Protein 9O4U (pdb70)

Structure (mmCIF, N/CA/C/O backbone):
data_9O4U
#
_entry.id   9O4U
#
_cell.length_a   53.525
_cell.length_b   161.369
_cell.length_c   88.610
_cell.angle_alpha   90.000
_cell.angle_beta   95.699
_cell.angle_gamma   90.000
#
_symmetry.space_group_name_H-M   'P 1 21 1'
#
loop_
_entity.id
_entity.type
_entity.pdbx_description
1 polymer 'Beta-D-glucuronic acid dehydratase'
2 water water
#
loop_
_atom_site.group_PDB
_atom_site.id
_atom_site.type_symbol
_atom_site.label_atom_id
_atom_site.label_alt_id
_atom_site.label_comp_id
_atom_site.label_asym_id
_atom_site.label_entity_id
_atom_site.label_seq_id
_atom_site.pdbx_PDB_ins_code
_atom_site.Cartn_x
_atom_site.Cartn_y
_atom_site.Cartn_z
_atom_site.occupancy
_atom_site.B_iso_or_equiv
_atom_site.auth_seq_id
_atom_site.auth_comp_id
_atom_site.auth_asym_id
_atom_site.auth_atom_id
_atom_site.pdbx_PDB_model_num
ATOM 1 N N . GLN A 1 16 ? 37.49323 8.35418 60.45135 1.000 56.89535 1 GLN A N 1
ATOM 2 C CA . GLN A 1 16 ? 36.72611 8.07640 59.24437 1.000 50.29045 1 GLN A CA 1
ATOM 3 C C . GLN A 1 16 ? 37.23436 6.82439 58.54944 1.000 51.13843 1 GLN A C 1
ATOM 4 O O . GLN A 1 16 ? 38.42618 6.52953 58.56551 1.000 52.69445 1 GLN A O 1
ATOM 10 N N . THR A 1 17 ? 36.31530 6.10304 57.92078 1.000 45.16478 2 THR A N 1
ATOM 11 C CA . THR A 1 17 ? 36.67543 4.93772 57.13509 1.000 43.03013 2 THR A CA 1
ATOM 12 C C . THR A 1 17 ? 37.37530 5.36575 55.84201 1.000 43.52087 2 THR A C 1
ATOM 13 O O . THR A 1 17 ? 37.27246 6.51522 55.40365 1.000 44.85413 2 THR A O 1
ATOM 17 N N . THR A 1 18 ? 38.12598 4.43577 55.24855 1.000 36.55311 3 THR A N 1
ATOM 18 C CA . THR A 1 18 ? 38.68912 4.65748 53.92453 1.000 34.85190 3 THR A CA 1
ATOM 19 C C . THR A 1 18 ? 37.67001 4.30816 52.84509 1.000 36.35938 3 THR A C 1
ATOM 20 O O . THR A 1 18 ? 36.65799 3.65142 53.09544 1.000 37.62059 3 THR A O 1
ATOM 24 N N . GLY A 1 19 ? 37.95455 4.74534 51.61662 1.000 36.74831 4 GLY A N 1
ATOM 25 C CA . GLY A 1 19 ? 37.11451 4.34200 50.50189 1.000 33.68681 4 GLY A CA 1
ATOM 26 C C . GLY A 1 19 ? 37.11555 2.84258 50.28994 1.000 38.26398 4 GLY A C 1
ATOM 27 O O . GLY A 1 19 ? 36.10417 2.26888 49.87631 1.000 34.32898 4 GLY A O 1
ATOM 28 N N . THR A 1 20 ? 38.24778 2.18736 50.56725 1.000 33.71839 5 THR A N 1
ATOM 29 C CA . THR A 1 20 ? 38.29468 0.73254 50.49678 1.000 32.22063 5 THR A CA 1
ATOM 30 C C . THR A 1 20 ? 37.33078 0.10636 51.49486 1.000 32.09549 5 THR A C 1
ATOM 31 O O . THR A 1 20 ? 36.60501 -0.84045 51.16283 1.000 28.30581 5 THR A O 1
ATOM 35 N N . GLN A 1 21 ? 37.31896 0.61773 52.72911 1.000 32.55381 6 GLN A N 1
ATOM 36 C CA . GLN A 1 21 ? 36.39497 0.10871 53.73618 1.000 31.74317 6 GLN A CA 1
ATOM 37 C C . GLN A 1 21 ? 34.95262 0.41317 53.35973 1.000 33.92098 6 GLN A C 1
ATOM 38 O O . GLN A 1 21 ? 34.05830 -0.40873 53.59124 1.000 31.04653 6 GLN A O 1
ATOM 44 N N . ASP A 1 22 ? 34.70720 1.59988 52.79741 1.000 31.46088 7 ASP A N 1
ATOM 45 C CA . ASP A 1 22 ? 33.36856 1.93109 52.33745 1.000 32.73032 7 ASP A CA 1
ATOM 46 C C . ASP A 1 22 ? 32.87366 0.89216 51.34117 1.000 33.03682 7 ASP A C 1
ATOM 47 O O . ASP A 1 22 ? 31.75081 0.39081 51.46009 1.000 29.00580 7 ASP A O 1
ATOM 52 N N . ARG A 1 23 ? 33.72427 0.51132 50.38259 1.000 30.62926 8 ARG A N 1
ATOM 53 C CA . ARG A 1 23 ? 33.30264 -0.46625 49.38430 1.000 32.93734 8 ARG A CA 1
ATOM 54 C C . ARG A 1 23 ? 32.93771 -1.79920 50.02438 1.000 32.08662 8 ARG A C 1
ATOM 55 O O . ARG A 1 23 ? 31.95122 -2.43334 49.63446 1.000 31.94746 8 ARG A O 1
ATOM 63 N N . ALA A 1 24 ? 33.70948 -2.23667 51.02146 1.000 34.37336 9 ALA A N 1
ATOM 64 C CA . ALA A 1 24 ? 33.39517 -3.50600 51.66539 1.000 33.77263 9 ALA A CA 1
ATOM 65 C C . ALA A 1 24 ? 32.07373 -3.42587 52.42154 1.000 33.43474 9 ALA A C 1
ATOM 66 O O . ALA A 1 24 ? 31.33754 -4.41675 52.49708 1.000 30.19871 9 ALA A O 1
ATOM 68 N N . ILE A 1 25 ? 31.74174 -2.25371 52.95867 1.000 30.80771 10 ILE A N 1
ATOM 69 C CA . ILE A 1 25 ? 30.44333 -2.08600 53.59826 1.000 34.27641 10 ILE A CA 1
ATOM 70 C C . ILE A 1 25 ? 29.31711 -2.16940 52.56630 1.000 31.74932 10 ILE A C 1
ATOM 71 O O . ILE A 1 25 ? 28.30835 -2.84878 52.79053 1.000 27.94004 10 ILE A O 1
ATOM 76 N N . TRP A 1 26 ? 29.46623 -1.48632 51.42068 1.000 31.05976 11 TRP A N 1
ATOM 77 C CA . TRP A 1 26 ? 28.40948 -1.53928 50.40650 1.000 27.30713 11 TRP A CA 1
ATOM 78 C C . TRP A 1 26 ? 28.22880 -2.95330 49.89002 1.000 29.23532 11 TRP A C 1
ATOM 79 O O . TRP A 1 26 ? 27.09995 -3.41518 49.68643 1.000 26.30142 11 TRP A O 1
ATOM 90 N N . VAL A 1 27 ? 29.33737 -3.64233 49.63461 1.000 29.87944 12 VAL A N 1
ATOM 91 C CA . VAL A 1 27 ? 29.25749 -5.04078 49.25520 1.000 27.84965 12 VAL A CA 1
ATOM 92 C C . VAL A 1 27 ? 28.46306 -5.81176 50.29267 1.000 29.61067 12 VAL A C 1
ATOM 93 O O . VAL A 1 27 ? 27.48031 -6.48954 49.96941 1.000 32.37485 12 VAL A O 1
ATOM 97 N N . LYS A 1 28 ? 28.86603 -5.70588 51.55883 1.000 29.10696 13 LYS A N 1
ATOM 98 C CA . LYS A 1 28 ? 28.19008 -6.45894 52.61203 1.000 30.74765 13 LYS A CA 1
ATOM 99 C C . LYS A 1 28 ? 26.69167 -6.15862 52.64023 1.000 31.98166 13 LYS A C 1
ATOM 100 O O . LYS A 1 28 ? 25.86352 -7.07567 52.71054 1.000 33.79334 13 LYS A O 1
ATOM 105 N N . LEU A 1 29 ? 26.31982 -4.88044 52.57370 1.000 29.59493 14 LEU A N 1
ATOM 106 C CA . LEU A 1 29 ? 24.91581 -4.52655 52.75041 1.000 31.26741 14 LEU A CA 1
ATOM 107 C C . LEU A 1 29 ? 24.09420 -4.79707 51.49824 1.000 27.70414 14 LEU A C 1
ATOM 108 O O . LEU A 1 29 ? 22.92553 -5.17701 51.60579 1.000 29.11702 14 LEU A O 1
ATOM 113 N N . LEU A 1 30 ? 24.67540 -4.60303 50.30967 1.000 29.66837 15 LEU A N 1
ATOM 114 C CA . LEU A 1 30 ? 23.97158 -4.96847 49.08436 1.000 30.00096 15 LEU A CA 1
ATOM 115 C C . LEU A 1 30 ? 23.73459 -6.47323 49.03380 1.000 29.39915 15 LEU A C 1
ATOM 116 O O . LEU A 1 30 ? 22.67543 -6.93217 48.58481 1.000 30.23026 15 LEU A O 1
ATOM 121 N N . TRP A 1 31 ? 24.71652 -7.25271 49.49502 1.000 30.18310 16 TRP A N 1
ATOM 122 C CA . TRP A 1 31 ? 24.54390 -8.69731 49.60524 1.000 29.49482 16 TRP A CA 1
ATOM 123 C C . TRP A 1 31 ? 23.46504 -9.03441 50.61630 1.000 29.04813 16 TRP A C 1
ATOM 124 O O . TRP A 1 31 ? 22.62895 -9.91034 50.37264 1.000 31.49751 16 TRP A O 1
ATOM 135 N N . LYS A 1 32 ? 23.46840 -8.34115 51.75728 1.000 32.56318 17 LYS A N 1
ATOM 136 C CA . LYS A 1 32 ? 22.46097 -8.58437 52.78040 1.000 30.14943 17 LYS A CA 1
ATOM 137 C C . LYS A 1 32 ? 21.05874 -8.38601 52.22606 1.000 30.70802 17 LYS A C 1
ATOM 138 O O . LYS A 1 32 ? 20.13896 -9.14401 52.55074 1.000 27.90527 17 LYS A O 1
ATOM 144 N N . ILE A 1 33 ? 20.88474 -7.38989 51.36524 1.000 32.59459 18 ILE A N 1
ATOM 145 C CA . ILE A 1 33 ? 19.57504 -7.12187 50.79196 1.000 28.97407 18 ILE A CA 1
ATOM 146 C C . ILE A 1 33 ? 19.23663 -8.15030 49.72346 1.000 30.29775 18 ILE A C 1
ATOM 147 O O . ILE A 1 33 ? 18.18963 -8.80711 49.77574 1.000 31.01434 18 ILE A O 1
ATOM 152 N N . SER A 1 34 ? 20.12097 -8.30672 48.73856 1.000 30.12478 19 SER A N 1
ATOM 153 C CA . SER A 1 34 ? 19.74564 -9.00772 47.51865 1.000 28.19794 19 SER A CA 1
ATOM 154 C C . SER A 1 34 ? 19.82974 -10.52819 47.64668 1.000 31.05263 19 SER A C 1
ATOM 155 O O . SER A 1 34 ? 19.07205 -11.23799 46.98013 1.000 29.27025 19 SER A O 1
ATOM 158 N N . TYR A 1 35 ? 20.72843 -11.05382 48.47730 1.000 30.26789 20 TYR A N 1
ATOM 159 C CA . TYR A 1 35 ? 20.98760 -12.49132 48.42940 1.000 32.62610 20 TYR A CA 1
ATOM 160 C C . TYR A 1 35 ? 19.76458 -13.34994 48.73407 1.000 31.74250 20 TYR A C 1
ATOM 161 O O . TYR A 1 35 ? 19.60137 -14.38685 48.06679 1.000 30.75087 20 TYR A O 1
ATOM 170 N N . PRO A 1 36 ? 18.88154 -13.00270 49.68177 1.000 31.00597 21 PRO A N 1
ATOM 171 C CA . PRO A 1 36 ? 17.68761 -13.84486 49.87427 1.000 30.42355 21 PRO A CA 1
ATOM 172 C C . PRO A 1 36 ? 16.81032 -13.96964 48.63547 1.000 32.59405 21 PRO A C 1
ATOM 173 O O . PRO A 1 36 ? 16.25180 -15.04545 48.38522 1.000 32.47442 21 PRO A O 1
ATOM 177 N N . VAL A 1 37 ? 16.65750 -12.89786 47.85976 1.000 29.22516 22 VAL A N 1
ATOM 178 C CA . VAL A 1 37 ? 15.89692 -12.98685 46.61419 1.000 33.96268 22 VAL A CA 1
ATOM 179 C C . VAL A 1 37 ? 16.64630 -13.83876 45.59858 1.000 31.54140 22 VAL A C 1
ATOM 180 O O . VAL A 1 37 ? 16.08780 -14.76198 44.99666 1.000 31.90236 22 VAL A O 1
ATOM 184 N N . ILE A 1 38 ? 17.92582 -13.54487 45.39815 1.000 32.88888 23 ILE A N 1
ATOM 185 C CA . ILE A 1 38 ? 18.66877 -14.20362 44.33411 1.000 29.45997 23 ILE A CA 1
ATOM 186 C C . ILE A 1 38 ? 18.83146 -15.68895 44.62889 1.000 35.34701 23 ILE A C 1
ATOM 187 O O . ILE A 1 38 ? 18.58131 -16.53366 43.76238 1.000 31.99530 23 ILE A O 1
ATOM 192 N N . HIS A 1 39 ? 19.24708 -16.03341 45.85510 1.000 34.78276 24 HIS A N 1
ATOM 193 C CA . HIS A 1 39 ? 19.49168 -17.43817 46.17984 1.000 35.90258 24 HIS A CA 1
ATOM 194 C C . HIS A 1 39 ? 18.19598 -18.24322 46.13956 1.000 34.13185 24 HIS A C 1
ATOM 195 O O . HIS A 1 39 ? 18.16841 -19.36969 45.63701 1.000 32.69549 24 HIS A O 1
ATOM 202 N N . ASN A 1 40 ? 17.10690 -17.67378 46.63420 1.000 32.60038 25 ASN A N 1
ATOM 203 C CA . ASN A 1 40 ? 15.85338 -18.41701 46.62842 1.000 34.64107 25 ASN A CA 1
ATOM 204 C C . ASN A 1 40 ? 15.35226 -18.64978 45.21212 1.000 35.67569 25 ASN A C 1
ATOM 205 O O . ASN A 1 40 ? 14.88474 -19.74710 44.89672 1.000 36.86539 25 ASN A O 1
ATOM 210 N N . LEU A 1 41 ? 15.44653 -17.63865 44.34207 1.000 30.71312 26 LEU A N 1
ATOM 211 C CA . LEU A 1 41 ? 15.09461 -17.84597 42.94098 1.000 34.64526 26 LEU A CA 1
ATOM 212 C C . LEU A 1 41 ? 16.03130 -18.85956 42.29455 1.000 34.38104 26 LEU A C 1
ATOM 213 O O . LEU A 1 41 ? 15.59637 -19.71450 41.50962 1.000 33.34028 26 LEU A O 1
ATOM 218 N N . ALA A 1 42 ? 17.32401 -18.77710 42.61532 1.000 30.62093 27 ALA A N 1
ATOM 219 C CA . ALA A 1 42 ? 18.26414 -19.77917 42.13204 1.000 33.70860 27 ALA A CA 1
ATOM 220 C C . ALA A 1 42 ? 17.82665 -21.17610 42.54529 1.000 35.86521 27 ALA A C 1
ATOM 221 O O . ALA A 1 42 ? 17.85176 -22.10062 41.73203 1.000 36.68463 27 ALA A O 1
ATOM 223 N N . GLU A 1 43 ? 17.39936 -21.34375 43.79848 1.000 37.68484 28 GLU A N 1
ATOM 224 C CA . GLU A 1 43 ? 17.02105 -22.65041 44.32293 1.000 33.55164 28 GLU A CA 1
ATOM 225 C C . GLU A 1 43 ? 15.59373 -23.02802 43.98212 1.000 32.03734 28 GLU A C 1
ATOM 226 O O . GLU A 1 43 ? 15.13507 -24.09493 44.40567 1.000 39.48180 28 GLU A O 1
ATOM 232 N N . GLY A 1 44 ? 14.88212 -22.18596 43.24056 1.000 34.11751 29 GLY A N 1
ATOM 233 C CA . GLY A 1 44 ? 13.47465 -22.43152 42.98175 1.000 36.08047 29 GLY A CA 1
ATOM 234 C C . GLY A 1 44 ? 12.57642 -22.36154 44.19203 1.000 32.52022 29 GLY A C 1
ATOM 235 O O . GLY A 1 44 ? 11.47875 -22.91965 44.16808 1.000 36.25922 29 GLY A O 1
ATOM 236 N N . THR A 1 45 ? 12.99700 -21.67676 45.25452 1.000 34.10500 30 THR A N 1
ATOM 237 C CA . THR A 1 45 ? 12.21618 -21.61554 46.48469 1.000 34.47150 30 THR A CA 1
ATOM 238 C C . THR A 1 45 ? 11.77255 -20.19690 46.84148 1.000 36.32340 30 THR A C 1
ATOM 239 O O . THR A 1 45 ? 11.36486 -19.95643 47.98207 1.000 37.62906 30 THR A O 1
ATOM 243 N N . LEU A 1 46 ? 11.81448 -19.25537 45.89023 1.000 35.02206 31 LEU A N 1
ATOM 244 C CA . LEU A 1 46 ? 11.41584 -17.88305 46.20137 1.000 33.08990 31 LEU A CA 1
ATOM 245 C C . LEU A 1 46 ? 9.92719 -17.78979 46.53509 1.000 36.58895 31 LEU A C 1
ATOM 246 O O . LEU A 1 46 ? 9.54156 -17.06032 47.45811 1.000 34.81348 31 LEU A O 1
ATOM 251 N N . HIS A 1 47 ? 9.07085 -18.50414 45.79259 1.000 34.18120 32 HIS A N 1
ATOM 252 C CA . HIS A 1 47 ? 7.64739 -18.53007 46.13517 1.000 30.19123 32 HIS A CA 1
ATOM 253 C C . HIS A 1 47 ? 7.41468 -19.20443 47.48036 1.000 34.38696 32 HIS A C 1
ATOM 254 O O . HIS A 1 47 ? 6.62198 -18.72427 48.30169 1.000 35.79810 32 HIS A O 1
ATOM 261 N N . GLN A 1 48 ? 8.09466 -20.32382 47.71823 1.000 35.95471 33 GLN A N 1
ATOM 262 C CA . GLN A 1 48 ? 7.94087 -21.04565 48.97437 1.000 38.78808 33 GLN A CA 1
ATOM 263 C C . GLN A 1 48 ? 8.44396 -20.23909 50.16521 1.000 40.41157 33 GLN A C 1
ATOM 264 O O . GLN A 1 48 ? 7.89769 -20.36687 51.26765 1.000 47.09148 33 GLN A O 1
ATOM 270 N N . ASN A 1 49 ? 9.46687 -19.39670 49.97363 1.000 36.86103 34 ASN A N 1
ATOM 271 C CA . ASN A 1 49 ? 10.17573 -18.80937 51.10759 1.000 37.17240 34 ASN A CA 1
ATOM 272 C C . ASN A 1 49 ? 9.99342 -17.31302 51.31904 1.000 34.94798 34 ASN A C 1
ATOM 273 O O . ASN A 1 49 ? 10.24304 -16.84511 52.43094 1.000 33.77867 34 ASN A O 1
ATOM 278 N N . MET A 1 50 ? 9.60717 -16.54574 50.30977 1.000 35.39740 35 MET A N 1
ATOM 279 C CA . MET A 1 50 ? 9.56976 -15.09759 50.50751 1.000 31.74133 35 MET A CA 1
ATOM 280 C C . MET A 1 50 ? 8.28638 -14.68915 51.22064 1.000 28.52692 35 MET A C 1
ATOM 281 O O . MET A 1 50 ? 7.20220 -15.12401 50.83120 1.000 28.00302 35 MET A O 1
ATOM 286 N N . PRO A 1 51 ? 8.36040 -13.83602 52.23609 1.000 31.64366 36 PRO A N 1
ATOM 287 C CA . PRO A 1 51 ? 7.13155 -13.29394 52.82657 1.000 31.49340 36 PRO A CA 1
ATOM 288 C C . PRO A 1 51 ? 6.29978 -12.53072 51.80119 1.000 29.50293 36 PRO A C 1
ATOM 289 O O . PRO A 1 51 ? 6.77475 -12.11371 50.74571 1.000 31.45003 36 PRO A O 1
ATOM 293 N N . ILE A 1 52 ? 5.02485 -12.36670 52.12149 1.000 32.07935 37 ILE A N 1
ATOM 294 C CA . ILE A 1 52 ? 4.14693 -11.50996 51.34047 1.000 30.14546 37 ILE A CA 1
ATOM 295 C C . ILE A 1 52 ? 3.50884 -10.55327 52.33932 1.000 30.80028 37 ILE A C 1
ATOM 296 O O . ILE A 1 52 ? 2.28400 -10.54426 52.52566 1.000 28.80727 37 ILE A O 1
ATOM 301 N N . GLU A 1 53 ? 4.35206 -9.76214 53.01347 1.000 25.82295 38 GLU A N 1
ATOM 302 C CA . GLU A 1 53 ? 3.86523 -8.79003 53.98902 1.000 31.94249 38 GLU A CA 1
ATOM 303 C C . GLU A 1 53 ? 3.16689 -7.63143 53.29227 1.000 29.61456 38 GLU A C 1
ATOM 304 O O . GLU A 1 53 ? 3.69226 -7.06063 52.32810 1.000 26.90311 38 GLU A O 1
ATOM 310 N N . THR A 1 54 ? 1.98368 -7.28896 53.79391 1.000 27.02578 39 THR A N 1
ATOM 311 C CA . THR A 1 54 ? 1.22858 -6.12391 53.36994 1.000 25.73193 39 THR A CA 1
ATOM 312 C C . THR A 1 54 ? 0.72720 -5.40746 54.61121 1.000 29.84636 39 THR A C 1
ATOM 313 O O . THR A 1 54 ? 0.64918 -5.99405 55.69445 1.000 32.45288 39 THR A O 1
ATOM 317 N N . ARG A 1 55 ? 0.40003 -4.12044 54.45292 1.000 29.70756 40 ARG A N 1
ATOM 318 C CA . ARG A 1 55 ? -0.11449 -3.36053 55.58447 1.000 27.67549 40 ARG A CA 1
ATOM 319 C C . ARG A 1 55 ? -1.36980 -4.01681 56.15440 1.000 32.01317 40 ARG A C 1
ATOM 320 O O . ARG A 1 55 ? -1.51578 -4.13876 57.37720 1.000 30.74845 40 ARG A O 1
ATOM 328 N N . SER A 1 56 ? -2.27973 -4.46012 55.28063 1.000 32.32787 41 SER A N 1
ATOM 329 C CA . SER A 1 56 ? -3.51111 -5.09391 55.74260 1.000 29.47445 41 SER A CA 1
ATOM 330 C C . SER A 1 56 ? -3.27102 -6.51234 56.24439 1.000 34.04002 41 SER A C 1
ATOM 331 O O . SER A 1 56 ? -3.97179 -6.97596 57.14956 1.000 37.99424 41 SER A O 1
ATOM 334 N N . GLY A 1 57 ? -2.29299 -7.21292 55.68309 1.000 35.62600 42 GLY A N 1
ATOM 335 C CA . GLY A 1 57 ? -2.09603 -8.61695 55.94093 1.000 32.95538 42 GLY A CA 1
ATOM 336 C C . GLY A 1 57 ? -2.61085 -9.52671 54.84143 1.000 35.88838 42 GLY A C 1
ATOM 337 O O . GLY A 1 57 ? -2.15504 -10.67143 54.74025 1.000 36.45411 42 GLY A O 1
ATOM 338 N N . GLU A 1 58 ? -3.53248 -9.04500 54.01158 1.000 35.82609 43 GLU A N 1
ATOM 339 C CA . GLU A 1 58 ? -4.00294 -9.83625 52.88279 1.000 43.04624 43 GLU A CA 1
ATOM 340 C C . GLU A 1 58 ? -2.84190 -10.19651 51.96772 1.000 35.55864 43 GLU A C 1
ATOM 341 O O . GLU A 1 58 ? -1.92059 -9.40570 51.76874 1.000 36.84087 43 GLU A O 1
ATOM 347 N N . THR A 1 59 ? -2.87861 -11.40672 51.41774 1.000 35.03652 44 THR A N 1
ATOM 348 C CA . THR A 1 59 ? -1.88965 -11.81259 50.43605 1.000 30.70072 44 THR A CA 1
ATOM 349 C C . THR A 1 59 ? -2.48433 -12.11654 49.07009 1.000 36.91461 44 THR A C 1
ATOM 350 O O . THR A 1 59 ? -1.72426 -12.20457 48.09952 1.000 37.50642 44 THR A O 1
ATOM 354 N N . ALA A 1 60 ? -3.80520 -12.25840 48.95502 1.000 34.33687 45 ALA A N 1
ATOM 355 C CA . ALA A 1 60 ? -4.40349 -12.49968 47.64911 1.000 38.63689 45 ALA A CA 1
ATOM 356 C C . ALA A 1 60 ? -4.16154 -11.31793 46.71818 1.000 36.52915 45 ALA A C 1
ATOM 357 O O . ALA A 1 60 ? -4.21075 -10.15718 47.13592 1.000 35.37175 45 ALA A O 1
ATOM 359 N N . GLY A 1 61 ? -3.91226 -11.62403 45.44367 1.000 33.02345 46 GLY A N 1
ATOM 360 C CA . GLY A 1 61 ? -3.56073 -10.60890 44.46578 1.000 33.59985 46 GLY A CA 1
ATOM 361 C C . GLY A 1 61 ? -2.08672 -10.27008 44.53825 1.000 34.22112 46 GLY A C 1
ATOM 362 O O . GLY A 1 61 ? -1.33722 -10.46792 43.56961 1.000 30.36165 46 GLY A O 1
ATOM 363 N N . TYR A 1 62 ? -1.66923 -9.76287 45.70359 1.000 32.01904 47 TYR A N 1
ATOM 364 C CA . TYR A 1 62 ? -0.25128 -9.55390 45.97770 1.000 31.65078 47 TYR A CA 1
ATOM 365 C C . TYR A 1 62 ? 0.56349 -10.77929 45.60667 1.000 33.87911 47 TYR A C 1
ATOM 366 O O . TYR A 1 62 ? 1.61556 -10.66704 44.96206 1.000 35.16422 47 TYR A O 1
ATOM 375 N N . LYS A 1 63 ? 0.07465 -11.96646 45.98406 1.000 31.47897 48 LYS A N 1
ATOM 376 C CA . LYS A 1 63 ? 0.81620 -13.19145 45.73293 1.000 30.86576 48 LYS A CA 1
ATOM 377 C C . LYS A 1 63 ? 1.03704 -13.44219 44.24315 1.000 30.00394 48 LYS A C 1
ATOM 378 O O . LYS A 1 63 ? 1.96171 -14.17107 43.88651 1.000 35.92800 48 LYS A O 1
ATOM 384 N N . ASP A 1 64 ? 0.22775 -12.85077 43.36671 1.000 33.88516 49 ASP A N 1
ATOM 385 C CA . ASP A 1 64 ? 0.42521 -13.01986 41.93115 1.000 33.95702 49 ASP A CA 1
ATOM 386 C C . ASP A 1 64 ? 1.53401 -12.13579 41.38053 1.000 33.55005 49 ASP A C 1
ATOM 387 O O . ASP A 1 64 ? 2.02861 -12.40036 40.27836 1.000 34.86157 49 ASP A O 1
ATOM 392 N N . MET A 1 65 ? 1.92416 -11.08267 42.10003 1.000 30.78005 50 MET A N 1
ATOM 393 C CA . MET A 1 65 ? 2.80950 -10.08159 41.52610 1.000 32.89552 50 MET A CA 1
ATOM 394 C C . MET A 1 65 ? 4.09093 -9.84756 42.30840 1.000 31.47487 50 MET A C 1
ATOM 395 O O . MET A 1 65 ? 5.04627 -9.30225 41.73987 1.000 31.37722 50 MET A O 1
ATOM 400 N N . THR A 1 66 ? 4.15000 -10.26071 43.57468 1.000 30.13651 51 THR A N 1
ATOM 401 C CA . THR A 1 66 ? 5.19749 -9.77358 44.46068 1.000 31.09425 51 THR A CA 1
ATOM 402 C C . THR A 1 66 ? 6.54558 -10.40697 44.14997 1.000 29.39222 51 THR A C 1
ATOM 403 O O . THR A 1 66 ? 7.58950 -9.77742 44.36952 1.000 29.57228 51 THR A O 1
ATOM 407 N N . HIS A 1 67 ? 6.55538 -11.62729 43.60966 1.000 31.24752 52 HIS A N 1
ATOM 408 C CA . HIS A 1 67 ? 7.83981 -12.27574 43.37166 1.000 30.99710 52 HIS A CA 1
ATOM 409 C C . HIS A 1 67 ? 8.55679 -11.68501 42.16731 1.000 29.78674 52 HIS A C 1
ATOM 410 O O . HIS A 1 67 ? 9.79222 -11.59760 42.17157 1.000 31.34246 52 HIS A O 1
ATOM 417 N N . LEU A 1 68 ? 7.81973 -11.24508 41.14661 1.000 30.54759 53 LEU A N 1
ATOM 418 C CA . LEU A 1 68 ? 8.48137 -10.52876 40.05739 1.000 31.05847 53 LEU A CA 1
ATOM 419 C C . LEU A 1 68 ? 8.96084 -9.16056 40.51516 1.000 27.79776 53 LEU A C 1
ATOM 420 O O . LEU A 1 68 ? 9.99629 -8.67981 40.03942 1.000 29.07380 53 LEU A O 1
ATOM 425 N N . GLU A 1 69 ? 8.22060 -8.52185 41.42711 1.000 28.01725 54 GLU A N 1
ATOM 426 C CA . GLU A 1 69 ? 8.67878 -7.26689 42.01340 1.000 29.73044 54 GLU A CA 1
ATOM 427 C C . GLU A 1 69 ? 10.04090 -7.43682 42.65961 1.000 30.62115 54 GLU A C 1
ATOM 428 O O . GLU A 1 69 ? 10.97703 -6.67957 42.37716 1.000 28.54454 54 GLU A O 1
ATOM 434 N N . ALA A 1 70 ? 10.17454 -8.44204 43.52538 1.000 31.67935 55 ALA A N 1
ATOM 435 C CA . ALA A 1 70 ? 11.44835 -8.66013 44.19946 1.000 27.68990 55 ALA A CA 1
ATOM 436 C C . ALA A 1 70 ? 12.56972 -8.87917 43.19171 1.000 29.97048 55 ALA A C 1
ATOM 437 O O . ALA A 1 70 ? 13.65120 -8.29583 43.31912 1.000 28.47457 55 ALA A O 1
ATOM 439 N N . VAL A 1 71 ? 12.32503 -9.71266 42.17375 1.000 27.95858 56 VAL A N 1
ATOM 440 C CA . VAL A 1 71 ? 13.38925 -10.09818 41.24904 1.000 23.06661 56 VAL A CA 1
ATOM 441 C C . VAL A 1 71 ? 13.79573 -8.91855 40.37771 1.000 26.90039 56 VAL A C 1
ATOM 442 O O . VAL A 1 71 ? 14.98201 -8.59371 40.24996 1.000 27.45819 56 VAL A O 1
ATOM 446 N N . GLY A 1 72 ? 12.82333 -8.28323 39.73245 1.000 27.80664 57 GLY A N 1
ATOM 447 C CA . GLY A 1 72 ? 13.15360 -7.16924 38.86491 1.000 27.14295 57 GLY A CA 1
ATOM 448 C C . GLY A 1 72 ? 13.85953 -6.05953 39.61530 1.000 28.58307 57 GLY A C 1
ATOM 449 O O . GLY A 1 72 ? 14.89152 -5.55218 39.17141 1.000 28.64319 57 GLY A O 1
ATOM 450 N N . ARG A 1 73 ? 13.32414 -5.68722 40.78570 1.000 28.75311 58 ARG A N 1
ATOM 451 C CA . ARG A 1 73 ? 13.89536 -4.57459 41.53499 1.000 26.49853 58 ARG A CA 1
ATOM 452 C C . ARG A 1 73 ? 15.26687 -4.93052 42.09623 1.000 28.27675 58 ARG A C 1
ATOM 453 O O . ARG A 1 73 ? 16.19160 -4.11501 42.02832 1.000 34.62487 58 ARG A O 1
ATOM 461 N N . THR A 1 74 ? 15.43234 -6.14476 42.63346 1.000 27.22675 59 THR A N 1
ATOM 462 C CA . THR A 1 74 ? 16.75139 -6.57005 43.11045 1.000 26.15458 59 THR A CA 1
ATOM 463 C C . THR A 1 74 ? 17.78551 -6.50313 41.99409 1.000 25.09475 59 THR A C 1
ATOM 464 O O . THR A 1 74 ? 18.88448 -5.96234 42.17343 1.000 25.65271 59 THR A O 1
ATOM 468 N N . LEU A 1 75 ? 17.44205 -7.04480 40.82571 1.000 25.40687 60 LEU A N 1
ATOM 469 C CA . LEU A 1 75 ? 18.42742 -7.19366 39.75911 1.000 25.88891 60 LEU A CA 1
ATOM 470 C C . LEU A 1 75 ? 18.79943 -5.84711 39.15383 1.000 26.97512 60 LEU A C 1
ATOM 471 O O . LEU A 1 75 ? 19.96888 -5.60822 38.85022 1.000 28.98639 60 LEU A O 1
ATOM 476 N N . ALA A 1 76 ? 17.82106 -4.95144 38.98901 1.000 29.29817 61 ALA A N 1
ATOM 477 C CA . ALA A 1 76 ? 18.10424 -3.60717 38.49642 1.000 27.06749 61 ALA A CA 1
ATOM 478 C C . ALA A 1 76 ? 19.17778 -2.91095 39.32154 1.000 30.76262 61 ALA A C 1
ATOM 479 O O . ALA A 1 76 ? 19.92877 -2.07989 38.79244 1.000 29.80850 61 ALA A O 1
ATOM 481 N N . GLY A 1 77 ? 19.27357 -3.23902 40.61085 1.000 30.89763 62 GLY A N 1
ATOM 482 C CA . GLY A 1 77 ? 20.21876 -2.58363 41.48839 1.000 24.02861 62 GLY A CA 1
ATOM 483 C C . GLY A 1 77 ? 21.56232 -3.27390 41.57387 1.000 27.10371 62 GLY A C 1
ATOM 484 O O . GLY A 1 77 ? 22.59557 -2.59966 41.65809 1.000 26.03254 62 GLY A O 1
ATOM 485 N N . VAL A 1 78 ? 21.57915 -4.61137 41.56066 1.000 28.09335 63 VAL A N 1
ATOM 486 C CA . VAL A 1 78 ? 22.86729 -5.30007 41.59297 1.000 28.73060 63 VAL A CA 1
ATOM 487 C C . VAL A 1 78 ? 23.50755 -5.40509 40.21202 1.000 27.65985 63 VAL A C 1
ATOM 488 O O . VAL A 1 78 ? 24.71018 -5.68707 40.12085 1.000 28.85687 63 VAL A O 1
ATOM 492 N N . ALA A 1 79 ? 22.75374 -5.18320 39.13697 1.000 24.25201 64 ALA A N 1
ATOM 493 C CA . ALA A 1 79 ? 23.30191 -5.39880 37.79895 1.000 25.21981 64 ALA A CA 1
ATOM 494 C C . ALA A 1 79 ? 24.63673 -4.69536 37.55654 1.000 30.60645 64 ALA A C 1
ATOM 495 O O . ALA A 1 79 ? 25.55953 -5.35355 37.05013 1.000 29.42250 64 ALA A O 1
ATOM 497 N N . PRO A 1 80 ? 24.83132 -3.40588 37.89930 1.000 29.67456 65 PRO A N 1
ATOM 498 C CA . PRO A 1 80 ? 26.15461 -2.79679 37.63448 1.000 27.97561 65 PRO A CA 1
ATOM 499 C C . PRO A 1 80 ? 27.29946 -3.50500 38.34047 1.000 28.24357 65 PRO A C 1
ATOM 500 O O . PRO A 1 80 ? 28.35264 -3.71966 37.73176 1.000 28.28275 65 PRO A O 1
ATOM 504 N N . TRP A 1 81 ? 27.12823 -3.85906 39.61399 1.000 29.04634 66 TRP A N 1
ATOM 505 C CA . TRP A 1 81 ? 28.17184 -4.57878 40.33853 1.000 29.63066 66 TRP A CA 1
ATOM 506 C C . TRP A 1 81 ? 28.55940 -5.85323 39.60011 1.000 29.45109 66 TRP A C 1
ATOM 507 O O . TRP A 1 81 ? 29.74240 -6.10895 39.35273 1.000 29.20108 66 TRP A O 1
ATOM 518 N N . LEU A 1 82 ? 27.55650 -6.64402 39.21195 1.000 29.87042 67 LEU A N 1
ATOM 519 C CA . LEU A 1 82 ? 27.74606 -7.90695 38.52740 1.000 31.55166 67 LEU A CA 1
ATOM 520 C C . LEU A 1 82 ? 28.25524 -7.72609 37.11290 1.000 30.49675 67 LEU A C 1
ATOM 521 O O . LEU A 1 82 ? 28.63605 -8.72003 36.48613 1.000 33.80474 67 LEU A O 1
ATOM 526 N N . ALA A 1 83 ? 28.26499 -6.49865 36.59650 1.000 25.60805 68 ALA A N 1
ATOM 527 C CA . ALA A 1 83 ? 28.83073 -6.23953 35.28028 1.000 28.17619 68 ALA A CA 1
ATOM 528 C C . ALA A 1 83 ? 30.35367 -6.15056 35.28582 1.000 31.45434 68 ALA A C 1
ATOM 529 O O . ALA A 1 83 ? 30.95757 -6.17356 34.21142 1.000 27.92835 68 ALA A O 1
ATOM 531 N N . LEU A 1 84 ? 30.98577 -6.03425 36.45150 1.000 31.58631 69 LEU A N 1
ATOM 532 C CA . LEU A 1 84 ? 32.42660 -5.84766 36.49368 1.000 29.13188 69 LEU A CA 1
ATOM 533 C C . LEU A 1 84 ? 33.14675 -7.03814 35.86522 1.000 31.77274 69 LEU A C 1
ATOM 534 O O . LEU A 1 84 ? 32.63261 -8.16085 35.87513 1.000 28.58024 69 LEU A O 1
ATOM 539 N N . PRO A 1 85 ? 34.35032 -6.82246 35.32295 1.000 33.77898 70 PRO A N 1
ATOM 540 C CA . PRO A 1 85 ? 35.16973 -7.95519 34.87421 1.000 31.65655 70 PRO A CA 1
ATOM 541 C C . PRO A 1 85 ? 35.57805 -8.82371 36.04921 1.000 32.64843 70 PRO A C 1
ATOM 542 O O . PRO A 1 85 ? 35.80917 -8.33714 37.15574 1.000 34.74128 70 PRO A O 1
ATOM 546 N N . ASP A 1 86 ? 35.67959 -10.12194 35.80225 1.000 34.03585 71 ASP A N 1
ATOM 547 C CA . ASP A 1 86 ? 36.07673 -11.03084 36.87042 1.000 36.47454 71 ASP A CA 1
ATOM 548 C C . ASP A 1 86 ? 37.52932 -10.80963 37.26280 1.000 37.63203 71 ASP A C 1
ATOM 549 O O . ASP A 1 86 ? 38.36289 -10.40556 36.45079 1.000 36.16520 71 ASP A O 1
ATOM 554 N N . ASP A 1 87 ? 37.82712 -11.07687 38.52869 1.000 38.88507 72 ASP A N 1
ATOM 555 C CA . ASP A 1 87 ? 39.20300 -11.11118 38.99847 1.000 37.64309 72 ASP A CA 1
ATOM 556 C C . ASP A 1 87 ? 39.29087 -12.10164 40.15030 1.000 39.82042 72 ASP A C 1
ATOM 557 O O . ASP A 1 87 ? 38.30486 -12.74502 40.52472 1.000 43.81756 72 ASP A O 1
ATOM 562 N N . ASP A 1 88 ? 40.48049 -12.20232 40.72547 1.000 46.36873 73 ASP A N 1
ATOM 563 C CA . ASP A 1 88 ? 40.75708 -13.20281 41.74234 1.000 50.17501 73 ASP A CA 1
ATOM 564 C C . ASP A 1 88 ? 40.55230 -12.70855 43.16760 1.000 46.79464 73 ASP A C 1
ATOM 565 O O . ASP A 1 88 ? 40.72600 -13.50659 44.09407 1.000 52.26347 73 ASP A O 1
ATOM 566 N N . THR A 1 89 ? 40.19252 -11.43619 43.37838 1.000 37.31993 74 THR A N 1
ATOM 567 C CA . THR A 1 89 ? 40.01573 -10.93947 44.74318 1.000 40.14686 74 THR A CA 1
ATOM 568 C C . THR A 1 89 ? 38.84530 -11.64125 45.43604 1.000 40.83447 74 THR A C 1
ATOM 569 O O . THR A 1 89 ? 38.02462 -12.31230 44.80883 1.000 42.02473 74 THR A O 1
ATOM 573 N N . GLU A 1 90 ? 38.76150 -11.45379 46.75690 1.000 37.44416 75 GLU A N 1
ATOM 574 C CA . GLU A 1 90 ? 37.63213 -12.00381 47.49803 1.000 35.96973 75 GLU A CA 1
ATOM 575 C C . GLU A 1 90 ? 36.31632 -11.43160 46.98886 1.000 38.29014 75 GLU A C 1
ATOM 576 O O . GLU A 1 90 ? 35.33349 -12.16941 46.83322 1.000 39.44433 75 GLU A O 1
ATOM 582 N N . GLU A 1 91 ? 36.27202 -10.11812 46.72336 1.000 35.50354 76 GLU A N 1
ATOM 583 C CA . GLU A 1 91 ? 35.06634 -9.54450 46.12948 1.000 37.52403 76 GLU A CA 1
ATOM 584 C C . GLU A 1 91 ? 34.76432 -10.19412 44.78530 1.000 33.86576 76 GLU A C 1
ATOM 585 O O . GLU A 1 91 ? 33.60445 -10.48714 44.47736 1.000 36.10958 76 GLU A O 1
ATOM 591 N N . GLY A 1 92 ? 35.79666 -10.44249 43.97705 1.000 34.95386 77 GLY A N 1
ATOM 592 C CA . GLY A 1 92 ? 35.56779 -11.07046 42.68429 1.000 33.21505 77 GLY A CA 1
ATOM 593 C C . GLY A 1 92 ? 34.88554 -12.41807 42.80822 1.000 34.97986 77 GLY A C 1
ATOM 594 O O . GLY A 1 92 ? 34.01338 -12.75707 42.00305 1.000 36.58821 77 GLY A O 1
ATOM 595 N N . LYS A 1 93 ? 35.25607 -13.19572 43.83664 1.000 34.46187 78 LYS A N 1
ATOM 596 C CA . LYS A 1 93 ? 34.58225 -14.46826 44.08879 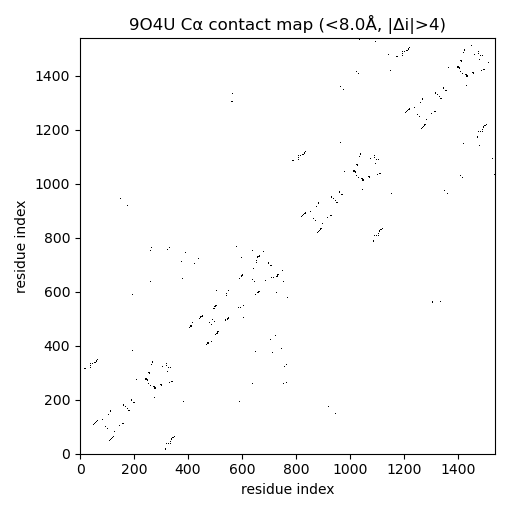1.000 36.49646 78 LYS A CA 1
ATOM 597 C C . LYS A 1 93 ? 33.11614 -14.25258 44.42708 1.000 35.80614 78 LYS A C 1
ATOM 598 O O . LYS A 1 93 ? 32.24629 -15.00196 43.96803 1.000 33.07906 78 LYS A O 1
ATOM 600 N N . LEU A 1 94 ? 32.82088 -13.23300 45.23501 1.000 37.57640 79 LEU A N 1
ATOM 601 C CA . LEU A 1 94 ? 31.43040 -12.95429 45.57350 1.000 38.70692 79 LEU A CA 1
ATOM 602 C C . LEU A 1 94 ? 30.63445 -12.58399 44.32656 1.000 35.22575 79 LEU A C 1
ATOM 603 O O . LEU A 1 94 ? 29.52298 -13.08426 44.11797 1.000 35.93501 79 LEU A O 1
ATOM 608 N N . ARG A 1 95 ? 31.18909 -11.69645 43.49069 1.000 36.94098 80 ARG A N 1
ATOM 609 C CA . ARG A 1 95 ? 30.56670 -11.38466 42.20425 1.000 37.16985 80 ARG A CA 1
ATOM 610 C C . ARG A 1 95 ? 30.31251 -12.65003 41.40135 1.000 35.39887 80 ARG A C 1
ATOM 611 O O . ARG A 1 95 ? 29.20218 -12.87337 40.90695 1.000 35.92318 80 ARG A O 1
ATOM 619 N N . LYS A 1 96 ? 31.33975 -13.49808 41.27281 1.000 35.62047 81 LYS A N 1
ATOM 620 C CA . LYS A 1 96 ? 31.20272 -14.72869 40.49784 1.000 35.45576 81 LYS A CA 1
ATOM 621 C C . LYS A 1 96 ? 30.07081 -15.58694 41.04633 1.000 35.34083 81 LYS A C 1
ATOM 622 O O . LYS A 1 96 ? 29.18642 -16.02267 40.29665 1.000 35.91777 81 LYS A O 1
ATOM 628 N N . GLN A 1 97 ? 30.05494 -15.79837 42.36905 1.000 35.00377 82 GLN A N 1
ATOM 629 C CA . GLN A 1 97 ? 28.99634 -16.60123 42.97710 1.000 36.07154 82 GLN A CA 1
ATOM 630 C C . GLN A 1 97 ? 27.62176 -16.00516 42.69767 1.000 34.01524 82 GLN A C 1
ATOM 631 O O . GLN A 1 97 ? 26.69225 -16.71711 42.29301 1.000 35.84256 82 GLN A O 1
ATOM 637 N N . MET A 1 98 ? 27.46389 -14.69792 42.92488 1.000 35.63546 83 MET A N 1
ATOM 638 C CA . MET A 1 98 ? 26.13540 -14.11522 42.77313 1.000 33.41593 83 MET A CA 1
ATOM 639 C C . MET A 1 98 ? 25.66569 -14.16829 41.32697 1.000 28.60741 83 MET A C 1
ATOM 640 O O . MET A 1 98 ? 24.50924 -14.51463 41.05856 1.000 31.37009 83 MET A O 1
ATOM 645 N N . ARG A 1 99 ? 26.54738 -13.82909 40.38794 1.000 32.68986 84 ARG A N 1
ATOM 646 C CA . ARG A 1 99 ? 26.16199 -13.81744 38.98448 1.000 37.39993 84 ARG A CA 1
ATOM 647 C C . ARG A 1 99 ? 25.66479 -15.18958 38.54686 1.000 35.60017 84 ARG A C 1
ATOM 648 O O . ARG A 1 99 ? 24.63905 -15.30365 37.86799 1.000 36.30005 84 ARG A O 1
ATOM 656 N N . GLU A 1 100 ? 26.35205 -16.24594 38.97939 1.000 38.56969 85 GLU A N 1
ATOM 657 C CA . GLU A 1 100 ? 25.93703 -17.60238 38.64368 1.000 35.36608 85 GLU A CA 1
ATOM 658 C C . GLU A 1 100 ? 24.55884 -17.93042 39.21451 1.000 38.17488 85 GLU A C 1
ATOM 659 O O . GLU A 1 100 ? 23.74180 -18.58148 38.55153 1.000 37.59654 85 GLU A O 1
ATOM 661 N N . GLU A 1 101 ? 24.27571 -17.49022 40.44199 1.000 33.91200 86 GLU A N 1
ATOM 662 C CA . GLU A 1 101 ? 22.94907 -17.73216 40.99971 1.000 35.49527 86 GLU A CA 1
ATOM 663 C C . GLU A 1 101 ? 21.88072 -16.88969 40.29933 1.000 34.67814 86 GLU A C 1
ATOM 664 O O . GLU A 1 101 ? 20.74239 -17.34431 40.13023 1.000 29.66125 86 GLU A O 1
ATOM 670 N N . VAL A 1 102 ? 22.22080 -15.65685 39.89897 1.000 30.58889 87 VAL A N 1
ATOM 671 C CA . VAL A 1 102 ? 21.28136 -14.84465 39.12269 1.000 34.06193 87 VAL A CA 1
ATOM 672 C C . VAL A 1 102 ? 20.92436 -15.55995 37.82550 1.000 37.72161 87 VAL A C 1
ATOM 673 O O . VAL A 1 102 ? 19.74219 -15.71991 37.48565 1.000 37.04980 87 VAL A O 1
ATOM 677 N N . LEU A 1 103 ? 21.94913 -15.99813 37.08184 1.000 30.44989 88 LEU A N 1
ATOM 678 C CA . LEU A 1 103 ? 21.71492 -16.71576 35.83225 1.000 33.81578 88 LEU A CA 1
ATOM 679 C C . LEU A 1 103 ? 20.88581 -17.96948 36.05379 1.000 34.16268 88 LEU A C 1
ATOM 680 O O . LEU A 1 103 ? 20.06001 -18.32386 35.20280 1.000 34.01110 88 LEU A O 1
ATOM 685 N N . LYS A 1 104 ? 21.07603 -18.64510 37.18950 1.000 31.41740 89 LYS A N 1
ATOM 686 C CA . LYS A 1 104 ? 20.25527 -19.81239 37.48672 1.000 33.78006 89 LYS A CA 1
ATOM 687 C C . LYS A 1 104 ? 18.81588 -19.40568 37.75686 1.000 31.20784 89 LYS A C 1
ATOM 688 O O . LYS A 1 104 ? 17.87434 -20.03143 37.25289 1.000 31.65774 89 LYS A O 1
ATOM 694 N N . GLY A 1 105 ? 18.62725 -18.35095 38.54687 1.000 34.69170 90 GLY A N 1
ATOM 695 C CA . GLY A 1 105 ? 17.27994 -17.89673 38.83884 1.000 33.07280 90 GLY A CA 1
ATOM 696 C C . GLY A 1 105 ? 16.53841 -17.40806 37.60562 1.000 34.62772 90 GLY A C 1
ATOM 697 O O . GLY A 1 105 ? 15.33559 -17.63370 37.46677 1.000 33.05094 90 GLY A O 1
ATOM 698 N N . LEU A 1 106 ? 17.24358 -16.71770 36.70024 1.000 33.66707 91 LEU A N 1
ATOM 699 C CA . LEU A 1 106 ? 16.59521 -16.20290 35.49991 1.000 31.30711 91 LEU A CA 1
ATOM 700 C C . LEU A 1 106 ? 16.10317 -17.32600 34.60336 1.000 33.76678 91 LEU A C 1
ATOM 701 O O . LEU A 1 106 ? 15.06503 -17.17836 33.94369 1.000 33.20320 91 LEU A O 1
ATOM 706 N N . LYS A 1 107 ? 16.83582 -18.44124 34.54999 1.000 30.26905 92 LYS A N 1
ATOM 707 C CA . LYS A 1 107 ? 16.34899 -19.60355 33.81724 1.000 31.86377 92 LYS A CA 1
ATOM 708 C C . LYS A 1 107 ? 15.09709 -20.15499 34.47942 1.000 33.75793 92 LYS A C 1
ATOM 709 O O . LYS A 1 107 ? 14.08074 -20.38325 33.81436 1.000 31.66697 92 LYS A O 1
ATOM 715 N N . ASN A 1 108 ? 15.14579 -20.34441 35.80324 1.000 32.46620 93 ASN A N 1
ATOM 716 C CA . ASN A 1 108 ? 13.98590 -20.85555 36.51600 1.000 28.13186 93 ASN A CA 1
ATOM 717 C C . ASN A 1 108 ? 12.78167 -19.94251 36.32806 1.000 36.28061 93 ASN A C 1
ATOM 718 O O . ASN A 1 108 ? 11.64538 -20.41725 36.21489 1.000 34.90929 93 ASN A O 1
ATOM 723 N N . ALA A 1 109 ? 13.01697 -18.62913 36.26442 1.000 30.94543 94 ALA A N 1
ATOM 724 C CA . ALA A 1 109 ? 11.92467 -17.66869 36.35619 1.000 33.84835 94 ALA A CA 1
ATOM 725 C C . ALA A 1 109 ? 10.96885 -17.76234 35.16849 1.000 34.68393 94 ALA A C 1
ATOM 726 O O . ALA A 1 109 ? 9.78908 -17.42254 35.30739 1.000 36.13602 94 ALA A O 1
ATOM 728 N N . VAL A 1 110 ? 11.44228 -18.21986 34.00658 1.000 34.47479 95 VAL A N 1
ATOM 729 C CA . VAL A 1 110 ? 10.58816 -18.40749 32.83848 1.000 34.36600 95 VAL A CA 1
ATOM 730 C C . VAL A 1 110 ? 10.44929 -19.87675 32.45462 1.000 39.85410 95 VAL A C 1
ATOM 731 O O . VAL A 1 110 ? 9.87695 -20.18266 31.39562 1.000 35.64952 95 VAL A O 1
ATOM 735 N N . ASP A 1 111 ? 10.94868 -20.79692 33.28728 1.000 36.48440 96 ASP A N 1
ATOM 736 C CA . ASP A 1 111 ? 10.74690 -22.23530 33.05800 1.000 34.51710 96 ASP A CA 1
ATOM 737 C C . ASP A 1 111 ? 9.30853 -22.60924 33.37882 1.000 35.59588 96 ASP A C 1
ATOM 738 O O . ASP A 1 111 ? 8.90453 -22.51619 34.54382 1.000 37.26687 96 ASP A O 1
ATOM 743 N N . PRO A 1 112 ? 8.51783 -23.06515 32.40045 1.000 40.78676 97 PRO A N 1
ATOM 744 C CA . PRO A 1 112 ? 7.11953 -23.44539 32.68682 1.000 40.46823 97 PRO A CA 1
ATOM 745 C C . PRO A 1 112 ? 6.95823 -24.49214 33.78794 1.000 39.58638 97 PRO A C 1
ATOM 746 O O . PRO A 1 112 ? 5.89755 -24.54718 34.42345 1.000 40.69913 97 PRO A O 1
ATOM 750 N N . ALA A 1 113 ? 7.96727 -25.32489 34.03295 1.000 39.58985 98 ALA A N 1
ATOM 751 C CA . ALA A 1 113 ? 7.87466 -26.36867 35.04448 1.000 43.31308 98 ALA A CA 1
ATOM 752 C C . ALA A 1 113 ? 8.59251 -26.02376 36.34610 1.000 45.35655 98 ALA A C 1
ATOM 753 O O . ALA A 1 113 ? 8.62894 -26.86033 37.25519 1.000 44.96046 98 ALA A O 1
ATOM 755 N N . SER A 1 114 ? 9.17243 -24.83621 36.45720 1.000 41.89770 99 SER A N 1
ATOM 756 C CA . SER A 1 114 ? 9.76530 -24.46373 37.73273 1.000 41.62531 99 SER A CA 1
ATOM 757 C C . SER A 1 114 ? 8.69224 -23.92898 38.67891 1.000 42.70028 99 SER A C 1
ATOM 758 O O . SER A 1 114 ? 7.80956 -23.16842 38.26132 1.000 42.76510 99 SER A O 1
ATOM 761 N N . PRO A 1 115 ? 8.75443 -24.29172 39.96017 1.000 39.67748 100 PRO A N 1
ATOM 762 C CA . PRO A 1 115 ? 7.83570 -23.68606 40.93217 1.000 39.70568 100 PRO A CA 1
ATOM 763 C C . PRO A 1 115 ? 8.04965 -22.19659 41.08818 1.000 38.40068 100 PRO A C 1
ATOM 764 O O . PRO A 1 115 ? 7.21735 -21.53952 41.71690 1.000 40.49103 100 PRO A O 1
ATOM 768 N N . ASP A 1 116 ? 9.13751 -21.64725 40.54473 1.000 39.43139 101 ASP A N 1
ATOM 769 C CA . ASP A 1 116 ? 9.43026 -20.22346 40.62505 1.000 38.56159 101 ASP A CA 1
ATOM 770 C C . ASP A 1 116 ? 9.15093 -19.48496 39.31379 1.000 35.18187 101 ASP A C 1
ATOM 771 O O . ASP A 1 116 ? 9.61982 -18.35698 39.13768 1.000 33.32366 101 ASP A O 1
ATOM 776 N N . LEU A 1 117 ? 8.40374 -20.09498 38.39473 1.000 33.91302 102 LEU A N 1
ATOM 777 C CA . LEU A 1 117 ? 7.95316 -19.38522 37.20639 1.000 35.24191 102 LEU A CA 1
ATOM 778 C C . LEU A 1 117 ? 7.26374 -18.09007 37.61127 1.000 35.22537 102 LEU A C 1
ATOM 779 O O . LEU A 1 117 ? 6.40913 -18.08404 38.49545 1.000 34.21897 102 LEU A O 1
ATOM 784 N N . LEU A 1 118 ? 7.64879 -16.98745 36.98106 1.000 34.31815 103 LEU A N 1
ATOM 785 C CA . LEU A 1 118 ? 7.11179 -15.69055 37.36994 1.000 34.07223 103 LEU A CA 1
ATOM 786 C C . LEU A 1 118 ? 5.89093 -15.32151 36.53160 1.000 34.19801 103 LEU A C 1
ATOM 787 O O . LEU A 1 118 ? 5.70520 -15.80402 35.41348 1.000 31.89749 103 LEU A O 1
ATOM 792 N N . ASN A 1 119 ? 5.04493 -14.47282 37.10095 1.000 33.76988 104 ASN A N 1
ATOM 793 C CA . ASN A 1 119 ? 3.81699 -14.04294 36.44907 1.000 35.87063 104 ASN A CA 1
ATOM 794 C C . ASN A 1 119 ? 4.09671 -12.84124 35.54833 1.000 31.92840 104 ASN A C 1
ATOM 795 O O . ASN A 1 119 ? 4.58483 -11.80448 36.01164 1.000 29.71317 104 ASN A O 1
ATOM 800 N N . PHE A 1 120 ? 3.79742 -12.98363 34.26349 1.000 33.38910 105 PHE A N 1
ATOM 801 C CA . PHE A 1 120 ? 3.81327 -11.86046 33.33764 1.000 30.41545 105 PHE A CA 1
ATOM 802 C C . PHE A 1 120 ? 2.44651 -11.54209 32.74476 1.000 30.99305 105 PHE A C 1
ATOM 803 O O . PHE A 1 120 ? 2.26765 -10.43968 32.21956 1.000 32.82195 105 PHE A O 1
ATOM 811 N N . THR A 1 121 ? 1.49033 -12.47015 32.79648 1.000 26.82132 106 THR A N 1
ATOM 812 C CA . THR A 1 121 ? 0.23734 -12.34165 32.06084 1.000 32.58534 106 THR A CA 1
ATOM 813 C C . THR A 1 121 ? -0.92205 -11.80337 32.89036 1.000 32.84970 106 THR A C 1
ATOM 814 O O . THR A 1 121 ? -1.88473 -11.28548 32.31535 1.000 32.62183 106 THR A O 1
ATOM 818 N N . LYS A 1 122 ? -0.87555 -11.92525 34.20791 1.000 32.25964 107 LYS A N 1
ATOM 819 C CA . LYS A 1 122 ? -1.98988 -11.51026 35.04697 1.000 33.42663 107 LYS A CA 1
ATOM 820 C C . LYS A 1 122 ? -1.66340 -10.17960 35.71446 1.000 32.12142 107 LYS A C 1
ATOM 821 O O . LYS A 1 122 ? -0.52409 -9.94873 36.13165 1.000 33.13906 107 LYS A O 1
ATOM 824 N N . HIS A 1 123 ? -2.66438 -9.29353 35.76336 1.000 34.79163 108 HIS A N 1
ATOM 825 C CA . HIS A 1 123 ? -2.60847 -7.98966 36.42725 1.000 34.81823 108 HIS A CA 1
ATOM 826 C C . HIS A 1 123 ? -1.77450 -6.98709 35.62952 1.000 33.23986 108 HIS A C 1
ATOM 827 O O . HIS A 1 123 ? -1.00151 -7.36832 34.74943 1.000 31.38328 108 HIS A O 1
ATOM 834 N N . ALA A 1 124 ? -1.91945 -5.69771 35.93893 1.000 35.96949 109 ALA A N 1
ATOM 835 C CA . ALA A 1 124 ? -1.09429 -4.67850 35.29834 1.000 32.75864 109 ALA A CA 1
ATOM 836 C C . ALA A 1 124 ? 0.30088 -4.60981 35.90461 1.000 31.66331 109 ALA A C 1
ATOM 837 O O . ALA A 1 124 ? 1.24902 -4.22414 35.20952 1.000 28.26856 109 ALA A O 1
ATOM 839 N N . GLN A 1 125 ? 0.44120 -4.99241 37.17679 1.000 26.05369 110 GLN A N 1
ATOM 840 C CA . GLN A 1 125 ? 1.70830 -4.82634 37.88880 1.000 27.60614 110 GLN A CA 1
ATOM 841 C C . GLN A 1 125 ? 2.92957 -5.39713 37.17024 1.000 29.02450 110 GLN A C 1
ATOM 842 O O . GLN A 1 125 ? 4.00737 -4.79093 37.28473 1.000 28.04071 110 GLN A O 1
ATOM 848 N N . PRO A 1 126 ? 2.86615 -6.52592 36.45178 1.000 30.91689 111 PRO A N 1
ATOM 849 C CA . PRO A 1 126 ? 4.08131 -7.01118 35.78178 1.000 29.74478 111 PRO A CA 1
ATOM 850 C C . PRO A 1 126 ? 4.69518 -6.00880 34.82048 1.000 28.18618 111 PRO A C 1
ATOM 851 O O . PRO A 1 126 ? 5.88873 -6.12749 34.51984 1.000 26.19631 111 PRO A O 1
ATOM 855 N N . ILE A 1 127 ? 3.92419 -5.03231 34.32770 1.000 25.93273 112 ILE A N 1
ATOM 856 C CA . ILE A 1 127 ? 4.48500 -4.00227 33.45337 1.000 25.54632 112 ILE A CA 1
ATOM 857 C C . ILE A 1 127 ? 5.63147 -3.27398 34.14571 1.000 27.98398 112 ILE A C 1
ATOM 858 O O . ILE A 1 127 ? 6.62845 -2.90548 33.51270 1.000 23.52788 112 ILE A O 1
ATOM 863 N N . VAL A 1 128 ? 5.49252 -3.03739 35.45097 1.000 27.71084 113 VAL A N 1
ATOM 864 C CA . VAL A 1 128 ? 6.48142 -2.27279 36.20235 1.000 27.46045 113 VAL A CA 1
ATOM 865 C C . VAL A 1 128 ? 7.75253 -3.08164 36.38018 1.000 31.06537 113 VAL A C 1
ATOM 866 O O . VAL A 1 128 ? 8.87327 -2.58646 36.19891 1.000 29.33141 113 VAL A O 1
ATOM 870 N N . ASP A 1 129 ? 7.59412 -4.32678 36.78528 1.000 29.64558 114 ASP A N 1
ATOM 871 C CA . ASP A 1 129 ? 8.71450 -5.08115 37.29345 1.000 29.38444 114 ASP A CA 1
ATOM 872 C C . ASP A 1 129 ? 9.45237 -5.79769 36.18256 1.000 30.07647 114 ASP A C 1
ATOM 873 O O . ASP A 1 129 ? 10.64030 -6.09737 36.33993 1.000 34.16617 114 ASP A O 1
ATOM 878 N N . ALA A 1 130 ? 8.78662 -6.02535 35.04967 1.000 25.88430 115 ALA A N 1
ATOM 879 C CA . ALA A 1 130 ? 9.50332 -6.39315 33.83916 1.000 30.53091 115 ALA A CA 1
ATOM 880 C C . ALA A 1 130 ? 10.41848 -5.26440 33.38391 1.000 30.69107 115 ALA A C 1
ATOM 881 O O . ALA A 1 130 ? 11.51553 -5.51963 32.87237 1.000 32.73542 115 ALA A O 1
ATOM 883 N N . ALA A 1 131 ? 10.00533 -4.01157 33.58729 1.000 28.18573 116 ALA A N 1
ATOM 884 C CA . ALA A 1 131 ? 10.85846 -2.89788 33.19267 1.000 28.66359 116 ALA A CA 1
ATOM 885 C C . ALA A 1 131 ? 12.08793 -2.79842 34.09098 1.000 26.57085 116 ALA A C 1
ATOM 886 O O . ALA A 1 131 ? 13.18305 -2.48262 33.61392 1.000 25.73323 116 ALA A O 1
ATOM 888 N N . TYR A 1 132 ? 11.94258 -3.08150 35.38912 1.000 24.99705 117 TYR A N 1
ATOM 889 C CA . TYR A 1 132 ? 13.13135 -3.10239 36.23645 1.000 29.05818 117 TYR A CA 1
ATOM 890 C C . TYR A 1 132 ? 14.06537 -4.24824 35.85262 1.000 29.28443 117 TYR A C 1
ATOM 891 O O . TYR A 1 132 ? 15.29337 -4.06379 35.80224 1.000 26.46946 117 TYR A O 1
ATOM 900 N N . LEU A 1 133 ? 13.50169 -5.42989 35.56164 1.000 27.62304 118 LEU A N 1
ATOM 901 C CA . LEU A 1 133 ? 14.30591 -6.54453 35.05974 1.000 28.17231 118 LEU A CA 1
ATOM 902 C C . LEU A 1 133 ? 15.00655 -6.17026 33.75756 1.000 27.87601 118 LEU A C 1
ATOM 903 O O . LEU A 1 133 ? 16.20409 -6.42622 33.58441 1.000 26.76903 118 LEU A O 1
ATOM 908 N N . VAL A 1 134 ? 14.26253 -5.57327 32.82418 1.000 28.71207 119 VAL A N 1
ATOM 909 C CA . VAL A 1 134 ? 14.86534 -5.06835 31.59784 1.000 30.51261 119 VAL A CA 1
ATOM 910 C C . VAL A 1 134 ? 15.99906 -4.11050 31.92940 1.000 26.63551 119 VAL A C 1
ATOM 911 O O . VAL A 1 134 ? 17.07187 -4.15488 31.31101 1.000 27.33878 119 VAL A O 1
ATOM 915 N N . HIS A 1 135 ? 15.78622 -3.24301 32.92024 1.000 24.28386 120 HIS A N 1
ATOM 916 C CA . HIS A 1 135 ? 16.84549 -2.33388 33.32331 1.000 26.98429 120 HIS A CA 1
ATOM 917 C C . HIS A 1 135 ? 18.05438 -3.09252 33.84934 1.000 27.63906 120 HIS A C 1
ATOM 918 O O . HIS A 1 135 ? 19.18899 -2.65359 33.64332 1.000 26.14776 120 HIS A O 1
ATOM 925 N N . ALA A 1 136 ? 17.83146 -4.22587 34.52410 1.000 27.80479 121 ALA A N 1
ATOM 926 C CA . ALA A 1 136 ? 18.93890 -5.09035 34.91985 1.000 27.54609 121 ALA A CA 1
ATOM 927 C C . ALA A 1 136 ? 19.69294 -5.58748 33.69821 1.000 26.41517 121 ALA A C 1
ATOM 928 O O . ALA A 1 136 ? 20.92852 -5.54046 33.65516 1.000 27.68764 121 ALA A O 1
ATOM 930 N N . PHE A 1 137 ? 18.95641 -6.06147 32.68662 1.000 27.58497 122 PHE A N 1
ATOM 931 C CA . PHE A 1 137 ? 19.58437 -6.53940 31.45809 1.000 27.95418 122 PHE A CA 1
ATOM 932 C C . PHE A 1 137 ? 20.35868 -5.42442 30.76842 1.000 28.76799 122 PHE A C 1
ATOM 933 O O . PHE A 1 137 ? 21.40247 -5.67234 30.15913 1.000 30.67386 122 PHE A O 1
ATOM 941 N N . LEU A 1 138 ? 19.85917 -4.19055 30.84993 1.000 28.03210 123 LEU A N 1
ATOM 942 C CA . LEU A 1 138 ? 20.51087 -3.06977 30.18587 1.000 28.11594 123 LEU A CA 1
ATOM 943 C C . LEU A 1 138 ? 21.74601 -2.59794 30.94475 1.000 28.30119 123 LEU A C 1
ATOM 944 O O . LEU A 1 138 ? 22.71442 -2.14468 30.32495 1.000 25.69202 123 LEU A O 1
ATOM 949 N N . ARG A 1 139 ? 21.74286 -2.70906 32.27144 1.000 26.10344 124 ARG A N 1
ATOM 950 C CA . ARG A 1 139 ? 22.91739 -2.33539 33.05316 1.000 29.87934 124 ARG A CA 1
ATOM 951 C C . ARG A 1 139 ? 24.02120 -3.39215 33.01382 1.000 27.47395 124 ARG A C 1
ATOM 952 O O . ARG A 1 139 ? 25.17951 -3.08171 33.31355 1.000 27.00969 124 ARG A O 1
ATOM 960 N N . ALA A 1 140 ? 23.69841 -4.61752 32.65424 1.000 26.98231 125 ALA A N 1
ATOM 961 C CA . ALA A 1 140 ? 24.69727 -5.67580 32.61624 1.000 28.70699 125 ALA A CA 1
ATOM 962 C C . ALA A 1 140 ? 24.38707 -6.62773 31.47765 1.000 26.60067 125 ALA A C 1
ATOM 963 O O . ALA A 1 140 ? 24.05023 -7.78925 31.72664 1.000 29.42262 125 ALA A O 1
ATOM 965 N N . PRO A 1 141 ? 24.45821 -6.17616 30.22383 1.000 29.75721 126 PRO A N 1
ATOM 966 C CA . PRO A 1 141 ? 24.07942 -7.07935 29.11909 1.000 31.34944 126 PRO A CA 1
ATOM 967 C C . PRO A 1 141 ? 24.99735 -8.28721 28.99025 1.000 32.56029 126 PRO A C 1
ATOM 968 O O . PRO A 1 141 ? 24.51660 -9.42418 28.87972 1.000 30.77001 126 PRO A O 1
ATOM 972 N N . LYS A 1 142 ? 26.31289 -8.08547 29.03020 1.000 34.09582 127 LYS A N 1
ATOM 973 C CA . LYS A 1 142 ? 27.20829 -9.21994 28.83062 1.000 37.41424 127 LYS A CA 1
ATOM 974 C C . LYS A 1 142 ? 27.19244 -10.18114 30.01320 1.000 31.43571 127 LYS A C 1
ATOM 975 O O . LYS A 1 142 ? 27.49763 -11.36381 29.84540 1.000 30.35813 127 LYS A O 1
ATOM 981 N N . ALA A 1 143 ? 26.81640 -9.71336 31.19523 1.000 34.71256 128 ALA A N 1
ATOM 982 C CA . ALA A 1 143 ? 26.86728 -10.53455 32.39610 1.000 31.27546 128 ALA A CA 1
ATOM 983 C C . ALA A 1 143 ? 25.54901 -11.23451 32.71113 1.000 32.49656 128 ALA A C 1
ATOM 984 O O . ALA A 1 143 ? 25.56014 -12.36417 33.21649 1.000 32.77017 128 ALA A O 1
ATOM 986 N N . LEU A 1 144 ? 24.40864 -10.59834 32.43780 1.000 29.40440 129 LEU A N 1
ATOM 987 C CA . LEU A 1 144 ? 23.12585 -11.13608 32.86478 1.000 31.61444 129 LEU A CA 1
ATOM 988 C C . LEU A 1 144 ? 22.18961 -11.51427 31.72696 1.000 33.32368 129 LEU A C 1
ATOM 989 O O . LEU A 1 144 ? 21.28121 -12.32360 31.95333 1.000 32.46632 129 LEU A O 1
ATOM 994 N N . TRP A 1 145 ? 22.35962 -10.95482 30.52772 1.000 28.41169 130 TRP A N 1
ATOM 995 C CA . TRP A 1 145 ? 21.51074 -11.33133 29.39671 1.000 30.66780 130 TRP A CA 1
ATOM 996 C C . TRP A 1 145 ? 22.19620 -12.33504 28.47809 1.000 31.47218 130 TRP A C 1
ATOM 997 O O . TRP A 1 145 ? 21.68710 -13.43949 28.27395 1.000 29.76972 130 TRP A O 1
ATOM 1008 N N . GLU A 1 146 ? 23.34983 -11.96189 27.92849 1.000 30.02447 131 GLU A N 1
ATOM 1009 C CA . GLU A 1 146 ? 24.02546 -12.80968 26.94792 1.000 34.56769 131 GLU A CA 1
ATOM 1010 C C . GLU A 1 146 ? 24.32484 -14.22836 27.42855 1.000 35.41887 131 GLU A C 1
ATOM 1011 O O . GLU A 1 146 ? 24.18044 -15.15397 26.61331 1.000 34.22389 131 GLU A O 1
ATOM 1017 N N . PRO A 1 147 ? 24.72390 -14.48415 28.68573 1.000 33.43924 132 PRO A N 1
ATOM 1018 C CA . PRO A 1 147 ? 24.96803 -15.87543 29.10195 1.000 31.20894 132 PRO A CA 1
ATOM 1019 C C . PRO A 1 147 ? 23.71993 -16.73189 29.22566 1.000 30.44292 132 PRO A C 1
ATOM 1020 O O . PRO A 1 147 ? 23.86528 -17.93735 29.44707 1.000 36.03579 132 PRO A O 1
ATOM 1024 N N . LEU A 1 148 ? 22.51227 -16.17451 29.14421 1.000 32.15013 133 LEU A N 1
ATOM 1025 C CA . LEU A 1 148 ? 21.31607 -17.01239 29.17464 1.000 32.74314 133 LEU A CA 1
ATOM 1026 C C . LEU A 1 148 ? 21.26950 -17.86076 27.91099 1.000 36.73507 133 LEU A C 1
ATOM 1027 O O . LEU A 1 148 ? 21.76212 -17.44764 26.85455 1.000 38.28583 133 LEU A O 1
ATOM 1032 N N . ASP A 1 149 ? 20.70737 -19.07008 28.01631 1.000 30.09517 134 ASP A N 1
ATOM 1033 C CA . ASP A 1 149 ? 20.59976 -19.81180 26.76467 1.000 38.22703 134 ASP A CA 1
ATOM 1034 C C . ASP A 1 149 ? 19.45608 -19.25092 25.92145 1.000 33.12474 134 ASP A C 1
ATOM 1035 O O . ASP A 1 149 ? 18.63001 -18.45817 26.38259 1.000 34.02242 134 ASP A O 1
ATOM 1040 N N . GLU A 1 150 ? 19.44681 -19.63773 24.65004 1.000 33.35482 135 GLU A N 1
ATOM 1041 C CA . GLU A 1 150 ? 18.56607 -18.97280 23.69938 1.000 37.08747 135 GLU A CA 1
ATOM 1042 C C . GLU A 1 150 ? 17.10127 -19.27024 23.99484 1.000 36.85139 135 GLU A C 1
ATOM 1043 O O . GLU A 1 150 ? 16.23660 -18.41659 23.76134 1.000 37.53443 135 GLU A O 1
ATOM 1049 N N . VAL A 1 151 ? 16.80617 -20.45980 24.52390 1.000 31.68623 136 VAL A N 1
ATOM 1050 C CA . VAL A 1 151 ? 15.43058 -20.78329 24.89146 1.000 35.80508 136 VAL A CA 1
ATOM 1051 C C . VAL A 1 151 ? 14.93496 -19.84251 25.98314 1.000 33.29654 136 VAL A C 1
ATOM 1052 O O . VAL A 1 151 ? 13.79185 -19.36743 25.95179 1.000 32.68240 136 VAL A O 1
ATOM 1056 N N . THR A 1 152 ? 15.79257 -19.53461 26.95032 1.000 31.46691 137 THR A N 1
ATOM 1057 C CA . THR A 1 152 ? 15.37009 -18.62942 28.00822 1.000 31.88720 137 THR A CA 1
ATOM 1058 C C . THR A 1 152 ? 15.23763 -17.20434 27.48673 1.000 32.98019 137 THR A C 1
ATOM 1059 O O . THR A 1 152 ? 14.29238 -16.49263 27.84699 1.000 31.36275 137 THR A O 1
ATOM 1063 N N . LYS A 1 153 ? 16.17398 -16.77744 26.63522 1.000 33.12433 138 LYS A N 1
ATOM 1064 C CA . LYS A 1 153 ? 16.08547 -15.46265 26.01417 1.000 33.24373 138 LYS A CA 1
ATOM 1065 C C . LYS A 1 153 ? 14.76514 -15.30296 25.28098 1.000 33.99167 138 LYS A C 1
ATOM 1066 O O . LYS A 1 153 ? 14.07538 -14.28518 25.41935 1.000 30.15562 138 LYS A O 1
ATOM 1072 N N . GLU A 1 154 ? 14.40123 -16.31315 24.49286 1.000 33.56466 139 GLU A N 1
ATOM 1073 C CA . GLU A 1 154 ? 13.15949 -16.24889 23.73374 1.000 37.69844 139 GLU A CA 1
ATOM 1074 C C . GLU A 1 154 ? 11.96035 -16.15987 24.66263 1.000 31.34521 139 GLU A C 1
ATOM 1075 O O . GLU A 1 154 ? 11.00160 -15.43201 24.38299 1.000 30.91889 139 GLU A O 1
ATOM 1081 N N . ARG A 1 155 ? 11.99814 -16.89711 25.77176 1.000 30.86230 140 ARG A N 1
ATOM 1082 C CA . ARG A 1 155 ? 10.90674 -16.82546 26.73879 1.000 31.87123 140 ARG A CA 1
ATOM 1083 C C . ARG A 1 155 ? 10.78298 -15.42978 27.33574 1.000 29.82071 140 ARG A C 1
ATOM 1084 O O . ARG A 1 155 ? 9.66917 -14.93160 27.54274 1.000 29.90601 140 ARG A O 1
ATOM 1092 N N . TYR A 1 156 ? 11.91058 -14.77889 27.62286 1.000 28.18506 141 TYR A N 1
ATOM 1093 C CA . TYR A 1 156 ? 11.83124 -13.41147 28.12829 1.000 31.57901 141 TYR A CA 1
ATOM 1094 C C . TYR A 1 156 ? 11.30853 -12.45941 27.05287 1.000 28.26372 141 TYR A C 1
ATOM 1095 O O . TYR A 1 156 ? 10.46336 -11.60317 27.34280 1.000 27.37396 141 TYR A O 1
ATOM 1104 N N . ILE A 1 157 ? 11.77078 -12.61737 25.80284 1.000 29.96528 142 ILE A N 1
ATOM 1105 C CA . ILE A 1 157 ? 11.22321 -11.83422 24.69037 1.000 29.37024 142 ILE A CA 1
ATOM 1106 C C . ILE A 1 157 ? 9.70529 -11.95605 24.65560 1.000 33.61555 142 ILE A C 1
ATOM 1107 O O . ILE A 1 157 ? 8.98297 -10.95183 24.63041 1.000 34.83753 142 ILE A O 1
ATOM 1112 N N . LYS A 1 158 ? 9.19840 -13.19483 24.66747 1.000 28.56088 143 LYS A N 1
ATOM 1113 C CA . LYS A 1 158 ? 7.75776 -13.38771 24.58351 1.000 31.60859 143 LYS A CA 1
ATOM 1114 C C . LYS A 1 158 ? 7.06319 -12.87765 25.83877 1.000 31.88968 143 LYS A C 1
ATOM 1115 O O . LYS A 1 158 ? 5.98022 -12.29457 25.75470 1.000 29.28445 143 LYS A O 1
ATOM 1119 N N . SER A 1 159 ? 7.68063 -13.05758 27.00919 1.000 29.50309 144 SER A N 1
ATOM 1120 C CA . SER A 1 159 ? 7.08225 -12.53386 28.23281 1.000 28.37731 144 SER A CA 1
ATOM 1121 C C . SER A 1 159 ? 6.89982 -11.01848 28.16094 1.000 28.63717 144 SER A C 1
ATOM 1122 O O . SER A 1 159 ? 5.85060 -10.49445 28.54611 1.000 27.63894 144 SER A O 1
ATOM 1125 N N . PHE A 1 160 ? 7.90548 -10.29789 27.66266 1.000 30.72544 145 PHE A N 1
ATOM 1126 C CA . PHE A 1 160 ? 7.80394 -8.84214 27.57991 1.000 27.67656 145 PHE A CA 1
ATOM 1127 C C . PHE A 1 160 ? 6.76533 -8.41470 26.55262 1.000 31.01265 145 PHE A C 1
ATOM 1128 O O . PHE A 1 160 ? 6.03258 -7.43679 26.76591 1.000 25.68566 145 PHE A O 1
ATOM 1136 N N . GLN A 1 161 ? 6.68610 -9.14152 25.43550 1.000 29.68434 146 GLN A N 1
ATOM 1137 C CA . GLN A 1 161 ? 5.70137 -8.82423 24.41122 1.000 32.45167 146 GLN A CA 1
ATOM 1138 C C . GLN A 1 161 ? 4.27010 -9.06167 24.89726 1.000 28.73407 146 GLN A C 1
ATOM 1139 O O . GLN A 1 161 ? 3.36039 -8.32190 24.50728 1.000 28.05436 146 GLN A O 1
ATOM 1145 N N . SER A 1 162 ? 4.05606 -10.04485 25.77878 1.000 27.63836 147 SER A N 1
ATOM 1146 C CA . SER A 1 162 ? 2.71574 -10.36859 26.27097 1.000 25.92902 147 SER A CA 1
ATOM 1147 C C . SER A 1 162 ? 2.15283 -9.30495 27.20230 1.000 28.99534 147 SER A C 1
ATOM 1148 O O . SER A 1 162 ? 0.96859 -9.38539 27.56699 1.000 25.30438 147 SER A O 1
ATOM 1151 N N . LEU A 1 163 ? 2.97847 -8.33315 27.61475 1.000 30.98997 148 LEU A N 1
ATOM 1152 C CA . LEU A 1 163 ? 2.53558 -7.24125 28.47309 1.000 31.96129 148 LEU A CA 1
ATOM 1153 C C . LEU A 1 163 ? 1.62887 -6.24596 27.75579 1.000 29.90391 148 LEU A C 1
ATOM 1154 O O . LEU A 1 163 ? 0.96974 -5.44873 28.43342 1.000 30.73057 148 LEU A O 1
ATOM 1159 N N . ARG A 1 164 ? 1.56230 -6.29239 26.41727 1.000 25.79835 149 ARG A N 1
ATOM 1160 C CA . ARG A 1 164 ? 0.94995 -5.24086 25.60345 1.000 28.57935 149 ARG A CA 1
ATOM 1161 C C . ARG A 1 164 ? -0.57147 -5.20705 25.66371 1.000 31.64093 149 ARG A C 1
ATOM 1162 O O . ARG A 1 164 ? -1.17194 -4.28860 25.08785 1.000 29.36295 149 ARG A O 1
ATOM 1170 N N . ASP A 1 165 ? -1.21361 -6.17581 26.31481 1.000 30.45252 150 ASP A N 1
ATOM 1171 C CA . ASP A 1 165 ? -2.66170 -6.10971 26.45227 1.000 33.55195 150 ASP A CA 1
ATOM 1172 C C . ASP A 1 165 ? -3.08600 -5.22887 27.61688 1.000 34.51098 150 ASP A C 1
ATOM 1173 O O . ASP A 1 165 ? -4.23116 -4.77413 27.64918 1.000 36.02046 150 ASP A O 1
ATOM 1178 N N . ARG A 1 166 ? -2.19493 -4.95818 28.56026 1.000 33.58327 151 ARG A N 1
ATOM 1179 C CA . ARG A 1 166 ? -2.56630 -4.20673 29.74361 1.000 29.88668 151 ARG A CA 1
ATOM 1180 C C . ARG A 1 166 ? -1.81677 -2.87998 29.77888 1.000 32.36102 151 ARG A C 1
ATOM 1181 O O . ARG A 1 166 ? -0.92739 -2.61333 28.96543 1.000 30.08160 151 ARG A O 1
ATOM 1189 N N . THR A 1 167 ? -2.21305 -2.03815 30.73233 1.000 37.39963 152 THR A N 1
ATOM 1190 C CA . THR A 1 167 ? -1.55908 -0.76220 30.99138 1.000 33.63114 152 THR A CA 1
ATOM 1191 C C . THR A 1 167 ? -1.90463 -0.33509 32.41423 1.000 30.19269 152 THR A C 1
ATOM 1192 O O . THR A 1 167 ? -2.78900 -0.90099 33.04783 1.000 28.89319 152 THR A O 1
ATOM 1196 N N . GLY A 1 168 ? -1.20519 0.67600 32.90155 1.000 31.20949 153 GLY A N 1
ATOM 1197 C CA . GLY A 1 168 ? -1.44819 1.20245 34.23473 1.000 28.21834 153 GLY A CA 1
ATOM 1198 C C . GLY A 1 168 ? -1.70830 2.69347 34.18585 1.000 32.00044 153 GLY A C 1
ATOM 1199 O O . GLY A 1 168 ? -2.33213 3.21419 33.25875 1.000 30.78571 153 GLY A O 1
ATOM 1200 N N . ALA A 1 169 ? -1.18914 3.38888 35.19882 1.000 32.62989 154 ALA A N 1
ATOM 1201 C CA . ALA A 1 169 ? -1.51821 4.78748 35.40090 1.000 28.18003 154 ALA A CA 1
ATOM 1202 C C . ALA A 1 169 ? -0.91172 5.65459 34.30215 1.000 27.13365 154 ALA A C 1
ATOM 1203 O O . ALA A 1 169 ? 0.08129 5.30351 33.66379 1.000 31.32485 154 ALA A O 1
ATOM 1205 N N . TYR A 1 170 ? -1.53268 6.80812 34.08820 1.000 26.08799 155 TYR A N 1
ATOM 1206 C CA . TYR A 1 170 ? -1.06636 7.77974 33.10066 1.000 27.99430 155 TYR A CA 1
ATOM 1207 C C . TYR A 1 170 ? -0.06259 8.72377 33.77186 1.000 29.21715 155 TYR A C 1
ATOM 1208 O O . TYR A 1 170 ? -0.35014 9.87895 34.09814 1.000 31.99176 155 TYR A O 1
ATOM 1217 N N . ASN A 1 171 ? 1.13571 8.17859 34.00869 1.000 29.52796 156 ASN A N 1
ATOM 1218 C CA . ASN A 1 171 ? 2.20811 8.86221 34.73000 1.000 27.79315 156 ASN A CA 1
ATOM 1219 C C . ASN A 1 171 ? 3.55746 8.21798 34.39893 1.000 26.94009 156 ASN A C 1
ATOM 1220 O O . ASN A 1 171 ? 3.77327 7.79535 33.26069 1.000 29.54230 156 ASN A O 1
ATOM 1225 N N . ASN A 1 172 ? 4.46150 8.10737 35.37753 1.000 24.69139 157 ASN A N 1
ATOM 1226 C CA . ASN A 1 172 ? 5.76133 7.47983 35.13412 1.000 27.29693 157 ASN A CA 1
ATOM 1227 C C . ASN A 1 172 ? 5.64635 6.07485 34.54726 1.000 29.51815 157 ASN A C 1
ATOM 1228 O O . ASN A 1 172 ? 6.61280 5.58745 33.95335 1.000 28.43955 157 ASN A O 1
ATOM 1233 N N . TRP A 1 173 ? 4.48788 5.42199 34.69401 1.000 28.77960 158 TRP A N 1
ATOM 1234 C CA . TRP A 1 173 ? 4.28728 4.08689 34.13208 1.000 26.42897 158 TRP A CA 1
ATOM 1235 C C . TRP A 1 173 ? 4.59201 4.02720 32.64814 1.000 27.86150 158 TRP A C 1
ATOM 1236 O O . TRP A 1 173 ? 4.97394 2.96779 32.14674 1.000 26.96339 158 TRP A O 1
ATOM 1247 N N . LEU A 1 174 ? 4.37794 5.12817 31.91861 1.000 32.05120 159 LEU A N 1
ATOM 1248 C CA . LEU A 1 174 ? 4.66984 5.12256 30.48802 1.000 28.77416 159 LEU A CA 1
ATOM 1249 C C . LEU A 1 174 ? 6.13014 4.78321 30.22361 1.000 29.04148 159 LEU A C 1
ATOM 1250 O O . LEU A 1 174 ? 6.44679 4.17067 29.19723 1.000 28.26843 159 LEU A O 1
ATOM 1255 N N . LEU A 1 175 ? 7.02842 5.15542 31.14258 1.000 29.24346 160 LEU A N 1
ATOM 1256 C CA . LEU A 1 175 ? 8.43494 4.79992 30.98895 1.000 30.28740 160 LEU A CA 1
ATOM 1257 C C . LEU A 1 175 ? 8.64931 3.29903 31.09799 1.000 27.73057 160 LEU A C 1
ATOM 1258 O O . LEU A 1 175 ? 9.53384 2.75447 30.43005 1.000 29.21053 160 LEU A O 1
ATOM 1263 N N . PHE A 1 176 ? 7.85486 2.61201 31.91809 1.000 27.12122 161 PHE A N 1
ATOM 1264 C CA . PHE A 1 176 ? 8.02023 1.16816 32.04654 1.000 24.76818 161 PHE A CA 1
ATOM 1265 C C . PHE A 1 176 ? 7.81886 0.47677 30.70093 1.000 26.93661 161 PHE A C 1
ATOM 1266 O O . PHE A 1 176 ? 8.60772 -0.39018 30.30753 1.000 23.42861 161 PHE A O 1
ATOM 1274 N N . THR A 1 177 ? 6.77663 0.86070 29.96938 1.000 23.62079 162 THR A N 1
ATOM 1275 C CA . THR A 1 177 ? 6.51470 0.16436 28.72138 1.000 26.64701 162 THR A CA 1
ATOM 1276 C C . THR A 1 177 ? 7.39703 0.69628 27.60157 1.000 26.95074 162 THR A C 1
ATOM 1277 O O . THR A 1 177 ? 7.81343 -0.07233 26.72941 1.000 23.52898 162 THR A O 1
ATOM 1281 N N . GLY A 1 178 ? 7.72655 1.98773 27.63797 1.000 30.63931 163 GLY A N 1
ATOM 1282 C CA . GLY A 1 178 ? 8.69308 2.51939 26.69576 1.000 27.71934 163 GLY A CA 1
ATOM 1283 C C . GLY A 1 178 ? 10.06181 1.87611 26.83669 1.000 30.72895 163 GLY A C 1
ATOM 1284 O O . GLY A 1 178 ? 10.70145 1.53323 25.83681 1.000 26.98242 163 GLY A O 1
ATOM 1285 N N . LEU A 1 179 ? 10.53532 1.70347 28.07790 1.000 27.68613 164 LEU A N 1
ATOM 1286 C CA . LEU A 1 179 ? 11.85322 1.10224 28.27227 1.000 27.43403 164 LEU A CA 1
ATOM 1287 C C . LEU A 1 179 ? 11.85729 -0.35344 27.81369 1.000 27.94655 164 LEU A C 1
ATOM 1288 O O . LEU A 1 179 ? 12.77464 -0.79092 27.11068 1.000 28.22959 164 LEU A O 1
ATOM 1293 N N . THR A 1 180 ? 10.82684 -1.11547 28.18667 1.000 28.99789 165 THR A N 1
ATOM 1294 C CA . THR A 1 180 ? 10.74016 -2.50463 27.74411 1.000 30.22981 165 THR A CA 1
ATOM 1295 C C . THR A 1 180 ? 10.75422 -2.58950 26.22044 1.000 30.37809 165 THR A C 1
ATOM 1296 O O . THR A 1 180 ? 11.54253 -3.34307 25.63154 1.000 27.59547 165 THR A O 1
ATOM 1300 N N . GLU A 1 181 ? 9.91961 -1.77891 25.56353 1.000 28.70045 166 GLU A N 1
ATOM 1301 C CA . GLU A 1 181 ? 9.86995 -1.79089 24.10619 1.000 30.96159 166 GLU A CA 1
ATOM 1302 C C . GLU A 1 181 ? 11.18935 -1.34329 23.49312 1.000 29.84064 166 GLU A C 1
ATOM 1303 O O . GLU A 1 181 ? 11.57367 -1.84109 22.43068 1.000 30.35110 166 GLU A O 1
ATOM 1309 N N . SER A 1 182 ? 11.89967 -0.41806 24.14492 1.000 30.69572 167 SER A N 1
ATOM 1310 C CA . SER A 1 182 ? 13.20593 -0.00878 23.63928 1.000 27.99759 167 SER A CA 1
ATOM 1311 C C . SER A 1 182 ? 14.22856 -1.13084 23.79137 1.000 29.41160 167 SER A C 1
ATOM 1312 O O . SER A 1 182 ? 15.17686 -1.21684 23.00208 1.000 29.40538 167 SER A O 1
ATOM 1315 N N . PHE A 1 183 ? 14.04049 -1.99805 24.79068 1.000 27.22149 168 PHE A N 1
ATOM 1316 C CA . PHE A 1 183 ? 14.85424 -3.20234 24.91913 1.000 27.13615 168 PHE A CA 1
ATOM 1317 C C . PHE A 1 183 ? 14.59964 -4.16025 23.76486 1.000 29.84920 168 PHE A C 1
ATOM 1318 O O . PHE A 1 183 ? 15.54554 -4.65493 23.14291 1.000 30.54039 168 PHE A O 1
ATOM 1326 N N . LEU A 1 184 ? 13.32524 -4.42960 23.45758 1.000 27.12786 169 LEU A N 1
ATOM 1327 C CA . LEU A 1 184 ? 13.01074 -5.33348 22.35587 1.000 27.53263 169 LEU A CA 1
ATOM 1328 C C . LEU A 1 184 ? 13.56079 -4.79528 21.04123 1.000 30.60146 169 LEU A C 1
ATOM 1329 O O . LEU A 1 184 ? 14.19110 -5.52887 20.27220 1.000 29.35957 169 LEU A O 1
ATOM 1334 N N . LEU A 1 185 ? 13.32865 -3.50750 20.77499 1.000 28.28390 170 LEU A N 1
ATOM 1335 C CA . LEU A 1 185 ? 14.00761 -2.81051 19.68820 1.000 29.63113 170 LEU A CA 1
ATOM 1336 C C . LEU A 1 185 ? 15.50786 -3.11154 19.67349 1.000 34.26092 170 LEU A C 1
ATOM 1337 O O . LEU A 1 185 ? 16.05671 -3.55437 18.65854 1.000 34.43411 170 LEU A O 1
ATOM 1342 N N . GLY A 1 186 ? 16.19170 -2.86596 20.79276 1.000 29.05792 171 GLY A N 1
ATOM 1343 C CA . GLY A 1 186 ? 17.61994 -3.12919 20.84954 1.000 32.28169 171 GLY A CA 1
ATOM 1344 C C . GLY A 1 186 ? 17.99692 -4.57342 20.58629 1.000 31.33351 171 GLY A C 1
ATOM 1345 O O . GLY A 1 186 ? 19.11651 -4.83587 20.14635 1.000 32.84809 171 GLY A O 1
ATOM 1346 N N . LYS A 1 187 ? 17.08614 -5.51648 20.83503 1.000 29.24594 172 LYS A N 1
ATOM 1347 C CA . LYS A 1 187 ? 17.36055 -6.92824 20.60256 1.000 31.80965 172 LYS A CA 1
ATOM 1348 C C . LYS A 1 187 ? 17.03704 -7.38259 19.18397 1.000 35.44516 172 LYS A C 1
ATOM 1349 O O . LYS A 1 187 ? 17.30392 -8.53961 18.84865 1.000 34.67194 172 LYS A O 1
ATOM 1355 N N . GLY A 1 188 ? 16.46202 -6.52251 18.34968 1.000 35.02066 173 GLY A N 1
ATOM 1356 C CA . GLY A 1 188 ? 16.17704 -6.91467 16.98480 1.000 31.65326 173 GLY A CA 1
ATOM 1357 C C . GLY A 1 188 ? 14.87548 -7.65490 16.78206 1.000 31.67045 173 GLY A C 1
ATOM 1358 O O . GLY A 1 188 ? 14.64505 -8.16640 15.68450 1.000 30.99723 173 GLY A O 1
ATOM 1359 N N . VAL A 1 189 ? 14.01856 -7.73280 17.79920 1.000 27.19638 174 VAL A N 1
ATOM 1360 C CA . VAL A 1 189 ? 12.73019 -8.40677 17.66966 1.000 30.97496 174 VAL A CA 1
ATOM 1361 C C . VAL A 1 189 ? 11.62599 -7.37144 17.52410 1.000 31.39062 174 VAL A C 1
ATOM 1362 O O . VAL A 1 189 ? 11.87974 -6.16603 17.61803 1.000 28.71883 174 VAL A O 1
ATOM 1366 N N . GLN A 1 190 ? 10.39091 -7.83574 17.31671 1.000 35.51077 175 GLN A N 1
ATOM 1367 C CA . GLN A 1 190 ? 9.28854 -6.92537 17.04232 1.000 31.33046 175 GLN A CA 1
ATOM 1368 C C . GLN A 1 190 ? 8.93062 -6.11723 18.28215 1.000 33.99066 175 GLN A C 1
ATOM 1369 O O . GLN A 1 190 ? 8.74375 -6.66412 19.37648 1.000 27.68355 175 GLN A O 1
ATOM 1375 N N . TYR A 1 191 ? 8.81382 -4.81047 18.09917 1.000 29.54681 176 TYR A N 1
ATOM 1376 C CA . TYR A 1 191 ? 8.59070 -3.87808 19.19192 1.000 32.33874 176 TYR A CA 1
ATOM 1377 C C . TYR A 1 191 ? 7.45273 -2.95069 18.79851 1.000 33.33683 176 TYR A C 1
ATOM 1378 O O . TYR A 1 191 ? 7.08264 -2.85840 17.62545 1.000 29.57301 176 TYR A O 1
ATOM 1387 N N . ASP A 1 192 ? 6.92147 -2.24890 19.79903 1.000 29.63709 177 ASP A N 1
ATOM 1388 C CA . ASP A 1 192 ? 5.73598 -1.40279 19.67280 1.000 32.54852 177 ASP A CA 1
ATOM 1389 C C . ASP A 1 192 ? 6.20140 0.04027 19.47959 1.000 36.43009 177 ASP A C 1
ATOM 1390 O O . ASP A 1 192 ? 6.63259 0.70015 20.43171 1.000 36.20918 177 ASP A O 1
ATOM 1395 N N . GLN A 1 193 ? 6.10381 0.53319 18.24014 1.000 29.83618 178 GLN A N 1
ATOM 1396 C CA . GLN A 1 193 ? 6.56896 1.88573 17.93816 1.000 30.25163 178 GLN A CA 1
ATOM 1397 C C . GLN A 1 193 ? 5.72296 2.94827 18.64030 1.000 33.18085 178 GLN A C 1
ATOM 1398 O O . GLN A 1 193 ? 6.24682 3.98929 19.06554 1.000 27.17649 178 GLN A O 1
ATOM 1404 N N . PHE A 1 194 ? 4.41349 2.69923 18.76082 1.000 28.74251 179 PHE A N 1
ATOM 1405 C CA . PHE A 1 194 ? 3.51272 3.62778 19.43279 1.000 30.78943 179 PHE A CA 1
ATOM 1406 C C . PHE A 1 194 ? 3.87261 3.79805 20.90968 1.000 33.04827 179 PHE A C 1
ATOM 1407 O O . PHE A 1 194 ? 3.87154 4.92133 21.43114 1.000 28.05787 179 PHE A O 1
ATOM 1415 N N . ARG A 1 195 ? 4.19153 2.69854 21.60032 1.000 30.19264 180 ARG A N 1
ATOM 1416 C CA . ARG A 1 195 ? 4.60813 2.81494 22.99303 1.000 28.10130 180 ARG A CA 1
ATOM 1417 C C . ARG A 1 195 ? 5.84863 3.68346 23.11399 1.000 30.24307 180 ARG A C 1
ATOM 1418 O O . ARG A 1 195 ? 5.94707 4.51834 24.02058 1.000 33.09445 180 ARG A O 1
ATOM 1426 N N . ILE A 1 196 ? 6.78394 3.53978 22.17943 1.000 30.47464 181 ILE A N 1
ATOM 1427 C CA . ILE A 1 196 ? 8.01204 4.32473 22.24890 1.000 34.50646 181 ILE A CA 1
ATOM 1428 C C . ILE A 1 196 ? 7.74543 5.78554 21.90716 1.000 33.31562 181 ILE A C 1
ATOM 1429 O O . ILE A 1 196 ? 8.23971 6.69478 22.58656 1.000 32.13372 181 ILE A O 1
ATOM 1434 N N . ARG A 1 197 ? 6.96405 6.04146 20.85689 1.000 28.83009 182 ARG A N 1
ATOM 1435 C CA . ARG A 1 197 ? 6.74855 7.42235 20.45651 1.000 30.21014 182 ARG A CA 1
ATOM 1436 C C . ARG A 1 197 ? 6.00221 8.21029 21.53041 1.000 29.70723 182 ARG A C 1
ATOM 1437 O O . ARG A 1 197 ? 6.37563 9.34595 21.84550 1.000 36.57968 182 ARG A O 1
ATOM 1445 N N . VAL A 1 198 ? 4.94575 7.64212 22.10578 1.000 32.13791 183 VAL A N 1
ATOM 1446 C CA . VAL A 1 198 ? 4.15520 8.45458 23.02519 1.000 30.23946 183 VAL A CA 1
ATOM 1447 C C . VAL A 1 198 ? 4.83167 8.54357 24.38706 1.000 26.16131 183 VAL A C 1
ATOM 1448 O O . VAL A 1 198 ? 4.79387 9.59608 25.03701 1.000 28.85670 183 VAL A O 1
ATOM 1452 N N . SER A 1 199 ? 5.50029 7.47501 24.83098 1.000 27.91987 184 SER A N 1
ATOM 1453 C CA . SER A 1 199 ? 6.13580 7.53461 26.14335 1.000 33.19322 184 SER A CA 1
ATOM 1454 C C . SER A 1 199 ? 7.22697 8.59949 26.16050 1.000 27.71615 184 SER A C 1
ATOM 1455 O O . SER A 1 199 ? 7.25455 9.46044 27.04678 1.000 31.74967 184 SER A O 1
ATOM 1458 N N . LYS A 1 200 ? 8.10636 8.58183 25.15781 1.000 24.63139 185 LYS A N 1
ATOM 1459 C CA . LYS A 1 200 ? 9.15832 9.58580 25.07185 1.000 27.76293 185 LYS A CA 1
ATOM 1460 C C . LYS A 1 200 ? 8.57824 10.99329 25.07111 1.000 29.85124 185 LYS A C 1
ATOM 1461 O O . LYS A 1 200 ? 9.05347 11.87333 25.80403 1.000 25.12675 185 LYS A O 1
ATOM 1467 N N . ASN A 1 201 ? 7.55445 11.23168 24.23675 1.000 25.81848 186 ASN A N 1
ATOM 1468 C CA . ASN A 1 201 ? 7.04733 12.59357 24.08916 1.000 24.85153 186 ASN A CA 1
ATOM 1469 C C . ASN A 1 201 ? 6.36049 13.06302 25.35793 1.000 26.99029 186 ASN A C 1
ATOM 1470 O O . ASN A 1 201 ? 6.54057 14.21593 25.76746 1.000 27.85445 186 ASN A O 1
ATOM 1475 N N . LYS A 1 202 ? 5.59165 12.17324 26.00701 1.000 29.86746 187 LYS A N 1
ATOM 1476 C CA . LYS A 1 202 ? 4.85637 12.55968 27.21043 1.000 29.71486 187 LYS A CA 1
ATOM 1477 C C . LYS A 1 202 ? 5.79701 12.86700 28.35966 1.000 27.94229 187 LYS A C 1
ATOM 1478 O O . LYS A 1 202 ? 5.58076 13.83480 29.08935 1.000 24.95304 187 LYS A O 1
ATOM 1484 N N . VAL A 1 203 ? 6.84172 12.05467 28.54693 1.000 29.18563 188 VAL A N 1
ATOM 1485 C CA . VAL A 1 203 ? 7.76047 12.32228 29.64679 1.000 26.55568 188 VAL A CA 1
ATOM 1486 C C . VAL A 1 203 ? 8.44724 13.65958 29.43455 1.000 27.34866 188 VAL A C 1
ATOM 1487 O O . VAL A 1 203 ? 8.57750 14.45841 30.37158 1.000 26.93212 188 VAL A O 1
ATOM 1491 N N . LYS A 1 204 ? 8.84257 13.94967 28.18894 1.000 21.29227 189 LYS A N 1
ATOM 1492 C CA . LYS A 1 204 ? 9.40927 15.25831 27.88360 1.000 27.48829 189 LYS A CA 1
ATOM 1493 C C . LYS A 1 204 ? 8.43046 16.38282 28.21731 1.000 23.19835 189 LYS A C 1
ATOM 1494 O O . LYS A 1 204 ? 8.81825 17.38899 28.81357 1.000 25.80454 189 LYS A O 1
ATOM 1500 N N . GLU A 1 205 ? 7.15195 16.21752 27.86999 1.000 26.38574 190 GLU A N 1
ATOM 1501 C CA . GLU A 1 205 ? 6.16800 17.24996 28.19513 1.000 26.05873 190 GLU A CA 1
ATOM 1502 C C . GLU A 1 205 ? 5.99517 17.41554 29.70371 1.000 24.41020 190 GLU A C 1
ATOM 1503 O O . GLU A 1 205 ? 5.62278 18.49283 30.16924 1.000 25.62128 190 GLU A O 1
ATOM 1509 N N . TRP A 1 206 ? 6.25450 16.37246 30.48099 1.000 23.03720 191 TRP A N 1
ATOM 1510 C CA . TRP A 1 206 ? 6.09962 16.45075 31.92715 1.000 25.01728 191 TRP A CA 1
ATOM 1511 C C . TRP A 1 206 ? 7.27249 17.11978 32.63878 1.000 26.83277 191 TRP A C 1
ATOM 1512 O O . TRP A 1 206 ? 7.19323 17.32257 33.85438 1.000 27.72447 191 TRP A O 1
ATOM 1523 N N . TYR A 1 207 ? 8.34887 17.47405 31.93709 1.000 25.65385 192 TYR A N 1
ATOM 1524 C CA . TYR A 1 207 ? 9.43289 18.22178 32.57211 1.000 27.75080 192 TYR A CA 1
ATOM 1525 C C . TYR A 1 207 ? 8.93691 19.59522 33.01049 1.000 25.30231 192 TYR A C 1
ATOM 1526 O O . TYR A 1 207 ? 8.47677 20.38122 32.18272 1.000 26.22896 192 TYR A O 1
ATOM 1535 N N . VAL A 1 208 ? 9.03300 19.89254 34.30842 1.000 25.68816 193 VAL A N 1
ATOM 1536 C CA . VAL A 1 208 ? 8.54967 21.16997 34.82729 1.000 24.82845 193 VAL A CA 1
ATOM 1537 C C . VAL A 1 208 ? 9.70602 22.15139 35.02564 1.000 28.42981 193 VAL A C 1
ATOM 1538 O O . VAL A 1 208 ? 9.52009 23.36551 34.89846 1.000 25.23542 193 VAL A O 1
ATOM 1542 N N . GLY A 1 209 ? 10.89513 21.65860 35.32527 1.000 23.49847 194 GLY A N 1
ATOM 1543 C CA . GLY A 1 209 ? 12.07010 22.50854 35.36942 1.000 23.40708 194 GLY A CA 1
ATOM 1544 C C . GLY A 1 209 ? 13.03429 22.12615 36.47345 1.000 27.07115 194 GLY A C 1
ATOM 1545 O O . GLY A 1 209 ? 12.70385 21.37988 37.39908 1.000 21.51197 194 GLY A O 1
ATOM 1546 N N . ASP A 1 210 ? 14.27214 22.64073 36.35199 1.000 24.99832 195 ASP A N 1
ATOM 1547 C CA . ASP A 1 210 ? 15.30889 22.52238 37.38473 1.000 27.30079 195 ASP A CA 1
ATOM 1548 C C . ASP A 1 210 ? 15.57775 21.06837 37.77005 1.000 27.06903 195 ASP A C 1
ATOM 1549 O O . ASP A 1 210 ? 15.83551 20.76860 38.93894 1.000 25.66544 195 ASP A O 1
ATOM 1554 N N . GLY A 1 211 ? 15.49109 20.15842 36.79890 1.000 25.03232 196 GLY A N 1
ATOM 1555 C CA . GLY A 1 211 ? 15.76945 18.74871 37.02377 1.000 27.84281 196 GLY A CA 1
ATOM 1556 C C . GLY A 1 211 ? 14.58266 17.89897 37.41593 1.000 26.54778 196 GLY A C 1
ATOM 1557 O O . GLY A 1 211 ? 14.76570 16.72204 37.74410 1.000 26.15162 196 GLY A O 1
ATOM 1558 N N . TRP A 1 212 ? 13.37559 18.44906 37.40468 1.000 28.73001 197 TRP A N 1
ATOM 1559 C CA . TRP A 1 212 ? 12.20081 17.73210 37.87674 1.000 27.06016 197 TRP A CA 1
ATOM 1560 C C . TRP A 1 212 ? 11.18726 17.54415 36.76040 1.000 28.35646 197 TRP A C 1
ATOM 1561 O O . TRP A 1 212 ? 10.90412 18.47647 36.00038 1.000 24.79717 197 TRP A O 1
ATOM 1572 N N . TYR A 1 213 ? 10.65330 16.32563 36.68077 1.000 26.85873 198 TYR A N 1
ATOM 1573 C CA . TYR A 1 213 ? 9.45162 16.00024 35.92952 1.000 25.45449 198 TYR A CA 1
ATOM 1574 C C . TYR A 1 213 ? 8.25536 15.94044 36.87357 1.000 28.67342 198 TYR A C 1
ATOM 1575 O O . TYR A 1 213 ? 8.39084 15.61823 38.05560 1.000 27.11467 198 TYR A O 1
ATOM 1584 N N . SER A 1 214 ? 7.07279 16.21432 36.33119 1.000 24.74154 199 SER A N 1
ATOM 1585 C CA . SER A 1 214 ? 5.83825 15.86972 37.01446 1.000 29.23262 199 SER A CA 1
ATOM 1586 C C . SER A 1 214 ? 5.55816 14.39304 36.79586 1.000 29.57086 199 SER A C 1
ATOM 1587 O O . SER A 1 214 ? 5.69966 13.88093 35.68090 1.000 24.26324 199 SER A O 1
ATOM 1590 N N . ASP A 1 215 ? 5.19171 13.69817 37.87096 1.000 26.67037 200 ASP A N 1
ATOM 1591 C CA . ASP A 1 215 ? 4.85468 12.27791 37.76302 1.000 27.32114 200 ASP A CA 1
ATOM 1592 C C . ASP A 1 215 ? 3.42297 12.16641 37.23693 1.000 27.33257 200 ASP A C 1
ATOM 1593 O O . ASP A 1 215 ? 2.45676 11.99558 37.98776 1.000 23.48051 200 ASP A O 1
ATOM 1598 N N . GLY A 1 216 ? 3.29946 12.24880 35.91259 1.000 25.39997 201 GLY A N 1
ATOM 1599 C CA . GLY A 1 216 ? 2.01759 12.42744 35.26788 1.000 25.46675 201 GLY A CA 1
ATOM 1600 C C . GLY A 1 216 ? 1.68311 13.90282 35.15173 1.000 26.75276 201 GLY A C 1
ATOM 1601 O O . GLY A 1 216 ? 2.54932 14.77218 35.31954 1.000 25.98555 201 GLY A O 1
ATOM 1602 N N . PRO A 1 217 ? 0.40574 14.21229 34.90461 1.000 23.75588 202 PRO A N 1
ATOM 1603 C CA . PRO A 1 217 ? 0.02874 15.60260 34.60319 1.000 27.97351 202 PRO A CA 1
ATOM 1604 C C . PRO A 1 217 ? 0.27575 16.58004 35.74303 1.000 30.74529 202 PRO A C 1
ATOM 1605 O O . PRO A 1 217 ? 0.53316 17.76384 35.48015 1.000 26.89963 202 PRO A O 1
ATOM 1609 N N . SER A 1 218 ? 0.20944 16.13943 36.99634 1.000 27.75008 203 SER A N 1
ATOM 1610 C CA . SER A 1 218 ? 0.35465 17.03817 38.13548 1.000 23.87497 203 SER A CA 1
ATOM 1611 C C . SER A 1 218 ? 1.68362 16.80259 38.84772 1.000 29.55200 203 SER A C 1
ATOM 1612 O O . SER A 1 218 ? 2.03981 15.65801 39.15083 1.000 26.27730 203 SER A O 1
ATOM 1615 N N . PHE A 1 219 ? 2.39825 17.88938 39.13651 1.000 27.75031 204 PHE A N 1
ATOM 1616 C CA . PHE A 1 219 ? 3.66540 17.78280 39.84517 1.000 26.81365 204 PHE A CA 1
ATOM 1617 C C . PHE A 1 219 ? 3.47117 17.13277 41.20722 1.000 29.97722 204 PHE A C 1
ATOM 1618 O O . PHE A 1 219 ? 2.51013 17.43132 41.92273 1.000 26.11681 204 PHE A O 1
ATOM 1626 N N . SER A 1 220 ? 4.41806 16.26528 41.57203 1.000 23.82397 205 SER A N 1
ATOM 1627 C CA . SER A 1 220 ? 4.31627 15.42247 42.75917 1.000 25.83102 205 SER A CA 1
ATOM 1628 C C . SER A 1 220 ? 5.65328 15.48964 43.48547 1.000 28.95240 205 SER A C 1
ATOM 1629 O O . SER A 1 220 ? 6.63422 14.89817 43.02526 1.000 27.50468 205 SER A O 1
ATOM 1632 N N . MET A 1 221 ? 5.70699 16.20931 44.60556 1.000 28.35227 206 MET A N 1
ATOM 1633 C CA . MET A 1 221 ? 6.97256 16.34201 45.31811 1.000 25.63740 206 MET A CA 1
ATOM 1634 C C . MET A 1 221 ? 7.26456 15.03839 46.03705 1.000 25.63208 206 MET A C 1
ATOM 1635 O O . MET A 1 221 ? 6.84027 14.85806 47.18163 1.000 26.18655 206 MET A O 1
ATOM 1640 N N . ASP A 1 222 ? 7.93539 14.10451 45.36395 1.000 25.24241 207 ASP A N 1
ATOM 1641 C CA . ASP A 1 222 ? 8.25543 12.81733 45.97568 1.000 30.89575 207 ASP A CA 1
ATOM 1642 C C . ASP A 1 222 ? 9.51452 12.25867 45.32210 1.000 26.45862 207 ASP A C 1
ATOM 1643 O O . ASP A 1 222 ? 10.20456 12.95186 44.57023 1.000 24.30650 207 ASP A O 1
ATOM 1648 N N . ASN A 1 223 ? 9.81775 10.99687 45.61664 1.000 23.63197 208 ASN A N 1
ATOM 1649 C CA . ASN A 1 223 ? 11.04400 10.38045 45.12593 1.000 24.41177 208 ASN A CA 1
ATOM 1650 C C . ASN A 1 223 ? 10.88315 9.67556 43.78213 1.000 27.87608 208 ASN A C 1
ATOM 1651 O O . ASN A 1 223 ? 11.84407 9.04771 43.32149 1.000 26.46272 208 ASN A O 1
ATOM 1656 N N . TYR A 1 224 ? 9.71561 9.78212 43.12950 1.000 24.28324 209 TYR A N 1
ATOM 1657 C CA . TYR A 1 224 ? 9.51485 9.05814 41.87169 1.000 25.35420 209 TYR A CA 1
ATOM 1658 C C . TYR A 1 224 ? 10.37590 9.59076 40.72488 1.000 26.20836 209 TYR A C 1
ATOM 1659 O O . TYR A 1 224 ? 10.64247 8.84199 39.77856 1.000 26.38791 209 TYR A O 1
ATOM 1668 N N . ASN A 1 225 ? 10.83932 10.84336 40.78321 1.000 25.67227 210 ASN A N 1
ATOM 1669 C CA . ASN A 1 225 ? 11.84226 11.27915 39.81138 1.000 23.28916 210 ASN A CA 1
ATOM 1670 C C . ASN A 1 225 ? 13.09757 10.41111 39.89689 1.000 24.11513 210 ASN A C 1
ATOM 1671 O O . ASN A 1 225 ? 13.72845 10.10714 38.87294 1.000 24.26088 210 ASN A O 1
ATOM 1676 N N . ALA A 1 226 ? 13.45359 9.97882 41.10781 1.000 23.26763 211 ALA A N 1
ATOM 1677 C CA . ALA A 1 226 ? 14.57501 9.06409 41.31079 1.000 25.48151 211 ALA A CA 1
ATOM 1678 C C . ALA A 1 226 ? 14.18152 7.60488 41.07146 1.000 26.86173 211 ALA A C 1
ATOM 1679 O O . ALA A 1 226 ? 14.91325 6.86308 40.40092 1.000 25.60294 211 ALA A O 1
ATOM 1681 N N . TYR A 1 227 ? 13.04683 7.16888 41.64733 1.000 28.54643 212 TYR A N 1
ATOM 1682 C CA . TYR A 1 227 ? 12.60213 5.77521 41.51539 1.000 28.32435 212 TYR A CA 1
ATOM 1683 C C . TYR A 1 227 ? 12.51044 5.34244 40.05873 1.000 26.89924 212 TYR A C 1
ATOM 1684 O O . TYR A 1 227 ? 12.83092 4.19496 39.72380 1.000 22.69978 212 TYR A O 1
ATOM 1693 N N . VAL A 1 228 ? 12.03659 6.23541 39.18475 1.000 26.48367 213 VAL A N 1
ATOM 1694 C CA . VAL A 1 228 ? 11.62837 5.84703 37.83550 1.000 25.94419 213 VAL A CA 1
ATOM 1695 C C . VAL A 1 228 ? 12.20063 6.81037 36.80680 1.000 25.87957 213 VAL A C 1
ATOM 1696 O O . VAL A 1 228 ? 12.96170 6.41824 35.91601 1.000 28.05225 213 VAL A O 1
ATOM 1700 N N . MET A 1 229 ? 11.83937 8.08176 36.92498 1.000 23.99576 214 MET A N 1
ATOM 1701 C CA . MET A 1 229 ? 11.76138 8.91407 35.73121 1.000 26.71286 214 MET A CA 1
ATOM 1702 C C . MET A 1 229 ? 13.13518 9.17125 35.11271 1.000 25.73155 214 MET A C 1
ATOM 1703 O O . MET A 1 229 ? 13.33136 8.92224 33.92253 1.000 29.39042 214 MET A O 1
ATOM 1708 N N . HIS A 1 230 ? 14.10775 9.63285 35.90202 1.000 25.30947 215 HIS A N 1
ATOM 1709 C CA . HIS A 1 230 ? 15.39782 10.00085 35.32452 1.000 24.58969 215 HIS A CA 1
ATOM 1710 C C . HIS A 1 230 ? 16.11999 8.78627 34.75834 1.000 22.13387 215 HIS A C 1
ATOM 1711 O O . HIS A 1 230 ? 16.39340 8.72748 33.55575 1.000 25.61443 215 HIS A O 1
ATOM 1718 N N . SER A 1 231 ? 16.43464 7.80472 35.61292 1.000 23.88534 216 SER A N 1
ATOM 1719 C CA . SER A 1 231 ? 17.18160 6.62439 35.17387 1.000 24.88374 216 SER A CA 1
ATOM 1720 C C . SER A 1 231 ? 16.52337 5.94083 33.97426 1.000 26.74275 216 SER A C 1
ATOM 1721 O O . SER A 1 231 ? 17.19970 5.55767 33.00941 1.000 29.38378 216 SER A O 1
ATOM 1724 N N . MET A 1 232 ? 15.20242 5.78920 33.99994 1.000 23.54512 217 MET A N 1
ATOM 1725 C CA . MET A 1 232 ? 14.58550 5.05280 32.89977 1.000 25.93786 217 MET A CA 1
ATOM 1726 C C . MET A 1 232 ? 14.45392 5.89981 31.63496 1.000 29.60249 217 MET A C 1
ATOM 1727 O O . MET A 1 232 ? 14.60736 5.37354 30.52841 1.000 27.06530 217 MET A O 1
ATOM 1732 N N . MET A 1 233 ? 14.19080 7.20700 31.76010 1.000 29.23170 218 MET A N 1
ATOM 1733 C CA . MET A 1 233 ? 14.17706 8.05332 30.56452 1.000 28.15907 218 MET A CA 1
ATOM 1734 C C . MET A 1 233 ? 15.54620 8.06067 29.88660 1.000 28.63291 218 MET A C 1
ATOM 1735 O O . MET A 1 233 ? 15.64341 7.93287 28.65955 1.000 24.26500 218 MET A O 1
ATOM 1740 N N . VAL A 1 234 ? 16.61822 8.21925 30.67478 1.000 28.43971 219 VAL A N 1
ATOM 1741 C CA . VAL A 1 234 ? 17.97322 8.18990 30.11376 1.000 30.21429 219 VAL A CA 1
ATOM 1742 C C . VAL A 1 234 ? 18.24922 6.83249 29.47215 1.000 29.60710 219 VAL A C 1
ATOM 1743 O O . VAL A 1 234 ? 18.70905 6.74436 28.32621 1.000 27.52334 219 VAL A O 1
ATOM 1747 N N . ALA A 1 235 ? 17.97027 5.75336 30.20689 1.000 28.78763 220 ALA A N 1
ATOM 1748 C CA . ALA A 1 235 ? 18.24423 4.41660 29.69465 1.000 27.95506 220 ALA A CA 1
ATOM 1749 C C . ALA A 1 235 ? 17.42498 4.12224 28.44434 1.000 26.46618 220 ALA A C 1
ATOM 1750 O O . ALA A 1 235 ? 17.93151 3.50434 27.50118 1.000 29.07558 220 ALA A O 1
ATOM 1752 N N . MET A 1 236 ? 16.16241 4.56784 28.40612 1.000 26.34174 221 MET A N 1
ATOM 1753 C CA . MET A 1 236 ? 15.35176 4.36226 27.20736 1.000 24.69131 221 MET A CA 1
ATOM 1754 C C . MET A 1 236 ? 15.94093 5.10267 26.01210 1.000 27.76267 221 MET A C 1
ATOM 1755 O O . MET A 1 236 ? 16.12898 4.52376 24.93368 1.000 26.04282 221 MET A O 1
ATOM 1760 N N . LEU A 1 237 ? 16.22989 6.39520 26.18470 1.000 26.65080 222 LEU A N 1
ATOM 1761 C CA . LEU A 1 237 ? 16.78497 7.17808 25.08394 1.000 27.46479 222 LEU A CA 1
ATOM 1762 C C . LEU A 1 237 ? 18.08610 6.57630 24.56833 1.000 29.07668 222 LEU A C 1
ATOM 1763 O O . LEU A 1 237 ? 18.37553 6.66582 23.36644 1.000 27.65807 222 LEU A O 1
ATOM 1768 N N . GLU A 1 238 ? 18.87607 5.95969 25.46014 1.000 26.82017 223 GLU A N 1
ATOM 1769 C CA . GLU A 1 238 ? 20.10470 5.28366 25.04401 1.000 31.06609 223 GLU A CA 1
ATOM 1770 C C . GLU A 1 238 ? 19.81038 4.16542 24.04872 1.000 29.82694 223 GLU A C 1
ATOM 1771 O O . GLU A 1 238 ? 20.55512 3.97372 23.08373 1.000 31.75586 223 GLU A O 1
ATOM 1777 N N . ASN A 1 239 ? 18.71546 3.42877 24.25252 1.000 30.66621 224 ASN A N 1
ATOM 1778 C CA . ASN A 1 239 ? 18.32197 2.42466 23.26813 1.000 29.01569 224 ASN A CA 1
ATOM 1779 C C . ASN A 1 239 ? 17.74892 3.06274 22.01228 1.000 33.05675 224 ASN A C 1
ATOM 1780 O O . ASN A 1 239 ? 17.94086 2.54648 20.90290 1.000 31.65069 224 ASN A O 1
ATOM 1785 N N . LEU A 1 240 ? 17.03776 4.17470 22.15598 1.000 33.04601 225 LEU A N 1
ATOM 1786 C CA . LEU A 1 240 ? 16.38233 4.74242 20.98462 1.000 29.15208 225 LEU A CA 1
ATOM 1787 C C . LEU A 1 240 ? 17.38289 5.38854 20.03195 1.000 31.61850 225 LEU A C 1
ATOM 1788 O O . LEU A 1 240 ? 17.17648 5.36625 18.81092 1.000 33.65154 225 LEU A O 1
ATOM 1793 N N . LEU A 1 241 ? 18.47383 5.94162 20.57134 1.000 31.74573 226 LEU A N 1
ATOM 1794 C CA . LEU A 1 241 ? 19.35897 6.81137 19.79659 1.000 32.60625 226 LEU A CA 1
ATOM 1795 C C . LEU A 1 241 ? 19.98838 6.12730 18.58804 1.000 34.33996 226 LEU A C 1
ATOM 1796 O O . LEU A 1 241 ? 19.84429 6.65864 17.47135 1.000 36.12952 226 LEU A O 1
ATOM 1801 N N . PRO A 1 242 ? 20.68286 4.98580 18.71114 1.000 30.06464 227 PRO A N 1
ATOM 1802 C CA . PRO A 1 242 ? 21.23323 4.35604 17.49594 1.000 33.68647 227 PRO A CA 1
ATOM 1803 C C . PRO A 1 242 ? 20.16977 3.92987 16.49325 1.000 39.72150 227 PRO A C 1
ATOM 1804 O O . PRO A 1 242 ? 20.46516 3.83342 15.29397 1.000 36.24914 227 PRO A O 1
ATOM 1808 N N . LYS A 1 243 ? 18.93679 3.68666 16.93311 1.000 31.30459 228 LYS A N 1
ATOM 1809 C CA . LYS A 1 243 ? 17.88373 3.26460 16.02244 1.000 32.61940 228 LYS A CA 1
ATOM 1810 C C . LYS A 1 243 ? 17.09591 4.44092 15.45579 1.000 34.95161 228 LYS A C 1
ATOM 1811 O O . LYS A 1 243 ? 16.09347 4.23022 14.75674 1.000 30.30461 228 LYS A O 1
ATOM 1817 N N . ARG A 1 244 ? 17.53342 5.66697 15.74191 1.000 29.01992 229 ARG A N 1
ATOM 1818 C CA . ARG A 1 244 ? 16.94145 6.89814 15.22872 1.000 33.86278 229 ARG A CA 1
ATOM 1819 C C . ARG A 1 244 ? 15.55535 7.17353 15.79882 1.000 31.34421 229 ARG A C 1
ATOM 1820 O O . ARG A 1 244 ? 14.79183 7.93479 15.20461 1.000 32.64714 229 ARG A O 1
ATOM 1828 N N . TRP A 1 245 ? 15.20668 6.57970 16.94396 1.000 30.55729 230 TRP A N 1
ATOM 1829 C CA . TRP A 1 245 ? 13.97809 6.92709 17.65257 1.000 28.86626 230 TRP A CA 1
ATOM 1830 C C . TRP A 1 245 ? 14.18025 8.03472 18.67971 1.000 28.88197 230 TRP A C 1
ATOM 1831 O O . TRP A 1 245 ? 13.22007 8.41333 19.36235 1.000 32.89166 230 TRP A O 1
ATOM 1842 N N . ALA A 1 246 ? 15.39715 8.55880 18.80213 1.000 29.73987 231 ALA A N 1
ATOM 1843 C CA . ALA A 1 246 ? 15.68751 9.71779 19.63212 1.000 30.29300 231 ALA A CA 1
ATOM 1844 C C . ALA A 1 246 ? 16.98005 10.32790 19.11942 1.000 29.32415 231 ALA A C 1
ATOM 1845 O O . ALA A 1 246 ? 17.79794 9.63935 18.51049 1.000 32.04102 231 ALA A O 1
ATOM 1847 N N . SER A 1 247 ? 17.15240 11.61696 19.36561 1.000 31.83269 232 SER A N 1
ATOM 1848 C CA . SER A 1 247 ? 18.35421 12.31738 18.94161 1.000 30.08732 232 SER A CA 1
ATOM 1849 C C . SER A 1 247 ? 19.37563 12.38462 20.07329 1.000 32.34260 232 SER A C 1
ATOM 1850 O O . SER A 1 247 ? 19.06073 12.17806 21.24713 1.000 30.03823 232 SER A O 1
ATOM 1853 N N . GLN A 1 248 ? 20.62479 12.66893 19.69621 1.000 34.29692 233 GLN A N 1
ATOM 1854 C CA . GLN A 1 248 ? 21.68081 12.81604 20.69121 1.000 30.98571 233 GLN A CA 1
ATOM 1855 C C . GLN A 1 248 ? 21.37722 13.97625 21.63651 1.000 32.39153 233 GLN A C 1
ATOM 1856 O O . GLN A 1 248 ? 21.65169 13.90274 22.84387 1.000 31.21145 233 GLN A O 1
ATOM 1862 N N . LYS A 1 249 ? 20.78586 15.04667 21.10695 1.000 29.93508 234 LYS A N 1
ATOM 1863 C CA . LYS A 1 249 ? 20.41941 16.17409 21.95017 1.000 35.21001 234 LYS A CA 1
ATOM 1864 C C . LYS A 1 249 ? 19.34186 15.78165 22.94763 1.000 30.05657 234 LYS A C 1
ATOM 1865 O O . LYS A 1 249 ? 19.35172 16.24649 24.09295 1.000 32.93401 234 LYS A O 1
ATOM 1871 N N . GLU A 1 250 ? 18.41570 14.91267 22.53975 1.000 29.57646 235 GLU A N 1
ATOM 1872 C CA . GLU A 1 250 ? 17.39923 14.44528 23.47450 1.000 27.41708 235 GLU A CA 1
ATOM 1873 C C . GLU A 1 250 ? 18.02314 13.64860 24.60479 1.000 25.74921 235 GLU A C 1
ATOM 1874 O O . GLU A 1 250 ? 17.62697 13.79440 25.76615 1.000 27.55083 235 GLU A O 1
ATOM 1880 N N . LEU A 1 251 ? 18.99250 12.79177 24.28025 1.000 25.62439 236 LEU A N 1
ATOM 1881 C CA . LEU A 1 251 ? 19.70073 12.04340 25.31170 1.000 28.77535 236 LEU A CA 1
ATOM 1882 C C . LEU A 1 251 ? 20.43518 12.98446 26.25703 1.000 27.80040 236 LEU A C 1
ATOM 1883 O O . LEU A 1 251 ? 20.25761 12.91501 27.48362 1.000 27.18152 236 LEU A O 1
ATOM 1888 N N . ASP A 1 252 ? 21.25172 13.88758 25.69928 1.000 24.95459 237 ASP A N 1
ATOM 1889 C CA . ASP A 1 252 ? 22.01371 14.81469 26.53166 1.000 27.78062 237 ASP A CA 1
ATOM 1890 C C . ASP A 1 252 ? 21.09552 15.60706 27.44630 1.000 28.33995 237 ASP A C 1
ATOM 1891 O O . ASP A 1 252 ? 21.41522 15.82996 28.61856 1.000 25.96108 237 ASP A O 1
ATOM 1896 N N . GLU A 1 253 ? 19.95180 16.04711 26.91441 1.000 29.16711 238 GLU A N 1
ATOM 1897 C CA . GLU A 1 253 ? 18.99714 16.81587 27.70495 1.000 27.87730 238 GLU A CA 1
ATOM 1898 C C . GLU A 1 253 ? 18.48295 16.00204 28.88730 1.000 27.59863 238 GLU A C 1
ATOM 1899 O O . GLU A 1 253 ? 18.51129 16.46861 30.02900 1.000 26.86813 238 GLU A O 1
ATOM 1905 N N . ALA A 1 254 ? 18.03549 14.76727 28.64138 1.000 26.21866 239 ALA A N 1
ATOM 1906 C CA . ALA A 1 254 ? 17.61200 13.92567 29.75677 1.000 27.02344 239 ALA A CA 1
ATOM 1907 C C . ALA A 1 254 ? 18.77309 13.66518 30.71568 1.000 24.09625 239 ALA A C 1
ATOM 1908 O O . ALA A 1 254 ? 18.59702 13.69175 31.94139 1.000 23.82749 239 ALA A O 1
ATOM 1910 N N . MET A 1 255 ? 19.97656 13.46313 30.17211 1.000 25.89565 240 MET A N 1
ATOM 1911 C CA . MET A 1 255 ? 21.14876 13.21401 31.00636 1.000 27.85535 240 MET A CA 1
ATOM 1912 C C . MET A 1 255 ? 21.43326 14.39483 31.92482 1.000 27.02912 240 MET A C 1
ATOM 1913 O O . MET A 1 255 ? 21.59856 14.22474 33.14055 1.000 26.69602 240 MET A O 1
ATOM 1918 N N . ASN A 1 256 ? 21.49126 15.60268 31.35997 1.000 23.92025 241 ASN A N 1
ATOM 1919 C CA . ASN A 1 256 ? 21.76622 16.79084 32.16467 1.000 27.39540 241 ASN A CA 1
ATOM 1920 C C . ASN A 1 256 ? 20.66833 17.04674 33.18910 1.000 26.37840 241 ASN A C 1
ATOM 1921 O O . ASN A 1 256 ? 20.94489 17.58352 34.26710 1.000 25.39015 241 ASN A O 1
ATOM 1926 N N . ARG A 1 257 ? 19.42286 16.66709 32.87774 1.000 24.00642 242 ARG A N 1
ATOM 1927 C CA . ARG A 1 257 ? 18.34109 16.85469 33.83765 1.000 26.15671 242 ARG A CA 1
ATOM 1928 C C . ARG A 1 257 ? 18.48767 15.89911 35.00429 1.000 25.02996 242 ARG A C 1
ATOM 1929 O O . ARG A 1 257 ? 18.25980 16.28271 36.15829 1.000 23.48940 242 ARG A O 1
ATOM 1937 N N . MET A 1 258 ? 18.88760 14.65581 34.71771 1.000 23.35367 243 MET A N 1
ATOM 1938 C CA . MET A 1 258 ? 19.19636 13.70893 35.78396 1.000 27.25484 243 MET A CA 1
ATOM 1939 C C . MET A 1 258 ? 20.36523 14.18956 36.63837 1.000 25.21899 243 MET A C 1
ATOM 1940 O O . MET A 1 258 ? 20.34570 14.03974 37.86573 1.000 27.32084 243 MET A O 1
ATOM 1945 N N . ILE A 1 259 ? 21.40689 14.73814 36.00539 1.000 25.16177 244 ILE A N 1
ATOM 1946 C CA . ILE A 1 259 ? 22.56454 15.22320 36.75579 1.000 28.53769 244 ILE A CA 1
ATOM 1947 C C . ILE A 1 259 ? 22.15012 16.34945 37.69863 1.000 28.56596 244 ILE A C 1
ATOM 1948 O O . ILE A 1 259 ? 22.57022 16.39767 38.85947 1.000 25.90240 244 ILE A O 1
ATOM 1953 N N . ARG A 1 260 ? 21.32945 17.27950 37.20832 1.000 25.25252 245 ARG A N 1
ATOM 1954 C CA . ARG A 1 260 ? 20.84827 18.35722 38.06283 1.000 29.54849 245 ARG A CA 1
ATOM 1955 C C . ARG A 1 260 ? 20.01377 17.81116 39.21121 1.000 25.79515 245 ARG A C 1
ATOM 1956 O O . ARG A 1 260 ? 20.13488 18.26951 40.35118 1.000 25.44889 245 ARG A O 1
ATOM 1964 N N . HIS A 1 261 ? 19.17038 16.82008 38.92888 1.000 26.43995 246 HIS A N 1
ATOM 1965 C CA . HIS A 1 261 ? 18.36305 16.21500 39.98061 1.000 25.00425 246 HIS A CA 1
ATOM 1966 C C . HIS A 1 261 ? 19.23740 15.60070 41.07284 1.000 25.88735 246 HIS A C 1
ATOM 1967 O O . HIS A 1 261 ? 18.93750 15.72977 42.26718 1.000 22.86263 246 HIS A O 1
ATOM 1974 N N . SER A 1 262 ? 20.32833 14.93041 40.68856 1.000 24.64274 247 SER A N 1
ATOM 1975 C CA . SER A 1 262 ? 21.19356 14.32521 41.70125 1.000 27.18639 247 SER A CA 1
ATOM 1976 C C . SER A 1 262 ? 21.80102 15.36305 42.63923 1.000 25.33857 247 SER A C 1
ATOM 1977 O O . SER A 1 262 ? 22.20291 15.01732 43.76017 1.000 24.44870 247 SER A O 1
ATOM 1980 N N . GLU A 1 263 ? 21.84613 16.63148 42.22908 1.000 24.36880 248 GLU A N 1
ATOM 1981 C CA . GLU A 1 263 ? 22.33403 17.66528 43.13393 1.000 27.45728 248 GLU A CA 1
ATOM 1982 C C . GLU A 1 263 ? 21.41424 17.82984 44.33568 1.000 28.71090 248 GLU A C 1
ATOM 1983 O O . GLU A 1 263 ? 21.87720 17.82548 45.48566 1.000 24.29732 248 GLU A O 1
ATOM 1989 N N . PHE A 1 264 ? 20.10646 17.98817 44.08999 1.000 27.59523 249 PHE A N 1
ATOM 1990 C CA . PHE A 1 264 ? 19.16219 18.04744 45.19846 1.000 24.52244 249 PHE A CA 1
ATOM 1991 C C . PHE A 1 264 ? 19.27795 16.81282 46.08291 1.000 27.47568 249 PHE A C 1
ATOM 1992 O O . PHE A 1 264 ? 19.25113 16.91677 47.31357 1.000 30.74852 249 PHE A O 1
ATOM 2000 N N . CYS A 1 265 ? 19.40761 15.63148 45.47727 1.000 26.05964 250 CYS A N 1
ATOM 2001 C CA . CYS A 1 265 ? 19.40350 14.41348 46.27725 1.000 22.58467 250 CYS A CA 1
ATOM 2002 C C . CYS A 1 265 ? 20.64237 14.32246 47.16586 1.000 22.88914 250 CYS A C 1
ATOM 2003 O O . CYS A 1 265 ? 20.53643 13.96035 48.34159 1.000 25.11151 250 CYS A O 1
ATOM 2006 N N . GLU A 1 266 ? 21.82199 14.67126 46.64736 1.000 23.98190 251 GLU A N 1
ATOM 2007 C CA . GLU A 1 266 ? 22.99927 14.70678 47.51822 1.000 25.01639 251 GLU A CA 1
ATOM 2008 C C . GLU A 1 266 ? 22.83054 15.74829 48.62509 1.000 24.17673 251 GLU A C 1
ATOM 2009 O O . GLU A 1 266 ? 23.27373 15.52990 49.75866 1.000 25.09566 251 GLU A O 1
ATOM 2015 N N . ARG A 1 267 ? 22.16730 16.86746 48.32639 1.000 23.39274 252 ARG A N 1
ATOM 2016 C CA . ARG A 1 267 ? 21.97314 17.91598 49.32245 1.000 24.27338 252 ARG A CA 1
ATOM 2017 C C . ARG A 1 267 ? 20.94736 17.55257 50.37988 1.000 28.02805 252 ARG A C 1
ATOM 2018 O O . ARG A 1 267 ? 20.94836 18.16253 51.45284 1.000 23.77959 252 ARG A O 1
ATOM 2026 N N . MET A 1 268 ? 20.05853 16.59920 50.12267 1.000 27.24423 253 MET A N 1
ATOM 2027 C CA . MET A 1 268 ? 19.07024 16.29488 51.14708 1.000 26.85239 253 MET A CA 1
ATOM 2028 C C . MET A 1 268 ? 19.56717 15.26665 52.15958 1.000 26.30031 253 MET A C 1
ATOM 2029 O O . MET A 1 268 ? 18.87100 15.00793 53.14187 1.000 28.23518 253 MET A O 1
ATOM 2034 N N . ILE A 1 269 ? 20.75716 14.70113 51.96058 1.000 27.48983 254 ILE A N 1
ATOM 2035 C CA . ILE A 1 269 ? 21.38461 13.86887 52.98408 1.000 28.32283 254 ILE A CA 1
ATOM 2036 C C . ILE A 1 269 ? 21.90639 14.76352 54.10445 1.000 27.75354 254 ILE A C 1
ATOM 2037 O O . ILE A 1 269 ? 22.81040 15.58384 53.89976 1.000 28.13791 254 ILE A O 1
ATOM 2042 N N . ALA A 1 270 ? 21.35048 14.59254 55.29281 1.000 27.84199 255 ALA A N 1
ATOM 2043 C CA . ALA A 1 270 ? 21.60965 15.45440 56.43885 1.000 26.20992 255 ALA A CA 1
ATOM 2044 C C . ALA A 1 270 ? 22.97779 15.16493 57.04331 1.000 31.16288 255 ALA A C 1
ATOM 2045 O O . ALA A 1 270 ? 23.62553 14.16370 56.71232 1.000 25.69158 255 ALA A O 1
ATOM 2047 N N . PRO A 1 271 ? 23.45517 16.03646 57.94427 1.000 30.15230 256 PRO A N 1
ATOM 2048 C CA . PRO A 1 271 ? 24.74978 15.77247 58.58856 1.000 30.76361 256 PRO A CA 1
ATOM 2049 C C . PRO A 1 271 ? 24.79804 14.46246 59.34635 1.000 29.02612 256 PRO A C 1
ATOM 2050 O O . PRO A 1 271 ? 25.88589 13.90704 59.52116 1.000 32.08578 256 PRO A O 1
ATOM 2054 N N . ASP A 1 272 ? 23.66925 13.94624 59.81300 1.000 28.90236 257 ASP A N 1
ATOM 2055 C CA . ASP A 1 272 ? 23.70151 12.71061 60.58328 1.000 36.71099 257 ASP A CA 1
ATOM 2056 C C . ASP A 1 272 ? 23.50991 11.46596 59.72118 1.000 30.88224 257 ASP A C 1
ATOM 2057 O O . ASP A 1 272 ? 23.28629 10.38036 60.26367 1.000 31.42289 257 ASP A O 1
ATOM 2062 N N . GLY A 1 273 ? 23.59185 11.59235 58.40198 1.000 29.27906 258 GLY A N 1
ATOM 2063 C CA . GLY A 1 273 ? 23.37515 10.44668 57.53821 1.000 34.77699 258 GLY A CA 1
ATOM 2064 C C . GLY A 1 273 ? 21.92602 10.10403 57.24332 1.000 31.74347 258 GLY A C 1
ATOM 2065 O O . GLY A 1 273 ? 21.67229 9.10893 56.54485 1.000 32.28662 258 GLY A O 1
ATOM 2066 N N . THR A 1 274 ? 20.96472 10.88247 57.74191 1.000 29.99617 259 THR A N 1
ATOM 2067 C CA . THR A 1 274 ? 19.56335 10.63062 57.43492 1.000 28.99779 259 THR A CA 1
ATOM 2068 C C . THR A 1 274 ? 19.14759 11.44503 56.21459 1.000 28.08982 259 THR A C 1
ATOM 2069 O O . THR A 1 274 ? 19.91660 12.25227 55.68579 1.000 30.56622 259 THR A O 1
ATOM 2073 N N . TYR A 1 275 ? 17.91463 11.23846 55.76400 1.000 28.22517 260 TYR A N 1
ATOM 2074 C CA . TYR A 1 275 ? 17.30918 12.05700 54.72194 1.000 28.48831 260 TYR A CA 1
ATOM 2075 C C . TYR A 1 275 ? 15.81190 12.10876 54.99324 1.000 29.32595 260 TYR A C 1
ATOM 2076 O O . TYR A 1 275 ? 15.28532 11.26548 55.72697 1.000 28.02902 260 TYR A O 1
ATOM 2085 N N . PRO A 1 276 ? 15.11152 13.11455 54.46234 1.000 27.75068 261 PRO A N 1
ATOM 2086 C CA . PRO A 1 276 ? 13.69236 13.26982 54.81348 1.000 28.41094 261 PRO A CA 1
ATOM 2087 C C . PRO A 1 276 ? 12.82859 12.15934 54.23128 1.000 30.50535 261 PRO A C 1
ATOM 2088 O O . PRO A 1 276 ? 13.06447 11.66547 53.12326 1.000 30.37421 261 PRO A O 1
ATOM 2092 N N . ALA A 1 277 ? 11.82889 11.76572 55.01678 1.000 30.54013 262 ALA A N 1
ATOM 2093 C CA . ALA A 1 277 ? 10.77782 10.84684 54.59366 1.000 27.51750 262 ALA A CA 1
ATOM 2094 C C . ALA A 1 277 ? 9.61386 11.67653 54.07266 1.000 28.62805 262 ALA A C 1
ATOM 2095 O O . ALA A 1 277 ? 8.93042 12.35595 54.85008 1.000 30.06384 262 ALA A O 1
ATOM 2097 N N . PHE A 1 278 ? 9.37743 11.62586 52.76586 1.000 26.66073 263 PHE A N 1
ATOM 2098 C CA . PHE A 1 278 ? 8.30505 12.41635 52.18632 1.000 26.02793 263 PHE A CA 1
ATOM 2099 C C . PHE A 1 278 ? 7.80119 11.72396 50.92847 1.000 27.52114 263 PHE A C 1
ATOM 2100 O O . PHE A 1 278 ? 8.49413 10.89805 50.33215 1.000 28.40973 263 PHE A O 1
ATOM 2108 N N . GLY A 1 279 ? 6.57703 12.06823 50.53877 1.000 30.65573 264 GLY A N 1
ATOM 2109 C CA . GLY A 1 279 ? 5.97788 11.55268 49.31814 1.000 30.39819 264 GLY A CA 1
ATOM 2110 C C . GLY A 1 279 ? 5.52789 10.10641 49.44353 1.000 29.90289 264 GLY A C 1
ATOM 2111 O O . GLY A 1 279 ? 5.73023 9.43687 50.45386 1.000 33.81881 264 GLY A O 1
ATOM 2112 N N . ARG A 1 280 ? 4.90412 9.62119 48.37340 1.000 30.56572 265 ARG A N 1
ATOM 2113 C CA . ARG A 1 280 ? 4.38337 8.26415 48.36034 1.000 30.02764 265 ARG A CA 1
ATOM 2114 C C . ARG A 1 280 ? 5.51135 7.26368 48.14909 1.000 28.09800 265 ARG A C 1
ATOM 2115 O O . ARG A 1 280 ? 6.61971 7.61593 47.74312 1.000 29.20091 265 ARG A O 1
ATOM 2123 N N . SER A 1 281 ? 5.20910 5.99421 48.43024 1.000 30.84097 266 SER A N 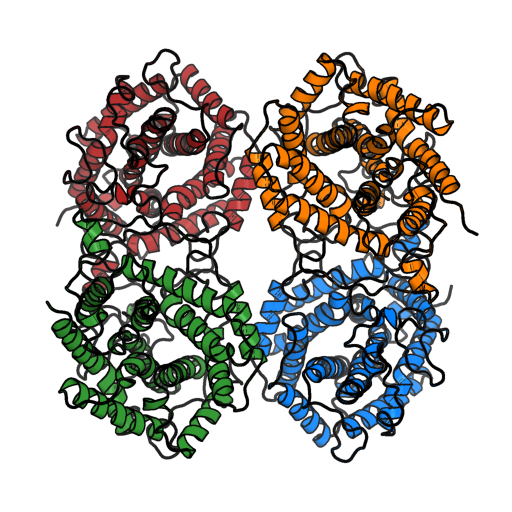1
ATOM 2124 C CA . SER A 1 281 ? 6.18541 4.90394 48.32117 1.000 31.05338 266 SER A CA 1
ATOM 2125 C C . SER A 1 281 ? 7.47045 5.20291 49.09756 1.000 26.09991 266 SER A C 1
ATOM 2126 O O . SER A 1 281 ? 8.57768 4.90373 48.64668 1.000 24.73315 266 SER A O 1
ATOM 2129 N N . VAL A 1 282 ? 7.33098 5.78216 50.29296 1.000 25.28641 267 VAL A N 1
ATOM 2130 C CA . VAL A 1 282 ? 8.52245 6.04986 51.09216 1.000 28.69709 267 VAL A CA 1
ATOM 2131 C C . VAL A 1 282 ? 9.19245 4.74279 51.53006 1.000 25.78412 267 VAL A C 1
ATOM 2132 O O . VAL A 1 282 ? 10.37794 4.73505 51.90025 1.000 24.99452 267 VAL A O 1
ATOM 2136 N N . THR A 1 283 ? 8.47043 3.62464 51.44379 1.000 25.61679 268 THR A N 1
ATOM 2137 C CA . THR A 1 283 ? 9.01027 2.31219 51.77475 1.000 27.18918 268 THR A CA 1
ATOM 2138 C C . THR A 1 283 ? 10.09347 1.86729 50.81271 1.000 28.16330 268 THR A C 1
ATOM 2139 O O . THR A 1 283 ? 10.73872 0.84881 51.07208 1.000 29.86900 268 THR A O 1
ATOM 2143 N N . TYR A 1 284 ? 10.31093 2.59192 49.71692 1.000 26.84275 269 TYR A N 1
ATOM 2144 C CA . TYR A 1 284 ? 11.39764 2.25394 48.81010 1.000 26.07046 269 TYR A CA 1
ATOM 2145 C C . TYR A 1 284 ? 12.75623 2.63632 49.37412 1.000 29.37327 269 TYR A C 1
ATOM 2146 O O . TYR A 1 284 ? 13.77908 2.32575 48.74902 1.000 24.60706 269 TYR A O 1
ATOM 2155 N N . ARG A 1 285 ? 12.77646 3.28769 50.54019 1.000 26.65707 270 ARG A N 1
ATOM 2156 C CA . ARG A 1 285 ? 13.99767 3.68041 51.23038 1.000 26.01707 270 ARG A CA 1
ATOM 2157 C C . ARG A 1 285 ? 15.01925 4.30002 50.27817 1.000 31.34377 270 ARG A C 1
ATOM 2158 O O . ARG A 1 285 ? 14.69102 5.24559 49.54640 1.000 28.33402 270 ARG A O 1
ATOM 2166 N N . THR A 1 286 ? 16.24927 3.76830 50.25629 1.000 25.39761 271 THR A N 1
ATOM 2167 C CA . THR A 1 286 ? 17.33934 4.46355 49.57837 1.000 25.96667 271 THR A CA 1
ATOM 2168 C C . THR A 1 286 ? 17.20604 4.49414 48.06203 1.000 27.46229 271 THR A C 1
ATOM 2169 O O . THR A 1 286 ? 18.04667 5.12726 47.41379 1.000 24.41661 271 THR A O 1
ATOM 2173 N N . ALA A 1 287 ? 16.19196 3.85522 47.47222 1.000 26.92173 272 ALA A N 1
ATOM 2174 C CA . ALA A 1 287 ? 15.92245 4.08588 46.05562 1.000 27.64414 272 ALA A CA 1
ATOM 2175 C C . ALA A 1 287 ? 15.70148 5.56599 45.76570 1.000 26.21649 272 ALA A C 1
ATOM 2176 O O . ALA A 1 287 ? 15.80641 5.99169 44.61008 1.000 24.85112 272 ALA A O 1
ATOM 2178 N N . ALA A 1 288 ? 15.40613 6.35767 46.79721 1.000 27.20755 273 ALA A N 1
ATOM 2179 C CA . ALA A 1 288 ? 15.38219 7.80757 46.66913 1.000 24.97227 273 ALA A CA 1
ATOM 2180 C C . ALA A 1 288 ? 16.66350 8.35507 46.05775 1.000 27.00712 273 ALA A C 1
ATOM 2181 O O . ALA A 1 288 ? 16.65370 9.46745 45.51355 1.000 26.21088 273 ALA A O 1
ATOM 2183 N N . PHE A 1 289 ? 17.76641 7.60121 46.12871 1.000 26.39511 274 PHE A N 1
ATOM 2184 C CA . PHE A 1 289 ? 19.05810 8.06576 45.63846 1.000 26.44690 274 PHE A CA 1
ATOM 2185 C C . PHE A 1 289 ? 19.48097 7.41488 44.32171 1.000 27.96331 274 PHE A C 1
ATOM 2186 O O . PHE A 1 289 ? 20.65769 7.49927 43.95300 1.000 28.73071 274 PHE A O 1
ATOM 2194 N N . GLN A 1 290 ? 18.54586 6.81262 43.57418 1.000 27.31490 275 GLN A N 1
ATOM 2195 C CA . GLN A 1 290 ? 18.93273 6.17377 42.31286 1.000 27.74912 275 GLN A CA 1
ATOM 2196 C C . GLN A 1 290 ? 19.46811 7.18635 41.29675 1.000 27.51697 275 GLN A C 1
ATOM 2197 O O . GLN A 1 290 ? 20.35978 6.85905 40.50849 1.000 27.61277 275 GLN A O 1
ATOM 2203 N N . SER A 1 291 ? 18.93754 8.41605 41.27249 1.000 26.44796 276 SER A N 1
ATOM 2204 C CA . SER A 1 291 ? 19.47642 9.37000 40.30113 1.000 26.21832 276 SER A CA 1
ATOM 2205 C C . SER A 1 291 ? 20.88312 9.81322 40.68911 1.000 26.86330 276 SER A C 1
ATOM 2206 O O . SER A 1 291 ? 21.74291 9.97194 39.81323 1.000 28.45356 276 SER A O 1
ATOM 2209 N N . LEU A 1 292 ? 21.14169 10.00539 41.99175 1.000 23.87173 277 LEU A N 1
ATOM 2210 C CA . LEU A 1 292 ? 22.50687 10.28390 42.44794 1.000 27.64327 277 LEU A CA 1
ATOM 2211 C C . LEU A 1 292 ? 23.42702 9.10654 42.15092 1.000 27.52769 277 LEU A C 1
ATOM 2212 O O . LEU A 1 292 ? 24.54985 9.28769 41.65930 1.000 27.52971 277 LEU A O 1
ATOM 2217 N N . ALA A 1 293 ? 22.94559 7.88739 42.42004 1.000 28.12940 278 ALA A N 1
ATOM 2218 C CA . ALA A 1 293 ? 23.74114 6.68075 42.21298 1.000 26.07822 278 ALA A CA 1
ATOM 2219 C C . ALA A 1 293 ? 24.00175 6.43038 40.73103 1.000 26.74056 278 ALA A C 1
ATOM 2220 O O . ALA A 1 293 ? 25.09481 6.00151 40.35438 1.000 25.38692 278 ALA A O 1
ATOM 2222 N N . ASP A 1 294 ? 23.00566 6.69163 39.88269 1.000 27.11901 279 ASP A N 1
ATOM 2223 C CA . ASP A 1 294 ? 23.16793 6.54165 38.44350 1.000 26.53832 279 ASP A CA 1
ATOM 2224 C C . ASP A 1 294 ? 24.18494 7.54575 37.90721 1.000 28.97634 279 ASP A C 1
ATOM 2225 O O . ASP A 1 294 ? 25.04009 7.19931 37.07907 1.000 27.84552 279 ASP A O 1
ATOM 2230 N N . VAL A 1 295 ? 24.10869 8.79331 38.37805 1.000 26.24062 280 VAL A N 1
ATOM 2231 C CA . VAL A 1 295 ? 25.05463 9.81704 37.94773 1.000 27.61558 280 VAL A CA 1
ATOM 2232 C C . VAL A 1 295 ? 26.46999 9.46292 38.39603 1.000 27.24887 280 VAL A C 1
ATOM 2233 O O . VAL A 1 295 ? 27.43435 9.61955 37.63530 1.000 29.23669 280 VAL A O 1
ATOM 2237 N N . ALA A 1 296 ? 26.62143 8.98646 39.63210 1.000 26.19810 281 ALA A N 1
ATOM 2238 C CA . ALA A 1 296 ? 27.95527 8.65669 40.12642 1.000 25.10238 281 ALA A CA 1
ATOM 2239 C C . ALA A 1 296 ? 28.54527 7.48717 39.34516 1.000 30.98755 281 ALA A C 1
ATOM 2240 O O . ALA A 1 296 ? 29.71188 7.53089 38.93744 1.000 29.79899 281 ALA A O 1
ATOM 2242 N N . LEU A 1 297 ? 27.74330 6.43781 39.11355 1.000 28.42264 282 LEU A N 1
ATOM 2243 C CA . LEU A 1 297 ? 28.19455 5.32230 38.28441 1.000 28.62019 282 LEU A CA 1
ATOM 2244 C C . LEU A 1 297 ? 28.60995 5.80378 36.90080 1.000 31.50999 282 LEU A C 1
ATOM 2245 O O . LEU A 1 297 ? 29.65069 5.39499 36.37410 1.000 30.23479 282 LEU A O 1
ATOM 2250 N N . ARG A 1 298 ? 27.79338 6.66660 36.28929 1.000 26.91264 283 ARG A N 1
ATOM 2251 C CA . ARG A 1 298 ? 28.13167 7.25172 34.99990 1.000 27.79967 283 ARG A CA 1
ATOM 2252 C C . ARG A 1 298 ? 29.29835 8.22802 35.08676 1.000 30.22621 283 ARG A C 1
ATOM 2253 O O . ARG A 1 298 ? 29.76570 8.69877 34.04357 1.000 29.00812 283 ARG A O 1
ATOM 2261 N N . LYS A 1 299 ? 29.77687 8.52906 36.29423 1.000 28.13144 284 LYS A N 1
ATOM 2262 C CA . LYS A 1 299 ? 30.88786 9.45352 36.50349 1.000 29.06959 284 LYS A CA 1
ATOM 2263 C C . LYS A 1 299 ? 30.57250 10.80116 35.85728 1.000 30.99353 284 LYS A C 1
ATOM 2264 O O . LYS A 1 299 ? 31.39546 11.41651 35.17663 1.000 35.93202 284 LYS A O 1
ATOM 2270 N N . LYS A 1 300 ? 29.34237 11.25872 36.08355 1.000 29.19967 285 LYS A N 1
ATOM 2271 C CA . LYS A 1 300 ? 28.86229 12.52437 35.54180 1.000 31.82920 285 LYS A CA 1
ATOM 2272 C C . LYS A 1 300 ? 28.57848 13.55268 36.63783 1.000 33.93104 285 LYS A C 1
ATOM 2273 O O . LYS A 1 300 ? 27.81029 14.49424 36.41502 1.000 34.51813 285 LYS A O 1
ATOM 2279 N N . LEU A 1 301 ? 29.14518 13.36724 37.82625 1.000 30.73397 286 LEU A N 1
ATOM 2280 C CA . LEU A 1 301 ? 28.88723 14.28999 38.91943 1.000 30.35804 286 LEU A CA 1
ATOM 2281 C C . LEU A 1 301 ? 29.41786 15.68008 38.57361 1.000 33.20806 286 LEU A C 1
ATOM 2282 O O . LEU A 1 301 ? 30.51700 15.80703 38.02014 1.000 31.02759 286 LEU A O 1
ATOM 2287 N N . PRO A 1 302 ? 28.66481 16.73812 38.86320 1.000 36.62842 287 PRO A N 1
ATOM 2288 C CA . PRO A 1 302 ? 29.17323 18.09020 38.59757 1.000 34.23545 287 PRO A CA 1
ATOM 2289 C C . PRO A 1 302 ? 30.43684 18.35200 39.40816 1.000 35.46474 287 PRO A C 1
ATOM 2290 O O . PRO A 1 302 ? 30.66833 17.74540 40.45728 1.000 31.52660 287 PRO A O 1
ATOM 2294 N N . SER A 1 303 ? 31.27620 19.25155 38.88708 1.000 41.13284 288 SER A N 1
ATOM 2295 C CA . SER A 1 303 ? 32.66523 19.33599 39.33605 1.000 42.07513 288 SER A CA 1
ATOM 2296 C C . SER A 1 303 ? 32.78937 19.76609 40.79019 1.000 41.77303 288 SER A C 1
ATOM 2297 O O . SER A 1 303 ? 33.81751 19.48739 41.42290 1.000 42.15146 288 SER A O 1
ATOM 2300 N N . HIS A 1 304 ? 31.76889 20.42230 41.33610 1.000 38.38272 289 HIS A N 1
ATOM 2301 C CA . HIS A 1 304 ? 31.77477 20.87558 42.72028 1.000 42.97650 289 HIS A CA 1
ATOM 2302 C C . HIS A 1 304 ? 31.18962 19.85151 43.69465 1.000 37.98585 289 HIS A C 1
ATOM 2303 O O . HIS A 1 304 ? 31.07878 20.14734 44.88838 1.000 36.47501 289 HIS A O 1
ATOM 2310 N N . VAL A 1 305 ? 30.79796 18.67659 43.21427 1.000 32.68646 290 VAL A N 1
ATOM 2311 C CA . VAL A 1 305 ? 30.31547 17.57393 44.04802 1.000 37.30266 290 VAL A CA 1
ATOM 2312 C C . VAL A 1 305 ? 31.31779 16.44374 43.84192 1.000 34.27428 290 VAL A C 1
ATOM 2313 O O . VAL A 1 305 ? 31.32323 15.79686 42.78934 1.000 32.70847 290 VAL A O 1
ATOM 2317 N N . SER A 1 306 ? 32.18674 16.21123 44.82066 1.000 30.48712 291 SER A N 1
ATOM 2318 C CA . SER A 1 306 ? 33.25208 15.24555 44.60581 1.000 34.40937 291 SER A CA 1
ATOM 2319 C C . SER A 1 306 ? 32.69626 13.82114 44.58761 1.000 32.17995 291 SER A C 1
ATOM 2320 O O . SER A 1 306 ? 31.72730 13.50881 45.28718 1.000 28.24165 291 SER A O 1
ATOM 2323 N N . PRO A 1 307 ? 33.27785 12.94624 43.76887 1.000 29.89845 292 PRO A N 1
ATOM 2324 C CA . PRO A 1 307 ? 32.94526 11.52212 43.88770 1.000 33.03253 292 PRO A CA 1
ATOM 2325 C C . PRO A 1 307 ? 33.05549 11.00825 45.31763 1.000 29.74490 292 PRO A C 1
ATOM 2326 O O . PRO A 1 307 ? 32.22880 10.19660 45.74253 1.000 28.88637 292 PRO A O 1
ATOM 2330 N N . ALA A 1 308 ? 34.03604 11.49029 46.08589 1.000 31.79844 293 ALA A N 1
ATOM 2331 C CA . ALA A 1 308 ? 34.22743 10.98980 47.44298 1.000 28.06308 293 ALA A CA 1
ATOM 2332 C C . ALA A 1 30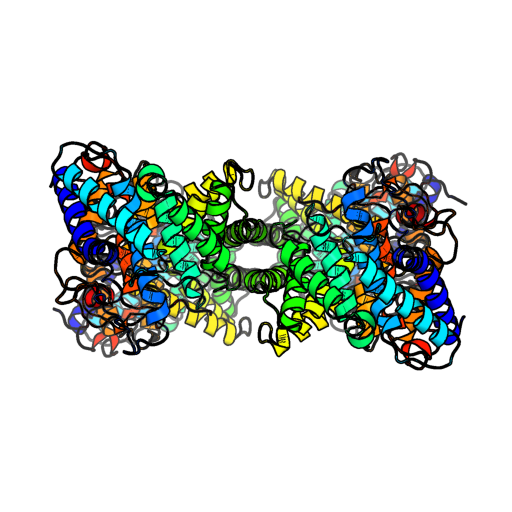8 ? 33.09365 11.41952 48.37460 1.000 29.38916 293 ALA A C 1
ATOM 2333 O O . ALA A 1 308 ? 32.67711 10.64237 49.24218 1.000 30.30321 293 ALA A O 1
ATOM 2335 N N . GLN A 1 309 ? 32.58385 12.65136 48.23046 1.000 27.98608 294 GLN A N 1
ATOM 2336 C CA . GLN A 1 309 ? 31.50548 13.07213 49.12363 1.000 31.56789 294 GLN A CA 1
ATOM 2337 C C . GLN A 1 309 ? 30.22683 12.29221 48.84667 1.000 31.64400 294 GLN A C 1
ATOM 2338 O O . GLN A 1 309 ? 29.44983 12.04285 49.77359 1.000 27.52705 294 GLN A O 1
ATOM 2344 N N . VAL A 1 310 ? 30.01383 11.87229 47.59474 1.000 26.76449 295 VAL A N 1
ATOM 2345 C CA . VAL A 1 310 ? 28.87143 11.02231 47.28010 1.000 31.45982 295 VAL A CA 1
ATOM 2346 C C . VAL A 1 310 ? 29.05302 9.64467 47.90244 1.000 29.92341 295 VAL A C 1
ATOM 2347 O O . VAL A 1 310 ? 28.11778 9.08291 48.48676 1.000 28.96256 295 VAL A O 1
ATOM 2351 N N . ARG A 1 311 ? 30.25411 9.07545 47.78609 1.000 28.40700 296 ARG A N 1
ATOM 2352 C CA . ARG A 1 311 ? 30.51563 7.79073 48.42588 1.000 30.89741 296 ARG A CA 1
ATOM 2353 C C . ARG A 1 311 ? 30.23755 7.86585 49.92145 1.000 28.56740 296 ARG A C 1
ATOM 2354 O O . ARG A 1 311 ? 29.54337 7.00982 50.48452 1.000 28.61331 296 ARG A O 1
ATOM 2362 N N . CYS A 1 312 ? 30.75842 8.90545 50.57629 1.000 27.10479 297 CYS A N 1
ATOM 2363 C CA . CYS A 1 312 ? 30.67718 8.98285 52.02882 1.000 30.86263 297 CYS A CA 1
ATOM 2364 C C . CYS A 1 312 ? 29.25558 9.27979 52.48710 1.000 30.86825 297 CYS A C 1
ATOM 2365 O O . CYS A 1 312 ? 28.79271 8.71445 53.48564 1.000 29.04759 297 CYS A O 1
ATOM 2368 N N . ALA A 1 313 ? 28.54222 10.14172 51.75433 1.000 28.82067 298 ALA A N 1
ATOM 2369 C CA . ALA A 1 313 ? 27.14756 10.43188 52.08337 1.000 31.38790 298 ALA A CA 1
ATOM 2370 C C . ALA A 1 313 ? 26.29409 9.17172 52.02235 1.000 29.48095 298 ALA A C 1
ATOM 2371 O O . ALA A 1 313 ? 25.58537 8.83692 52.97812 1.000 31.90465 298 ALA A O 1
ATOM 2373 N N . LEU A 1 314 ? 26.36474 8.45029 50.90152 1.000 31.09182 299 LEU A N 1
ATOM 2374 C CA . LEU A 1 314 ? 25.54719 7.25731 50.74352 1.000 27.59555 299 LEU A CA 1
ATOM 2375 C C . LEU A 1 314 ? 26.00258 6.13226 51.65796 1.000 29.74118 299 LEU A C 1
ATOM 2376 O O . LEU A 1 314 ? 25.18169 5.29056 52.03840 1.000 28.45727 299 LEU A O 1
ATOM 2381 N N . THR A 1 315 ? 27.29181 6.08121 52.00991 1.000 30.04257 300 THR A N 1
ATOM 2382 C CA . THR A 1 315 ? 27.72980 5.08672 52.98566 1.000 30.22821 300 THR A CA 1
ATOM 2383 C C . THR A 1 315 ? 27.02250 5.30482 54.30917 1.000 29.67246 300 THR A C 1
ATOM 2384 O O . THR A 1 315 ? 26.48660 4.36123 54.90565 1.000 32.57039 300 THR A O 1
ATOM 2388 N N . ALA A 1 316 ? 26.98533 6.55943 54.76799 1.000 29.96152 301 ALA A N 1
ATOM 2389 C CA . ALA A 1 316 ? 26.30520 6.87281 56.01895 1.000 29.05244 301 ALA A CA 1
ATOM 2390 C C . ALA A 1 316 ? 24.82506 6.51560 55.94413 1.000 31.61524 301 ALA A C 1
ATOM 2391 O O . ALA A 1 316 ? 24.25806 5.99115 56.91069 1.000 32.46207 301 ALA A O 1
ATOM 2393 N N . VAL A 1 317 ? 24.18658 6.77679 54.79744 1.000 31.73621 302 VAL A N 1
ATOM 2394 C CA . VAL A 1 317 ? 22.77835 6.41508 54.62721 1.000 35.49051 302 VAL A CA 1
ATOM 2395 C C . VAL A 1 317 ? 22.61453 4.90218 54.61965 1.000 29.92437 302 VAL A C 1
ATOM 2396 O O . VAL A 1 317 ? 21.73529 4.35552 55.29185 1.000 31.48876 302 VAL A O 1
ATOM 2400 N N . HIS A 1 318 ? 23.45890 4.21185 53.84831 1.000 32.78532 303 HIS A N 1
ATOM 2401 C CA . HIS A 1 318 ? 23.39420 2.75790 53.73862 1.000 29.14754 303 HIS A CA 1
ATOM 2402 C C . HIS A 1 318 ? 23.55137 2.09688 55.10299 1.000 33.29863 303 HIS A C 1
ATOM 2403 O O . HIS A 1 318 ? 22.77841 1.20310 55.46807 1.000 32.20232 303 HIS A O 1
ATOM 2410 N N . ARG A 1 319 ? 24.54613 2.52873 55.87778 1.000 27.63727 304 ARG A N 1
ATOM 2411 C CA . ARG A 1 319 ? 24.70661 1.96356 57.20949 1.000 31.81664 304 ARG A CA 1
ATOM 2412 C C . ARG A 1 319 ? 23.53234 2.33500 58.10951 1.000 29.98784 304 ARG A C 1
ATOM 2413 O O . ARG A 1 319 ? 23.04030 1.49364 58.86844 1.000 31.81524 304 ARG A O 1
ATOM 2421 N N . ASN A 1 320 ? 23.04857 3.57752 58.02231 1.000 29.90269 305 ASN A N 1
ATOM 2422 C CA . ASN A 1 320 ? 21.92693 3.98536 58.86509 1.000 32.09014 305 ASN A CA 1
ATOM 2423 C C . ASN A 1 320 ? 20.67149 3.17794 58.57453 1.000 28.12646 305 ASN A C 1
ATOM 2424 O O . ASN A 1 320 ? 19.84593 2.98698 59.46751 1.000 30.48196 305 ASN A O 1
ATOM 2429 N N . MET A 1 321 ? 20.49259 2.71057 57.34219 1.000 30.36625 306 MET A N 1
ATOM 2430 C CA . MET A 1 321 ? 19.28615 1.96246 57.01091 1.000 30.18565 306 MET A CA 1
ATOM 2431 C C . MET A 1 321 ? 19.47889 0.45364 56.99208 1.000 29.97570 306 MET A C 1
ATOM 2432 O O . MET A 1 321 ? 18.51875 -0.27462 57.24179 1.000 26.22367 306 MET A O 1
ATOM 2437 N N . TYR A 1 322 ? 20.68373 -0.04552 56.71167 1.000 28.61788 307 TYR A N 1
ATOM 2438 C CA . TYR A 1 322 ? 20.84021 -1.46256 56.41035 1.000 33.47519 307 TYR A CA 1
ATOM 2439 C C . TYR A 1 322 ? 21.81865 -2.21669 57.30092 1.000 30.16301 307 TYR A C 1
ATOM 2440 O O . TYR A 1 322 ? 21.76597 -3.44892 57.31422 1.000 32.61750 307 TYR A O 1
ATOM 2449 N N . GLU A 1 323 ? 22.69929 -1.53002 58.03550 1.000 29.68692 308 GLU A N 1
ATOM 2450 C CA . GLU A 1 323 ? 23.71767 -2.22107 58.82330 1.000 32.32476 308 GLU A CA 1
ATOM 2451 C C . GLU A 1 323 ? 23.09295 -2.97554 59.99006 1.000 30.40192 308 GLU A C 1
ATOM 2452 O O . GLU A 1 323 ? 23.28836 -4.18897 60.12881 1.000 31.97503 308 GLU A O 1
ATOM 2458 N N . GLY A 1 324 ? 22.33551 -2.27703 60.83655 1.000 29.98822 309 GLY A N 1
ATOM 2459 C CA . GLY A 1 324 ? 21.49094 -2.92766 61.82984 1.000 30.20976 309 GLY A CA 1
ATOM 2460 C C . GLY A 1 324 ? 20.36439 -3.72767 61.17348 1.000 29.80971 309 GLY A C 1
ATOM 2461 O O . GLY A 1 324 ? 20.26925 -3.83324 59.95499 1.000 31.16686 309 GLY A O 1
ATOM 2462 N N . ASN A 1 325 ? 19.48129 -4.29527 62.00194 1.000 29.14010 310 ASN A N 1
ATOM 2463 C CA . ASN A 1 325 ? 18.46377 -5.21763 61.50193 1.000 29.46163 310 ASN A CA 1
ATOM 2464 C C . ASN A 1 325 ? 17.04137 -4.68011 61.62240 1.000 31.34214 310 ASN A C 1
ATOM 2465 O O . ASN A 1 325 ? 16.08560 -5.44446 61.43283 1.000 29.75979 310 ASN A O 1
ATOM 2470 N N . GLN A 1 326 ? 16.88154 -3.38328 61.90723 1.000 31.47169 311 GLN A N 1
ATOM 2471 C CA . GLN A 1 326 ? 15.55839 -2.79234 62.09080 1.000 30.78921 311 GLN A CA 1
ATOM 2472 C C . GLN A 1 326 ? 14.68666 -2.92061 60.83744 1.000 30.15904 311 GLN A C 1
ATOM 2473 O O . GLN A 1 326 ? 13.45918 -2.97217 60.94176 1.000 28.97957 311 GLN A O 1
ATOM 2479 N N . ASN A 1 327 ? 15.28929 -2.98257 59.65130 1.000 30.60294 312 ASN A N 1
ATOM 2480 C CA . ASN A 1 327 ? 14.54148 -3.07977 58.40401 1.000 29.62376 312 ASN A CA 1
ATOM 2481 C C . ASN A 1 327 ? 14.48803 -4.50067 57.84779 1.000 32.40144 312 ASN A C 1
ATOM 2482 O O . ASN A 1 327 ? 14.13316 -4.68538 56.67726 1.000 33.59816 312 ASN A O 1
ATOM 2487 N N . PHE A 1 328 ? 14.81046 -5.50960 58.65766 1.000 31.37313 313 PHE A N 1
ATOM 2488 C CA . PHE A 1 328 ? 14.88534 -6.89063 58.18738 1.000 31.42731 313 PHE A CA 1
ATOM 2489 C C . PHE A 1 328 ? 14.15613 -7.81440 59.15314 1.000 32.05783 313 PHE A C 1
ATOM 2490 O O . PHE A 1 328 ? 14.11175 -7.55960 60.35735 1.000 31.90436 313 PHE A O 1
ATOM 2498 N N . ASP A 1 329 ? 13.58536 -8.89815 58.63433 1.000 29.89095 314 ASP A N 1
ATOM 2499 C CA . ASP A 1 329 ? 12.93290 -9.83066 59.53928 1.000 34.00353 314 ASP A CA 1
ATOM 2500 C C . ASP A 1 329 ? 13.94364 -10.90867 59.91468 1.000 31.98845 314 ASP A C 1
ATOM 2501 O O . ASP A 1 329 ? 15.10654 -10.85414 59.50806 1.000 30.44698 314 ASP A O 1
ATOM 2506 N N . LYS A 1 330 ? 13.49259 -11.91749 60.66798 1.000 35.29464 315 LYS A N 1
ATOM 2507 C CA . LYS A 1 330 ? 14.39087 -12.94614 61.19114 1.000 36.44904 315 LYS A CA 1
ATOM 2508 C C . LYS A 1 330 ? 15.07535 -13.74000 60.08981 1.000 32.86396 315 LYS A C 1
ATOM 2509 O O . LYS A 1 330 ? 16.13357 -14.33040 60.33094 1.000 37.15610 315 LYS A O 1
ATOM 2515 N N . ASP A 1 331 ? 14.49513 -13.78881 58.89467 1.000 35.30132 316 ASP A N 1
ATOM 2516 C CA . ASP A 1 331 ? 15.08876 -14.53461 57.79761 1.000 33.26727 316 ASP A CA 1
ATOM 2517 C C . ASP A 1 331 ? 15.91192 -13.64555 56.88563 1.000 33.12265 316 ASP A C 1
ATOM 2518 O O . ASP A 1 331 ? 16.42341 -14.11923 55.86155 1.000 30.09935 316 ASP A O 1
ATOM 2523 N N . GLY A 1 332 ? 16.06249 -12.37076 57.24836 1.000 34.66677 317 GLY A N 1
ATOM 2524 C CA . GLY A 1 332 ? 16.82374 -11.42504 56.45702 1.000 34.38829 317 GLY A CA 1
ATOM 2525 C C . GLY A 1 332 ? 16.09360 -10.79093 55.29559 1.000 31.60874 317 GLY A C 1
ATOM 2526 O O . GLY A 1 332 ? 16.75315 -10.28955 54.37627 1.000 32.19363 317 GLY A O 1
ATOM 2527 N N . TRP A 1 333 ? 14.75882 -10.81467 55.28649 1.000 31.14190 318 TRP A N 1
ATOM 2528 C CA . TRP A 1 333 ? 13.98503 -10.13887 54.24851 1.000 31.08137 318 TRP A CA 1
ATOM 2529 C C . TRP A 1 333 ? 13.64957 -8.72247 54.68831 1.000 32.15966 318 TRP A C 1
ATOM 2530 O O . TRP A 1 333 ? 13.50711 -8.44464 55.88185 1.000 32.51550 318 TRP A O 1
ATOM 2541 N N . LEU A 1 334 ? 13.47156 -7.83683 53.71208 1.000 27.79829 319 LEU A N 1
ATOM 2542 C CA . LEU A 1 334 ? 13.04486 -6.47942 54.02541 1.000 29.69557 319 LEU A CA 1
ATOM 2543 C C . LEU A 1 334 ? 11.62778 -6.48286 54.59820 1.000 29.99696 319 LEU A C 1
ATOM 2544 O O . LEU A 1 334 ? 10.78870 -7.30804 54.22650 1.000 30.06411 319 LEU A O 1
ATOM 2549 N N . VAL A 1 335 ? 11.36960 -5.56620 55.52769 1.000 27.74207 320 VAL A N 1
ATOM 2550 C CA . VAL A 1 335 ? 10.05951 -5.42610 56.13818 1.000 23.36140 320 VAL A CA 1
ATOM 2551 C C . VAL A 1 335 ? 9.42999 -4.11254 55.68588 1.000 28.07917 320 VAL A C 1
ATOM 2552 O O . VAL A 1 335 ? 10.10979 -3.16995 55.26824 1.000 26.71519 320 VAL A O 1
ATOM 2556 N N . LEU A 1 336 ? 8.10247 -4.05520 55.77124 1.000 28.76689 321 LEU A N 1
ATOM 2557 C CA . LEU A 1 336 ? 7.38141 -2.82475 55.46456 1.000 26.60170 321 LEU A CA 1
ATOM 2558 C C . LEU A 1 336 ? 7.74492 -1.74340 56.47658 1.000 31.13284 321 LEU A C 1
ATOM 2559 O O . LEU A 1 336 ? 7.49592 -1.89628 57.67930 1.000 30.02194 321 LEU A O 1
ATOM 2564 N N . GLY A 1 337 ? 8.31168 -0.65201 55.98438 1.000 28.69394 322 GLY A N 1
ATOM 2565 C CA . GLY A 1 337 ? 8.63492 0.48104 56.82147 1.000 29.71181 322 GLY A CA 1
ATOM 2566 C C . GLY A 1 337 ? 9.67603 1.34604 56.13863 1.000 28.92975 322 GLY A C 1
ATOM 2567 O O . GLY A 1 337 ? 9.99076 1.16019 54.96481 1.000 25.90890 322 GLY A O 1
ATOM 2568 N N . PHE A 1 338 ? 10.20286 2.29241 56.91664 1.000 31.83380 323 PHE A N 1
ATOM 2569 C CA . PHE A 1 338 ? 11.21580 3.24270 56.46518 1.000 27.71855 323 PHE A CA 1
ATOM 2570 C C . PHE A 1 338 ? 12.53023 2.98089 57.20855 1.000 31.25419 323 PHE A C 1
ATOM 2571 O O . PHE A 1 338 ? 13.49688 2.50028 56.60855 1.000 29.07530 323 PHE A O 1
ATOM 2579 N N . ASN A 1 339 ? 12.58608 3.26071 58.51217 1.000 30.64798 324 ASN A N 1
ATOM 2580 C CA . ASN A 1 339 ? 13.67290 2.77962 59.36549 1.000 28.39475 324 ASN A CA 1
ATOM 2581 C C . ASN A 1 339 ? 13.00845 2.11510 60.55679 1.000 31.38156 324 ASN A C 1
ATOM 2582 O O . ASN A 1 339 ? 12.74642 2.76775 61.56844 1.000 34.79749 324 ASN A O 1
ATOM 2587 N N . GLY A 1 340 ? 12.75288 0.82439 60.43179 1.000 29.96256 325 GLY A N 1
ATOM 2588 C CA . GLY A 1 340 ? 12.03003 0.06098 61.42043 1.000 30.05099 325 GLY A CA 1
ATOM 2589 C C . GLY A 1 340 ? 10.81330 -0.59781 60.80475 1.000 35.67088 325 GLY A C 1
ATOM 2590 O O . GLY A 1 340 ? 10.53782 -0.47171 59.61171 1.000 32.87997 325 GLY A O 1
ATOM 2591 N N . HIS A 1 341 ? 10.07939 -1.31646 61.65402 1.000 34.52911 326 HIS A N 1
ATOM 2592 C CA . HIS A 1 341 ? 8.83089 -1.95476 61.24336 1.000 30.20149 326 HIS A CA 1
ATOM 2593 C C . HIS A 1 341 ? 7.71259 -0.92751 61.31578 1.000 33.63614 326 HIS A C 1
ATOM 2594 O O . HIS A 1 341 ? 7.12741 -0.71385 62.37430 1.000 34.72972 326 HIS A O 1
ATOM 2601 N N . GLN A 1 342 ? 7.40896 -0.28221 60.18513 1.000 31.38004 327 GLN A N 1
ATOM 2602 C CA . GLN A 1 342 ? 6.43052 0.80680 60.12832 1.000 33.30865 327 GLN A CA 1
ATOM 2603 C C . GLN A 1 342 ? 5.39383 0.52970 59.03747 1.000 35.23316 327 GLN A C 1
ATOM 2604 O O . GLN A 1 342 ? 5.32473 1.23827 58.02511 1.000 35.68562 327 GLN A O 1
ATOM 2610 N N . PRO A 1 343 ? 4.56960 -0.50432 59.21392 1.000 31.20459 328 PRO A N 1
ATOM 2611 C CA . PRO A 1 343 ? 3.60843 -0.86040 58.15243 1.000 32.06833 328 PRO A CA 1
ATOM 2612 C C . PRO A 1 343 ? 2.63076 0.25513 57.80215 1.000 31.08019 328 PRO A C 1
ATOM 2613 O O . PRO A 1 343 ? 2.12988 0.31087 56.66655 1.000 28.95403 328 PRO A O 1
ATOM 2617 N N . GLU A 1 344 ? 2.36810 1.16166 58.74529 1.000 29.32502 329 GLU A N 1
ATOM 2618 C CA . GLU A 1 344 ? 1.41450 2.24797 58.53790 1.000 33.28144 329 GLU A CA 1
ATOM 2619 C C . GLU A 1 344 ? 1.83277 3.20662 57.42430 1.000 32.62747 329 GLU A C 1
ATOM 2620 O O . GLU A 1 344 ? 1.00007 3.98214 56.93721 1.000 30.73738 329 GLU A O 1
ATOM 2626 N N . CYS A 1 345 ? 3.09151 3.19117 57.00493 1.000 30.48129 330 CYS A N 1
ATOM 2627 C CA . CYS A 1 345 ? 3.49674 4.04504 55.89943 1.000 32.34590 330 CYS A CA 1
ATOM 2628 C C . CYS A 1 345 ? 3.51826 3.31018 54.56480 1.000 33.10256 330 CYS A C 1
ATOM 2629 O O . CYS A 1 345 ? 3.88814 3.90997 53.54884 1.000 34.79738 330 CYS A O 1
ATOM 2632 N N . ALA A 1 346 ? 3.12726 2.03524 54.53542 1.000 32.89687 331 ALA A N 1
ATOM 2633 C CA . ALA A 1 346 ? 3.12824 1.27440 53.29027 1.000 29.29729 331 ALA A CA 1
ATOM 2634 C C . ALA A 1 346 ? 1.84909 1.53176 52.50214 1.000 34.35908 331 ALA A C 1
ATOM 2635 O O . ALA A 1 346 ? 0.74246 1.43942 53.04911 1.000 32.59128 331 ALA A O 1
ATOM 2637 N N . ASP A 1 347 ? 2.00640 1.85440 51.21508 1.000 31.59950 332 ASP A N 1
ATOM 2638 C CA . ASP A 1 347 ? 0.87089 1.96825 50.30845 1.000 28.46423 332 ASP A CA 1
ATOM 2639 C C . ASP A 1 347 ? 0.17573 0.62175 50.13309 1.000 29.95318 332 ASP A C 1
ATOM 2640 O O . ASP A 1 347 ? 0.79269 -0.44521 50.23146 1.000 32.81069 332 ASP A O 1
ATOM 2645 N N . GLY A 1 348 ? -1.12760 0.67948 49.86020 1.000 30.75088 333 GLY A N 1
ATOM 2646 C CA . GLY A 1 348 ? -1.87846 -0.53324 49.59914 1.000 28.77188 333 GLY A CA 1
ATOM 2647 C C . GLY A 1 348 ? -1.33969 -1.34387 48.44374 1.000 27.66060 333 GLY A C 1
ATOM 2648 O O . GLY A 1 348 ? -1.61076 -2.53867 48.36143 1.000 32.52156 333 GLY A O 1
ATOM 2649 N N . TYR A 1 349 ? -0.56479 -0.73539 47.55464 1.000 27.48133 334 TYR A N 1
ATOM 2650 C CA . TYR A 1 349 ? -0.01773 -1.50610 46.45526 1.000 28.33872 334 TYR A CA 1
ATOM 2651 C C . TYR A 1 349 ? 1.30586 -2.18764 46.80757 1.000 32.40266 334 TYR A C 1
ATOM 2652 O O . TYR A 1 349 ? 1.82364 -2.96235 46.00045 1.000 28.76363 334 TYR A O 1
ATOM 2661 N N . THR A 1 350 ? 1.83511 -1.96813 48.00738 1.000 31.23019 335 THR A N 1
ATOM 2662 C CA . THR A 1 350 ? 3.16270 -2.43880 48.38158 1.000 29.22285 335 THR A CA 1
ATOM 2663 C C . THR A 1 350 ? 3.10881 -3.75808 49.15400 1.000 28.92743 335 THR A C 1
ATOM 2664 O O . THR A 1 350 ? 2.29105 -3.92745 50.06193 1.000 31.16972 335 THR A O 1
ATOM 2668 N N . SER A 1 351 ? 4.01037 -4.67760 48.80825 1.000 28.81544 336 SER A N 1
ATOM 2669 C CA . SER A 1 351 ? 4.25887 -5.90227 49.56012 1.000 23.48490 336 SER A CA 1
ATOM 2670 C C . SER A 1 351 ? 5.76828 -6.09522 49.71360 1.000 26.08809 336 SER A C 1
ATOM 2671 O O . SER A 1 351 ? 6.57122 -5.25502 49.29812 1.000 27.69596 336 SER A O 1
ATOM 2674 N N . THR A 1 352 ? 6.14612 -7.20238 50.35621 1.000 27.39735 337 THR A N 1
ATOM 2675 C CA . THR A 1 352 ? 7.55952 -7.53618 50.55095 1.000 26.14635 337 THR A CA 1
ATOM 2676 C C . THR A 1 352 ? 8.37711 -7.36544 49.27785 1.000 25.71879 337 THR A C 1
ATOM 2677 O O . THR A 1 352 ? 9.42775 -6.71287 49.28252 1.000 29.41690 337 THR A O 1
ATOM 2681 N N . GLY A 1 353 ? 7.93375 -7.98411 48.18456 1.000 27.22721 338 GLY A N 1
ATOM 2682 C CA . GLY A 1 353 ? 8.69477 -7.91260 46.94609 1.000 31.19908 338 GLY A CA 1
ATOM 2683 C C . GLY A 1 353 ? 8.91145 -6.49518 46.44317 1.000 29.01373 338 GLY A C 1
ATOM 2684 O O . GLY A 1 353 ? 9.94945 -6.20135 45.84055 1.000 23.61089 338 GLY A O 1
ATOM 2685 N N . SER A 1 354 ? 7.94408 -5.60120 46.68496 1.000 26.49131 339 SER A N 1
ATOM 2686 C CA . SER A 1 354 ? 8.08434 -4.20953 46.25864 1.000 30.03136 339 SER A CA 1
ATOM 2687 C C . SER A 1 354 ? 9.28459 -3.53309 46.90745 1.000 30.10534 339 SER A C 1
ATOM 2688 O O . SER A 1 354 ? 9.84058 -2.58426 46.34512 1.000 26.51981 339 SER A O 1
ATOM 2691 N N . LEU A 1 355 ? 9.67203 -3.97877 48.10344 1.000 31.07349 340 LEU A N 1
ATOM 2692 C CA . LEU A 1 355 ? 10.66200 -3.27400 48.91285 1.000 29.14786 340 LEU A CA 1
ATOM 2693 C C . LEU A 1 355 ? 12.06267 -3.33355 48.32384 1.000 29.66094 340 LEU A C 1
ATOM 2694 O O . LEU A 1 355 ? 12.94912 -2.58543 48.76759 1.000 25.02088 340 LEU A O 1
ATOM 2699 N N . TYR A 1 356 ? 12.28284 -4.19894 47.34171 1.000 27.48680 341 TYR A N 1
ATOM 2700 C CA . TYR A 1 356 ? 13.62162 -4.42252 46.83688 1.000 28.26157 341 TYR A CA 1
ATOM 2701 C C . TYR A 1 356 ? 14.07009 -3.33453 45.88090 1.000 27.43806 341 TYR A C 1
ATOM 2702 O O . TYR A 1 356 ? 15.13644 -3.46307 45.27258 1.000 27.11497 341 TYR A O 1
ATOM 2711 N N . MET A 1 357 ? 13.30239 -2.24169 45.80452 1.000 25.03235 342 MET A N 1
ATOM 2712 C CA . MET A 1 357 ? 13.83793 -0.97725 45.31072 1.000 29.15262 342 MET A CA 1
ATOM 2713 C C . MET A 1 357 ? 15.09782 -0.56907 46.06829 1.000 28.96922 342 MET A C 1
ATOM 2714 O O . MET A 1 357 ? 15.93667 0.16271 45.52964 1.000 26.55636 342 MET A O 1
ATOM 2719 N N . ALA A 1 358 ? 15.23722 -1.02939 47.31849 1.000 26.23665 343 ALA A N 1
ATOM 2720 C CA . ALA A 1 358 ? 16.36026 -0.67602 48.18024 1.000 26.77719 343 ALA A CA 1
ATOM 2721 C C . ALA A 1 358 ? 17.72559 -0.90244 47.53550 1.000 25.23958 343 ALA A C 1
ATOM 2722 O O . ALA A 1 358 ? 18.71032 -0.29967 47.97647 1.000 28.76947 343 ALA A O 1
ATOM 2724 N N . THR A 1 359 ? 17.81463 -1.74822 46.50620 1.000 25.65815 344 THR A N 1
ATOM 2725 C CA . THR A 1 359 ? 19.10205 -1.99513 45.85336 1.000 29.44252 344 THR A CA 1
ATOM 2726 C C . THR A 1 359 ? 19.58440 -0.79807 45.03567 1.000 27.53893 344 THR A C 1
ATOM 2727 O O . THR A 1 359 ? 20.78806 -0.65691 44.79350 1.000 26.46225 344 THR A O 1
ATOM 2731 N N . LEU A 1 360 ? 18.66269 0.04979 44.58140 1.000 28.69488 345 LEU A N 1
ATOM 2732 C CA . LEU A 1 360 ? 18.93075 0.99186 43.50234 1.000 30.04116 345 LEU A CA 1
ATOM 2733 C C . LEU A 1 360 ? 19.89100 2.11288 43.88521 1.000 32.79841 345 LEU A C 1
ATOM 2734 O O . LEU A 1 360 ? 20.33333 2.84344 42.98865 1.000 30.89060 345 LEU A O 1
ATOM 2739 N N . SER A 1 361 ? 20.23285 2.27538 45.16591 1.000 25.28634 346 SER A N 1
ATOM 2740 C CA . SER A 1 361 ? 21.27660 3.23012 45.51444 1.000 27.30446 346 SER A CA 1
ATOM 2741 C C . SER A 1 361 ? 22.68200 2.63377 45.44674 1.000 27.77092 346 SER A C 1
ATOM 2742 O O . SER A 1 361 ? 23.64701 3.34784 45.73619 1.000 28.56271 346 SER A O 1
ATOM 2745 N N . PHE A 1 362 ? 22.82995 1.36197 45.05413 1.000 28.42993 347 PHE A N 1
ATOM 2746 C CA . PHE A 1 362 ? 24.11472 0.65593 45.10697 1.000 27.07737 347 PHE A CA 1
ATOM 2747 C C . PHE A 1 362 ? 24.83083 0.59090 43.76166 1.000 29.99781 347 PHE A C 1
ATOM 2748 O O . PHE A 1 362 ? 25.87555 -0.07113 43.65178 1.000 28.25062 347 PHE A O 1
ATOM 2756 N N . LEU A 1 363 ? 24.31415 1.28046 42.75081 1.000 26.16619 348 LEU A N 1
ATOM 2757 C CA . LEU A 1 363 ? 24.88477 1.29411 41.40671 1.000 28.24396 348 LEU A CA 1
ATOM 2758 C C . LEU A 1 363 ? 26.36566 1.68535 41.36850 1.000 26.24816 348 LEU A C 1
ATOM 2759 O O . LEU A 1 363 ? 27.08799 1.19192 40.49857 1.000 27.87984 348 LEU A O 1
ATOM 2764 N N . PRO A 1 364 ? 26.86466 2.58624 42.23041 1.000 27.83356 349 PRO A N 1
ATOM 2765 C CA . PRO A 1 364 ? 28.31466 2.87659 42.20942 1.000 26.53446 349 PRO A CA 1
ATOM 2766 C C . PRO A 1 364 ? 29.21759 1.66560 42.47211 1.000 27.67032 349 PRO A C 1
ATOM 2767 O O . PRO A 1 364 ? 30.42628 1.76265 42.21850 1.000 26.06089 349 PRO A O 1
ATOM 2771 N N . LEU A 1 365 ? 28.68822 0.53347 42.95893 1.000 27.11023 350 LEU A N 1
ATOM 2772 C CA . LEU A 1 365 ? 29.49465 -0.68429 42.98111 1.000 26.34369 350 LEU A CA 1
ATOM 2773 C C . LEU A 1 365 ? 29.83459 -1.15719 41.57258 1.000 26.40649 350 LEU A C 1
ATOM 2774 O O . LEU A 1 365 ? 30.73897 -1.97981 41.40475 1.000 28.94810 350 LEU A O 1
ATOM 2779 N N . GLY A 1 366 ? 29.13490 -0.65498 40.55733 1.000 29.51819 351 GLY A N 1
ATOM 2780 C CA . GLY A 1 366 ? 29.48668 -0.93712 39.17952 1.000 27.08749 351 GLY A CA 1
ATOM 2781 C C . GLY A 1 366 ? 30.74017 -0.24312 38.70033 1.000 29.50237 351 GLY A C 1
ATOM 2782 O O . GLY A 1 366 ? 31.19414 -0.53223 37.59017 1.000 35.63912 351 GLY A O 1
ATOM 2783 N N . LEU A 1 367 ? 31.29436 0.67498 39.49099 1.000 25.21785 352 LEU A N 1
ATOM 2784 C CA . LEU A 1 367 ? 32.64841 1.15799 39.25349 1.000 30.59022 352 LEU A CA 1
ATOM 2785 C C . LEU A 1 367 ? 33.64933 0.19706 39.89429 1.000 32.35992 352 LEU A C 1
ATOM 2786 O O . LEU A 1 367 ? 33.37320 -0.35760 40.96015 1.000 32.11384 352 LEU A O 1
ATOM 2791 N N . PRO A 1 368 ? 34.80341 -0.02316 39.26654 1.000 29.93854 353 PRO A N 1
ATOM 2792 C CA . PRO A 1 368 ? 35.79477 -0.94551 39.83590 1.000 30.31481 353 PRO A CA 1
ATOM 2793 C C . PRO A 1 368 ? 36.39079 -0.40225 41.12444 1.000 31.49749 353 PRO A C 1
ATOM 2794 O O . PRO A 1 368 ? 36.30558 0.78939 41.42790 1.000 29.54833 353 PRO A O 1
ATOM 2798 N N . ALA A 1 369 ? 37.03655 -1.30978 41.87104 1.000 28.18820 354 ALA A N 1
ATOM 2799 C CA . ALA A 1 369 ? 37.58836 -0.96214 43.18070 1.000 33.22739 354 ALA A CA 1
ATOM 2800 C C . ALA A 1 369 ? 38.59058 0.18561 43.10915 1.000 32.16634 354 ALA A C 1
ATOM 2801 O O . ALA A 1 369 ? 38.72754 0.93940 44.07648 1.000 34.84418 354 ALA A O 1
ATOM 2803 N N . ASP A 1 370 ? 39.29800 0.33562 41.99011 1.000 30.53644 355 ASP A N 1
ATOM 2804 C CA . ASP A 1 370 ? 40.33207 1.35310 41.84932 1.000 34.36533 355 ASP A CA 1
ATOM 2805 C C . ASP A 1 370 ? 39.83690 2.62432 41.16600 1.000 34.83700 355 ASP A C 1
ATOM 2806 O O . ASP A 1 370 ? 40.65630 3.47300 40.79427 1.000 32.15332 355 ASP A O 1
ATOM 2811 N N . ASP A 1 371 ? 38.53015 2.77025 40.97814 1.000 30.31407 356 ASP A N 1
ATOM 2812 C CA . ASP A 1 371 ? 38.00204 4.03752 40.49603 1.000 28.72881 356 ASP A CA 1
ATOM 2813 C C . ASP A 1 371 ? 38.13855 5.11636 41.57371 1.000 30.27075 356 ASP A C 1
ATOM 2814 O O . ASP A 1 371 ? 38.00602 4.82796 42.76721 1.000 31.00296 356 ASP A O 1
ATOM 2819 N N . PRO A 1 372 ? 38.39658 6.36617 41.19021 1.000 29.75134 357 PRO A N 1
ATOM 2820 C CA . PRO A 1 372 ? 38.47980 7.44107 42.20145 1.000 30.51369 357 PRO A CA 1
ATOM 2821 C C . PRO A 1 372 ? 37.26118 7.54998 43.12606 1.000 32.28877 357 PRO A C 1
ATOM 2822 O O . PRO A 1 372 ? 37.39949 8.00278 44.26965 1.000 30.22094 357 PRO A O 1
ATOM 2826 N N . PHE A 1 373 ? 36.06961 7.15970 42.66909 1.000 30.86555 358 PHE A N 1
ATOM 2827 C CA . PHE A 1 373 ? 34.91828 7.10652 43.56653 1.000 27.30951 358 PHE A CA 1
ATOM 2828 C C . PHE A 1 373 ? 35.22503 6.29364 44.81756 1.000 32.13216 358 PHE A C 1
ATOM 2829 O O . PHE A 1 373 ? 34.74844 6.62151 45.90945 1.000 34.13960 358 PHE A O 1
ATOM 2837 N N . TRP A 1 374 ? 36.00054 5.21441 44.67544 1.000 28.53655 359 TRP A N 1
ATOM 2838 C CA . TRP A 1 374 ? 36.26450 4.30391 45.78062 1.000 29.18684 359 TRP A CA 1
ATOM 2839 C C . TRP A 1 374 ? 37.64419 4.48138 46.41493 1.000 31.66088 359 TRP A C 1
ATOM 2840 O O . TRP A 1 374 ? 37.86485 3.97688 47.51700 1.000 33.26212 359 TRP A O 1
ATOM 2851 N N . THR A 1 375 ? 38.56489 5.20751 45.77791 1.000 29.99890 360 THR A N 1
ATOM 2852 C CA . THR A 1 375 ? 39.88728 5.42345 46.35125 1.000 32.95336 360 THR A CA 1
ATOM 2853 C C . THR A 1 375 ? 40.10669 6.82187 46.91656 1.000 33.76365 360 THR A C 1
ATOM 2854 O O . THR A 1 375 ? 40.88147 6.96010 47.86385 1.000 35.91412 360 THR A O 1
ATOM 2858 N N . ASP A 1 376 ? 39.44894 7.85654 46.37942 1.000 35.02733 361 ASP A N 1
ATOM 2859 C CA . ASP A 1 376 ? 39.62699 9.21367 46.89681 1.000 33.70453 361 ASP A CA 1
ATOM 2860 C C . ASP A 1 376 ? 39.32331 9.27682 48.38987 1.000 37.91546 361 ASP A C 1
ATOM 2861 O O . ASP A 1 376 ? 38.45592 8.55925 48.90266 1.000 32.42020 361 ASP A O 1
ATOM 2866 N N . ALA A 1 377 ? 40.04217 10.16664 49.08226 1.000 39.87439 362 ALA A N 1
ATOM 2867 C CA . ALA A 1 377 ? 39.94713 10.27714 50.53326 1.000 36.26505 362 ALA A CA 1
ATOM 2868 C C . ALA A 1 377 ? 38.55383 10.72291 50.96166 1.000 35.59568 362 ALA A C 1
ATOM 2869 O O . ALA A 1 377 ? 37.81000 11.34811 50.20372 1.000 34.09414 362 ALA A O 1
ATOM 2871 N N . TYR A 1 378 ? 38.22378 10.41447 52.21466 1.000 33.94789 363 TYR A N 1
ATOM 2872 C CA . TYR A 1 378 ? 36.93719 10.78848 52.78585 1.000 35.05012 363 TYR A CA 1
ATOM 2873 C C . TYR A 1 378 ? 36.65645 12.27564 52.57989 1.000 37.52464 363 TYR A C 1
ATOM 2874 O O . TYR A 1 378 ? 37.55991 13.11304 52.63130 1.000 35.79010 363 TYR A O 1
ATOM 2883 N N . ALA A 1 379 ? 35.38610 12.60467 52.36079 1.000 33.97506 364 ALA A N 1
ATOM 2884 C CA . ALA A 1 379 ? 34.96705 13.98686 52.20055 1.000 32.32436 364 ALA A CA 1
ATOM 2885 C C . ALA A 1 379 ? 33.58111 14.16822 52.80440 1.000 34.46181 364 ALA A C 1
ATOM 2886 O O . ALA A 1 379 ? 32.70398 13.31550 52.62952 1.000 34.27618 364 ALA A O 1
ATOM 2888 N N . ASP A 1 380 ? 33.39101 15.26610 53.53472 1.000 29.43342 365 ASP A N 1
ATOM 2889 C CA . ASP A 1 380 ? 32.04788 15.61463 53.98079 1.000 35.10323 365 ASP A CA 1
ATOM 2890 C C . ASP A 1 380 ? 31.17035 15.93681 52.78054 1.000 29.84487 365 ASP A C 1
ATOM 2891 O O . ASP A 1 380 ? 31.63886 16.47067 51.77424 1.000 28.77335 365 ASP A O 1
ATOM 2896 N N . TRP A 1 381 ? 29.88581 15.63105 52.90636 1.000 31.56401 366 TRP A N 1
ATOM 2897 C CA . TRP A 1 381 ? 28.90509 15.98107 51.89252 1.000 27.59463 366 TRP A CA 1
ATOM 2898 C C . TRP A 1 381 ? 28.36028 17.38976 52.14933 1.000 28.94663 366 TRP A C 1
ATOM 2899 O O . TRP A 1 381 ? 28.72295 18.05546 53.12090 1.000 29.99839 366 TRP A O 1
ATOM 2910 N N . THR A 1 382 ? 27.46244 17.84962 51.27379 1.000 28.45929 367 THR A N 1
ATOM 2911 C CA . THR A 1 382 ? 27.14231 19.27560 51.21606 1.000 29.78781 367 THR A CA 1
ATOM 2912 C C . THR A 1 382 ? 26.56752 19.79282 52.53511 1.000 31.31852 367 THR A C 1
ATOM 2913 O O . THR A 1 382 ? 27.04847 20.79173 53.08276 1.000 33.54666 367 THR A O 1
ATOM 2917 N N . SER A 1 383 ? 25.53860 19.13522 53.06352 1.000 29.50152 368 SER A N 1
ATOM 2918 C CA . SER A 1 383 ? 24.92289 19.64003 54.28966 1.000 33.84582 368 SER A CA 1
ATOM 2919 C C . SER A 1 383 ? 25.85483 19.47874 55.48401 1.000 28.46534 368 SER A C 1
ATOM 2920 O O . SER A 1 383 ? 25.87139 20.32462 56.38236 1.000 27.01611 368 SER A O 1
ATOM 2923 N N . LYS A 1 384 ? 26.61484 18.38117 55.51879 1.000 29.60523 369 LYS A N 1
ATOM 2924 C CA . LYS A 1 384 ? 27.57063 18.17026 56.59936 1.000 29.56660 369 LYS A CA 1
ATOM 2925 C C . LYS A 1 384 ? 28.57785 19.31719 56.68184 1.000 32.03026 369 LYS A C 1
ATOM 2926 O O . LYS A 1 384 ? 28.88166 19.80321 57.77990 1.000 30.38194 369 LYS A O 1
ATOM 2932 N N . LYS A 1 385 ? 29.08302 19.78456 55.53011 1.000 29.33093 370 LYS A N 1
ATOM 2933 C CA . LYS A 1 385 ? 29.94646 20.96537 55.51982 1.000 30.46581 370 LYS A CA 1
ATOM 2934 C C . LYS A 1 385 ? 29.16071 22.21676 55.87229 1.000 32.81839 370 LYS A C 1
ATOM 2935 O O . LYS A 1 385 ? 29.59409 23.02190 56.70876 1.000 32.27832 370 LYS A O 1
ATOM 2941 N N . ALA A 1 386 ? 28.01135 22.40594 55.21830 1.000 29.01528 371 ALA A N 1
ATOM 2942 C CA . ALA A 1 386 ? 27.21725 23.60415 55.43427 1.000 30.87135 371 ALA A CA 1
ATOM 2943 C C . ALA A 1 386 ? 26.91708 23.80655 56.91307 1.000 32.53876 371 ALA A C 1
ATOM 2944 O O . ALA A 1 386 ? 27.07618 24.91127 57.44773 1.000 34.85896 371 ALA A O 1
ATOM 2946 N N . TRP A 1 387 ? 26.49409 22.74333 57.59731 1.000 29.60071 372 TRP A N 1
ATOM 2947 C CA . TRP A 1 387 ? 26.00619 22.91419 58.95660 1.000 28.80194 372 TRP A CA 1
ATOM 2948 C C . TRP A 1 387 ? 27.11283 23.10193 59.98867 1.000 28.38394 372 TRP A C 1
ATOM 2949 O O . TRP A 1 387 ? 26.81150 23.48879 61.12007 1.000 31.99629 372 TRP A O 1
ATOM 2960 N N . LYS A 1 388 ? 28.37697 22.86379 59.64613 1.000 29.94578 373 LYS A N 1
ATOM 2961 C CA . LYS A 1 388 ? 29.45912 23.11124 60.59106 1.000 31.83448 373 LYS A CA 1
ATOM 2962 C C . LYS A 1 388 ? 30.33647 24.27776 60.16570 1.000 33.82840 373 LYS A C 1
ATOM 2963 O O . LYS A 1 388 ? 31.47750 24.39673 60.63087 1.000 38.92354 373 LYS A O 1
ATOM 2969 N N . GLY A 1 389 ? 29.82178 25.14547 59.30094 1.000 30.98482 374 GLY A N 1
ATOM 2970 C CA . GLY A 1 389 ? 30.53900 26.32686 58.89506 1.000 30.21416 374 GLY A CA 1
ATOM 2971 C C . GLY A 1 389 ? 31.49083 26.12675 57.74360 1.000 31.83209 374 GLY A C 1
ATOM 2972 O O . GLY A 1 389 ? 32.14125 27.09493 57.32516 1.000 31.51909 374 GLY A O 1
ATOM 2973 N N . GLY A 1 390 ? 31.59389 24.91452 57.21190 1.000 30.34960 375 GLY A N 1
ATOM 2974 C CA . GLY A 1 390 ? 32.50290 24.65049 56.11953 1.000 29.71739 375 GLY A CA 1
ATOM 2975 C C . GLY A 1 390 ? 32.04716 25.29660 54.82763 1.000 29.51780 375 GLY A C 1
ATOM 2976 O O . GLY A 1 390 ? 31.03633 25.99780 54.75238 1.000 33.37104 375 GLY A O 1
ATOM 2977 N N . HIS A 1 391 ? 32.81500 25.02943 53.77761 1.000 27.28914 376 HIS A N 1
ATOM 2978 C CA . HIS A 1 391 ? 32.54379 25.62997 52.48309 1.000 31.75746 376 HIS A CA 1
ATOM 2979 C C . HIS A 1 391 ? 31.19135 25.16199 51.95744 1.000 34.47434 376 HIS A C 1
ATOM 2980 O O . HIS A 1 391 ? 30.83953 23.98530 52.06703 1.000 30.04527 376 HIS A O 1
ATOM 2987 N N . LEU A 1 392 ? 30.42323 26.09397 51.39444 1.000 27.11056 377 LEU A N 1
ATOM 2988 C CA . LEU A 1 392 ? 29.10372 25.78522 50.84200 1.000 29.44656 377 LEU A CA 1
ATOM 2989 C C . LEU A 1 392 ? 28.99033 26.42628 49.46315 1.000 30.07130 377 LEU A C 1
ATOM 2990 O O . LEU A 1 392 ? 28.81988 27.64556 49.33938 1.000 30.07006 377 LEU A O 1
ATOM 2995 N N . HIS A 1 393 ? 29.14476 25.58893 48.44077 1.000 32.32553 378 HIS A N 1
ATOM 2996 C CA . HIS A 1 393 ? 28.89912 25.97757 47.06164 1.000 31.16506 378 HIS A CA 1
ATOM 2997 C C . HIS A 1 393 ? 27.50890 26.58170 46.90854 1.000 33.63782 378 HIS A C 1
ATOM 2998 O O . HIS A 1 393 ? 26.51808 26.04664 47.41752 1.000 31.42754 378 HIS A O 1
ATOM 3005 N N . LYS A 1 394 ? 27.44427 27.69463 46.18348 1.000 30.07592 379 LYS A N 1
ATOM 3006 C CA . LYS A 1 394 ? 26.17811 28.36648 45.94501 1.000 30.20785 379 LYS A CA 1
ATOM 3007 C C . LYS A 1 394 ? 25.37420 27.59099 44.91396 1.000 30.03385 379 LYS A C 1
ATOM 3008 O O . LYS A 1 394 ? 25.89125 27.22138 43.85273 1.000 31.20034 379 LYS A O 1
ATOM 3014 N N . ASP A 1 395 ? 24.11513 27.33398 45.23588 1.000 27.72056 380 ASP A N 1
ATOM 3015 C CA . ASP A 1 395 ? 23.20796 26.63710 44.34391 1.000 26.24300 380 ASP A CA 1
ATOM 3016 C C . ASP A 1 395 ? 22.34436 27.66077 43.62383 1.000 28.26419 380 ASP A C 1
ATOM 3017 O O . ASP A 1 395 ? 22.21437 28.80605 44.05862 1.000 29.30211 380 ASP A O 1
ATOM 3022 N N . TYR A 1 396 ? 21.76752 27.24088 42.50179 1.000 30.56745 381 TYR A N 1
ATOM 3023 C CA . TYR A 1 396 ? 20.89971 28.10574 41.70701 1.000 27.78378 381 TYR A CA 1
ATOM 3024 C C . TYR A 1 396 ? 20.13084 27.25340 40.70574 1.000 28.78119 381 TYR A C 1
ATOM 3025 O O . TYR A 1 396 ? 20.73320 26.41448 40.02707 1.000 25.99649 381 TYR A O 1
ATOM 3034 N N . LYS A 1 397 ? 18.81133 27.44334 40.61112 1.000 25.37845 382 LYS A N 1
ATOM 3035 C CA . LYS A 1 397 ? 18.03337 26.65563 39.66697 1.000 27.84312 382 LYS A CA 1
ATOM 3036 C C . LYS A 1 397 ? 18.56767 26.86966 38.26065 1.000 26.67855 382 LYS A C 1
ATOM 3037 O O . LYS A 1 397 ? 19.09179 27.93070 37.92755 1.000 26.30413 382 LYS A O 1
ATOM 3043 N N . VAL A 1 398 ? 18.46325 25.83619 37.44011 1.000 25.89579 383 VAL A N 1
ATOM 3044 C CA . VAL A 1 398 ? 18.92887 25.90408 36.07610 1.000 26.44671 383 VAL A CA 1
ATOM 3045 C C . VAL A 1 398 ? 17.72061 26.04874 35.16031 1.000 29.15711 383 VAL A C 1
ATOM 3046 O O . VAL A 1 398 ? 16.57470 25.95375 35.58976 1.000 26.08463 383 VAL A O 1
ATOM 3050 N N . GLU A 1 399 ? 17.98282 26.27657 33.87276 1.000 29.32853 384 GLU A N 1
ATOM 3051 C CA . GLU A 1 399 ? 16.94945 26.58688 32.90275 1.000 29.90753 384 GLU A CA 1
ATOM 3052 C C . GLU A 1 399 ? 16.79272 25.51908 31.83263 1.000 33.08024 384 GLU A C 1
ATOM 3053 O O . GLU A 1 399 ? 15.87212 25.62559 31.01139 1.000 35.34374 384 GLU A O 1
ATOM 3059 N N . TYR A 1 400 ? 17.64900 24.49557 31.82195 1.000 27.24084 385 TYR A N 1
ATOM 3060 C CA . TYR A 1 400 ? 17.62875 23.45026 30.79770 1.000 32.26730 385 TYR A CA 1
ATOM 3061 C C . TYR A 1 400 ? 16.83536 22.22189 31.25176 1.000 25.84630 385 TYR A C 1
ATOM 3062 O O . TYR A 1 400 ? 16.36724 22.20127 32.38471 1.000 31.70915 385 TYR A O 1
ATOM 3071 N N . ILE B 1 15 ? 16.19459 14.25834 76.31859 1.000 48.56803 38 ILE B N 1
ATOM 3072 C CA . ILE B 1 15 ? 15.76229 15.31965 77.22927 1.000 53.71672 38 ILE B CA 1
ATOM 3073 C C . ILE B 1 15 ? 14.97155 16.36766 76.48482 1.000 54.79889 38 ILE B C 1
ATOM 3074 O O . ILE B 1 15 ? 15.51472 17.07367 75.63860 1.000 53.88598 38 ILE B O 1
ATOM 3078 N N . GLN B 1 16 ? 13.69447 16.47674 76.82923 1.000 51.48514 39 GLN B N 1
ATOM 3079 C CA . GLN B 1 16 ? 12.76453 17.37423 76.16854 1.000 48.68339 39 GLN B CA 1
ATOM 3080 C C . GLN B 1 16 ? 12.66402 18.70002 76.92074 1.000 55.41600 39 GLN B C 1
ATOM 3081 O O . GLN B 1 16 ? 13.04558 18.81130 78.08782 1.000 60.37365 39 GLN B O 1
ATOM 3083 N N . THR B 1 17 ? 12.15917 19.71836 76.22767 1.000 52.14009 40 THR B N 1
ATOM 3084 C CA . THR B 1 17 ? 11.74344 20.96536 76.85188 1.000 42.31923 40 THR B CA 1
ATOM 3085 C C . THR B 1 17 ? 10.22346 21.03569 76.83201 1.000 42.27766 40 THR B C 1
ATOM 3086 O O . THR B 1 17 ? 9.56347 20.27425 76.12640 1.000 47.95221 40 THR B O 1
ATOM 3090 N N . THR B 1 18 ? 9.66470 21.91881 77.65275 1.000 40.60375 41 THR B N 1
ATOM 3091 C CA . THR B 1 18 ? 8.23282 22.16072 77.61190 1.000 37.54386 41 THR B CA 1
ATOM 3092 C C . THR B 1 18 ? 7.91627 23.22691 76.56597 1.000 37.51706 41 THR B C 1
ATOM 3093 O O . THR B 1 18 ? 8.79211 23.95017 76.08503 1.000 34.60179 41 THR B O 1
ATOM 3097 N N . G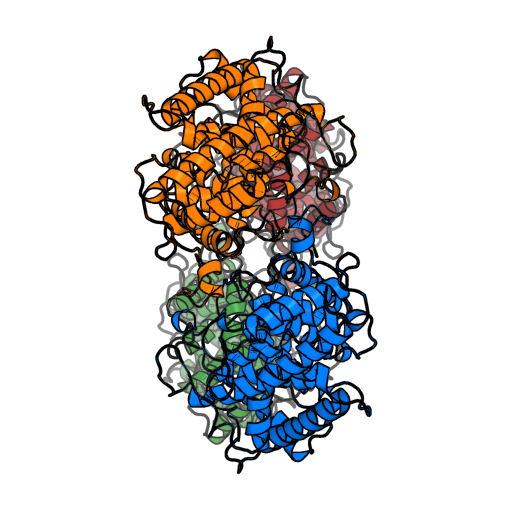LY B 1 19 ? 6.63677 23.31048 76.20655 1.000 38.05076 42 GLY B N 1
ATOM 3098 C CA . GLY B 1 19 ? 6.22068 24.32941 75.26161 1.000 39.47903 42 GLY B CA 1
ATOM 3099 C C . GLY B 1 19 ? 6.48338 25.72813 75.78015 1.000 40.05082 42 GLY B C 1
ATOM 3100 O O . GLY B 1 19 ? 6.87528 26.62106 75.01970 1.000 36.79658 42 GLY B O 1
ATOM 3101 N N . THR B 1 20 ? 6.28800 25.93603 77.08517 1.000 34.65368 43 THR B N 1
ATOM 3102 C CA . THR B 1 20 ? 6.55005 27.25389 77.64964 1.000 37.03242 43 THR B CA 1
ATOM 3103 C C . THR B 1 20 ? 8.03563 27.57921 77.60739 1.000 34.83957 43 THR B C 1
ATOM 3104 O O . THR B 1 20 ? 8.41620 28.72609 77.34295 1.000 36.29292 43 THR B O 1
ATOM 3108 N N . GLN B 1 21 ? 8.89373 26.58325 77.84017 1.000 33.56122 44 GLN B N 1
ATOM 3109 C CA . GLN B 1 21 ? 10.32510 26.81143 77.67248 1.000 31.91889 44 GLN B CA 1
ATOM 3110 C C . GLN B 1 21 ? 10.66975 27.12150 76.22245 1.000 36.21195 44 GLN B C 1
ATOM 3111 O O . GLN B 1 21 ? 11.48672 28.01621 75.95400 1.000 34.76639 44 GLN B O 1
ATOM 3117 N N . ASP B 1 22 ? 10.07653 26.37429 75.27696 1.000 29.07951 45 ASP B N 1
ATOM 3118 C CA . ASP B 1 22 ? 10.31307 26.62684 73.85572 1.000 31.54562 45 ASP B CA 1
ATOM 3119 C C . ASP B 1 22 ? 9.94345 28.04489 73.48695 1.000 28.63865 45 ASP B C 1
ATOM 3120 O O . ASP B 1 22 ? 10.68534 28.72083 72.76369 1.000 29.46089 45 ASP B O 1
ATOM 3125 N N . ARG B 1 23 ? 8.78930 28.51081 73.96953 1.000 32.90685 46 ARG B N 1
ATOM 3126 C CA . ARG B 1 23 ? 8.36330 29.85872 73.63241 1.000 31.49194 46 ARG B CA 1
ATOM 3127 C C . ARG B 1 23 ? 9.38650 30.88030 74.10358 1.000 31.11749 46 ARG B C 1
ATOM 3128 O O . ARG B 1 23 ? 9.74406 31.79369 73.35028 1.000 29.17926 46 ARG B O 1
ATOM 3136 N N . ALA B 1 24 ? 9.89254 30.72297 75.33429 1.000 29.88826 47 ALA B N 1
ATOM 3137 C CA . ALA B 1 24 ? 10.91653 31.63552 75.84336 1.000 31.41916 47 ALA B CA 1
ATOM 3138 C C . ALA B 1 24 ? 12.15614 31.63618 74.94839 1.000 31.81662 47 ALA B C 1
ATOM 3139 O O . ALA B 1 24 ? 12.78186 32.68443 74.73019 1.000 28.37050 47 ALA B O 1
ATOM 3141 N N . ILE B 1 25 ? 12.52570 30.46608 74.42346 1.000 31.62293 48 ILE B N 1
ATOM 3142 C CA . ILE B 1 25 ? 13.67220 30.37459 73.52208 1.000 31.41372 48 ILE B CA 1
ATOM 3143 C C . ILE B 1 25 ? 13.40894 31.16709 72.25102 1.000 32.07388 48 ILE B C 1
ATOM 3144 O O . ILE B 1 25 ? 14.25132 31.95754 71.80343 1.000 30.19693 48 ILE B O 1
ATOM 3149 N N . TRP B 1 26 ? 12.23336 30.96032 71.64654 1.000 32.00455 49 TRP B N 1
ATOM 3150 C CA . TRP B 1 26 ? 11.89340 31.70156 70.43690 1.000 30.94529 49 TRP B CA 1
ATOM 3151 C C . TRP B 1 26 ? 11.96883 33.19703 70.68129 1.000 32.55574 49 TRP B C 1
ATOM 3152 O O . TRP B 1 26 ? 12.43724 33.95381 69.82040 1.000 31.96412 49 TRP B O 1
ATOM 3163 N N . VAL B 1 27 ? 11.50115 33.64007 71.84944 1.000 29.75979 50 VAL B N 1
ATOM 3164 C CA . VAL B 1 27 ? 11.48674 35.06311 72.15084 1.000 29.20538 50 VAL B CA 1
ATOM 3165 C C . VAL B 1 27 ? 12.91191 35.59425 72.21883 1.000 33.59403 50 VAL B C 1
ATOM 3166 O O . VAL B 1 27 ? 13.24144 36.62859 71.61995 1.000 34.80427 50 VAL B O 1
ATOM 3170 N N . LYS B 1 28 ? 13.78537 34.87337 72.91793 1.000 29.94166 51 LYS B N 1
ATOM 3171 C CA . LYS B 1 28 ? 15.18372 35.27745 73.00385 1.000 29.65681 51 LYS B CA 1
ATOM 3172 C C . LYS B 1 28 ? 15.82575 35.32573 71.62491 1.000 31.92728 51 LYS B C 1
ATOM 3173 O O . LYS B 1 28 ? 16.53926 36.28427 71.29149 1.000 33.81978 51 LYS B O 1
ATOM 3176 N N . LEU B 1 29 ? 15.55753 34.31382 70.79564 1.000 32.18400 52 LEU B N 1
ATOM 3177 C CA . LEU B 1 29 ? 16.20428 34.23663 69.49014 1.000 31.13792 52 LEU B CA 1
ATOM 3178 C C . LEU B 1 29 ? 15.65823 35.29204 68.53535 1.000 30.81453 52 LEU B C 1
ATOM 3179 O O . LEU B 1 29 ? 16.43100 35.97312 67.84789 1.000 30.05783 52 LEU B O 1
ATOM 3184 N N . LEU B 1 30 ? 14.33355 35.46489 68.49658 1.000 31.72081 53 LEU B N 1
ATOM 3185 C CA . LEU B 1 30 ? 13.76234 36.51406 67.65419 1.000 32.30093 53 LEU B CA 1
ATOM 3186 C C . LEU B 1 30 ? 14.26963 37.88574 68.07183 1.000 32.91077 53 LEU B C 1
ATOM 3187 O O . LEU B 1 30 ? 14.54804 38.74022 67.22070 1.000 30.96378 53 LEU B O 1
ATOM 3192 N N . TRP B 1 31 ? 14.39865 38.11235 69.38106 1.000 30.26202 54 TRP B N 1
ATOM 3193 C CA . TRP B 1 31 ? 14.94889 39.37645 69.85871 1.000 31.75148 54 TRP B CA 1
ATOM 3194 C C . TRP B 1 31 ? 16.37540 39.54185 69.36228 1.000 33.35649 54 TRP B C 1
ATOM 3195 O O . TRP B 1 31 ? 16.74880 40.59820 68.83653 1.000 32.46828 54 TRP B O 1
ATOM 3206 N N . LYS B 1 32 ? 17.17130 38.47723 69.48306 1.000 30.47831 55 LYS B N 1
ATOM 3207 C CA . LYS B 1 32 ? 18.56416 38.52363 69.06352 1.000 30.37028 55 LYS B CA 1
ATOM 3208 C C . LYS B 1 32 ? 18.68502 38.87602 67.58673 1.000 31.68864 55 LYS B C 1
ATOM 3209 O O . LYS B 1 32 ? 19.56399 39.65666 67.19754 1.000 29.07657 55 LYS B O 1
ATOM 3215 N N . ILE B 1 33 ? 17.79081 38.34228 66.75231 1.000 33.46755 56 ILE B N 1
ATOM 3216 C CA . ILE B 1 33 ? 17.83136 38.65839 65.32493 1.000 31.21257 56 ILE B CA 1
ATOM 3217 C C . ILE B 1 33 ? 17.40146 40.09884 65.08161 1.000 33.20184 56 ILE B C 1
ATOM 3218 O O . ILE B 1 33 ? 18.10888 40.87705 64.43109 1.000 35.11154 56 ILE B O 1
ATOM 3223 N N . SER B 1 34 ? 16.22707 40.47048 65.58572 1.000 32.38138 57 SER B N 1
ATOM 3224 C CA . SER B 1 34 ? 15.54336 41.66013 65.09935 1.000 27.81041 57 SER B CA 1
ATOM 3225 C C . SER B 1 34 ? 15.91733 42.93455 65.84483 1.000 30.73067 57 SER B C 1
ATOM 3226 O O . SER B 1 34 ? 15.86755 44.01759 65.25071 1.000 28.06603 57 SER B O 1
ATOM 3229 N N . TYR B 1 35 ? 16.27331 42.84692 67.12762 1.000 31.55714 58 TYR B N 1
ATOM 3230 C CA . TYR B 1 35 ? 16.43668 44.06979 67.91269 1.000 33.79211 58 TYR B CA 1
ATOM 3231 C C . TYR B 1 35 ? 17.52537 44.99153 67.37517 1.000 30.26628 58 TYR B C 1
ATOM 3232 O O . TYR B 1 35 ? 17.32908 46.21517 67.43422 1.000 29.70060 58 TYR B O 1
ATOM 3241 N N . PRO B 1 36 ? 18.67209 44.51153 66.87767 1.000 29.92946 59 PRO B N 1
ATOM 3242 C CA . PRO B 1 36 ? 19.62014 45.45141 66.25735 1.000 27.51969 59 PRO B CA 1
ATOM 3243 C C . PRO B 1 36 ? 18.99276 46.28988 65.16003 1.000 30.00985 59 PRO B C 1
ATOM 3244 O O . PRO B 1 36 ? 19.25506 47.49494 65.07258 1.000 26.24292 59 PRO B O 1
ATOM 3248 N N . VAL B 1 37 ? 18.14152 45.69017 64.33315 1.000 30.77710 60 VAL B N 1
ATOM 3249 C CA . VAL B 1 37 ? 17.49112 46.45076 63.27044 1.000 30.15286 60 VAL B CA 1
ATOM 3250 C C . VAL B 1 37 ? 16.46775 47.41664 63.85600 1.000 32.32231 60 VAL B C 1
ATOM 3251 O O . VAL B 1 37 ? 16.44374 48.60437 63.51365 1.000 31.67377 60 VAL B O 1
ATOM 3255 N N . ILE B 1 38 ? 15.61590 46.92725 64.76085 1.000 32.73679 61 ILE B N 1
ATOM 3256 C CA . ILE B 1 38 ? 14.51261 47.74580 65.24643 1.000 27.70009 61 ILE B CA 1
ATOM 3257 C C . ILE B 1 38 ? 15.02031 48.86804 66.14697 1.000 33.95396 61 ILE B C 1
ATOM 3258 O O . ILE B 1 38 ? 14.52616 49.99899 66.09013 1.000 34.67873 61 ILE B O 1
ATOM 3263 N N . HIS B 1 39 ? 16.00786 48.58352 66.99288 1.000 35.06185 62 HIS B N 1
ATOM 3264 C CA . HIS B 1 39 ? 16.46236 49.60655 67.92474 1.000 32.05716 62 HIS B CA 1
ATOM 3265 C C . HIS B 1 39 ? 17.26361 50.68644 67.21138 1.000 31.49895 62 HIS B C 1
ATOM 3266 O O . HIS B 1 39 ? 17.13634 51.87410 67.53481 1.000 31.61087 62 HIS B O 1
ATOM 3273 N N . ASN B 1 40 ? 18.09424 50.30348 66.23815 1.000 30.12667 63 ASN B N 1
ATOM 3274 C CA . ASN B 1 40 ? 18.86596 51.31310 65.51946 1.000 31.01646 63 ASN B CA 1
ATOM 3275 C C . ASN B 1 40 ? 17.96142 52.20537 64.68722 1.000 30.53900 63 ASN B C 1
ATOM 3276 O O . ASN B 1 40 ? 18.15017 53.42650 64.65727 1.000 29.04325 63 ASN B O 1
ATOM 3281 N N . LEU B 1 41 ? 16.96012 51.60969 64.03099 1.000 29.57898 64 LEU B N 1
ATOM 3282 C CA . LEU B 1 41 ? 15.96744 52.38504 63.29756 1.000 31.96788 64 LEU B CA 1
ATOM 3283 C C . LEU B 1 41 ? 15.27029 53.38379 64.20884 1.000 30.66475 64 LEU B C 1
ATOM 3284 O O . LEU B 1 41 ? 15.02076 54.53110 63.81614 1.000 30.50969 64 LEU B O 1
ATOM 3289 N N . ALA B 1 42 ? 14.93507 52.95900 65.42603 1.000 32.96405 65 ALA B N 1
AT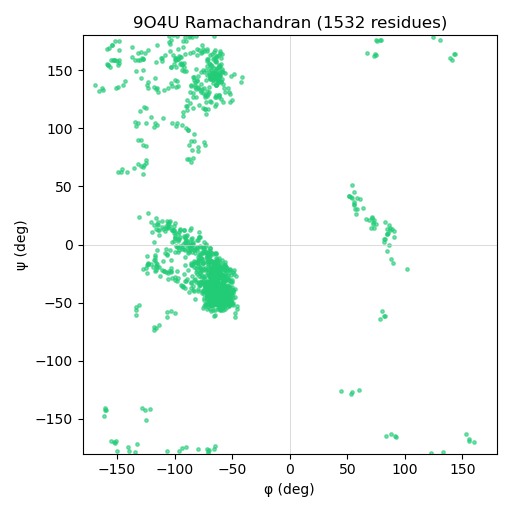OM 3290 C CA . ALA B 1 42 ? 14.24415 53.84691 66.35254 1.000 32.57840 65 ALA B CA 1
ATOM 3291 C C . ALA B 1 42 ? 15.16424 54.96419 66.81953 1.000 32.35495 65 ALA B C 1
ATOM 3292 O O . ALA B 1 42 ? 14.73074 56.10693 66.98298 1.000 34.64024 65 ALA B O 1
ATOM 3294 N N . GLU B 1 43 ? 16.43413 54.65541 67.03438 1.000 37.09413 66 GLU B N 1
ATOM 3295 C CA . GLU B 1 43 ? 17.40303 55.66113 67.43253 1.000 35.51797 66 GLU B CA 1
ATOM 3296 C C . GLU B 1 43 ? 17.90680 56.48339 66.25960 1.000 35.38288 66 GLU B C 1
ATOM 3297 O O . GLU B 1 43 ? 18.71610 57.39373 66.46906 1.000 38.56187 66 GLU B O 1
ATOM 3303 N N . GLY B 1 44 ? 17.45983 56.18362 65.03987 1.000 31.11505 67 GLY B N 1
ATOM 3304 C CA . GLY B 1 44 ? 17.94931 56.89686 63.87820 1.000 32.89087 67 GLY B CA 1
ATOM 3305 C C . GLY B 1 44 ? 19.37586 56.58504 63.48438 1.000 30.07262 67 GLY B C 1
ATOM 3306 O O . GLY B 1 44 ? 20.02051 57.40302 62.82175 1.000 29.45375 67 GLY B O 1
ATOM 3307 N N . THR B 1 45 ? 19.88721 55.41313 63.86492 1.000 32.46314 68 THR B N 1
ATOM 3308 C CA . THR B 1 45 ? 21.27342 55.03284 63.61454 1.000 30.42416 68 THR B CA 1
ATOM 3309 C C . THR B 1 45 ? 21.39388 53.75857 62.77811 1.000 29.88211 68 THR B C 1
ATOM 3310 O O . THR B 1 45 ? 22.45520 53.13005 62.77332 1.000 33.25411 68 THR B O 1
ATOM 3314 N N . LEU B 1 46 ? 20.34235 53.36028 62.06244 1.000 27.69264 69 LEU B N 1
ATOM 3315 C CA . LEU B 1 46 ? 20.44000 52.15087 61.24818 1.000 30.24741 69 LEU B CA 1
ATOM 3316 C C . LEU B 1 46 ? 21.38873 52.34538 60.06485 1.000 28.68977 69 LEU B C 1
ATOM 3317 O O . LEU B 1 46 ? 22.29955 51.53506 59.85358 1.000 31.89794 69 LEU B O 1
ATOM 3322 N N . HIS B 1 47 ? 21.19722 53.40727 59.27428 1.000 29.30571 70 HIS B N 1
ATOM 3323 C CA . HIS B 1 47 ? 22.14622 53.68570 58.19095 1.000 28.71171 70 HIS B CA 1
ATOM 3324 C C . HIS B 1 47 ? 23.57205 53.81684 58.72603 1.000 29.83180 70 HIS B C 1
ATOM 3325 O O . HIS B 1 47 ? 24.53892 53.39705 58.07410 1.000 28.51051 70 HIS B O 1
ATOM 3332 N N . GLN B 1 48 ? 23.71983 54.38498 59.92123 1.000 32.05517 71 GLN B N 1
ATOM 3333 C CA . GLN B 1 48 ? 25.05068 54.61584 60.47139 1.000 29.31114 71 GLN B CA 1
ATOM 3334 C C . GLN B 1 48 ? 25.71398 53.32060 60.91184 1.000 31.53301 71 GLN B C 1
ATOM 3335 O O . GLN B 1 48 ? 26.92356 53.15545 60.72899 1.000 31.15024 71 GLN B O 1
ATOM 3341 N N . ASN B 1 49 ? 24.95390 52.39294 61.51080 1.000 30.67383 72 ASN B N 1
ATOM 3342 C CA . ASN B 1 49 ? 25.57493 51.27809 62.21751 1.000 27.54598 72 ASN B CA 1
ATOM 3343 C C . ASN B 1 49 ? 25.47601 49.92403 61.52714 1.000 29.32462 72 ASN B C 1
ATOM 3344 O O . ASN B 1 49 ? 26.30151 49.05127 61.81229 1.000 31.23223 72 ASN B O 1
ATOM 3349 N N . MET B 1 50 ? 24.50546 49.70872 60.65526 1.000 28.44528 73 MET B N 1
ATOM 3350 C CA . MET B 1 50 ? 24.35538 48.37989 60.09296 1.000 27.80349 73 MET B CA 1
ATOM 3351 C C . MET B 1 50 ? 25.51017 48.08244 59.13991 1.000 28.05703 73 MET B C 1
ATOM 3352 O O . MET B 1 50 ? 25.88559 48.93322 58.33121 1.000 27.31781 73 MET B O 1
ATOM 3357 N N . PRO B 1 51 ? 26.09202 46.89071 59.21398 1.000 28.95057 74 PRO B N 1
ATOM 3358 C CA . PRO B 1 51 ? 27.06512 46.49009 58.19842 1.000 30.43416 74 PRO B CA 1
ATOM 3359 C C . PRO B 1 51 ? 26.39709 46.37959 56.83908 1.000 26.49167 74 PRO B C 1
ATOM 3360 O O . PRO B 1 51 ? 25.17747 46.21361 56.72114 1.000 26.52908 74 PRO B O 1
ATOM 3364 N N . ILE B 1 52 ? 27.21785 46.50060 55.79951 1.000 27.16353 75 ILE B N 1
ATOM 3365 C CA . ILE B 1 52 ? 26.76636 46.25659 54.43407 1.000 31.22668 75 ILE B CA 1
ATOM 3366 C C . ILE B 1 52 ? 27.69954 45.21395 53.84302 1.000 30.04517 75 ILE B C 1
ATOM 3367 O O . ILE B 1 52 ? 28.54433 45.51231 52.99410 1.000 34.54885 75 ILE B O 1
ATOM 3372 N N . GLU B 1 53 ? 27.57939 43.98721 54.33543 1.000 34.03282 76 GLU B N 1
ATOM 3373 C CA . GLU B 1 53 ? 28.43397 42.90006 53.89511 1.000 30.71920 76 GLU B CA 1
ATOM 3374 C C . GLU B 1 53 ? 27.87310 42.29217 52.61972 1.000 35.61659 76 GLU B C 1
ATOM 3375 O O . GLU B 1 53 ? 26.69346 41.92328 52.56837 1.000 32.73183 76 GLU B O 1
ATOM 3381 N N . THR B 1 54 ? 28.72078 42.20258 51.59087 1.000 29.28923 77 THR B N 1
ATOM 3382 C CA . THR B 1 54 ? 28.40712 41.54571 50.32851 1.000 31.79588 77 THR B CA 1
ATOM 3383 C C . THR B 1 54 ? 29.49019 40.52174 49.99812 1.000 33.22946 77 THR B C 1
ATOM 3384 O O . THR B 1 54 ? 30.61732 40.59103 50.49633 1.000 32.26784 77 THR B O 1
ATOM 3388 N N . ARG B 1 55 ? 29.14533 39.56487 49.13494 1.000 32.83123 78 ARG B N 1
ATOM 3389 C CA . ARG B 1 55 ? 30.14904 38.60634 48.68598 1.000 33.31358 78 ARG B CA 1
ATOM 3390 C C . ARG B 1 55 ? 31.32308 39.31940 48.01510 1.000 34.25732 78 ARG B C 1
ATOM 3391 O O . ARG B 1 55 ? 32.48722 39.05552 48.33212 1.000 37.98690 78 ARG B O 1
ATOM 3399 N N . SER B 1 56 ? 31.03253 40.24377 47.09374 1.000 33.90921 79 SER B N 1
ATOM 3400 C CA . SER B 1 56 ? 32.09225 40.97156 46.39801 1.000 36.75674 79 SER B CA 1
ATOM 3401 C C . SER B 1 56 ? 32.87632 41.87551 47.34065 1.000 34.78598 79 SER B C 1
ATOM 3402 O O . SER B 1 56 ? 34.05953 42.14221 47.10109 1.000 39.06919 79 SER B O 1
ATOM 3405 N N . GLY B 1 57 ? 32.24165 42.34272 48.41416 1.000 34.85233 80 GLY B N 1
ATOM 3406 C CA . GLY B 1 57 ? 32.79644 43.36159 49.26555 1.000 33.64053 80 GLY B CA 1
ATOM 3407 C C . GLY B 1 57 ? 32.43901 44.77178 48.85249 1.000 32.02657 80 GLY B C 1
ATOM 3408 O O . GLY B 1 57 ? 32.61304 45.69794 49.64968 1.000 35.48510 80 GLY B O 1
ATOM 3409 N N . GLU B 1 58 ? 31.96326 44.95545 47.62383 1.000 34.14417 81 GLU B N 1
ATOM 3410 C CA . GLU B 1 58 ? 31.44360 46.24026 47.17776 1.000 37.58273 81 GLU B CA 1
ATOM 3411 C C . GLU B 1 58 ? 30.21018 46.63515 47.97934 1.000 38.00287 81 GLU B C 1
ATOM 3412 O O . GLU B 1 58 ? 29.39072 45.79595 48.35464 1.000 33.77371 81 GLU B O 1
ATOM 3418 N N . THR B 1 59 ? 30.06780 47.93491 48.21530 1.000 34.94199 82 THR B N 1
ATOM 3419 C CA . THR B 1 59 ? 28.88758 48.46392 48.87773 1.000 36.71612 82 THR B CA 1
ATOM 3420 C C . THR B 1 59 ? 28.07371 49.40220 48.00147 1.000 36.97537 82 THR B C 1
ATOM 3421 O O . THR B 1 59 ? 26.96059 49.77859 48.39458 1.000 33.44941 82 THR B O 1
ATOM 3425 N N . ALA B 1 60 ? 28.58340 49.78215 46.83463 1.000 33.27405 83 ALA B N 1
ATOM 3426 C CA . ALA B 1 60 ? 27.84311 50.66494 45.94804 1.000 35.86525 83 ALA B CA 1
ATOM 3427 C C . ALA B 1 60 ? 26.60398 49.94897 45.43171 1.000 37.41335 83 ALA B C 1
ATOM 3428 O O . ALA B 1 60 ? 26.63770 48.74738 45.14844 1.000 35.46304 83 ALA B O 1
ATOM 3430 N N . GLY B 1 61 ? 25.50042 50.68949 45.32523 1.000 35.16931 84 GLY B N 1
ATOM 3431 C CA . GLY B 1 61 ? 24.23567 50.08518 44.95138 1.000 37.40927 84 GLY B CA 1
ATOM 3432 C C . GLY B 1 61 ? 23.55036 49.43204 46.13701 1.000 35.95899 84 GLY B C 1
ATOM 3433 O O . GLY B 1 61 ? 22.44852 49.84047 46.51657 1.000 33.97457 84 GLY B O 1
ATOM 3434 N N . TYR B 1 62 ? 24.19654 48.42100 46.73472 1.000 31.01800 85 TYR B N 1
ATOM 3435 C CA . TYR B 1 62 ? 23.67548 47.82476 47.96671 1.000 32.34426 85 TYR B CA 1
ATOM 3436 C C . TYR B 1 62 ? 23.33219 48.89061 49.00679 1.000 34.14349 85 TYR B C 1
ATOM 3437 O O . TYR B 1 62 ? 22.32749 48.77150 49.72614 1.000 33.89956 85 TYR B O 1
ATOM 3446 N N . LYS B 1 63 ? 24.17857 49.93084 49.10214 1.000 35.49493 86 LYS B N 1
ATOM 3447 C CA . LYS B 1 63 ? 23.98652 51.04972 50.02446 1.000 30.45505 86 LYS B CA 1
ATOM 3448 C C . LYS B 1 63 ? 22.57898 51.63493 49.94868 1.000 28.84561 86 LYS B C 1
ATOM 3449 O O . LYS B 1 63 ? 22.00178 52.01444 50.97086 1.000 34.13566 86 LYS B O 1
ATOM 3452 N N . ASP B 1 64 ? 22.01369 51.72747 48.74467 1.000 29.63321 87 ASP B N 1
ATOM 3453 C CA . ASP B 1 64 ? 20.72574 52.39161 48.56550 1.000 35.34725 87 ASP B CA 1
ATOM 3454 C C . ASP B 1 64 ? 19.52696 51.54352 48.98251 1.000 30.37865 87 ASP B C 1
ATOM 3455 O O . ASP B 1 64 ? 18.43246 52.09366 49.13957 1.000 33.05718 87 ASP B O 1
ATOM 3460 N N . MET B 1 65 ? 19.69217 50.23268 49.15115 1.000 30.04561 88 MET B N 1
ATOM 3461 C CA . MET B 1 65 ? 18.54868 49.33411 49.29811 1.000 30.78487 88 MET B CA 1
ATOM 3462 C C . MET B 1 65 ? 18.59582 48.43858 50.52580 1.000 31.09175 88 MET B C 1
ATOM 3463 O O . MET B 1 65 ? 17.53500 47.96217 50.95900 1.000 29.00835 88 MET B O 1
ATOM 3468 N N . THR B 1 66 ? 19.76718 48.19656 51.11001 1.000 29.44498 89 THR B N 1
ATOM 3469 C CA . THR B 1 66 ? 19.87009 47.16131 52.13092 1.000 28.00751 89 THR B CA 1
ATOM 3470 C C . THR B 1 66 ? 19.10732 47.50710 53.40508 1.000 27.97463 89 THR B C 1
ATOM 3471 O O . THR B 1 66 ? 18.72411 46.59911 54.15109 1.000 32.01627 89 THR B O 1
ATOM 3475 N N . HIS B 1 67 ? 18.86813 48.78803 53.67786 1.000 28.52987 90 HIS B N 1
ATOM 3476 C CA . HIS B 1 67 ? 18.24431 49.12344 54.95309 1.000 32.99741 90 HIS B CA 1
ATOM 3477 C C . HIS B 1 67 ? 16.73437 48.90363 54.91072 1.000 31.91382 90 HIS B C 1
ATOM 3478 O O . HIS B 1 67 ? 16.15374 48.38830 55.87310 1.000 28.35586 90 HIS B O 1
ATOM 3485 N N . LEU B 1 68 ? 16.08515 49.26262 53.79956 1.000 26.11986 91 LEU B N 1
ATOM 3486 C CA . LEU B 1 68 ? 14.70092 48.84490 53.61305 1.000 26.29204 91 LEU B CA 1
ATOM 3487 C C . LEU B 1 68 ? 14.58909 47.32080 53.61123 1.000 27.41266 91 LEU B C 1
ATOM 3488 O O . LEU B 1 68 ? 13.61973 46.76020 54.14242 1.000 28.27394 91 LEU B O 1
ATOM 3493 N N . GLU B 1 69 ? 15.59557 46.62912 53.06140 1.000 28.48705 92 GLU B N 1
ATOM 3494 C CA . GLU B 1 69 ? 15.62839 45.16992 53.15430 1.000 31.16238 92 GLU B CA 1
ATOM 3495 C C . GLU B 1 69 ? 15.59204 44.71727 54.60775 1.000 29.41130 92 GLU B C 1
ATOM 3496 O O . GLU B 1 69 ? 14.77080 43.88001 54.98818 1.000 27.55286 92 GLU B O 1
ATOM 3502 N N . ALA B 1 70 ? 16.46856 45.27171 55.44094 1.000 29.53001 93 ALA B N 1
ATOM 3503 C CA . ALA B 1 70 ? 16.47518 44.87085 56.84273 1.000 28.55278 93 ALA B CA 1
ATOM 3504 C C . ALA B 1 70 ? 15.15501 45.22212 57.52108 1.000 27.86054 93 ALA B C 1
ATOM 3505 O O . ALA B 1 70 ? 14.58275 44.39929 58.24132 1.000 27.48930 93 ALA B O 1
ATOM 3507 N N . VAL B 1 71 ? 14.63802 46.42660 57.28864 1.000 24.60771 94 VAL B N 1
ATOM 3508 C CA . VAL B 1 71 ? 13.47823 46.85546 58.05749 1.000 30.31180 94 VAL B CA 1
ATOM 3509 C C . VAL B 1 71 ? 12.24739 46.05388 57.64814 1.000 28.38076 94 VAL B C 1
ATOM 3510 O O . VAL B 1 71 ? 11.56827 45.47038 58.49449 1.000 26.91611 94 VAL B O 1
ATOM 3514 N N . GLY B 1 72 ? 11.96988 45.97202 56.34627 1.000 25.87185 95 GLY B N 1
ATOM 3515 C CA . GLY B 1 72 ? 10.78395 45.24879 55.90137 1.000 29.49619 95 GLY B CA 1
ATOM 3516 C C . GLY B 1 72 ? 10.81203 43.76934 56.25345 1.000 28.20795 95 GLY B C 1
ATOM 3517 O O . GLY B 1 72 ? 9.79639 43.19733 56.66256 1.000 24.13194 95 GLY B O 1
ATOM 3518 N N . ARG B 1 73 ? 11.97026 43.12483 56.08730 1.000 25.03196 96 ARG B N 1
ATOM 3519 C CA . ARG B 1 73 ? 12.03772 41.68921 56.33331 1.000 26.69859 96 ARG B CA 1
ATOM 3520 C C . ARG B 1 73 ? 11.95884 41.39326 57.82144 1.000 26.42175 96 ARG B C 1
ATOM 3521 O O . ARG B 1 73 ? 11.36369 40.39480 58.23444 1.000 25.98822 96 ARG B O 1
ATOM 3529 N N . THR B 1 74 ? 12.55817 42.24768 58.64178 1.000 27.35341 97 THR B N 1
ATOM 3530 C CA . THR B 1 74 ? 12.45230 42.06680 60.08338 1.000 29.67707 97 THR B CA 1
ATOM 3531 C C . THR B 1 74 ? 11.01143 42.21436 60.53863 1.000 29.75079 97 THR B C 1
ATOM 3532 O O . THR B 1 74 ? 10.48060 41.34993 61.24874 1.000 29.33710 97 THR B O 1
ATOM 3536 N N . LEU B 1 75 ? 10.36040 43.31669 60.14195 1.000 25.54273 98 LEU B N 1
ATOM 3537 C CA . LEU B 1 75 ? 9.01091 43.57894 60.63336 1.000 30.48722 98 LEU B CA 1
ATOM 3538 C C . LEU B 1 75 ? 8.02289 42.53494 60.14088 1.000 27.84315 98 LEU B C 1
ATOM 3539 O O . LEU B 1 75 ? 7.08962 42.18092 60.86920 1.000 32.52031 98 LEU B O 1
ATOM 3544 N N . ALA B 1 76 ? 8.22889 42.00583 58.92914 1.000 27.51464 99 ALA B N 1
ATOM 3545 C CA . ALA B 1 76 ? 7.34754 40.96085 58.41819 1.000 28.66692 99 ALA B CA 1
ATOM 3546 C C . ALA B 1 76 ? 7.31610 39.75008 59.34057 1.000 29.02956 99 ALA B C 1
ATOM 3547 O O . ALA B 1 76 ? 6.28325 39.08059 59.44731 1.000 29.55436 99 ALA B O 1
ATOM 3549 N N . GLY B 1 77 ? 8.42373 39.45905 60.01694 1.000 29.34107 100 GLY B N 1
ATOM 3550 C CA . GLY B 1 77 ? 8.50204 38.29510 60.87464 1.000 27.27133 100 GLY B CA 1
ATOM 3551 C C . GLY B 1 77 ? 8.11584 38.53857 62.32025 1.000 29.56678 100 GLY B C 1
ATOM 3552 O O . GLY B 1 77 ? 7.61006 37.62997 62.98735 1.000 27.80500 100 GLY B O 1
ATOM 3553 N N . VAL B 1 78 ? 8.35932 39.74157 62.84067 1.000 29.21538 101 VAL B N 1
ATOM 3554 C CA . VAL B 1 78 ? 7.98212 40.00445 64.22663 1.000 32.66987 101 VAL B CA 1
ATOM 3555 C C . VAL B 1 78 ? 6.53521 40.45780 64.36505 1.000 30.02947 101 VAL B C 1
ATOM 3556 O O . VAL B 1 78 ? 5.98754 40.40691 65.47363 1.000 30.64610 101 VAL B O 1
ATOM 3560 N N . ALA B 1 79 ? 5.89826 40.87808 63.27247 1.000 29.61014 102 ALA B N 1
ATOM 3561 C CA . ALA B 1 79 ? 4.58157 41.50582 63.37129 1.000 27.46993 102 ALA B CA 1
ATOM 3562 C C . ALA B 1 79 ? 3.54763 40.64730 64.08842 1.000 30.71140 102 ALA B C 1
ATOM 3563 O O . ALA B 1 79 ? 2.84847 41.18516 64.96456 1.000 33.06795 102 ALA B O 1
ATOM 3565 N N . PRO B 1 80 ? 3.36741 39.35227 63.77053 1.000 28.65388 103 PRO B N 1
ATOM 3566 C CA . PRO B 1 80 ? 2.35294 38.57189 64.50544 1.000 27.93461 103 PRO B CA 1
ATOM 3567 C C . PRO B 1 80 ? 2.56424 38.59024 66.00628 1.000 31.84157 103 PRO B C 1
ATOM 3568 O O . PRO B 1 80 ? 1.60219 38.76914 66.76288 1.000 33.48751 103 PRO B O 1
ATOM 3572 N N . TRP B 1 81 ? 3.80507 38.41083 66.45724 1.000 29.02808 104 TRP B N 1
ATOM 3573 C CA . TRP B 1 81 ? 4.10202 38.53405 67.87543 1.000 29.94055 104 TRP B CA 1
ATOM 3574 C C . TRP B 1 81 ? 3.62951 39.87998 68.41220 1.000 32.64445 104 TRP B C 1
ATOM 3575 O O . TRP B 1 81 ? 2.95386 39.95086 69.44309 1.000 32.80579 104 TRP B O 1
ATOM 3586 N N . LEU B 1 82 ? 3.95453 40.96107 67.70724 1.000 31.26684 105 LEU B N 1
ATOM 3587 C CA . LEU B 1 82 ? 3.57244 42.28535 68.17463 1.000 32.80625 105 LEU B CA 1
ATOM 3588 C C . LEU B 1 82 ? 2.07854 42.56762 68.04336 1.000 28.53765 105 LEU B C 1
ATOM 3589 O O . LEU B 1 82 ? 1.62104 43.58767 68.56476 1.000 27.59035 105 LEU B O 1
ATOM 3594 N N . ALA B 1 83 ? 1.31043 41.71086 67.35967 1.000 28.11878 106 ALA B N 1
ATOM 3595 C CA . ALA B 1 83 ? -0.13251 41.91595 67.27317 1.000 30.32103 106 ALA B CA 1
ATOM 3596 C C . ALA B 1 83 ? -0.87466 41.42781 68.51405 1.000 34.71867 106 ALA B C 1
ATOM 3597 O O . ALA B 1 83 ? -2.03441 41.80855 68.71412 1.000 34.57449 106 ALA B O 1
ATOM 3599 N N . LEU B 1 84 ? -0.23422 40.61325 69.35282 1.000 30.53948 107 LEU B N 1
ATOM 3600 C CA . LEU B 1 84 ? -0.88032 40.11784 70.55782 1.000 32.76543 107 LEU B CA 1
ATOM 3601 C C . LEU B 1 84 ? -1.28728 41.27450 71.47403 1.000 34.28783 107 LEU B C 1
ATOM 3602 O O . LEU B 1 84 ? -0.59982 42.29650 71.54886 1.000 31.99864 107 LEU B O 1
ATOM 3607 N N . PRO B 1 85 ? -2.40097 41.13733 72.18496 1.000 35.86494 108 PRO B N 1
ATOM 3608 C CA . PRO B 1 85 ? -2.79432 42.18006 73.13784 1.000 37.00359 108 PRO B CA 1
ATOM 3609 C C . PRO B 1 85 ? -1.79827 42.26396 74.28169 1.000 36.69133 108 PRO B C 1
ATOM 3610 O O . PRO B 1 85 ? -1.19008 41.26668 74.67860 1.000 37.94065 108 PRO B O 1
ATOM 3614 N N . ASP B 1 86 ? -1.62749 43.47948 74.80206 1.000 38.06241 109 ASP B N 1
ATOM 3615 C CA . ASP B 1 86 ? -0.63433 43.71928 75.83703 1.000 37.44579 109 ASP B CA 1
ATOM 3616 C C . ASP B 1 86 ? -1.03313 43.04559 77.14080 1.000 40.26009 109 ASP B C 1
ATOM 3617 O O . ASP B 1 86 ? -2.21379 42.83166 77.41909 1.000 39.97295 109 ASP B O 1
ATOM 3622 N N . ASP B 1 87 ? -0.02549 42.69306 77.93313 1.000 37.97546 110 ASP B N 1
ATOM 3623 C CA . ASP B 1 87 ? -0.24197 42.24941 79.30318 1.000 45.59357 110 ASP B CA 1
ATOM 3624 C C . ASP B 1 87 ? 1.00364 42.58593 80.11682 1.000 46.20553 110 ASP B C 1
ATOM 3625 O O . ASP B 1 87 ? 2.00187 43.08719 79.58634 1.000 47.83908 110 ASP B O 1
ATOM 3630 N N . ASP B 1 88 ? 0.92450 42.33119 81.42485 1.000 48.12853 111 ASP B N 1
ATOM 3631 C CA . ASP B 1 88 ? 1.96858 42.72692 82.36040 1.000 48.49101 111 ASP B CA 1
ATOM 3632 C C . ASP B 1 88 ? 2.94256 41.60323 82.67084 1.000 52.90835 111 ASP B C 1
ATOM 3633 O O . ASP B 1 88 ? 3.82791 41.79076 83.51085 1.000 54.53410 111 ASP B O 1
ATOM 3635 N N . THR B 1 89 ? 2.80598 40.44945 82.01337 1.000 48.94138 112 THR B N 1
ATOM 3636 C CA . THR B 1 89 ? 3.79388 39.38488 82.12199 1.000 44.55826 112 THR B CA 1
ATOM 3637 C C . THR B 1 89 ? 5.15841 39.86981 81.62828 1.000 41.74686 112 THR B C 1
ATOM 3638 O O . THR B 1 89 ? 5.28066 40.91120 80.98320 1.000 44.45474 112 THR B O 1
ATOM 3642 N N . GLU B 1 90 ? 6.19808 39.08687 81.93048 1.000 38.42252 113 GLU B N 1
ATOM 3643 C CA . GLU B 1 90 ? 7.53954 39.45095 81.48734 1.000 37.13528 113 GLU B CA 1
ATOM 3644 C C . GLU B 1 90 ? 7.60703 39.54523 79.96687 1.000 44.05385 113 GLU B C 1
ATOM 3645 O O . GLU B 1 90 ? 8.08813 40.54559 79.41839 1.000 44.07004 113 GLU B O 1
ATOM 3647 N N . GLU B 1 91 ? 7.12078 38.51740 79.26208 1.000 39.69955 114 GLU B N 1
ATOM 3648 C CA . GLU B 1 91 ? 7.15149 38.58353 77.80570 1.000 38.76676 114 GLU B CA 1
ATOM 3649 C C . GLU B 1 91 ? 6.33047 39.76225 77.31186 1.000 39.53628 114 GLU B C 1
ATOM 3650 O O . GLU B 1 91 ? 6.74301 40.46897 76.38438 1.000 38.57166 114 GLU B O 1
ATOM 3656 N N . GLY B 1 92 ? 5.18096 40.01024 77.94565 1.000 39.03355 115 GLY B N 1
ATOM 3657 C CA . GLY B 1 92 ? 4.33126 41.11995 77.53451 1.000 44.11732 115 GLY B CA 1
ATOM 3658 C C . GLY B 1 92 ? 5.02319 42.46721 77.61784 1.000 43.43190 115 GLY B C 1
ATOM 3659 O O . GLY B 1 92 ? 4.76777 43.35486 76.79744 1.000 39.75238 115 GLY B O 1
ATOM 3660 N N . LYS B 1 93 ? 5.90919 42.63977 78.60037 1.000 42.46800 116 LYS B N 1
ATOM 3661 C CA . LYS B 1 93 ? 6.69035 43.86853 78.67152 1.000 44.94666 116 LYS B CA 1
ATOM 3662 C C . LYS B 1 93 ? 7.65203 43.97554 77.49137 1.000 42.39780 116 LYS B C 1
ATOM 3663 O O . LYS B 1 93 ? 7.78269 45.04769 76.88599 1.000 37.55771 116 LYS B O 1
ATOM 3669 N N . LEU B 1 94 ? 8.33909 42.87695 77.15641 1.000 39.48855 117 LEU B N 1
ATOM 3670 C CA . LEU B 1 94 ? 9.20679 42.87345 75.97849 1.000 38.89842 117 LEU B CA 1
ATOM 3671 C C . LEU B 1 94 ? 8.43268 43.22855 74.71060 1.000 36.67711 117 LEU B C 1
ATOM 3672 O O . LEU B 1 94 ? 8.91185 44.01383 73.88183 1.000 33.06809 117 LEU B O 1
ATOM 3677 N N . ARG B 1 95 ? 7.23271 42.65995 74.54260 1.000 38.33829 118 ARG B N 1
ATOM 3678 C CA . ARG B 1 95 ? 6.43470 42.94595 73.35261 1.000 35.45922 118 ARG B CA 1
ATOM 3679 C C . ARG B 1 95 ? 6.09743 44.42228 73.27082 1.000 35.72992 118 ARG B C 1
ATOM 3680 O O . ARG B 1 95 ? 6.23468 45.04407 72.20994 1.000 31.21636 118 ARG B O 1
ATOM 3688 N N . LYS B 1 96 ? 5.62387 44.99225 74.38612 1.000 39.46034 119 LYS B N 1
ATOM 3689 C CA . LYS B 1 96 ? 5.27936 46.41289 74.42144 1.000 42.12601 119 LYS B CA 1
ATOM 3690 C C . LYS B 1 96 ? 6.46791 47.27601 74.02045 1.000 36.33135 119 LYS B C 1
ATOM 3691 O O . LYS B 1 96 ? 6.32970 48.20973 73.22317 1.000 35.49387 119 LYS B O 1
ATOM 3694 N N . GLN B 1 97 ? 7.64681 46.95327 74.54814 1.000 36.94243 120 GLN B N 1
ATOM 3695 C CA . GLN B 1 97 ? 8.83321 47.75969 74.31098 1.000 38.46140 120 GLN B CA 1
ATOM 3696 C C . GLN B 1 97 ? 9.26142 47.69825 72.85139 1.000 36.65114 120 GLN B C 1
ATOM 3697 O O . GLN B 1 97 ? 9.56109 48.72962 72.23574 1.000 36.09234 120 GLN B O 1
ATOM 3703 N N . MET B 1 98 ? 9.31460 46.49166 72.28542 1.000 36.07016 121 MET B N 1
ATOM 3704 C CA . MET B 1 98 ? 9.69978 46.36141 70.88713 1.000 35.43615 121 MET B CA 1
ATOM 3705 C C . MET B 1 98 ? 8.69907 47.05390 69.97766 1.000 30.02312 121 MET B C 1
ATOM 3706 O O . MET B 1 98 ? 9.09124 47.69591 69.00048 1.000 31.37132 121 MET B O 1
ATOM 3711 N N . ARG B 1 99 ? 7.40439 46.95772 70.30100 1.000 30.14868 122 ARG B N 1
ATOM 3712 C CA . ARG B 1 99 ? 6.38223 47.59918 69.47622 1.000 31.60355 122 ARG B CA 1
ATOM 3713 C C . ARG B 1 99 ? 6.52096 49.11029 69.50334 1.000 33.91270 122 ARG B C 1
ATOM 3714 O O . ARG B 1 99 ? 6.32549 49.78423 68.48086 1.000 30.82263 122 ARG B O 1
ATOM 3722 N N . GLU B 1 100 ? 6.85404 49.66280 70.66885 1.000 34.43942 123 GLU B N 1
ATOM 3723 C CA . GLU B 1 100 ? 7.06845 51.09990 70.75307 1.000 35.80103 123 GLU B CA 1
ATOM 3724 C C . GLU B 1 100 ? 8.28327 51.52586 69.93262 1.000 33.42921 123 GLU B C 1
ATOM 3725 O O . GLU B 1 100 ? 8.21981 52.51743 69.19870 1.000 32.54710 123 GLU B O 1
ATOM 3731 N N . GLU B 1 101 ? 9.39013 50.78234 70.02431 1.000 29.47857 124 GLU B N 1
ATOM 3732 C CA . GLU B 1 101 ? 10.54408 51.11453 69.19892 1.000 30.72168 124 GLU B CA 1
ATOM 3733 C C . GLU B 1 101 ? 10.23071 50.94822 67.71367 1.000 33.76760 124 GLU B C 1
ATOM 3734 O O . GLU B 1 101 ? 10.64950 51.77071 66.89183 1.000 31.77303 124 GLU B O 1
ATOM 3740 N N . VAL B 1 102 ? 9.46059 49.91661 67.35048 1.000 32.01935 125 VAL B N 1
ATOM 3741 C CA . VAL B 1 102 ? 9.08006 49.74072 65.94795 1.000 33.24498 125 VAL B CA 1
ATOM 3742 C C . VAL B 1 102 ? 8.28838 50.94482 65.44923 1.000 32.31201 125 VAL B C 1
ATOM 3743 O O . VAL B 1 102 ? 8.58450 51.51033 64.38944 1.000 33.92741 125 VAL B O 1
ATOM 3747 N N . LEU B 1 103 ? 7.26733 51.35197 66.20308 1.000 32.67636 126 LEU B N 1
ATOM 3748 C CA . LEU B 1 103 ? 6.48595 52.52632 65.81951 1.000 34.61626 126 LEU B CA 1
ATOM 3749 C C . LEU B 1 103 ? 7.37323 53.76822 65.69428 1.000 32.65911 126 LEU B C 1
ATOM 3750 O O . LEU B 1 103 ? 7.17971 54.59732 64.79749 1.000 28.99693 126 LEU B O 1
ATOM 3755 N N . LYS B 1 104 ? 8.36056 53.90875 66.57515 1.000 30.06713 127 LYS B N 1
ATOM 3756 C CA . LYS B 1 104 ? 9.24994 55.06040 66.48039 1.000 30.05191 127 LYS B CA 1
ATOM 3757 C C . LYS B 1 104 ? 10.12232 54.97262 65.23496 1.000 31.75984 127 LYS B C 1
ATOM 3758 O O . LYS B 1 104 ? 10.32271 55.97635 64.53823 1.000 31.41795 127 LYS B O 1
ATOM 3764 N N . GLY B 1 105 ? 10.62613 53.77865 64.92053 1.000 29.77327 128 GLY B N 1
ATOM 3765 C CA . GLY B 1 105 ? 11.41387 53.62211 63.70654 1.000 32.88941 128 GLY B CA 1
ATOM 3766 C C . GLY B 1 105 ? 10.59041 53.78727 62.43990 1.000 32.18531 128 GLY B C 1
ATOM 3767 O O . GLY B 1 105 ? 11.05680 54.37011 61.45552 1.000 32.00496 128 GLY B O 1
ATOM 3768 N N . LEU B 1 106 ? 9.35859 53.26676 62.44358 1.000 32.99692 129 LEU B N 1
ATOM 3769 C CA . LEU B 1 106 ? 8.46711 53.43025 61.29989 1.000 28.35355 129 LEU B CA 1
ATOM 3770 C C . LEU B 1 106 ? 8.18568 54.90233 61.01363 1.000 31.20851 129 LEU B C 1
ATOM 3771 O O . LEU B 1 106 ? 8.01966 55.28890 59.85434 1.000 29.24246 129 LEU B O 1
ATOM 3776 N N . LYS B 1 107 ? 8.12316 55.73733 62.05411 1.000 33.64407 130 LYS B N 1
ATOM 3777 C CA . LYS B 1 107 ? 7.95906 57.17280 61.84651 1.000 31.57641 130 LYS B CA 1
ATOM 3778 C C . LYS B 1 107 ? 9.23002 57.78663 61.27480 1.000 30.11004 130 LYS B C 1
ATOM 3779 O O . LYS B 1 107 ? 9.16605 58.62339 60.37228 1.000 30.28839 130 LYS B O 1
ATOM 3785 N N . ASN B 1 108 ? 10.39453 57.36656 61.77552 1.000 33.24023 131 ASN B N 1
ATOM 3786 C CA . ASN B 1 108 ? 11.65772 57.86970 61.24109 1.000 35.80426 131 ASN B CA 1
ATOM 3787 C C . ASN B 1 108 ? 11.84443 57.46666 59.78836 1.000 36.16798 131 ASN B C 1
ATOM 3788 O O . ASN B 1 108 ? 12.41049 58.22778 58.99383 1.000 32.43104 131 ASN B O 1
ATOM 3793 N N . ALA B 1 109 ? 11.40218 56.25705 59.42776 1.000 31.12137 132 ALA B N 1
ATOM 3794 C CA . ALA B 1 109 ? 11.79560 55.69767 58.14058 1.000 30.22246 132 ALA B CA 1
ATOM 3795 C C . ALA B 1 109 ? 11.25924 56.50164 56.96275 1.000 31.25717 132 ALA B C 1
ATOM 3796 O O . ALA B 1 109 ? 11.83837 56.42976 55.87392 1.000 32.11066 132 ALA B O 1
ATOM 3798 N N . VAL B 1 110 ? 10.18915 57.27831 57.15430 1.000 31.75068 133 VAL B N 1
ATOM 3799 C CA . VAL B 1 110 ? 9.65579 58.15414 56.12006 1.000 35.89250 133 VAL B CA 1
ATOM 3800 C C . VAL B 1 110 ? 9.75791 59.62587 56.50389 1.000 37.14354 133 VAL B C 1
ATOM 3801 O O . VAL B 1 110 ? 9.13531 60.47727 55.85979 1.000 35.63163 133 VAL B O 1
ATOM 3805 N N . ASP B 1 111 ? 10.52709 59.93478 57.54925 1.000 36.63862 134 ASP B N 1
ATOM 3806 C CA . ASP B 1 111 ? 10.75132 61.30673 58.00331 1.000 34.58815 134 ASP B CA 1
ATOM 3807 C C . ASP B 1 111 ? 11.87946 61.94671 57.19411 1.000 34.16793 134 ASP B C 1
ATOM 3808 O O . ASP B 1 111 ? 13.01697 61.47209 57.25738 1.000 33.61520 134 ASP B O 1
ATOM 3813 N N . PRO B 1 112 ? 11.62233 63.02666 56.43742 1.000 35.26527 135 PRO B N 1
ATOM 3814 C CA . PRO B 1 112 ? 12.69419 63.60310 55.60149 1.000 34.43658 135 PRO B CA 1
ATOM 3815 C C . PRO B 1 112 ? 13.83039 64.20951 56.40084 1.000 33.59364 135 PRO B C 1
ATOM 3816 O O . PRO B 1 112 ? 14.92508 64.35860 55.85498 1.000 38.06202 135 PRO B O 1
ATOM 3820 N N . ALA B 1 113 ? 13.60942 64.57042 57.66466 1.000 31.59286 136 ALA B N 1
ATOM 3821 C CA . ALA B 1 113 ? 14.69356 64.98459 58.54625 1.000 37.34431 136 ALA B CA 1
ATOM 3822 C C . ALA B 1 113 ? 15.39296 63.81607 59.23195 1.000 37.81347 136 ALA B C 1
ATOM 3823 O O . ALA B 1 113 ? 16.40506 64.03078 59.91366 1.000 32.45977 136 ALA B O 1
ATOM 3825 N N . SER B 1 114 ? 14.88239 62.59460 59.07909 1.000 36.38611 137 SER B N 1
ATOM 3826 C CA . SER B 1 114 ? 15.56865 61.54386 59.81769 1.000 34.74709 137 SER B CA 1
ATOM 3827 C C . SER B 1 114 ? 16.75223 61.00109 59.02459 1.000 33.65451 137 SER B C 1
ATOM 3828 O O . SER B 1 114 ? 16.63626 60.75339 57.82130 1.000 37.43077 137 SER B O 1
ATOM 3831 N N . PRO B 1 115 ? 17.88221 60.77862 59.69360 1.000 35.19170 138 PRO B N 1
ATOM 3832 C CA . PRO B 1 115 ? 18.99640 60.08803 59.03237 1.000 32.45021 138 PRO B CA 1
ATOM 3833 C C . PRO B 1 115 ? 18.63451 58.69664 58.54346 1.000 31.33895 138 PRO B C 1
ATOM 3834 O O . PRO B 1 115 ? 19.33426 58.15965 57.67970 1.000 36.18118 138 PRO B O 1
ATOM 3838 N N . ASP B 1 116 ? 17.56709 58.09032 59.05386 1.000 33.75128 139 ASP B N 1
ATOM 3839 C CA . ASP B 1 116 ? 17.17706 56.75538 58.62494 1.000 34.07198 139 ASP B CA 1
ATOM 3840 C C . ASP B 1 116 ? 16.04685 56.76642 57.60834 1.000 31.69640 139 ASP B C 1
ATOM 3841 O O . ASP B 1 116 ? 15.38601 55.73805 57.42243 1.000 36.08864 139 ASP B O 1
ATOM 3846 N N . LEU B 1 117 ? 15.80011 57.90038 56.96144 1.000 29.49550 140 LEU B N 1
ATOM 3847 C CA . LEU B 1 117 ? 14.88029 57.91862 55.83145 1.000 33.11020 140 LEU B CA 1
ATOM 3848 C C . LEU B 1 117 ? 15.25917 56.80809 54.85840 1.000 31.08262 140 LEU B C 1
ATOM 3849 O O . LEU B 1 117 ? 16.41119 56.70770 54.43192 1.000 31.51694 140 LEU B O 1
ATOM 3854 N N . LEU B 1 118 ? 14.30544 55.94134 54.55720 1.000 31.22234 141 LEU B N 1
ATOM 3855 C CA . LEU B 1 118 ? 14.58107 54.78522 53.72387 1.000 32.22116 141 LEU B CA 1
ATOM 3856 C C . LEU B 1 118 ? 14.31962 55.10980 52.26047 1.000 28.71161 141 LEU B C 1
ATOM 3857 O O . LEU B 1 118 ? 13.54219 56.00267 51.92062 1.000 31.88148 141 LEU B O 1
ATOM 3862 N N . ASN B 1 119 ? 14.96793 54.35710 51.38798 1.000 32.94462 142 ASN B N 1
ATOM 3863 C CA . ASN B 1 119 ? 14.86318 54.59427 49.95514 1.000 30.72908 142 ASN B CA 1
ATOM 3864 C C . ASN B 1 119 ? 13.69159 53.81441 49.35798 1.000 31.89371 142 ASN B C 1
ATOM 3865 O O . ASN B 1 119 ? 13.66714 52.58323 49.40848 1.000 33.52192 142 ASN B O 1
ATOM 3870 N N . PHE B 1 120 ? 12.73016 54.53279 48.77804 1.000 29.16778 143 PHE B N 1
ATOM 3871 C CA . PHE B 1 120 ? 11.69308 53.92222 47.96232 1.000 31.62676 143 PHE B CA 1
ATOM 3872 C C . PHE B 1 120 ? 11.77275 54.30348 46.49110 1.000 35.56207 143 PHE B C 1
ATOM 3873 O O . PHE B 1 120 ? 11.18625 53.59926 45.65945 1.000 33.04992 143 PHE B O 1
ATOM 3881 N N . THR B 1 121 ? 12.47034 55.39808 46.14998 1.000 32.02122 144 THR B N 1
ATOM 3882 C CA . THR B 1 121 ? 12.36321 55.97828 44.81803 1.000 30.83324 144 THR B CA 1
ATOM 3883 C C . THR B 1 121 ? 13.38531 55.43574 43.82142 1.000 34.54794 144 THR B C 1
ATOM 3884 O O . THR B 1 121 ? 13.18012 55.58478 42.61037 1.000 36.06945 144 THR B O 1
ATOM 3888 N N . LYS B 1 122 ? 14.46313 54.79762 44.28130 1.000 30.78027 145 LYS B N 1
ATOM 3889 C CA . LYS B 1 122 ? 15.56112 54.38561 43.41475 1.000 30.44618 145 LYS B CA 1
ATOM 3890 C C . LYS B 1 122 ? 15.71947 52.86721 43.39719 1.000 30.98352 145 LYS B C 1
ATOM 3891 O O . LYS B 1 122 ? 15.56868 52.20775 44.43044 1.000 31.20333 145 LYS B O 1
ATOM 3895 N N . HIS B 1 123 ? 16.06006 52.33613 42.21349 1.000 29.70637 146 HIS B N 1
ATOM 3896 C CA . HIS B 1 123 ? 16.25589 50.91221 41.91393 1.000 32.62308 146 HIS B CA 1
ATOM 3897 C C . HIS B 1 123 ? 14.96413 50.10140 41.99082 1.000 33.05178 146 HIS B C 1
ATOM 3898 O O . HIS B 1 123 ? 13.96085 50.56295 42.54268 1.000 32.37629 146 HIS B O 1
ATOM 3905 N N . ALA B 1 124 ? 14.98601 48.88764 41.43720 1.000 27.61716 147 ALA B N 1
ATOM 3906 C CA . ALA B 1 124 ? 13.83127 47.99958 41.51308 1.000 29.24046 147 ALA B CA 1
ATOM 3907 C C . ALA B 1 124 ? 13.70376 47.32754 42.87386 1.000 28.04976 147 ALA B C 1
ATOM 3908 O O . ALA B 1 124 ? 12.59325 46.95160 43.26620 1.000 28.25246 147 ALA B O 1
ATOM 3910 N N . GLN B 1 125 ? 14.80158 47.19425 43.61272 1.000 27.06182 148 GLN B N 1
ATOM 3911 C CA . GLN B 1 125 ? 14.77191 46.43158 44.86019 1.000 30.46333 148 GLN B CA 1
ATOM 3912 C C . GLN B 1 125 ? 13.69491 46.86537 45.85935 1.000 28.34203 148 GLN B C 1
ATOM 3913 O O . GLN B 1 125 ? 13.06278 45.97562 46.45674 1.000 29.58781 148 GLN B O 1
ATOM 3919 N N . PRO B 1 126 ? 13.42014 48.15672 46.09195 1.000 31.57830 149 PRO B N 1
ATOM 3920 C CA . PRO B 1 126 ? 12.42998 48.49853 47.12796 1.000 26.13490 149 PRO B CA 1
ATOM 3921 C C . PRO B 1 126 ? 11.04119 47.93332 46.85681 1.000 30.39514 149 PRO B C 1
ATOM 3922 O O . PRO B 1 126 ? 10.24921 47.82223 47.80113 1.000 30.38940 149 PRO B O 1
ATOM 3926 N N . ILE B 1 127 ? 10.72116 47.59373 45.60163 1.000 30.87024 150 ILE B N 1
ATOM 3927 C CA . ILE B 1 127 ? 9.48973 46.86318 45.28867 1.000 26.56413 150 ILE B CA 1
ATOM 3928 C C . ILE B 1 127 ? 9.38714 45.61882 46.15358 1.000 27.79128 150 ILE B C 1
ATOM 3929 O O . ILE B 1 127 ? 8.32281 45.29945 46.69822 1.000 27.84625 150 ILE B O 1
ATOM 3934 N N . VAL B 1 128 ? 10.49615 44.88533 46.26105 1.000 26.45453 151 VAL B N 1
ATOM 3935 C CA . VAL B 1 128 ? 10.54762 43.68833 47.10035 1.000 29.40573 151 VAL B CA 1
ATOM 3936 C C . VAL B 1 128 ? 10.25181 44.05114 48.54183 1.000 28.71106 151 VAL B C 1
ATOM 3937 O O . VAL B 1 128 ? 9.33390 43.51750 49.17672 1.000 31.65343 151 VAL B O 1
ATOM 3941 N N . ASP B 1 129 ? 11.03930 44.96825 49.07625 1.000 28.09761 152 ASP B N 1
ATOM 3942 C CA . ASP B 1 129 ? 11.07843 45.15543 50.51461 1.000 30.54204 152 ASP B CA 1
ATOM 3943 C C . ASP B 1 129 ? 9.92295 46.00002 51.00884 1.000 27.27068 152 ASP B C 1
ATOM 3944 O O . ASP B 1 129 ? 9.50580 45.84708 52.16076 1.000 27.48143 152 ASP B O 1
ATOM 3949 N N . ALA B 1 130 ? 9.37409 46.85598 50.14926 1.000 25.95379 153 ALA B N 1
ATOM 3950 C CA . ALA B 1 130 ? 8.09474 47.47162 50.46739 1.000 26.67388 153 ALA B CA 1
ATOM 3951 C C . ALA B 1 130 ? 7.03186 46.40591 50.67988 1.000 25.97226 153 ALA B C 1
ATOM 3952 O O . ALA B 1 130 ? 6.18930 46.53189 51.57449 1.000 29.90288 153 ALA B O 1
ATOM 3954 N N . ALA B 1 131 ? 7.08647 45.32372 49.89962 1.000 23.07788 154 ALA B N 1
ATOM 3955 C CA . ALA B 1 131 ? 6.06957 44.28057 50.00945 1.000 24.01798 154 ALA B CA 1
ATOM 3956 C C . ALA B 1 131 ? 6.20151 43.50630 51.31112 1.000 25.47769 154 ALA B C 1
ATOM 3957 O O . ALA B 1 131 ? 5.19505 43.07105 51.88360 1.000 27.17606 154 ALA B O 1
ATOM 3959 N N . TYR B 1 132 ? 7.43105 43.29449 51.78786 1.000 25.66812 155 TYR B N 1
ATOM 3960 C CA . TYR B 1 132 ? 7.56374 42.70908 53.11694 1.000 28.54545 155 TYR B CA 1
ATOM 3961 C C . TYR B 1 132 ? 7.14232 43.69613 54.20030 1.000 27.22297 155 TYR B C 1
ATOM 3962 O O . TYR B 1 132 ? 6.58859 43.28826 55.22968 1.000 27.65785 155 TYR B O 1
ATOM 3971 N N . LEU B 1 133 ? 7.37328 44.99528 53.98515 1.000 29.18007 156 LEU B N 1
ATOM 3972 C CA . LEU B 1 133 ? 6.89041 45.97957 54.94991 1.000 28.06136 156 LEU B CA 1
ATOM 3973 C C . LEU B 1 133 ? 5.37411 45.99136 54.97775 1.000 26.74486 156 LEU B C 1
ATOM 3974 O O . LEU B 1 133 ? 4.76368 46.05624 56.05005 1.000 26.06154 156 LEU B O 1
ATOM 3979 N N . VAL B 1 134 ? 4.76056 45.92352 53.79761 1.000 25.02189 157 VAL B N 1
ATOM 3980 C CA . VAL B 1 134 ? 3.31372 45.83358 53.69340 1.000 27.46741 157 VAL B CA 1
ATOM 3981 C C . VAL B 1 134 ? 2.82019 44.58612 54.40437 1.000 28.90740 157 VAL B C 1
ATOM 3982 O O . VAL B 1 134 ? 1.78657 44.60453 55.08890 1.000 26.87181 157 VAL B O 1
ATOM 3986 N N . HIS B 1 135 ? 3.56116 43.48471 54.27240 1.000 23.79000 158 HIS B N 1
ATOM 3987 C CA . HIS B 1 135 ? 3.12170 42.24955 54.90455 1.000 25.78555 158 HIS B CA 1
ATOM 3988 C C . HIS B 1 135 ? 3.12768 42.38275 56.42660 1.000 27.77404 158 HIS B C 1
ATOM 3989 O O . HIS B 1 135 ? 2.24451 41.84990 57.10753 1.000 27.21607 158 HIS B O 1
ATOM 3996 N N . ALA B 1 136 ? 4.09960 43.11431 56.97463 1.000 24.08146 159 ALA B N 1
ATOM 3997 C CA . ALA B 1 136 ? 4.05990 43.44597 58.39597 1.000 27.15469 159 ALA B CA 1
ATOM 3998 C C . ALA B 1 136 ? 2.79634 44.22381 58.74458 1.000 29.71431 159 ALA B C 1
ATOM 3999 O O . ALA B 1 136 ? 2.15322 43.95615 59.76474 1.000 27.59064 159 ALA B O 1
ATOM 4001 N N . PHE B 1 137 ? 2.42624 45.19416 57.91063 1.000 23.48552 160 PHE B N 1
ATOM 4002 C CA . PHE B 1 137 ? 1.23681 45.97662 58.20518 1.000 27.57527 160 PHE B CA 1
ATOM 4003 C C . PHE B 1 137 ? -0.00974 45.10915 58.13709 1.000 30.96229 160 PHE B C 1
ATOM 4004 O O . PHE B 1 137 ? -0.97253 45.35982 58.86808 1.000 29.73838 160 PHE B O 1
ATOM 4012 N N . LEU B 1 138 ? 0.01422 44.06302 57.30097 1.000 30.13083 161 LEU B N 1
ATOM 4013 C CA . LEU B 1 138 ? -1.12334 43.16126 57.16676 1.000 27.28575 161 LEU B CA 1
ATOM 4014 C C . LEU B 1 138 ? -1.17715 42.14519 58.29201 1.000 27.74107 161 LEU B C 1
ATOM 4015 O O . LEU B 1 138 ? -2.26923 41.74275 58.70214 1.000 34.21908 161 LEU B O 1
ATOM 4020 N N . ARG B 1 139 ? -0.02638 41.73221 58.81323 1.000 31.13883 162 ARG B N 1
ATOM 4021 C CA . ARG B 1 139 ? -0.01631 40.82489 59.95131 1.000 30.85294 162 ARG B CA 1
ATOM 4022 C C . ARG B 1 139 ? -0.25913 41.53808 61.27291 1.000 31.15053 162 ARG B C 1
ATOM 4023 O O . ARG B 1 139 ? -0.57397 40.87887 62.26960 1.000 31.39762 162 ARG B O 1
ATOM 4031 N N . ALA B 1 140 ? -0.15643 42.85659 61.30356 1.000 28.51757 163 ALA B N 1
ATOM 4032 C CA . ALA B 1 140 ? -0.43167 43.53851 62.56205 1.000 31.50067 163 ALA B CA 1
ATOM 4033 C C . ALA B 1 140 ? -1.00290 44.93191 62.31934 1.000 32.32416 163 ALA B C 1
ATOM 4034 O O . ALA B 1 140 ? -0.38694 45.92882 62.71294 1.000 35.37840 163 ALA B O 1
ATOM 4036 N N . PRO B 1 141 ? -2.17085 45.04419 61.68157 1.000 32.66955 164 PRO B N 1
ATOM 4037 C CA . PRO B 1 141 ? -2.70739 46.38849 61.37429 1.000 34.18747 164 PRO B CA 1
ATOM 4038 C C . PRO B 1 141 ? -2.86889 47.27703 62.59737 1.000 35.13061 164 PRO B C 1
ATOM 4039 O O . PRO B 1 141 ? -2.48576 48.45687 62.57423 1.000 30.68215 164 PRO B O 1
ATOM 4043 N N . LYS B 1 142 ? -3.42740 46.73630 63.67581 1.000 32.78687 165 LYS B N 1
ATOM 4044 C CA . LYS B 1 142 ? -3.74261 47.57689 64.82014 1.000 36.49982 165 LYS B CA 1
ATOM 4045 C C . LYS B 1 142 ? -2.50619 47.91513 65.64196 1.000 31.83204 165 LYS B C 1
ATOM 4046 O O . LYS B 1 142 ? -2.45621 48.97626 66.27126 1.000 32.25178 165 LYS B O 1
ATOM 4052 N N . ALA B 1 143 ? -1.49355 47.05546 65.62609 1.000 34.19727 166 ALA B N 1
ATOM 4053 C CA . ALA B 1 143 ? -0.28128 47.30945 66.39257 1.000 34.02612 166 ALA B CA 1
ATOM 4054 C C . ALA B 1 143 ? 0.74029 48.16968 65.65248 1.000 35.08484 166 ALA B C 1
ATOM 4055 O O . ALA B 1 143 ? 1.47496 48.93329 66.29575 1.000 34.05532 166 ALA B O 1
ATOM 4057 N N . LEU B 1 144 ? 0.82610 48.05892 64.32106 1.000 33.53010 167 LEU B N 1
ATOM 4058 C CA . LEU B 1 144 ? 1.92190 48.67451 63.58441 1.000 29.94367 167 LEU B CA 1
ATOM 4059 C C . LEU B 1 144 ? 1.4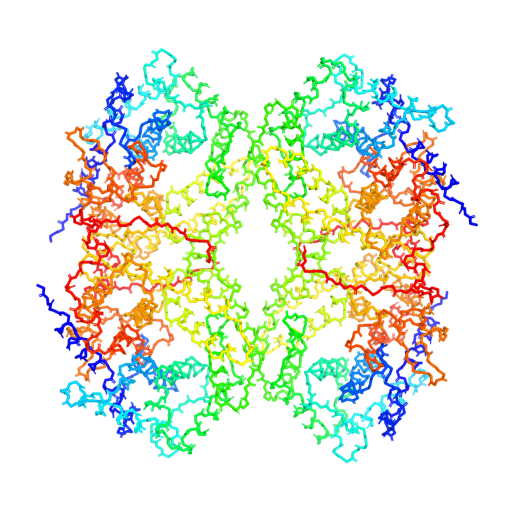9762 49.68608 62.53942 1.000 29.81361 167 LEU B C 1
ATOM 4060 O O . LEU B 1 144 ? 2.35045 50.45117 62.08447 1.000 38.25134 167 LEU B O 1
ATOM 4065 N N . TRP B 1 145 ? 0.23319 49.70823 62.12363 1.000 27.47731 168 TRP B N 1
ATOM 4066 C CA . TRP B 1 145 ? -0.23010 50.69905 61.15881 1.000 32.91115 168 TRP B CA 1
ATOM 4067 C C . TRP B 1 145 ? -1.10419 51.76230 61.81198 1.000 34.45367 168 TRP B C 1
ATOM 4068 O O . TRP B 1 145 ? -0.74894 52.94246 61.80823 1.000 31.76682 168 TRP B O 1
ATOM 4079 N N . GLU B 1 146 ? -2.24430 51.36310 62.37192 1.000 32.54186 169 GLU B N 1
ATOM 4080 C CA . GLU B 1 146 ? -3.16991 52.30260 63.00212 1.000 34.65782 169 GLU B CA 1
ATOM 4081 C C . GLU B 1 146 ? -2.53336 53.29798 63.97108 1.000 33.27425 169 GLU B C 1
ATOM 4082 O O . GLU B 1 146 ? -2.98226 54.45503 63.98887 1.000 36.15144 169 GLU B O 1
ATOM 4088 N N . PRO B 1 147 ? -1.53891 52.94666 64.79912 1.000 30.74410 170 PRO B N 1
ATOM 4089 C CA . PRO B 1 147 ? -0.97017 53.96025 65.70845 1.000 34.79028 170 PRO B CA 1
ATOM 4090 C C . PRO B 1 147 ? -0.13957 55.02582 65.01158 1.000 35.38190 170 PRO B C 1
ATOM 4091 O O . PRO B 1 147 ? 0.11218 56.08176 65.61443 1.000 34.98022 170 PRO B O 1
ATOM 4095 N N . LEU B 1 148 ? 0.32390 54.78612 63.78783 1.000 33.22913 171 LEU B N 1
ATOM 4096 C CA . LEU B 1 148 ? 1.10649 55.80230 63.09853 1.000 32.21436 171 LEU B CA 1
ATOM 4097 C C . LEU B 1 148 ? 0.27643 57.06963 62.94958 1.000 35.25272 171 LEU B C 1
ATOM 4098 O O . LEU B 1 148 ? -0.93308 57.01036 62.71589 1.000 38.35934 171 LEU B O 1
ATOM 4103 N N . ASP B 1 149 ? 0.92226 58.21902 63.12040 1.000 33.13233 172 ASP B N 1
ATOM 4104 C CA . ASP B 1 149 ? 0.24292 59.47950 62.88585 1.000 31.60452 172 ASP B CA 1
ATOM 4105 C C . ASP B 1 149 ? -0.11357 59.60082 61.40689 1.000 36.13127 172 ASP B C 1
ATOM 4106 O O . ASP B 1 149 ? 0.45562 58.91936 60.54860 1.000 33.34876 172 ASP B O 1
ATOM 4111 N N . GLU B 1 150 ? -1.07496 60.48141 61.11496 1.000 33.81612 173 GLU B N 1
ATOM 4112 C CA . GLU B 1 150 ? -1.63703 60.55045 59.76623 1.000 37.63397 173 GLU B CA 1
ATOM 4113 C C . GLU B 1 150 ? -0.58836 60.93538 58.72436 1.000 34.72876 173 GLU B C 1
ATOM 4114 O O . GLU B 1 150 ? -0.56268 60.37220 57.62214 1.000 33.72261 173 GLU B O 1
ATOM 4120 N N . VAL B 1 151 ? 0.27968 61.89226 59.05552 1.000 36.70831 174 VAL B N 1
ATOM 4121 C CA . VAL B 1 151 ? 1.32915 62.31810 58.13208 1.000 37.28462 174 VAL B CA 1
ATOM 4122 C C . VAL B 1 151 ? 2.26364 61.16014 57.80965 1.000 33.31498 174 VAL B C 1
ATOM 4123 O O . VAL B 1 151 ? 2.66134 60.96939 56.65420 1.000 34.15118 174 VAL B O 1
ATOM 4127 N N . THR B 1 152 ? 2.64107 60.37806 58.82223 1.000 31.56115 175 THR B N 1
ATOM 4128 C CA . THR B 1 152 ? 3.44127 59.18615 58.56070 1.000 32.60301 175 THR B CA 1
ATOM 4129 C C . THR B 1 152 ? 2.67630 58.19654 57.68619 1.000 30.59592 175 THR B C 1
ATOM 4130 O O . THR B 1 152 ? 3.23699 57.62371 56.74689 1.000 31.95278 175 THR B O 1
ATOM 4134 N N . LYS B 1 153 ? 1.37932 58.02236 57.94747 1.000 32.20785 176 LYS B N 1
ATOM 4135 C CA . LYS B 1 153 ? 0.57706 57.11845 57.13427 1.000 30.23579 176 LYS B CA 1
ATOM 4136 C C . LYS B 1 153 ? 0.55373 57.55417 55.67338 1.000 33.39585 176 LYS B C 1
ATOM 4137 O O . LYS B 1 153 ? 0.71128 56.72564 54.76831 1.000 32.96498 176 LYS B O 1
ATOM 4143 N N . GLU B 1 154 ? 0.33076 58.85249 55.42607 1.000 30.83816 177 GLU B N 1
ATOM 4144 C CA . GLU B 1 154 ? 0.23586 59.35494 54.05680 1.000 34.68892 177 GLU B CA 1
ATOM 4145 C C . GLU B 1 154 ? 1.55056 59.18679 53.31525 1.000 32.80604 177 GLU B C 1
ATOM 4146 O O . GLU B 1 154 ? 1.56176 58.93951 52.10368 1.000 34.14104 177 GLU B O 1
ATOM 4152 N N . ARG B 1 155 ? 2.66937 59.34279 54.02395 1.000 32.85507 178 ARG B N 1
ATOM 4153 C CA . ARG B 1 155 ? 3.97084 59.15168 53.40252 1.000 32.17966 178 ARG B CA 1
ATOM 4154 C C . ARG B 1 155 ? 4.17078 57.70491 52.97184 1.000 30.92828 178 ARG B C 1
ATOM 4155 O O . ARG B 1 155 ? 4.72563 57.44913 51.89686 1.000 27.65910 178 ARG B O 1
ATOM 4163 N N . TYR B 1 156 ? 3.73891 56.73994 53.79836 1.000 28.89083 179 TYR B N 1
ATOM 4164 C CA . TYR B 1 156 ? 3.85659 55.34126 53.39072 1.000 26.64507 179 TYR B CA 1
ATOM 4165 C C . TYR B 1 156 ? 2.99242 55.06130 52.17387 1.000 26.05310 179 TYR B C 1
ATOM 4166 O O . TYR B 1 156 ? 3.40629 54.33234 51.27140 1.000 30.11883 179 TYR B O 1
ATOM 4175 N N . ILE B 1 157 ? 1.79713 55.65679 52.12153 1.000 29.10428 180 ILE B N 1
ATOM 4176 C CA . ILE B 1 157 ? 0.92733 55.50543 50.95789 1.000 32.05599 180 ILE B CA 1
ATOM 4177 C C . ILE B 1 157 ? 1.63166 55.97673 49.69052 1.000 26.48008 180 ILE B C 1
ATOM 4178 O O . ILE B 1 157 ? 1.72509 55.23727 48.70107 1.000 29.31421 180 ILE B O 1
ATOM 4183 N N . LYS B 1 158 ? 2.11992 57.22426 49.69672 1.000 29.56049 181 LYS B N 1
ATOM 4184 C CA . LYS B 1 158 ? 2.84558 57.74935 48.54188 1.000 29.70629 181 LYS B CA 1
ATOM 4185 C C . LYS B 1 158 ? 4.09409 56.92231 48.24699 1.000 31.92234 181 LYS B C 1
ATOM 4186 O O . LYS B 1 158 ? 4.43151 56.69377 47.07616 1.000 36.03403 181 LYS B O 1
ATOM 4189 N N . SER B 1 159 ? 4.79807 56.47494 49.29369 1.000 25.25078 182 SER B N 1
ATOM 4190 C CA . SER B 1 159 ? 5.98823 55.64788 49.09638 1.000 31.81464 182 SER B CA 1
ATOM 4191 C C . SER B 1 159 ? 5.65091 54.36049 48.36432 1.000 29.36482 182 SER B C 1
ATOM 4192 O O . SER B 1 159 ? 6.39736 53.91948 47.48535 1.000 31.26798 182 SER B O 1
ATOM 4195 N N . PHE B 1 160 ? 4.53469 53.73566 48.71758 1.000 28.73108 183 PHE B N 1
ATOM 4196 C CA . PHE B 1 160 ? 4.16536 52.52295 48.00784 1.000 31.71261 183 PHE B CA 1
ATOM 4197 C C . PHE B 1 160 ? 3.70459 52.84055 46.58988 1.000 30.88111 183 PHE B C 1
ATOM 4198 O O . PHE B 1 160 ? 3.97511 52.06901 45.66352 1.000 27.31494 183 PHE B O 1
ATOM 4206 N N . GLN B 1 161 ? 3.05444 53.99157 46.39179 1.000 29.94138 184 GLN B N 1
ATOM 4207 C CA . GLN B 1 161 ? 2.56012 54.33392 45.06241 1.000 28.61887 184 GLN B CA 1
ATOM 4208 C C . GLN B 1 161 ? 3.68745 54.71392 44.10698 1.000 31.69216 184 GLN B C 1
ATOM 4209 O O . GLN B 1 161 ? 3.54444 54.53436 42.89067 1.000 30.80422 184 GLN B O 1
ATOM 4215 N N . SER B 1 162 ? 4.82028 55.20417 44.63370 1.000 32.38301 185 SER B N 1
ATOM 4216 C CA . SER B 1 162 ? 5.94261 55.63469 43.80055 1.000 31.70860 185 SER B CA 1
ATOM 4217 C C . SER B 1 162 ? 6.70483 54.46962 43.18759 1.000 31.25891 185 SER B C 1
ATOM 4218 O O . SER B 1 162 ? 7.60551 54.70066 42.37781 1.000 31.33182 185 SER B O 1
ATOM 4221 N N . LEU B 1 163 ? 6.38047 53.23349 43.56231 1.000 31.52885 186 LEU B N 1
ATOM 4222 C CA . LEU B 1 163 ? 7.11262 52.08149 43.05755 1.000 29.46404 186 LEU B CA 1
ATOM 4223 C C . LEU B 1 163 ? 6.74818 51.73960 41.62882 1.000 29.81166 186 LEU B C 1
ATOM 4224 O O . LEU B 1 163 ? 7.49908 51.00571 40.97655 1.000 26.51104 186 LEU B O 1
ATOM 4229 N N . ARG B 1 164 ? 5.62354 52.26797 41.13346 1.000 28.12184 187 ARG B N 1
ATOM 4230 C CA . ARG B 1 164 ? 5.00501 51.78870 39.90032 1.000 26.98981 187 ARG B CA 1
ATOM 4231 C C . ARG B 1 164 ? 5.78228 52.15544 38.65002 1.000 29.75659 187 ARG B C 1
ATOM 4232 O O . ARG B 1 164 ? 5.40701 51.70618 37.56613 1.000 32.89249 187 ARG B O 1
ATOM 4240 N N . ASP B 1 165 ? 6.82390 52.97267 38.75520 1.000 33.34020 188 ASP B N 1
ATOM 4241 C CA . ASP B 1 165 ? 7.66064 53.28369 37.60356 1.000 30.63085 188 ASP B CA 1
ATOM 4242 C C . ASP B 1 165 ? 8.81433 52.30395 37.43360 1.000 34.60110 188 ASP B C 1
ATOM 4243 O O . ASP B 1 165 ? 9.69951 52.54549 36.60679 1.000 34.20714 188 ASP B O 1
ATOM 4248 N N . ARG B 1 166 ? 8.84157 51.21807 38.19873 1.000 29.55068 189 ARG B N 1
ATOM 4249 C CA . ARG B 1 166 ? 9.90344 50.23673 38.05900 1.000 28.11661 189 ARG B CA 1
ATOM 4250 C C . ARG B 1 166 ? 9.28220 48.85339 38.11270 1.000 30.96291 189 ARG B C 1
ATOM 4251 O O . ARG B 1 166 ? 8.09608 48.69402 38.41382 1.000 33.93983 189 ARG B O 1
ATOM 4259 N N . THR B 1 167 ? 10.08892 47.85002 37.78987 1.000 27.82063 190 THR B N 1
ATOM 4260 C CA . THR B 1 167 ? 9.63809 46.47519 37.90131 1.000 30.48231 190 THR B CA 1
ATOM 4261 C C . THR B 1 167 ? 10.84847 45.55829 38.03423 1.000 29.36948 190 THR B C 1
ATOM 4262 O O . THR B 1 167 ? 11.99565 45.96952 37.86511 1.000 29.17252 190 THR B O 1
ATOM 4266 N N . GLY B 1 168 ? 10.56857 44.30631 38.36156 1.000 31.26752 191 GLY B N 1
ATOM 4267 C CA . GLY B 1 168 ? 11.60538 43.32087 38.55579 1.000 26.62584 191 GLY B CA 1
ATOM 4268 C C . GLY B 1 168 ? 11.36295 42.11997 37.66885 1.000 32.81609 191 GLY B C 1
ATOM 4269 O O . GLY B 1 168 ? 10.76441 42.25210 36.59624 1.000 31.75298 191 GLY B O 1
ATOM 4270 N N . ALA B 1 169 ? 11.81444 40.94553 38.10169 1.000 30.71017 192 ALA B N 1
ATOM 4271 C CA . ALA B 1 169 ? 11.80532 39.78423 37.22792 1.000 26.36032 192 ALA B CA 1
ATOM 4272 C C . ALA B 1 169 ? 10.37657 39.32414 36.96187 1.000 31.69426 192 ALA B C 1
ATOM 4273 O O . ALA B 1 169 ? 9.42277 39.69520 37.65880 1.000 25.51849 192 ALA B O 1
ATOM 4275 N N . TYR B 1 170 ? 10.23942 38.51885 35.91577 1.000 28.51930 193 TYR B N 1
ATOM 4276 C CA . TYR B 1 170 ? 8.96096 37.90216 35.57623 1.000 30.32758 193 TYR B CA 1
ATOM 4277 C C . TYR B 1 170 ? 8.83850 36.58335 36.34254 1.000 29.52511 193 TYR B C 1
ATOM 4278 O O . TYR B 1 170 ? 9.00362 35.48447 35.80205 1.000 26.28515 193 TYR B O 1
ATOM 4287 N N . ASN B 1 171 ? 8.58609 36.71897 37.64990 1.000 23.99485 194 ASN B N 1
ATOM 4288 C CA . ASN B 1 171 ? 8.52702 35.56193 38.53480 1.000 24.14711 194 ASN B CA 1
ATOM 4289 C C . ASN B 1 171 ? 7.77859 35.91833 39.82199 1.000 21.24639 194 ASN B C 1
ATOM 4290 O O . ASN B 1 171 ? 6.79208 36.65724 39.77375 1.000 27.06963 194 ASN B O 1
ATOM 4295 N N . ASN B 1 172 ? 8.22107 35.40185 40.97193 1.000 21.91482 195 ASN B N 1
ATOM 4296 C CA . ASN B 1 172 ? 7.54696 35.69839 42.23721 1.000 24.86268 195 ASN B CA 1
ATOM 4297 C C . ASN B 1 172 ? 7.44904 37.19754 42.50954 1.000 25.57209 195 ASN B C 1
ATOM 4298 O O . ASN B 1 172 ? 6.63854 37.60845 43.34736 1.000 26.79338 195 ASN B O 1
ATOM 4303 N N . TRP B 1 173 ? 8.25608 38.01822 41.82418 1.000 25.95526 196 TRP B N 1
ATOM 4304 C CA . TRP B 1 173 ? 8.19387 39.47136 41.98917 1.000 27.12444 196 TRP B CA 1
ATOM 4305 C C . TRP B 1 173 ? 6.81060 40.02382 41.69840 1.000 27.96062 196 TRP B C 1
ATOM 4306 O O . TRP B 1 173 ? 6.46053 41.09675 42.20099 1.000 28.86777 196 TRP B O 1
ATOM 4317 N N . LEU B 1 174 ? 6.02985 39.34348 40.85325 1.000 27.87941 197 LEU B N 1
ATOM 4318 C CA . LEU B 1 174 ? 4.68138 39.83175 40.57198 1.000 28.50133 197 LEU B CA 1
ATOM 4319 C C . LEU B 1 174 ? 3.86860 39.92064 41.85506 1.000 29.21102 197 LEU B C 1
ATOM 4320 O O . LEU B 1 174 ? 3.06419 40.84821 42.02920 1.000 26.75948 197 LEU B O 1
ATOM 4325 N N . LEU B 1 175 ? 4.09369 38.98085 42.78148 1.000 28.49518 198 LEU B N 1
ATOM 4326 C CA . LEU B 1 175 ? 3.40176 39.01692 44.06820 1.000 26.02996 198 LEU B CA 1
ATOM 4327 C C . LEU B 1 175 ? 3.77257 40.25406 44.86966 1.000 29.26507 198 LEU B C 1
ATOM 4328 O O . LEU B 1 175 ? 2.92931 40.80962 45.57787 1.000 28.07271 198 LEU B O 1
ATOM 4333 N N . PHE B 1 176 ? 5.03453 40.68761 44.80336 1.000 26.40094 199 PHE B N 1
ATOM 4334 C CA . PHE B 1 176 ? 5.42242 41.86857 45.56954 1.000 27.19988 199 PHE B CA 1
ATOM 4335 C C . PHE B 1 176 ? 4.55712 43.05957 45.19129 1.000 27.79013 199 PHE B C 1
ATOM 4336 O O . PHE B 1 176 ? 3.95237 43.70461 46.05422 1.000 26.24218 199 PHE B O 1
ATOM 4344 N N . THR B 1 177 ? 4.47389 43.35742 43.89600 1.000 25.58313 200 THR B N 1
ATOM 4345 C CA . THR B 1 177 ? 3.68551 44.50314 43.49177 1.000 26.47887 200 THR B CA 1
ATOM 4346 C C . THR B 1 177 ? 2.19084 44.21539 43.61614 1.000 27.67086 200 THR B C 1
ATOM 4347 O O . THR B 1 177 ? 1.40699 45.12858 43.90100 1.000 27.98556 200 THR B O 1
ATOM 4351 N N . GLY B 1 178 ? 1.78190 42.95562 43.46336 1.000 28.45069 201 GLY B N 1
ATOM 4352 C CA . GLY B 1 178 ? 0.38507 42.61598 43.67846 1.000 25.07921 201 GLY B CA 1
ATOM 4353 C C . GLY B 1 178 ? -0.03980 42.78756 45.12587 1.000 29.90461 201 GLY B C 1
ATOM 4354 O O . GLY B 1 178 ? -1.09995 43.35134 45.41741 1.000 28.73718 201 GLY B O 1
ATOM 4355 N N . LEU B 1 179 ? 0.76802 42.28852 46.05844 1.000 25.47205 202 LEU B N 1
ATOM 4356 C CA . LEU B 1 179 ? 0.43591 42.47329 47.46605 1.000 26.81190 202 LEU B CA 1
ATOM 4357 C C . LEU B 1 179 ? 0.39259 43.95482 47.82937 1.000 28.35099 202 LEU B C 1
ATOM 4358 O O . LEU B 1 179 ? -0.50444 44.40412 48.55158 1.000 29.39498 202 LEU B O 1
ATOM 4363 N N . THR B 1 180 ? 1.35092 44.73106 47.32914 1.000 30.13246 203 THR B N 1
ATOM 4364 C CA . THR B 1 180 ? 1.40315 46.15016 47.65427 1.000 26.83419 203 THR B CA 1
ATOM 4365 C C . THR B 1 180 ? 0.14058 46.87036 47.19098 1.000 27.82128 203 THR B C 1
ATOM 4366 O O . THR B 1 180 ? -0.49080 47.60212 47.96304 1.000 29.88691 203 THR B O 1
ATOM 4370 N N . GLU B 1 181 ? -0.26058 46.65679 45.93982 1.000 26.65507 204 GLU B N 1
ATOM 4371 C CA . GLU B 1 181 ? -1.49219 47.27406 45.46714 1.000 30.19201 204 GLU B CA 1
ATOM 4372 C C . GLU B 1 181 ? -2.70120 46.76386 46.24357 1.000 31.55202 204 GLU B C 1
ATOM 4373 O O . GLU B 1 181 ? -3.61228 47.53468 46.55426 1.000 31.86431 204 GLU B O 1
ATOM 4379 N N . SER B 1 182 ? -2.72513 45.47469 46.58630 1.000 31.81827 205 SER B N 1
ATOM 4380 C CA . SER B 1 182 ? -3.85664 44.97087 47.35270 1.000 32.26886 205 SER B CA 1
ATOM 4381 C C . SER B 1 182 ? -3.92846 45.63292 48.72299 1.000 33.74961 205 SER B C 1
ATOM 4382 O O . SER B 1 182 ? -5.02464 45.87076 49.23973 1.000 31.23837 205 SER B O 1
ATOM 4385 N N . PHE B 1 183 ? -2.77669 45.96052 49.31053 1.000 29.46179 206 PHE B N 1
ATOM 4386 C CA . PHE B 1 183 ? -2.76263 46.75111 50.53944 1.000 31.26437 206 PHE B CA 1
ATOM 4387 C C . PHE B 1 183 ? -3.36880 48.13321 50.31846 1.000 30.55969 206 PHE B C 1
ATOM 4388 O O . PHE B 1 183 ? -4.17543 48.60482 51.12908 1.000 30.43471 206 PHE B O 1
ATOM 4396 N N . LEU B 1 184 ? -2.95619 48.81383 49.24152 1.000 28.35798 207 LEU B N 1
ATOM 4397 C CA . LEU B 1 184 ? -3.50268 50.13388 48.93431 1.000 30.41018 207 LEU B CA 1
ATOM 4398 C C . LEU B 1 184 ? -5.00560 50.06113 48.70373 1.000 35.00134 207 LEU B C 1
ATOM 4399 O O . LEU B 1 184 ? -5.76103 50.92855 49.16053 1.000 31.53367 207 LEU B O 1
ATOM 4404 N N . LEU B 1 185 ? -5.45240 49.03706 47.98147 1.000 34.67034 208 LEU B N 1
ATOM 4405 C CA . LEU B 1 185 ? -6.87992 48.81598 47.80675 1.000 37.04081 208 LEU B CA 1
ATOM 4406 C C . LEU B 1 185 ? -7.57700 48.67999 49.15809 1.000 34.62674 208 LEU B C 1
ATOM 4407 O O . LEU B 1 185 ? -8.57877 49.35418 49.42085 1.000 36.11172 208 LEU B O 1
ATOM 4412 N N . GLY B 1 186 ? -7.02223 47.85461 50.05070 1.000 35.66407 209 GLY B N 1
ATOM 4413 C CA . GLY B 1 186 ? -7.58146 47.68914 51.38765 1.000 34.91155 209 GLY B CA 1
ATOM 4414 C C . GLY B 1 186 ? -7.61522 48.96415 52.21133 1.000 37.93652 209 GLY B C 1
ATOM 4415 O O . GLY B 1 186 ? -8.37430 49.04435 53.18393 1.000 41.44210 209 GLY B O 1
ATOM 4416 N N . LYS B 1 187 ? -6.81073 49.96085 51.84500 1.000 34.59875 210 LYS B N 1
ATOM 4417 C CA . LYS B 1 187 ? -6.76035 51.24982 52.51940 1.000 32.52598 210 LYS B CA 1
ATOM 4418 C C . LYS B 1 187 ? -7.66751 52.28363 51.87433 1.000 36.74566 210 LYS B C 1
ATOM 4419 O O . LYS B 1 187 ? -7.77174 53.40375 52.38340 1.000 38.44055 210 LYS B O 1
ATOM 4425 N N . GLY B 1 188 ? -8.31586 51.93897 50.76713 1.000 38.63835 211 GLY B N 1
ATOM 4426 C CA . GLY B 1 188 ? -9.17602 52.88328 50.09182 1.000 35.88399 211 GLY B CA 1
ATOM 4427 C C . GLY B 1 188 ? -8.45548 53.98762 49.36125 1.000 36.94134 211 GLY B C 1
ATOM 4428 O O . GLY B 1 188 ? -9.06884 55.00855 49.05081 1.000 40.73489 211 GLY B O 1
ATOM 4429 N N . VAL B 1 189 ? -7.16284 53.82269 49.08381 1.000 33.70769 212 VAL B N 1
ATOM 4430 C CA . VAL B 1 189 ? -6.42360 54.82017 48.32319 1.000 33.64303 212 VAL B CA 1
ATOM 4431 C C . VAL B 1 189 ? -6.28281 54.31927 46.88711 1.000 37.00287 212 VAL B C 1
ATOM 4432 O O . VAL B 1 189 ? -6.78292 53.24140 46.54152 1.000 31.64030 212 VAL B O 1
ATOM 4436 N N . GLN B 1 190 ? -5.63221 55.09789 46.02929 1.000 33.15038 213 GLN B N 1
ATOM 4437 C CA . GLN B 1 190 ? -5.59339 54.73876 44.61537 1.000 36.89839 213 GLN B CA 1
ATOM 4438 C C . GLN B 1 190 ? -4.65516 53.55814 44.38456 1.000 32.67928 213 GLN B C 1
ATOM 4439 O O . GLN B 1 190 ? -3.49160 53.59403 44.79072 1.000 36.38110 213 GLN B O 1
ATOM 4445 N N . TYR B 1 191 ? -5.16530 52.51256 43.72737 1.000 33.05058 214 TYR B N 1
ATOM 4446 C CA . TYR B 1 191 ? -4.44118 51.26400 43.49539 1.000 32.63850 214 TYR B CA 1
ATOM 4447 C C . TYR B 1 191 ? -4.43297 50.93065 42.00349 1.000 35.87085 214 TYR B C 1
ATOM 4448 O O . TYR B 1 191 ? -5.20316 51.48118 41.21550 1.000 34.99828 214 TYR B O 1
ATOM 4457 N N . ASP B 1 192 ? -3.55086 50.00593 41.61752 1.000 32.90338 215 ASP B N 1
ATOM 4458 C CA . ASP B 1 192 ? -3.35348 49.60888 40.22012 1.000 30.15513 215 ASP B CA 1
ATOM 4459 C C . ASP B 1 192 ? -4.05984 48.27548 39.96607 1.000 34.18683 215 ASP B C 1
ATOM 4460 O O . ASP B 1 192 ? -3.56278 47.20820 40.34744 1.000 32.34432 215 ASP B O 1
ATOM 4465 N N . GLN B 1 193 ? -5.21129 48.33350 39.29002 1.000 32.26130 216 GLN B N 1
ATOM 4466 C CA . GLN B 1 193 ? -5.98244 47.11948 39.03858 1.000 29.89766 216 GLN B CA 1
ATOM 4467 C C . GLN B 1 193 ? -5.21896 46.13772 38.15823 1.000 32.30697 216 GLN B C 1
ATOM 4468 O O . GLN B 1 193 ? -5.33143 44.92149 38.34376 1.000 32.27665 216 GLN B O 1
ATOM 4474 N N . PHE B 1 194 ? -4.43590 46.63895 37.20250 1.000 28.97038 217 PHE B N 1
ATOM 4475 C CA . PHE B 1 194 ? -3.67413 45.74810 36.33736 1.000 31.75612 217 PHE B CA 1
ATOM 4476 C C . PHE B 1 194 ? -2.72640 44.87048 37.14997 1.000 32.68372 217 PHE B C 1
ATOM 4477 O O . PHE B 1 194 ? -2.68752 43.64646 36.97168 1.000 30.78979 217 PHE B O 1
ATOM 4485 N N . ARG B 1 195 ? -1.96405 45.48376 38.06186 1.000 31.19371 218 ARG B N 1
ATOM 4486 C CA . ARG B 1 195 ? -1.01789 44.73081 38.87941 1.000 29.04075 218 ARG B CA 1
ATOM 4487 C C . ARG B 1 195 ? -1.72303 43.67662 39.71826 1.000 34.89359 218 ARG B C 1
ATOM 4488 O O . ARG B 1 195 ? -1.20713 42.57024 39.90910 1.000 33.05327 218 ARG B O 1
ATOM 4496 N N . ILE B 1 196 ? -2.90444 44.00978 40.22879 1.000 33.13709 219 ILE B N 1
ATOM 4497 C CA . ILE B 1 196 ? -3.66975 43.08272 41.04798 1.000 34.96690 219 ILE B CA 1
ATOM 4498 C C . ILE B 1 196 ? -4.13566 41.89910 40.21981 1.000 34.39564 219 ILE B C 1
ATOM 4499 O O . ILE B 1 196 ? -4.06835 40.74604 40.66128 1.000 34.63082 219 ILE B O 1
ATOM 4504 N N . ARG B 1 197 ? -4.60009 42.16558 39.00303 1.000 35.54252 220 ARG B N 1
ATOM 4505 C CA . ARG B 1 197 ? -5.21024 41.12849 38.18277 1.000 34.92357 220 ARG B CA 1
ATOM 4506 C C . ARG B 1 197 ? -4.16564 40.17374 37.61537 1.000 33.67904 220 ARG B C 1
ATOM 4507 O O . ARG B 1 197 ? -4.32826 38.95140 37.69369 1.000 30.68767 220 ARG B O 1
ATOM 4515 N N . VAL B 1 198 ? -3.08383 40.70893 37.03865 1.000 37.10879 221 VAL B N 1
ATOM 4516 C CA . VAL B 1 198 ? -2.13522 39.84193 36.33304 1.000 33.92636 221 VAL B CA 1
ATOM 4517 C C . VAL B 1 198 ? -1.29776 39.03274 37.31971 1.000 25.85591 221 VAL B C 1
ATOM 4518 O O . VAL B 1 198 ? -0.96522 37.87366 37.06075 1.000 27.48067 221 VAL B O 1
ATOM 4522 N N . SER B 1 199 ? -0.93845 39.62117 38.46246 1.000 26.91239 222 SER B N 1
ATOM 4523 C CA . SER B 1 199 ? -0.15714 38.85948 39.43034 1.000 30.92783 222 SER B CA 1
ATOM 4524 C C . SER B 1 199 ? -0.96429 37.68582 39.97889 1.000 29.37832 222 SER B C 1
ATOM 4525 O O . SER B 1 199 ? -0.42659 36.58266 40.13066 1.000 26.78463 222 SER B O 1
ATOM 4528 N N . LYS B 1 200 ? -2.26236 37.89153 40.24049 1.000 26.87221 223 LYS B N 1
ATOM 4529 C CA . LYS B 1 200 ? -3.11373 36.78595 40.67478 1.000 28.69094 223 LYS B CA 1
ATOM 4530 C C . LYS B 1 200 ? -3.16451 35.68701 39.61751 1.000 30.49664 223 LYS B C 1
ATOM 4531 O O . LYS B 1 200 ? -2.84368 34.52323 39.89609 1.000 25.30640 223 LYS B O 1
ATOM 4537 N N . ASN B 1 201 ? -3.54988 36.04001 38.38820 1.000 26.41517 224 ASN B N 1
ATOM 4538 C CA . ASN B 1 201 ? -3.72676 35.01089 37.36918 1.000 28.95969 224 ASN B CA 1
ATOM 4539 C C . ASN B 1 201 ? -2.40511 34.33566 37.02391 1.000 29.47786 224 ASN B C 1
ATOM 4540 O O . ASN B 1 201 ? -2.36529 33.11828 36.82942 1.000 29.53572 224 ASN B O 1
ATOM 4545 N N . LYS B 1 202 ? -1.31945 35.10657 36.93541 1.000 26.82649 225 LYS B N 1
ATOM 4546 C CA . LYS B 1 202 ? -0.02907 34.52205 36.60427 1.000 27.59811 225 LYS B CA 1
ATOM 4547 C C . LYS B 1 202 ? 0.38468 33.50135 37.63749 1.000 30.00715 225 LYS B C 1
ATOM 4548 O O . LYS B 1 202 ? 0.75071 32.36920 37.30286 1.000 29.80733 225 LYS B O 1
ATOM 4554 N N . VAL B 1 203 ? 0.34103 33.89242 38.90764 1.000 26.95531 226 VAL B N 1
ATOM 4555 C CA . VAL B 1 203 ? 0.72420 32.97312 39.96318 1.000 27.29856 226 VAL B CA 1
ATOM 4556 C C . VAL B 1 203 ? -0.14610 31.72259 39.92667 1.000 30.58502 226 VAL B C 1
ATOM 4557 O O . VAL B 1 203 ? 0.35587 30.61142 40.13376 1.000 26.44308 226 VAL B O 1
ATOM 4561 N N . LYS B 1 204 ? -1.45141 31.86733 39.61436 1.000 26.84545 227 LYS B N 1
ATOM 4562 C CA . LYS B 1 204 ? -2.29548 30.67534 39.51858 1.000 30.49044 227 LYS B CA 1
ATOM 4563 C C . LYS B 1 204 ? -1.85911 29.79223 38.36064 1.000 30.34271 227 LYS B C 1
ATOM 4564 O O . LYS B 1 204 ? -1.85474 28.56172 38.48217 1.000 29.94190 227 LYS B O 1
ATOM 4570 N N . GLU B 1 205 ? -1.48712 30.39822 37.22995 1.000 21.92753 228 GLU B N 1
ATOM 4571 C CA . GLU B 1 205 ? -1.01199 29.60343 36.10525 1.000 26.04644 228 GLU B CA 1
ATOM 4572 C C . GLU B 1 205 ? 0.29511 28.88138 36.43506 1.000 29.88916 228 GLU B C 1
ATOM 4573 O O . GLU B 1 205 ? 0.54435 27.79260 35.91255 1.000 28.34124 228 GLU B O 1
ATOM 4579 N N . TRP B 1 206 ? 1.12790 29.45431 37.31239 1.000 23.69691 229 TRP B N 1
ATOM 4580 C CA . TRP B 1 206 ? 2.39845 28.83774 37.67831 1.000 26.97892 229 TRP B CA 1
ATOM 4581 C C . TRP B 1 206 ? 2.27866 27.68495 38.66912 1.000 29.43936 229 TRP B C 1
ATOM 4582 O O . TRP B 1 206 ? 3.28560 27.00819 38.91444 1.000 29.96955 229 TRP B O 1
ATOM 4593 N N . TYR B 1 207 ? 1.10221 27.44037 39.24975 1.000 26.02489 230 TYR B N 1
ATOM 4594 C CA . TYR B 1 207 ? 0.95498 26.27532 40.11522 1.000 29.32497 230 TYR B CA 1
ATOM 4595 C C . TYR B 1 207 ? 1.24830 25.00924 39.33612 1.000 27.23103 230 TYR B C 1
ATOM 4596 O O . TYR B 1 207 ? 0.64973 24.77085 38.28892 1.000 29.28082 230 TYR B O 1
ATOM 4605 N N . VAL B 1 208 ? 2.17454 24.18913 39.82845 1.000 28.03973 231 VAL B N 1
ATOM 4606 C CA . VAL B 1 208 ? 2.51970 22.97466 39.10251 1.000 24.61065 231 VAL B CA 1
ATOM 4607 C C . VAL B 1 208 ? 1.96614 21.71523 39.75040 1.000 28.61091 231 VAL B C 1
ATOM 4608 O O . VAL B 1 208 ? 1.74862 20.72204 39.03551 1.000 28.28328 231 VAL B O 1
ATOM 4612 N N . GLY B 1 209 ? 1.69156 21.72383 41.04607 1.000 26.78681 232 GLY B N 1
ATOM 4613 C CA . GLY B 1 209 ? 1.08368 20.58174 41.70217 1.000 26.44139 232 GLY B CA 1
ATOM 4614 C C . GLY B 1 209 ? 1.63529 20.31519 43.09068 1.000 29.99986 232 GLY B C 1
ATOM 4615 O O . GLY B 1 209 ? 2.73415 20.74139 43.45403 1.000 25.14918 232 GLY B O 1
ATOM 4616 N N . ASP B 1 210 ? 0.83632 19.59660 43.88791 1.000 27.99901 233 ASP B N 1
ATOM 4617 C CA . ASP B 1 210 ? 1.27040 19.04285 45.17477 1.000 25.61870 233 ASP B CA 1
ATOM 4618 C C . ASP B 1 210 ? 1.82644 20.10956 46.11523 1.000 27.95111 233 ASP B C 1
ATOM 4619 O O . ASP B 1 210 ? 2.75857 19.85967 46.89306 1.000 27.19959 233 ASP B O 1
ATOM 4624 N N . GLY B 1 211 ? 1.22421 21.29816 46.06326 1.000 25.95729 234 GLY B N 1
ATOM 4625 C CA . GLY B 1 211 ? 1.56929 22.39758 46.93240 1.000 24.49009 234 GLY B CA 1
ATOM 4626 C C . GLY B 1 211 ? 2.68782 23.28229 46.44019 1.000 26.18769 234 GLY B C 1
ATOM 4627 O O . GLY B 1 211 ? 3.18615 24.11007 47.21168 1.000 27.03428 234 GLY B O 1
ATOM 4628 N N . TRP B 1 212 ? 3.09065 23.15027 45.18323 1.000 24.80752 235 TRP B N 1
ATOM 4629 C CA . TRP B 1 212 ? 4.24744 23.85610 44.66352 1.000 28.97365 235 TRP B CA 1
ATOM 4630 C C . TRP B 1 212 ? 3.83854 24.69614 43.46524 1.000 30.44064 235 TRP B C 1
ATOM 4631 O O . TRP B 1 212 ? 3.10364 24.21611 42.58819 1.000 23.91578 235 TRP B O 1
ATOM 4642 N N . TYR B 1 213 ? 4.30598 25.94735 43.44922 1.000 26.97910 236 TYR B N 1
ATOM 4643 C CA . TYR B 1 213 ? 4.33015 26.79295 42.26546 1.000 25.80243 236 TYR B CA 1
ATOM 4644 C C . TYR B 1 213 ? 5.70786 26.73681 41.61435 1.000 25.84691 236 TYR B C 1
ATOM 4645 O O . TYR B 1 213 ? 6.71252 26.40560 42.25186 1.000 26.74016 236 TYR B O 1
ATOM 4654 N N . SER B 1 214 ? 5.75758 27.10802 40.33931 1.000 26.79559 237 SER B N 1
ATOM 4655 C CA . SER B 1 214 ? 7.02476 27.45767 39.71901 1.000 23.93695 237 SER B CA 1
ATOM 4656 C C . SER B 1 214 ? 7.30307 28.93024 39.99595 1.000 28.71593 237 SER B C 1
ATOM 4657 O O . SER B 1 214 ? 6.39691 29.76602 39.92391 1.000 26.03671 237 SER B O 1
ATOM 4660 N N . ASP B 1 215 ? 8.55221 29.23643 40.35655 1.000 24.94404 238 ASP B N 1
ATOM 4661 C CA . ASP B 1 215 ? 8.98443 30.61790 40.56162 1.000 26.14508 238 ASP B CA 1
ATOM 4662 C C . ASP B 1 215 ? 9.25799 31.24757 39.19093 1.000 28.44574 238 ASP B C 1
ATOM 4663 O O . ASP B 1 215 ? 10.39852 31.36299 38.73425 1.000 22.73978 238 ASP B O 1
ATOM 4668 N N . GLY B 1 216 ? 8.18339 31.67545 38.52822 1.000 25.24949 239 GLY B N 1
ATOM 4669 C CA . GLY B 1 216 ? 8.27593 32.09866 37.15093 1.000 25.49593 239 GLY B CA 1
ATOM 4670 C C . GLY B 1 216 ? 7.98940 30.94107 36.21768 1.000 27.11222 239 GLY B C 1
ATOM 4671 O O . GLY B 1 216 ? 7.47784 29.90131 36.64368 1.000 29.16757 239 GLY B O 1
ATOM 4672 N N . PRO B 1 217 ? 8.31622 31.08579 34.92650 1.000 27.30123 240 PRO B N 1
ATOM 4673 C CA . PRO B 1 217 ? 7.87132 30.07494 33.94492 1.000 26.96186 240 PRO B CA 1
ATOM 4674 C C . PRO B 1 217 ? 8.50469 28.70259 34.12121 1.000 26.69061 240 PRO B C 1
ATOM 4675 O O . PRO B 1 217 ? 7.94689 27.72006 33.62009 1.000 26.66814 240 PRO B O 1
ATOM 4679 N N . SER B 1 218 ? 9.63277 28.58522 34.80981 1.000 25.07903 241 SER B N 1
ATOM 4680 C CA . SER B 1 218 ? 10.31403 27.30534 34.95513 1.000 26.69659 241 SER B CA 1
ATOM 4681 C C . SER B 1 218 ? 10.30864 26.87410 36.41545 1.000 27.22956 241 SER B C 1
ATOM 4682 O O . SER B 1 218 ? 10.58297 27.68284 37.30918 1.000 24.86277 241 SER B O 1
ATOM 4685 N N . PHE B 1 219 ? 9.98293 25.60764 36.66007 1.000 29.15379 242 PHE B N 1
ATOM 4686 C CA . PHE B 1 219 ? 9.98329 25.12183 38.03125 1.000 27.17460 242 PHE B CA 1
ATOM 4687 C C . PHE B 1 219 ? 11.38083 25.21239 38.62712 1.000 26.64305 242 PHE B C 1
ATOM 4688 O O . PHE B 1 219 ? 12.37826 24.89950 37.96783 1.000 26.33518 242 PHE B O 1
ATOM 4696 N N . SER B 1 220 ? 11.43387 25.63317 39.89143 1.000 24.48642 243 SER B N 1
ATOM 4697 C CA . SER B 1 220 ? 12.66827 25.90722 40.62323 1.000 27.21858 243 SER B CA 1
ATOM 4698 C C . SER B 1 220 ? 12.58926 25.16912 41.95323 1.000 25.33833 243 SER B C 1
ATOM 4699 O O . SER B 1 220 ? 11.72640 25.47543 42.77664 1.000 27.81606 243 SER B O 1
ATOM 4702 N N . MET B 1 221 ? 13.46387 24.18904 42.16951 1.000 28.39842 244 MET B N 1
ATOM 4703 C CA . MET B 1 221 ? 13.45071 23.46041 43.43751 1.000 25.91825 244 MET B CA 1
ATOM 4704 C C . MET B 1 221 ? 14.30256 24.24230 44.43073 1.000 26.37587 244 MET B C 1
ATOM 4705 O O . MET B 1 221 ? 15.51124 24.03208 44.56718 1.000 23.36236 244 MET B O 1
ATOM 4710 N N . ASP B 1 222 ? 13.65093 25.16800 45.12691 1.000 27.88504 245 ASP B N 1
ATOM 4711 C CA . ASP B 1 222 ? 14.29148 25.99932 46.13141 1.000 24.53074 245 ASP B CA 1
ATOM 4712 C C . ASP B 1 222 ? 13.24794 26.38979 47.16786 1.000 25.91942 245 ASP B C 1
ATOM 4713 O O . ASP B 1 222 ? 12.12094 25.88352 47.16870 1.000 25.87417 245 ASP B O 1
ATOM 4718 N N . ASN B 1 223 ? 13.62425 27.29689 48.05612 1.000 27.95555 246 ASN B N 1
ATOM 4719 C CA . ASN B 1 223 ? 12.74726 27.70077 49.14139 1.000 26.42508 246 ASN B CA 1
ATOM 4720 C C . ASN B 1 223 ? 11.84684 28.88186 48.78756 1.000 25.86657 246 ASN B C 1
ATOM 4721 O O . ASN B 1 223 ? 11.16406 29.39671 49.67911 1.000 27.87497 246 ASN B O 1
ATOM 4726 N N . TYR B 1 224 ? 11.82258 29.32362 47.51949 1.000 25.39161 247 TYR B N 1
ATOM 4727 C CA . TYR B 1 224 ? 11.07476 30.53789 47.19802 1.000 26.22190 247 TYR B CA 1
ATOM 4728 C C . TYR B 1 224 ? 9.56938 30.35825 47.35976 1.000 30.64258 247 TYR B C 1
ATOM 4729 O O . TYR B 1 224 ? 8.87344 31.33998 47.64395 1.000 25.84035 247 TYR B O 1
ATOM 4738 N N . ASN B 1 225 ? 9.04923 29.12955 47.21481 1.000 26.95090 248 ASN B N 1
ATOM 4739 C CA . ASN B 1 225 ? 7.65203 28.89325 47.57211 1.000 27.99506 248 ASN B CA 1
ATOM 4740 C C . ASN B 1 225 ? 7.36338 29.32435 49.00468 1.000 27.77725 248 ASN B C 1
ATOM 4741 O O . ASN B 1 225 ? 6.27797 29.84609 49.29153 1.000 25.21187 248 ASN B O 1
ATOM 4746 N N . ALA B 1 226 ? 8.31875 29.10350 49.91945 1.000 22.49278 249 ALA B N 1
ATOM 4747 C CA . ALA B 1 226 ? 8.15318 29.56183 51.29474 1.000 28.08284 249 ALA B CA 1
ATOM 4748 C C . ALA B 1 226 ? 8.53941 31.03067 51.44351 1.000 25.22039 249 ALA B C 1
ATOM 4749 O O . ALA B 1 226 ? 7.85858 31.78673 52.14625 1.000 24.61206 249 ALA B O 1
ATOM 4751 N N . TYR B 1 227 ? 9.61237 31.45034 50.77378 1.000 26.17021 250 TYR B N 1
ATOM 4752 C CA . TYR B 1 227 ? 10.11041 32.81551 50.93106 1.000 25.34424 250 TYR B CA 1
ATOM 4753 C C . TYR B 1 227 ? 9.07208 33.85180 50.50801 1.000 24.85534 250 TYR B C 1
ATOM 4754 O O . TYR B 1 227 ? 8.91601 34.88799 51.16458 1.000 25.81704 250 TYR B O 1
ATOM 4763 N N . VAL B 1 228 ? 8.35790 33.59591 49.41220 1.000 25.02703 251 VAL B N 1
ATOM 4764 C CA . VAL B 1 228 ? 7.47893 34.59833 48.81740 1.000 24.02017 251 VAL B CA 1
ATOM 4765 C C . VAL B 1 228 ? 6.08726 34.03849 48.53261 1.000 27.85137 251 VAL B C 1
ATOM 4766 O O . VAL B 1 228 ? 5.07757 34.61399 48.94335 1.000 27.91955 251 VAL B O 1
ATOM 4770 N N . MET B 1 229 ? 6.01833 32.91135 47.83076 1.000 26.29725 252 MET B N 1
ATOM 4771 C CA . MET B 1 229 ? 4.84699 32.65010 47.00323 1.000 23.15925 252 MET B CA 1
ATOM 4772 C C . MET B 1 229 ? 3.60233 32.29963 47.82449 1.000 24.12602 252 MET B C 1
ATOM 4773 O O . MET B 1 229 ? 2.53921 32.88321 47.60783 1.000 26.20315 252 MET B O 1
ATOM 4778 N N . HIS B 1 230 ? 3.68519 31.32838 48.73803 1.000 22.90990 253 HIS B N 1
ATOM 4779 C CA . HIS B 1 230 ? 2.47626 30.92603 49.46219 1.000 27.18605 253 HIS B CA 1
ATOM 4780 C C . HIS B 1 230 ? 1.97855 32.04304 50.37521 1.000 27.14968 253 HIS B C 1
ATOM 4781 O O . HIS B 1 230 ? 0.82662 32.48240 50.27141 1.000 26.80196 253 HIS B O 1
ATOM 4788 N N . SER B 1 231 ? 2.84247 32.51786 51.27136 1.000 21.41899 254 SER B N 1
ATOM 4789 C CA . SER B 1 231 ? 2.44285 33.53672 52.23258 1.000 26.50618 254 SER B CA 1
ATOM 4790 C C . SER B 1 231 ? 1.87399 34.76298 51.53777 1.000 27.60751 254 SER B C 1
ATOM 4791 O O . SER B 1 231 ? 0.87280 35.32618 51.98793 1.000 26.17613 254 SER B O 1
ATOM 4794 N N . MET B 1 232 ? 2.49127 35.19556 50.44029 1.000 26.42093 255 MET B N 1
ATOM 4795 C CA . MET B 1 232 ? 2.02498 36.43943 49.84154 1.000 22.10634 255 MET B CA 1
ATOM 4796 C C . MET B 1 232 ? 0.83994 36.21336 48.91610 1.000 26.56590 255 MET B C 1
ATOM 4797 O O . MET B 1 232 ? -0.05249 37.06275 48.85122 1.000 25.71018 255 MET B O 1
ATOM 4802 N N . MET B 1 233 ? 0.79753 35.08857 48.19492 1.000 26.34460 256 MET B N 1
ATOM 4803 C CA . MET B 1 233 ? -0.40799 34.79545 47.42683 1.000 31.26367 256 MET B CA 1
ATOM 4804 C C . MET B 1 233 ? -1.62349 34.77994 48.34822 1.000 28.61325 256 MET B C 1
ATOM 4805 O O . MET B 1 233 ? -2.63572 35.42935 48.06719 1.000 29.33619 256 MET B O 1
ATOM 4810 N N . VAL B 1 234 ? -1.50313 34.11001 49.49810 1.000 29.73763 257 VAL B N 1
ATOM 4811 C CA . VAL B 1 234 ? -2.62076 34.03067 50.43839 1.000 28.90125 257 VAL B CA 1
ATOM 4812 C C . VAL B 1 234 ? -2.95009 35.40760 50.98979 1.000 27.55866 257 VAL B C 1
ATOM 4813 O O . VAL B 1 234 ? -4.11750 35.81933 51.02205 1.000 26.37735 257 VAL B O 1
ATOM 4817 N N . ALA B 1 235 ? -1.92634 36.13794 51.44126 1.000 28.24503 258 ALA B N 1
ATOM 4818 C CA . ALA B 1 235 ? -2.16756 37.45875 52.01414 1.000 30.08421 258 ALA B CA 1
ATOM 4819 C C . ALA B 1 235 ? -2.79681 38.38943 50.99219 1.000 26.59827 258 ALA B C 1
ATOM 4820 O O . ALA B 1 235 ? -3.71004 39.15621 51.31938 1.000 30.60362 258 ALA B O 1
ATOM 4822 N N . MET B 1 236 ? -2.33259 38.33030 49.74441 1.000 26.38022 259 MET B N 1
ATOM 4823 C CA . MET B 1 236 ? -2.91900 39.19130 48.72608 1.000 27.77570 259 MET B CA 1
ATOM 4824 C C . MET B 1 236 ? -4.37411 38.81724 48.47090 1.000 27.01093 259 MET B C 1
ATOM 4825 O O . MET B 1 236 ? -5.24470 39.69147 48.40883 1.000 30.64971 259 MET B O 1
ATOM 4830 N N . LEU B 1 237 ? -4.66205 37.52578 48.33016 1.000 27.53956 260 LEU B N 1
ATOM 4831 C CA . LEU B 1 237 ? -6.03046 37.12294 48.03499 1.000 30.06846 260 LEU B CA 1
ATOM 4832 C C . LEU B 1 237 ? -6.97617 37.53126 49.15992 1.000 30.16944 260 LEU B C 1
ATOM 4833 O O . LEU B 1 237 ? -8.12055 37.91755 48.90457 1.000 31.36599 260 LEU B O 1
ATOM 4838 N N . GLU B 1 238 ? -6.50568 37.47048 50.40906 1.000 30.61813 261 GLU B N 1
ATOM 4839 C CA . GLU B 1 238 ? -7.32644 37.89702 51.54028 1.000 31.60077 261 GLU B CA 1
ATOM 4840 C C . GLU B 1 238 ? -7.69246 39.36779 51.42855 1.000 33.36346 261 GLU B C 1
ATOM 4841 O O . GLU B 1 238 ? -8.80874 39.76300 51.77748 1.000 37.92138 261 GLU B O 1
ATOM 4847 N N . ASN B 1 239 ? -6.75020 40.19777 50.96732 1.000 34.16976 262 ASN B N 1
ATOM 4848 C CA . ASN B 1 239 ? -7.03571 41.61236 50.75008 1.000 32.71690 262 ASN B CA 1
ATOM 4849 C C . ASN B 1 239 ? -8.06805 41.80635 49.65656 1.000 36.26562 262 ASN B C 1
ATOM 4850 O O . ASN B 1 239 ? -8.88717 42.72913 49.72078 1.000 39.06748 262 ASN B O 1
ATOM 4855 N N . LEU B 1 240 ? -8.03323 40.95489 48.63481 1.000 36.36616 263 LEU B N 1
ATOM 4856 C CA . LEU B 1 240 ? -8.87250 41.14420 47.46186 1.000 35.65638 263 LEU B CA 1
ATOM 4857 C C . LEU B 1 240 ? -10.28965 40.63785 47.65512 1.000 35.51349 263 LEU B C 1
ATOM 4858 O O . LEU B 1 240 ? -11.17943 41.04792 46.90598 1.000 34.13912 263 LEU B O 1
ATOM 4863 N N . LEU B 1 241 ? -10.51164 39.74833 48.61652 1.000 36.77054 264 LEU B N 1
ATOM 4864 C CA . LEU B 1 241 ? -11.83493 39.14624 48.75926 1.000 39.18455 264 LEU B CA 1
ATOM 4865 C C . LEU B 1 241 ? -12.90955 40.18884 49.04156 1.000 38.10846 264 LEU B C 1
ATOM 4866 O O . LEU B 1 241 ? -13.89508 40.23744 48.28786 1.000 39.10577 264 LEU B O 1
ATOM 4871 N N . PRO B 1 242 ? -12.78319 41.06490 50.04529 1.000 38.93406 265 PRO B N 1
ATOM 4872 C CA . PRO B 1 242 ? -13.87906 42.01622 50.30651 1.000 40.54629 265 PRO B CA 1
ATOM 4873 C C . PRO B 1 242 ? -14.21805 42.91772 49.12856 1.000 43.97888 265 PRO B C 1
ATOM 4874 O O . PRO B 1 242 ? -15.38782 43.28322 48.96504 1.000 44.72897 265 PRO B O 1
ATOM 4878 N N . LYS B 1 243 ? -13.25068 43.28144 48.29301 1.000 43.70810 266 LYS B N 1
ATOM 4879 C CA . LYS B 1 243 ? -13.53910 44.06140 47.09640 1.000 41.59051 266 LYS B CA 1
ATOM 4880 C C . LYS B 1 243 ? -13.94727 43.18690 45.91757 1.000 40.62799 266 LYS B C 1
ATOM 4881 O O . LYS B 1 243 ? -14.13079 43.70029 44.80843 1.000 41.29777 266 LYS B O 1
ATOM 4883 N N . ARG B 1 244 ? -14.08790 41.88131 46.13578 1.000 39.50041 267 ARG B N 1
ATOM 4884 C CA . ARG B 1 244 ? -14.43189 40.92395 45.08410 1.000 43.81529 267 ARG B CA 1
ATOM 4885 C C . ARG B 1 244 ? -13.42443 40.94309 43.93572 1.000 41.95285 267 ARG B C 1
ATOM 4886 O O . ARG B 1 244 ? -13.75128 40.58314 42.80218 1.000 43.74222 267 ARG B O 1
ATOM 4889 N N . TRP B 1 245 ? -12.18363 41.34561 44.21875 1.000 39.10783 268 TRP B N 1
ATOM 4890 C CA . TRP B 1 245 ? -11.10971 41.17668 43.25267 1.000 38.31871 268 TRP B CA 1
ATOM 4891 C C . TRP B 1 245 ? -10.51895 39.77294 43.27429 1.000 39.07799 268 TRP B C 1
ATOM 4892 O O . TRP B 1 245 ? -9.67940 39.45095 42.42369 1.000 35.22787 268 TRP B O 1
ATOM 4903 N N . ALA B 1 246 ? -10.92562 38.94906 44.23446 1.000 37.46416 269 ALA B N 1
ATOM 4904 C CA . ALA B 1 246 ? -10.64318 37.52401 44.24671 1.000 35.88485 269 ALA B CA 1
ATOM 4905 C C . ALA B 1 246 ? -11.81886 36.84641 44.92356 1.000 33.25600 269 ALA B C 1
ATOM 4906 O O . ALA B 1 246 ? -12.54349 37.47144 45.69950 1.000 37.81338 269 ALA B O 1
ATOM 4908 N N . SER B 1 247 ? -12.00766 35.56442 44.62500 1.000 32.94826 270 SER B N 1
ATOM 4909 C CA . SER B 1 247 ? -13.12525 34.80652 45.17278 1.000 35.13441 270 SER B CA 1
ATOM 4910 C C . SER B 1 247 ? -12.69710 33.96823 46.37925 1.000 36.65512 270 SER B C 1
ATOM 4911 O O . SER B 1 247 ? -11.51341 33.67348 46.58507 1.000 34.02999 270 SER B O 1
ATOM 4914 N N . GLN B 1 248 ? -13.68661 33.59610 47.19944 1.000 35.20454 271 GLN B N 1
ATOM 4915 C CA . GLN B 1 248 ? -13.39533 32.70347 48.31687 1.000 34.27298 271 GLN B CA 1
ATOM 4916 C C . GLN B 1 248 ? -12.81967 31.38420 47.81374 1.000 36.10122 271 GLN B C 1
ATOM 4917 O O . GLN B 1 248 ? -11.91814 30.81527 48.43888 1.000 33.59046 271 GLN B O 1
ATOM 4923 N N . LYS B 1 249 ? -13.31216 30.89770 46.66956 1.000 32.66408 272 LYS B N 1
ATOM 4924 C CA . LYS B 1 249 ? -12.74215 29.69659 46.06858 1.000 36.52307 272 LYS B CA 1
ATOM 4925 C C . LYS B 1 249 ? -11.25093 29.87338 45.79331 1.000 31.98533 272 LYS B C 1
ATOM 4926 O O . LYS B 1 249 ? -10.44435 28.99066 46.10147 1.000 31.98278 272 LYS B O 1
ATOM 4929 N N . GLU B 1 250 ? -10.86018 31.01578 45.21824 1.000 29.51601 273 GLU B N 1
ATOM 4930 C CA . GLU B 1 250 ? -9.44071 31.24867 44.95463 1.000 31.60472 273 GLU B CA 1
ATOM 4931 C C . GLU B 1 250 ? -8.62593 31.29255 46.24801 1.000 29.44136 273 GLU B C 1
ATOM 4932 O O . GLU B 1 250 ? -7.49359 30.79169 46.29683 1.000 29.92465 273 GLU B O 1
ATOM 4938 N N . LEU B 1 251 ? -9.18767 31.88317 47.30628 1.000 32.74096 274 LEU B N 1
ATOM 4939 C CA . LEU B 1 251 ? -8.46822 31.99949 48.57461 1.000 29.88871 274 LEU B CA 1
ATOM 4940 C C . LEU B 1 251 ? -8.33194 30.64779 49.26813 1.000 29.06894 274 LEU B C 1
ATOM 4941 O O . LEU B 1 251 ? -7.26254 30.31909 49.79844 1.000 26.10657 274 LEU B O 1
ATOM 4946 N N . ASP B 1 252 ? -9.42053 29.86640 49.30857 1.000 27.60206 275 ASP B N 1
ATOM 4947 C CA . ASP B 1 252 ? -9.34889 28.50904 49.84416 1.000 30.78071 275 ASP B CA 1
ATOM 4948 C C . ASP B 1 252 ? -8.34828 27.66534 49.06483 1.000 29.40387 275 ASP B C 1
ATOM 4949 O O . ASP B 1 252 ? -7.61345 26.85569 49.64349 1.000 26.07087 275 ASP B O 1
ATOM 4954 N N . GLU B 1 253 ? -8.32124 27.83812 47.74371 1.000 28.33673 276 GLU B N 1
ATOM 4955 C CA . GLU B 1 253 ? -7.35571 27.13108 46.91299 1.000 30.51267 276 GLU B CA 1
ATOM 4956 C C . GLU B 1 253 ? -5.92487 27.47278 47.31285 1.000 30.92338 276 GLU B C 1
ATOM 4957 O O . GLU B 1 253 ? -5.11656 26.58462 47.60152 1.000 27.87715 276 GLU B O 1
ATOM 4963 N N . ALA B 1 254 ? -5.58120 28.75881 47.30942 1.000 26.59742 277 ALA B N 1
ATOM 4964 C CA . ALA B 1 254 ? -4.22705 29.12075 47.69141 1.000 23.78133 277 ALA B CA 1
ATOM 4965 C C . ALA B 1 254 ? -3.94252 28.68631 49.11974 1.000 29.21664 277 ALA B C 1
ATOM 4966 O O . ALA B 1 254 ? -2.83879 28.22831 49.42330 1.000 28.97625 277 ALA B O 1
ATOM 4968 N N . MET B 1 255 ? -4.94911 28.77861 49.99788 1.000 32.04132 278 MET B N 1
ATOM 4969 C CA . MET B 1 255 ? -4.75956 28.41539 51.39749 1.000 27.44116 278 MET B CA 1
ATOM 4970 C C . MET B 1 255 ? -4.41952 26.94054 51.52345 1.000 26.24123 278 MET B C 1
ATOM 4971 O O . MET B 1 255 ? -3.47992 26.56648 52.23352 1.000 27.22900 278 MET B O 1
ATOM 4976 N N . ASN B 1 256 ? -5.15068 26.08732 50.80445 1.000 28.09836 279 ASN B N 1
ATOM 4977 C CA . ASN B 1 256 ? -4.91707 24.64909 50.91848 1.000 32.16549 279 ASN B CA 1
ATOM 4978 C C . ASN B 1 256 ? -3.59626 24.24560 50.28322 1.000 29.94458 279 ASN B C 1
ATOM 4979 O O . ASN B 1 256 ? -2.95195 23.29344 50.74047 1.000 25.26683 279 ASN B O 1
ATOM 4984 N N . ARG B 1 257 ? -3.18368 24.94812 49.22551 1.000 30.50773 280 ARG B N 1
ATOM 4985 C CA . ARG B 1 257 ? -1.87144 24.68094 48.65369 1.000 26.83186 280 ARG B CA 1
ATOM 4986 C C . ARG B 1 257 ? -0.75056 25.10224 49.60218 1.000 27.49055 280 ARG B C 1
ATOM 4987 O O . ARG B 1 257 ? 0.29045 24.44188 49.64601 1.000 28.96978 280 ARG B O 1
ATOM 4995 N N . MET B 1 258 ? -0.94429 26.15986 50.39988 1.000 23.99777 281 MET B N 1
ATOM 4996 C CA . MET B 1 258 ? 0.07734 26.48706 51.39493 1.000 30.00191 281 MET B CA 1
ATOM 4997 C C . MET B 1 258 ? 0.14460 25.41700 52.48815 1.000 27.91424 281 MET B C 1
ATOM 4998 O O . MET B 1 258 ? 1.23558 24.95497 52.85610 1.000 26.79539 281 MET B O 1
ATOM 5003 N N . ILE B 1 259 ? -1.02078 25.00623 53.00490 1.000 28.13091 282 ILE B N 1
ATOM 5004 C CA . ILE B 1 259 ? -1.10526 23.91499 53.98042 1.000 26.89644 282 ILE B CA 1
ATOM 5005 C C . ILE B 1 259 ? -0.34695 22.68263 53.48804 1.000 27.99385 282 ILE B C 1
ATOM 5006 O O . ILE B 1 259 ? 0.45432 22.09087 54.21989 1.000 26.83054 282 ILE B O 1
ATOM 5011 N N . ARG B 1 260 ? -0.60837 22.26606 52.24264 1.000 26.15038 283 ARG B N 1
ATOM 5012 C CA . ARG B 1 260 ? 0.08432 21.10899 51.67976 1.000 24.44161 283 ARG B CA 1
ATOM 5013 C C . ARG B 1 260 ? 1.59279 21.32721 51.65441 1.000 28.22724 283 ARG B C 1
ATOM 5014 O O . ARG B 1 260 ? 2.35977 20.45401 52.07572 1.000 25.22675 283 ARG B O 1
ATOM 5022 N N . HIS B 1 261 ? 2.03323 22.48880 51.15180 1.000 29.07318 284 HIS B N 1
ATOM 5023 C CA . HIS B 1 261 ? 3.46315 22.80347 51.09902 1.000 27.52873 284 HIS B CA 1
ATOM 5024 C C . HIS B 1 261 ? 4.11156 22.69508 52.47584 1.000 25.78032 284 HIS B C 1
ATOM 5025 O O . HIS B 1 261 ? 5.25538 22.24758 52.59963 1.000 26.53085 284 HIS B O 1
ATOM 5032 N N . SER B 1 262 ? 3.38674 23.09263 53.52662 1.000 27.99154 285 SER B N 1
ATOM 5033 C CA . SER B 1 262 ? 3.95208 23.06367 54.86843 1.000 24.73301 285 SER B CA 1
ATOM 5034 C C . SER B 1 262 ? 4.27724 21.64628 55.32995 1.000 27.62220 285 SER B C 1
ATOM 5035 O O . SER B 1 262 ? 5.14919 21.47723 56.19137 1.000 28.51341 285 SER B O 1
ATOM 5038 N N . GLU B 1 263 ? 3.61448 20.63044 54.76768 1.000 22.63277 286 GLU B N 1
ATOM 5039 C CA . GLU B 1 263 ? 3.94273 19.24992 55.10951 1.000 28.96007 286 GLU B CA 1
ATOM 5040 C C . GLU B 1 263 ? 5.34193 18.88062 54.64013 1.000 26.39076 286 GLU B C 1
ATOM 5041 O O . GLU B 1 263 ? 6.13477 18.32670 55.40738 1.000 28.24897 286 GLU B O 1
ATOM 5047 N N . PHE B 1 264 ? 5.66187 19.15860 53.37573 1.000 26.44213 287 PHE B N 1
ATOM 5048 C CA . PHE B 1 264 ? 7.02161 18.89965 52.92656 1.000 26.23956 287 PHE B CA 1
ATOM 5049 C C . PHE B 1 264 ? 8.04461 19.62782 53.79924 1.000 27.22049 287 PHE B C 1
ATOM 5050 O O . PHE B 1 264 ? 9.09412 19.06652 54.13461 1.000 25.07049 287 PHE B O 1
ATOM 5058 N N . CYS B 1 265 ? 7.76710 20.88962 54.16069 1.000 28.55728 288 CYS B N 1
ATOM 5059 C CA . CYS B 1 265 ? 8.76650 21.67160 54.88583 1.000 25.69352 288 CYS B CA 1
ATOM 5060 C C . CYS B 1 265 ? 8.95038 21.15621 56.30324 1.000 28.18660 288 CYS B C 1
ATOM 5061 O O . CYS B 1 265 ? 10.06679 21.20277 56.83035 1.000 33.17469 288 CYS B O 1
ATOM 5064 N N . GLU B 1 266 ? 7.87238 20.68396 56.94590 1.000 26.71397 289 GLU B N 1
ATOM 5065 C CA . GLU B 1 266 ? 8.03474 20.04987 58.24841 1.000 29.79037 289 GLU B CA 1
ATOM 5066 C C . GLU B 1 266 ? 8.74834 18.71148 58.11518 1.000 30.22099 289 GLU B C 1
ATOM 5067 O O . GLU B 1 266 ? 9.51396 18.33156 59.00707 1.000 24.96985 289 GLU B O 1
ATOM 5073 N N . ARG B 1 267 ? 8.53044 18.00347 57.00024 1.000 28.42983 290 ARG B N 1
ATOM 5074 C CA . ARG B 1 267 ? 9.18705 16.72435 56.78714 1.000 26.89675 290 ARG B CA 1
ATOM 5075 C C . ARG B 1 267 ? 10.67481 16.85937 56.46717 1.000 30.19628 290 ARG B C 1
ATOM 5076 O O . ARG B 1 267 ? 11.42149 15.89837 56.66961 1.000 25.36990 290 ARG B O 1
ATOM 5084 N N . MET B 1 268 ? 11.14072 18.00443 55.97790 1.000 27.69107 291 MET B N 1
ATOM 5085 C CA . MET B 1 268 ? 12.56318 18.08594 55.64580 1.000 27.18760 291 MET B CA 1
ATOM 5086 C C . MET B 1 268 ? 13.44696 18.47043 56.83440 1.000 26.85386 291 MET B C 1
ATOM 5087 O O . MET B 1 268 ? 14.67330 18.54835 56.67892 1.000 25.44819 291 MET B O 1
ATOM 5092 N N . ILE B 1 269 ? 12.87339 18.70378 58.01211 1.000 26.07305 292 ILE B N 1
ATOM 5093 C CA . ILE B 1 269 ? 13.67561 18.90302 59.21734 1.000 24.33765 292 ILE B CA 1
ATOM 5094 C C . ILE B 1 269 ? 14.13558 17.53367 59.71315 1.000 31.76597 292 ILE B C 1
ATOM 5095 O O . ILE B 1 269 ? 13.30892 16.66490 60.01281 1.000 30.34826 292 ILE B O 1
ATOM 5100 N N . ALA B 1 270 ? 15.45241 17.33751 59.78943 1.000 29.59113 293 ALA B N 1
ATOM 5101 C CA . ALA B 1 270 ? 16.05588 16.04074 60.09049 1.000 29.33838 293 ALA B CA 1
ATOM 5102 C C . ALA B 1 270 ? 15.93021 15.71445 61.58008 1.000 33.10702 293 ALA B C 1
ATOM 5103 O O . ALA B 1 270 ? 15.48126 16.53508 62.38117 1.000 28.84118 293 ALA B O 1
ATOM 5105 N N . PRO B 1 271 ? 16.27931 14.49246 61.99120 1.000 35.19807 294 PRO B N 1
ATOM 5106 C CA . PRO B 1 271 ? 16.22201 14.18501 63.43151 1.000 33.88130 294 PRO B CA 1
ATOM 5107 C C . PRO B 1 271 ? 17.14274 15.05075 64.28556 1.000 37.81324 294 PRO B C 1
ATOM 5108 O O . PRO B 1 271 ? 16.77967 15.37364 65.42604 1.000 37.90595 294 PRO B O 1
ATOM 5112 N N . ASP B 1 272 ? 18.31371 15.45018 63.76953 1.000 36.96119 295 ASP B N 1
ATOM 5113 C CA . ASP B 1 272 ? 19.25408 16.31874 64.48409 1.000 35.20171 295 ASP B CA 1
ATOM 5114 C C . ASP B 1 272 ? 18.85151 17.79909 64.45332 1.000 36.62615 295 ASP B C 1
ATOM 5115 O O . ASP B 1 272 ? 19.62736 18.65314 64.90442 1.000 35.58736 295 ASP B O 1
ATOM 5120 N N . GLY B 1 273 ? 17.67391 18.12625 63.92648 1.000 35.77871 296 GLY B N 1
ATOM 5121 C CA . GLY B 1 273 ? 17.24789 19.50654 63.87454 1.000 34.22081 296 GLY B CA 1
ATOM 5122 C C . GLY B 1 273 ? 17.79601 20.31763 62.71945 1.000 34.51196 296 GLY B C 1
ATOM 5123 O O . GLY B 1 273 ? 17.55200 21.53009 62.66872 1.000 32.06965 296 GLY B O 1
ATOM 5124 N N . THR B 1 274 ? 18.52972 19.70541 61.78972 1.000 29.59807 297 THR B N 1
ATOM 5125 C CA . THR B 1 274 ? 18.99024 20.45280 60.62925 1.000 30.44370 297 THR B CA 1
ATOM 5126 C C . THR B 1 274 ? 17.96281 20.34090 59.49980 1.000 32.44980 297 THR B C 1
ATOM 5127 O O . THR B 1 274 ? 16.91252 19.70075 59.62436 1.000 28.71576 297 THR B O 1
ATOM 5131 N N . TYR B 1 275 ? 18.25709 21.00266 58.38706 1.000 28.48412 298 TYR B N 1
ATOM 5132 C CA . TYR B 1 275 ? 17.44188 20.91266 57.18833 1.000 26.74177 298 TYR B CA 1
ATOM 5133 C C . TYR B 1 275 ? 18.37981 21.10034 56.00611 1.000 28.44074 298 TYR B C 1
ATOM 5134 O O . TYR B 1 275 ? 19.46213 21.67976 56.16356 1.000 27.72812 298 TYR B O 1
ATOM 5143 N N . PRO B 1 276 ? 18.03464 20.57818 54.83908 1.000 26.64906 299 PRO B N 1
ATOM 5144 C CA . PRO B 1 276 ? 18.97989 20.64505 53.71254 1.000 20.56874 299 PRO B CA 1
ATOM 5145 C C . PRO B 1 276 ? 19.15065 22.06675 53.19804 1.000 23.45717 299 PRO B C 1
ATOM 5146 O O . PRO B 1 276 ? 18.20616 22.85828 53.16797 1.000 27.68473 299 PRO B O 1
ATOM 5150 N N . ALA B 1 277 ? 20.38414 22.39157 52.81494 1.000 23.11800 300 ALA B N 1
ATOM 5151 C CA . ALA B 1 277 ? 20.67794 23.62986 52.10977 1.000 28.27500 300 ALA B CA 1
ATOM 5152 C C . ALA B 1 277 ? 20.55906 23.34943 50.61684 1.000 26.51374 300 ALA B C 1
ATOM 5153 O O . ALA B 1 277 ? 21.25558 22.47653 50.08626 1.000 27.04462 300 ALA B O 1
ATOM 5155 N N . PHE B 1 278 ? 19.64344 24.04620 49.95275 1.000 26.80834 301 PHE B N 1
ATOM 5156 C CA . PHE B 1 278 ? 19.46656 23.83000 48.52530 1.000 26.95270 301 PHE B CA 1
ATOM 5157 C C . PHE B 1 278 ? 18.80568 25.06374 47.92419 1.000 26.74880 301 PHE B C 1
ATOM 5158 O O . PHE B 1 278 ? 18.12083 25.81592 48.62393 1.000 24.49774 301 PHE B O 1
ATOM 5166 N N . GLY B 1 279 ? 19.04286 25.26942 46.62433 1.000 21.64518 302 GLY B N 1
ATOM 5167 C CA . GLY B 1 279 ? 18.44560 26.36271 45.89218 1.000 26.90116 302 GLY B CA 1
ATOM 5168 C C . GLY B 1 279 ? 19.07982 27.71136 46.18497 1.000 28.25881 302 GLY B C 1
ATOM 5169 O O . GLY B 1 279 ? 19.93989 27.86536 47.05158 1.000 29.42636 302 GLY B O 1
ATOM 5170 N N . ARG B 1 280 ? 18.61766 28.72043 45.45025 1.000 28.09501 303 ARG B N 1
ATOM 5171 C CA . ARG B 1 280 ? 19.19741 30.04416 45.59604 1.000 27.99159 303 ARG B CA 1
ATOM 5172 C C . ARG B 1 280 ? 18.73550 30.68893 46.89824 1.000 31.20933 303 ARG B C 1
ATOM 5173 O O . ARG B 1 280 ? 17.79899 30.22555 47.55944 1.000 27.05715 303 ARG B O 1
ATOM 5181 N N . SER B 1 281 ? 19.42220 31.77517 47.26423 1.000 26.80533 304 SER B N 1
ATOM 5182 C CA . SER B 1 281 ? 19.10430 32.53903 48.46681 1.000 25.68842 304 SER B CA 1
ATOM 5183 C C . SER B 1 281 ? 19.08216 31.64148 49.69918 1.000 25.68562 304 SER B C 1
ATOM 5184 O O . SER B 1 281 ? 18.22103 31.76222 50.57285 1.000 27.56414 304 SER B O 1
ATOM 5187 N N . VAL B 1 282 ? 20.03827 30.71313 49.76548 1.000 30.02664 305 VAL B N 1
ATOM 5188 C CA . VAL B 1 282 ? 20.11449 29.84606 50.92912 1.000 25.43076 305 VAL B CA 1
ATOM 5189 C C . VAL B 1 282 ? 20.46396 30.65171 52.17050 1.000 25.73162 305 VAL B C 1
ATOM 5190 O O . VAL B 1 282 ? 20.21412 30.20561 53.29412 1.000 26.14283 305 VAL B O 1
ATOM 5194 N N . THR B 1 283 ? 21.01445 31.84841 51.98095 1.000 24.77546 306 THR B N 1
ATOM 5195 C CA . THR B 1 283 ? 21.33521 32.77116 53.05609 1.000 27.42850 306 THR B CA 1
ATOM 5196 C C . THR B 1 283 ? 20.11602 33.28263 53.81580 1.000 28.56868 306 THR B C 1
ATOM 5197 O O . THR B 1 283 ? 20.29899 33.99060 54.81368 1.000 27.17782 306 THR B O 1
ATOM 5201 N N . TYR B 1 284 ? 18.89522 32.98795 53.35766 1.000 25.45671 307 TYR B N 1
ATOM 5202 C CA . TYR B 1 284 ? 17.71148 33.40849 54.09005 1.000 26.40052 307 TYR B CA 1
ATOM 5203 C C . TYR B 1 284 ? 17.43214 32.52871 55.29632 1.000 28.92112 307 TYR B C 1
ATOM 5204 O O . TYR B 1 284 ? 16.52401 32.84682 56.07315 1.000 29.78491 307 TYR B O 1
ATOM 5213 N N . ARG B 1 285 ? 18.18120 31.43459 55.45379 1.000 25.33627 308 ARG B N 1
ATOM 5214 C CA . ARG B 1 285 ? 18.13053 30.54809 56.61783 1.000 25.42604 308 ARG B CA 1
ATOM 5215 C C . ARG B 1 285 ? 16.68500 30.10243 56.85984 1.000 30.79996 308 ARG B C 1
ATOM 5216 O O . ARG B 1 285 ? 16.03806 29.59899 55.92962 1.000 25.53450 308 ARG B O 1
ATOM 5224 N N . THR B 1 286 ? 16.14903 30.24238 58.07005 1.000 28.74390 309 THR B N 1
ATOM 5225 C CA . THR B 1 286 ? 14.90059 29.57743 58.41496 1.000 26.06373 309 THR B CA 1
ATOM 5226 C C . THR B 1 286 ? 13.68521 30.22034 57.77916 1.000 27.99687 309 THR B C 1
ATOM 5227 O O . THR B 1 286 ? 12.57787 29.75975 58.05199 1.000 26.50966 309 THR B O 1
ATOM 5231 N N . ALA B 1 287 ? 13.84653 31.26103 56.95247 1.000 29.33109 310 ALA B N 1
ATOM 5232 C CA . ALA B 1 287 ? 12.73654 31.70075 56.10925 1.000 27.51308 310 ALA B CA 1
ATOM 5233 C C . ALA B 1 287 ? 12.22867 30.58456 55.19832 1.000 28.82289 310 ALA B C 1
ATOM 5234 O O . ALA B 1 287 ? 11.09743 30.66911 54.70085 1.000 28.53306 310 ALA B O 1
ATOM 5236 N N . ALA B 1 288 ? 13.03855 29.54514 54.96474 1.000 23.05524 311 ALA B N 1
ATOM 5237 C CA . ALA B 1 288 ? 12.56900 28.35995 54.25213 1.000 27.68170 311 ALA B CA 1
ATOM 5238 C C . ALA B 1 288 ? 11.35945 27.73029 54.91833 1.000 27.91104 311 ALA B C 1
ATOM 5239 O O . ALA B 1 288 ? 10.70270 26.88795 54.30145 1.000 26.46524 311 ALA B O 1
ATOM 5241 N N . PHE B 1 289 ? 11.06290 28.10508 56.16355 1.000 24.70701 312 PHE B N 1
ATOM 5242 C CA . PHE B 1 289 ? 9.92791 27.57667 56.90028 1.000 28.68171 312 PHE B CA 1
ATOM 5243 C C . PHE B 1 289 ? 8.77047 28.56442 57.01732 1.000 29.77078 312 PHE B C 1
ATOM 5244 O O . PHE B 1 289 ? 7.84392 28.31787 57.79277 1.000 28.16546 312 PHE B O 1
ATOM 5252 N N . GLN B 1 290 ? 8.75932 29.63991 56.22262 1.000 25.94907 313 GLN B N 1
ATOM 5253 C CA . GLN B 1 290 ? 7.69671 30.62703 56.39383 1.000 28.24165 313 GLN B CA 1
ATOM 5254 C C . GLN B 1 290 ? 6.32194 30.03042 56.11553 1.000 27.17614 313 GLN B C 1
ATOM 5255 O O . GLN B 1 290 ? 5.32833 30.47988 56.69601 1.000 26.33134 313 GLN B O 1
ATOM 5261 N N . SER B 1 291 ? 6.22924 29.03337 55.22937 1.000 25.84292 314 SER B N 1
ATOM 5262 C CA . SER B 1 291 ? 4.90740 28.49316 54.93080 1.000 25.15411 314 SER B CA 1
ATOM 5263 C C . SER B 1 291 ? 4.41723 27.60455 56.06599 1.000 26.59971 314 SER B C 1
ATOM 5264 O O . SER B 1 291 ? 3.23303 27.63954 56.42000 1.000 28.32760 314 SER B O 1
ATOM 5267 N N . LEU B 1 292 ? 5.31799 26.80704 56.64466 1.000 29.98659 315 LEU B N 1
ATOM 5268 C CA . LEU B 1 292 ? 4.99203 26.04316 57.84464 1.000 25.95727 315 LEU B CA 1
ATOM 5269 C C . LEU B 1 292 ? 4.68013 26.97049 59.01563 1.000 27.03390 315 LEU B C 1
ATOM 5270 O O . LEU B 1 292 ? 3.76530 26.70540 59.80636 1.000 26.11598 315 LEU B O 1
ATOM 5275 N N . ALA B 1 293 ? 5.42925 28.07173 59.12791 1.000 22.42101 316 ALA B N 1
ATOM 5276 C CA . ALA B 1 293 ? 5.22815 29.03485 60.20475 1.000 26.93012 316 ALA B CA 1
ATOM 5277 C C . ALA B 1 293 ? 3.90075 29.75316 60.05664 1.000 28.59333 316 ALA B C 1
ATOM 5278 O O . ALA B 1 293 ? 3.22399 30.02452 61.05654 1.000 27.15396 316 ALA B O 1
ATOM 5280 N N . ASP B 1 294 ? 3.52809 30.07864 58.80960 1.000 24.69487 317 ASP B N 1
ATOM 5281 C CA . ASP B 1 294 ? 2.25595 30.73247 58.52306 1.000 27.01245 317 ASP B CA 1
ATOM 5282 C C . ASP B 1 294 ? 1.08611 29.79301 58.77962 1.000 27.44867 317 ASP B C 1
ATOM 5283 O O . ASP B 1 294 ? 0.06417 30.20158 59.34437 1.000 28.20867 317 ASP B O 1
ATOM 5288 N N . VAL B 1 295 ? 1.20079 28.54177 58.32834 1.000 30.71470 318 VAL B N 1
ATOM 5289 C CA . VAL B 1 295 ? 0.13850 27.56386 58.55292 1.000 28.41002 318 VAL B CA 1
ATOM 5290 C C . VAL B 1 295 ? -0.04273 27.31736 60.04674 1.000 30.65790 318 VAL B C 1
ATOM 5291 O O . VAL B 1 295 ? -1.17548 27.23924 60.54579 1.000 33.28034 318 VAL B O 1
ATOM 5295 N N . ALA B 1 296 ? 1.06648 27.22609 60.78861 1.000 27.12608 319 ALA B N 1
ATOM 5296 C CA . ALA B 1 296 ? 0.97220 27.06354 62.23544 1.000 30.65107 319 ALA B CA 1
ATOM 5297 C C . ALA B 1 296 ? 0.29142 28.26814 62.86765 1.000 32.64014 319 ALA B C 1
ATOM 5298 O O . ALA B 1 296 ? -0.63234 28.11817 63.67488 1.000 32.11868 319 ALA B O 1
ATOM 5300 N N . LEU B 1 297 ? 0.72887 29.47692 62.49796 1.000 32.92065 320 LEU B N 1
ATOM 5301 C CA . LEU B 1 297 ? 0.10885 30.68266 63.04021 1.000 32.31322 320 LEU B CA 1
ATOM 5302 C C . LEU B 1 297 ? -1.38149 30.70106 62.75801 1.000 31.79218 320 LEU B C 1
ATOM 5303 O O . LEU B 1 297 ? -2.17269 31.09304 63.61735 1.000 35.83910 320 LEU B O 1
ATOM 5308 N N . ARG B 1 298 ? -1.78779 30.27008 61.56934 1.000 30.08888 321 ARG B N 1
ATOM 5309 C CA . ARG B 1 298 ? -3.20074 30.30821 61.21887 1.000 30.09124 321 ARG B CA 1
ATOM 5310 C C . ARG B 1 298 ? -3.99279 29.13560 61.79538 1.000 31.32325 321 ARG B C 1
ATOM 5311 O O . ARG B 1 298 ? -5.18671 29.01325 61.49298 1.000 28.82181 321 ARG B O 1
ATOM 5319 N N . LYS B 1 299 ? -3.36196 28.27023 62.59265 1.000 29.83991 322 LYS B N 1
ATOM 5320 C CA . LYS B 1 299 ? -4.04835 27.14490 63.22167 1.000 31.73373 322 LYS B CA 1
ATOM 5321 C C . LYS B 1 299 ? -4.63790 26.20423 62.16834 1.000 33.00362 322 LYS B C 1
ATOM 5322 O O . LYS B 1 299 ? -5.73892 25.67663 62.32322 1.000 33.77263 322 LYS B O 1
ATOM 5328 N N . LYS B 1 300 ? -3.89444 25.99121 61.07594 1.000 34.46280 323 LYS B N 1
ATOM 5329 C CA . LYS B 1 300 ? -4.38138 25.21259 59.94336 1.000 29.57628 323 LYS B CA 1
ATOM 5330 C C . LYS B 1 300 ? -3.46674 24.03806 59.61151 1.000 31.00716 323 LYS B C 1
ATOM 5331 O O . LYS B 1 300 ? -3.41199 23.58693 58.46513 1.000 28.65332 323 LYS B O 1
ATOM 5337 N N . LEU B 1 301 ? -2.74204 23.53532 60.59479 1.000 26.91546 324 LEU B N 1
ATOM 5338 C CA . LEU B 1 301 ? -1.88871 22.39197 60.34516 1.000 31.00983 324 LEU B CA 1
ATOM 5339 C C . LEU B 1 301 ? -2.75288 21.18243 60.01274 1.000 35.99963 324 LEU B C 1
ATOM 5340 O O . LEU B 1 301 ? -3.85191 21.04509 60.55648 1.000 34.81293 324 LEU B O 1
ATOM 5345 N N . PRO B 1 302 ? -2.30825 20.31465 59.10432 1.000 35.09918 325 PRO B N 1
ATOM 5346 C CA . PRO B 1 302 ? -3.09468 19.12939 58.74759 1.000 36.06247 325 PRO B CA 1
ATOM 5347 C C . PRO B 1 302 ? -3.19936 18.17099 59.92215 1.000 39.20026 325 PRO B C 1
ATOM 5348 O O . PRO B 1 302 ? -2.44705 18.24741 60.89618 1.000 38.71196 325 PRO B O 1
ATOM 5352 N N . SER B 1 303 ? -4.13026 17.22060 59.78253 1.000 37.39799 326 SER B N 1
ATOM 5353 C CA . SER B 1 303 ? -4.59724 16.44247 60.92825 1.000 41.87929 326 SER B CA 1
ATOM 5354 C C . SER B 1 303 ? -3.46741 15.66753 61.59961 1.000 45.64072 326 SER B C 1
ATOM 5355 O O . SER B 1 303 ? -3.38623 15.60510 62.83512 1.000 47.35661 326 SER B O 1
ATOM 5358 N N . HIS B 1 304 ? -2.59319 15.07175 60.79953 1.000 37.85991 327 HIS B N 1
ATOM 5359 C CA . HIS B 1 304 ? -1.51733 14.19405 61.23243 1.000 41.36505 327 HIS B CA 1
ATOM 5360 C C . HIS B 1 304 ? -0.28335 14.94430 61.71017 1.000 36.72262 327 HIS B C 1
ATOM 5361 O O . HIS B 1 304 ? 0.67876 14.30607 62.14759 1.000 35.15360 327 HIS B O 1
ATOM 5368 N N . VAL B 1 305 ? -0.27133 16.26785 61.61713 1.000 36.77609 328 VAL B N 1
ATOM 5369 C CA . VAL B 1 305 ? 0.89344 17.07488 61.96589 1.000 34.00452 328 VAL B CA 1
ATOM 5370 C C . VAL B 1 305 ? 0.49449 17.91767 63.16672 1.000 31.47044 328 VAL B C 1
ATOM 5371 O O . VAL B 1 305 ? -0.21980 18.91391 63.01711 1.000 35.13257 328 VAL B O 1
ATOM 5375 N N . SER B 1 306 ? 0.94843 17.52772 64.36333 1.000 33.02662 329 SER B N 1
ATOM 5376 C CA . SER B 1 306 ? 0.50426 18.20567 65.57453 1.000 33.87557 329 SER B CA 1
ATOM 5377 C C . SER B 1 306 ? 1.17601 19.57331 65.72216 1.000 33.52563 329 SER B C 1
ATOM 5378 O O . SER B 1 306 ? 2.29859 19.77656 65.25497 1.000 32.75897 329 SER B O 1
ATOM 5381 N N . PRO B 1 307 ? 0.49640 20.53506 66.35558 1.000 32.44426 330 PRO B N 1
ATOM 5382 C CA . PRO B 1 307 ? 1.17589 21.79914 66.69240 1.000 31.96118 330 PRO B CA 1
ATOM 5383 C C . PRO B 1 307 ? 2.43831 21.60077 67.50962 1.000 30.62447 330 PRO B C 1
ATOM 5384 O O . PRO B 1 307 ? 3.44074 22.28145 67.27236 1.000 33.66760 330 PRO B O 1
ATOM 5388 N N . ALA B 1 308 ? 2.42068 20.67596 68.46720 1.000 30.18104 331 ALA B N 1
ATOM 5389 C CA . ALA B 1 308 ? 3.60379 20.44413 69.28275 1.000 31.30700 331 ALA B CA 1
ATOM 5390 C C . ALA B 1 308 ? 4.78730 20.00351 68.43400 1.000 29.35284 331 ALA B C 1
ATOM 5391 O O . ALA B 1 308 ? 5.91164 20.47057 68.63743 1.000 29.00149 331 ALA B O 1
ATOM 5393 N N . GLN B 1 309 ? 4.56568 19.09302 67.48742 1.000 28.56661 332 GLN B N 1
ATOM 5394 C CA . GLN B 1 309 ? 5.70470 18.60518 66.72139 1.000 30.08507 332 GLN B CA 1
ATOM 5395 C C . GLN B 1 309 ? 6.28580 19.69549 65.82250 1.000 27.79104 332 GLN B C 1
ATOM 5396 O O . GLN B 1 309 ? 7.49456 19.70004 65.57704 1.000 32.38741 332 GLN B O 1
ATOM 5402 N N . VAL B 1 310 ? 5.45844 20.63641 65.34960 1.000 32.28052 333 VAL B N 1
ATOM 5403 C CA . VAL B 1 310 ? 5.97693 21.76612 64.57632 1.000 28.78637 333 VAL B CA 1
ATOM 5404 C C . VAL B 1 310 ? 6.76755 22.70005 65.47532 1.000 29.64132 333 VAL B C 1
ATOM 5405 O O . VAL B 1 310 ? 7.89250 23.10056 65.14693 1.000 25.82360 333 VAL B O 1
ATOM 5409 N N . ARG B 1 311 ? 6.17580 23.07532 66.61690 1.000 26.96466 334 ARG B N 1
ATOM 5410 C CA . ARG B 1 311 ? 6.90081 23.83589 67.62639 1.000 29.76786 334 ARG B CA 1
ATOM 5411 C C . ARG B 1 311 ? 8.24827 23.20335 67.94210 1.000 29.65958 334 ARG B C 1
ATOM 5412 O O . ARG B 1 311 ? 9.28581 23.87674 67.91993 1.000 30.30512 334 ARG B O 1
ATOM 5420 N N . CYS B 1 312 ? 8.25816 21.90435 68.22944 1.000 26.99642 335 CYS B N 1
ATOM 5421 C CA . CYS B 1 312 ? 9.51104 21.27296 68.63477 1.000 26.78978 335 CYS B CA 1
ATOM 5422 C C . CYS B 1 312 ? 10.49242 21.19581 67.47287 1.000 31.03604 335 CYS B C 1
ATOM 5423 O O . CYS B 1 312 ? 11.69288 21.42015 67.65749 1.000 27.31998 335 CYS B O 1
ATOM 5426 N N . ALA B 1 313 ? 9.99985 20.90719 66.26362 1.000 31.89122 336 ALA B N 1
ATOM 5427 C CA . ALA B 1 313 ? 10.88555 20.84210 65.10507 1.000 31.03858 336 ALA B CA 1
ATOM 5428 C C . ALA B 1 313 ? 11.53695 22.19370 64.85219 1.000 28.92207 336 ALA B C 1
ATOM 5429 O O . ALA B 1 313 ? 12.76777 22.30540 64.80237 1.000 31.13856 336 ALA B O 1
ATOM 5431 N N . LEU B 1 314 ? 10.71738 23.23789 64.70504 1.000 27.41305 337 LEU B N 1
ATOM 5432 C CA . LEU B 1 314 ? 11.24288 24.58266 64.53270 1.000 27.21532 337 LEU B CA 1
ATOM 5433 C C . LEU B 1 314 ? 12.03928 25.06221 65.74368 1.000 27.95765 337 LEU B C 1
ATOM 5434 O O . LEU B 1 314 ? 12.91564 25.92271 65.59329 1.000 30.56851 337 LEU B O 1
ATOM 5439 N N . THR B 1 315 ? 11.77547 24.53269 66.93848 1.000 31.18468 338 THR B N 1
ATOM 5440 C CA . THR B 1 315 ? 12.61594 24.90031 68.07521 1.000 30.65159 338 THR B CA 1
ATOM 5441 C C . THR B 1 315 ? 14.03910 24.43079 67.84994 1.000 29.03955 338 THR B C 1
ATOM 5442 O O . THR B 1 315 ? 14.99341 25.20106 68.01735 1.000 28.83994 338 THR B O 1
ATOM 5446 N N . ALA B 1 316 ? 14.19406 23.16336 67.45377 1.000 30.39660 339 ALA B N 1
ATOM 5447 C CA . ALA B 1 316 ? 15.52320 22.62025 67.19446 1.000 32.98539 339 ALA B CA 1
ATOM 5448 C C . ALA B 1 316 ? 16.22461 23.38915 66.08200 1.000 30.39489 339 ALA B C 1
ATOM 5449 O O . ALA B 1 316 ? 17.42720 23.66629 66.17048 1.000 31.32325 339 ALA B O 1
ATOM 5451 N N . VAL B 1 317 ? 15.48952 23.76169 65.03371 1.000 30.98320 340 VAL B N 1
ATOM 5452 C CA . VAL B 1 317 ? 16.12154 24.49883 63.94394 1.000 30.25581 340 VAL B CA 1
ATOM 5453 C C . VAL B 1 317 ? 16.55320 25.88048 64.41237 1.000 28.92351 340 VAL B C 1
ATOM 5454 O O . VAL B 1 317 ? 17.65609 26.34112 64.08937 1.000 28.31124 340 VAL B O 1
ATOM 5458 N N . HIS B 1 318 ? 15.68846 26.55946 65.17312 1.000 26.81111 341 HIS B N 1
ATOM 5459 C CA . HIS B 1 318 ? 15.99694 27.89443 65.68426 1.000 31.60904 341 HIS B CA 1
ATOM 5460 C C . HIS B 1 318 ? 17.24204 27.87751 66.56184 1.000 30.43340 341 HIS B C 1
ATOM 5461 O O . HIS B 1 318 ? 18.13020 28.72729 66.41821 1.000 31.29715 341 HIS B O 1
ATOM 5468 N N . ARG B 1 319 ? 17.31942 26.91876 67.48442 1.000 26.43597 342 ARG B N 1
ATOM 5469 C CA . ARG B 1 319 ? 18.50920 26.81387 68.31591 1.000 33.94389 342 ARG B CA 1
ATOM 5470 C C . ARG B 1 319 ? 19.72923 26.43663 67.48175 1.000 33.87200 342 ARG B C 1
ATOM 5471 O O . ARG B 1 319 ? 20.82410 26.96521 67.70833 1.000 29.90590 342 ARG B O 1
ATOM 5479 N N . ASN B 1 320 ? 19.55772 25.53359 66.50514 1.000 32.66154 343 ASN B N 1
ATOM 5480 C CA . ASN B 1 320 ? 20.68660 25.11448 65.67836 1.000 29.30138 343 ASN B CA 1
ATOM 5481 C C . ASN B 1 320 ? 21.27556 26.27137 64.89130 1.000 32.04417 343 ASN B C 1
ATOM 5482 O O . ASN B 1 320 ? 22.47313 26.26422 64.58658 1.000 34.23791 343 ASN B O 1
ATOM 5487 N N . MET B 1 321 ? 20.47127 27.28282 64.56660 1.000 29.26633 344 MET B N 1
ATOM 5488 C CA . MET B 1 321 ? 20.97238 28.35608 63.72712 1.000 31.46711 344 MET B CA 1
ATOM 5489 C C . MET B 1 321 ? 21.17814 29.69425 64.42464 1.000 27.10374 344 MET B C 1
ATOM 5490 O O . MET B 1 321 ? 21.96658 30.50028 63.92655 1.000 26.59733 344 MET B O 1
ATOM 5495 N N . TYR B 1 322 ? 20.51646 29.96444 65.54591 1.000 27.84868 345 TYR B N 1
ATOM 5496 C CA . TYR B 1 322 ? 20.61233 31.29264 66.14713 1.000 32.54518 345 TYR B CA 1
ATOM 5497 C C . TYR B 1 322 ? 21.09123 31.31127 67.59182 1.000 30.51713 345 TYR B C 1
ATOM 5498 O O . TYR B 1 322 ? 21.36096 32.39745 68.11571 1.000 31.96408 345 TYR B O 1
ATOM 5507 N N . GLU B 1 323 ? 21.18950 30.16335 68.25631 1.000 29.06854 346 GLU B N 1
ATOM 5508 C CA . GLU B 1 323 ? 21.55198 30.17230 69.66825 1.000 34.68858 346 GLU B CA 1
ATOM 5509 C C . GLU B 1 323 ? 23.02924 30.49857 69.84949 1.000 30.24023 346 GLU B C 1
ATOM 5510 O O . GLU B 1 323 ? 23.38563 31.38512 70.63209 1.000 30.56253 346 GLU B O 1
ATOM 5516 N N . GLY B 1 324 ? 23.90140 29.79166 69.13615 1.000 33.99704 347 GLY B N 1
ATOM 5517 C CA . GLY B 1 324 ? 25.29841 30.16501 69.05010 1.000 29.45891 347 GLY B CA 1
ATOM 5518 C C . GLY B 1 324 ? 25.45368 31.42656 68.21880 1.000 32.44250 347 GLY B C 1
ATOM 5519 O O . GLY B 1 324 ? 24.48720 32.03204 67.75970 1.000 29.37022 347 GLY B O 1
ATOM 5520 N N . ASN B 1 325 ? 26.70582 31.83398 68.02315 1.000 29.65682 348 ASN B N 1
ATOM 5521 C CA . ASN B 1 325 ? 26.99923 33.07660 67.31975 1.000 33.67263 348 ASN B CA 1
ATOM 5522 C C . ASN B 1 325 ? 27.59622 32.85670 65.93599 1.000 29.20167 348 ASN B C 1
ATOM 5523 O O . ASN B 1 325 ? 28.04671 33.82348 65.31191 1.000 31.43982 348 ASN B O 1
ATOM 5528 N N . GLN B 1 326 ? 27.57145 31.62117 65.42479 1.000 30.13635 349 GLN B N 1
ATOM 5529 C CA . GLN B 1 326 ? 28.16158 31.33620 64.11830 1.000 29.56139 349 GLN B CA 1
ATOM 5530 C C . GLN B 1 326 ? 27.53343 32.16897 62.99830 1.000 29.91921 349 GLN B C 1
ATOM 5531 O O . GLN B 1 326 ? 28.18764 32.41563 61.98051 1.000 30.34356 349 GLN B O 1
ATOM 5537 N N . ASN B 1 327 ? 26.28581 32.61273 63.14899 1.000 29.30260 350 ASN B N 1
ATOM 5538 C CA . ASN B 1 327 ? 25.63218 33.37267 62.08707 1.000 33.79815 350 ASN B CA 1
ATOM 5539 C C . ASN B 1 327 ? 25.60927 34.87783 62.35870 1.000 33.85247 350 ASN B C 1
ATOM 5540 O O . ASN B 1 327 ? 24.91187 35.62016 61.65092 1.000 30.25789 350 ASN B O 1
ATOM 5545 N N . PHE B 1 328 ? 26.37330 35.34332 63.34907 1.000 28.82743 351 PHE B N 1
ATOM 5546 C CA . PHE B 1 328 ? 26.35158 36.73331 63.77937 1.000 31.65174 351 PHE B CA 1
ATOM 5547 C C . PHE B 1 328 ? 27.76648 37.30576 63.79414 1.000 36.29255 351 PHE B C 1
ATOM 5548 O O . PHE B 1 328 ? 28.74834 36.58680 64.01840 1.000 32.13880 351 PHE B O 1
ATOM 5556 N N . ASP B 1 329 ? 27.86786 38.61214 63.55720 1.000 31.39238 352 ASP B N 1
ATOM 5557 C CA . ASP B 1 329 ? 29.16214 39.26693 63.62615 1.000 35.51798 352 ASP B CA 1
ATOM 5558 C C . ASP B 1 329 ? 29.38077 39.77091 65.05865 1.000 38.38603 352 ASP B C 1
ATOM 5559 O O . ASP B 1 329 ? 28.58976 39.49704 65.97233 1.000 33.94067 352 ASP B O 1
ATOM 5564 N N . LYS B 1 330 ? 30.47230 40.51156 65.26472 1.000 34.56084 353 LYS B N 1
ATOM 5565 C CA . LYS B 1 330 ? 30.84773 40.93619 66.60760 1.000 37.38430 353 LYS B CA 1
ATOM 5566 C C . LYS B 1 330 ? 29.80318 41.83803 67.24539 1.000 34.75798 353 LYS B C 1
ATOM 5567 O O . LYS B 1 330 ? 29.73799 41.91490 68.47772 1.000 39.90593 353 LYS B O 1
ATOM 5573 N N . ASP B 1 331 ? 28.98707 42.52324 66.44629 1.000 31.69797 354 ASP B N 1
ATOM 5574 C CA . ASP B 1 331 ? 28.01263 43.47172 66.96847 1.000 36.89318 354 ASP B CA 1
ATOM 5575 C C . ASP B 1 331 ? 26.58115 42.94781 66.87571 1.000 36.83002 354 ASP B C 1
ATOM 5576 O O . ASP B 1 331 ? 25.62810 43.72482 66.98920 1.000 39.40761 354 ASP B O 1
ATOM 5581 N N . GLY B 1 332 ? 26.40269 41.64867 66.67248 1.000 36.29934 355 GLY B N 1
ATOM 5582 C CA . GLY B 1 332 ? 25.07018 41.07109 66.72496 1.000 34.97687 355 GLY B CA 1
ATOM 5583 C C . GLY B 1 332 ? 24.26583 41.12907 65.44619 1.000 29.66898 355 GLY B C 1
ATOM 5584 O O . GLY B 1 332 ? 23.06703 40.83094 65.47546 1.000 29.09505 355 GLY B O 1
ATOM 5585 N N . TRP B 1 333 ? 24.87294 41.50931 64.33321 1.000 29.05192 356 TRP B N 1
ATOM 5586 C CA . TRP B 1 333 ? 24.19041 41.49487 63.05487 1.000 30.52475 356 TRP B CA 1
ATOM 5587 C C . TRP B 1 333 ? 24.39001 40.14037 62.39147 1.000 29.47134 356 TRP B C 1
ATOM 5588 O O . TRP B 1 333 ? 25.40809 39.47213 62.58857 1.000 32.92619 356 TRP B O 1
ATOM 5599 N N . LEU B 1 334 ? 23.40375 39.73664 61.60512 1.000 28.44300 357 LEU B N 1
ATOM 5600 C CA . LEU B 1 334 ? 23.53748 38.51669 60.82880 1.000 26.14138 357 LEU B CA 1
ATOM 5601 C C . LEU B 1 334 ? 24.64493 38.66639 59.79607 1.000 28.53464 357 LEU B C 1
ATOM 5602 O O . LEU B 1 334 ? 24.87050 39.74828 59.24476 1.000 25.12859 357 LEU B O 1
ATOM 5607 N N . VAL B 1 335 ? 25.32407 37.56268 59.51217 1.000 28.81865 358 VAL B N 1
ATOM 5608 C CA . VAL B 1 335 ? 26.37439 37.55503 58.50468 1.000 28.06427 358 VAL B CA 1
ATOM 5609 C C . VAL B 1 335 ? 25.91741 36.73467 57.30916 1.000 28.51424 358 VAL B C 1
ATOM 5610 O O . VAL B 1 335 ? 24.99092 35.92486 57.39120 1.000 27.92935 358 VAL B O 1
ATOM 5614 N N . LEU B 1 336 ? 26.57539 36.96875 56.17896 1.000 27.82804 359 LEU B N 1
ATOM 5615 C CA . LEU B 1 336 ? 26.33947 36.15671 54.99739 1.000 27.97465 359 LEU B CA 1
ATOM 5616 C C . LEU B 1 336 ? 26.75564 34.72270 55.28299 1.000 31.02946 359 LEU B C 1
ATOM 5617 O O . LEU B 1 336 ? 27.87550 34.46781 55.73882 1.000 27.65526 359 LEU B O 1
ATOM 5622 N N . GLY B 1 337 ? 25.85083 33.78799 55.03385 1.000 29.72391 360 GLY B N 1
ATOM 5623 C CA . GLY B 1 337 ? 26.16319 32.38945 55.22717 1.000 31.88434 360 GLY B CA 1
ATOM 5624 C C . GLY B 1 337 ? 24.89918 31.58643 55.46206 1.000 28.12511 360 GLY B C 1
ATOM 5625 O O . GLY B 1 337 ? 23.78609 32.07422 55.28298 1.000 25.38944 360 GLY B O 1
ATOM 5626 N N . PHE B 1 338 ? 25.10701 30.33747 55.86649 1.000 29.95004 361 PHE B N 1
ATOM 5627 C CA . PHE B 1 338 ? 24.00056 29.41797 56.13651 1.000 28.68325 361 PHE B CA 1
ATOM 5628 C C . PHE B 1 338 ? 24.00452 29.02995 57.60755 1.000 31.07122 361 PHE B C 1
ATOM 5629 O O . PHE B 1 338 ? 23.13345 29.48432 58.35918 1.000 29.09992 361 PHE B O 1
ATOM 5637 N N . ASN B 1 339 ? 24.95834 28.21093 58.05326 1.000 29.55339 362 ASN B N 1
ATOM 5638 C CA . ASN B 1 339 ? 25.22106 28.01660 59.47759 1.000 32.35663 362 ASN B CA 1
ATOM 5639 C C . ASN B 1 339 ? 26.70924 28.25190 59.67737 1.000 31.81445 362 ASN B C 1
ATOM 5640 O O . ASN B 1 339 ? 27.50331 27.30874 59.69275 1.000 32.20069 362 ASN B O 1
ATOM 5645 N N . GLY B 1 340 ? 27.07059 29.50924 59.85943 1.000 29.80983 363 GLY B N 1
ATOM 5646 C CA . GLY B 1 340 ? 28.44160 29.94282 59.84817 1.000 27.50182 363 GLY B CA 1
ATOM 5647 C C . GLY B 1 340 ? 28.59439 31.13701 58.94531 1.000 32.16594 363 GLY B C 1
ATOM 5648 O O . GLY B 1 340 ? 27.65220 31.58768 58.29399 1.000 28.60834 363 GLY B O 1
ATOM 5649 N N . HIS B 1 341 ? 29.80504 31.67051 58.92849 1.000 29.70671 364 HIS B N 1
ATOM 5650 C CA . HIS B 1 341 ? 30.12851 32.79005 58.05722 1.000 30.09965 364 HIS B CA 1
ATOM 5651 C C . HIS B 1 341 ? 30.57549 32.19054 56.72722 1.000 32.30376 364 HIS B C 1
ATOM 5652 O O . HIS B 1 341 ? 31.71777 31.74766 56.57720 1.000 34.70405 364 HIS B O 1
ATOM 5659 N N . GLN B 1 342 ? 29.66236 32.13432 55.76472 1.000 32.47063 365 GLN B N 1
ATOM 5660 C CA . GLN B 1 342 ? 29.90243 31.44100 54.50054 1.000 34.21832 365 GLN B CA 1
ATOM 5661 C C . GLN B 1 342 ? 29.50376 32.34891 53.34561 1.000 32.32742 365 GLN B C 1
ATOM 5662 O O . GLN B 1 342 ? 28.51820 32.09420 52.64410 1.000 33.14662 365 GLN B O 1
ATOM 5668 N N . PRO B 1 343 ? 30.26000 33.42200 53.11076 1.000 32.96496 366 PRO B N 1
ATOM 5669 C CA . PRO B 1 343 ? 29.85661 34.36804 52.05918 1.000 33.05079 366 PRO B CA 1
ATOM 5670 C C . PRO B 1 343 ? 29.85232 33.74358 50.68196 1.000 34.50971 366 PRO B C 1
ATOM 5671 O O . PRO B 1 343 ? 29.19564 34.27867 49.78068 1.000 27.04340 366 PRO B O 1
ATOM 5675 N N . GLU B 1 344 ? 30.53219 32.60365 50.50531 1.000 32.24575 367 GLU B N 1
ATOM 5676 C CA . GLU B 1 344 ? 30.59434 31.95871 49.19968 1.000 35.80961 367 GLU B CA 1
ATOM 5677 C C . GLU B 1 344 ? 29.23371 31.45003 48.72560 1.000 34.95392 367 GLU B C 1
ATOM 5678 O O . GLU B 1 344 ? 29.08116 31.16351 47.52961 1.000 30.66942 367 GLU B O 1
ATOM 5684 N N . CYS B 1 345 ? 28.24160 31.33315 49.61663 1.000 30.99927 368 CYS B N 1
ATOM 5685 C CA . CYS B 1 345 ? 26.90175 30.92145 49.19212 1.000 31.98293 368 CYS B CA 1
ATOM 5686 C C . CYS B 1 345 ? 25.95442 32.09156 48.99416 1.000 30.75953 368 CYS B C 1
ATOM 5687 O O . CYS B 1 345 ? 24.80783 31.88169 48.59307 1.000 32.39007 368 CYS B O 1
ATOM 5690 N N . ALA B 1 346 ? 26.39887 33.31372 49.24888 1.000 30.71862 369 ALA B N 1
ATOM 5691 C CA . ALA B 1 346 ? 25.54462 34.47318 49.04394 1.000 30.98154 369 ALA B CA 1
ATOM 5692 C C . ALA B 1 346 ? 25.43695 34.79077 47.55863 1.000 31.75662 369 ALA B C 1
ATOM 5693 O O . ALA B 1 346 ? 26.44217 34.78969 46.84216 1.000 32.75562 369 ALA B O 1
ATOM 5695 N N . ASP B 1 347 ? 24.20962 35.03790 47.10243 1.000 29.25357 370 ASP B N 1
ATOM 5696 C CA . ASP B 1 347 ? 23.96254 35.56222 45.76645 1.000 26.93922 370 ASP B CA 1
ATOM 5697 C C . ASP B 1 347 ? 24.48142 36.98822 45.63861 1.000 26.16288 370 ASP B C 1
ATOM 5698 O O . ASP B 1 347 ? 24.58587 37.73202 46.62090 1.000 28.02809 370 ASP B O 1
ATOM 5703 N N . GLY B 1 348 ? 24.82142 37.36629 44.40715 1.000 26.27083 371 GLY B N 1
ATOM 5704 C CA . GLY B 1 348 ? 25.31066 38.71010 44.16443 1.000 25.53466 371 GLY B CA 1
ATOM 5705 C C . GLY B 1 348 ? 24.32394 39.79815 44.53589 1.000 28.38048 371 GLY B C 1
ATOM 5706 O O . GLY B 1 348 ? 24.72894 40.94179 44.72585 1.000 27.94723 371 GLY B O 1
ATOM 5707 N N . TYR B 1 349 ? 23.03449 39.47604 44.63196 1.000 29.97830 372 TYR B N 1
ATOM 5708 C CA . TYR B 1 349 ? 22.02837 40.46331 45.00557 1.000 25.48231 372 TYR B CA 1
ATOM 5709 C C . TYR B 1 349 ? 21.82064 40.55539 46.51630 1.000 27.34922 372 TYR B C 1
ATOM 5710 O O . TYR B 1 349 ? 20.98482 41.34168 46.97497 1.000 28.71270 372 TYR B O 1
ATOM 5719 N N . THR B 1 350 ? 22.57913 39.80409 47.30175 1.000 27.42619 373 THR B N 1
ATOM 5720 C CA . THR B 1 350 ? 22.36756 39.73566 48.73945 1.000 28.83492 373 THR B CA 1
ATOM 5721 C C . THR B 1 350 ? 23.35949 40.62845 49.47342 1.000 31.37829 373 THR B C 1
ATOM 5722 O O . THR B 1 350 ? 24.52234 40.74515 49.07555 1.000 28.92209 373 THR B O 1
ATOM 5726 N N . SER B 1 351 ? 22.87522 41.28178 50.52858 1.000 29.56476 374 SER B N 1
ATOM 5727 C CA . SER B 1 351 ? 23.70043 42.02281 51.45965 1.000 29.54395 374 SER B CA 1
ATOM 5728 C C . SER B 1 351 ? 23.14550 41.78420 52.86292 1.000 29.58181 374 SER B C 1
ATOM 5729 O O . SER B 1 351 ? 22.21073 40.99969 53.05703 1.000 29.06235 374 SER B O 1
ATOM 5732 N N . THR B 1 352 ? 23.71359 42.48699 53.84644 1.000 26.61978 375 THR B N 1
ATOM 5733 C CA . THR B 1 352 ? 23.38263 42.23949 55.25121 1.000 27.28900 375 THR B CA 1
ATOM 5734 C C . THR B 1 352 ? 21.88032 42.36599 55.50837 1.000 27.37862 375 THR B C 1
ATOM 5735 O O . THR B 1 352 ? 21.27297 41.51111 56.16463 1.000 27.40178 375 THR B O 1
ATOM 5739 N N . GLY B 1 353 ? 21.26228 43.43036 54.99372 1.000 30.97005 376 GLY B N 1
ATOM 5740 C CA . GLY B 1 353 ? 19.85168 43.66964 55.26740 1.000 28.81090 376 GLY B CA 1
ATOM 5741 C C . GLY B 1 353 ? 18.95057 42.60592 54.68269 1.000 27.52901 376 GLY B C 1
ATOM 5742 O O . GLY B 1 353 ? 17.87699 42.33895 55.22719 1.000 27.06606 376 GLY B O 1
ATOM 5743 N N . SER B 1 354 ? 19.37339 41.98960 53.56382 1.000 26.79693 377 SER B N 1
ATOM 5744 C CA . SER B 1 354 ? 18.63468 40.87731 52.96620 1.000 29.46747 377 SER B CA 1
ATOM 5745 C C . SER B 1 354 ? 18.48712 39.71024 53.92890 1.000 26.35785 377 SER B C 1
ATOM 5746 O O . SER B 1 354 ? 17.54694 38.91487 53.80314 1.000 22.81762 377 SER B O 1
ATOM 5749 N N . LEU B 1 355 ? 19.41678 39.56858 54.87016 1.000 24.46009 378 LEU B N 1
ATOM 5750 C CA . LEU B 1 355 ? 19.45111 38.35309 55.66757 1.000 27.08452 378 LEU B CA 1
ATOM 5751 C C . LEU B 1 355 ? 18.30458 38.28202 56.65877 1.000 27.71394 378 LEU B C 1
ATOM 5752 O O . LEU B 1 355 ? 18.07296 37.21405 57.23503 1.000 25.98929 378 LEU B O 1
ATOM 5757 N N . TYR B 1 356 ? 17.56658 39.37535 56.84088 1.000 26.58006 379 TYR B N 1
ATOM 5758 C CA . TYR B 1 356 ? 16.57133 39.45229 57.90468 1.000 29.43450 379 TYR B CA 1
ATOM 5759 C C . TYR B 1 356 ? 15.26486 38.74641 57.55258 1.000 27.44930 379 TYR B C 1
ATOM 5760 O O . TYR B 1 356 ? 14.33199 38.74879 58.36787 1.000 23.12362 379 TYR B O 1
ATOM 5769 N N . MET B 1 357 ? 15.21338 38.08705 56.38823 1.000 23.68684 380 MET B N 1
ATOM 5770 C CA . MET B 1 357 ? 14.24189 37.02374 56.15777 1.000 26.54289 380 MET B CA 1
ATOM 5771 C C . MET B 1 357 ? 14.21366 36.02144 57.30660 1.000 27.55588 380 MET B C 1
ATOM 5772 O O . MET B 1 357 ? 13.21614 35.30465 57.48099 1.000 24.44599 380 MET B O 1
ATOM 5777 N N . ALA B 1 358 ? 15.29842 35.95584 58.08724 1.000 26.69920 381 ALA B N 1
ATOM 5778 C CA . ALA B 1 358 ? 15.43550 34.98216 59.15692 1.000 26.31829 381 ALA B CA 1
ATOM 5779 C C . ALA B 1 358 ? 14.30989 35.06489 60.17158 1.000 25.91356 381 ALA B C 1
ATOM 5780 O O . ALA B 1 358 ? 14.09693 34.10333 60.91828 1.000 28.81820 381 ALA B O 1
ATOM 5782 N N . THR B 1 359 ? 13.59167 36.18688 60.22607 1.000 26.49931 382 THR B N 1
ATOM 5783 C CA . THR B 1 359 ? 12.50735 36.32478 61.18264 1.000 29.26309 382 THR B CA 1
ATOM 5784 C C . THR B 1 359 ? 11.26091 35.54948 60.78266 1.000 27.64165 382 THR B C 1
ATOM 5785 O O . THR B 1 359 ? 10.38700 35.35425 61.62740 1.000 23.94491 382 THR B O 1
ATOM 5789 N N . LEU B 1 360 ? 11.15179 35.12309 59.52380 1.000 24.67327 383 LEU B N 1
ATOM 5790 C CA . LEU B 1 360 ? 9.87338 34.67460 58.97666 1.000 27.78649 383 LEU B CA 1
ATOM 5791 C C . LEU B 1 360 ? 9.46685 33.27631 59.42055 1.000 27.17382 383 LEU B C 1
ATOM 5792 O O . LEU B 1 360 ? 8.37848 32.82214 59.05479 1.000 28.59983 383 LEU B O 1
ATOM 5797 N N . SER B 1 361 ? 10.28930 32.58532 60.19097 1.000 28.53492 384 SER B N 1
ATOM 5798 C CA . SER B 1 361 ? 9.87164 31.33538 60.80283 1.000 25.80460 384 SER B CA 1
ATOM 5799 C C . SER B 1 361 ? 9.30757 31.53253 62.20411 1.000 26.19250 384 SER B C 1
ATOM 5800 O O . SER B 1 361 ? 8.92756 30.54854 62.84482 1.000 28.08567 384 SER B O 1
ATOM 5803 N N . PHE B 1 362 ? 9.24877 32.76899 62.69442 1.000 23.25219 385 PHE B N 1
ATOM 5804 C CA . PHE B 1 362 ? 8.81587 33.05010 64.05200 1.000 26.25924 385 PHE B CA 1
ATOM 5805 C C . PHE B 1 362 ? 7.37462 33.51371 64.10755 1.000 26.98942 385 PHE B C 1
ATOM 5806 O O . PHE B 1 362 ? 6.91571 33.97521 65.16061 1.000 27.59445 385 PHE B O 1
ATOM 5814 N N . LEU B 1 363 ? 6.65318 33.38877 63.00148 1.000 23.94735 386 LEU B N 1
ATOM 5815 C CA . LEU B 1 363 ? 5.24789 33.77377 62.96693 1.000 28.26973 386 LEU B CA 1
ATOM 5816 C C . LEU B 1 363 ? 4.41203 33.16453 64.09144 1.000 31.08752 386 LEU B C 1
ATOM 5817 O O . LEU B 1 363 ? 3.59449 33.89955 64.66987 1.000 28.82566 386 LEU B O 1
ATOM 5822 N N . PRO B 1 364 ? 4.56475 31.88607 64.46736 1.000 27.25087 387 PRO B N 1
ATOM 5823 C CA . PRO B 1 364 ? 3.67819 31.32302 65.49929 1.000 29.11137 387 PRO B CA 1
ATOM 5824 C C . PRO B 1 364 ? 3.81986 31.96687 66.87833 1.000 33.05103 387 PRO B C 1
ATOM 5825 O O . PRO B 1 364 ? 3.00036 31.65367 67.75098 1.000 33.06261 387 PRO B O 1
ATOM 5829 N N . LEU B 1 365 ? 4.80544 32.84886 67.10857 1.000 27.60702 388 LEU B N 1
ATOM 5830 C CA . LEU B 1 365 ? 4.78577 33.66417 68.32130 1.000 31.67612 388 LEU B CA 1
ATOM 5831 C C . LEU B 1 365 ? 3.60771 34.63313 68.34459 1.000 31.78644 388 LEU B C 1
ATOM 5832 O O . LEU B 1 365 ? 3.33064 35.22518 69.39804 1.000 33.52905 388 LEU B O 1
ATOM 5837 N N . GLY B 1 366 ? 2.93876 34.83124 67.20865 1.000 30.63317 389 GLY B N 1
ATOM 5838 C CA . GLY B 1 366 ? 1.64785 35.50341 67.15771 1.000 31.27097 389 GLY B CA 1
ATOM 5839 C C . GLY B 1 366 ? 0.48646 34.69904 67.72476 1.000 33.03685 389 GLY B C 1
ATOM 5840 O O . GLY B 1 366 ? -0.60891 35.25448 67.87970 1.000 34.90564 389 GLY B O 1
ATOM 5841 N N . LEU B 1 367 ? 0.68600 33.38902 68.00085 1.000 29.95112 390 LEU B N 1
ATOM 5842 C CA . LEU B 1 367 ? -0.28280 32.66450 68.81183 1.000 32.97230 390 LEU B CA 1
ATOM 5843 C C . LEU B 1 367 ? -0.03092 32.96974 70.28533 1.000 32.19197 390 LEU B C 1
ATOM 5844 O O . LEU B 1 367 ? 1.12262 33.09126 70.70391 1.000 30.57758 390 LEU B O 1
ATOM 5849 N N . PRO B 1 368 ? -1.08289 33.12268 71.08473 1.000 36.58713 391 PRO B N 1
ATOM 5850 C CA . PRO B 1 368 ? -0.88183 33.47279 72.49323 1.000 32.36461 391 PRO B CA 1
ATOM 5851 C C . PRO B 1 368 ? -0.13068 32.37524 73.23424 1.000 34.28430 391 PRO B C 1
ATOM 5852 O O . PRO B 1 368 ? -0.01068 31.23697 72.77451 1.000 36.15068 391 PRO B O 1
ATOM 5856 N N . ALA B 1 369 ? 0.41048 32.74420 74.39498 1.000 33.37514 392 ALA B N 1
ATOM 5857 C CA . ALA B 1 369 ? 1.17944 31.79184 75.18583 1.000 34.67107 392 ALA B CA 1
ATOM 5858 C C . ALA B 1 369 ? 0.32984 30.62180 75.68844 1.000 34.82354 392 ALA B C 1
ATOM 5859 O O . ALA B 1 369 ? 0.88934 29.58298 76.05631 1.000 32.48711 392 ALA B O 1
ATOM 5861 N N . ASP B 1 370 ? -1.00193 30.75312 75.70047 1.000 33.74256 393 ASP B N 1
ATOM 5862 C CA . ASP B 1 370 ? -1.88673 29.67410 76.13519 1.000 36.91031 393 ASP B CA 1
ATOM 5863 C C . ASP B 1 370 ? -2.53000 28.92682 74.96828 1.000 35.83280 393 ASP B C 1
ATOM 5864 O O . ASP B 1 370 ? -3.47188 28.15747 75.17925 1.000 36.99581 393 ASP B O 1
ATOM 5869 N N . ASP B 1 371 ? -2.04706 29.13414 73.74977 1.000 35.17285 394 ASP B N 1
ATOM 5870 C CA . ASP B 1 371 ? -2.51458 28.34776 72.62080 1.000 33.46150 394 ASP B CA 1
ATOM 5871 C C . ASP B 1 371 ? -1.92676 26.93639 72.68789 1.000 31.62132 394 ASP B C 1
ATOM 5872 O O . ASP B 1 371 ? -0.80881 26.74544 73.17409 1.000 31.00908 394 ASP B O 1
ATOM 5877 N N . PRO B 1 372 ? -2.65760 25.92856 72.20733 1.000 28.90224 395 PRO B N 1
ATOM 5878 C CA . PRO B 1 372 ? -2.09512 24.56253 72.18626 1.000 30.55197 395 PRO B CA 1
ATOM 5879 C C . PRO B 1 372 ? -0.72242 24.45068 71.53633 1.000 34.03083 395 PRO B C 1
ATOM 5880 O O . PRO B 1 372 ? 0.06195 23.59176 71.95527 1.000 34.01202 395 PRO B O 1
ATOM 5884 N N . PHE B 1 373 ? -0.40335 25.28925 70.53314 1.000 34.71051 396 PHE B N 1
ATOM 5885 C CA . PHE B 1 373 ? 0.91631 25.23938 69.90058 1.000 32.61258 396 PHE B CA 1
ATOM 5886 C C . PHE B 1 373 ? 2.02713 25.41867 70.92643 1.000 30.25058 396 PHE B C 1
ATOM 5887 O O . PHE B 1 373 ? 3.11658 24.85427 70.77068 1.000 29.58112 396 PHE B O 1
ATOM 5895 N N . TRP B 1 374 ? 1.76424 26.18707 71.98038 1.000 27.75949 397 TRP B N 1
ATOM 5896 C CA . TRP B 1 374 ? 2.74330 26.49571 73.00594 1.000 34.19395 397 TRP B CA 1
ATOM 5897 C C . TRP B 1 374 ? 2.51292 25.76257 74.32284 1.000 35.37933 397 TRP B C 1
ATOM 5898 O O . TRP B 1 374 ? 3.37317 25.84241 75.20725 1.000 37.59551 397 TRP B O 1
ATOM 5909 N N . THR B 1 375 ? 1.38677 25.05632 74.48411 1.000 29.70848 398 THR B N 1
ATOM 5910 C CA . THR B 1 375 ? 1.08978 24.36970 75.73305 1.000 36.25046 398 THR B CA 1
ATOM 5911 C C . THR B 1 375 ? 0.99326 22.84854 75.61659 1.000 36.86789 398 THR B C 1
ATOM 5912 O O . THR B 1 375 ? 1.20139 22.17227 76.62736 1.000 40.94611 398 THR B O 1
ATOM 5916 N N . ASP B 1 376 ? 0.71603 22.28901 74.43284 1.000 34.14233 399 ASP B N 1
ATOM 5917 C CA . ASP B 1 376 ? 0.78144 20.83539 74.26774 1.000 33.16368 399 ASP B CA 1
ATOM 5918 C C . ASP B 1 376 ? 2.18113 20.31300 74.59398 1.000 37.76523 399 ASP B C 1
ATOM 5919 O O . ASP B 1 376 ? 3.18883 21.00741 74.41691 1.000 33.20464 399 ASP B O 1
ATOM 5924 N N . ALA B 1 377 ? 2.24173 19.06488 75.05355 1.000 34.72314 400 ALA B N 1
ATOM 5925 C CA . ALA B 1 377 ? 3.52004 18.47022 75.43079 1.000 30.48345 400 ALA B CA 1
ATOM 5926 C C . ALA B 1 377 ? 4.41121 18.22918 74.21588 1.000 37.21161 400 ALA B C 1
ATOM 5927 O O . ALA B 1 377 ? 3.93599 18.03410 73.09168 1.000 31.34292 400 ALA B O 1
ATOM 5929 N N . TYR B 1 378 ? 5.72284 18.21085 74.47515 1.000 38.55549 401 TYR B N 1
ATOM 5930 C CA . TYR B 1 378 ? 6.73152 17.89236 73.47473 1.000 33.43995 401 TYR B CA 1
ATOM 5931 C C . TYR B 1 378 ? 6.28841 16.73051 72.59725 1.000 39.84979 401 TYR B C 1
ATOM 5932 O O . TYR B 1 378 ? 5.65740 15.78021 73.06768 1.000 37.78636 401 TYR B O 1
ATOM 5941 N N . ALA B 1 379 ? 6.64596 16.80437 71.31641 1.000 37.81892 402 ALA B N 1
ATOM 5942 C CA . ALA B 1 379 ? 6.34854 15.72412 70.38615 1.000 36.38521 402 ALA B CA 1
ATOM 5943 C C . ALA B 1 379 ? 7.42115 15.66052 69.30175 1.000 33.21703 402 ALA B C 1
ATOM 5944 O O . ALA B 1 379 ? 7.82863 16.69365 68.75990 1.000 31.90277 402 ALA B O 1
ATOM 5946 N N . ASP B 1 380 ? 7.87683 14.44733 68.99573 1.000 33.31908 403 ASP B N 1
ATOM 5947 C CA . ASP B 1 380 ? 8.77913 14.24723 67.86993 1.000 35.83045 403 ASP B CA 1
ATOM 5948 C C . ASP B 1 380 ? 8.12101 14.67157 66.56223 1.000 28.78022 403 ASP B C 1
ATOM 5949 O O . ASP B 1 380 ? 6.92112 14.49533 66.35650 1.000 29.88977 403 ASP B O 1
ATOM 5954 N N . TRP B 1 381 ? 8.93178 15.21350 65.66375 1.000 32.19355 404 TRP B N 1
ATOM 5955 C CA . TRP B 1 381 ? 8.47840 15.56448 64.33132 1.000 32.43432 404 TRP B CA 1
ATOM 5956 C C . TRP B 1 381 ? 8.67475 14.37752 63.37690 1.000 30.63543 404 TRP B C 1
ATOM 5957 O O . TRP B 1 381 ? 9.23990 13.34254 63.73576 1.000 27.88369 404 TRP B O 1
ATOM 5968 N N . THR B 1 382 ? 8.19647 14.54457 62.14256 1.000 31.21201 405 THR B N 1
ATOM 5969 C CA . THR B 1 382 ? 7.98029 13.40308 61.25176 1.000 28.82979 405 THR B CA 1
ATOM 5970 C C . THR B 1 382 ? 9.25196 12.58600 61.05558 1.000 28.88045 405 THR B C 1
ATOM 5971 O O . THR B 1 382 ? 9.27018 11.38122 61.32391 1.000 29.12047 405 THR B O 1
ATOM 5975 N N . SER B 1 383 ? 10.33288 13.23055 60.60619 1.000 25.98459 406 SER B N 1
ATOM 5976 C CA . SER B 1 383 ? 11.56426 12.50334 60.30149 1.000 31.80783 406 SER B CA 1
ATOM 5977 C C . SER B 1 383 ? 12.13788 11.84929 61.54276 1.000 31.29414 406 SER B C 1
ATOM 5978 O O . SER B 1 383 ? 12.71911 10.75897 61.46932 1.000 30.11226 406 SER B O 1
ATOM 5981 N N . LYS B 1 384 ? 12.01796 12.53176 62.68611 1.000 30.83668 407 LYS B N 1
ATOM 5982 C CA . LYS B 1 384 ? 12.52390 11.99580 63.94172 1.000 33.89314 407 LYS B CA 1
ATOM 5983 C C . LYS B 1 384 ? 11.79706 10.71035 64.30852 1.000 32.96228 407 LYS B C 1
ATOM 5984 O O . LYS B 1 384 ? 12.42269 9.73708 64.74108 1.000 33.45583 407 LYS B O 1
ATOM 5990 N N . LYS B 1 385 ? 10.47557 10.68276 64.12588 1.000 33.84488 408 LYS B N 1
ATOM 5991 C CA . LYS B 1 385 ? 9.72334 9.44451 64.30598 1.000 34.95420 408 LYS B CA 1
ATOM 5992 C C . LYS B 1 385 ? 10.13750 8.40024 63.27940 1.000 35.00058 408 LYS B C 1
ATOM 5993 O O . LYS B 1 385 ? 10.40020 7.24280 63.62378 1.000 34.09241 408 LYS B O 1
ATOM 5999 N N . ALA B 1 386 ? 10.18960 8.79577 62.00580 1.000 30.83957 409 ALA B N 1
ATOM 6000 C CA . ALA B 1 386 ? 10.49761 7.85558 60.93898 1.000 31.42872 409 ALA B CA 1
ATOM 6001 C C . ALA B 1 386 ? 11.79805 7.10697 61.21366 1.000 35.99665 409 ALA B C 1
ATOM 6002 O O . ALA B 1 386 ? 11.86711 5.88337 61.04716 1.000 34.51409 409 ALA B O 1
ATOM 6004 N N . TRP B 1 387 ? 12.83364 7.82549 61.65451 1.000 32.99060 410 TRP B N 1
ATOM 6005 C CA . TRP B 1 387 ? 14.17816 7.26544 61.70888 1.000 34.61851 410 TRP B CA 1
ATOM 6006 C C . TRP B 1 387 ? 14.45966 6.43174 62.95339 1.000 32.92976 410 TRP B C 1
ATOM 6007 O O . TRP B 1 387 ? 15.45567 5.70455 62.96643 1.000 30.02560 410 TRP B O 1
ATOM 6018 N N . LYS B 1 388 ? 13.62416 6.51400 63.98860 1.000 32.39452 411 LYS B N 1
ATOM 6019 C CA . LYS B 1 388 ? 13.75172 5.66027 65.16686 1.000 34.92237 411 LYS B CA 1
ATOM 6020 C C . LYS B 1 388 ? 12.65936 4.59208 65.23195 1.000 33.64096 411 LYS B C 1
ATOM 6021 O O . LYS B 1 388 ? 12.47791 3.96187 66.27944 1.000 33.51446 411 LYS B O 1
ATOM 6027 N N . GLY B 1 389 ? 11.93833 4.36325 64.13807 1.000 32.05230 412 GLY B N 1
ATOM 6028 C CA . GLY B 1 389 ? 10.93717 3.31917 64.10650 1.000 32.03045 412 GLY B CA 1
ATOM 6029 C C . GLY B 1 389 ? 9.60561 3.70997 64.68705 1.000 30.91972 412 GLY B C 1
ATOM 6030 O O . GLY B 1 389 ? 8.72533 2.85425 64.81066 1.000 32.74024 412 GLY B O 1
ATOM 6031 N N . GLY B 1 390 ? 9.43675 4.96836 65.06795 1.000 33.80512 413 GLY B N 1
ATOM 6032 C CA . GLY B 1 390 ? 8.16203 5.44303 65.54723 1.000 34.90657 413 GLY B CA 1
ATOM 6033 C C . GLY B 1 390 ? 7.11717 5.41142 64.45274 1.000 32.71026 413 GLY B C 1
ATOM 6034 O O . GLY B 1 390 ? 7.36132 5.01877 63.31289 1.000 33.77385 413 GLY B O 1
ATOM 6035 N N . HIS B 1 391 ? 5.91287 5.82491 64.82809 1.000 36.50983 414 HIS B N 1
ATOM 6036 C CA . HIS B 1 391 ? 4.81977 5.92403 63.87586 1.000 32.65541 414 HIS B CA 1
ATOM 6037 C C . HIS B 1 391 ? 5.16045 6.92809 62.78356 1.000 37.13729 414 HIS B C 1
ATOM 6038 O O . HIS B 1 391 ? 5.54614 8.06558 63.06674 1.000 35.51667 414 HIS B O 1
ATOM 6045 N N . LEU B 1 392 ? 5.00774 6.49894 61.53270 1.000 35.81907 415 LEU B N 1
ATOM 6046 C CA . LEU B 1 392 ? 5.31753 7.31077 60.36056 1.000 30.36885 415 LEU B CA 1
ATOM 6047 C C . LEU B 1 392 ? 4.06836 7.35065 59.49333 1.000 34.98976 415 LEU B C 1
ATOM 6048 O O . LEU B 1 392 ? 3.74479 6.36728 58.81810 1.000 31.74273 415 LEU B O 1
ATOM 6053 N N . HIS B 1 393 ? 3.37912 8.48896 59.51984 1.000 33.48820 416 HIS B N 1
ATOM 6054 C CA . HIS B 1 393 ? 2.16630 8.65908 58.73668 1.000 35.18241 416 HIS B CA 1
ATOM 6055 C C . HIS B 1 393 ? 2.47152 8.56396 57.24116 1.000 36.54238 416 HIS B C 1
ATOM 6056 O O . HIS B 1 393 ? 3.51223 9.02814 56.76613 1.000 31.42207 416 HIS B O 1
ATOM 6063 N N . LYS B 1 394 ? 1.55951 7.93801 56.50407 1.000 32.53929 417 LYS B N 1
ATOM 6064 C CA . LYS B 1 394 ? 1.70213 7.80321 55.06210 1.000 32.22831 417 LYS B CA 1
ATOM 6065 C C . LYS B 1 394 ? 1.50176 9.15091 54.37429 1.000 34.09863 417 LYS B C 1
ATOM 6066 O O . LYS B 1 394 ? 0.50973 9.84404 54.62319 1.000 34.67754 417 LYS B O 1
ATOM 6072 N N . ASP B 1 395 ? 2.44369 9.52050 53.50929 1.000 29.77341 418 ASP B N 1
ATOM 6073 C CA . ASP B 1 395 ? 2.33905 10.72334 52.69700 1.000 30.16258 418 ASP B CA 1
ATOM 6074 C C . ASP B 1 395 ? 1.87594 10.33919 51.29650 1.000 26.66661 418 ASP B C 1
ATOM 6075 O O . ASP B 1 395 ? 1.97919 9.18573 50.88892 1.000 30.23008 418 ASP B O 1
ATOM 6080 N N . TYR B 1 396 ? 1.35282 11.31643 50.56452 1.000 27.56470 419 TYR B N 1
ATOM 6081 C CA . TYR B 1 396 ? 0.82486 11.06742 49.22801 1.000 26.02884 419 TYR B CA 1
ATOM 6082 C C . TYR B 1 396 ? 0.54850 12.40836 48.56915 1.000 27.79443 419 TYR B C 1
ATOM 6083 O O . TYR B 1 396 ? 0.01768 13.31479 49.21809 1.000 26.06889 419 TYR B O 1
ATOM 6092 N N . LYS B 1 397 ? 0.91643 12.53358 47.29173 1.000 26.11549 420 LYS B N 1
ATOM 6093 C CA . LYS B 1 397 ? 0.72048 13.79984 46.60038 1.000 29.81280 420 LYS B CA 1
ATOM 6094 C C . LYS B 1 397 ? -0.77053 14.06879 46.41288 1.000 32.18757 420 LYS B C 1
ATOM 6095 O O . LYS B 1 397 ? -1.57454 13.14566 46.24650 1.000 28.07641 420 LYS B O 1
ATOM 6101 N N . VAL B 1 398 ? -1.13950 15.34442 46.44317 1.000 31.68120 421 VAL B N 1
ATOM 6102 C CA . VAL B 1 398 ? -2.53199 15.74209 46.31825 1.000 29.35976 421 VAL B CA 1
ATOM 6103 C C . VAL B 1 398 ? -2.78171 16.29559 44.92081 1.000 29.10909 421 VAL B C 1
ATOM 6104 O O . VAL B 1 398 ? -1.85727 16.60460 44.17668 1.000 30.08181 421 VAL B O 1
ATOM 6108 N N . GLU B 1 399 ? -4.05846 16.43792 44.55433 1.000 29.33393 422 GLU B N 1
ATOM 6109 C CA . GLU B 1 399 ? -4.39270 16.90564 43.21634 1.000 31.48543 422 GLU B CA 1
ATOM 6110 C C . GLU B 1 399 ? -4.94146 18.32809 43.17572 1.000 30.45163 422 GLU B C 1
ATOM 6111 O O . GLU B 1 399 ? -5.10405 18.86895 42.07603 1.000 31.95802 422 GLU B O 1
ATOM 6117 N N . TYR B 1 400 ? -5.19936 18.95835 44.32483 1.000 28.25766 423 TYR B N 1
ATOM 6118 C CA . TYR B 1 400 ? -5.73988 20.33201 44.36415 1.000 36.85210 423 TYR B CA 1
ATOM 6119 C C . TYR B 1 400 ? -4.66230 21.41951 44.33505 1.000 29.48623 423 TYR B C 1
ATOM 6120 O O . TYR B 1 400 ? -3.48228 21.09979 44.44968 1.000 34.18797 423 TYR B O 1
ATOM 6129 N N . THR C 1 17 ? -36.28072 24.66216 -3.51996 1.000 45.30957 40 THR C N 1
ATOM 6130 C CA . THR C 1 17 ? -36.48935 23.22514 -3.64755 1.000 40.70885 40 THR C CA 1
ATOM 6131 C C . THR C 1 17 ? -36.97024 22.63344 -2.32019 1.000 41.62832 40 THR C C 1
ATOM 6132 O O . THR C 1 17 ? -36.95176 23.30322 -1.28862 1.000 41.03082 40 THR C O 1
ATOM 6136 N N . THR C 1 18 ? -37.41761 21.38592 -2.34758 1.000 38.91438 41 THR C N 1
ATOM 6137 C CA . THR C 1 18 ? -37.82244 20.69949 -1.13152 1.000 43.09010 41 THR C CA 1
ATOM 6138 C C . THR C 1 18 ? -36.68060 19.83239 -0.62030 1.000 36.19656 41 THR C C 1
ATOM 6139 O O . THR C 1 18 ? -35.77159 19.45843 -1.36661 1.000 34.07530 41 THR C O 1
ATOM 6143 N N . GLY C 1 19 ? -36.75697 19.49960 0.67104 1.000 31.75225 42 GLY C N 1
ATOM 6144 C CA . GLY C 1 19 ? -35.80185 18.57161 1.24587 1.000 32.62026 42 GLY C CA 1
ATOM 6145 C C . GLY C 1 19 ? -35.80765 17.22540 0.55430 1.000 36.34118 42 GLY C C 1
ATOM 6146 O O . GLY C 1 19 ? -34.78069 16.53911 0.51281 1.000 36.05830 42 GLY C O 1
ATOM 6147 N N . THR C 1 20 ? -36.95443 16.83316 -0.00663 1.000 31.49361 43 THR C N 1
ATOM 6148 C CA . THR C 1 20 ? -37.03023 15.56977 -0.72948 1.000 31.75278 43 THR C CA 1
ATOM 6149 C C . THR C 1 20 ? -36.24508 15.64289 -2.03206 1.000 32.00567 43 THR C C 1
ATOM 6150 O O . THR C 1 20 ? -35.54642 14.69605 -2.40175 1.000 31.83045 43 THR C O 1
ATOM 6154 N N . GLN C 1 21 ? -36.32423 16.77350 -2.72763 1.000 37.91971 44 GLN C N 1
ATOM 6155 C CA . GLN C 1 21 ? -35.47945 16.96262 -3.90024 1.000 37.81754 44 GLN C CA 1
ATOM 6156 C C . GLN C 1 21 ? -34.00440 17.04096 -3.51773 1.000 34.37476 44 GLN C C 1
ATOM 6157 O O . GLN C 1 21 ? -33.15871 16.44067 -4.19257 1.000 34.47365 44 GLN C O 1
ATOM 6163 N N . ASP C 1 22 ? -33.67787 17.77276 -2.43856 1.000 30.92415 45 ASP C N 1
ATOM 6164 C CA . ASP C 1 22 ? -32.30100 17.82069 -1.94872 1.000 31.04000 45 ASP C CA 1
ATOM 6165 C C . ASP C 1 22 ? -31.78112 16.42196 -1.65669 1.000 32.26215 45 ASP C C 1
ATOM 6166 O O . ASP C 1 22 ? -30.66458 16.06319 -2.05140 1.000 32.17217 45 ASP C O 1
ATOM 6171 N N . ARG C 1 23 ? -32.58055 15.62060 -0.94945 1.000 29.75582 46 ARG C N 1
ATOM 6172 C CA . ARG C 1 23 ? -32.14111 14.28259 -0.58293 1.000 31.21884 46 ARG C CA 1
ATOM 6173 C C . ARG C 1 23 ? -31.83192 13.45090 -1.81487 1.000 32.94935 46 ARG C C 1
ATOM 6174 O O . ARG C 1 23 ? -30.84435 12.70543 -1.83649 1.000 31.28735 46 ARG C O 1
ATOM 6182 N N . ALA C 1 24 ? -32.65314 13.58193 -2.86021 1.000 36.68983 47 ALA C N 1
ATOM 6183 C CA . ALA C 1 24 ? -32.38475 12.85777 -4.10057 1.000 36.25158 47 ALA C CA 1
ATOM 6184 C C . ALA C 1 24 ? -31.08154 13.32979 -4.73030 1.000 33.40544 47 ALA C C 1
ATOM 6185 O O . ALA C 1 24 ? -30.33580 12.52561 -5.30053 1.000 33.53888 47 ALA C O 1
ATOM 6187 N N . ILE C 1 25 ? -30.76706 14.62340 -4.59734 1.000 33.75890 48 ILE C N 1
ATOM 6188 C CA . ILE C 1 25 ? -29.48822 15.12085 -5.10074 1.000 31.18025 48 ILE C CA 1
ATOM 6189 C C . ILE C 1 25 ? -28.32792 14.52399 -4.30924 1.000 32.27566 48 ILE C C 1
ATOM 6190 O O . ILE C 1 25 ? -27.28965 14.17368 -4.88115 1.000 31.78682 48 ILE C O 1
ATOM 6193 N N . TRP C 1 26 ? -28.48524 14.37345 -2.98919 1.000 33.28851 49 TRP C N 1
ATOM 6194 C CA . TRP C 1 26 ? -27.39764 13.80546 -2.19436 1.000 30.89796 49 TRP C CA 1
ATOM 6195 C C . TRP C 1 26 ? -27.18963 12.32751 -2.51490 1.000 27.97879 49 TRP C C 1
ATOM 6196 O O . TRP C 1 26 ? -26.04771 11.86540 -2.62176 1.000 28.96814 49 TRP C O 1
ATOM 6207 N N . VAL C 1 27 ? -28.27899 11.56242 -2.62864 1.000 33.12577 50 VAL C N 1
ATOM 6208 C CA . VAL C 1 27 ? -28.16320 10.15500 -3.00674 1.000 30.97628 50 VAL C CA 1
ATOM 6209 C C . VAL C 1 27 ? -27.39903 10.02355 -4.32182 1.000 30.88588 50 VAL C C 1
ATOM 6210 O O . VAL C 1 27 ? -26.42321 9.26653 -4.42336 1.000 31.32748 50 VAL C O 1
ATOM 6214 N N . LYS C 1 28 ? -27.79890 10.80427 -5.33357 1.000 32.48712 51 LYS C N 1
ATOM 6215 C CA . LYS C 1 28 ? -27.14319 10.71678 -6.63648 1.000 30.63936 51 LYS C CA 1
ATOM 6216 C C . LYS C 1 28 ? -25.66155 11.07877 -6.55844 1.000 27.53433 51 LYS C C 1
ATOM 6217 O O . LYS C 1 28 ? -24.82473 10.41414 -7.17514 1.000 32.48720 51 LYS C O 1
ATOM 6223 N N . LEU C 1 29 ? -25.30384 12.10796 -5.78549 1.000 30.96345 52 LEU C N 1
ATOM 6224 C CA . LEU C 1 29 ? -23.89665 12.49790 -5.73301 1.000 26.37828 52 LEU C CA 1
ATOM 6225 C C . LEU C 1 29 ? -23.06919 11.53335 -4.87889 1.000 28.69087 52 LEU C C 1
ATOM 6226 O O . LEU C 1 29 ? -21.93176 11.20423 -5.23809 1.000 28.56563 52 LEU C O 1
ATOM 6231 N N . LEU C 1 30 ? -23.61740 11.06708 -3.75171 1.000 30.26793 53 LEU C N 1
ATOM 6232 C CA . LEU C 1 30 ? -22.91843 10.06975 -2.94258 1.000 28.96787 53 LEU C CA 1
ATOM 6233 C C . LEU C 1 30 ? -22.65117 8.80313 -3.74304 1.000 30.01871 53 LEU C C 1
ATOM 6234 O O . LEU C 1 30 ? -21.59707 8.17437 -3.59542 1.000 30.95840 53 LEU C O 1
ATOM 6239 N N . TRP C 1 31 ? -23.61052 8.40937 -4.58303 1.000 29.53283 54 TRP C N 1
ATOM 6240 C CA . TRP C 1 31 ? -23.44120 7.24842 -5.45131 1.000 34.69554 54 TRP C CA 1
ATOM 6241 C C . TRP C 1 31 ? -22.38429 7.50835 -6.51195 1.000 33.12167 54 TRP C C 1
ATOM 6242 O O . TRP C 1 31 ? -21.55861 6.63346 -6.80639 1.000 29.95559 54 TRP C O 1
ATOM 6253 N N . LYS C 1 32 ? -22.41157 8.70939 -7.10099 1.000 32.82661 55 LYS C N 1
ATOM 6254 C CA . LYS C 1 32 ? -21.39747 9.10732 -8.07069 1.000 31.14973 55 LYS C CA 1
ATOM 6255 C C . LYS C 1 32 ? -19.99332 8.98240 -7.49713 1.000 33.32772 55 LYS C C 1
ATOM 6256 O O . LYS C 1 32 ? -19.06228 8.57115 -8.19615 1.000 38.51503 55 LYS C O 1
ATOM 6262 N N . ILE C 1 33 ? -19.81562 9.34649 -6.22851 1.000 34.26874 56 ILE C N 1
ATOM 6263 C CA . ILE C 1 33 ? -18.50081 9.24620 -5.60906 1.000 29.07022 56 ILE C CA 1
ATOM 6264 C C . ILE C 1 33 ? -18.15356 7.79117 -5.30114 1.000 33.61809 56 ILE C C 1
ATOM 6265 O O . ILE C 1 33 ? -17.08545 7.28807 -5.67330 1.000 29.70331 56 ILE C O 1
ATOM 6270 N N . SER C 1 34 ? -19.03986 7.09709 -4.59985 1.000 28.11430 57 SER C N 1
ATOM 6271 C CA . SER C 1 34 ? -18.60887 5.88407 -3.92624 1.000 30.78109 57 SER C CA 1
ATOM 6272 C C . SER C 1 34 ? -18.79214 4.62631 -4.76494 1.000 33.59425 57 SER C C 1
ATOM 6273 O O . SER C 1 34 ? -18.05581 3.65228 -4.55972 1.000 33.20370 57 SER C O 1
ATOM 6276 N N . TYR C 1 35 ? -19.73304 4.62575 -5.71052 1.000 32.84708 58 TYR C N 1
ATOM 6277 C CA . TYR C 1 35 ? -20.04058 3.38828 -6.42653 1.000 36.83019 58 TYR C CA 1
ATOM 6278 C C . TYR C 1 35 ? -18.86098 2.83855 -7.21569 1.000 34.56540 58 TYR C C 1
ATOM 6279 O O . TYR C 1 35 ? -18.73242 1.60494 -7.27873 1.000 38.02343 58 TYR C O 1
ATOM 6288 N N . PRO C 1 36 ? -17.98915 3.64883 -7.82942 1.000 32.16244 59 PRO C N 1
ATOM 6289 C CA . PRO C 1 36 ? -16.75376 3.07920 -8.39777 1.000 30.97726 59 PRO C CA 1
ATOM 6290 C C . PRO C 1 36 ? -15.93455 2.26800 -7.40335 1.000 33.98007 59 PRO C C 1
ATOM 6291 O O . PRO C 1 36 ? -15.49663 1.15506 -7.73191 1.000 31.46924 59 PRO C O 1
ATOM 6295 N N . VAL C 1 37 ? -15.68892 2.79882 -6.20262 1.000 27.26220 60 VAL C N 1
ATOM 6296 C CA . VAL C 1 37 ? -14.94246 2.02521 -5.21190 1.000 32.46863 60 VAL C CA 1
ATOM 6297 C C . VAL C 1 37 ? -15.71170 0.75913 -4.84614 1.000 29.82631 60 VAL C C 1
ATOM 6298 O O . VAL C 1 37 ? -15.19165 -0.35765 -4.95287 1.000 31.53157 60 VAL C O 1
ATOM 6302 N N . ILE C 1 38 ? -16.97154 0.91410 -4.43892 1.000 27.83662 61 ILE C N 1
ATOM 6303 C CA . ILE C 1 38 ? -17.74474 -0.22059 -3.92830 1.000 32.32597 61 ILE C CA 1
ATOM 6304 C C . ILE C 1 38 ? -17.94842 -1.27898 -5.01150 1.000 27.92590 61 ILE C C 1
ATOM 6305 O O . ILE C 1 38 ? -17.75755 -2.47619 -4.77604 1.000 32.28115 61 ILE C O 1
ATOM 6310 N N . HIS C 1 39 ? -18.37011 -0.86071 -6.20290 1.000 30.63699 62 HIS C N 1
ATOM 6311 C CA . HIS C 1 39 ? -18.66814 -1.83395 -7.24928 1.000 35.01233 62 HIS C CA 1
ATOM 6312 C C . HIS C 1 39 ? -17.42627 -2.60664 -7.67136 1.000 33.15779 62 HIS C C 1
ATOM 6313 O O . HIS C 1 39 ? -17.48551 -3.82445 -7.87876 1.000 35.90529 62 HIS C O 1
ATOM 6320 N N . ASN C 1 40 ? -16.29463 -1.92034 -7.82400 1.000 33.81205 63 ASN C N 1
ATOM 6321 C CA . ASN C 1 40 ? -15.08482 -2.62530 -8.23075 1.000 31.95793 63 ASN C CA 1
ATOM 6322 C C . ASN C 1 40 ? -14.62204 -3.59024 -7.14881 1.000 34.76536 63 ASN C C 1
ATOM 6323 O O . ASN C 1 40 ? -14.19489 -4.71257 -7.44993 1.000 33.76831 63 ASN C O 1
ATOM 6328 N N . LEU C 1 41 ? -14.72659 -3.17929 -5.88206 1.000 33.85678 64 LEU C N 1
ATOM 6329 C CA . LEU C 1 41 ? -14.32131 -4.05347 -4.78939 1.000 36.03735 64 LEU C CA 1
ATOM 6330 C C . LEU C 1 41 ? -15.17398 -5.31807 -4.75716 1.000 32.82745 64 LEU C C 1
ATOM 6331 O O . LEU C 1 41 ? -14.65075 -6.42097 -4.56157 1.000 34.02096 64 LEU C O 1
ATOM 6336 N N . ALA C 1 42 ? -16.48449 -5.18238 -4.96735 1.000 27.81046 65 ALA C N 1
ATOM 6337 C CA . ALA C 1 42 ? -17.33571 -6.36676 -4.99390 1.000 34.60493 65 ALA C CA 1
ATOM 6338 C C . ALA C 1 42 ? -16.98217 -7.27244 -6.17056 1.000 36.81247 65 ALA C C 1
ATOM 6339 O O . ALA C 1 42 ? -17.09133 -8.50102 -6.06161 1.000 33.20983 65 ALA C O 1
ATOM 6341 N N . GLU C 1 43 ? -16.52749 -6.68910 -7.28695 1.000 35.52589 66 GLU C N 1
ATOM 6342 C CA . GLU C 1 43 ? -16.08523 -7.47193 -8.43400 1.000 38.17601 66 GLU C CA 1
ATOM 6343 C C . GLU C 1 43 ? -14.67663 -8.01781 -8.27557 1.000 35.70643 66 GLU C C 1
ATOM 6344 O O . GLU C 1 43 ? -14.25870 -8.85028 -9.08471 1.000 35.67565 66 GLU C O 1
ATOM 6350 N N . GLY C 1 44 ? -13.93515 -7.57569 -7.26746 1.000 36.05321 67 GLY C N 1
ATOM 6351 C CA . GLY C 1 44 ? -12.53319 -7.93665 -7.20362 1.000 37.36513 67 GLY C CA 1
ATOM 6352 C C . GLY C 1 44 ? -11.65697 -7.25096 -8.22912 1.000 33.42599 67 GLY C C 1
ATOM 6353 O O . GLY C 1 44 ? -10.55319 -7.72700 -8.49655 1.000 37.05135 67 GLY C O 1
ATOM 6354 N N . THR C 1 45 ? -12.10679 -6.13401 -8.80146 1.000 31.69597 68 THR C N 1
ATOM 6355 C CA . THR C 1 45 ? -11.34100 -5.40693 -9.80755 1.000 35.78301 68 THR C CA 1
ATOM 6356 C C . THR C 1 45 ? -10.89644 -4.02317 -9.33252 1.000 36.68008 68 THR C C 1
ATOM 6357 O O . THR C 1 45 ? -10.51610 -3.18384 -10.15447 1.000 34.11364 68 THR C O 1
ATOM 6361 N N . LEU C 1 46 ? -10.92196 -3.76421 -8.02380 1.000 37.65533 69 LEU C N 1
ATOM 6362 C CA . LEU C 1 46 ? -10.48421 -2.45614 -7.53699 1.000 36.96962 69 LEU C CA 1
ATOM 6363 C C . LEU C 1 46 ? -9.00093 -2.23421 -7.82411 1.000 34.09338 69 LEU C C 1
ATOM 6364 O O . LEU C 1 46 ? -8.61063 -1.18334 -8.34884 1.000 33.79591 69 LEU C O 1
ATOM 6369 N N . HIS C 1 47 ? -8.15741 -3.21800 -7.48638 1.000 33.57697 70 HIS C N 1
ATOM 6370 C CA . HIS C 1 47 ? -6.73133 -3.09617 -7.78005 1.000 35.99389 70 HIS C CA 1
ATOM 6371 C C . HIS C 1 47 ? -6.49619 -2.91691 -9.27355 1.000 34.28891 70 HIS C C 1
ATOM 6372 O O . HIS C 1 47 ? -5.63490 -2.13231 -9.68814 1.000 30.29314 70 HIS C O 1
ATOM 6379 N N . GLN C 1 48 ? -7.27308 -3.61716 -10.09478 1.000 31.11241 71 GLN C N 1
ATOM 6380 C CA . GLN C 1 48 ? -7.09860 -3.52386 -11.53835 1.000 34.10701 71 GLN C CA 1
ATOM 6381 C C . GLN C 1 48 ? -7.53784 -2.16445 -12.07211 1.000 38.23388 71 GLN C C 1
ATOM 6382 O O . GLN C 1 48 ? -6.84224 -1.56618 -12.89980 1.000 38.14673 71 GLN C O 1
ATOM 6388 N N . ASN C 1 49 ? -8.66724 -1.63833 -11.59191 1.000 34.87040 72 ASN C N 1
ATOM 6389 C CA . ASN C 1 49 ? -9.30753 -0.53174 -12.29006 1.000 38.01880 72 ASN C CA 1
ATOM 6390 C C . ASN C 1 49 ? -9.10519 0.83388 -11.64508 1.000 40.55275 72 ASN C C 1
ATOM 6391 O O . ASN C 1 49 ? -9.23825 1.84578 -12.34514 1.000 38.82915 72 ASN C O 1
ATOM 6396 N N . MET C 1 50 ? -8.81436 0.90841 -10.35502 1.000 31.74830 73 MET C N 1
ATOM 6397 C CA . MET C 1 50 ? -8.74082 2.24101 -9.74920 1.000 40.22369 73 MET C CA 1
ATOM 6398 C C . MET C 1 50 ? -7.42316 2.90674 -10.13046 1.000 36.54869 73 MET C C 1
ATOM 6399 O O . MET C 1 50 ? -6.36814 2.27555 -10.03648 1.000 35.54771 73 MET C O 1
ATOM 6404 N N . PRO C 1 51 ? -7.44586 4.15405 -10.58778 1.000 32.39678 74 PRO C N 1
ATOM 6405 C CA . PRO C 1 51 ? -6.19187 4.85596 -10.85390 1.000 35.55799 74 PRO C CA 1
ATOM 6406 C C . PRO C 1 51 ? -5.41071 5.04620 -9.56634 1.000 37.91441 74 PRO C C 1
ATOM 6407 O O . PRO C 1 51 ? -5.94723 4.94473 -8.45726 1.000 36.29695 74 PRO C O 1
ATOM 6411 N N . ILE C 1 52 ? -4.11940 5.32366 -9.72788 1.000 30.21036 75 ILE C N 1
ATOM 6412 C CA . ILE C 1 52 ? -3.28335 5.69964 -8.59961 1.000 36.00276 75 ILE C CA 1
ATOM 6413 C C . ILE C 1 52 ? -2.59461 7.01189 -8.94264 1.000 36.76193 75 ILE C C 1
ATOM 6414 O O . ILE C 1 52 ? -1.37739 7.05899 -9.13711 1.000 38.10826 75 ILE C O 1
ATOM 6419 N N . GLU C 1 53 ? -3.37462 8.08313 -9.02390 1.000 35.49509 76 GLU C N 1
ATOM 6420 C CA . GLU C 1 53 ? -2.84669 9.39827 -9.34889 1.000 36.14638 76 GLU C CA 1
ATOM 6421 C C . GLU C 1 53 ? -2.10771 9.98403 -8.15078 1.000 39.69515 76 GLU C C 1
ATOM 6422 O O . GLU C 1 53 ? -2.58519 9.90424 -7.01313 1.000 38.60173 76 GLU C O 1
ATOM 6428 N N . THR C 1 54 ? -0.92448 10.55197 -8.40819 1.000 31.92198 77 THR C N 1
ATOM 6429 C CA . THR C 1 54 ? -0.15032 11.25660 -7.38882 1.000 33.56348 77 THR C CA 1
ATOM 6430 C C . THR C 1 54 ? 0.40648 12.53541 -8.00250 1.000 34.90922 77 THR C C 1
ATOM 6431 O O . THR C 1 54 ? 0.47518 12.67628 -9.22416 1.000 30.11809 77 THR C O 1
ATOM 6435 N N . ARG C 1 55 ? 0.80636 13.47714 -7.14589 1.000 28.82144 78 ARG C N 1
ATOM 6436 C CA . ARG C 1 55 ? 1.33908 14.72812 -7.66998 1.000 36.00061 78 ARG C CA 1
ATOM 6437 C C . ARG C 1 55 ? 2.66216 14.50795 -8.39640 1.000 37.86462 78 ARG C C 1
ATOM 6438 O O . ARG C 1 55 ? 2.94354 15.17811 -9.39651 1.000 40.62845 78 ARG C O 1
ATOM 6446 N N . SER C 1 56 ? 3.47898 13.57103 -7.91424 1.000 33.77501 79 SER C N 1
ATOM 6447 C CA . SER C 1 56 ? 4.78120 13.31005 -8.51227 1.000 39.35737 79 SER C CA 1
ATOM 6448 C C . SER C 1 56 ? 4.70988 12.35080 -9.69077 1.000 42.60411 79 SER C C 1
ATOM 6449 O O . SER C 1 56 ? 5.66478 12.27716 -10.47014 1.000 39.78717 79 SER C O 1
ATOM 6452 N N . GLY C 1 57 ? 3.61151 11.61236 -9.83667 1.000 42.55712 80 GLY C N 1
ATOM 6453 C CA . GLY C 1 57 ? 3.51956 10.59461 -10.85610 1.000 40.21656 80 GLY C CA 1
ATOM 6454 C C . GLY C 1 57 ? 4.02891 9.23099 -10.44393 1.000 36.71692 80 GLY C C 1
ATOM 6455 O O . GLY C 1 57 ? 3.76708 8.25372 -11.15126 1.000 46.14885 80 GLY C O 1
ATOM 6456 N N . GLU C 1 58 ? 4.73697 9.12633 -9.32568 1.000 38.62408 81 GLU C N 1
ATOM 6457 C CA . GLU C 1 58 ? 5.16697 7.82445 -8.83772 1.000 42.33999 81 GLU C CA 1
ATOM 6458 C C . GLU C 1 58 ? 3.97573 7.02557 -8.32176 1.000 40.36355 81 GLU C C 1
ATOM 6459 O O . GLU C 1 58 ? 3.00249 7.57825 -7.80970 1.000 39.34819 81 GLU C O 1
ATOM 6465 N N . THR C 1 59 ? 4.06049 5.70558 -8.45687 1.000 39.70534 82 THR C N 1
ATOM 6466 C CA . THR C 1 59 ? 3.07734 4.81635 -7.86151 1.000 37.11107 82 THR C CA 1
ATOM 6467 C C . THR C 1 59 ? 3.64188 3.89132 -6.79072 1.000 40.58979 82 THR C C 1
ATOM 6468 O O . THR C 1 59 ? 2.85522 3.32102 -6.02479 1.000 42.55441 82 THR C O 1
ATOM 6472 N N . ALA C 1 60 ? 4.96209 3.72415 -6.71191 1.000 39.36360 83 ALA C N 1
ATOM 6473 C CA . ALA C 1 60 ? 5.54801 2.86018 -5.69473 1.000 41.29020 83 ALA C CA 1
ATOM 6474 C C . ALA C 1 60 ? 5.20601 3.38543 -4.30627 1.000 40.59216 83 ALA C C 1
ATOM 6475 O O . ALA C 1 60 ? 5.08260 4.59415 -4.09316 1.000 40.88891 83 ALA C O 1
ATOM 6477 N N . GLY C 1 61 ? 5.04885 2.46276 -3.35834 1.000 35.57844 84 GLY C N 1
ATOM 6478 C CA . GLY C 1 61 ? 4.61701 2.82845 -2.02301 1.000 39.07044 84 GLY C CA 1
ATOM 6479 C C . GLY C 1 61 ? 3.12174 3.06835 -1.99249 1.000 33.73597 84 GLY C C 1
ATOM 6480 O O . GLY C 1 61 ? 2.37822 2.33339 -1.33694 1.000 34.73148 84 GLY C O 1
ATOM 6481 N N . TYR C 1 62 ? 2.67965 4.09363 -2.72513 1.000 37.23695 85 TYR C N 1
ATOM 6482 C CA . TYR C 1 62 ? 1.25562 4.36847 -2.87849 1.000 33.63224 85 TYR C CA 1
ATOM 6483 C C . TYR C 1 62 ? 0.47517 3.11753 -3.26182 1.000 35.23057 85 TYR C C 1
ATOM 6484 O O . TYR C 1 62 ? -0.64110 2.90448 -2.78050 1.000 32.39451 85 TYR C O 1
ATOM 6493 N N . LYS C 1 63 ? 1.03137 2.28524 -4.14715 1.000 38.70733 86 LYS C N 1
ATOM 6494 C CA . LYS C 1 63 ? 0.26187 1.14089 -4.62979 1.000 36.85535 86 LYS C CA 1
ATOM 6495 C C . LYS C 1 63 ? -0.04776 0.15736 -3.50760 1.000 34.60116 86 LYS C C 1
ATOM 6496 O O . LYS C 1 63 ? -1.04208 -0.57406 -3.58330 1.000 37.91714 86 LYS C O 1
ATOM 6500 N N . ASP C 1 64 ? 0.75857 0.14972 -2.45047 1.000 28.80072 87 ASP C N 1
ATOM 6501 C CA . ASP C 1 64 ? 0.51868 -0.75461 -1.33397 1.000 32.85225 87 ASP C CA 1
ATOM 6502 C C . ASP C 1 64 ? -0.55858 -0.26702 -0.37260 1.000 36.28951 87 ASP C C 1
ATOM 6503 O O . ASP C 1 64 ? -1.04485 -1.06873 0.43440 1.000 33.02019 87 ASP C O 1
ATOM 6508 N N . MET C 1 65 ? -0.93630 1.01751 -0.42634 1.000 31.61967 88 MET C N 1
ATOM 6509 C CA . MET C 1 65 ? -1.80438 1.59820 0.58965 1.000 31.57489 88 MET C CA 1
ATOM 6510 C C . MET C 1 65 ? -3.07656 2.24284 0.04998 1.000 31.40038 88 MET C C 1
ATOM 6511 O O . MET C 1 65 ? -4.06504 2.31702 0.79073 1.000 29.43704 88 MET C O 1
ATOM 6516 N N . THR C 1 66 ? -3.09401 2.68285 -1.21330 1.000 30.95500 89 THR C N 1
ATOM 6517 C CA . THR C 1 66 ? -4.15586 3.56408 -1.69183 1.000 29.74714 89 THR C CA 1
ATOM 6518 C C . THR C 1 66 ? -5.51038 2.87793 -1.78099 1.000 30.71716 89 THR C C 1
ATOM 6519 O O . THR C 1 66 ? -6.53981 3.55790 -1.71154 1.000 32.05069 89 THR C O 1
ATOM 6523 N N . HIS C 1 67 ? -5.54372 1.55421 -1.91986 1.000 30.21720 90 HIS C N 1
ATOM 6524 C CA . HIS C 1 67 ? -6.82285 0.88484 -2.10351 1.000 28.59086 90 HIS C CA 1
ATOM 6525 C C . HIS C 1 67 ? -7.59634 0.82693 -0.80050 1.000 30.75246 90 HIS C C 1
ATOM 6526 O O . HIS C 1 67 ? -8.79955 1.12862 -0.76958 1.000 28.82758 90 HIS C O 1
ATOM 6533 N N . LEU C 1 68 ? -6.91707 0.45322 0.29231 1.000 27.94529 91 LEU C N 1
ATOM 6534 C CA . LEU C 1 68 ? -7.56851 0.47121 1.59825 1.000 31.41750 91 LEU C CA 1
ATOM 6535 C C . LEU C 1 68 ? -8.00255 1.88301 1.95982 1.000 31.80869 91 LEU C C 1
ATOM 6536 O O . LEU C 1 68 ? -9.04994 2.06117 2.59672 1.000 30.78739 91 LEU C O 1
ATOM 6541 N N . GLU C 1 69 ? -7.22242 2.89255 1.53890 1.000 29.70269 92 GLU C N 1
ATOM 6542 C CA . GLU C 1 69 ? -7.64089 4.28629 1.68317 1.000 30.65818 92 GLU C CA 1
ATOM 6543 C C . GLU C 1 69 ? -8.99836 4.51765 1.03246 1.000 32.56978 92 GLU C C 1
ATOM 6544 O O . GLU C 1 69 ? -9.90531 5.09516 1.64132 1.000 27.38494 92 GLU C O 1
ATOM 6550 N N . ALA C 1 70 ? -9.16002 4.06236 -0.20917 1.000 30.10487 93 ALA C N 1
ATOM 6551 C CA . ALA C 1 70 ? -10.43062 4.27470 -0.88270 1.000 28.51536 93 ALA C CA 1
ATOM 6552 C C . ALA C 1 70 ? -11.55467 3.50013 -0.20171 1.000 27.70970 93 ALA C C 1
ATOM 6553 O O . ALA C 1 70 ? -12.66380 4.01406 -0.06575 1.000 28.51312 93 ALA C O 1
ATOM 6555 N N . VAL C 1 71 ? -11.29534 2.26617 0.23721 1.000 27.56737 94 VAL C N 1
ATOM 6556 C CA . VAL C 1 71 ? -12.37089 1.46515 0.81828 1.000 29.38264 94 VAL C CA 1
ATOM 6557 C C . VAL C 1 71 ? -12.76016 2.00182 2.19320 1.000 28.21328 94 VAL C C 1
ATOM 6558 O O . VAL C 1 71 ? -13.94314 2.21739 2.47696 1.000 29.62529 94 VAL C O 1
ATOM 6562 N N . GLY C 1 72 ? -11.77645 2.20605 3.06978 1.000 29.12907 95 GLY C N 1
ATOM 6563 C CA . GLY C 1 72 ? -12.07686 2.70847 4.40367 1.000 27.51184 95 GLY C CA 1
ATOM 6564 C C . GLY C 1 72 ? -12.73222 4.07797 4.37946 1.000 30.54879 95 GLY C C 1
ATOM 6565 O O . GLY C 1 72 ? -13.73014 4.31491 5.06858 1.000 32.62317 95 GLY C O 1
ATOM 6566 N N . ARG C 1 73 ? -12.18879 4.99674 3.56599 1.000 31.43486 96 ARG C N 1
ATOM 6567 C CA . ARG C 1 73 ? -12.73153 6.35236 3.50195 1.000 31.33392 96 ARG C CA 1
ATOM 6568 C C . ARG C 1 73 ? -14.11425 6.37846 2.85406 1.000 29.76894 96 ARG C C 1
ATOM 6569 O O . ARG C 1 73 ? -14.98817 7.14350 3.27815 1.000 28.35713 96 ARG C O 1
ATOM 6577 N N . THR C 1 74 ? -14.33490 5.56065 1.82395 1.000 27.80178 97 THR C N 1
ATOM 6578 C CA . THR C 1 74 ? -15.66012 5.50271 1.21595 1.000 29.12954 97 THR C CA 1
ATOM 6579 C C . THR C 1 74 ? -16.69737 4.98257 2.20674 1.000 30.81006 97 THR C C 1
ATOM 6580 O O . THR C 1 74 ? -17.76709 5.58214 2.39016 1.000 27.70798 97 THR C O 1
ATOM 6584 N N . LEU C 1 75 ? -16.40817 3.84357 2.83679 1.000 28.83750 98 LEU C N 1
ATOM 6585 C CA . LEU C 1 75 ? -17.42120 3.19623 3.66055 1.000 30.98757 98 LEU C CA 1
ATOM 6586 C C . LEU C 1 75 ? -17.73455 4.01599 4.90175 1.000 31.37732 98 LEU C C 1
ATOM 6587 O O . LEU C 1 75 ? -18.85679 3.95933 5.40726 1.000 30.93428 98 LEU C O 1
ATOM 6592 N N . ALA C 1 76 ? -16.76940 4.79175 5.39575 1.000 32.13160 99 ALA C N 1
ATOM 6593 C CA . ALA C 1 76 ? -17.02679 5.63383 6.55745 1.000 29.75038 99 ALA C CA 1
ATOM 6594 C C . ALA C 1 76 ? -18.10221 6.67819 6.26998 1.000 29.39780 99 ALA C C 1
ATOM 6595 O O . ALA C 1 76 ? -18.88140 7.02309 7.16230 1.000 29.44786 99 ALA C O 1
ATOM 6597 N N . GLY C 1 77 ? -18.17034 7.18435 5.03873 1.000 29.17458 100 GLY C N 1
ATOM 6598 C CA . GLY C 1 77 ? -19.17203 8.17674 4.69711 1.000 25.70551 100 GLY C CA 1
ATOM 6599 C C . GLY C 1 77 ? -20.51792 7.61808 4.27204 1.000 28.65736 100 GLY C C 1
ATOM 6600 O O . GLY C 1 77 ? -21.55604 8.24651 4.51356 1.000 27.56053 100 GLY C O 1
ATOM 6601 N N . VAL C 1 78 ? -20.51908 6.44719 3.62408 1.000 27.41603 101 VAL C N 1
ATOM 6602 C CA . VAL C 1 78 ? -21.77265 5.84840 3.16981 1.000 29.28391 101 VAL C CA 1
ATOM 6603 C C . VAL C 1 78 ? -22.43990 5.03819 4.27271 1.000 27.23633 101 VAL C C 1
ATOM 6604 O O . VAL C 1 78 ? -23.63829 4.75563 4.18199 1.000 29.69942 101 VAL C O 1
ATOM 6608 N N . ALA C 1 79 ? -21.69383 4.66689 5.31240 1.000 27.55640 102 ALA C N 1
ATOM 6609 C CA . ALA C 1 79 ? -22.20619 3.79864 6.37152 1.000 27.33587 102 ALA C CA 1
ATOM 6610 C C . ALA C 1 79 ? -23.51648 4.26762 7.00098 1.000 29.50239 102 ALA C C 1
ATOM 6611 O O . ALA C 1 79 ? -24.41992 3.43085 7.15880 1.000 28.11740 102 ALA C O 1
ATOM 6613 N N . PRO C 1 80 ? -23.69646 5.54060 7.39255 1.000 26.92530 103 PRO C N 1
ATOM 6614 C CA . PRO C 1 80 ? -24.99245 5.91656 8.00186 1.000 28.20998 103 PRO C CA 1
ATOM 6615 C C . PRO C 1 80 ? -26.17755 5.67960 7.07635 1.000 33.41684 103 PRO C C 1
ATOM 6616 O O . PRO C 1 80 ? -27.20214 5.12490 7.51194 1.000 26.41008 103 PRO C O 1
ATOM 6620 N N . TRP C 1 81 ? -26.05011 6.06630 5.79794 1.000 28.05552 104 TRP C N 1
ATOM 6621 C CA . TRP C 1 81 ? -27.11134 5.83076 4.81632 1.000 32.53954 104 TRP C CA 1
ATOM 6622 C C . TRP C 1 81 ? -27.49765 4.35359 4.75467 1.000 33.78426 104 TRP C C 1
ATOM 6623 O O . TRP C 1 81 ? -28.68596 4.01154 4.78452 1.000 33.57331 104 TRP C O 1
ATOM 6634 N N . LEU C 1 82 ? -26.50338 3.46078 4.68155 1.000 29.02394 105 LEU C N 1
ATOM 6635 C CA . LEU C 1 82 ? -26.77063 2.02963 4.58828 1.000 31.77507 105 LEU C CA 1
ATOM 6636 C C . LEU C 1 82 ? -27.21657 1.41379 5.90183 1.000 31.71125 105 LEU C C 1
ATOM 6637 O O . LEU C 1 82 ? -27.58290 0.23337 5.91065 1.000 34.12949 105 LEU C O 1
ATOM 6642 N N . ALA C 1 83 ? -27.18239 2.15884 7.00742 1.000 29.04990 106 ALA C N 1
ATOM 6643 C CA . ALA C 1 83 ? -27.78302 1.65995 8.23922 1.000 28.94324 106 ALA C CA 1
ATOM 6644 C C . ALA C 1 83 ? -29.30065 1.76393 8.23743 1.000 29.40775 106 ALA C C 1
ATOM 6645 O O . ALA C 1 83 ? -29.94192 1.18056 9.11440 1.000 30.96513 106 ALA C O 1
ATOM 6647 N N . LEU C 1 84 ? -29.88697 2.48223 7.28838 1.000 30.09491 107 LEU C N 1
ATOM 6648 C CA . LEU C 1 84 ? -31.33021 2.67034 7.30197 1.000 34.11191 107 LEU C CA 1
ATOM 6649 C C . LEU C 1 84 ? -32.04068 1.34268 7.05473 1.000 31.24977 107 LEU C C 1
ATOM 6650 O O . LEU C 1 84 ? -31.53020 0.48209 6.34159 1.000 32.58425 107 LEU C O 1
ATOM 6655 N N . PRO C 1 85 ? -33.21365 1.14734 7.64732 1.000 37.46877 108 PRO C N 1
ATOM 6656 C CA . PRO C 1 85 ? -33.97756 -0.06932 7.35641 1.000 33.76111 108 PRO C CA 1
ATOM 6657 C C . PRO C 1 85 ? -34.33119 -0.12983 5.87957 1.000 34.64938 108 PRO C C 1
ATOM 6658 O O . PRO C 1 85 ? -34.52112 0.89886 5.22814 1.000 33.83803 108 PRO C O 1
ATOM 6662 N N . ASP C 1 86 ? -34.36411 -1.35467 5.34738 1.000 33.34965 109 ASP C N 1
ATOM 6663 C CA . ASP C 1 86 ? -34.83847 -1.58364 3.98967 1.000 35.88237 109 ASP C CA 1
ATOM 6664 C C . ASP C 1 86 ? -36.31406 -1.23147 3.88182 1.000 37.74492 109 ASP C C 1
ATOM 6665 O O . ASP C 1 86 ? -37.08888 -1.46344 4.81181 1.000 36.88406 109 ASP C O 1
ATOM 6670 N N . ASP C 1 87 ? -36.70519 -0.67992 2.73488 1.000 35.14499 110 ASP C N 1
ATOM 6671 C CA . ASP C 1 87 ? -38.11443 -0.48644 2.42657 1.000 34.76994 110 ASP C CA 1
ATOM 6672 C C . ASP C 1 87 ? -38.29991 -0.61284 0.92162 1.000 43.14669 110 ASP C C 1
ATOM 6673 O O . ASP C 1 87 ? -37.33179 -0.72215 0.16238 1.000 43.99712 110 ASP C O 1
ATOM 6678 N N . ASP C 1 88 ? -39.56030 -0.56062 0.49557 1.000 38.24925 111 ASP C N 1
ATOM 6679 C CA . ASP C 1 88 ? -39.93576 -0.77552 -0.89544 1.000 41.26981 111 ASP C CA 1
ATOM 6680 C C . ASP C 1 88 ? -39.82598 0.47964 -1.76579 1.000 44.66637 111 ASP C C 1
ATOM 6681 O O . ASP C 1 88 ? -40.22193 0.42630 -2.93765 1.000 40.51071 111 ASP C O 1
ATOM 6683 N N . THR C 1 89 ? -39.31311 1.59679 -1.24981 1.000 37.77749 112 THR C N 1
ATOM 6684 C CA . THR C 1 89 ? -39.18666 2.77698 -2.09715 1.000 38.10468 112 THR C CA 1
ATOM 6685 C C . THR C 1 89 ? -38.07321 2.57995 -3.12247 1.000 39.97341 112 THR C C 1
ATOM 6686 O O . THR C 1 89 ? -37.26827 1.64994 -3.03643 1.000 39.90712 112 THR C O 1
ATOM 6690 N N . GLU C 1 90 ? -38.03356 3.48443 -4.10470 1.000 40.20543 113 GLU C N 1
ATOM 6691 C CA . GLU C 1 90 ? -36.93448 3.48730 -5.06038 1.000 39.20570 113 GLU C CA 1
ATOM 6692 C C . GLU C 1 90 ? -35.60037 3.67575 -4.35231 1.000 42.82674 113 GLU C C 1
ATOM 6693 O O . GLU C 1 90 ? -34.64697 2.92742 -4.60327 1.000 36.32944 113 GLU C O 1
ATOM 6699 N N . GLU C 1 91 ? -35.51774 4.65938 -3.44213 1.000 39.21230 114 GLU C N 1
ATOM 6700 C CA . GLU C 1 91 ? -34.26930 4.86531 -2.71004 1.000 35.40394 114 GLU C CA 1
ATOM 6701 C C . GLU C 1 91 ? -33.91126 3.63575 -1.88954 1.000 37.15465 114 GLU C C 1
ATOM 6702 O O . GLU C 1 91 ? -32.73118 3.26791 -1.78584 1.000 34.53436 114 GLU C O 1
ATOM 6708 N N . GLY C 1 92 ? -34.91908 2.98226 -1.30348 1.000 35.43377 115 GLY C N 1
ATOM 6709 C CA . GLY C 1 92 ? -34.66198 1.74817 -0.57828 1.000 35.55132 115 GLY C CA 1
ATOM 6710 C C . GLY C 1 92 ? -33.98720 0.69573 -1.44083 1.000 38.33071 115 GLY C C 1
ATOM 6711 O O . GLY C 1 92 ? -33.08291 -0.01324 -0.98130 1.000 33.76162 115 GLY C O 1
ATOM 6712 N N . LYS C 1 93 ? -34.41461 0.58342 -2.70494 1.000 36.37980 116 LYS C N 1
ATOM 6713 C CA . LYS C 1 93 ? -33.79191 -0.37203 -3.61729 1.000 37.27544 116 LYS C CA 1
ATOM 6714 C C . LYS C 1 93 ? -32.31906 -0.05833 -3.81509 1.000 34.08443 116 LYS C C 1
ATOM 6715 O O . LYS C 1 93 ? -31.48675 -0.96990 -3.85423 1.000 38.20915 116 LYS C O 1
ATOM 6721 N N . LEU C 1 94 ? -31.97548 1.22781 -3.93141 1.000 39.73599 117 LEU C N 1
ATOM 6722 C CA . LEU C 1 94 ? -30.57184 1.60811 -4.07757 1.000 37.36462 117 LEU C CA 1
ATOM 6723 C C . LEU C 1 94 ? -29.76758 1.22713 -2.84191 1.000 37.72917 117 LEU C C 1
ATOM 6724 O O . LEU C 1 94 ? -28.65289 0.70344 -2.95890 1.000 40.59563 117 LEU C O 1
ATOM 6729 N N . ARG C 1 95 ? -30.32037 1.46675 -1.64690 1.000 34.67755 118 ARG C N 1
ATOM 6730 C CA . ARG C 1 95 ? -29.59448 1.14625 -0.42075 1.000 36.76636 118 ARG C CA 1
ATOM 6731 C C . ARG C 1 95 ? -29.29176 -0.34740 -0.32828 1.000 36.45987 118 ARG C C 1
ATOM 6732 O O . ARG C 1 95 ? -28.15325 -0.74426 -0.05378 1.000 33.85293 118 ARG C O 1
ATOM 6740 N N . LYS C 1 96 ? -30.30196 -1.19566 -0.54586 1.000 37.41629 119 LYS C N 1
ATOM 6741 C CA . LYS C 1 96 ? -30.06465 -2.63729 -0.46386 1.000 38.39789 119 LYS C CA 1
ATOM 6742 C C . LYS C 1 96 ? -29.08578 -3.09999 -1.53754 1.000 38.36199 119 LYS C C 1
ATOM 6743 O O . LYS C 1 96 ? -28.24479 -3.97265 -1.28665 1.000 41.44933 119 LYS C O 1
ATOM 6749 N N . GLN C 1 97 ? -29.17420 -2.52382 -2.73999 1.000 37.83410 120 GLN C N 1
ATOM 6750 C CA . GLN C 1 97 ? -28.20887 -2.85263 -3.78458 1.000 39.84485 120 GLN C CA 1
ATOM 6751 C C . GLN C 1 97 ? -26.78675 -2.49656 -3.35937 1.000 38.34809 120 GLN C C 1
ATOM 6752 O O . GLN C 1 97 ? -25.86737 -3.31506 -3.48405 1.000 37.64466 120 GLN C O 1
ATOM 6758 N N . MET C 1 98 ? -26.59026 -1.26975 -2.86018 1.000 36.42811 121 MET C N 1
ATOM 6759 C CA . MET C 1 98 ? -25.26062 -0.83165 -2.45033 1.000 35.08249 121 MET C CA 1
ATOM 6760 C C . MET C 1 98 ? -24.76540 -1.61341 -1.23979 1.000 38.49576 121 MET C C 1
ATOM 6761 O O . MET C 1 98 ? -23.59499 -2.01470 -1.19416 1.000 31.91218 121 MET C O 1
ATOM 6766 N N . ARG C 1 99 ? -25.63743 -1.83611 -0.25025 1.000 32.68161 122 ARG C N 1
ATOM 6767 C CA . ARG C 1 99 ? -25.22860 -2.56618 0.94576 1.000 33.86265 122 ARG C CA 1
ATOM 6768 C C . ARG C 1 99 ? -24.71921 -3.95862 0.59472 1.000 35.81429 122 ARG C C 1
ATOM 6769 O O . ARG C 1 99 ? -23.65928 -4.38112 1.07339 1.000 35.86433 122 ARG C O 1
ATOM 6777 N N . GLU C 1 100 ? -25.46636 -4.68810 -0.24334 1.000 35.12490 123 GLU C N 1
ATOM 6778 C CA . GLU C 1 100 ? -25.05708 -6.04112 -0.61372 1.000 39.22995 123 GLU C CA 1
ATOM 6779 C C . GLU C 1 100 ? -23.73231 -6.03970 -1.37762 1.000 38.93314 123 GLU C C 1
ATOM 6780 O O . GLU C 1 100 ? -22.92524 -6.95850 -1.21405 1.000 33.72070 123 GLU C O 1
ATOM 6786 N N . GLU C 1 101 ? -23.47950 -5.01555 -2.19870 1.000 37.30770 124 GLU C N 1
ATOM 6787 C CA . GLU C 1 101 ? -22.18383 -4.92652 -2.86043 1.000 32.63447 124 GLU C CA 1
ATOM 6788 C C . GLU C 1 101 ? -21.06806 -4.58783 -1.87045 1.000 33.01025 124 GLU C C 1
ATOM 6789 O O . GLU C 1 101 ? -19.93756 -5.05705 -2.03450 1.000 32.49867 124 GLU C O 1
ATOM 6795 N N . VAL C 1 102 ? -21.36520 -3.81060 -0.82565 1.000 33.82426 125 VAL C N 1
ATOM 6796 C CA . VAL C 1 102 ? -20.36865 -3.55866 0.21225 1.000 31.02824 125 VAL C CA 1
ATOM 6797 C C . VAL C 1 102 ? -20.04287 -4.84309 0.96756 1.000 29.60266 125 VAL C C 1
ATOM 6798 O O . VAL C 1 102 ? -18.87597 -5.15472 1.21728 1.000 29.77474 125 VAL C O 1
ATOM 6802 N N . LEU C 1 103 ? -21.06462 -5.59666 1.36005 1.000 30.44571 126 LEU C N 1
ATOM 6803 C CA . LEU C 1 103 ? -20.81308 -6.84627 2.07091 1.000 33.12607 126 LEU C CA 1
ATOM 6804 C C . LEU C 1 103 ? -19.97341 -7.80609 1.22770 1.000 34.18958 126 LEU C C 1
ATOM 6805 O O . LEU C 1 103 ? -19.07328 -8.48255 1.74416 1.000 32.94467 126 LEU C O 1
ATOM 6810 N N . LYS C 1 104 ? -20.23845 -7.85415 -0.07961 1.000 34.77692 127 LYS C N 1
ATOM 6811 C CA . LYS C 1 104 ? -19.45745 -8.69542 -0.97966 1.000 34.41119 127 LYS C CA 1
ATOM 6812 C C . LYS C 1 104 ? -18.00434 -8.22274 -1.04757 1.000 32.66267 127 LYS C C 1
ATOM 6813 O O . LYS C 1 104 ? -17.06470 -9.01566 -0.88643 1.000 29.02479 127 LYS C O 1
ATOM 6819 N N . GLY C 1 105 ? -17.80512 -6.91915 -1.26071 1.000 31.38994 128 GLY C N 1
ATOM 6820 C CA . GLY C 1 105 ? -16.46257 -6.37517 -1.27584 1.000 31.50119 128 GLY C CA 1
ATOM 6821 C C . GLY C 1 105 ? -15.73983 -6.52716 0.04744 1.000 30.63857 128 GLY C C 1
ATOM 6822 O O . GLY C 1 105 ? -14.51268 -6.67470 0.07297 1.000 37.64644 128 GLY C O 1
ATOM 6823 N N . LEU C 1 106 ? -16.47848 -6.49573 1.16228 1.000 31.03526 129 LEU C N 1
ATOM 6824 C CA . LEU C 1 106 ? -15.84445 -6.65988 2.47179 1.000 31.68092 129 LEU C CA 1
ATOM 6825 C C . LEU C 1 106 ? -15.29665 -8.07018 2.64675 1.000 33.01943 129 LEU C C 1
ATOM 6826 O O . LEU C 1 106 ? -14.17447 -8.25363 3.13535 1.000 33.29174 129 LEU C O 1
ATOM 6831 N N . LYS C 1 107 ? -16.08307 -9.07926 2.26859 1.000 36.60618 130 LYS C N 1
ATOM 6832 C CA . LYS C 1 107 ? -15.57628 -10.44518 2.24955 1.000 37.28163 130 LYS C CA 1
ATOM 6833 C C . LYS C 1 107 ? -14.35012 -10.54614 1.35495 1.000 32.29615 130 LYS C C 1
ATOM 6834 O O . LYS C 1 107 ? -13.33580 -11.13686 1.73805 1.000 33.09592 130 LYS C O 1
ATOM 6840 N N . ASN C 1 108 ? -14.42207 -9.93625 0.16689 1.000 35.79185 131 ASN C N 1
ATOM 6841 C CA . ASN C 1 108 ? -13.30557 -9.95430 -0.77146 1.000 32.90075 131 ASN C CA 1
ATOM 6842 C C . ASN C 1 108 ? -12.05073 -9.34582 -0.16066 1.000 33.66005 131 ASN C C 1
ATOM 6843 O O . ASN C 1 108 ? -10.94429 -9.86593 -0.35364 1.000 30.71528 131 ASN C O 1
ATOM 6848 N N . ALA C 1 109 ? -12.20663 -8.23514 0.57574 1.000 35.18705 132 ALA C N 1
ATOM 6849 C CA . ALA C 1 109 ? -11.07131 -7.40499 0.98478 1.000 27.00224 132 ALA C CA 1
ATOM 6850 C C . ALA C 1 109 ? -10.12803 -8.11710 1.94110 1.000 32.24913 132 ALA C C 1
ATOM 6851 O O . ALA C 1 109 ? -8.96287 -7.72214 2.05300 1.000 35.59210 132 ALA C O 1
ATOM 6853 N N . VAL C 1 110 ? -10.60119 -9.14625 2.63822 1.000 28.97365 133 VAL C N 1
ATOM 6854 C CA . VAL C 1 110 ? -9.77559 -9.96265 3.51396 1.000 30.48263 133 VAL C CA 1
ATOM 6855 C C . VAL C 1 110 ? -9.75981 -11.41920 3.07741 1.000 30.79280 133 VAL C C 1
ATOM 6856 O O . VAL C 1 110 ? -9.32713 -12.28378 3.84110 1.000 38.84827 133 VAL C O 1
ATOM 6860 N N . ASP C 1 111 ? -10.27301 -11.71495 1.88639 1.000 32.49258 134 ASP C N 1
ATOM 6861 C CA . ASP C 1 111 ? -10.16949 -13.04641 1.29293 1.000 33.34556 134 ASP C CA 1
ATOM 6862 C C . ASP C 1 111 ? -8.73317 -13.26702 0.83268 1.000 38.25056 134 ASP C C 1
ATOM 6863 O O . ASP C 1 111 ? -8.29088 -12.60272 -0.11494 1.000 39.01142 134 ASP C O 1
ATOM 6868 N N . PRO C 1 112 ? -7.98069 -14.17670 1.45198 1.000 38.07841 135 PRO C N 1
ATOM 6869 C CA . PRO C 1 112 ? -6.59125 -14.40164 1.02350 1.000 41.53767 135 PRO C CA 1
ATOM 6870 C C . PRO C 1 112 ? -6.46058 -14.82685 -0.42963 1.000 41.18780 135 PRO C C 1
ATOM 6871 O O . PRO C 1 112 ? -5.36068 -14.73729 -0.98930 1.000 43.10277 135 PRO C O 1
ATOM 6875 N N . ALA C 1 113 ? -7.53882 -15.29340 -1.05751 1.000 39.21167 136 ALA C N 1
ATOM 6876 C CA . ALA C 1 113 ? -7.49853 -15.68502 -2.45504 1.000 40.24971 136 ALA C CA 1
ATOM 6877 C C . ALA C 1 113 ? -7.99128 -14.59017 -3.39716 1.000 43.98015 136 ALA C C 1
ATOM 6878 O O . ALA C 1 113 ? -7.87652 -14.74650 -4.62064 1.000 34.86748 136 ALA C O 1
ATOM 6880 N N . SER C 1 114 ? -8.51797 -13.48525 -2.86322 1.000 37.61610 137 SER C N 1
ATOM 6881 C CA . SER C 1 114 ? -9.14870 -12.50800 -3.73516 1.000 37.48806 137 SER C CA 1
ATOM 6882 C C . SER C 1 114 ? -8.09636 -11.58591 -4.33323 1.000 37.26412 137 SER C C 1
ATOM 6883 O O . SER C 1 114 ? -7.14971 -11.20288 -3.64215 1.000 36.73168 137 SER C O 1
ATOM 6886 N N . PRO C 1 115 ? -8.24172 -11.20914 -5.60813 1.000 39.08549 138 PRO C N 1
ATOM 6887 C CA . PRO C 1 115 ? -7.35213 -10.18207 -6.17113 1.000 37.43345 138 PRO C CA 1
ATOM 6888 C C . PRO C 1 115 ? -7.48960 -8.82950 -5.48605 1.000 34.87341 138 PRO C C 1
ATOM 6889 O O . PRO C 1 115 ? -6.61907 -7.97114 -5.66873 1.000 33.49196 138 PRO C O 1
ATOM 6893 N N . ASP C 1 116 ? -8.53164 -8.61018 -4.68613 1.000 37.16094 139 ASP C N 1
ATOM 6894 C CA . ASP C 1 116 ? -8.67260 -7.33525 -3.99800 1.000 40.07475 139 ASP C CA 1
ATOM 6895 C C . ASP C 1 116 ? -8.31058 -7.42958 -2.52016 1.000 39.82741 139 ASP C C 1
ATOM 6896 O O . ASP C 1 116 ? -8.70912 -6.56308 -1.73158 1.000 36.03125 139 ASP C O 1
ATOM 6901 N N . LEU C 1 117 ? -7.55816 -8.45960 -2.13598 1.000 36.43238 140 LEU C N 1
ATOM 6902 C CA . LEU C 1 117 ? -7.01098 -8.53848 -0.79061 1.000 36.64739 140 LEU C CA 1
ATOM 6903 C C . LEU C 1 117 ? -6.26643 -7.25327 -0.45375 1.000 33.12810 140 LEU C C 1
ATOM 6904 O O . LEU C 1 117 ? -5.34936 -6.84371 -1.17231 1.000 33.55354 140 LEU C O 1
ATOM 6909 N N . LEU C 1 118 ? -6.68452 -6.59657 0.61701 1.000 29.40533 141 LEU C N 1
ATOM 6910 C CA . LEU C 1 118 ? -6.12321 -5.29936 0.94422 1.000 33.66729 141 LEU C CA 1
ATOM 6911 C C . LEU C 1 118 ? -4.93249 -5.47415 1.87671 1.000 29.17128 141 LEU C C 1
ATOM 6912 O O . LEU C 1 118 ? -4.86716 -6.41653 2.66367 1.000 33.05254 141 LEU C O 1
ATOM 6917 N N . ASN C 1 119 ? -3.97792 -4.55843 1.77014 1.000 33.83334 142 ASN C N 1
ATOM 6918 C CA . ASN C 1 119 ? -2.80424 -4.59012 2.62935 1.000 30.24911 142 ASN C CA 1
ATOM 6919 C C . ASN C 1 119 ? -3.09828 -3.96337 3.98839 1.000 31.23064 142 ASN C C 1
ATOM 6920 O O . ASN C 1 119 ? -3.57492 -2.82690 4.07611 1.000 29.73702 142 ASN C O 1
ATOM 6925 N N . PHE C 1 120 ? -2.79637 -4.70695 5.05143 1.000 35.85265 143 PHE C N 1
ATOM 6926 C CA . PHE C 1 120 ? -2.80347 -4.17498 6.40411 1.000 35.10269 143 PHE C CA 1
ATOM 6927 C C . PHE C 1 120 ? -1.43721 -4.20029 7.06825 1.000 35.07756 143 PHE C C 1
ATOM 6928 O O . PHE C 1 120 ? -1.27800 -3.59916 8.13782 1.000 36.68501 143 PHE C O 1
ATOM 6936 N N . THR C 1 121 ? -0.45413 -4.87255 6.47404 1.000 33.58313 144 THR C N 1
ATOM 6937 C CA . THR C 1 121 ? 0.76800 -5.22747 7.17807 1.000 33.42526 144 THR C CA 1
ATOM 6938 C C . THR C 1 121 ? 1.96479 -4.37397 6.77941 1.000 32.88646 144 THR C C 1
ATOM 6939 O O . THR C 1 121 ? 2.90503 -4.24934 7.56629 1.000 33.61596 144 THR C O 1
ATOM 6943 N N . LYS C 1 122 ? 1.93990 -3.77547 5.59767 1.000 35.44418 145 LYS C N 1
ATOM 6944 C CA . LYS C 1 122 ? 3.04662 -2.98951 5.07401 1.000 37.94667 145 LYS C CA 1
ATOM 6945 C C . LYS C 1 122 ? 2.73897 -1.50132 5.23511 1.000 33.52156 145 LYS C C 1
ATOM 6946 O O . LYS C 1 122 ? 1.61462 -1.06258 4.97511 1.000 30.94789 145 LYS C O 1
ATOM 6952 N N . HIS C 1 123 ? 3.74216 -0.74176 5.68619 1.000 29.97637 146 HIS C N 1
ATOM 6953 C CA . HIS C 1 123 ? 3.69209 0.70967 5.84898 1.000 30.29539 146 HIS C CA 1
ATOM 6954 C C . HIS C 1 123 ? 2.86861 1.13988 7.06508 1.000 36.10520 146 HIS C C 1
ATOM 6955 O O . HIS C 1 123 ? 2.08066 0.35999 7.61829 1.000 34.29635 146 HIS C O 1
ATOM 6962 N N . ALA C 1 124 ? 3.04545 2.39484 7.48864 1.000 33.79751 147 ALA C N 1
ATOM 6963 C CA . ALA C 1 124 ? 2.25043 2.93974 8.58326 1.000 29.80772 147 ALA C CA 1
ATOM 6964 C C . ALA C 1 124 ? 0.83266 3.30856 8.14531 1.000 33.36864 147 ALA C C 1
ATOM 6965 O O . ALA C 1 124 ? -0.09832 3.26038 8.96866 1.000 28.17384 147 ALA C O 1
ATOM 6967 N N . GLN C 1 125 ? 0.65051 3.61069 6.85918 1.000 29.51326 148 GLN C N 1
ATOM 6968 C CA . GLN C 1 125 ? -0.61214 4.14625 6.35616 1.000 31.30372 148 GLN C CA 1
ATOM 6969 C C . GLN C 1 125 ? -1.84926 3.30995 6.69149 1.000 29.95223 148 GLN C C 1
ATOM 6970 O O . GLN C 1 125 ? -2.89508 3.91496 6.97965 1.000 28.97951 148 GLN C O 1
ATOM 6976 N N . PRO C 1 126 ? -1.82359 1.97066 6.67804 1.000 27.89406 149 PRO C N 1
ATOM 6977 C CA . PRO C 1 126 ? -3.05439 1.22058 6.99345 1.000 28.69490 149 PRO C CA 1
ATOM 6978 C C . PRO C 1 126 ? -3.65731 1.56161 8.34931 1.000 30.75257 149 PRO C C 1
ATOM 6979 O O . PRO C 1 126 ? -4.85057 1.30742 8.55606 1.000 29.53560 149 PRO C O 1
ATOM 6983 N N . ILE C 1 127 ? -2.86649 2.10627 9.28057 1.000 30.07773 150 ILE C N 1
ATOM 6984 C CA . ILE C 1 127 ? -3.38674 2.50816 10.58421 1.000 28.76167 150 ILE C CA 1
ATOM 6985 C C . ILE C 1 127 ? -4.48618 3.54960 10.42523 1.000 28.88595 150 ILE C C 1
ATOM 6986 O O . ILE C 1 127 ? -5.49810 3.53158 11.13707 1.000 24.55581 150 ILE C O 1
ATOM 6991 N N . VAL C 1 128 ? -4.30159 4.47160 9.48647 1.000 27.07852 151 VAL C N 1
ATOM 6992 C CA . VAL C 1 128 ? -5.30003 5.50231 9.22486 1.000 26.45642 151 VAL C CA 1
ATOM 6993 C C . VAL C 1 128 ? -6.58198 4.87246 8.70211 1.000 29.12596 151 VAL C C 1
ATOM 6994 O O . VAL C 1 128 ? -7.67294 5.04718 9.25841 1.000 30.75369 151 VAL C O 1
ATOM 6998 N N . ASP C 1 129 ? -6.46252 4.12544 7.62048 1.000 29.03065 152 ASP C N 1
ATOM 6999 C CA . ASP C 1 129 ? -7.63445 3.73760 6.85902 1.000 27.56147 152 ASP C CA 1
ATOM 7000 C C . ASP C 1 129 ? -8.34588 2.54322 7.45699 1.000 28.91806 152 ASP C C 1
ATOM 7001 O O . ASP C 1 129 ? -9.55356 2.38349 7.24216 1.000 27.60541 152 ASP C O 1
ATOM 7006 N N . ALA C 1 130 ? -7.63910 1.71746 8.22658 1.000 30.19226 153 ALA C N 1
ATOM 7007 C CA . ALA C 1 130 ? -8.33881 0.76308 9.07563 1.000 27.00792 153 ALA C CA 1
ATOM 7008 C C . ALA C 1 130 ? -9.23557 1.48494 10.06839 1.000 28.90120 153 ALA C C 1
ATOM 7009 O O . ALA C 1 130 ? -10.33235 1.00738 10.38205 1.000 32.95237 153 ALA C O 1
ATOM 7011 N N . ALA C 1 131 ? -8.79443 2.64093 10.58087 1.000 26.73289 154 ALA C N 1
ATOM 7012 C CA . ALA C 1 131 ? -9.66603 3.38818 11.48272 1.000 27.55279 154 ALA C CA 1
ATOM 7013 C C . ALA C 1 131 ? -10.92936 3.85816 10.76541 1.000 28.63043 154 ALA C C 1
ATOM 7014 O O . ALA C 1 131 ? -12.02064 3.81154 11.33441 1.000 26.54127 154 ALA C O 1
ATOM 7016 N N . TYR C 1 132 ? -10.80123 4.32042 9.51707 1.000 26.13364 155 TYR C N 1
ATOM 7017 C CA . TYR C 1 132 ? -11.98362 4.72835 8.76342 1.000 28.44581 155 TYR C CA 1
ATOM 7018 C C . TYR C 1 132 ? -12.89493 3.53954 8.47383 1.000 29.21798 155 TYR C C 1
ATOM 7019 O O . TYR C 1 132 ? -14.12574 3.65493 8.56134 1.000 30.37693 155 TYR C O 1
ATOM 7028 N N . LEU C 1 133 ? -12.30877 2.38420 8.14533 1.000 27.46780 156 LEU C N 1
ATOM 7029 C CA . LEU C 1 133 ? -13.10179 1.16950 8.01046 1.000 29.73018 156 LEU C CA 1
ATOM 7030 C C . LEU C 1 133 ? -13.78991 0.81375 9.32494 1.000 29.24045 156 LEU C C 1
ATOM 7031 O O . LEU C 1 133 ? -14.97181 0.45557 9.33869 1.000 29.21241 156 LEU C O 1
ATOM 7036 N N . VAL C 1 134 ? -13.06038 0.88854 10.43956 1.000 26.42383 157 VAL C N 1
ATOM 7037 C CA . VAL C 1 134 ? -13.69131 0.70717 11.74055 1.000 25.68735 157 VAL C CA 1
ATOM 7038 C C . VAL C 1 134 ? -14.84142 1.69429 11.91714 1.000 29.40610 157 VAL C C 1
ATOM 7039 O O . VAL C 1 134 ? -15.90775 1.34243 12.44374 1.000 29.33922 157 VAL C O 1
ATOM 7043 N N . HIS C 1 135 ? -14.65398 2.94127 11.47470 1.000 25.76248 158 HIS C N 1
ATOM 7044 C CA . HIS C 1 135 ? -15.71737 3.92113 11.65798 1.000 31.15548 158 HIS C CA 1
ATOM 7045 C C . HIS C 1 135 ? -16.94647 3.56387 10.83598 1.000 29.88392 158 HIS C C 1
ATOM 7046 O O . HIS C 1 135 ? -18.07074 3.82330 11.27301 1.000 28.75025 158 HIS C O 1
ATOM 7053 N N . ALA C 1 136 ? -16.75807 2.96698 9.65514 1.000 28.41806 159 ALA C N 1
ATOM 7054 C CA . ALA C 1 136 ? -17.90168 2.44147 8.91574 1.000 29.37065 159 ALA C CA 1
ATOM 7055 C C . ALA C 1 136 ? -18.60834 1.35132 9.71103 1.000 27.11405 159 ALA C C 1
ATOM 7056 O O . ALA C 1 136 ? -19.83724 1.34968 9.81504 1.000 30.78873 159 ALA C O 1
ATOM 7058 N N . PHE C 1 137 ? -17.84711 0.43540 10.31551 1.000 27.52489 160 PHE C N 1
ATOM 7059 C CA . PHE C 1 137 ? -18.46778 -0.61532 11.11785 1.000 28.56236 160 PHE C CA 1
ATOM 7060 C C . PHE C 1 137 ? -19.21273 -0.03233 12.31694 1.000 31.68552 160 PHE C C 1
ATOM 7061 O O . PHE C 1 137 ? -20.30211 -0.50033 12.67005 1.000 25.80632 160 PHE C O 1
ATOM 7069 N N . LEU C 1 138 ? -18.63703 0.98875 12.95728 1.000 29.02788 161 LEU C N 1
ATOM 7070 C CA . LEU C 1 138 ? -19.28525 1.60605 14.10949 1.000 27.07268 161 LEU C CA 1
ATOM 7071 C C . LEU C 1 138 ? -20.54647 2.35563 13.69644 1.000 26.55891 161 LEU C C 1
ATOM 7072 O O . LEU C 1 138 ? -21.54610 2.35362 14.42642 1.000 24.50130 161 LEU C O 1
ATOM 7077 N N . ARG C 1 139 ? -20.52763 2.96896 12.51441 1.000 28.96220 162 ARG C N 1
ATOM 7078 C CA . ARG C 1 139 ? -21.65713 3.75392 12.04075 1.000 28.90756 162 ARG C CA 1
ATOM 7079 C C . ARG C 1 139 ? -22.80806 2.90665 11.52367 1.000 24.93681 162 ARG C C 1
ATOM 7080 O O . ARG C 1 139 ? -23.93730 3.39830 11.48105 1.000 29.88659 162 ARG C O 1
ATOM 7088 N N . ALA C 1 140 ? -22.55729 1.65554 11.13263 1.000 31.20696 163 ALA C N 1
ATOM 7089 C CA . ALA C 1 140 ? -23.59811 0.76594 10.60273 1.000 28.51530 163 ALA C CA 1
ATOM 7090 C C . ALA C 1 140 ? -23.30305 -0.67580 11.01184 1.000 28.90551 163 ALA C C 1
ATOM 7091 O O . ALA C 1 140 ? -23.09871 -1.55341 10.16692 1.000 33.62957 163 ALA C O 1
ATOM 7093 N N . PRO C 1 141 ? -23.28758 -0.95528 12.31934 1.000 30.37838 164 PRO C N 1
ATOM 7094 C CA . PRO C 1 141 ? -22.89066 -2.30100 12.77151 1.000 31.85351 164 PRO C CA 1
ATOM 7095 C C . PRO C 1 141 ? -23.79360 -3.41987 12.27568 1.000 36.82226 164 PRO C C 1
ATOM 7096 O O . PRO C 1 141 ? -23.29110 -4.47953 11.87630 1.000 34.61149 164 PRO C O 1
ATOM 7100 N N . LYS C 1 142 ? -25.11958 -3.22876 12.31531 1.000 36.07302 165 LYS C N 1
ATOM 7101 C CA . LYS C 1 142 ? -26.02858 -4.29517 11.90207 1.000 36.47389 165 LYS C CA 1
ATOM 7102 C C . LYS C 1 142 ? -25.97479 -4.53323 10.39824 1.000 33.13718 165 LYS C C 1
ATOM 7103 O O . LYS C 1 142 ? -26.26361 -5.64030 9.93593 1.000 33.09724 165 LYS C O 1
ATOM 7109 N N . ALA C 1 143 ? -25.61816 -3.51702 9.62234 1.000 34.45732 166 ALA C N 1
ATOM 7110 C CA . ALA C 1 143 ? -25.70731 -3.61655 8.17249 1.000 34.62602 166 ALA C CA 1
ATOM 7111 C C . ALA C 1 143 ? -24.39829 -4.07013 7.53265 1.000 35.05968 166 ALA C C 1
ATOM 7112 O O . ALA C 1 143 ? -24.41652 -4.82325 6.55059 1.000 35.04000 166 ALA C O 1
ATOM 7114 N N . LEU C 1 144 ? -23.25760 -3.64590 8.08133 1.000 32.81508 167 LEU C N 1
ATOM 7115 C CA . LEU C 1 144 ? -21.97202 -3.88289 7.44233 1.000 36.42565 167 LEU C CA 1
ATOM 7116 C C . LEU C 1 144 ? -21.03854 -4.79374 8.22675 1.000 34.33444 167 LEU C C 1
ATOM 7117 O O . LEU C 1 144 ? -20.06744 -5.29317 7.64729 1.000 34.78980 167 LEU C O 1
ATOM 7122 N N . TRP C 1 145 ? -21.29076 -5.01734 9.51516 1.000 30.47495 168 TRP C N 1
ATOM 7123 C CA . TRP C 1 145 ? -20.45728 -5.91165 10.30887 1.000 34.49088 168 TRP C CA 1
ATOM 7124 C C . TRP C 1 145 ? -21.14698 -7.23506 10.60939 1.000 36.05802 168 TRP C C 1
ATOM 7125 O O . TRP C 1 145 ? -20.59978 -8.29918 10.29640 1.000 30.83892 168 TRP C O 1
ATOM 7136 N N . GLU C 1 146 ? -22.31221 -7.18723 11.26024 1.000 33.66848 169 GLU C N 1
ATOM 7137 C CA . GLU C 1 146 ? -23.03747 -8.40667 11.60281 1.000 33.37628 169 GLU C CA 1
ATOM 7138 C C . GLU C 1 146 ? -23.27802 -9.34062 10.42119 1.000 36.06186 169 GLU C C 1
ATOM 7139 O O . GLU C 1 146 ? -23.09775 -10.55758 10.59596 1.000 31.94487 169 GLU C O 1
ATOM 7145 N N . PRO C 1 147 ? -23.67454 -8.87795 9.22647 1.000 34.05244 170 PRO C N 1
ATOM 7146 C CA . PRO C 1 147 ? -23.91070 -9.82942 8.13250 1.000 36.27191 170 PRO C CA 1
ATOM 7147 C C . PRO C 1 147 ? -22.66365 -10.54610 7.66451 1.000 36.67195 170 PRO C C 1
ATOM 7148 O O . PRO C 1 147 ? -22.79427 -11.57049 6.98506 1.000 38.62005 170 PRO C O 1
ATOM 7152 N N . LEU C 1 148 ? -21.46875 -10.06003 8.00136 1.000 35.62500 171 LEU C N 1
ATOM 7153 C CA . LEU C 1 148 ? -20.24854 -10.72840 7.55836 1.000 39.32999 171 LEU C CA 1
ATOM 7154 C C . LEU C 1 148 ? -20.17017 -12.13111 8.14478 1.000 35.73673 171 LEU C C 1
ATOM 7155 O O . LEU C 1 148 ? -20.52393 -12.35382 9.30638 1.000 40.98602 171 LEU C O 1
ATOM 7160 N N . ASP C 1 149 ? -19.72026 -13.08719 7.33722 1.000 35.21764 172 ASP C N 1
ATOM 7161 C CA . ASP C 1 149 ? -19.55406 -14.42691 7.87727 1.000 33.38972 172 ASP C CA 1
ATOM 7162 C C . ASP C 1 149 ? -18.44403 -14.42830 8.92867 1.000 34.65087 172 ASP C C 1
ATOM 7163 O O . ASP C 1 149 ? -17.58878 -13.53572 8.97600 1.000 34.46546 172 ASP C O 1
ATOM 7168 N N . GLU C 1 150 ? -18.47262 -15.44887 9.78695 1.000 36.04227 173 GLU C N 1
ATOM 7169 C CA . GLU C 1 150 ? -17.59969 -15.45520 10.95481 1.000 38.11462 173 GLU C CA 1
ATOM 7170 C C . GLU C 1 150 ? -16.12840 -15.45202 10.56425 1.000 36.25613 173 GLU C C 1
ATOM 7171 O O . GLU C 1 150 ? -15.30148 -14.84067 11.24902 1.000 34.82284 173 GLU C O 1
ATOM 7177 N N . VAL C 1 151 ? -15.77804 -16.13377 9.47538 1.000 34.85827 174 VAL C N 1
ATOM 7178 C CA . VAL C 1 151 ? -14.37496 -16.19071 9.07197 1.000 34.57611 174 VAL C CA 1
ATOM 7179 C C . VAL C 1 151 ? -13.89976 -14.82417 8.60333 1.000 35.02133 174 VAL C C 1
ATOM 7180 O O . VAL C 1 151 ? -12.75443 -14.43196 8.84682 1.000 37.95911 174 VAL C O 1
ATOM 7184 N N . THR C 1 152 ? -14.76407 -14.08634 7.90807 1.000 35.33913 175 THR C N 1
ATOM 7185 C CA . THR C 1 152 ? -14.41529 -12.73657 7.48689 1.000 36.44122 175 THR C CA 1
ATOM 7186 C C . THR C 1 152 ? -14.29246 -11.80380 8.68593 1.000 33.69573 175 THR C C 1
ATOM 7187 O O . THR C 1 152 ? -13.35814 -10.99073 8.75400 1.000 32.87203 175 THR C O 1
ATOM 7191 N N . LYS C 1 153 ? -15.22832 -11.91286 9.63615 1.000 31.78273 176 LYS C N 1
ATOM 7192 C CA . LYS C 1 153 ? -15.11756 -11.19568 10.90096 1.000 32.42493 176 LYS C CA 1
ATOM 7193 C C . LYS C 1 153 ? -13.77402 -11.46835 11.56063 1.000 33.53974 176 LYS C C 1
ATOM 7194 O O . LYS C 1 153 ? -13.03789 -10.53791 11.90674 1.000 35.87953 176 LYS C O 1
ATOM 7200 N N . GLU C 1 154 ? -13.43629 -12.74911 11.73157 1.000 33.88961 177 GLU C N 1
ATOM 7201 C CA . GLU C 1 154 ? -12.14481 -13.11989 12.31193 1.000 36.98951 177 GLU C CA 1
ATOM 7202 C C . GLU C 1 154 ? -10.98845 -12.44288 11.58820 1.000 35.31369 177 GLU C C 1
ATOM 7203 O O . GLU C 1 154 ? -10.04077 -11.96314 12.22606 1.000 32.92572 177 GLU C O 1
ATOM 7209 N N . ARG C 1 155 ? -11.04982 -12.39908 10.25199 1.000 32.88147 178 ARG C N 1
ATOM 7210 C CA . ARG C 1 155 ? -9.95488 -11.83044 9.46857 1.000 33.73857 178 ARG C CA 1
ATOM 7211 C C . ARG C 1 155 ? -9.79136 -10.34499 9.74118 1.000 29.06823 178 ARG C C 1
ATOM 7212 O O . ARG C 1 155 ? -8.66199 -9.83689 9.76269 1.000 30.70344 178 ARG C O 1
ATOM 7220 N N . TYR C 1 156 ? -10.90243 -9.63301 9.95251 1.000 29.17141 179 TYR C N 1
ATOM 7221 C CA . TYR C 1 156 ? -10.80971 -8.20429 10.24200 1.000 28.25218 179 TYR C CA 1
ATOM 7222 C C . TYR C 1 156 ? -10.23039 -7.96192 11.62482 1.000 25.94221 179 TYR C C 1
ATOM 7223 O O . TYR C 1 156 ? -9.38494 -7.07818 11.79697 1.000 26.70212 179 TYR C O 1
ATOM 7232 N N . ILE C 1 157 ? -10.67666 -8.73085 12.62146 1.000 27.89764 180 ILE C N 1
ATOM 7233 C CA . ILE C 1 157 ? -10.10226 -8.61652 13.96331 1.000 31.90390 180 ILE C CA 1
ATOM 7234 C C . ILE C 1 157 ? -8.58954 -8.78422 13.89841 1.000 32.39433 180 ILE C C 1
ATOM 7235 O O . ILE C 1 157 ? -7.82832 -7.99026 14.46814 1.000 34.60818 180 ILE C O 1
ATOM 7240 N N . LYS C 1 158 ? -8.13615 -9.82408 13.18806 1.000 33.34159 181 LYS C N 1
ATOM 7241 C CA . LYS C 1 158 ? -6.70252 -10.06279 13.04216 1.000 36.74026 181 LYS C CA 1
ATOM 7242 C C . LYS C 1 158 ? -6.03051 -8.92382 12.29361 1.000 30.91834 181 LYS C C 1
ATOM 7243 O O . LYS C 1 158 ? -4.93304 -8.48830 12.66379 1.000 33.34333 181 LYS C O 1
ATOM 7249 N N . SER C 1 159 ? -6.67665 -8.41832 11.24458 1.000 28.98271 182 SER C N 1
ATOM 7250 C CA . SER C 1 159 ? -6.06931 -7.33694 10.48039 1.000 25.74115 182 SER C CA 1
ATOM 7251 C C . SER C 1 159 ? -5.89614 -6.09578 11.34072 1.000 29.68783 182 SER C C 1
ATOM 7252 O O . SER C 1 159 ? -4.83169 -5.47165 11.33191 1.000 32.45539 182 SER C O 1
ATOM 7255 N N . PHE C 1 160 ? -6.92032 -5.74050 12.12052 1.000 30.55038 183 PHE C N 1
ATOM 7256 C CA . PHE C 1 160 ? -6.79076 -4.59514 13.01338 1.000 27.93467 183 PHE C CA 1
ATOM 7257 C C . PHE C 1 160 ? -5.73676 -4.84673 14.08362 1.000 33.30291 183 PHE C C 1
ATOM 7258 O O . PHE C 1 160 ? -4.96841 -3.94160 14.42734 1.000 29.26501 183 PHE C O 1
ATOM 7266 N N . GLN C 1 161 ? -5.67453 -6.07444 14.61296 1.000 34.07446 184 GLN C N 1
ATOM 7267 C CA . GLN C 1 161 ? -4.68007 -6.38547 15.63651 1.000 33.13927 184 GLN C CA 1
ATOM 7268 C C . GLN C 1 161 ? -3.25370 -6.34899 15.09020 1.000 33.47130 184 GLN C C 1
ATOM 7269 O O . GLN C 1 161 ? -2.31072 -6.08794 15.84773 1.000 33.81478 184 GLN C O 1
ATOM 7275 N N . SER C 1 162 ? -3.07252 -6.58934 13.79070 1.000 31.77480 185 SER C N 1
ATOM 7276 C CA . SER C 1 162 ? -1.73433 -6.61522 13.20274 1.000 33.24616 185 SER C CA 1
ATOM 7277 C C . SER C 1 162 ? -1.13534 -5.22594 13.02009 1.000 34.52108 185 SER C C 1
ATOM 7278 O O . SER C 1 162 ? 0.03103 -5.11910 12.62104 1.000 34.34161 185 SER C O 1
ATOM 7281 N N . LEU C 1 163 ? -1.89378 -4.16598 13.29851 1.000 32.20404 186 LEU C N 1
ATOM 7282 C CA . LEU C 1 163 ? -1.39735 -2.80805 13.11455 1.000 33.48349 186 LEU C CA 1
ATOM 7283 C C . LEU C 1 163 ? -0.48242 -2.33125 14.24021 1.000 34.36628 186 LEU C C 1
ATOM 7284 O O . LEU C 1 163 ? 0.15422 -1.28021 14.08980 1.000 29.82184 186 LEU C O 1
ATOM 7289 N N . ARG C 1 164 ? -0.37641 -3.08226 15.34211 1.000 28.18444 187 ARG C N 1
ATOM 7290 C CA . ARG C 1 164 ? 0.28230 -2.61036 16.55830 1.000 32.16389 187 ARG C CA 1
ATOM 7291 C C . ARG C 1 164 ? 1.80727 -2.57537 16.47224 1.000 30.10810 187 ARG C C 1
ATOM 7292 O O . ARG C 1 164 ? 2.45041 -2.13550 17.43440 1.000 31.69350 187 ARG C O 1
ATOM 7300 N N . ASP C 1 165 ? 2.41387 -3.01888 15.37836 1.000 31.27587 188 ASP C N 1
ATOM 7301 C CA . ASP C 1 165 ? 3.86054 -2.95001 15.26318 1.000 30.45651 188 ASP C CA 1
ATOM 7302 C C . ASP C 1 165 ? 4.31586 -1.65346 14.62008 1.000 34.19205 188 ASP C C 1
ATOM 7303 O O . ASP C 1 165 ? 5.52234 -1.40521 14.53651 1.000 35.26991 188 ASP C O 1
ATOM 7308 N N . ARG C 1 166 ? 3.38099 -0.82170 14.17932 1.000 30.70789 189 ARG C N 1
ATOM 7309 C CA . ARG C 1 166 ? 3.69181 0.39847 13.45588 1.000 36.79491 189 ARG C CA 1
ATOM 7310 C C . ARG C 1 166 ? 2.98695 1.57093 14.12241 1.000 30.63977 189 ARG C C 1
ATOM 7311 O O . ARG C 1 166 ? 2.03777 1.39965 14.89115 1.000 29.94690 189 ARG C O 1
ATOM 7319 N N . THR C 1 167 ? 3.48198 2.77205 13.85179 1.000 29.75917 190 THR C N 1
ATOM 7320 C CA . THR C 1 167 ? 2.81018 3.96439 14.34043 1.000 32.33223 190 THR C CA 1
ATOM 7321 C C . THR C 1 167 ? 3.03334 5.08135 13.33514 1.000 35.19975 190 THR C C 1
ATOM 7322 O O . THR C 1 167 ? 3.83932 4.95896 12.41228 1.000 31.94022 190 THR C O 1
ATOM 7326 N N . GLY C 1 168 ? 2.27683 6.16334 13.50356 1.000 33.66741 191 GLY C N 1
ATOM 7327 C CA . GLY C 1 168 ? 2.46626 7.34239 12.69127 1.000 28.89268 191 GLY C CA 1
ATOM 7328 C C . GLY C 1 168 ? 2.78877 8.56663 13.52435 1.000 33.78173 191 GLY C C 1
ATOM 7329 O O . GLY C 1 168 ? 3.50914 8.48972 14.52996 1.000 28.59109 191 GLY C O 1
ATOM 7330 N N . ALA C 1 169 ? 2.23519 9.70271 13.11786 1.000 27.21197 192 ALA C N 1
ATOM 7331 C CA . ALA C 1 169 ? 2.63971 10.97026 13.69105 1.000 28.41142 192 ALA C CA 1
ATOM 7332 C C . ALA C 1 169 ? 2.11680 11.11921 15.12318 1.000 31.13631 192 ALA C C 1
ATOM 7333 O O . ALA C 1 169 ? 1.15377 10.46622 15.54281 1.000 25.99560 192 ALA C O 1
ATOM 7335 N N . TYR C 1 170 ? 2.78295 11.99442 15.87720 1.000 24.69337 193 TYR C N 1
ATOM 7336 C CA . TYR C 1 170 ? 2.36424 12.35366 17.22897 1.000 26.15039 193 TYR C CA 1
ATOM 7337 C C . TYR C 1 170 ? 1.33418 13.48127 17.13452 1.000 29.32219 193 TYR C C 1
ATOM 7338 O O . TYR C 1 170 ? 1.59257 14.63795 17.45126 1.000 29.67188 193 TYR C O 1
ATOM 7347 N N . ASN C 1 171 ? 0.14409 13.11277 16.64785 1.000 28.90071 194 ASN C N 1
ATOM 7348 C CA . ASN C 1 171 ? -0.90983 14.08787 16.40485 1.000 29.08819 194 ASN C CA 1
ATOM 7349 C C . ASN C 1 171 ? -2.25932 13.32741 16.31522 1.000 28.50009 194 ASN C C 1
ATOM 7350 O O . ASN C 1 171 ? -2.41166 12.29594 16.96751 1.000 29.53839 194 ASN C O 1
ATOM 7355 N N . ASN C 1 172 ? -3.17071 13.84271 15.48589 1.000 28.39899 195 ASN C N 1
ATOM 7356 C CA . ASN C 1 172 ? -4.48492 13.21560 15.28656 1.000 26.23775 195 ASN C CA 1
ATOM 7357 C C . ASN C 1 172 ? -4.40288 11.70529 15.02076 1.000 28.77213 195 ASN C C 1
ATOM 7358 O O . ASN C 1 172 ? -5.35974 10.97634 15.31722 1.000 25.78884 195 ASN C O 1
ATOM 7363 N N . TRP C 1 173 ? -3.27199 11.21625 14.48502 1.000 25.88650 196 TRP C N 1
ATOM 7364 C CA . TRP C 1 173 ? -3.06143 9.77455 14.29646 1.000 26.26901 196 TRP C CA 1
ATOM 7365 C C . TRP C 1 173 ? -3.34544 8.95644 15.54905 1.000 28.08380 196 TRP C C 1
ATOM 7366 O O . TRP C 1 173 ? -3.73735 7.78526 15.44692 1.000 28.90981 196 TRP C O 1
ATOM 7377 N N . LEU C 1 174 ? -3.09325 9.51989 16.73499 1.000 26.28675 197 LEU C N 1
ATOM 7378 C CA . LEU C 1 174 ? -3.38731 8.78615 17.96486 1.000 28.92259 197 LEU C CA 1
ATOM 7379 C C . LEU C 1 174 ? -4.82975 8.29313 17.99190 1.000 26.32274 197 LEU C C 1
ATOM 7380 O O . LEU C 1 174 ? -5.10443 7.18264 18.46137 1.000 30.28240 197 LEU C O 1
ATOM 7385 N N . LEU C 1 175 ? -5.76422 9.10206 17.48206 1.000 26.18627 198 LEU C N 1
ATOM 7386 C CA . LEU C 1 175 ? -7.16527 8.68923 17.44395 1.000 27.54107 198 LEU C CA 1
ATOM 7387 C C . LEU C 1 175 ? -7.38785 7.47620 16.54614 1.000 26.29021 198 LEU C C 1
ATOM 7388 O O . LEU C 1 175 ? -8.28318 6.67722 16.82193 1.000 31.70265 198 LEU C O 1
ATOM 7393 N N . PHE C 1 176 ? -6.60758 7.31320 15.47050 1.000 28.09102 199 PHE C N 1
ATOM 7394 C CA . PHE C 1 176 ? -6.81878 6.15745 14.59609 1.000 27.23686 199 PHE C CA 1
ATOM 7395 C C . PHE C 1 176 ? -6.62191 4.86138 15.36441 1.000 29.53515 199 PHE C C 1
ATOM 7396 O O . PHE C 1 176 ? -7.48915 3.98272 15.36318 1.000 27.61167 199 PHE C O 1
ATOM 7404 N N . THR C 1 177 ? -5.47984 4.72404 16.03117 1.000 28.81229 200 THR C N 1
ATOM 7405 C CA . THR C 1 177 ? -5.24649 3.50329 16.78525 1.000 27.38351 200 THR C CA 1
ATOM 7406 C C . THR C 1 177 ? -6.14050 3.42856 18.02453 1.000 31.37936 200 THR C C 1
ATOM 7407 O O . THR C 1 177 ? -6.54663 2.33056 18.42239 1.000 31.66293 200 THR C O 1
ATOM 7411 N N . GLY C 1 178 ? -6.49188 4.57164 18.62492 1.000 30.25610 201 GLY C N 1
ATOM 7412 C CA . GLY C 1 178 ? -7.40101 4.54236 19.76195 1.000 30.14327 201 GLY C CA 1
ATOM 7413 C C . GLY C 1 178 ? -8.79521 4.07169 19.38068 1.000 31.58397 201 GLY C C 1
ATOM 7414 O O . GLY C 1 178 ? -9.40194 3.24196 20.06914 1.000 27.64694 201 GLY C O 1
ATOM 7415 N N . LEU C 1 179 ? -9.32673 4.60248 18.28225 1.000 29.62848 202 LEU C N 1
ATOM 7416 C CA . LEU C 1 179 ? -10.65423 4.19339 17.83344 1.000 28.20870 202 LEU C CA 1
ATOM 7417 C C . LEU C 1 179 ? -10.66964 2.72550 17.43491 1.000 29.67912 202 LEU C C 1
ATOM 7418 O O . LEU C 1 179 ? -11.62114 1.99688 17.73833 1.000 24.26556 202 LEU C O 1
ATOM 7423 N N . THR C 1 180 ? -9.62490 2.27957 16.73849 1.000 28.77082 203 THR C N 1
ATOM 7424 C CA . THR C 1 180 ? -9.53947 0.87885 16.34814 1.000 28.32071 203 THR C CA 1
ATOM 7425 C C . THR C 1 180 ? -9.55544 -0.03614 17.56655 1.000 27.65125 203 THR C C 1
ATOM 7426 O O . THR C 1 180 ? -10.27475 -1.04106 17.59073 1.000 27.61957 203 THR C O 1
ATOM 7430 N N . GLU C 1 181 ? -8.73374 0.27061 18.57332 1.000 24.36315 204 GLU C N 1
ATOM 7431 C CA . GLU C 1 181 ? -8.68257 -0.58844 19.75231 1.000 27.29143 204 GLU C CA 1
ATOM 7432 C C . GLU C 1 181 ? -9.99714 -0.54646 20.51025 1.000 29.62522 204 GLU C C 1
ATOM 7433 O O . GLU C 1 181 ? -10.42816 -1.56246 21.06052 1.000 27.89865 204 GLU C O 1
ATOM 7439 N N . SER C 1 182 ? -10.64842 0.62242 20.55047 1.000 28.92100 205 SER C N 1
ATOM 7440 C CA . SER C 1 182 ? -11.96199 0.69950 21.17664 1.000 30.51038 205 SER C CA 1
ATOM 7441 C C . SER C 1 182 ? -12.96648 -0.15667 20.42881 1.000 28.58857 205 SER C C 1
ATOM 7442 O O . SER C 1 182 ? -13.90828 -0.67609 21.03192 1.000 26.67447 205 SER C O 1
ATOM 7445 N N . PHE C 1 183 ? -12.77036 -0.32548 19.12035 1.000 28.17292 206 PHE C N 1
ATOM 7446 C CA . PHE C 1 183 ? -13.60753 -1.24021 18.35641 1.000 26.76239 206 PHE C CA 1
ATOM 7447 C C . PHE C 1 183 ? -13.39665 -2.67557 18.81757 1.000 33.21054 206 PHE C C 1
ATOM 7448 O O . PHE C 1 183 ? -14.36289 -3.41871 19.03163 1.000 33.31982 206 PHE C O 1
ATOM 7456 N N . LEU C 1 184 ? -12.12710 -3.08523 18.95975 1.000 33.78652 207 LEU C N 1
ATOM 7457 C CA . LEU C 1 184 ? -11.82046 -4.43546 19.41563 1.000 30.77235 207 LEU C CA 1
ATOM 7458 C C . LEU C 1 184 ? -12.34605 -4.66051 20.82176 1.000 32.66272 207 LEU C C 1
ATOM 7459 O O . LEU C 1 184 ? -12.90436 -5.72454 21.12675 1.000 28.73228 207 LEU C O 1
ATOM 7464 N N . LEU C 1 185 ? -12.15737 -3.67336 21.69672 1.000 30.44219 208 LEU C N 1
ATOM 7465 C CA . LEU C 1 185 ? -12.76546 -3.72926 23.01882 1.000 28.62290 208 LEU C CA 1
ATOM 7466 C C . LEU C 1 185 ? -14.26021 -4.00356 22.91098 1.000 33.88253 208 LEU C C 1
ATOM 7467 O O . LEU C 1 185 ? -14.77861 -4.93557 23.53242 1.000 32.90662 208 LEU C O 1
ATOM 7472 N N . GLY C 1 186 ? -14.96067 -3.21745 22.08596 1.000 31.50470 209 GLY C N 1
ATOM 7473 C CA . GLY C 1 186 ? -16.39212 -3.40040 21.93114 1.000 34.97789 209 GLY C CA 1
ATOM 7474 C C . GLY C 1 186 ? -16.77779 -4.75719 21.37669 1.000 33.17130 209 GLY C C 1
ATOM 7475 O O . GLY C 1 186 ? -17.89050 -5.23057 21.61241 1.000 37.21758 209 GLY C O 1
ATOM 7476 N N . LYS C 1 187 ? -15.88435 -5.39686 20.62633 1.000 33.82841 210 LYS C N 1
ATOM 7477 C CA . LYS C 1 187 ? -16.17418 -6.72486 20.09930 1.000 30.76264 210 LYS C CA 1
ATOM 7478 C C . LYS C 1 187 ? -15.75491 -7.83366 21.05351 1.000 36.37342 210 LYS C C 1
ATOM 7479 O O . LYS C 1 187 ? -15.92652 -9.01045 20.73346 1.000 35.08359 210 LYS C O 1
ATOM 7485 N N . GLY C 1 188 ? -15.22762 -7.49245 22.22213 1.000 37.77846 211 GLY C N 1
ATOM 7486 C CA . GLY C 1 188 ? -14.90494 -8.51276 23.19486 1.000 36.36666 211 GLY C CA 1
ATOM 7487 C C . GLY C 1 188 ? -13.69919 -9.35033 22.86047 1.000 35.45737 211 GLY C C 1
ATOM 7488 O O . GLY C 1 188 ? -13.57205 -10.45942 23.38354 1.000 35.81704 211 GLY C O 1
ATOM 7489 N N . VAL C 1 189 ? -12.80973 -8.85623 21.99586 1.000 32.10745 212 VAL C N 1
ATOM 7490 C CA . VAL C 1 189 ? -11.57027 -9.55833 21.66388 1.000 30.71292 212 VAL C CA 1
ATOM 7491 C C . VAL C 1 189 ? -10.40064 -8.84728 22.33672 1.000 30.81242 212 VAL C C 1
ATOM 7492 O O . VAL C 1 189 ? -10.59394 -7.86063 23.06065 1.000 30.46985 212 VAL C O 1
ATOM 7496 N N . GLN C 1 190 ? -9.17540 -9.32162 22.09776 1.000 31.76977 213 GLN C N 1
ATOM 7497 C CA . GLN C 1 190 ? -8.03733 -8.76683 22.81656 1.000 27.76789 213 GLN C CA 1
ATOM 7498 C C . GLN C 1 190 ? -7.70322 -7.37026 22.29086 1.000 30.40512 213 GLN C C 1
ATOM 7499 O O . GLN C 1 190 ? -7.55014 -7.16338 21.08426 1.000 28.24757 213 GLN C O 1
ATOM 7505 N N . TYR C 1 191 ? -7.59401 -6.40777 23.20431 1.000 29.86983 214 TYR C N 1
ATOM 7506 C CA . TYR C 1 191 ? -7.39096 -5.01509 22.84976 1.000 27.94778 214 TYR C CA 1
ATOM 7507 C C . TYR C 1 191 ? -6.20880 -4.45021 23.62875 1.000 27.58318 214 TYR C C 1
ATOM 7508 O O . TYR C 1 191 ? -5.75259 -5.01773 24.62012 1.000 29.77028 214 TYR C O 1
ATOM 7517 N N . ASP C 1 192 ? -5.73809 -3.29706 23.17388 1.000 29.22323 215 ASP C N 1
ATOM 7518 C CA . ASP C 1 192 ? -4.57790 -2.60536 23.73998 1.000 33.95166 215 ASP C CA 1
ATOM 7519 C C . ASP C 1 192 ? -5.06482 -1.49310 24.67894 1.000 28.95412 215 ASP C C 1
ATOM 7520 O O . ASP C 1 192 ? -5.47993 -0.42185 24.22580 1.000 29.54818 215 ASP C O 1
ATOM 7525 N N . GLN C 1 193 ? -5.00738 -1.74874 25.99121 1.000 25.86870 216 GLN C N 1
ATOM 7526 C CA . GLN C 1 193 ? -5.45122 -0.75038 26.96894 1.000 32.33382 216 GLN C CA 1
ATOM 7527 C C . GLN C 1 193 ? -4.59139 0.50652 26.91976 1.000 31.53953 216 GLN C C 1
ATOM 7528 O O . GLN C 1 193 ? -5.09561 1.61664 27.12155 1.000 25.64219 216 GLN C O 1
ATOM 7534 N N . PHE C 1 194 ? -3.28299 0.34273 26.68309 1.000 31.01408 217 PHE C N 1
ATOM 7535 C CA . PHE C 1 194 ? -2.36595 1.47873 26.61142 1.000 29.94975 217 PHE C CA 1
ATOM 7536 C C . PHE C 1 194 ? -2.75710 2.43909 25.49051 1.000 34.34186 217 PHE C C 1
ATOM 7537 O O . PHE C 1 194 ? -2.77659 3.65982 25.68273 1.000 32.08576 217 PHE C O 1
ATOM 7545 N N . ARG C 1 195 ? -3.06221 1.90274 24.30488 1.000 28.66550 218 ARG C N 1
ATOM 7546 C CA . ARG C 1 195 ? -3.45567 2.74979 23.18584 1.000 28.42479 218 ARG C CA 1
ATOM 7547 C C . ARG C 1 195 ? -4.72674 3.53074 23.49790 1.000 32.01934 218 ARG C C 1
ATOM 7548 O O . ARG C 1 195 ? -4.87756 4.68447 23.08155 1.000 31.83367 218 ARG C O 1
ATOM 7556 N N . ILE C 1 196 ? -5.66310 2.91263 24.21197 1.000 33.92883 219 ILE C N 1
ATOM 7557 C CA . ILE C 1 196 ? -6.91464 3.59348 24.52528 1.000 30.22976 219 ILE C CA 1
ATOM 7558 C C . ILE C 1 196 ? -6.69736 4.67204 25.57951 1.000 33.75120 219 ILE C C 1
ATOM 7559 O O . ILE C 1 196 ? -7.25005 5.77443 25.48058 1.000 33.01279 219 ILE C O 1
ATOM 7564 N N . ARG C 1 197 ? -5.89061 4.37344 26.60218 1.000 32.85945 220 ARG C N 1
ATOM 7565 C CA . ARG C 1 197 ? -5.66102 5.32722 27.68019 1.000 30.03120 220 ARG C CA 1
ATOM 7566 C C . ARG C 1 197 ? -4.89926 6.55271 27.18397 1.000 33.08269 220 ARG C C 1
ATOM 7567 O O . ARG C 1 197 ? -5.30028 7.69149 27.45305 1.000 31.12038 220 ARG C O 1
ATOM 7575 N N . VAL C 1 198 ? -3.80555 6.34881 26.44218 1.000 32.98836 221 VAL C N 1
ATOM 7576 C CA . VAL C 1 198 ? -2.97456 7.49249 26.07361 1.000 31.80526 221 VAL C CA 1
ATOM 7577 C C . VAL C 1 198 ? -3.65317 8.33415 24.99572 1.000 27.19957 221 VAL C C 1
ATOM 7578 O O . VAL C 1 198 ? -3.55305 9.56761 25.00627 1.000 26.53811 221 VAL C O 1
ATOM 7582 N N . SER C 1 199 ? -4.35477 7.69592 24.05467 1.000 30.32548 222 SER C N 1
ATOM 7583 C CA . SER C 1 199 ? -5.00617 8.46359 22.99439 1.000 27.88273 222 SER C CA 1
ATOM 7584 C C . SER C 1 199 ? -6.10578 9.34837 23.56619 1.000 30.15309 222 SER C C 1
ATOM 7585 O O . SER C 1 199 ? -6.24668 10.51332 23.17146 1.000 30.72618 222 SER C O 1
ATOM 7588 N N . LYS C 1 200 ? -6.88357 8.81136 24.50741 1.000 30.45130 223 LYS C N 1
ATOM 7589 C CA . LYS C 1 200 ? -7.91803 9.59533 25.16484 1.000 29.78875 223 LYS C CA 1
ATOM 7590 C C . LYS C 1 200 ? -7.32122 10.79819 25.88161 1.000 30.15539 223 LYS C C 1
ATOM 7591 O O . LYS C 1 200 ? -7.81371 11.92552 25.74571 1.000 29.95861 223 LYS C O 1
ATOM 7597 N N . ASN C 1 201 ? -6.25845 10.57441 26.65086 1.000 28.47997 224 ASN C N 1
ATOM 7598 C CA . ASN C 1 201 ? -5.70823 11.64273 27.48317 1.000 31.12428 224 ASN C CA 1
ATOM 7599 C C . ASN C 1 201 ? -4.96875 12.68783 26.65279 1.000 31.13965 224 ASN C C 1
ATOM 7600 O O . ASN C 1 201 ? -5.06578 13.88869 26.93943 1.000 30.13875 224 ASN C O 1
ATOM 7605 N N . LYS C 1 202 ? -4.22715 12.25076 25.62368 1.000 29.96483 225 LYS C N 1
ATOM 7606 C CA . LYS C 1 202 ? -3.48736 13.18343 24.77443 1.000 28.64818 225 LYS C CA 1
ATOM 7607 C C . LYS C 1 202 ? -4.41764 14.12605 24.02528 1.000 31.43518 225 LYS C C 1
ATOM 7608 O O . LYS C 1 202 ? -4.14090 15.32657 23.92052 1.000 30.16701 225 LYS C O 1
ATOM 7614 N N . VAL C 1 203 ? -5.50522 13.59792 23.45897 1.000 31.42046 226 VAL C N 1
ATOM 7615 C CA . VAL C 1 203 ? -6.38797 14.44660 22.66732 1.000 29.77237 226 VAL C CA 1
ATOM 7616 C C . VAL C 1 203 ? -7.09497 15.44975 23.56209 1.000 27.29536 226 VAL C C 1
ATOM 7617 O O . VAL C 1 203 ? -7.23219 16.62534 23.20237 1.000 29.45571 226 VAL C O 1
ATOM 7621 N N . LYS C 1 204 ? -7.52989 15.01854 24.74970 1.000 23.36078 227 LYS C N 1
ATOM 7622 C CA . LYS C 1 204 ? -8.03676 15.97991 25.72809 1.000 30.30576 227 LYS C CA 1
ATOM 7623 C C . LYS C 1 204 ? -7.01549 17.07916 26.00393 1.000 28.52070 227 LYS C C 1
ATOM 7624 O O . LYS C 1 204 ? -7.36249 18.26731 26.00946 1.000 26.18745 227 LYS C O 1
ATOM 7630 N N . GLU C 1 205 ? -5.73833 16.71014 26.18139 1.000 23.29596 228 GLU C N 1
ATOM 7631 C CA . GLU C 1 205 ? -4.72245 17.72550 26.46259 1.000 28.39318 228 GLU C CA 1
ATOM 7632 C C . GLU C 1 205 ? -4.53310 18.68831 25.28865 1.000 28.21876 228 GLU C C 1
ATOM 7633 O O . GLU C 1 205 ? -4.22955 19.86597 25.50107 1.000 26.10527 228 GLU C O 1
ATOM 7639 N N . TRP C 1 206 ? -4.73753 18.22643 24.05460 1.000 27.37039 229 TRP C N 1
ATOM 7640 C CA . TRP C 1 206 ? -4.60088 19.09002 22.88193 1.000 28.39695 229 TRP C CA 1
ATOM 7641 C C . TRP C 1 206 ? -5.78683 20.02129 22.64276 1.000 28.42403 229 TRP C C 1
ATOM 7642 O O . TRP C 1 206 ? -5.75521 20.78053 21.66907 1.000 29.80687 229 TRP C O 1
ATOM 7653 N N . TYR C 1 207 ? -6.83309 19.97805 23.45774 1.000 25.57713 230 TYR C N 1
ATOM 7654 C CA . TYR C 1 207 ? -7.94698 20.90275 23.25977 1.000 31.33193 230 TYR C CA 1
ATOM 7655 C C . TYR C 1 207 ? -7.49943 22.32370 23.58614 1.000 24.57582 230 TYR C C 1
ATOM 7656 O O . TYR C 1 207 ? -7.05080 22.59243 24.70085 1.000 28.57381 230 TYR C O 1
ATOM 7665 N N . VAL C 1 208 ? -7.61891 23.23753 22.62893 1.000 27.34353 231 VAL C N 1
ATOM 7666 C CA . VAL C 1 208 ? -7.12902 24.59340 22.86864 1.000 27.02853 231 VAL C CA 1
ATOM 7667 C C . VAL C 1 208 ? -8.26697 25.52401 23.28462 1.000 29.03510 231 VAL C C 1
ATOM 7668 O O . VAL C 1 208 ? -8.05214 26.45699 24.06373 1.000 29.39844 231 VAL C O 1
ATOM 7672 N N . GLY C 1 209 ? -9.47581 25.28012 22.79921 1.000 27.30675 232 GLY C N 1
ATOM 7673 C CA . GLY C 1 209 ? -10.63326 26.06536 23.19803 1.000 26.60228 232 GLY C CA 1
ATOM 7674 C C . GLY C 1 209 ? -11.60409 26.32389 22.05492 1.000 26.10195 232 GLY C C 1
ATOM 7675 O O . GLY C 1 209 ? -11.29545 26.16614 20.87267 1.000 25.94888 232 GLY C O 1
ATOM 7676 N N . ASP C 1 210 ? -12.81740 26.73154 22.42632 1.000 28.38749 233 ASP C N 1
ATOM 7677 C CA . ASP C 1 210 ? -13.84472 27.17531 21.48367 1.000 27.16822 233 ASP C CA 1
ATOM 7678 C C . ASP C 1 210 ? -14.17641 26.12445 20.43371 1.000 28.70916 233 ASP C C 1
ATOM 7679 O O . ASP C 1 210 ? -14.55018 26.46578 19.30806 1.000 29.42551 233 ASP C O 1
ATOM 7684 N N . GLY C 1 211 ? -14.04854 24.84950 20.78715 1.000 26.71183 234 GLY C N 1
ATOM 7685 C CA . GLY C 1 211 ? -14.37441 23.77004 19.88094 1.000 27.81609 234 GLY C CA 1
ATOM 7686 C C . GLY C 1 211 ? -13.24288 23.30741 18.99084 1.000 30.46585 234 GLY C C 1
ATOM 7687 O O . GLY C 1 211 ? -13.49008 22.56883 18.03084 1.000 31.18901 234 GLY C O 1
ATOM 7688 N N . TRP C 1 212 ? -12.01268 23.70612 19.26999 1.000 29.38509 235 TRP C N 1
ATOM 7689 C CA . TRP C 1 212 ? -10.88491 23.32022 18.43887 1.000 30.60081 235 TRP C CA 1
ATOM 7690 C C . TRP C 1 212 ? -9.84558 22.60567 19.28431 1.000 31.03066 235 TRP C C 1
ATOM 7691 O O . TRP C 1 212 ? -9.60959 22.97631 20.43988 1.000 29.03622 235 TRP C O 1
ATOM 7702 N N . TYR C 1 213 ? -9.26584 21.55768 18.70380 1.000 28.44312 236 TYR C N 1
ATOM 7703 C CA . TYR C 1 213 ? -8.07138 20.89450 19.19589 1.000 27.85044 236 TYR C CA 1
ATOM 7704 C C . TYR C 1 213 ? -6.88835 21.32719 18.34122 1.000 32.35383 236 TYR C C 1
ATOM 7705 O O . TYR C 1 213 ? -7.04454 21.66155 17.16021 1.000 28.96684 236 TYR C O 1
ATOM 7714 N N . SER C 1 214 ? -5.69828 21.29406 18.93991 1.000 27.49281 237 SER C N 1
ATOM 7715 C CA . SER C 1 214 ? -4.47608 21.30200 18.15839 1.000 25.89517 237 SER C CA 1
ATOM 7716 C C . SER C 1 214 ? -4.24609 19.91219 17.57930 1.000 30.68470 237 SER C C 1
ATOM 7717 O O . SER C 1 214 ? -4.47166 18.89279 18.24588 1.000 27.26688 237 SER C O 1
ATOM 7720 N N . ASP C 1 215 ? -3.82532 19.87763 16.31828 1.000 28.00255 238 ASP C N 1
ATOM 7721 C CA . ASP C 1 215 ? -3.51776 18.62664 15.63307 1.000 28.49479 238 ASP C CA 1
ATOM 7722 C C . ASP C 1 215 ? -2.08171 18.25581 15.99160 1.000 31.94739 238 ASP C C 1
ATOM 7723 O O . ASP C 1 215 ? -1.12939 18.50329 15.24294 1.000 29.17849 238 ASP C O 1
ATOM 7728 N N . GLY C 1 216 ? -1.92301 17.65337 17.16864 1.000 29.91115 239 GLY C N 1
ATOM 7729 C CA . GLY C 1 216 ? -0.60198 17.45507 17.72338 1.000 26.73436 239 GLY C CA 1
ATOM 7730 C C . GLY C 1 216 ? -0.22973 18.62834 18.60603 1.000 27.78289 239 GLY C C 1
ATOM 7731 O O . GLY C 1 216 ? -1.08206 19.42716 18.99819 1.000 27.17152 239 GLY C O 1
ATOM 7732 N N . PRO C 1 217 ? 1.05588 18.75895 18.93965 1.000 30.48603 240 PRO C N 1
ATOM 7733 C CA . PRO C 1 217 ? 1.45411 19.76570 19.94198 1.000 29.31269 240 PRO C CA 1
ATOM 7734 C C . PRO C 1 217 ? 1.20212 21.20872 19.52374 1.000 30.29434 240 PRO C C 1
ATOM 7735 O O . PRO C 1 217 ? 1.04966 22.06731 20.40354 1.000 30.89372 240 PRO C O 1
ATOM 7739 N N . SER C 1 218 ? 1.12718 21.49988 18.22979 1.000 26.58085 241 SER C N 1
ATOM 7740 C CA . SER C 1 218 ? 1.03919 22.86375 17.72624 1.000 31.70077 241 SER C CA 1
ATOM 7741 C C . SER C 1 218 ? -0.29688 23.06940 17.02434 1.000 33.15859 241 SER C C 1
ATOM 7742 O O . SER C 1 218 ? -0.72256 22.22338 16.22424 1.000 29.75353 241 SER C O 1
ATOM 7745 N N . PHE C 1 219 ? -0.96507 24.18110 17.33140 1.000 30.45509 242 PHE C N 1
ATOM 7746 C CA . PHE C 1 219 ? -2.27133 24.42324 16.73434 1.000 30.48979 242 PHE C CA 1
ATOM 7747 C C . PHE C 1 219 ? -2.14569 24.58743 15.23115 1.000 28.23517 242 PHE C C 1
ATOM 7748 O O . PHE C 1 219 ? -1.24640 25.27323 14.73913 1.000 24.73306 242 PHE C O 1
ATOM 7756 N N . SER C 1 220 ? -3.06937 23.96114 14.50343 1.000 27.86532 243 SER C N 1
ATOM 7757 C CA . SER C 1 220 ? -3.07336 23.98317 13.04775 1.000 29.29756 243 SER C CA 1
ATOM 7758 C C . SER C 1 220 ? -4.44294 24.46029 12.58195 1.000 33.56696 243 SER C C 1
ATOM 7759 O O . SER C 1 220 ? -5.45452 23.80711 12.85620 1.000 29.48848 243 SER C O 1
ATOM 7762 N N . MET C 1 221 ? -4.47719 25.59221 11.88305 1.000 27.66731 244 MET C N 1
ATOM 7763 C CA . MET C 1 221 ? -5.72816 26.12047 11.34704 1.000 28.91424 244 MET C CA 1
ATOM 7764 C C . MET C 1 221 ? -5.99857 25.41145 10.02534 1.000 29.88337 244 MET C C 1
ATOM 7765 O O . MET C 1 221 ? -5.57164 25.84225 8.95087 1.000 30.18924 244 MET C O 1
ATOM 7770 N N . ASP C 1 222 ? -6.68712 24.28020 10.10835 1.000 27.63525 245 ASP C N 1
ATOM 7771 C CA . ASP C 1 222 ? -7.01303 23.50298 8.92050 1.000 27.69841 245 ASP C CA 1
ATOM 7772 C C . ASP C 1 222 ? -8.25522 22.66656 9.21359 1.000 28.87411 245 ASP C C 1
ATOM 7773 O O . ASP C 1 222 ? -8.92066 22.84115 10.23880 1.000 28.98761 245 ASP C O 1
ATOM 7778 N N . ASN C 1 223 ? -8.56639 21.73740 8.32144 1.000 28.98455 246 ASN C N 1
ATOM 7779 C CA . ASN C 1 223 ? -9.79778 20.97431 8.45053 1.000 29.77176 246 ASN C CA 1
ATOM 7780 C C . ASN C 1 223 ? -9.62278 19.67394 9.23401 1.000 27.59644 246 ASN C C 1
ATOM 7781 O O . ASN C 1 223 ? -10.53524 18.84191 9.22710 1.000 26.98195 246 ASN C O 1
ATOM 7786 N N . TYR C 1 224 ? -8.49200 19.48130 9.92360 1.000 27.54525 247 TYR C N 1
ATOM 7787 C CA . TYR C 1 224 ? -8.27060 18.18782 10.56241 1.000 25.12285 247 TYR C CA 1
ATOM 7788 C C . TYR C 1 224 ? -9.11939 18.00221 11.82009 1.000 25.49631 247 TYR C C 1
ATOM 7789 O O . TYR C 1 224 ? -9.39114 16.85855 12.19954 1.000 29.13207 247 TYR C O 1
ATOM 7798 N N . ASN C 1 225 ? -9.58650 19.08558 12.44553 1.000 25.28439 248 ASN C N 1
ATOM 7799 C CA . ASN C 1 225 ? -10.60676 18.94404 13.48191 1.000 26.06763 248 ASN C CA 1
ATOM 7800 C C . ASN C 1 225 ? -11.84991 18.24379 12.93099 1.000 26.92806 248 ASN C C 1
ATOM 7801 O O . ASN C 1 225 ? -12.46909 17.42620 13.62400 1.000 26.03278 248 ASN C O 1
ATOM 7806 N N . ALA C 1 226 ? -12.21208 18.53030 11.67649 1.000 25.49854 249 ALA C N 1
ATOM 7807 C CA . ALA C 1 226 ? -13.35253 17.86021 11.04746 1.000 29.50020 249 ALA C CA 1
ATOM 7808 C C . ALA C 1 226 ? -12.95911 16.52719 10.41837 1.000 29.51884 249 ALA C C 1
ATOM 7809 O O . ALA C 1 226 ? -13.73483 15.56477 10.47744 1.000 28.93011 249 ALA C O 1
ATOM 7811 N N . TYR C 1 227 ? -11.76350 16.45771 9.81687 1.000 25.00580 250 TYR C N 1
ATOM 7812 C CA . TYR C 1 227 ? -11.32331 15.23853 9.14382 1.000 26.34088 250 TYR C CA 1
ATOM 7813 C C . TYR C 1 227 ? -11.28088 14.04716 10.09035 1.000 26.35171 250 TYR C C 1
ATOM 7814 O O . TYR C 1 227 ? -11.66758 12.93126 9.71494 1.000 28.22127 250 TYR C O 1
ATOM 7823 N N . VAL C 1 228 ? -10.76822 14.25206 11.30299 1.000 24.53289 251 VAL C N 1
ATOM 7824 C CA . VAL C 1 228 ? -10.41927 13.15060 12.19260 1.000 25.42735 251 VAL C CA 1
ATOM 7825 C C . VAL C 1 228 ? -10.93422 13.40368 13.60339 1.000 27.02475 251 VAL C C 1
ATOM 7826 O O . VAL C 1 228 ? -11.64556 12.57564 14.18416 1.000 25.90961 251 VAL C O 1
ATOM 7830 N N . MET C 1 229 ? -10.57455 14.55510 14.16248 1.000 23.69294 252 MET C N 1
ATOM 7831 C CA . MET C 1 229 ? -10.48261 14.65680 15.61259 1.000 26.59671 252 MET C CA 1
ATOM 7832 C C . MET C 1 229 ? -11.84905 14.58835 16.29597 1.000 30.13901 252 MET C C 1
ATOM 7833 O O . MET C 1 229 ? -12.03231 13.81075 17.23804 1.000 28.64457 252 MET C O 1
ATOM 7838 N N . HIS C 1 230 ? -12.82272 15.38658 15.85130 1.000 27.48053 253 HIS C N 1
ATOM 7839 C CA . HIS C 1 230 ? -14.10524 15.40899 16.56111 1.000 29.87345 253 HIS C CA 1
ATOM 7840 C C . HIS C 1 230 ? -14.86038 14.09353 16.40911 1.000 28.36981 253 HIS C C 1
ATOM 7841 O O . HIS C 1 230 ? -15.22323 13.45582 17.40572 1.000 31.68026 253 HIS C O 1
ATOM 7848 N N . SER C 1 231 ? -15.13068 13.68284 15.16602 1.000 27.62032 254 SER C N 1
ATOM 7849 C CA . SER C 1 231 ? -15.93020 12.47980 14.94583 1.000 32.42109 254 SER C CA 1
ATOM 7850 C C . SER C 1 231 ? -15.28064 11.24821 15.56862 1.000 28.45970 254 SER C C 1
ATOM 7851 O O . SER C 1 231 ? -15.97374 10.36975 16.09718 1.000 31.59125 254 SER C O 1
ATOM 7854 N N . MET C 1 232 ? -13.95778 11.15030 15.49536 1.000 24.68635 255 MET C N 1
ATOM 7855 C CA . MET C 1 232 ? -13.30756 9.95839 16.02674 1.000 28.35665 255 MET C CA 1
ATOM 7856 C C . MET C 1 232 ? -13.16930 10.01990 17.54559 1.000 29.26148 255 MET C C 1
ATOM 7857 O O . MET C 1 232 ? -13.37058 9.00314 18.22287 1.000 27.22716 255 MET C O 1
ATOM 7862 N N . MET C 1 233 ? -12.87051 11.19533 18.11029 1.000 28.81724 256 MET C N 1
ATOM 7863 C CA . MET C 1 233 ? -12.88533 11.30105 19.56450 1.000 28.88723 256 MET C CA 1
ATOM 7864 C C . MET C 1 233 ? -14.24406 10.87698 20.11146 1.000 29.88748 256 MET C C 1
ATOM 7865 O O . MET C 1 233 ? -14.32775 10.04893 21.02983 1.000 25.83211 256 MET C O 1
ATOM 7870 N N . VAL C 1 234 ? -15.32343 11.39515 19.51594 1.000 27.24789 257 VAL C N 1
ATOM 7871 C CA . VAL C 1 234 ? -16.66379 11.10953 20.02615 1.000 27.90688 257 VAL C CA 1
ATOM 7872 C C . VAL C 1 234 ? -16.98152 9.62525 19.87813 1.000 29.98440 257 VAL C C 1
ATOM 7873 O O . VAL C 1 234 ? -17.40188 8.96207 20.83504 1.000 27.75425 257 VAL C O 1
ATOM 7877 N N . ALA C 1 235 ? -16.76821 9.08210 18.67844 1.000 27.99607 258 ALA C N 1
ATOM 7878 C CA . ALA C 1 235 ? -17.00775 7.66267 18.44368 1.000 28.26439 258 ALA C CA 1
ATOM 7879 C C . ALA C 1 235 ? -16.20511 6.79705 19.40495 1.000 27.60975 258 ALA C C 1
ATOM 7880 O O . ALA C 1 235 ? -16.73617 5.84510 19.98892 1.000 26.78800 258 ALA C O 1
ATOM 7882 N N . MET C 1 236 ? -14.91733 7.10219 19.57617 1.000 27.33402 259 MET C N 1
ATOM 7883 C CA . MET C 1 236 ? -14.10071 6.29277 20.47350 1.000 27.39075 259 MET C CA 1
ATOM 7884 C C . MET C 1 236 ? -14.66404 6.32797 21.88464 1.000 30.59747 259 MET C C 1
ATOM 7885 O O . MET C 1 236 ? -14.85278 5.27868 22.52008 1.000 28.26083 259 MET C O 1
ATOM 7890 N N . LEU C 1 237 ? -14.95823 7.53592 22.38233 1.000 27.53274 260 LEU C N 1
ATOM 7891 C CA . LEU C 1 237 ? -15.47532 7.67381 23.73782 1.000 28.00856 260 LEU C CA 1
ATOM 7892 C C . LEU C 1 237 ? -16.77813 6.90581 23.92075 1.000 30.07024 260 LEU C C 1
ATOM 7893 O O . LEU C 1 237 ? -17.03172 6.36028 25.00113 1.000 32.26595 260 LEU C O 1
ATOM 7898 N N . GLU C 1 238 ? -17.59754 6.81578 22.87542 1.000 28.15132 261 GLU C N 1
ATOM 7899 C CA . GLU C 1 238 ? -18.83013 6.04664 22.99176 1.000 32.41278 261 GLU C CA 1
ATOM 7900 C C . GLU C 1 238 ? -18.52985 4.56877 23.20621 1.000 29.72284 261 GLU C C 1
ATOM 7901 O O . GLU C 1 238 ? -19.24904 3.88726 23.94196 1.000 34.86055 261 GLU C O 1
ATOM 7907 N N . ASN C 1 239 ? -17.46678 4.05612 22.57675 1.000 31.86416 262 ASN C N 1
ATOM 7908 C CA . ASN C 1 239 ? -17.08811 2.65880 22.78507 1.000 33.48596 262 ASN C CA 1
ATOM 7909 C C . ASN C 1 239 ? -16.53114 2.43864 24.18187 1.000 30.79838 262 ASN C C 1
ATOM 7910 O O . ASN C 1 239 ? -16.73027 1.37161 24.77625 1.000 30.12820 262 ASN C O 1
ATOM 7915 N N . LEU C 1 240 ? -15.80910 3.42696 24.71025 1.000 28.77928 263 LEU C N 1
ATOM 7916 C CA . LEU C 1 240 ? -15.14921 3.26434 25.99996 1.000 31.21656 263 LEU C CA 1
ATOM 7917 C C . LEU C 1 240 ? -16.12497 3.37778 27.16814 1.000 33.72508 263 LEU C C 1
ATOM 7918 O O . LEU C 1 240 ? -15.92117 2.73438 28.20852 1.000 32.20668 263 LEU C O 1
ATOM 7923 N N . LEU C 1 241 ? -17.17100 4.19559 27.01276 1.000 32.24702 264 LEU C N 1
ATOM 7924 C CA . LEU C 1 241 ? -18.13709 4.52673 28.05338 1.000 34.69263 264 LEU C CA 1
ATOM 7925 C C . LEU C 1 241 ? -18.64237 3.28025 28.78342 1.000 35.34515 264 LEU C C 1
ATOM 7926 O O . LEU C 1 241 ? -18.39423 3.15723 29.98781 1.000 32.47149 264 LEU C O 1
ATOM 7931 N N . PRO C 1 242 ? -19.31681 2.32594 28.12038 1.000 30.39953 265 PRO C N 1
ATOM 7932 C CA . PRO C 1 242 ? -19.87005 1.18640 28.87409 1.000 33.90873 265 PRO C CA 1
ATOM 7933 C C . PRO C 1 242 ? -18.81582 0.29011 29.50760 1.000 39.04416 265 PRO C C 1
ATOM 7934 O O . PRO C 1 242 ? -19.12162 -0.40372 30.48636 1.000 39.87229 265 PRO C O 1
ATOM 7938 N N . LYS C 1 243 ? -17.59051 0.28553 29.00297 1.000 34.82700 266 LYS C N 1
ATOM 7939 C CA . LYS C 1 243 ? -16.53779 -0.54400 29.56789 1.000 33.60172 266 LYS C CA 1
ATOM 7940 C C . LYS C 1 243 ? -15.72789 0.18895 30.62753 1.000 35.48354 266 LYS C C 1
ATOM 7941 O O . LYS C 1 243 ? -14.71856 -0.34220 31.10197 1.000 35.08227 266 LYS C O 1
ATOM 7947 N N . ARG C 1 244 ? -16.15080 1.39369 31.00438 1.000 34.77777 267 ARG C N 1
ATOM 7948 C CA . ARG C 1 244 ? -15.49669 2.19081 32.04101 1.000 36.11272 267 ARG C CA 1
ATOM 7949 C C . ARG C 1 244 ? -14.07474 2.58369 31.64998 1.000 35.38592 267 ARG C C 1
ATOM 7950 O O . ARG C 1 244 ? -13.20632 2.71736 32.51014 1.000 39.74585 267 ARG C O 1
ATOM 7958 N N . TRP C 1 245 ? -13.81598 2.76895 30.35496 1.000 36.90228 268 TRP C N 1
ATOM 7959 C CA . TRP C 1 245 ? -12.60179 3.43463 29.89732 1.000 34.72254 268 TRP C CA 1
ATOM 7960 C C . TRP C 1 245 ? -12.81674 4.92396 29.61080 1.000 34.04813 268 TRP C C 1
ATOM 7961 O O . TRP C 1 245 ? -11.85143 5.63598 29.31178 1.000 32.66099 268 TRP C O 1
ATOM 7972 N N . ALA C 1 246 ? -14.05099 5.41226 29.71446 1.000 31.60789 269 ALA C N 1
ATOM 7973 C CA . ALA C 1 246 ? -14.33569 6.84159 29.71444 1.000 33.38380 269 ALA C CA 1
ATOM 7974 C C . ALA C 1 246 ? -15.60853 7.04855 30.51975 1.000 33.12921 269 ALA C C 1
ATOM 7975 O O . ALA C 1 246 ? -16.39348 6.11702 30.70060 1.000 34.65412 269 ALA C O 1
ATOM 7977 N N . SER C 1 247 ? -15.80962 8.27394 31.00595 1.000 31.13323 270 SER C N 1
ATOM 7978 C CA . SER C 1 247 ? -17.00961 8.62225 31.75972 1.000 32.36484 270 SER C CA 1
ATOM 7979 C C . SER C 1 247 ? -18.04638 9.29350 30.85635 1.000 31.52560 270 SER C C 1
ATOM 7980 O O . SER C 1 247 ? -17.76804 9.67866 29.72149 1.000 29.90553 270 SER C O 1
ATOM 7983 N N . GLN C 1 248 ? -19.26882 9.42437 31.37627 1.000 31.48342 271 GLN C N 1
ATOM 7984 C CA . GLN C 1 248 ? -20.30029 10.13323 30.62624 1.000 33.49392 271 GLN C CA 1
ATOM 7985 C C . GLN C 1 248 ? -19.94806 11.61153 30.46810 1.000 31.45369 271 GLN C C 1
ATOM 7986 O O . GLN C 1 248 ? -20.19897 12.20441 29.41299 1.000 30.74007 271 GLN C O 1
ATOM 7992 N N . LYS C 1 249 ? -19.36459 12.22536 31.50226 1.000 27.56122 272 LYS C N 1
ATOM 7993 C CA . LYS C 1 249 ? -18.93788 13.61486 31.36808 1.000 35.48636 272 LYS C CA 1
ATOM 7994 C C . LYS C 1 249 ? -17.90323 13.76538 30.26008 1.000 29.72420 272 LYS C C 1
ATOM 7995 O O . LYS C 1 249 ? -17.97479 14.70366 29.45871 1.000 32.24937 272 LYS C O 1
ATOM 8001 N N . GLU C 1 250 ? -16.95360 12.83255 30.17766 1.000 31.08791 273 GLU C N 1
ATOM 8002 C CA . GLU C 1 250 ? -15.94022 12.89876 29.12668 1.000 31.28810 273 GLU C CA 1
ATOM 8003 C C . GLU C 1 250 ? -16.56717 12.85790 27.73965 1.000 30.99115 273 GLU C C 1
ATOM 8004 O O . GLU C 1 250 ? -16.13427 13.57651 26.83017 1.000 27.85817 273 GLU C O 1
ATOM 8010 N N . LEU C 1 251 ? -17.57307 11.99974 27.55630 1.000 30.97024 274 LEU C N 1
ATOM 8011 C CA . LEU C 1 251 ? -18.26001 11.90089 26.27390 1.000 30.94073 274 LEU C CA 1
ATOM 8012 C C . LEU C 1 251 ? -19.04815 13.16753 25.99244 1.000 29.71587 274 LEU C C 1
ATOM 8013 O O . LEU C 1 251 ? -19.01173 13.69819 24.87486 1.000 29.19011 274 LEU C O 1
ATOM 8018 N N . ASP C 1 252 ? -19.77186 13.65688 27.00581 1.000 28.22134 275 ASP C N 1
ATOM 8019 C CA . ASP C 1 252 ? -20.53612 14.89115 26.86792 1.000 30.81920 275 ASP C CA 1
ATOM 8020 C C . ASP C 1 252 ? -19.63259 16.04936 26.47346 1.000 31.19023 275 ASP C C 1
ATOM 8021 O O . ASP C 1 252 ? -20.00198 16.89011 25.63913 1.000 28.83508 275 ASP C O 1
ATOM 8026 N N . GLU C 1 253 ? -18.44270 16.10016 27.07258 1.000 27.79241 276 GLU C N 1
ATOM 8027 C CA . GLU C 1 253 ? -17.47171 17.14177 26.77200 1.000 27.68248 276 GLU C CA 1
ATOM 8028 C C . GLU C 1 253 ? -17.06473 17.08905 25.30845 1.000 29.96111 276 GLU C C 1
ATOM 8029 O O . GLU C 1 253 ? -17.12849 18.09772 24.59452 1.000 28.29411 276 GLU C O 1
ATOM 8035 N N . ALA C 1 254 ? -16.65966 15.90932 24.83503 1.000 29.13632 277 ALA C N 1
ATOM 8036 C CA . ALA C 1 254 ? -16.22201 15.81219 23.44684 1.000 26.60880 277 ALA C CA 1
ATOM 8037 C C . ALA C 1 254 ? -17.37262 16.07691 22.49258 1.000 25.90182 277 ALA C C 1
ATOM 8038 O O . ALA C 1 254 ? -17.18399 16.71449 21.45194 1.000 25.12351 277 ALA C O 1
ATOM 8040 N N . MET C 1 255 ? -18.57578 15.61154 22.84459 1.000 27.73537 278 MET C N 1
ATOM 8041 C CA . MET C 1 255 ? -19.75438 15.87356 22.02309 1.000 28.56060 278 MET C CA 1
ATOM 8042 C C . MET C 1 255 ? -20.03361 17.37096 21.91927 1.000 31.40947 278 MET C C 1
ATOM 8043 O O . MET C 1 255 ? -20.26519 17.90225 20.82381 1.000 29.36502 278 MET C O 1
ATOM 8048 N N . ASN C 1 256 ? -20.03344 18.07016 23.05704 1.000 28.76765 279 ASN C N 1
ATOM 8049 C CA . ASN C 1 256 ? -20.30221 19.49934 23.01656 1.000 27.58705 279 ASN C CA 1
ATOM 8050 C C . ASN C 1 256 ? -19.20894 20.25130 22.27392 1.000 30.95797 279 ASN C C 1
ATOM 8051 O O . ASN C 1 256 ? -19.49186 21.27194 21.64060 1.000 30.25214 279 ASN C O 1
ATOM 8056 N N . ARG C 1 257 ? -17.96421 19.75993 22.32154 1.000 27.95629 280 ARG C N 1
ATOM 8057 C CA . ARG C 1 257 ? -16.89358 20.39559 21.55115 1.000 25.75597 280 ARG C CA 1
ATOM 8058 C C . ARG C 1 257 ? -17.08110 20.18065 20.05160 1.000 27.85813 280 ARG C C 1
ATOM 8059 O O . ARG C 1 257 ? -16.87128 21.10459 19.25345 1.000 29.81938 280 ARG C O 1
ATOM 8067 N N . MET C 1 258 ? -17.49553 18.97996 19.64652 1.000 24.96768 281 MET C N 1
ATOM 8068 C CA . MET C 1 258 ? -17.87388 18.76876 18.25075 1.000 28.40856 281 MET C CA 1
ATOM 8069 C C . MET C 1 258 ? -19.02393 19.68289 17.84479 1.000 25.09404 281 MET C C 1
ATOM 8070 O O . MET C 1 258 ? -18.99304 20.28680 16.76832 1.000 24.60801 281 MET C O 1
ATOM 8075 N N . ILE C 1 259 ? -20.05137 19.79499 18.69050 1.000 28.91840 282 ILE C N 1
ATOM 8076 C CA . ILE C 1 259 ? -21.20211 20.61631 18.33260 1.000 22.46115 282 ILE C CA 1
ATOM 8077 C C . ILE C 1 259 ? -20.76845 22.06131 18.14087 1.000 27.03768 282 ILE C C 1
ATOM 8078 O O . ILE C 1 259 ? -21.13766 22.71251 17.15528 1.000 27.08137 282 ILE C O 1
ATOM 8083 N N . ARG C 1 260 ? -19.97046 22.58351 19.08155 1.000 25.75333 283 ARG C N 1
ATOM 8084 C CA . ARG C 1 260 ? -19.45120 23.94076 18.93161 1.000 25.70894 283 ARG C CA 1
ATOM 8085 C C . ARG C 1 260 ? -18.68169 24.08742 17.62692 1.000 25.55181 283 ARG C C 1
ATOM 8086 O O . ARG C 1 260 ? -18.86925 25.06513 16.89323 1.000 27.49757 283 ARG C O 1
ATOM 8094 N N . HIS C 1 261 ? -17.82887 23.10773 17.31280 1.000 24.30839 284 HIS C N 1
ATOM 8095 C CA . HIS C 1 261 ? -17.02359 23.17146 16.09783 1.000 27.53462 284 HIS C CA 1
ATOM 8096 C C . HIS C 1 261 ? -17.89028 23.18968 14.83816 1.000 24.87073 284 HIS C C 1
ATOM 8097 O O . HIS C 1 261 ? -17.54841 23.85096 13.85346 1.000 24.48569 284 HIS C O 1
ATOM 8104 N N . SER C 1 262 ? -19.02325 22.48347 14.84647 1.000 24.57360 285 SER C N 1
ATOM 8105 C CA . SER C 1 262 ? -19.86257 22.47533 13.64642 1.000 27.41052 285 SER C CA 1
ATOM 8106 C C . SER C 1 262 ? -20.43892 23.85971 13.33606 1.000 28.31925 285 SER C C 1
ATOM 8107 O O . SER C 1 262 ? -20.72911 24.15800 12.17042 1.000 28.91425 285 SER C O 1
ATOM 8110 N N . GLU C 1 263 ? -20.61798 24.70663 14.35813 1.000 21.99863 286 GLU C N 1
ATOM 8111 C CA . GLU C 1 263 ? -21.09514 26.06597 14.13343 1.000 26.90269 286 GLU C CA 1
ATOM 8112 C C . GLU C 1 263 ? -20.17140 26.82909 13.19511 1.000 28.52576 286 GLU C C 1
ATOM 8113 O O . GLU C 1 263 ? -20.63456 27.46311 12.23768 1.000 28.01560 286 GLU C O 1
ATOM 8119 N N . PHE C 1 264 ? -18.85899 26.80427 13.47302 1.000 27.83927 287 PHE C N 1
ATOM 8120 C CA . PHE C 1 264 ? -17.90819 27.47041 12.58475 1.000 29.36811 287 PHE C CA 1
ATOM 8121 C C . PHE C 1 264 ? -17.96883 26.89822 11.17427 1.000 30.26530 287 PHE C C 1
ATOM 8122 O O . PHE C 1 264 ? -17.92673 27.64575 10.19051 1.000 30.47322 287 PHE C O 1
ATOM 8130 N N . CYS C 1 265 ? -18.01790 25.56995 11.05630 1.000 29.30639 288 CYS C N 1
ATOM 8131 C CA . CYS C 1 265 ? -18.05289 24.95428 9.73673 1.000 30.60994 288 CYS C CA 1
ATOM 8132 C C . CYS C 1 265 ? -19.31501 25.34828 8.97651 1.000 32.29270 288 CYS C C 1
ATOM 8133 O O . CYS C 1 265 ? -19.26078 25.62620 7.77032 1.000 33.44633 288 CYS C O 1
ATOM 8136 N N . GLU C 1 266 ? -20.46230 25.39061 9.66465 1.000 31.18007 289 GLU C N 1
ATOM 8137 C CA . GLU C 1 266 ? -21.67740 25.88347 9.02103 1.000 29.28901 289 GLU C CA 1
ATOM 8138 C C . GLU C 1 266 ? -21.55409 27.35975 8.65712 1.000 30.42156 289 GLU C C 1
ATOM 8139 O O . GLU C 1 266 ? -22.11732 27.79778 7.65255 1.000 31.43019 289 GLU C O 1
ATOM 8145 N N . ARG C 1 267 ? -20.80743 28.13854 9.43466 1.000 28.16166 290 ARG C N 1
ATOM 8146 C CA . ARG C 1 267 ? -20.69530 29.55263 9.13257 1.000 26.14287 290 ARG C CA 1
ATOM 8147 C C . ARG C 1 267 ? -19.73221 29.84699 7.99239 1.000 29.65823 290 ARG C C 1
ATOM 8148 O O . ARG C 1 267 ? -19.81694 30.92215 7.39967 1.000 27.42290 290 ARG C O 1
ATOM 8156 N N . MET C 1 268 ? -18.82193 28.94025 7.66791 1.000 24.92825 291 MET C N 1
ATOM 8157 C CA . MET C 1 268 ? -17.87003 29.22659 6.60837 1.000 28.83218 291 MET C CA 1
ATOM 8158 C C . MET C 1 268 ? -18.39973 28.88909 5.21981 1.000 30.63722 291 MET C C 1
ATOM 8159 O O . MET C 1 268 ? -17.69881 29.13318 4.23618 1.000 31.49631 291 MET C O 1
ATOM 8164 N N . ILE C 1 269 ? -19.60376 28.33958 5.10401 1.000 31.51964 292 ILE C N 1
ATOM 8165 C CA . ILE C 1 269 ? -20.21882 28.17780 3.79083 1.000 32.60870 292 ILE C CA 1
ATOM 8166 C C . ILE C 1 269 ? -20.71357 29.54821 3.33227 1.000 31.63619 292 ILE C C 1
ATOM 8167 O O . ILE C 1 269 ? -21.57948 30.15003 3.97220 1.000 29.47233 292 ILE C O 1
ATOM 8172 N N . ALA C 1 270 ? -20.15674 30.04194 2.22634 1.000 27.82258 293 ALA C N 1
ATOM 8173 C CA . ALA C 1 270 ? -20.44868 31.37314 1.70956 1.000 28.57751 293 ALA C CA 1
ATOM 8174 C C . ALA C 1 270 ? -21.86106 31.45618 1.11553 1.000 28.85809 293 ALA C C 1
ATOM 8175 O O . ALA C 1 270 ? -22.51857 30.43805 0.89673 1.000 30.75026 293 ALA C O 1
ATOM 8177 N N . PRO C 1 271 ? -22.36507 32.67110 0.85548 1.000 29.94346 294 PRO C N 1
ATOM 8178 C CA . PRO C 1 271 ? -23.68402 32.78468 0.20534 1.000 30.08927 294 PRO C CA 1
ATOM 8179 C C . PRO C 1 271 ? -23.77540 32.07302 -1.14302 1.000 33.91402 294 PRO C C 1
ATOM 8180 O O . PRO C 1 271 ? -24.87344 31.65105 -1.52863 1.000 28.58500 294 PRO C O 1
ATOM 8184 N N . ASP C 1 272 ? -22.66076 31.92431 -1.86810 1.000 27.74386 295 ASP C N 1
ATOM 8185 C CA . ASP C 1 272 ? -22.63788 31.21365 -3.14083 1.000 28.40697 295 ASP C CA 1
ATOM 8186 C C . ASP C 1 272 ? -22.44259 29.70448 -2.98913 1.000 33.15187 295 ASP C C 1
ATOM 8187 O O . ASP C 1 272 ? -22.14815 29.02289 -3.98354 1.000 29.46721 295 ASP C O 1
ATOM 8192 N N . GLY C 1 273 ? -22.60292 29.16328 -1.78255 1.000 29.45213 296 GLY C N 1
ATOM 8193 C CA . GLY C 1 273 ? -22.41311 27.73494 -1.60830 1.000 29.53490 296 GLY C CA 1
ATOM 8194 C C . GLY C 1 273 ? -20.98353 27.23927 -1.71289 1.000 34.70067 296 GLY C C 1
ATOM 8195 O O . GLY C 1 273 ? -20.77772 26.02594 -1.86065 1.000 35.56589 296 GLY C O 1
ATOM 8196 N N . THR C 1 274 ? -19.98394 28.12727 -1.65750 1.000 31.43356 297 THR C N 1
ATOM 8197 C CA . THR C 1 274 ? -18.58662 27.71870 -1.58092 1.000 30.48476 297 THR C CA 1
ATOM 8198 C C . THR C 1 274 ? -18.11460 27.76654 -0.12797 1.000 31.67174 297 THR C C 1
ATOM 8199 O O . THR C 1 274 ? -18.85142 28.12398 0.78921 1.000 31.07917 297 THR C O 1
ATOM 8203 N N . TYR C 1 275 ? -16.85828 27.40769 0.08190 1.000 34.64679 298 TYR C N 1
ATOM 8204 C CA . TYR C 1 275 ? -16.24167 27.52312 1.39286 1.000 35.28880 298 TYR C CA 1
ATOM 8205 C C . TYR C 1 275 ? -14.74594 27.68381 1.17377 1.000 31.22778 298 TYR C C 1
ATOM 8206 O O . TYR C 1 275 ? -14.23559 27.31833 0.11138 1.000 29.52695 298 TYR C O 1
ATOM 8215 N N . PRO C 1 276 ? -14.01461 28.22837 2.14861 1.000 32.01932 299 PRO C N 1
ATOM 8216 C CA . PRO C 1 276 ? -12.62002 28.60468 1.87924 1.000 30.49997 299 PRO C CA 1
ATOM 8217 C C . PRO C 1 276 ? -11.72958 27.38081 1.76906 1.000 32.46736 299 PRO C C 1
ATOM 8218 O O . PRO C 1 276 ? -11.89919 26.40293 2.50152 1.000 31.73408 299 PRO C O 1
ATOM 8222 N N . ALA C 1 277 ? -10.77831 27.44216 0.83741 1.000 29.56201 300 ALA C N 1
ATOM 8223 C CA . ALA C 1 277 ? -9.71794 26.44375 0.73966 1.000 31.15378 300 ALA C CA 1
ATOM 8224 C C . ALA C 1 277 ? -8.54126 26.88373 1.60352 1.000 33.08369 300 ALA C C 1
ATOM 8225 O O . ALA C 1 277 ? -7.90555 27.90626 1.32295 1.000 30.17982 300 ALA C O 1
ATOM 8227 N N . PHE C 1 278 ? -8.23418 26.10560 2.63601 1.000 33.43930 301 PHE C N 1
ATOM 8228 C CA . PHE C 1 278 ? -7.15707 26.49533 3.53496 1.000 32.47217 301 PHE C CA 1
ATOM 8229 C C . PHE C 1 278 ? -6.64449 25.25280 4.24794 1.000 33.55298 301 PHE C C 1
ATOM 8230 O O . PHE C 1 278 ? -7.37283 24.26880 4.40358 1.000 34.67802 301 PHE C O 1
ATOM 8238 N N . GLY C 1 279 ? -5.38293 25.30828 4.67289 1.000 31.21462 302 GLY C N 1
ATOM 8239 C CA . GLY C 1 279 ? -4.79344 24.22813 5.43917 1.000 31.31868 302 GLY C CA 1
ATOM 8240 C C . GLY C 1 279 ? -4.36993 23.06821 4.56541 1.000 30.29148 302 GLY C C 1
ATOM 8241 O O . GLY C 1 279 ? -4.58137 23.05297 3.35598 1.000 32.33978 302 GLY C O 1
ATOM 8242 N N . ARG C 1 280 ? -3.74490 22.07566 5.20065 1.000 26.86237 303 ARG C N 1
ATOM 8243 C CA . ARG C 1 280 ? -3.22452 20.92726 4.47346 1.000 28.70560 303 ARG C CA 1
ATOM 8244 C C . ARG C 1 280 ? -4.35400 19.95313 4.12858 1.000 28.16345 303 ARG C C 1
ATOM 8245 O O . ARG C 1 280 ? -5.47865 20.07128 4.61822 1.000 32.33902 303 ARG C O 1
ATOM 8253 N N . SER C 1 281 ? -4.05349 18.99799 3.24134 1.000 30.10237 304 SER C N 1
ATOM 8254 C CA . SER C 1 281 ? -5.02987 17.98567 2.79389 1.000 28.74273 304 SER C CA 1
ATOM 8255 C C . SER C 1 281 ? -6.33477 18.61676 2.32420 1.000 29.69096 304 SER C C 1
ATOM 8256 O O . SER C 1 281 ? -7.42298 18.12910 2.63269 1.000 35.50006 304 SER C O 1
ATOM 8259 N N . VAL C 1 282 ? -6.23167 19.71784 1.57520 1.000 27.11927 305 VAL C N 1
ATOM 8260 C CA . VAL C 1 282 ? -7.43016 20.38805 1.08485 1.000 29.94874 305 VAL C CA 1
ATOM 8261 C C . VAL C 1 282 ? -8.16367 19.54835 0.03737 1.000 34.79419 305 VAL C C 1
ATOM 8262 O O . VAL C 1 282 ? -9.36325 19.76239 -0.20756 1.000 34.14770 305 VAL C O 1
ATOM 8266 N N . THR C 1 283 ? -7.46580 18.58886 -0.57867 1.000 29.36374 306 THR C N 1
ATOM 8267 C CA . THR C 1 283 ? -8.01679 17.65435 -1.55084 1.000 29.15071 306 THR C CA 1
ATOM 8268 C C . THR C 1 283 ? -9.06836 16.72101 -0.96309 1.000 29.09656 306 THR C C 1
ATOM 8269 O O . THR C 1 283 ? -9.66210 15.94322 -1.71385 1.000 30.21104 306 THR C O 1
ATOM 8273 N N . TYR C 1 284 ? -9.27415 16.73629 0.35578 1.000 30.24441 307 TYR C N 1
ATOM 8274 C CA . TYR C 1 284 ? -10.34626 15.95624 0.95851 1.000 33.33076 307 TYR C CA 1
ATOM 8275 C C . TYR C 1 284 ? -11.70953 16.58812 0.73678 1.000 31.16950 307 TYR C C 1
ATOM 8276 O O . TYR C 1 284 ? -12.72980 15.93980 1.00971 1.000 28.89539 307 TYR C O 1
ATOM 8285 N N . ARG C 1 285 ? -11.73403 17.84294 0.27500 1.000 31.38718 308 ARG C N 1
ATOM 8286 C CA . ARG C 1 285 ? -12.93760 18.51489 -0.19425 1.000 26.93190 308 ARG C CA 1
ATOM 8287 C C . ARG C 1 285 ? -13.97524 18.60414 0.92108 1.000 32.76710 308 ARG C C 1
ATOM 8288 O O . ARG C 1 285 ? -13.67140 19.10440 2.01130 1.000 32.14302 308 ARG C O 1
ATOM 8296 N N . THR C 1 286 ? -15.19425 18.12000 0.67796 1.000 31.11183 309 THR C N 1
ATOM 8297 C CA . THR C 1 286 ? -16.27119 18.33684 1.63858 1.000 33.10252 309 THR C CA 1
ATOM 8298 C C . THR C 1 286 ? -16.09602 17.56825 2.94794 1.000 30.63297 309 THR C C 1
ATOM 8299 O O . THR C 1 286 ? -16.93544 17.73718 3.84813 1.000 30.91096 309 THR C O 1
ATOM 8303 N N . ALA C 1 287 ? -15.04990 16.74256 3.09270 1.000 27.88061 310 ALA C N 1
ATOM 8304 C CA . ALA C 1 287 ? -14.77589 16.15560 4.39955 1.000 28.99934 310 ALA C CA 1
ATOM 8305 C C . ALA C 1 287 ? -14.48997 17.22183 5.45227 1.000 29.49290 310 ALA C C 1
ATOM 8306 O O . ALA C 1 287 ? -14.51453 16.92014 6.64905 1.000 30.11509 310 ALA C O 1
ATOM 8308 N N . ALA C 1 288 ? -14.21486 18.46054 5.03306 1.000 26.17196 311 ALA C N 1
ATOM 8309 C CA . ALA C 1 288 ? -14.16761 19.57458 5.97015 1.000 27.71156 311 ALA C CA 1
ATOM 8310 C C . ALA C 1 288 ? -15.47410 19.73759 6.74424 1.000 30.20103 311 ALA C C 1
ATOM 8311 O O . ALA C 1 288 ? -15.49327 20.42269 7.76907 1.000 30.71386 311 ALA C O 1
ATOM 8313 N N . PHE C 1 289 ? -16.56608 19.13619 6.27749 1.000 26.99173 312 PHE C N 1
ATOM 8314 C CA . PHE C 1 289 ? -17.84887 19.26399 6.94700 1.000 33.13364 312 PHE C CA 1
ATOM 8315 C C . PHE C 1 289 ? -18.24795 17.99647 7.68850 1.000 30.28719 312 PHE C C 1
ATOM 8316 O O . PHE C 1 289 ? -19.42527 17.82090 8.00783 1.000 32.12358 312 PHE C O 1
ATOM 8324 N N . GLN C 1 290 ? -17.29518 17.11306 7.99852 1.000 28.39616 313 GLN C N 1
ATOM 8325 C CA . GLN C 1 290 ? -17.68912 15.90494 8.71427 1.000 25.10712 313 GLN C CA 1
ATOM 8326 C C . GLN C 1 290 ? -18.26023 16.23024 10.08897 1.000 25.08846 313 GLN C C 1
ATOM 8327 O O . GLN C 1 290 ? -19.24249 15.61693 10.50872 1.000 31.63261 313 GLN C O 1
ATOM 8333 N N . SER C 1 291 ? -17.66091 17.17733 10.81724 1.000 24.85493 314 SER C N 1
ATOM 8334 C CA . SER C 1 291 ? -18.18977 17.47585 12.14895 1.000 26.89072 314 SER C CA 1
ATOM 8335 C C . SER C 1 291 ? -19.59029 18.08123 12.06308 1.000 24.53010 314 SER C C 1
ATOM 8336 O O . SER C 1 291 ? -20.44435 17.79691 12.91037 1.000 25.42088 314 SER C O 1
ATOM 8339 N N . LEU C 1 292 ? -19.85193 18.88984 11.03246 1.000 26.87559 315 LEU C N 1
ATOM 8340 C CA . LEU C 1 292 ? -21.19966 19.41325 10.80969 1.000 24.05606 315 LEU C CA 1
ATOM 8341 C C . LEU C 1 292 ? -22.16422 18.29810 10.43040 1.000 25.83325 315 LEU C C 1
ATOM 8342 O O . LEU C 1 292 ? -23.28164 18.22216 10.95768 1.000 27.49632 315 LEU C O 1
ATOM 8347 N N . ALA C 1 293 ? -21.74747 17.43421 9.50106 1.000 26.15292 316 ALA C N 1
ATOM 8348 C CA . ALA C 1 293 ? -22.56752 16.30629 9.06528 1.000 28.49643 316 ALA C CA 1
ATOM 8349 C C . ALA C 1 293 ? -22.79113 15.30678 10.18941 1.000 26.01518 316 ALA C C 1
ATOM 8350 O O . ALA C 1 293 ? -23.83646 14.65084 10.23832 1.000 26.16997 316 ALA C O 1
ATOM 8352 N N . ASP C 1 294 ? -21.80847 15.15699 11.07421 1.000 25.14239 317 ASP C N 1
ATOM 8353 C CA . ASP C 1 294 ? -21.93218 14.22988 12.18693 1.000 25.53614 317 ASP C CA 1
ATOM 8354 C C . ASP C 1 294 ? -22.92681 14.76180 13.20805 1.000 24.52379 317 ASP C C 1
ATOM 8355 O O . ASP C 1 294 ? -23.80931 14.03366 13.67468 1.000 26.61200 317 ASP C O 1
ATOM 8360 N N . VAL C 1 295 ? -22.80403 16.04008 13.55829 1.000 25.39565 318 VAL C N 1
ATOM 8361 C CA . VAL C 1 295 ? -23.74142 16.64648 14.49867 1.000 29.04110 318 VAL C CA 1
ATOM 8362 C C . VAL C 1 295 ? -25.15576 16.63403 13.92319 1.000 26.66908 318 VAL C C 1
ATOM 8363 O O . VAL C 1 295 ? -26.12808 16.33603 14.63655 1.000 28.68633 318 VAL C O 1
ATOM 8367 N N . ALA C 1 296 ? -25.29245 16.91636 12.61828 1.000 26.45846 319 ALA C N 1
ATOM 8368 C CA . ALA C 1 296 ? -26.60556 16.83316 11.96885 1.000 27.96428 319 ALA C CA 1
ATOM 8369 C C . ALA C 1 296 ? -27.16942 15.41691 12.03541 1.000 27.72706 319 ALA C C 1
ATOM 8370 O O . ALA C 1 296 ? -28.32688 15.21618 12.41821 1.000 26.87906 319 ALA C O 1
ATOM 8372 N N . LEU C 1 297 ? -26.36115 14.41698 11.66144 1.000 29.11949 320 LEU C N 1
ATOM 8373 C CA . LEU C 1 297 ? -26.82756 13.03626 11.73875 1.000 30.79567 320 LEU C CA 1
ATOM 8374 C C . LEU C 1 297 ? -27.27775 12.69615 13.15058 1.000 28.86795 320 LEU C C 1
ATOM 8375 O O . LEU C 1 297 ? -28.33449 12.08625 13.34297 1.000 29.37020 320 LEU C O 1
ATOM 8380 N N . ARG C 1 298 ? -26.49761 13.10797 14.14980 1.000 26.33118 321 ARG C N 1
ATOM 8381 C CA . ARG C 1 298 ? -26.81886 12.89359 15.55175 1.000 26.75063 321 ARG C CA 1
ATOM 8382 C C . ARG C 1 298 ? -27.98393 13.75002 16.02732 1.000 32.31389 321 ARG C C 1
ATOM 8383 O O . ARG C 1 298 ? -28.41549 13.59504 17.17723 1.000 33.74822 321 ARG C O 1
ATOM 8391 N N . LYS C 1 299 ? -28.49205 14.65037 15.18873 1.000 26.86990 322 LYS C N 1
ATOM 8392 C CA . LYS C 1 299 ? -29.61809 15.50896 15.55846 1.000 26.40758 322 LYS C CA 1
ATOM 8393 C C . LYS C 1 299 ? -29.29499 16.33695 16.80146 1.000 27.37935 322 LYS C C 1
ATOM 8394 O O . LYS C 1 299 ? -30.13472 16.54508 17.67798 1.000 28.99708 322 LYS C O 1
ATOM 8400 N N . LYS C 1 300 ? -28.05711 16.82791 16.86656 1.000 34.11485 323 LYS C N 1
ATOM 8401 C CA . LYS C 1 300 ? -27.57426 17.62427 17.98965 1.000 32.96727 323 LYS C CA 1
ATOM 8402 C C . LYS C 1 300 ? -27.22312 19.05286 17.57848 1.000 30.68198 323 LYS C C 1
ATOM 8403 O O . LYS C 1 300 ? -26.43954 19.71298 18.26616 1.000 30.11922 323 LYS C O 1
ATOM 8409 N N . LEU C 1 301 ? -27.78200 19.54557 16.47767 1.000 31.98506 324 LEU C N 1
ATOM 8410 C CA . LEU C 1 301 ? -27.50025 20.91160 16.05630 1.000 30.37544 324 LEU C CA 1
ATOM 8411 C C . LEU C 1 301 ? -27.97479 21.90056 17.11617 1.000 31.44728 324 LEU C C 1
ATOM 8412 O O . LEU C 1 301 ? -29.01890 21.68662 17.74491 1.000 31.78924 324 LEU C O 1
ATOM 8417 N N . PRO C 1 302 ? -27.22872 22.97469 17.35737 1.000 35.07259 325 PRO C N 1
ATOM 8418 C CA . PRO C 1 302 ? -27.67957 23.97738 18.32867 1.000 37.74966 325 PRO C CA 1
ATOM 8419 C C . PRO C 1 302 ? -28.94500 24.67536 17.84700 1.000 37.27903 325 PRO C C 1
ATOM 8420 O O . PRO C 1 302 ? -29.17686 24.82423 16.64622 1.000 35.74882 325 PRO C O 1
ATOM 8424 N N . SER C 1 303 ? -29.75640 25.13045 18.81473 1.000 40.57776 326 SER C N 1
ATOM 8425 C CA . SER C 1 303 ? -31.15798 25.46237 18.53855 1.000 44.45838 326 SER C CA 1
ATOM 8426 C C . SER C 1 303 ? -31.31676 26.56584 17.49761 1.000 42.79391 326 SER C C 1
ATOM 8427 O O . SER C 1 303 ? -32.34120 26.61485 16.80363 1.000 44.54382 326 SER C O 1
ATOM 8430 N N . HIS C 1 304 ? -30.33822 27.46303 17.38030 1.000 38.58296 327 HIS C N 1
ATOM 8431 C CA . HIS C 1 304 ? -30.39680 28.55672 16.41400 1.000 38.94513 327 HIS C CA 1
ATOM 8432 C C . HIS C 1 304 ? -29.92779 28.15943 15.01474 1.000 38.08842 327 HIS C C 1
ATOM 8433 O O . HIS C 1 304 ? -29.90517 29.01552 14.12436 1.000 38.42139 327 HIS C O 1
ATOM 8440 N N . VAL C 1 305 ? -29.53939 26.90377 14.80402 1.000 33.32815 328 VAL C N 1
ATOM 8441 C CA . VAL C 1 305 ? -29.04399 26.41317 13.51671 1.000 34.73779 328 VAL C CA 1
ATOM 8442 C C . VAL C 1 305 ? -30.02207 25.33091 13.06884 1.000 35.93795 328 VAL C C 1
ATOM 8443 O O . VAL C 1 305 ? -29.97646 24.20066 13.56564 1.000 33.46508 328 VAL C O 1
ATOM 8447 N N . SER C 1 306 ? -30.92017 25.66772 12.14473 1.000 30.76435 329 SER C N 1
ATOM 8448 C CA . SER C 1 306 ? -31.97614 24.73900 11.78146 1.000 31.40684 329 SER C CA 1
ATOM 8449 C C . SER C 1 306 ? -31.40738 23.55210 11.00479 1.000 31.45857 329 SER C C 1
ATOM 8450 O O . SER C 1 306 ? -30.43686 23.69374 10.25673 1.000 28.27515 329 SER C O 1
ATOM 8453 N N . PRO C 1 307 ? -31.99167 22.36686 11.16898 1.000 33.54533 330 PRO C N 1
ATOM 8454 C CA . PRO C 1 307 ? -31.61808 21.25431 10.28471 1.000 31.23893 330 PRO C CA 1
ATOM 8455 C C . PRO C 1 307 ? -31.74158 21.61837 8.81875 1.000 29.24486 330 PRO C C 1
ATOM 8456 O O . PRO C 1 307 ? -30.90508 21.21210 8.00275 1.000 32.63542 330 PRO C O 1
ATOM 8460 N N . ALA C 1 308 ? -32.74468 22.42237 8.47037 1.000 31.03984 331 ALA C N 1
ATOM 8461 C CA . ALA C 1 308 ? -32.97087 22.73882 7.06671 1.000 34.38956 331 ALA C CA 1
ATOM 8462 C C . ALA C 1 308 ? -31.84389 23.59000 6.49157 1.000 32.50435 331 ALA C C 1
ATOM 8463 O O . ALA C 1 308 ? -31.41800 23.36406 5.35527 1.000 30.52197 331 ALA C O 1
ATOM 8465 N N . GLN C 1 309 ? -31.35624 24.58391 7.24825 1.000 33.51209 332 GLN C N 1
ATOM 8466 C CA . GLN C 1 309 ? -30.30762 25.44958 6.71242 1.000 31.22577 332 GLN C CA 1
ATOM 8467 C C . GLN C 1 309 ? -29.00070 24.68872 6.54952 1.000 32.84773 332 GLN C C 1
ATOM 8468 O O . GLN C 1 309 ? -28.20201 25.01170 5.66195 1.000 31.62779 332 GLN C O 1
ATOM 8474 N N . VAL C 1 310 ? -28.78150 23.66656 7.38021 1.000 31.76565 333 VAL C N 1
ATOM 8475 C CA . VAL C 1 310 ? -27.64652 22.77151 7.19374 1.000 26.18097 333 VAL C CA 1
ATOM 8476 C C . VAL C 1 310 ? -27.85060 21.91971 5.94848 1.000 30.85700 333 VAL C C 1
ATOM 8477 O O . VAL C 1 310 ? -26.96223 21.82080 5.09022 1.000 27.92723 333 VAL C O 1
ATOM 8481 N N . ARG C 1 311 ? -29.02529 21.28604 5.83414 1.000 28.08816 334 ARG C N 1
ATOM 8482 C CA . ARG C 1 311 ? -29.34733 20.54970 4.61626 1.000 33.34687 334 ARG C CA 1
ATOM 8483 C C . ARG C 1 311 ? -29.07347 21.39883 3.38241 1.000 32.44106 334 ARG C C 1
ATOM 8484 O O . ARG C 1 311 ? -28.44928 20.93966 2.41700 1.000 30.88101 334 ARG C O 1
ATOM 8492 N N . CYS C 1 312 ? -29.51921 22.65687 3.41445 1.000 29.12748 335 CYS C N 1
ATOM 8493 C CA . CYS C 1 312 ? -29.48270 23.50016 2.22481 1.000 31.56997 335 CYS C CA 1
ATOM 8494 C C . CYS C 1 312 ? -28.07927 24.00704 1.93575 1.000 29.04031 335 CYS C C 1
ATOM 8495 O O . CYS C 1 312 ? -27.65832 24.03148 0.77791 1.000 31.38101 335 CYS C O 1
ATOM 8498 N N . ALA C 1 313 ? -27.34482 24.41385 2.97231 1.000 33.04206 336 ALA C N 1
ATOM 8499 C CA . ALA C 1 313 ? -25.95826 24.82208 2.78152 1.000 35.01026 336 ALA C CA 1
ATOM 8500 C C . ALA C 1 313 ? -25.13490 23.69282 2.17447 1.000 34.77939 336 ALA C C 1
ATOM 8501 O O . ALA C 1 313 ? -24.44188 23.88525 1.16655 1.000 34.99186 336 ALA C O 1
ATOM 8503 N N . LEU C 1 314 ? -25.21587 22.49657 2.76416 1.000 28.03703 337 LEU C N 1
ATOM 8504 C CA . LEU C 1 314 ? -24.45847 21.37527 2.22839 1.000 33.71791 337 LEU C CA 1
ATOM 8505 C C . LEU C 1 314 ? -24.96871 20.91377 0.86007 1.000 31.46769 337 LEU C C 1
ATOM 8506 O O . LEU C 1 314 ? -24.20053 20.32112 0.09606 1.000 29.06973 337 LEU C O 1
ATOM 8511 N N . THR C 1 315 ? -26.23916 21.14882 0.52615 1.000 31.44505 338 THR C N 1
ATOM 8512 C CA . THR C 1 315 ? -26.66103 20.84286 -0.83626 1.000 33.27653 338 THR C CA 1
ATOM 8513 C C . THR C 1 315 ? -25.95014 21.75636 -1.83211 1.000 30.78667 338 THR C C 1
ATOM 8514 O O . THR C 1 315 ? -25.48002 21.30020 -2.88237 1.000 35.54033 338 THR C O 1
ATOM 8518 N N . ALA C 1 316 ? -25.82715 23.04148 -1.49923 1.000 29.02287 339 ALA C N 1
ATOM 8519 C CA . ALA C 1 316 ? -25.10074 23.96207 -2.36628 1.000 30.70188 339 ALA C CA 1
ATOM 8520 C C . ALA C 1 316 ? -23.63320 23.55891 -2.49063 1.000 32.31549 339 ALA C C 1
ATOM 8521 O O . ALA C 1 316 ? -23.07385 23.55177 -3.59561 1.000 33.02243 339 ALA C O 1
ATOM 8523 N N . VAL C 1 317 ? -22.99370 23.20434 -1.37133 1.000 32.09981 340 VAL C N 1
ATOM 8524 C CA . VAL C 1 317 ? -21.60935 22.73032 -1.42923 1.000 31.92649 340 VAL C CA 1
ATOM 8525 C C . VAL C 1 317 ? -21.51348 21.46679 -2.27766 1.000 32.85416 340 VAL C C 1
ATOM 8526 O O . VAL C 1 317 ? -20.72328 21.39675 -3.22677 1.000 31.73123 340 VAL C O 1
ATOM 8530 N N . HIS C 1 318 ? -22.32677 20.45403 -1.95135 1.000 30.78811 341 HIS C N 1
ATOM 8531 C CA . HIS C 1 318 ? -22.27388 19.18154 -2.67267 1.000 32.11949 341 HIS C CA 1
ATOM 8532 C C . HIS C 1 318 ? -22.47488 19.36664 -4.17215 1.000 31.32388 341 HIS C C 1
ATOM 8533 O O . HIS C 1 318 ? -21.82576 18.69302 -4.97711 1.000 32.75563 341 HIS C O 1
ATOM 8540 N N . ARG C 1 319 ? -23.37295 20.26745 -4.57245 1.000 32.42146 342 ARG C N 1
ATOM 8541 C CA . ARG C 1 319 ? -23.55575 20.49064 -6.00136 1.000 34.19362 342 ARG C CA 1
ATOM 8542 C C . ARG C 1 319 ? -22.36678 21.22334 -6.60118 1.000 31.70863 342 ARG C C 1
ATOM 8543 O O . ARG C 1 319 ? -21.87829 20.84578 -7.67312 1.000 31.78001 342 ARG C O 1
ATOM 8551 N N . ASN C 1 320 ? -21.87788 22.25947 -5.91815 1.000 32.56991 343 ASN C N 1
ATOM 8552 C CA . ASN C 1 320 ? -20.74941 23.01651 -6.44036 1.000 34.71802 343 ASN C CA 1
ATOM 8553 C C . ASN C 1 320 ? -19.53078 22.13548 -6.62661 1.000 33.58064 343 ASN C C 1
ATOM 8554 O O . ASN C 1 320 ? -18.66877 22.43254 -7.45945 1.000 29.09700 343 ASN C O 1
ATOM 8559 N N . MET C 1 321 ? -19.43896 21.05348 -5.86644 1.000 30.62007 344 MET C N 1
ATOM 8560 C CA . MET C 1 321 ? -18.26220 20.20735 -5.94708 1.000 37.97063 344 MET C CA 1
ATOM 8561 C C . MET C 1 321 ? -18.46614 18.93859 -6.75012 1.000 34.10175 344 MET C C 1
ATOM 8562 O O . MET C 1 321 ? -17.50858 18.45550 -7.35257 1.000 33.52105 344 MET C O 1
ATOM 8567 N N . TYR C 1 322 ? -19.68283 18.40199 -6.80443 1.000 33.27448 345 TYR C N 1
ATOM 8568 C CA . TYR C 1 322 ? -19.88099 17.06375 -7.33306 1.000 36.81613 345 TYR C CA 1
ATOM 8569 C C . TYR C 1 322 ? -20.86394 16.97081 -8.49181 1.000 33.39681 345 TYR C C 1
ATOM 8570 O O . TYR C 1 322 ? -20.86548 15.94470 -9.17517 1.000 31.81907 345 TYR C O 1
ATOM 8579 N N . GLU C 1 323 ? -21.69079 17.99415 -8.73889 1.000 33.18372 346 GLU C N 1
ATOM 8580 C CA . GLU C 1 323 ? -22.66093 17.90029 -9.83111 1.000 34.30926 346 GLU C CA 1
ATOM 8581 C C . GLU C 1 323 ? -21.96939 17.86241 -11.18985 1.000 38.54551 346 GLU C C 1
ATOM 8582 O O . GLU C 1 323 ? -22.22438 16.96592 -12.00234 1.000 42.31141 346 GLU C O 1
ATOM 8588 N N . GLY C 1 324 ? -21.09644 18.82528 -11.45953 1.000 36.37247 347 GLY C N 1
ATOM 8589 C CA . GLY C 1 324 ? -20.25884 18.76166 -12.63727 1.000 36.07507 347 GLY C CA 1
ATOM 8590 C C . GLY C 1 324 ? -19.18715 17.69348 -12.50331 1.000 37.73731 347 GLY C C 1
ATOM 8591 O O . GLY C 1 324 ? -19.11991 16.94266 -11.53078 1.000 38.81443 347 GLY C O 1
ATOM 8592 N N . ASN C 1 325 ? -18.32083 17.62810 -13.51395 1.000 36.72790 348 ASN C N 1
ATOM 8593 C CA . ASN C 1 325 ? -17.27789 16.61081 -13.55881 1.000 36.52194 348 ASN C CA 1
ATOM 8594 C C . ASN C 1 325 ? -15.88475 17.20113 -13.36417 1.000 35.09038 348 ASN C C 1
ATOM 8595 O O . ASN C 1 325 ? -14.87913 16.52972 -13.62297 1.000 28.95913 348 ASN C O 1
ATOM 8600 N N . GLN C 1 326 ? -15.80488 18.44106 -12.88387 1.000 32.68343 349 GLN C N 1
ATOM 8601 C CA . GLN C 1 326 ? -14.50541 19.08037 -12.72041 1.000 36.00293 349 GLN C CA 1
ATOM 8602 C C . GLN C 1 326 ? -13.60082 18.31984 -11.74915 1.000 32.44151 349 GLN C C 1
ATOM 8603 O O . GLN C 1 326 ? -12.37501 18.43303 -11.85214 1.000 36.20509 349 GLN C O 1
ATOM 8609 N N . ASN C 1 327 ? -14.16706 17.51594 -10.84368 1.000 32.43733 350 ASN C N 1
ATOM 8610 C CA . ASN C 1 327 ? -13.40392 16.78730 -9.83383 1.000 29.94428 350 ASN C CA 1
ATOM 8611 C C . ASN C 1 327 ? -13.28025 15.29511 -10.12573 1.000 35.20551 350 ASN C C 1
ATOM 8612 O O . ASN C 1 327 ? -12.89205 14.53440 -9.23030 1.000 33.83459 350 ASN C O 1
ATOM 8617 N N . PHE C 1 328 ? -13.59787 14.85384 -11.34344 1.000 32.98569 351 PHE C N 1
ATOM 8618 C CA . PHE C 1 328 ? -13.59029 13.43949 -11.69382 1.000 34.38891 351 PHE C CA 1
ATOM 8619 C C . PHE C 1 328 ? -12.75812 13.21895 -12.94874 1.000 38.63020 351 PHE C C 1
ATOM 8620 O O . PHE C 1 328 ? -12.49213 14.14955 -13.71192 1.000 38.76314 351 PHE C O 1
ATOM 8628 N N . ASP C 1 329 ? -12.33693 11.97539 -13.15998 1.000 36.03681 352 ASP C N 1
ATOM 8629 C CA . ASP C 1 329 ? -11.64107 11.63351 -14.38870 1.000 42.66900 352 ASP C CA 1
ATOM 8630 C C . ASP C 1 329 ? -12.63978 11.03994 -15.38378 1.000 42.63326 352 ASP C C 1
ATOM 8631 O O . ASP C 1 329 ? -13.84160 10.95795 -15.11587 1.000 40.77171 352 ASP C O 1
ATOM 8636 N N . LYS C 1 330 ? -12.12559 10.62377 -16.54976 1.000 41.69960 353 LYS C N 1
ATOM 8637 C CA . LYS C 1 330 ? -12.97564 10.12400 -17.62831 1.000 40.92275 353 LYS C CA 1
ATOM 8638 C C . LYS C 1 330 ? -13.74259 8.86860 -17.24362 1.000 37.16779 353 LYS C C 1
ATOM 8639 O O . LYS C 1 330 ? -14.72170 8.53016 -17.91663 1.000 47.41178 353 LYS C O 1
ATOM 8645 N N . ASP C 1 331 ? -13.31767 8.16348 -16.19520 1.000 38.23662 354 ASP C N 1
ATOM 8646 C CA . ASP C 1 331 ? -13.95221 6.92336 -15.76139 1.000 36.37853 354 ASP C CA 1
ATOM 8647 C C . ASP C 1 331 ? -14.70297 7.06690 -14.44099 1.000 40.14587 354 ASP C C 1
ATOM 8648 O O . ASP C 1 331 ? -15.06271 6.05646 -13.83520 1.000 37.89338 354 ASP C O 1
ATOM 8653 N N . GLY C 1 332 ? -14.94202 8.28423 -13.97401 1.000 37.10887 355 GLY C N 1
ATOM 8654 C CA . GLY C 1 332 ? -15.73542 8.47976 -12.77863 1.000 39.71685 355 GLY C CA 1
ATOM 8655 C C . GLY C 1 332 ? -15.00107 8.37034 -11.45833 1.000 39.53204 355 GLY C C 1
ATOM 8656 O O . GLY C 1 332 ? -15.66183 8.27134 -10.41546 1.000 35.92209 355 GLY C O 1
ATOM 8657 N N . TRP C 1 333 ? -13.66508 8.37315 -11.45984 1.000 36.28979 356 TRP C N 1
ATOM 8658 C CA . TRP C 1 333 ? -12.90229 8.40405 -10.21768 1.000 35.29409 356 TRP C CA 1
ATOM 8659 C C . TRP C 1 333 ? -12.56884 9.85044 -9.85546 1.000 36.51495 356 TRP C C 1
ATOM 8660 O O . TRP C 1 333 ? -12.43898 10.71353 -10.72796 1.000 36.31907 356 TRP C O 1
ATOM 8671 N N . LEU C 1 334 ? -12.45425 10.12036 -8.55806 1.000 28.89490 357 LEU C N 1
ATOM 8672 C CA . LEU C 1 334 ? -12.03521 11.45143 -8.13889 1.000 33.87430 357 LEU C CA 1
ATOM 8673 C C . LEU C 1 334 ? -10.58972 11.71420 -8.56281 1.000 30.60453 357 LEU C C 1
ATOM 8674 O O . LEU C 1 334 ? -9.75455 10.80752 -8.58665 1.000 32.44504 357 LEU C O 1
ATOM 8679 N N . VAL C 1 335 ? -10.30071 12.96559 -8.91220 1.000 28.86305 358 VAL C N 1
ATOM 8680 C CA . VAL C 1 335 ? -8.94990 13.37977 -9.29197 1.000 32.85554 358 VAL C CA 1
ATOM 8681 C C . VAL C 1 335 ? -8.38627 14.31449 -8.22833 1.000 34.81984 358 VAL C C 1
ATOM 8682 O O . VAL C 1 335 ? -9.11879 14.93264 -7.44863 1.000 30.49886 358 VAL C O 1
ATOM 8686 N N . LEU C 1 336 ? -7.05743 14.44152 -8.22909 1.000 34.29335 359 LEU C N 1
ATOM 8687 C CA . LEU C 1 336 ? -6.38130 15.30414 -7.27189 1.000 30.00993 359 LEU C CA 1
ATOM 8688 C C . LEU C 1 336 ? -6.76542 16.75449 -7.50359 1.000 34.82986 359 LEU C C 1
ATOM 8689 O O . LEU C 1 336 ? -6.63984 17.26563 -8.62005 1.000 33.64584 359 LEU C O 1
ATOM 8694 N N . GLY C 1 337 ? -7.22849 17.41784 -6.44782 1.000 33.51143 360 GLY C N 1
ATOM 8695 C CA . GLY C 1 337 ? -7.52230 18.83188 -6.52178 1.000 31.99762 360 GLY C CA 1
ATOM 8696 C C . GLY C 1 337 ? -8.59694 19.23032 -5.52664 1.000 33.34952 360 GLY C C 1
ATOM 8697 O O . GLY C 1 337 ? -8.89366 18.51016 -4.57706 1.000 33.15188 360 GLY C O 1
ATOM 8698 N N . PHE C 1 338 ? -9.16029 20.41235 -5.77548 1.000 33.36089 361 PHE C N 1
ATOM 8699 C CA . PHE C 1 338 ? -10.15838 21.01606 -4.89640 1.000 29.27847 361 PHE C CA 1
ATOM 8700 C C . PHE C 1 338 ? -11.47054 21.18972 -5.65011 1.000 31.27341 361 PHE C C 1
ATOM 8701 O O . PHE C 1 338 ? -12.43366 20.46153 -5.38075 1.000 30.55752 361 PHE C O 1
ATOM 8709 N N . ASN C 1 339 ? -11.53188 22.11206 -6.60612 1.000 30.39827 362 ASN C N 1
ATOM 8710 C CA . ASN C 1 339 ? -12.65892 22.19032 -7.53247 1.000 32.36649 362 ASN C CA 1
ATOM 8711 C C . ASN C 1 339 ? -12.07455 22.29385 -8.93894 1.000 31.73799 362 ASN C C 1
ATOM 8712 O O . ASN C 1 339 ? -11.85417 23.38762 -9.45797 1.000 32.95034 362 ASN C O 1
ATOM 8717 N N . GLY C 1 340 ? -11.85855 21.14924 -9.56199 1.000 30.76215 363 GLY C N 1
ATOM 8718 C CA . GLY C 1 340 ? -11.11470 21.04743 -10.79820 1.000 33.12539 363 GLY C CA 1
ATOM 8719 C C . GLY C 1 340 ? -9.96867 20.06960 -10.64110 1.000 37.50186 363 GLY C C 1
ATOM 8720 O O . GLY C 1 340 ? -9.74851 19.48920 -9.57644 1.000 34.88690 363 GLY C O 1
ATOM 8721 N N . HIS C 1 341 ? -9.23502 19.88338 -11.73476 1.000 37.77944 364 HIS C N 1
ATOM 8722 C CA . HIS C 1 341 ? -8.04806 19.03973 -11.67816 1.000 36.50821 364 HIS C CA 1
ATOM 8723 C C . HIS C 1 341 ? -6.88258 19.93166 -11.28665 1.000 39.73054 364 HIS C C 1
ATOM 8724 O O . HIS C 1 341 ? -6.30908 20.63022 -12.12637 1.000 34.82780 364 HIS C O 1
ATOM 8731 N N . GLN C 1 342 ? -6.54238 19.91461 -9.99877 1.000 35.76078 365 GLN C N 1
ATOM 8732 C CA . GLN C 1 342 ? -5.52121 20.78972 -9.43024 1.000 34.30636 365 GLN C CA 1
ATOM 8733 C C . GLN C 1 342 ? -4.53753 19.95047 -8.63230 1.000 36.40352 365 GLN C C 1
ATOM 8734 O O . GLN C 1 342 ? -4.46609 20.06187 -7.40264 1.000 37.61081 365 GLN C O 1
ATOM 8740 N N . PRO C 1 343 ? -3.74702 19.10392 -9.30078 1.000 37.06197 366 PRO C N 1
ATOM 8741 C CA . PRO C 1 343 ? -2.80119 18.25438 -8.55681 1.000 40.75374 366 PRO C CA 1
ATOM 8742 C C . PRO C 1 343 ? -1.75678 19.05199 -7.79779 1.000 36.92606 366 PRO C C 1
ATOM 8743 O O . PRO C 1 343 ? -1.09504 18.49180 -6.91251 1.000 35.41049 366 PRO C O 1
ATOM 8747 N N . GLU C 1 344 ? -1.61404 20.34577 -8.09283 1.000 33.36155 367 GLU C N 1
ATOM 8748 C CA . GLU C 1 344 ? -0.61589 21.16184 -7.41508 1.000 39.29171 367 GLU C CA 1
ATOM 8749 C C . GLU C 1 344 ? -0.94522 21.40585 -5.93800 1.000 37.14455 367 GLU C C 1
ATOM 8750 O O . GLU C 1 344 ? -0.06035 21.82091 -5.18288 1.000 36.75082 367 GLU C O 1
ATOM 8756 N N . CYS C 1 345 ? -2.17768 21.15617 -5.49517 1.000 37.28398 368 CYS C N 1
ATOM 8757 C CA . CYS C 1 345 ? -2.51264 21.32717 -4.08573 1.000 35.44042 368 CYS C CA 1
ATOM 8758 C C . CYS C 1 345 ? -2.54367 20.00646 -3.30989 1.000 38.23610 368 CYS C C 1
ATOM 8759 O O . CYS C 1 345 ? -2.87457 20.01145 -2.11863 1.000 38.12983 368 CYS C O 1
ATOM 8762 N N . ALA C 1 346 ? -2.20770 18.88149 -3.94509 1.000 31.66740 369 ALA C N 1
ATOM 8763 C CA . ALA C 1 346 ? -2.16430 17.60089 -3.24246 1.000 30.97232 369 ALA C CA 1
ATOM 8764 C C . ALA C 1 346 ? -0.84518 17.43940 -2.49407 1.000 33.88208 369 ALA C C 1
ATOM 8765 O O . ALA C 1 346 ? 0.22763 17.75968 -3.01780 1.000 32.61253 369 ALA C O 1
ATOM 8767 N N . ASP C 1 347 ? -0.93626 16.97190 -1.24855 1.000 33.53074 370 ASP C N 1
ATOM 8768 C CA . ASP C 1 347 ? 0.24944 16.68127 -0.46396 1.000 31.44348 370 ASP C CA 1
ATOM 8769 C C . ASP C 1 347 ? 0.93958 15.44406 -1.01768 1.000 34.21300 370 ASP C C 1
ATOM 8770 O O . ASP C 1 347 ? 0.33373 14.61959 -1.71930 1.000 33.30334 370 ASP C O 1
ATOM 8775 N N . GLY C 1 348 ? 2.22643 15.31926 -0.68700 1.000 31.53567 371 GLY C N 1
ATOM 8776 C CA . GLY C 1 348 ? 3.00024 14.17003 -1.12187 1.000 32.08837 371 GLY C CA 1
ATOM 8777 C C . GLY C 1 348 ? 2.48142 12.84445 -0.60207 1.000 38.47303 371 GLY C C 1
ATOM 8778 O O . GLY C 1 348 ? 2.82066 11.80018 -1.15568 1.000 36.50987 371 GLY C O 1
ATOM 8779 N N . TYR C 1 349 ? 1.66630 12.85444 0.44908 1.000 35.71476 372 TYR C N 1
ATOM 8780 C CA . TYR C 1 349 ? 1.10404 11.61442 0.95898 1.000 31.38137 372 TYR C CA 1
ATOM 8781 C C . TYR C 1 349 ? -0.22221 11.24382 0.29681 1.000 34.52175 372 TYR C C 1
ATOM 8782 O O . TYR C 1 349 ? -0.77518 10.18052 0.59525 1.000 36.92142 372 TYR C O 1
ATOM 8791 N N . THR C 1 350 ? -0.72616 12.06025 -0.61935 1.000 30.74745 373 THR C N 1
ATOM 8792 C CA . THR C 1 350 ? -2.06777 11.88795 -1.15141 1.000 33.32658 373 THR C CA 1
ATOM 8793 C C . THR C 1 350 ? -2.04155 11.17145 -2.49880 1.000 33.36692 373 THR C C 1
ATOM 8794 O O . THR C 1 350 ? -1.23379 11.49594 -3.37488 1.000 34.32262 373 THR C O 1
ATOM 8798 N N . SER C 1 351 ? -2.94391 10.20096 -2.66322 1.000 35.66466 374 SER C N 1
ATOM 8799 C CA . SER C 1 351 ? -3.16547 9.56071 -3.95645 1.000 31.92413 374 SER C CA 1
ATOM 8800 C C . SER C 1 351 ? -4.65394 9.47484 -4.26261 1.000 33.41303 374 SER C C 1
ATOM 8801 O O . SER C 1 351 ? -5.47070 10.04478 -3.53208 1.000 33.91301 374 SER C O 1
ATOM 8804 N N . THR C 1 352 ? -5.01456 8.75101 -5.33018 1.000 33.97021 375 THR C N 1
ATOM 8805 C CA . THR C 1 352 ? -6.41527 8.65498 -5.72725 1.000 30.77819 375 THR C CA 1
ATOM 8806 C C . THR C 1 352 ? -7.27826 8.10868 -4.59850 1.000 31.47977 375 THR C C 1
ATOM 8807 O O . THR C 1 352 ? -8.32614 8.68190 -4.26719 1.000 31.24676 375 THR C O 1
ATOM 8811 N N . GLY C 1 353 ? -6.86008 6.98901 -4.00688 1.000 30.91222 376 GLY C N 1
ATOM 8812 C CA . GLY C 1 353 ? -7.63092 6.39932 -2.92330 1.000 32.92466 376 GLY C CA 1
ATOM 8813 C C . GLY C 1 353 ? -7.85834 7.35061 -1.76276 1.000 34.90188 376 GLY C C 1
ATOM 8814 O O . GLY C 1 353 ? -8.92015 7.31517 -1.12707 1.000 30.70777 376 GLY C O 1
ATOM 8815 N N . SER C 1 354 ? -6.87976 8.22660 -1.48936 1.000 35.73576 377 SER C N 1
ATOM 8816 C CA . SER C 1 354 ? -7.00138 9.19187 -0.39550 1.000 37.97631 377 SER C CA 1
ATOM 8817 C C . SER C 1 354 ? -8.21982 10.08458 -0.56050 1.000 28.73033 377 SER C C 1
ATOM 8818 O O . SER C 1 354 ? -8.78226 10.54916 0.43538 1.000 31.53642 377 SER C O 1
ATOM 8821 N N . LEU C 1 355 ? -8.63240 10.34675 -1.79932 1.000 27.14945 378 LEU C N 1
ATOM 8822 C CA . LEU C 1 355 ? -9.64345 11.36773 -2.04942 1.000 32.18164 378 LEU C CA 1
ATOM 8823 C C . LEU C 1 355 ? -11.02879 10.99231 -1.52803 1.000 29.34032 378 LEU C C 1
ATOM 8824 O O . LEU C 1 355 ? -11.89311 11.86581 -1.42579 1.000 29.72969 378 LEU C O 1
ATOM 8829 N N . TYR C 1 356 ? -11.26856 9.74111 -1.18106 1.000 28.08000 379 TYR C N 1
ATOM 8830 C CA . TYR C 1 356 ? -12.63595 9.33463 -0.89789 1.000 29.53783 379 TYR C CA 1
ATOM 8831 C C . TYR C 1 356 ? -13.10876 9.75412 0.49204 1.000 31.81805 379 TYR C C 1
ATOM 8832 O O . TYR C 1 356 ? -14.24091 9.42499 0.87251 1.000 30.37431 379 TYR C O 1
ATOM 8841 N N . MET C 1 357 ? -12.29694 10.53664 1.21732 1.000 29.11854 380 MET C N 1
ATOM 8842 C CA . MET C 1 357 ? -12.77869 11.36630 2.31712 1.000 29.00231 380 MET C CA 1
ATOM 8843 C C . MET C 1 357 ? -14.03521 12.12396 1.90243 1.000 30.96703 380 MET C C 1
ATOM 8844 O O . MET C 1 357 ? -14.86320 12.48408 2.74572 1.000 31.08182 380 MET C O 1
ATOM 8849 N N . ALA C 1 358 ? -14.16798 12.38107 0.60069 1.000 25.68951 381 ALA C N 1
ATOM 8850 C CA . ALA C 1 358 ? -15.26247 13.18686 0.07917 1.000 26.55183 381 ALA C CA 1
ATOM 8851 C C . ALA C 1 358 ? -16.64295 12.68471 0.50728 1.000 29.32446 381 ALA C C 1
ATOM 8852 O O . ALA C 1 358 ? -17.60642 13.46492 0.49652 1.000 29.65854 381 ALA C O 1
ATOM 8854 N N . THR C 1 359 ? -16.76332 11.40761 0.88997 1.000 31.75792 382 THR C N 1
ATOM 8855 C CA . THR C 1 359 ? -18.04544 10.86900 1.34267 1.000 30.22649 382 THR C CA 1
ATOM 8856 C C . THR C 1 359 ? -18.46598 11.40467 2.69915 1.000 27.66949 382 THR C C 1
ATOM 8857 O O . THR C 1 359 ? -19.65601 11.35359 3.02831 1.000 30.18822 382 THR C O 1
ATOM 8861 N N . LEU C 1 360 ? -17.51782 11.89785 3.49295 1.000 25.47622 383 LEU C N 1
ATOM 8862 C CA . LEU C 1 360 ? -17.75852 12.15205 4.90826 1.000 26.91359 383 LEU C CA 1
ATOM 8863 C C . LEU C 1 360 ? -18.73134 13.29573 5.17491 1.000 27.19223 383 LEU C C 1
ATOM 8864 O O . LEU C 1 360 ? -19.20772 13.43261 6.30718 1.000 25.69839 383 LEU C O 1
ATOM 8869 N N . SER C 1 361 ? -19.03486 14.12487 4.18527 1.000 25.71685 384 SER C N 1
ATOM 8870 C CA . SER C 1 361 ? -20.05844 15.13838 4.40302 1.000 24.62184 384 SER C CA 1
ATOM 8871 C C . SER C 1 361 ? -21.47225 14.61694 4.19614 1.000 28.82549 384 SER C C 1
ATOM 8872 O O . SER C 1 361 ? -22.42361 15.38068 4.39401 1.000 29.49218 384 SER C O 1
ATOM 8875 N N . PHE C 1 362 ? -21.63548 13.35568 3.79174 1.000 26.57938 385 PHE C N 1
ATOM 8876 C CA . PHE C 1 362 ? -22.93378 12.79132 3.45131 1.000 27.28165 385 PHE C CA 1
ATOM 8877 C C . PHE C 1 362 ? -23.58853 12.04013 4.60414 1.000 29.42219 385 PHE C C 1
ATOM 8878 O O . PHE C 1 362 ? -24.56744 11.32246 4.38041 1.000 30.85393 385 PHE C O 1
ATOM 8886 N N . LEU C 1 363 ? -23.08010 12.18518 5.82410 1.000 27.96374 386 LEU C N 1
ATOM 8887 C CA . LEU C 1 363 ? -23.62382 11.40945 6.93752 1.000 29.42181 386 LEU C CA 1
ATOM 8888 C C . LEU C 1 363 ? -25.12260 11.61066 7.15131 1.000 31.22913 386 LEU C C 1
ATOM 8889 O O . LEU C 1 363 ? -25.80522 10.61795 7.46175 1.000 29.86352 386 LEU C O 1
ATOM 8894 N N . PRO C 1 364 ? -25.69741 12.81382 7.00770 1.000 29.22703 387 PRO C N 1
ATOM 8895 C CA . PRO C 1 364 ? -27.14025 12.97593 7.28099 1.000 28.52693 387 PRO C CA 1
ATOM 8896 C C . PRO C 1 364 ? -28.07895 12.15486 6.39308 1.000 31.36986 387 PRO C C 1
ATOM 8897 O O . PRO C 1 364 ? -29.27912 12.09839 6.69548 1.000 30.93292 387 PRO C O 1
ATOM 8901 N N . LEU C 1 365 ? -27.60049 11.53987 5.31027 1.000 29.99095 388 LEU C N 1
ATOM 8902 C CA . LEU C 1 365 ? -28.43246 10.55289 4.63599 1.000 29.90279 388 LEU C CA 1
ATOM 8903 C C . LEU C 1 365 ? -28.76225 9.38575 5.55025 1.000 28.95903 388 LEU C C 1
ATOM 8904 O O . LEU C 1 365 ? -29.74682 8.68098 5.30327 1.000 27.70848 388 LEU C O 1
ATOM 8909 N N . GLY C 1 366 ? -27.97348 9.18041 6.60710 1.000 27.94098 389 GLY C N 1
ATOM 8910 C CA . GLY C 1 366 ? -28.31115 8.23218 7.66241 1.000 28.88549 389 GLY C CA 1
ATOM 8911 C C . GLY C 1 366 ? -29.57910 8.56488 8.43641 1.000 30.95247 389 GLY C C 1
ATOM 8912 O O . GLY C 1 366 ? -30.06609 7.70522 9.18082 1.000 32.72542 389 GLY C O 1
ATOM 8913 N N . LEU C 1 367 ? -30.13079 9.80266 8.28447 1.000 28.92074 390 LEU C N 1
ATOM 8914 C CA . LEU C 1 367 ? -31.48048 10.10624 8.76232 1.000 29.73297 390 LEU C CA 1
ATOM 8915 C C . LEU C 1 367 ? -32.51334 9.59961 7.75157 1.000 32.67339 390 LEU C C 1
ATOM 8916 O O . LEU C 1 367 ? -32.28303 9.68616 6.54270 1.000 31.21423 390 LEU C O 1
ATOM 8921 N N . PRO C 1 368 ? -33.64182 9.04226 8.20736 1.000 30.31145 391 PRO C N 1
ATOM 8922 C CA . PRO C 1 368 ? -34.67061 8.59389 7.26007 1.000 30.42946 391 PRO C CA 1
ATOM 8923 C C . PRO C 1 368 ? -35.19799 9.75516 6.42974 1.000 33.09045 391 PRO C C 1
ATOM 8924 O O . PRO C 1 368 ? -35.02500 10.92701 6.76961 1.000 31.68823 391 PRO C O 1
ATOM 8928 N N . ALA C 1 369 ? -35.86287 9.40749 5.32490 1.000 33.58660 392 ALA C N 1
ATOM 8929 C CA . ALA C 1 369 ? -36.38500 10.41433 4.40707 1.000 34.54822 392 ALA C CA 1
ATOM 8930 C C . ALA C 1 369 ? -37.45124 11.29054 5.04667 1.000 33.90990 392 ALA C C 1
ATOM 8931 O O . ALA C 1 369 ? -37.65904 12.42030 4.58627 1.000 32.76450 392 ALA C O 1
ATOM 8933 N N . ASP C 1 370 ? -38.12128 10.80913 6.09428 1.000 32.01965 393 ASP C N 1
ATOM 8934 C CA . ASP C 1 370 ? -39.16211 11.58776 6.75742 1.000 34.00396 393 ASP C CA 1
ATOM 8935 C C . ASP C 1 370 ? -38.65522 12.35173 7.97989 1.000 31.99309 393 ASP C C 1
ATOM 8936 O O . ASP C 1 370 ? -39.45907 12.96436 8.68952 1.000 34.33080 393 ASP C O 1
ATOM 8941 N N . ASP C 1 371 ? -37.34970 12.34296 8.23222 1.000 34.80367 394 ASP C N 1
ATOM 8942 C CA . ASP C 1 371 ? -36.79917 13.16139 9.30775 1.000 31.63342 394 ASP C CA 1
ATOM 8943 C C . ASP C 1 371 ? -36.96221 14.64973 8.98606 1.000 29.02500 394 ASP C C 1
ATOM 8944 O O . ASP C 1 371 ? -36.83831 15.05179 7.82429 1.000 32.22065 394 ASP C O 1
ATOM 8949 N N . PRO C 1 372 ? -37.23570 15.48780 9.99041 1.000 27.43606 395 PRO C N 1
ATOM 8950 C CA . PRO C 1 372 ? -37.30911 16.93976 9.74598 1.000 29.22664 395 PRO C CA 1
ATOM 8951 C C . PRO C 1 372 ? -36.09821 17.51766 9.02009 1.000 34.27259 395 PRO C C 1
ATOM 8952 O O . PRO C 1 372 ? -36.24808 18.49844 8.28484 1.000 31.35573 395 PRO C O 1
ATOM 8956 N N . PHE C 1 373 ? -34.90482 16.94211 9.19690 1.000 27.26051 396 PHE C N 1
ATOM 8957 C CA . PHE C 1 373 ? -33.74616 17.39976 8.43272 1.000 34.79306 396 PHE C CA 1
ATOM 8958 C C . PHE C 1 373 ? -33.99968 17.33541 6.92535 1.000 30.75614 396 PHE C C 1
ATOM 8959 O O . PHE C 1 373 ? -33.47323 18.15903 6.17072 1.000 33.25501 396 PHE C O 1
ATOM 8967 N N . TRP C 1 374 ? -34.82232 16.39634 6.47261 1.000 29.34439 397 TRP C N 1
ATOM 8968 C CA . TRP C 1 374 ? -35.06623 16.20817 5.05170 1.000 28.80007 397 TRP C CA 1
ATOM 8969 C C . TRP C 1 374 ? -36.44515 16.66546 4.60157 1.000 33.33169 397 TRP C C 1
ATOM 8970 O O . TRP C 1 374 ? -36.74413 16.59014 3.40164 1.000 36.21703 397 TRP C O 1
ATOM 8981 N N . THR C 1 375 ? -37.30178 17.11350 5.52042 1.000 31.86317 398 THR C N 1
ATOM 8982 C CA . THR C 1 375 ? -38.63765 17.57238 5.15529 1.000 35.04911 398 THR C CA 1
ATOM 8983 C C . THR C 1 375 ? -38.94783 18.99547 5.59035 1.000 36.74882 398 THR C C 1
ATOM 8984 O O . THR C 1 375 ? -39.92033 19.56505 5.08502 1.000 35.90729 398 THR C O 1
ATOM 8988 N N . ASP C 1 376 ? -38.18234 19.57186 6.52609 1.000 32.34547 399 ASP C N 1
ATOM 8989 C CA . ASP C 1 376 ? -38.37078 20.97348 6.87989 1.000 36.19921 399 ASP C CA 1
ATOM 8990 C C . ASP C 1 376 ? -38.14946 21.84985 5.65667 1.000 30.90213 399 ASP C C 1
ATOM 8991 O O . ASP C 1 376 ? -37.35788 21.52549 4.77043 1.000 33.84023 399 ASP C O 1
ATOM 8996 N N . ALA C 1 377 ? -38.86789 22.96381 5.60974 1.000 37.32038 400 ALA C N 1
ATOM 8997 C CA . ALA C 1 377 ? -38.80104 23.84109 4.45166 1.000 32.46446 400 ALA C CA 1
ATOM 8998 C C . ALA C 1 377 ? -37.39769 24.39527 4.28333 1.000 33.32398 400 ALA C C 1
ATOM 8999 O O . ALA C 1 377 ? -36.66464 24.58221 5.25813 1.000 33.88564 400 ALA C O 1
ATOM 9001 N N . TYR C 1 378 ? -37.03309 24.66272 3.02553 1.000 31.06376 401 TYR C N 1
ATOM 9002 C CA . TYR C 1 378 ? -35.78164 25.33990 2.70300 1.000 31.61166 401 TYR C CA 1
ATOM 9003 C C . TYR C 1 378 ? -35.52543 26.50257 3.65995 1.000 31.15238 401 TYR C C 1
ATOM 9004 O O . TYR C 1 378 ? -36.44044 27.24894 4.01203 1.000 33.73916 401 TYR C O 1
ATOM 9013 N N . ALA C 1 379 ? -34.26380 26.66091 4.06688 1.000 31.13435 402 ALA C N 1
ATOM 9014 C CA . ALA C 1 379 ? -33.84089 27.77457 4.90780 1.000 31.49505 402 ALA C CA 1
ATOM 9015 C C . ALA C 1 379 ? -32.44666 28.24163 4.49751 1.000 32.99251 402 ALA C C 1
ATOM 9016 O O . ALA C 1 379 ? -31.58242 27.42662 4.16827 1.000 34.50259 402 ALA C O 1
ATOM 9018 N N . ASP C 1 380 ? -32.23482 29.55643 4.51386 1.000 35.83911 403 ASP C N 1
ATOM 9019 C CA . ASP C 1 380 ? -30.91405 30.11001 4.24025 1.000 37.92473 403 ASP C CA 1
ATOM 9020 C C . ASP C 1 380 ? -29.95417 29.76518 5.36845 1.000 35.99270 403 ASP C C 1
ATOM 9021 O O . ASP C 1 380 ? -30.32804 29.77498 6.54479 1.000 31.60498 403 ASP C O 1
ATOM 9026 N N . TRP C 1 381 ? -28.70504 29.47537 5.00491 1.000 34.20140 404 TRP C N 1
ATOM 9027 C CA . TRP C 1 381 ? -27.67505 29.23282 5.99768 1.000 31.05983 404 TRP C CA 1
ATOM 9028 C C . TRP C 1 381 ? -27.13229 30.56692 6.51527 1.000 32.71456 404 TRP C C 1
ATOM 9029 O O . TRP C 1 381 ? -27.55625 31.64558 6.09104 1.000 31.55430 404 TRP C O 1
ATOM 9040 N N . THR C 1 382 ? -26.18456 30.49540 7.45274 1.000 30.28884 405 THR C N 1
ATOM 9041 C CA . THR C 1 382 ? -25.87655 31.65902 8.28432 1.000 29.21720 405 THR C CA 1
ATOM 9042 C C . THR C 1 382 ? -25.33692 32.82054 7.46084 1.000 29.13219 405 THR C C 1
ATOM 9043 O O . THR C 1 382 ? -25.80272 33.95420 7.59775 1.000 29.83689 405 THR C O 1
ATOM 9047 N N . SER C 1 383 ? -24.34154 32.56711 6.60997 1.000 25.68783 406 SER C N 1
ATOM 9048 C CA . SER C 1 383 ? -23.74330 33.66756 5.85856 1.000 30.12702 406 SER C CA 1
ATOM 9049 C C . SER C 1 383 ? -24.66987 34.16905 4.75231 1.000 33.34455 406 SER C C 1
ATOM 9050 O O . SER C 1 383 ? -24.64928 35.35896 4.41626 1.000 32.18692 406 SER C O 1
ATOM 9053 N N . LYS C 1 384 ? -25.46750 33.27983 4.15635 1.000 34.46642 407 LYS C N 1
ATOM 9054 C CA . LYS C 1 384 ? -26.45482 33.72437 3.17858 1.000 32.45848 407 LYS C CA 1
ATOM 9055 C C . LYS C 1 384 ? -27.44686 34.69986 3.81033 1.000 36.06741 407 LYS C C 1
ATOM 9056 O O . LYS C 1 384 ? -27.84949 35.68492 3.17969 1.000 32.31037 407 LYS C O 1
ATOM 9062 N N . LYS C 1 385 ? -27.83666 34.44729 5.06643 1.000 37.36613 408 LYS C N 1
ATOM 9063 C CA . LYS C 1 385 ? -28.69253 35.38061 5.79095 1.000 37.83245 408 LYS C CA 1
ATOM 9064 C C . LYS C 1 385 ? -27.94352 36.66419 6.11154 1.000 36.66258 408 LYS C C 1
ATOM 9065 O O . LYS C 1 385 ? -28.41302 37.76281 5.79619 1.000 35.24208 408 LYS C O 1
ATOM 9071 N N . ALA C 1 386 ? -26.75414 36.53449 6.70588 1.000 33.14907 409 ALA C N 1
ATOM 9072 C CA . ALA C 1 386 ? -25.99930 37.69649 7.16326 1.000 31.40786 409 ALA C CA 1
ATOM 9073 C C . ALA C 1 386 ? -25.74323 38.69276 6.03887 1.000 34.28261 409 ALA C C 1
ATOM 9074 O O . ALA C 1 386 ? -25.85624 39.90947 6.24239 1.000 32.30980 409 ALA C O 1
ATOM 9076 N N . TRP C 1 387 ? -25.42600 38.20076 4.84171 1.000 31.30682 410 TRP C N 1
ATOM 9077 C CA . TRP C 1 387 ? -24.96379 39.07996 3.77649 1.000 32.96766 410 TRP C CA 1
ATOM 9078 C C . TRP C 1 387 ? -26.08062 39.77314 3.01664 1.000 31.02531 410 TRP C C 1
ATOM 9079 O O . TRP C 1 387 ? -25.80210 40.73657 2.30096 1.000 33.05687 410 TRP C O 1
ATOM 9090 N N . LYS C 1 388 ? -27.32252 39.32643 3.14671 1.000 33.17932 411 LYS C N 1
ATOM 9091 C CA . LYS C 1 388 ? -28.44712 40.02672 2.54225 1.000 41.14451 411 LYS C CA 1
ATOM 9092 C C . LYS C 1 388 ? -29.23908 40.84575 3.55930 1.000 39.37185 411 LYS C C 1
ATOM 9093 O O . LYS C 1 388 ? -30.33419 41.31808 3.24042 1.000 40.86940 411 LYS C O 1
ATOM 9099 N N . GLY C 1 389 ? -28.70316 41.04106 4.76521 1.000 36.16719 412 GLY C N 1
ATOM 9100 C CA . GLY C 1 389 ? -29.38941 41.79786 5.79424 1.000 31.52589 412 GLY C CA 1
ATOM 9101 C C . GLY C 1 389 ? -30.37824 41.00423 6.61445 1.000 34.55084 412 GLY C C 1
ATOM 9102 O O . GLY C 1 389 ? -31.13995 41.59548 7.38578 1.000 33.10739 412 GLY C O 1
ATOM 9103 N N . GLY C 1 390 ? -30.40613 39.68748 6.46472 1.000 32.05809 413 GLY C N 1
ATOM 9104 C CA . GLY C 1 390 ? -31.28811 38.86748 7.25618 1.000 30.02982 413 GLY C CA 1
ATOM 9105 C C . GLY C 1 390 ? -30.81855 38.81126 8.69406 1.000 36.06401 413 GLY C C 1
ATOM 9106 O O . GLY C 1 390 ? -29.81986 39.41432 9.08924 1.000 37.02430 413 GLY C O 1
ATOM 9107 N N . HIS C 1 391 ? -31.56611 38.05644 9.49254 1.000 33.24977 414 HIS C N 1
ATOM 9108 C CA . HIS C 1 391 ? -31.22782 37.88898 10.89660 1.000 33.27989 414 HIS C CA 1
ATOM 9109 C C . HIS C 1 391 ? -29.85394 37.24067 11.03736 1.000 36.97250 414 HIS C C 1
ATOM 9110 O O . HIS C 1 391 ? -29.49300 36.34427 10.26820 1.000 34.81253 414 HIS C O 1
ATOM 9117 N N . LEU C 1 392 ? -29.07780 37.70314 12.02157 1.000 34.79684 415 LEU C N 1
ATOM 9118 C CA . LEU C 1 392 ? -27.74027 37.16672 12.28311 1.000 32.26958 415 LEU C CA 1
ATOM 9119 C C . LEU C 1 392 ? -27.59371 36.88061 13.77893 1.000 32.57642 415 LEU C C 1
ATOM 9120 O O . LEU C 1 392 ? -27.41346 37.79863 14.58784 1.000 29.42679 415 LEU C O 1
ATOM 9125 N N . HIS C 1 393 ? -27.66152 35.60070 14.13119 1.000 30.14058 416 HIS C N 1
ATOM 9126 C CA . HIS C 1 393 ? -27.46189 35.16588 15.50876 1.000 34.49710 416 HIS C CA 1
ATOM 9127 C C . HIS C 1 393 ? -26.10266 35.63377 16.03452 1.000 33.57416 416 HIS C C 1
ATOM 9128 O O . HIS C 1 393 ? -25.07387 35.47729 15.37210 1.000 33.14112 416 HIS C O 1
ATOM 9135 N N . LYS C 1 394 ? -26.09409 36.22444 17.22552 1.000 33.59126 417 LYS C N 1
ATOM 9136 C CA . LYS C 1 394 ? -24.82713 36.64669 17.81519 1.000 37.42589 417 LYS C CA 1
ATOM 9137 C C . LYS C 1 394 ? -24.00731 35.42291 18.19989 1.000 35.33780 417 LYS C C 1
ATOM 9138 O O . LYS C 1 394 ? -24.47272 34.56540 18.96094 1.000 35.05766 417 LYS C O 1
ATOM 9144 N N . ASP C 1 395 ? -22.79718 35.34228 17.66668 1.000 32.47382 418 ASP C N 1
ATOM 9145 C CA . ASP C 1 395 ? -21.85296 34.28464 17.99623 1.000 31.58967 418 ASP C CA 1
ATOM 9146 C C . ASP C 1 395 ? -20.92235 34.74250 19.11807 1.000 33.51363 418 ASP C C 1
ATOM 9147 O O . ASP C 1 395 ? -20.68976 35.94121 19.30124 1.000 31.39023 418 ASP C O 1
ATOM 9152 N N . TYR C 1 396 ? -20.38587 33.77469 19.86743 1.000 28.77575 419 TYR C N 1
ATOM 9153 C CA . TYR C 1 396 ? -19.49899 34.07900 20.98820 1.000 29.69254 419 TYR C CA 1
ATOM 9154 C C . TYR C 1 396 ? -18.70178 32.82858 21.35648 1.000 31.44048 419 TYR C C 1
ATOM 9155 O O . TYR C 1 396 ? -19.28383 31.74591 21.48651 1.000 27.30868 419 TYR C O 1
ATOM 9164 N N . LYS C 1 397 ? -17.38532 32.97009 21.54140 1.000 26.67749 420 LYS C N 1
ATOM 9165 C CA . LYS C 1 397 ? -16.57627 31.80447 21.88872 1.000 26.03110 420 LYS C CA 1
ATOM 9166 C C . LYS C 1 397 ? -17.04878 31.21984 23.21535 1.000 28.60370 420 LYS C C 1
ATOM 9167 O O . LYS C 1 397 ? -17.48503 31.94232 24.11593 1.000 30.94193 420 LYS C O 1
ATOM 9173 N N . VAL C 1 398 ? -16.99441 29.90157 23.32321 1.000 25.37101 421 VAL C N 1
ATOM 9174 C CA . VAL C 1 398 ? -17.46167 29.22260 24.51431 1.000 31.27734 421 VAL C CA 1
ATOM 9175 C C . VAL C 1 398 ? -16.25450 28.84480 25.36336 1.000 28.93175 421 VAL C C 1
ATOM 9176 O O . VAL C 1 398 ? -15.11342 28.85788 24.90842 1.000 27.90877 421 VAL C O 1
ATOM 9180 N N . GLU C 1 399 ? -16.50863 28.52770 26.62976 1.000 28.76514 422 GLU C N 1
ATOM 9181 C CA . GLU C 1 399 ? -15.43877 28.20431 27.55920 1.000 31.19156 422 GLU C CA 1
ATOM 9182 C C . GLU C 1 399 ? -15.32749 26.71347 27.84852 1.000 32.34821 422 GLU C C 1
ATOM 9183 O O . GLU C 1 399 ? -14.40602 26.29830 28.55907 1.000 29.07029 422 GLU C O 1
ATOM 9189 N N . TYR C 1 400 ? -16.23289 25.90185 27.32471 1.000 32.02295 423 TYR C N 1
ATOM 9190 C CA . TYR C 1 400 ? -16.12675 24.47690 27.53764 1.000 35.29260 423 TYR C CA 1
ATOM 9191 C C . TYR C 1 400 ? -15.34621 23.81539 26.39953 1.000 31.09679 423 TYR C C 1
ATOM 9192 O O . TYR C 1 400 ? -15.03966 22.62273 26.49679 1.000 31.22955 423 TYR C O 1
ATOM 9201 N N . GLN D 1 16 ? -14.19580 44.33096 -15.30170 1.000 53.42398 39 GLN D N 1
ATOM 9202 C CA . GLN D 1 16 ? -13.32595 44.32817 -14.12832 1.000 52.95754 39 GLN D CA 1
ATOM 9203 C C . GLN D 1 16 ? -12.51792 45.62160 -14.07759 1.000 55.02850 39 GLN D C 1
ATOM 9204 O O . GLN D 1 16 ? -12.22255 46.21877 -15.11458 1.000 57.59965 39 GLN D O 1
ATOM 9210 N N . THR D 1 17 ? -12.16480 46.04730 -12.86939 1.000 48.81529 40 THR D N 1
ATOM 9211 C CA . THR D 1 17 ? -11.52103 47.33322 -12.64828 1.000 43.93803 40 THR D CA 1
ATOM 9212 C C . THR D 1 17 ? -9.99977 47.20770 -12.69361 1.000 44.25238 40 THR D C 1
ATOM 9213 O O . THR D 1 17 ? -9.43525 46.11405 -12.61945 1.000 44.13686 40 THR D O 1
ATOM 9217 N N . THR D 1 18 ? -9.34288 48.35519 -12.83773 1.000 44.64998 41 THR D N 1
ATOM 9218 C CA . THR D 1 18 ? -7.89576 48.47350 -12.74830 1.000 41.72088 41 THR D CA 1
ATOM 9219 C C . THR D 1 18 ? -7.50089 48.81785 -11.31773 1.000 41.74480 41 THR D C 1
ATOM 9220 O O . THR D 1 18 ? -8.33866 49.15812 -10.47956 1.000 43.17556 41 THR D O 1
ATOM 9224 N N . GLY D 1 19 ? -6.20011 48.74392 -11.04752 1.000 41.31266 42 GLY D N 1
ATOM 9225 C CA . GLY D 1 19 ? -5.70739 49.17468 -9.75120 1.000 40.86361 42 GLY D CA 1
ATOM 9226 C C . GLY D 1 19 ? -6.10031 50.60134 -9.42620 1.000 41.49006 42 GLY D C 1
ATOM 9227 O O . GLY D 1 19 ? -6.52507 50.89940 -8.30558 1.000 35.80189 42 GLY D O 1
ATOM 9228 N N . THR D 1 20 ? -5.98938 51.49766 -10.41109 1.000 39.88073 43 THR D N 1
ATOM 9229 C CA . THR D 1 20 ? -6.29557 52.90339 -10.16754 1.000 43.71659 43 THR D CA 1
ATOM 9230 C C . THR D 1 20 ? -7.76370 53.09609 -9.82426 1.000 38.76009 43 THR D C 1
ATOM 9231 O O . THR D 1 20 ? -8.09954 53.88459 -8.93335 1.000 37.96247 43 THR D O 1
ATOM 9235 N N . GLN D 1 21 ? -8.65643 52.39025 -10.52372 1.000 40.96543 44 GLN D N 1
ATOM 9236 C CA . GLN D 1 21 ? -10.06739 52.46088 -10.16579 1.000 40.19050 44 GLN D CA 1
ATOM 9237 C C . GLN D 1 21 ? -10.32452 51.85170 -8.79155 1.000 39.47905 44 GLN D C 1
ATOM 9238 O O . GLN D 1 21 ? -11.22584 52.30159 -8.07764 1.000 37.18383 44 GLN D O 1
ATOM 9244 N N . ASP D 1 22 ? -9.55332 50.82999 -8.40732 1.000 37.48127 45 ASP D N 1
ATOM 9245 C CA . ASP D 1 22 ? -9.69331 50.26384 -7.06739 1.000 37.84963 45 ASP D CA 1
ATOM 9246 C C . ASP D 1 22 ? -9.27345 51.26241 -5.99601 1.000 37.71323 45 ASP D C 1
ATOM 9247 O O . ASP D 1 22 ? -9.93774 51.37964 -4.95867 1.000 34.75826 45 ASP D O 1
ATOM 9252 N N . ARG D 1 23 ? -8.17096 51.98467 -6.22688 1.000 36.49918 46 ARG D N 1
ATOM 9253 C CA . ARG D 1 23 ? -7.71240 52.96691 -5.25047 1.000 37.40049 46 ARG D CA 1
ATOM 9254 C C . ARG D 1 23 ? -8.74075 54.07387 -5.06214 1.000 36.98375 46 ARG D C 1
ATOM 9255 O O . ARG D 1 23 ? -9.02434 54.48203 -3.92982 1.000 38.18292 46 ARG D O 1
ATOM 9263 N N . ALA D 1 24 ? -9.32802 54.55608 -6.15902 1.000 35.46054 47 ALA D N 1
ATOM 9264 C CA . ALA D 1 24 ? -10.35524 55.58186 -6.04584 1.000 35.09218 47 ALA D CA 1
ATOM 9265 C C . ALA D 1 24 ? -11.57572 55.04820 -5.30800 1.000 35.56131 47 ALA D C 1
ATOM 9266 O O . ALA D 1 24 ? -12.22210 55.77885 -4.55247 1.000 37.93169 47 ALA D O 1
ATOM 9268 N N . ILE D 1 25 ? -11.89913 53.77218 -5.50515 1.000 33.36599 48 ILE D N 1
ATOM 9269 C CA . ILE D 1 25 ? -12.98120 53.15027 -4.74561 1.000 38.58780 48 ILE D CA 1
ATOM 9270 C C . ILE D 1 25 ? -12.66153 53.14629 -3.24918 1.000 33.94987 48 ILE D C 1
ATOM 9271 O O . ILE D 1 25 ? -13.49153 53.54648 -2.42162 1.000 30.63726 48 ILE D O 1
ATOM 9276 N N . TRP D 1 26 ? -11.45310 52.69576 -2.87491 1.000 33.29282 49 TRP D N 1
ATOM 9277 C CA . TRP D 1 26 ? -11.10049 52.66641 -1.45598 1.000 35.27310 49 TRP D CA 1
ATOM 9278 C C . TRP D 1 26 ? -11.12623 54.06230 -0.85266 1.000 32.73144 49 TRP D C 1
ATOM 9279 O O . TRP D 1 26 ? -11.55235 54.24060 0.28997 1.000 34.25819 49 TRP D O 1
ATOM 9290 N N . VAL D 1 27 ? -10.63872 55.06232 -1.58955 1.000 35.36659 50 VAL D N 1
ATOM 9291 C CA . VAL D 1 27 ? -10.64180 56.42064 -1.05922 1.000 33.33509 50 VAL D CA 1
ATOM 9292 C C . VAL D 1 27 ? -12.07321 56.88327 -0.82335 1.000 37.88850 50 VAL D C 1
ATOM 9293 O O . VAL D 1 27 ? -12.40995 57.40397 0.24794 1.000 33.81004 50 VAL D O 1
ATOM 9297 N N . LYS D 1 28 ? -12.94112 56.68216 -1.81542 1.000 29.14080 51 LYS D N 1
ATOM 9298 C CA . LYS D 1 28 ? -14.34412 57.04080 -1.64943 1.000 33.32002 51 LYS D CA 1
ATOM 9299 C C . LYS D 1 28 ? -14.94598 56.35969 -0.42198 1.000 34.31837 51 LYS D C 1
ATOM 9300 O O . LYS D 1 28 ? -15.62395 57.00127 0.38736 1.000 33.12860 51 LYS D O 1
ATOM 9304 N N . LEU D 1 29 ? -14.69133 55.05850 -0.25963 1.000 30.11498 52 LEU D N 1
ATOM 9305 C CA . LEU D 1 29 ? -15.35120 54.30035 0.80215 1.000 35.90478 52 LEU D CA 1
ATOM 9306 C C . LEU D 1 29 ? -14.76805 54.63147 2.17559 1.000 32.43040 52 LEU D C 1
ATOM 9307 O O . LEU D 1 29 ? -15.51242 54.77480 3.15378 1.000 31.45563 52 LEU D O 1
ATOM 9312 N N . LEU D 1 30 ? -13.43894 54.74490 2.26991 1.000 34.37798 53 LEU D N 1
ATOM 9313 C CA . LEU D 1 30 ? -12.81746 55.17802 3.51638 1.000 31.29209 53 LEU D CA 1
ATOM 9314 C C . LEU D 1 30 ? -13.30479 56.55958 3.91521 1.000 31.14380 53 LEU D C 1
ATOM 9315 O O . LEU D 1 30 ? -13.61061 56.80219 5.08769 1.000 32.22410 53 LEU D O 1
ATOM 9320 N N . TRP D 1 31 ? -13.38654 57.48263 2.95523 1.000 31.90030 54 TRP D N 1
ATOM 9321 C CA . TRP D 1 31 ? -13.92950 58.80474 3.25554 1.000 33.26556 54 TRP D CA 1
ATOM 9322 C C . TRP D 1 31 ? -15.36320 58.69457 3.75313 1.000 32.51531 54 TRP D C 1
ATOM 9323 O O . TRP D 1 31 ? -15.74527 59.32352 4.74726 1.000 34.75464 54 TRP D O 1
ATOM 9334 N N . LYS D 1 32 ? -16.16970 57.88930 3.06197 1.000 35.46678 55 LYS D N 1
ATOM 9335 C CA . LYS D 1 32 ? -17.55085 57.65429 3.46258 1.000 33.75663 55 LYS D CA 1
ATOM 9336 C C . LYS D 1 32 ? -17.63423 57.19727 4.91885 1.000 32.49863 55 LYS D C 1
ATOM 9337 O O . LYS D 1 32 ? -18.43577 57.71880 5.70039 1.000 30.04683 55 LYS D O 1
ATOM 9343 N N . ILE D 1 33 ? -16.78609 56.24583 5.30899 1.000 28.83651 56 ILE D N 1
ATOM 9344 C CA . ILE D 1 33 ? -16.79191 55.77355 6.69174 1.000 28.45009 56 ILE D CA 1
ATOM 9345 C C . ILE D 1 33 ? -16.29885 56.86304 7.63848 1.000 33.27172 56 ILE D C 1
ATOM 9346 O O . ILE D 1 33 ? -16.96532 57.20665 8.62187 1.000 32.46031 56 ILE D O 1
ATOM 9351 N N . SER D 1 34 ? -15.13846 57.44220 7.34538 1.000 29.70913 57 SER D N 1
ATOM 9352 C CA . SER D 1 34 ? -14.39933 58.15516 8.37450 1.000 32.48463 57 SER D CA 1
ATOM 9353 C C . SER D 1 34 ? -14.75165 59.63469 8.47265 1.000 31.07400 57 SER D C 1
ATOM 9354 O O . SER D 1 34 ? -14.68960 60.20141 9.57476 1.000 28.45860 57 SER D O 1
ATOM 9357 N N . TYR D 1 35 ? -15.11140 60.27356 7.35486 1.000 33.46726 58 TYR D N 1
ATOM 9358 C CA . TYR D 1 35 ? -15.25334 61.73071 7.35435 1.000 33.28636 58 TYR D CA 1
ATOM 9359 C C . TYR D 1 35 ? -16.25704 62.23115 8.37535 1.000 33.45945 58 TYR D C 1
ATOM 9360 O O . TYR D 1 35 ? -15.94284 63.20547 9.07845 1.000 34.38481 58 TYR D O 1
ATOM 9369 N N . PRO D 1 36 ? -17.45796 61.65137 8.51020 1.000 34.15401 59 PRO D N 1
ATOM 9370 C CA . PRO D 1 36 ? -18.35884 62.10433 9.58291 1.000 31.81682 59 PRO D CA 1
ATOM 9371 C C . PRO D 1 36 ? -17.69354 62.18812 10.94305 1.000 33.03627 59 PRO D C 1
ATOM 9372 O O . PRO D 1 36 ? -17.92749 63.15630 11.67587 1.000 32.73752 59 PRO D O 1
ATOM 9376 N N . VAL D 1 37 ? -16.86132 61.21116 11.30046 1.000 30.37575 60 VAL D N 1
ATOM 9377 C CA . VAL D 1 37 ? -16.20610 61.25642 12.60161 1.000 27.63396 60 VAL D CA 1
ATOM 9378 C C . VAL D 1 37 ? -15.19596 62.39197 12.63707 1.000 32.18092 60 VAL D C 1
ATOM 9379 O O . VAL D 1 37 ? -15.16834 63.19685 13.57748 1.000 33.20561 60 VAL D O 1
ATOM 9383 N N . ILE D 1 38 ? -14.35521 62.47346 11.60497 1.000 33.02103 61 ILE D N 1
ATOM 9384 C CA . ILE D 1 38 ? -13.25684 63.43094 11.60760 1.000 33.17282 61 ILE D CA 1
ATOM 9385 C C . ILE D 1 38 ? -13.78833 64.84757 11.47265 1.000 34.18205 61 ILE D C 1
ATOM 9386 O O . ILE D 1 38 ? -13.33527 65.76407 12.16714 1.000 36.10729 61 ILE D O 1
ATOM 9391 N N . HIS D 1 39 ? -14.76706 65.04577 10.58873 1.000 34.30221 62 HIS D N 1
ATOM 9392 C CA . HIS D 1 39 ? -15.29588 66.38330 10.35232 1.000 35.10791 62 HIS D CA 1
ATOM 9393 C C . HIS D 1 39 ? -16.08629 66.88133 11.55266 1.000 34.15568 62 HIS D C 1
ATOM 9394 O O . HIS D 1 39 ? -15.97595 68.05451 11.93202 1.000 38.90892 62 HIS D O 1
ATOM 9401 N N . ASN D 1 40 ? -16.86707 66.00487 12.18472 1.000 31.04980 63 ASN D N 1
ATOM 9402 C CA . ASN D 1 40 ? -17.56965 66.42399 13.38937 1.000 31.03093 63 ASN D CA 1
ATOM 9403 C C . ASN D 1 40 ? -16.59983 66.71326 14.52919 1.000 32.47166 63 ASN D C 1
ATOM 9404 O O . ASN D 1 40 ? -16.78092 67.68474 15.26539 1.000 31.72193 63 ASN D O 1
ATOM 9409 N N . LEU D 1 41 ? -15.55465 65.89684 14.68512 1.000 35.07919 64 LEU D N 1
ATOM 9410 C CA . LEU D 1 41 ? -14.56790 66.17920 15.72503 1.000 33.47076 64 LEU D CA 1
ATOM 9411 C C . LEU D 1 41 ? -13.89815 67.52648 15.48470 1.000 31.55098 64 LEU D C 1
ATOM 9412 O O . LEU D 1 41 ? -13.71831 68.31653 16.41773 1.000 30.82219 64 LEU D O 1
ATOM 9417 N N . ALA D 1 42 ? -13.53901 67.81336 14.23338 1.000 30.03828 65 ALA D N 1
ATOM 9418 C CA . ALA D 1 42 ? -12.92035 69.09489 13.92524 1.000 35.36792 65 ALA D CA 1
ATOM 9419 C C . ALA D 1 42 ? -13.85377 70.25616 14.27420 1.000 35.67660 65 ALA D C 1
ATOM 9420 O O . ALA D 1 42 ? -13.40155 71.31385 14.72657 1.000 34.87190 65 ALA D O 1
ATOM 9422 N N . GLU D 1 43 ? -15.15754 70.06790 14.09005 1.000 33.44946 66 GLU D N 1
ATOM 9423 C CA . GLU D 1 43 ? -16.15164 71.11677 14.27993 1.000 35.03797 66 GLU D CA 1
ATOM 9424 C C . GLU D 1 43 ? -16.64554 71.21119 15.71467 1.000 35.34614 66 GLU D C 1
ATOM 9425 O O . GLU D 1 43 ? -17.48684 72.06694 16.01406 1.000 37.24059 66 GLU D O 1
ATOM 9431 N N . GLY D 1 44 ? -16.16777 70.35101 16.60352 1.000 30.99050 67 GLY D N 1
ATOM 9432 C CA . GLY D 1 44 ? -16.70545 70.35031 17.94452 1.000 32.91512 67 GLY D CA 1
ATOM 9433 C C . GLY D 1 44 ? -18.09209 69.77341 18.07240 1.000 34.59911 67 GLY D C 1
ATOM 9434 O O . GLY D 1 44 ? -18.72455 69.94789 19.11768 1.000 31.50012 67 GLY D O 1
ATOM 9435 N N . THR D 1 45 ? -18.58339 69.06852 17.05230 1.000 31.11726 68 THR D N 1
ATOM 9436 C CA . THR D 1 45 ? -19.95670 68.58520 17.05389 1.000 33.76606 68 THR D CA 1
ATOM 9437 C C . THR D 1 45 ? -20.05128 67.06259 17.06728 1.000 32.75241 68 THR D C 1
ATOM 9438 O O . THR D 1 45 ? -21.11139 66.51617 16.75368 1.000 30.34648 68 THR D O 1
ATOM 9442 N N . LEU D 1 46 ? -18.97551 66.36250 17.43455 1.000 36.29877 69 LEU D N 1
ATOM 9443 C CA . LEU D 1 46 ? -19.02324 64.90190 17.44391 1.000 31.38361 69 LEU D CA 1
ATOM 9444 C C . LEU D 1 46 ? -19.97852 64.38463 18.51108 1.000 33.91245 69 LEU D C 1
ATOM 9445 O O . LEU D 1 46 ? -20.83029 63.53462 18.22856 1.000 30.54872 69 LEU D O 1
ATOM 9450 N N . HIS D 1 47 ? -19.83001 64.85619 19.75505 1.000 33.37229 70 HIS D N 1
ATOM 9451 C CA . HIS D 1 47 ? -20.77404 64.46375 20.80070 1.000 35.89847 70 HIS D CA 1
ATOM 9452 C C . HIS D 1 47 ? -22.19455 64.88200 20.44968 1.000 32.37544 70 HIS D C 1
ATOM 9453 O O . HIS D 1 47 ? -23.15231 64.17371 20.76720 1.000 33.84364 70 HIS D O 1
ATOM 9460 N N . GLN D 1 48 ? -22.35008 66.01657 19.77640 1.000 35.39853 71 GLN D N 1
ATOM 9461 C CA . GLN D 1 48 ? -23.68555 66.49829 19.45328 1.000 31.50630 71 GLN D CA 1
ATOM 9462 C C . GLN D 1 48 ? -24.34776 65.65844 18.36815 1.000 31.99579 71 GLN D C 1
ATOM 9463 O O . GLN D 1 48 ? -25.55026 65.38782 18.44100 1.000 29.64521 71 GLN D O 1
ATOM 9469 N N . ASN D 1 49 ? -23.59486 65.24625 17.34515 1.000 31.92085 72 ASN D N 1
ATOM 9470 C CA . ASN D 1 49 ? -24.22957 64.64156 16.17847 1.000 35.01243 72 ASN D CA 1
ATOM 9471 C C . ASN D 1 49 ? -24.11132 63.12434 16.09454 1.000 32.07945 72 ASN D C 1
ATOM 9472 O O . ASN D 1 49 ? -24.93845 62.50095 15.42326 1.000 29.91310 72 ASN D O 1
ATOM 9477 N N . MET D 1 50 ? -23.11813 62.50932 16.72003 1.000 31.75777 73 MET D N 1
ATOM 9478 C CA . MET D 1 50 ? -22.93902 61.07927 16.51412 1.000 28.29765 73 MET D CA 1
ATOM 9479 C C . MET D 1 50 ? -24.04251 60.29875 17.21522 1.000 30.25136 73 MET D C 1
ATOM 9480 O O . MET D 1 50 ? -24.28945 60.50862 18.41131 1.000 25.53716 73 MET D O 1
ATOM 9485 N N . PRO D 1 51 ? -24.73007 59.40807 16.51505 1.000 28.63497 74 PRO D N 1
ATOM 9486 C CA . PRO D 1 51 ? -25.67680 58.52243 17.18468 1.000 30.32845 74 PRO D CA 1
ATOM 9487 C C . PRO D 1 51 ? -24.96505 57.67684 18.22906 1.000 32.29846 74 PRO D C 1
ATOM 9488 O O . PRO D 1 51 ? -23.75377 57.45356 18.16884 1.000 32.73238 74 PRO D O 1
ATOM 9492 N N . ILE D 1 52 ? -25.73697 57.23054 19.21827 1.000 31.79979 75 ILE D N 1
ATOM 9493 C CA . ILE D 1 52 ? -25.25098 56.29163 20.22191 1.000 29.12552 75 ILE D CA 1
ATOM 9494 C C . ILE D 1 52 ? -26.19821 55.09933 20.20966 1.000 31.64293 75 ILE D C 1
ATOM 9495 O O . ILE D 1 52 ? -27.01358 54.92313 21.12135 1.000 30.69759 75 ILE D O 1
ATOM 9500 N N . GLU D 1 53 ? -26.10752 54.28282 19.15998 1.000 30.96469 76 GLU D N 1
ATOM 9501 C CA . GLU D 1 53 ? -27.01836 53.16231 18.96442 1.000 33.80121 76 GLU D CA 1
ATOM 9502 C C . GLU D 1 53 ? -26.49279 51.93725 19.70152 1.000 32.97670 76 GLU D C 1
ATOM 9503 O O . GLU D 1 53 ? -25.31218 51.58695 19.58718 1.000 32.62607 76 GLU D O 1
ATOM 9509 N N . THR D 1 54 ? -27.36134 51.30245 20.47168 1.000 30.18103 77 THR D N 1
ATOM 9510 C CA . THR D 1 54 ? -27.00569 50.08997 21.19022 1.000 32.17035 77 THR D CA 1
ATOM 9511 C C . THR D 1 54 ? -28.09106 49.05070 20.95295 1.000 31.71102 77 THR D C 1
ATOM 9512 O O . THR D 1 54 ? -29.22118 49.38482 20.59068 1.000 31.78967 77 THR D O 1
ATOM 9516 N N . ARG D 1 55 ? -27.73791 47.77794 21.14783 1.000 28.98647 78 ARG D N 1
ATOM 9517 C CA . ARG D 1 55 ? -28.75176 46.73501 21.04609 1.000 31.79559 78 ARG D CA 1
ATOM 9518 C C . ARG D 1 55 ? -29.87749 46.96023 22.05255 1.000 34.77177 78 ARG D C 1
ATOM 9519 O O . ARG D 1 55 ? -31.05414 46.85294 21.70308 1.000 33.05482 78 ARG D O 1
ATOM 9527 N N . SER D 1 56 ? -29.53321 47.28547 23.30444 1.000 31.21864 79 SER D N 1
ATOM 9528 C CA . SER D 1 56 ? -30.53172 47.52840 24.34019 1.000 35.15320 79 SER D CA 1
ATOM 9529 C C . SER D 1 56 ? -31.30441 48.82596 24.13875 1.000 39.20869 79 SER D C 1
ATOM 9530 O O . SER D 1 56 ? -32.38408 48.98676 24.72218 1.000 38.06083 79 SER D O 1
ATOM 9533 N N . GLY D 1 57 ? -30.76303 49.77084 23.37324 1.000 34.63909 80 GLY D N 1
ATOM 9534 C CA . GLY D 1 57 ? -31.35568 51.07999 23.27750 1.000 35.70693 80 GLY D CA 1
ATOM 9535 C C . GLY D 1 57 ? -30.95694 52.03094 24.38083 1.000 37.45041 80 GLY D C 1
ATOM 9536 O O . GLY D 1 57 ? -31.33277 53.20698 24.32215 1.000 45.05614 80 GLY D O 1
ATOM 9537 N N . GLU D 1 58 ? -30.21074 51.57145 25.38304 1.000 36.06684 81 GLU D N 1
ATOM 9538 C CA . GLU D 1 58 ? -29.71221 52.45289 26.43228 1.000 37.34746 81 GLU D CA 1
ATOM 9539 C C . GLU D 1 58 ? -28.48406 53.20843 25.94423 1.000 40.90754 81 GLU D C 1
ATOM 9540 O O . GLU D 1 58 ? -27.67177 52.67386 25.18033 1.000 33.99724 81 GLU D O 1
ATOM 9546 N N . THR D 1 59 ? -28.35057 54.46114 26.38598 1.000 36.50384 82 THR D N 1
ATOM 9547 C CA . THR D 1 59 ? -27.14375 55.23291 26.13093 1.000 34.88878 82 THR D CA 1
ATOM 9548 C C . THR D 1 59 ? -26.30791 55.46921 27.37807 1.000 35.07339 82 THR D C 1
ATOM 9549 O O . THR D 1 59 ? -25.14397 55.85275 27.25245 1.000 35.96161 82 THR D O 1
ATOM 9553 N N . ALA D 1 60 ? -26.85675 55.22784 28.56573 1.000 37.39748 83 ALA D N 1
ATOM 9554 C CA . ALA D 1 60 ? -26.10102 55.42917 29.79010 1.000 32.19826 83 ALA D CA 1
ATOM 9555 C C . ALA D 1 60 ? -24.83762 54.57547 29.77637 1.000 37.06280 83 ALA D C 1
ATOM 9556 O O . ALA D 1 60 ? -24.85291 53.41917 29.35051 1.000 36.19495 83 ALA D O 1
ATOM 9558 N N . GLY D 1 61 ? -23.73177 55.15652 30.23552 1.000 35.17076 84 GLY D N 1
ATOM 9559 C CA . GLY D 1 61 ? -22.45418 54.46871 30.20305 1.000 35.21507 84 GLY D CA 1
ATOM 9560 C C . GLY D 1 61 ? -21.80173 54.52789 28.83459 1.000 34.47426 84 GLY D C 1
ATOM 9561 O O . GLY D 1 61 ? -20.67583 55.02654 28.69136 1.000 30.56532 84 GLY D O 1
ATOM 9562 N N . TYR D 1 62 ? -22.51178 54.03318 27.81566 1.000 31.24105 85 TYR D N 1
ATOM 9563 C CA . TYR D 1 62 ? -21.99258 54.09296 26.44960 1.000 30.50219 85 TYR D CA 1
ATOM 9564 C C . TYR D 1 62 ? -21.62005 55.51386 26.05017 1.000 30.67942 85 TYR D C 1
ATOM 9565 O O . TYR D 1 62 ? -20.63583 55.72497 25.33494 1.000 31.75670 85 TYR D O 1
ATOM 9574 N N . LYS D 1 63 ? -22.41745 56.50113 26.46559 1.000 31.82877 86 LYS D N 1
ATOM 9575 C CA . LYS D 1 63 ? -22.14229 57.87876 26.07074 1.000 33.32245 86 LYS D CA 1
ATOM 9576 C C . LYS D 1 63 ? -20.85623 58.42734 26.68605 1.000 28.78344 86 LYS D C 1
ATOM 9577 O O . LYS D 1 63 ? -20.32884 59.42724 26.18041 1.000 29.60639 86 LYS D O 1
ATOM 9583 N N . ASP D 1 64 ? -20.36699 57.81791 27.77852 1.000 28.14412 87 ASP D N 1
ATOM 9584 C CA . ASP D 1 64 ? -19.09095 58.19683 28.38044 1.000 29.43496 87 ASP D CA 1
ATOM 9585 C C . ASP D 1 64 ? -17.89974 57.68921 27.58492 1.000 28.39275 87 ASP D C 1
ATOM 9586 O O . ASP D 1 64 ? -16.78735 58.20065 27.76035 1.000 33.28665 87 ASP D O 1
ATOM 9591 N N . MET D 1 65 ? -18.08646 56.67700 26.74655 1.000 25.00913 88 MET D N 1
ATOM 9592 C CA . MET D 1 65 ? -16.95259 56.03959 26.10169 1.000 31.14712 88 MET D CA 1
ATOM 9593 C C . MET D 1 65 ? -17.03464 56.00538 24.58610 1.000 27.26992 88 MET D C 1
ATOM 9594 O O . MET D 1 65 ? -15.98896 55.87930 23.93929 1.000 27.21481 88 MET D O 1
ATOM 9599 N N . THR D 1 66 ? -18.22679 56.14473 24.00031 1.000 23.63916 89 THR D N 1
ATOM 9600 C CA . THR D 1 66 ? -18.40607 55.75883 22.60413 1.000 27.03206 89 THR D CA 1
ATOM 9601 C C . THR D 1 66 ? -17.73251 56.70888 21.61712 1.000 29.55223 89 THR D C 1
ATOM 9602 O O . THR D 1 66 ? -17.58310 56.33911 20.44615 1.000 27.63053 89 THR D O 1
ATOM 9606 N N . HIS D 1 67 ? -17.31997 57.90508 22.05268 1.000 27.48094 90 HIS D N 1
ATOM 9607 C CA . HIS D 1 67 ? -16.72020 58.89769 21.16210 1.000 28.58254 90 HIS D CA 1
ATOM 9608 C C . HIS D 1 67 ? -15.21987 58.71628 21.01797 1.000 28.56918 90 HIS D C 1
ATOM 9609 O O . HIS D 1 67 ? -14.68616 58.83204 19.90968 1.000 29.26073 90 HIS D O 1
ATOM 9616 N N . LEU D 1 68 ? -14.52614 58.40583 22.10756 1.000 26.11882 91 LEU D N 1
ATOM 9617 C CA . LEU D 1 68 ? -13.14222 57.98193 21.95793 1.000 28.75338 91 LEU D CA 1
ATOM 9618 C C . LEU D 1 68 ? -13.04764 56.72981 21.08647 1.000 26.70568 91 LEU D C 1
ATOM 9619 O O . LEU D 1 68 ? -12.15185 56.62156 20.24265 1.000 26.98321 91 LEU D O 1
ATOM 9624 N N . GLU D 1 69 ? -13.97002 55.77714 21.27106 1.000 28.18861 92 GLU D N 1
ATOM 9625 C CA . GLU D 1 69 ? -14.02938 54.61121 20.38984 1.000 28.91247 92 GLU D CA 1
ATOM 9626 C C . GLU D 1 69 ? -14.09828 55.03177 18.92718 1.000 26.97543 92 GLU D C 1
ATOM 9627 O O . GLU D 1 69 ? -13.32268 54.55851 18.09238 1.000 25.46681 92 GLU D O 1
ATOM 9633 N N . ALA D 1 70 ? -15.04568 55.91737 18.60257 1.000 28.17169 93 ALA D N 1
ATOM 9634 C CA . ALA D 1 70 ? -15.16817 56.43188 17.24309 1.000 29.15629 93 ALA D CA 1
ATOM 9635 C C . ALA D 1 70 ? -13.84943 57.02703 16.74234 1.000 28.98797 93 ALA D C 1
ATOM 9636 O O . ALA D 1 70 ? -13.39302 56.71950 15.63583 1.000 30.16740 93 ALA D O 1
ATOM 9638 N N . VAL D 1 71 ? -13.21858 57.87285 17.55844 1.000 28.52382 94 VAL D N 1
ATOM 9639 C CA . VAL D 1 71 ? -12.04495 58.62671 17.11882 1.000 28.59603 94 VAL D CA 1
ATOM 9640 C C . VAL D 1 71 ? -10.83130 57.70877 16.98297 1.000 32.12033 94 VAL D C 1
ATOM 9641 O O . VAL D 1 71 ? -10.19196 57.64132 15.92132 1.000 29.18927 94 VAL D O 1
ATOM 9645 N N . GLY D 1 72 ? -10.49598 56.99700 18.06287 1.000 25.02281 95 GLY D N 1
ATOM 9646 C CA . GLY D 1 72 ? -9.35291 56.10066 18.02437 1.000 28.64951 95 GLY D CA 1
ATOM 9647 C C . GLY D 1 72 ? -9.45531 55.05679 16.92952 1.000 26.51070 95 GLY D C 1
ATOM 9648 O O . GLY D 1 72 ? -8.48624 54.79949 16.21013 1.000 31.10832 95 GLY D O 1
ATOM 9649 N N . ARG D 1 73 ? -10.62912 54.44406 16.77815 1.000 25.05631 96 ARG D N 1
ATOM 9650 C CA . ARG D 1 73 ? -10.75881 53.40295 15.76075 1.000 29.69484 96 ARG D CA 1
ATOM 9651 C C . ARG D 1 73 ? -10.71021 53.99527 14.35446 1.000 25.76009 96 ARG D C 1
ATOM 9652 O O . ARG D 1 73 ? -10.10252 53.41132 13.45278 1.000 27.78992 96 ARG D O 1
ATOM 9660 N N . THR D 1 74 ? -11.33462 55.15202 14.13977 1.000 25.50517 97 THR D N 1
ATOM 9661 C CA . THR D 1 74 ? -11.23845 55.77361 12.82239 1.000 27.13811 97 THR D CA 1
ATOM 9662 C C . THR D 1 74 ? -9.79846 56.15685 12.50655 1.000 26.77030 97 THR D C 1
ATOM 9663 O O . THR D 1 74 ? -9.29944 55.88751 11.40567 1.000 28.72439 97 THR D O 1
ATOM 9667 N N . LEU D 1 75 ? -9.10387 56.75586 13.47209 1.000 26.65674 98 LEU D N 1
ATOM 9668 C CA . LEU D 1 75 ? -7.75708 57.24728 13.20139 1.000 30.54011 98 LEU D CA 1
ATOM 9669 C C . LEU D 1 75 ? -6.77687 56.10453 12.97158 1.000 26.94106 98 LEU D C 1
ATOM 9670 O O . LEU D 1 75 ? -5.93540 56.17943 12.07164 1.000 30.77836 98 LEU D O 1
ATOM 9675 N N . ALA D 1 76 ? -6.86373 55.03805 13.76873 1.000 31.65375 99 ALA D N 1
ATOM 9676 C CA . ALA D 1 76 ? -5.96351 53.90617 13.57753 1.000 27.94313 99 ALA D CA 1
ATOM 9677 C C . ALA D 1 76 ? -6.02014 53.36296 12.14732 1.000 34.19476 99 ALA D C 1
ATOM 9678 O O . ALA D 1 76 ? -5.02634 52.82009 11.64576 1.000 31.98973 99 ALA D O 1
ATOM 9680 N N . GLY D 1 77 ? -7.15056 53.52808 11.46177 1.000 29.71839 100 GLY D N 1
ATOM 9681 C CA . GLY D 1 77 ? -7.28353 52.97407 10.12850 1.000 27.19956 100 GLY D CA 1
ATOM 9682 C C . GLY D 1 77 ? -7.01042 53.94018 8.99106 1.000 30.25052 100 GLY D C 1
ATOM 9683 O O . GLY D 1 77 ? -6.59521 53.51510 7.90976 1.000 34.05120 100 GLY D O 1
ATOM 9684 N N . VAL D 1 78 ? -7.25222 55.23467 9.20142 1.000 26.98355 101 VAL D N 1
ATOM 9685 C CA . VAL D 1 78 ? -6.88388 56.22453 8.19685 1.000 28.23680 101 VAL D CA 1
ATOM 9686 C C . VAL D 1 78 ? -5.43968 56.69035 8.31820 1.000 30.40586 101 VAL D C 1
ATOM 9687 O O . VAL D 1 78 ? -4.91555 57.26639 7.35809 1.000 32.74469 101 VAL D O 1
ATOM 9691 N N . ALA D 1 79 ? -4.78500 56.46659 9.45984 1.000 25.98582 102 ALA D N 1
ATOM 9692 C CA . ALA D 1 79 ? -3.43006 56.98600 9.65633 1.000 31.43936 102 ALA D CA 1
ATOM 9693 C C . ALA D 1 79 ? -2.48579 56.68100 8.49400 1.000 31.47940 102 ALA D C 1
ATOM 9694 O O . ALA D 1 79 ? -1.87485 57.62380 7.96754 1.000 30.09018 102 ALA D O 1
ATOM 9696 N N . PRO D 1 80 ? -2.33464 55.43594 8.02874 1.000 28.25399 103 PRO D N 1
ATOM 9697 C CA . PRO D 1 80 ? -1.37630 55.19583 6.93863 1.000 30.82866 103 PRO D CA 1
ATOM 9698 C C . PRO D 1 80 ? -1.62222 56.07432 5.72129 1.000 33.62820 103 PRO D C 1
ATOM 9699 O O . PRO D 1 80 ? -0.67583 56.66367 5.18737 1.000 30.48986 103 PRO D O 1
ATOM 9703 N N . TRP D 1 81 ? -2.87930 56.18872 5.28175 1.000 28.94618 104 TRP D N 1
ATOM 9704 C CA . TRP D 1 81 ? -3.20019 57.04029 4.14298 1.000 29.10142 104 TRP D CA 1
ATOM 9705 C C . TRP D 1 81 ? -2.75957 58.48516 4.38153 1.000 33.41988 104 TRP D C 1
ATOM 9706 O O . TRP D 1 81 ? -2.15261 59.10520 3.50286 1.000 33.82544 104 TRP D O 1
ATOM 9717 N N . LEU D 1 82 ? -3.03034 59.03248 5.57146 1.000 31.61249 105 LEU D N 1
ATOM 9718 C CA . LEU D 1 82 ? -2.65768 60.42021 5.84567 1.000 34.32719 105 LEU D CA 1
ATOM 9719 C C . LEU D 1 82 ? -1.15657 60.59482 6.00319 1.000 34.46816 105 LEU D C 1
ATOM 9720 O O . LEU D 1 82 ? -0.67428 61.73389 5.96357 1.000 30.08617 105 LEU D O 1
ATOM 9725 N N . ALA D 1 83 ? -0.41843 59.49146 6.17824 1.000 36.50148 106 ALA D N 1
ATOM 9726 C CA . ALA D 1 83 ? 1.03321 59.54141 6.30046 1.000 33.22142 106 ALA D CA 1
ATOM 9727 C C . ALA D 1 83 ? 1.72800 59.76539 4.96192 1.000 34.34047 106 ALA D C 1
ATOM 9728 O O . ALA D 1 83 ? 2.90910 60.11360 4.94782 1.000 33.41468 106 ALA D O 1
ATOM 9730 N N . LEU D 1 84 ? 1.02310 59.59676 3.84921 1.000 38.13842 107 LEU D N 1
ATOM 9731 C CA . LEU D 1 84 ? 1.63988 59.71705 2.53576 1.000 37.24435 107 LEU D CA 1
ATOM 9732 C C . LEU D 1 84 ? 2.17641 61.13162 2.30112 1.000 41.14724 107 LEU D C 1
ATOM 9733 O O . LEU D 1 84 ? 1.64415 62.10258 2.85048 1.000 37.16540 107 LEU D O 1
ATOM 9738 N N . PRO D 1 85 ? 3.21893 61.28166 1.47100 1.000 44.97723 108 PRO D N 1
ATOM 9739 C CA . PRO D 1 85 ? 3.70068 62.63246 1.14023 1.000 39.61188 108 PRO D CA 1
ATOM 9740 C C . PRO D 1 85 ? 2.59021 63.42063 0.46424 1.000 36.97709 108 PRO D C 1
ATOM 9741 O O . PRO D 1 85 ? 1.68291 62.85119 -0.14374 1.000 35.36352 108 PRO D O 1
ATOM 9745 N N . ASP D 1 86 ? 2.64545 64.74103 0.59427 1.000 42.60283 109 ASP D N 1
ATOM 9746 C CA . ASP D 1 86 ? 1.62804 65.57264 -0.03563 1.000 40.93212 109 ASP D CA 1
ATOM 9747 C C . ASP D 1 86 ? 1.87855 65.71323 -1.53601 1.000 41.07681 109 ASP D C 1
ATOM 9748 O O . ASP D 1 86 ? 3.01893 65.68237 -2.00802 1.000 39.17687 109 ASP D O 1
ATOM 9753 N N . ASP D 1 87 ? 0.79021 65.84375 -2.28939 1.000 38.45434 110 ASP D N 1
ATOM 9754 C CA . ASP D 1 87 ? 0.86242 66.20299 -3.70057 1.000 44.00461 110 ASP D CA 1
ATOM 9755 C C . ASP D 1 87 ? -0.45196 66.88231 -4.06687 1.000 43.75201 110 ASP D C 1
ATOM 9756 O O . ASP D 1 87 ? -1.40038 66.89062 -3.27986 1.000 45.58322 110 ASP D O 1
ATOM 9761 N N . ASP D 1 88 ? -0.51875 67.44630 -5.27334 1.000 42.34525 111 ASP D N 1
ATOM 9762 C CA . ASP D 1 88 ? -1.68705 68.22909 -5.65562 1.000 45.12954 111 ASP D CA 1
ATOM 9763 C C . ASP D 1 88 ? -2.66680 67.47243 -6.55082 1.000 45.73892 111 ASP D C 1
ATOM 9764 O O . ASP D 1 88 ? -3.60449 68.08636 -7.07090 1.000 48.06178 111 ASP D O 1
ATOM 9769 N N . THR D 1 89 ? -2.49805 66.16097 -6.72577 1.000 40.33265 112 THR D N 1
ATOM 9770 C CA . THR D 1 89 ? -3.53179 65.38019 -7.39989 1.000 44.18015 112 THR D CA 1
ATOM 9771 C C . THR D 1 89 ? -4.85980 65.48713 -6.64756 1.000 43.71902 112 THR D C 1
ATOM 9772 O O . THR D 1 89 ? -4.91651 65.90053 -5.47994 1.000 40.35475 112 THR D O 1
ATOM 9776 N N . GLU D 1 90 ? -5.94062 65.09627 -7.33607 1.000 37.69813 113 GLU D N 1
ATOM 9777 C CA . GLU D 1 90 ? -7.25812 65.07085 -6.70864 1.000 43.02756 113 GLU D CA 1
ATOM 9778 C C . GLU D 1 90 ? -7.24138 64.30583 -5.38652 1.000 41.73067 113 GLU D C 1
ATOM 9779 O O . GLU D 1 90 ? -7.85013 64.74655 -4.40459 1.000 41.34595 113 GLU D O 1
ATOM 9785 N N . GLU D 1 91 ? -6.53441 63.16846 -5.33081 1.000 32.86630 114 GLU D N 1
ATOM 9786 C CA . GLU D 1 91 ? -6.43147 62.44868 -4.06249 1.000 39.64775 114 GLU D CA 1
ATOM 9787 C C . GLU D 1 91 ? -5.54449 63.19206 -3.06708 1.000 37.10848 114 GLU D C 1
ATOM 9788 O O . GLU D 1 91 ? -5.84366 63.22935 -1.86799 1.000 38.00627 114 GLU D O 1
ATOM 9794 N N . GLY D 1 92 ? -4.44766 63.78343 -3.53486 1.000 36.49390 115 GLY D N 1
ATOM 9795 C CA . GLY D 1 92 ? -3.62073 64.57447 -2.63837 1.000 34.65712 115 GLY D CA 1
ATOM 9796 C C . GLY D 1 92 ? -4.39588 65.67123 -1.93092 1.000 38.20909 115 GLY D C 1
ATOM 9797 O O . GLY D 1 92 ? -4.16715 65.93976 -0.74816 1.000 40.84512 115 GLY D O 1
ATOM 9798 N N . LYS D 1 93 ? -5.33311 66.31502 -2.64368 1.000 41.10778 116 LYS D N 1
ATOM 9799 C CA . LYS D 1 93 ? -6.15471 67.35700 -2.02932 1.000 42.40958 116 LYS D CA 1
ATOM 9800 C C . LYS D 1 93 ? -6.99026 66.78439 -0.90060 1.000 40.47533 116 LYS D C 1
ATOM 9801 O O . LYS D 1 93 ? -7.07507 67.38040 0.17996 1.000 41.17826 116 LYS D O 1
ATOM 9807 N N . LEU D 1 94 ? -7.60805 65.62325 -1.13743 1.000 36.26743 117 LEU D N 1
ATOM 9808 C CA . LEU D 1 94 ? -8.41035 64.96799 -0.11009 1.000 37.73586 117 LEU D CA 1
ATOM 9809 C C . LEU D 1 94 ? -7.57199 64.60196 1.11132 1.000 33.93394 117 LEU D C 1
ATOM 9810 O O . LEU D 1 94 ? -8.01794 64.79014 2.24669 1.000 32.40272 117 LEU D O 1
ATOM 9815 N N . ARG D 1 95 ? -6.36040 64.06859 0.89952 1.000 35.50262 118 ARG D N 1
ATOM 9816 C CA . ARG D 1 95 ? -5.50173 63.68603 2.02185 1.000 35.71836 118 ARG D CA 1
ATOM 9817 C C . ARG D 1 95 ? -5.16500 64.88414 2.90278 1.000 37.45086 118 ARG D C 1
ATOM 9818 O O . ARG D 1 95 ? -5.16332 64.77670 4.13756 1.000 35.17120 118 ARG D O 1
ATOM 9826 N N . LYS D 1 96 ? -4.86406 66.03255 2.28677 1.000 42.32098 119 LYS D N 1
ATOM 9827 C CA . LYS D 1 96 ? -4.48100 67.20086 3.07117 1.000 38.95393 119 LYS D CA 1
ATOM 9828 C C . LYS D 1 96 ? -5.68776 67.80071 3.77534 1.000 39.61697 119 LYS D C 1
ATOM 9829 O O . LYS D 1 96 ? -5.56965 68.28402 4.90881 1.000 36.38623 119 LYS D O 1
ATOM 9835 N N . GLN D 1 97 ? -6.85844 67.76765 3.12592 1.000 35.13585 120 GLN D N 1
ATOM 9836 C CA . GLN D 1 97 ? -8.07416 68.24412 3.77713 1.000 34.20194 120 GLN D CA 1
ATOM 9837 C C . GLN D 1 97 ? -8.36771 67.43279 5.03041 1.000 35.81762 120 GLN D C 1
ATOM 9838 O O . GLN D 1 97 ? -8.60716 67.99272 6.10730 1.000 39.58019 120 GLN D O 1
ATOM 9844 N N . MET D 1 98 ? -8.34246 66.10293 4.90967 1.000 35.91038 121 MET D N 1
ATOM 9845 C CA . MET D 1 98 ? -8.64328 65.25983 6.06039 1.000 36.17970 121 MET D CA 1
ATOM 9846 C C . MET D 1 98 ? -7.59216 65.41676 7.15355 1.000 32.89157 121 MET D C 1
ATOM 9847 O O . MET D 1 98 ? -7.93720 65.53969 8.33217 1.000 31.76770 121 MET D O 1
ATOM 9852 N N . ARG D 1 99 ? -6.30774 65.43844 6.78253 1.000 35.91905 122 ARG D N 1
ATOM 9853 C CA . ARG D 1 99 ? -5.25276 65.53777 7.78645 1.000 32.97224 122 ARG D CA 1
ATOM 9854 C C . ARG D 1 99 ? -5.39651 66.81164 8.61206 1.000 36.89197 122 ARG D C 1
ATOM 9855 O O . ARG D 1 99 ? -5.27187 66.78243 9.84495 1.000 35.98560 122 ARG D O 1
ATOM 9863 N N . GLU D 1 100 ? -5.67969 67.93741 7.94908 1.000 35.74219 123 GLU D N 1
ATOM 9864 C CA . GLU D 1 100 ? -5.87818 69.19427 8.66361 1.000 35.10870 123 GLU D CA 1
ATOM 9865 C C . GLU D 1 100 ? -7.06816 69.10793 9.61600 1.000 33.42295 123 GLU D C 1
ATOM 9866 O O . GLU D 1 100 ? -7.03823 69.67317 10.71258 1.000 31.56452 123 GLU D O 1
ATOM 9870 N N . GLU D 1 101 ? -8.12131 68.39371 9.22744 1.000 34.97759 124 GLU D N 1
ATOM 9871 C CA . GLU D 1 101 ? -9.25465 68.26594 10.13669 1.000 34.04546 124 GLU D CA 1
ATOM 9872 C C . GLU D 1 101 ? -8.99005 67.28284 11.27633 1.000 29.67178 124 GLU D C 1
ATOM 9873 O O . GLU D 1 101 ? -9.50954 67.49229 12.37631 1.000 30.17260 124 GLU D O 1
ATOM 9879 N N . VAL D 1 102 ? -8.19169 66.22691 11.05279 1.000 28.93219 125 VAL D N 1
ATOM 9880 C CA . VAL D 1 102 ? -7.77072 65.36581 12.16301 1.000 31.35885 125 VAL D CA 1
ATOM 9881 C C . VAL D 1 102 ? -6.93313 66.15663 13.15894 1.000 29.22179 125 VAL D C 1
ATOM 9882 O O . VAL D 1 102 ? -7.13632 66.06826 14.37491 1.000 32.62844 125 VAL D O 1
ATOM 9886 N N . LEU D 1 103 ? -5.95080 66.91246 12.65704 1.000 32.32391 126 LEU D N 1
ATOM 9887 C CA . LEU D 1 103 ? -5.11622 67.72016 13.54127 1.000 32.96458 126 LEU D CA 1
ATOM 9888 C C . LEU D 1 103 ? -5.96495 68.67357 14.37284 1.000 32.96283 126 LEU D C 1
ATOM 9889 O O . LEU D 1 103 ? -5.71624 68.85699 15.57186 1.000 35.55661 126 LEU D O 1
ATOM 9894 N N . LYS D 1 104 ? -6.99205 69.25948 13.75975 1.000 28.14665 127 LYS D N 1
ATOM 9895 C CA . LYS D 1 104 ? -7.88342 70.16478 14.47553 1.000 30.90814 127 LYS D CA 1
ATOM 9896 C C . LYS D 1 104 ? -8.70474 69.41971 15.52786 1.000 29.83740 127 LYS D C 1
ATOM 9897 O O . LYS D 1 104 ? -8.78510 69.84543 16.68571 1.000 30.37589 127 LYS D O 1
ATOM 9903 N N . GLY D 1 105 ? -9.32558 68.30529 15.14144 1.000 28.34001 128 GLY D N 1
ATOM 9904 C CA . GLY D 1 105 ? -10.08477 67.52477 16.10514 1.000 29.74893 128 GLY D CA 1
ATOM 9905 C C . GLY D 1 105 ? -9.23136 67.00629 17.24999 1.000 29.61159 128 GLY D C 1
ATOM 9906 O O . GLY D 1 105 ? -9.67205 66.98463 18.39843 1.000 28.44985 128 GLY D O 1
ATOM 9907 N N . LEU D 1 106 ? -7.98933 66.59828 16.95496 1.000 29.52405 129 LEU D N 1
ATOM 9908 C CA . LEU D 1 106 ? -7.11987 66.07057 18.00671 1.000 32.51104 129 LEU D CA 1
ATOM 9909 C C . LEU D 1 106 ? -6.83932 67.12608 19.06546 1.000 34.60466 129 LEU D C 1
ATOM 9910 O O . LEU D 1 106 ? -6.82317 66.82344 20.26574 1.000 34.68764 129 LEU D O 1
ATOM 9915 N N . LYS D 1 107 ? -6.64055 68.37755 18.63757 1.000 35.21302 130 LYS D N 1
ATOM 9916 C CA . LYS D 1 107 ? -6.53260 69.49101 19.57901 1.000 37.98874 130 LYS D CA 1
ATOM 9917 C C . LYS D 1 107 ? -7.81263 69.63735 20.40047 1.000 33.03094 130 LYS D C 1
ATOM 9918 O O . LYS D 1 107 ? -7.76578 69.78114 21.62901 1.000 29.67535 130 LYS D O 1
ATOM 9924 N N . ASN D 1 108 ? -8.97029 69.60346 19.73032 1.000 33.82051 131 ASN D N 1
ATOM 9925 C CA . ASN D 1 108 ? -10.23805 69.68716 20.44229 1.000 30.51538 131 ASN D CA 1
ATOM 9926 C C . ASN D 1 108 ? -10.35087 68.58464 21.48572 1.000 33.46091 131 ASN D C 1
ATOM 9927 O O . ASN D 1 108 ? -10.80560 68.82464 22.61093 1.000 27.77871 131 ASN D O 1
ATOM 9932 N N . ALA D 1 109 ? -9.92481 67.37043 21.13193 1.000 30.53064 132 ALA D N 1
ATOM 9933 C CA . ALA D 1 109 ? -10.24706 66.20648 21.94072 1.000 27.12744 132 ALA D CA 1
ATOM 9934 C C . ALA D 1 109 ? -9.62619 66.26651 23.32939 1.000 28.85197 132 ALA D C 1
ATOM 9935 O O . ALA D 1 109 ? -10.10937 65.57474 24.22969 1.000 33.27453 132 ALA D O 1
ATOM 9937 N N . VAL D 1 110 ? -8.58678 67.07797 23.53735 1.000 31.84609 133 VAL D N 1
ATOM 9938 C CA . VAL D 1 110 ? -7.97513 67.23824 24.85379 1.000 26.61184 133 VAL D CA 1
ATOM 9939 C C . VAL D 1 110 ? -8.08221 68.66222 25.37994 1.000 31.76426 133 VAL D C 1
ATOM 9940 O O . VAL D 1 110 ? -7.57118 68.94924 26.46606 1.000 35.58771 133 VAL D O 1
ATOM 9944 N N . ASP D 1 111 ? -8.71857 69.55676 24.64942 1.000 29.28124 134 ASP D N 1
ATOM 9945 C CA . ASP D 1 111 ? -8.98024 70.90704 25.13397 1.000 32.72754 134 ASP D CA 1
ATOM 9946 C C . ASP D 1 111 ? -10.05223 70.87480 26.22807 1.000 29.94849 134 ASP D C 1
ATOM 9947 O O . ASP D 1 111 ? -11.19744 70.50936 25.94564 1.000 32.93521 134 ASP D O 1
ATOM 9952 N N . PRO D 1 112 ? -9.74450 71.26427 27.47031 1.000 27.40922 135 PRO D N 1
ATOM 9953 C CA . PRO D 1 112 ? -10.74876 71.13051 28.54049 1.000 33.57332 135 PRO D CA 1
ATOM 9954 C C . PRO D 1 112 ? -11.96547 72.01704 28.34760 1.000 33.14234 135 PRO D C 1
ATOM 9955 O O . PRO D 1 112 ? -12.98118 71.78163 29.01353 1.000 34.03718 135 PRO D O 1
ATOM 9959 N N . ALA D 1 113 ? -11.90864 73.02198 27.46886 1.000 30.42082 136 ALA D N 1
ATOM 9960 C CA . ALA D 1 113 ? -13.07584 73.85146 27.18957 1.000 32.84273 136 ALA D CA 1
ATOM 9961 C C . ALA D 1 113 ? -13.80900 73.43148 25.92150 1.000 35.68969 136 ALA D C 1
ATOM 9962 O O . ALA D 1 113 ? -14.83561 74.03320 25.58427 1.000 34.30198 136 ALA D O 1
ATOM 9964 N N . SER D 1 114 ? -13.32356 72.41324 25.22110 1.000 32.47034 137 SER D N 1
ATOM 9965 C CA . SER D 1 114 ? -13.98184 72.08018 23.96736 1.000 34.44640 137 SER D CA 1
ATOM 9966 C C . SER D 1 114 ? -15.20218 71.20355 24.22855 1.000 34.57284 137 SER D C 1
ATOM 9967 O O . SER D 1 114 ? -15.17832 70.35887 25.13045 1.000 32.30024 137 SER D O 1
ATOM 9970 N N . PRO D 1 115 ? -16.27468 71.38294 23.45113 1.000 32.56764 138 PRO D N 1
ATOM 9971 C CA . PRO D 1 115 ? -17.43147 70.49119 23.58469 1.000 32.66802 138 PRO D CA 1
ATOM 9972 C C . PRO D 1 115 ? -17.13275 69.05961 23.18542 1.000 32.85081 138 PRO D C 1
ATOM 9973 O O . PRO D 1 115 ? -17.92255 68.17330 23.51778 1.000 36.17105 138 PRO D O 1
ATOM 9977 N N . ASP D 1 116 ? -16.03691 68.80247 22.46826 1.000 34.99422 139 ASP D N 1
ATOM 9978 C CA . ASP D 1 116 ? -15.69677 67.45735 22.02671 1.000 32.43841 139 ASP D CA 1
ATOM 9979 C C . ASP D 1 116 ? -14.55063 66.86276 22.82894 1.000 30.64014 139 ASP D C 1
ATOM 9980 O O . ASP D 1 116 ? -13.90989 65.90728 22.37427 1.000 34.14468 139 ASP D O 1
ATOM 9985 N N . LEU D 1 117 ? -14.27222 67.42107 23.99999 1.000 30.67905 140 LEU D N 1
ATOM 9986 C CA . LEU D 1 117 ? -13.33071 66.80874 24.92248 1.000 36.18142 140 LEU D CA 1
ATOM 9987 C C . LEU D 1 117 ? -13.70100 65.34738 25.15343 1.000 34.05026 140 LEU D C 1
ATOM 9988 O O . LEU D 1 117 ? -14.85931 65.02376 25.43398 1.000 33.84204 140 LEU D O 1
ATOM 9993 N N . LEU D 1 118 ? -12.71913 64.46621 25.01123 1.000 29.81053 141 LEU D N 1
ATOM 9994 C CA . LEU D 1 118 ? -12.94179 63.03178 25.10663 1.000 33.03136 141 LEU D CA 1
ATOM 9995 C C . LEU D 1 118 ? -12.64937 62.53478 26.51958 1.000 33.22502 141 LEU D C 1
ATOM 9996 O O . LEU D 1 118 ? -11.89076 63.14501 27.27906 1.000 31.65711 141 LEU D O 1
ATOM 10001 N N . ASN D 1 119 ? -13.27642 61.41174 26.86617 1.000 31.37610 142 ASN D N 1
ATOM 10002 C CA . ASN D 1 119 ? -13.14177 60.81678 28.18938 1.000 29.73540 142 ASN D CA 1
ATOM 10003 C C . ASN D 1 119 ? -11.95932 59.85583 28.20994 1.000 33.42327 142 ASN D C 1
ATOM 10004 O O . ASN D 1 119 ? -11.89333 58.92811 27.39833 1.000 30.57343 142 ASN D O 1
ATOM 10009 N N . PHE D 1 120 ? -11.02945 60.07840 29.14340 1.000 32.57493 143 PHE D N 1
ATOM 10010 C CA . PHE D 1 120 ? -9.96444 59.12974 29.43165 1.000 32.87345 143 PHE D CA 1
ATOM 10011 C C . PHE D 1 120 ? -10.00145 58.58484 30.85166 1.000 36.21534 143 PHE D C 1
ATOM 10012 O O . PHE D 1 120 ? -9.30573 57.60029 31.12894 1.000 36.33969 143 PHE D O 1
ATOM 10020 N N . THR D 1 121 ? -10.77887 59.18929 31.75571 1.000 34.08886 144 THR D N 1
ATOM 10021 C CA . THR D 1 121 ? -10.66042 58.90815 33.18115 1.000 35.94648 144 THR D CA 1
ATOM 10022 C C . THR D 1 121 ? -11.74909 57.99268 33.72968 1.000 32.02694 144 THR D C 1
ATOM 10023 O O . THR D 1 121 ? -11.54243 57.37977 34.77911 1.000 33.91228 144 THR D O 1
ATOM 10027 N N . LYS D 1 122 ? -12.88078 57.87212 33.05091 1.000 31.94118 145 LYS D N 1
ATOM 10028 C CA . LYS D 1 122 ? -14.02719 57.11052 33.53060 1.000 35.54555 145 LYS D CA 1
ATOM 10029 C C . LYS D 1 122 ? -14.14944 55.79840 32.75646 1.000 33.35322 145 LYS D C 1
ATOM 10030 O O . LYS D 1 122 ? -14.00631 55.77787 31.52947 1.000 30.64692 145 LYS D O 1
ATOM 10033 N N . HIS D 1 123 ? -14.38963 54.70244 33.49277 1.000 32.80260 146 HIS D N 1
ATOM 10034 C CA . HIS D 1 123 ? -14.54952 53.34978 32.95529 1.000 32.37438 146 HIS D CA 1
ATOM 10035 C C . HIS D 1 123 ? -13.21730 52.75517 32.48869 1.000 32.99307 146 HIS D C 1
ATOM 10036 O O . HIS D 1 123 ? -12.22396 53.46557 32.28835 1.000 31.62761 146 HIS D O 1
ATOM 10043 N N . ALA D 1 124 ? -13.18020 51.44002 32.32674 1.000 30.32145 147 ALA D N 1
ATOM 10044 C CA . ALA D 1 124 ? -11.98146 50.80694 31.79520 1.000 29.33194 147 ALA D CA 1
ATOM 10045 C C . ALA D 1 124 ? -11.87254 50.95928 30.28399 1.000 28.36154 147 ALA D C 1
ATOM 10046 O O . ALA D 1 124 ? -10.75910 50.90432 29.75214 1.000 26.17818 147 ALA D O 1
ATOM 10048 N N . GLN D 1 125 ? -12.99983 51.17275 29.59933 1.000 26.53650 148 GLN D N 1
ATOM 10049 C CA . GLN D 1 125 ? -13.02269 51.20595 28.13643 1.000 28.61770 148 GLN D CA 1
ATOM 10050 C C . GLN D 1 125 ? -11.99687 52.14289 27.50495 1.000 24.04067 148 GLN D C 1
ATOM 10051 O O . GLN D 1 125 ? -11.42390 51.76316 26.46989 1.000 30.54288 148 GLN D O 1
ATOM 10057 N N . PRO D 1 126 ? -11.72719 53.34553 28.03279 1.000 29.27633 149 PRO D N 1
ATOM 10058 C CA . PRO D 1 126 ? -10.69099 54.20076 27.41772 1.000 32.66414 149 PRO D CA 1
ATOM 10059 C C . PRO D 1 126 ? -9.35965 53.51124 27.19746 1.000 25.86711 149 PRO D C 1
ATOM 10060 O O . PRO D 1 126 ? -8.60709 53.92762 26.30705 1.000 28.05543 149 PRO D O 1
ATOM 10064 N N . ILE D 1 127 ? -9.03841 52.47960 27.98630 1.000 23.27242 150 ILE D N 1
ATOM 10065 C CA . ILE D 1 127 ? -7.79150 51.74301 27.78071 1.000 25.96382 150 ILE D CA 1
ATOM 10066 C C . ILE D 1 127 ? -7.73210 51.17699 26.36670 1.000 29.45137 150 ILE D C 1
ATOM 10067 O O . ILE D 1 127 ? -6.67705 51.17999 25.72488 1.000 28.38317 150 ILE D O 1
ATOM 10072 N N . VAL D 1 128 ? -8.86866 50.68849 25.86261 1.000 28.24013 151 VAL D N 1
ATOM 10073 C CA . VAL D 1 128 ? -8.93674 50.12008 24.51756 1.000 31.14607 151 VAL D CA 1
ATOM 10074 C C . VAL D 1 128 ? -8.71850 51.19372 23.46153 1.000 30.53135 151 VAL D C 1
ATOM 10075 O O . VAL D 1 128 ? -7.91732 51.03411 22.53266 1.000 30.30794 151 VAL D O 1
ATOM 10079 N N . ASP D 1 129 ? -9.45891 52.28568 23.56370 1.000 28.74331 152 ASP D N 1
ATOM 10080 C CA . ASP D 1 129 ? -9.53298 53.20511 22.44187 1.000 26.91687 152 ASP D CA 1
ATOM 10081 C C . ASP D 1 129 ? -8.38854 54.19552 22.44122 1.000 27.07344 152 ASP D C 1
ATOM 10082 O O . ASP D 1 129 ? -7.98026 54.65719 21.37090 1.000 29.98152 152 ASP D O 1
ATOM 10087 N N . ALA D 1 130 ? -7.82805 54.49377 23.61296 1.000 30.62521 153 ALA D N 1
ATOM 10088 C CA . ALA D 1 130 ? -6.54255 55.17867 23.64515 1.000 28.27572 153 ALA D CA 1
ATOM 10089 C C . ALA D 1 130 ? -5.48140 54.36906 22.91208 1.000 30.61336 153 ALA D C 1
ATOM 10090 O O . ALA D 1 130 ? -4.63485 54.93567 22.21500 1.000 31.55507 153 ALA D O 1
ATOM 10092 N N . ALA D 1 131 ? -5.51495 53.03769 23.05168 1.000 30.69221 154 ALA D N 1
ATOM 10093 C CA . ALA D 1 131 ? -4.55931 52.19536 22.33590 1.000 28.03698 154 ALA D CA 1
ATOM 10094 C C . ALA D 1 131 ? -4.70915 52.34399 20.82208 1.000 27.87314 154 ALA D C 1
ATOM 10095 O O . ALA D 1 131 ? -3.71070 52.46570 20.10280 1.000 28.21106 154 ALA D O 1
ATOM 10097 N N . TYR D 1 132 ? -5.94680 52.34763 20.31446 1.000 27.95879 155 TYR D N 1
ATOM 10098 C CA . TYR D 1 132 ? -6.12489 52.54548 18.87719 1.000 25.84910 155 TYR D CA 1
ATOM 10099 C C . TYR D 1 132 ? -5.71100 53.94618 18.45086 1.000 28.33996 155 TYR D C 1
ATOM 10100 O O . TYR D 1 132 ? -5.21511 54.12669 17.33085 1.000 25.99801 155 TYR D O 1
ATOM 10109 N N . LEU D 1 133 ? -5.89106 54.94207 19.32954 1.000 28.68680 156 LEU D N 1
ATOM 10110 C CA . LEU D 1 133 ? -5.38824 56.28266 19.04625 1.000 29.59835 156 LEU D CA 1
ATOM 10111 C C . LEU D 1 133 ? -3.86130 56.30847 19.06387 1.000 29.37335 156 LEU D C 1
ATOM 10112 O O . LEU D 1 133 ? -3.23535 56.99178 18.24633 1.000 29.02862 156 LEU D O 1
ATOM 10117 N N . VAL D 1 134 ? -3.24751 55.60152 20.01289 1.000 29.68776 157 VAL D N 1
ATOM 10118 C CA . VAL D 1 134 ? -1.79547 55.45711 20.00147 1.000 31.26208 157 VAL D CA 1
ATOM 10119 C C . VAL D 1 134 ? -1.35151 54.81421 18.69995 1.000 30.50448 157 VAL D C 1
ATOM 10120 O O . VAL D 1 134 ? -0.36386 55.23817 18.08272 1.000 30.65522 157 VAL D O 1
ATOM 10124 N N . HIS D 1 135 ? -2.09698 53.80539 18.23961 1.000 30.24764 158 HIS D N 1
ATOM 10125 C CA . HIS D 1 135 ? -1.71523 53.11212 17.01577 1.000 28.87652 158 HIS D CA 1
ATOM 10126 C C . HIS D 1 135 ? -1.76717 54.04305 15.81363 1.000 30.76856 158 HIS D C 1
ATOM 10127 O O . HIS D 1 135 ? -0.93190 53.94087 14.91045 1.000 25.78376 158 HIS D O 1
ATOM 10134 N N . ALA D 1 136 ? -2.74275 54.95452 15.77941 1.000 30.27312 159 ALA D N 1
ATOM 10135 C CA . ALA D 1 136 ? -2.76759 55.97000 14.72674 1.000 32.48714 159 ALA D CA 1
ATOM 10136 C C . ALA D 1 136 ? -1.52129 56.85010 14.78794 1.000 32.98011 159 ALA D C 1
ATOM 10137 O O . ALA D 1 136 ? -0.88257 57.12692 13.75933 1.000 31.74605 159 ALA D O 1
ATOM 10139 N N . PHE D 1 137 ? -1.16085 57.29634 15.99578 1.000 27.19374 160 PHE D N 1
ATOM 10140 C CA . PHE D 1 137 ? 0.05816 58.07518 16.17312 1.000 27.44243 160 PHE D CA 1
ATOM 10141 C C . PHE D 1 137 ? 1.29241 57.29455 15.72718 1.000 30.04412 160 PHE D C 1
ATOM 10142 O O . PHE D 1 137 ? 2.23808 57.88489 15.19298 1.000 30.19792 160 PHE D O 1
ATOM 10150 N N . LEU D 1 138 ? 1.29227 55.96887 15.92716 1.000 28.40821 161 LEU D N 1
ATOM 10151 C CA . LEU D 1 138 ? 2.42531 55.12841 15.54052 1.000 28.67233 161 LEU D CA 1
ATOM 10152 C C . LEU D 1 138 ? 2.49459 54.92369 14.03325 1.000 30.91446 161 LEU D C 1
ATOM 10153 O O . LEU D 1 138 ? 3.59369 54.82182 13.47343 1.000 30.19885 161 LEU D O 1
ATOM 10158 N N . ARG D 1 139 ? 1.33462 54.85069 13.37079 1.000 29.99185 162 ARG D N 1
ATOM 10159 C CA . ARG D 1 139 ? 1.25174 54.62654 11.93545 1.000 30.07969 162 ARG D CA 1
ATOM 10160 C C . ARG D 1 139 ? 1.48086 55.89412 11.12298 1.000 33.37967 162 ARG D C 1
ATOM 10161 O O . ARG D 1 139 ? 1.83185 55.80167 9.93867 1.000 33.25197 162 ARG D O 1
ATOM 10169 N N . ALA D 1 140 ? 1.28851 57.06787 11.72701 1.000 33.75895 163 ALA D N 1
ATOM 10170 C CA . ALA D 1 140 ? 1.49715 58.35055 11.04981 1.000 33.81083 163 ALA D CA 1
ATOM 10171 C C . ALA D 1 140 ? 2.13298 59.34598 12.01895 1.000 33.44627 163 ALA D C 1
ATOM 10172 O O . ALA D 1 140 ? 1.55344 60.38889 12.33504 1.000 28.67372 163 ALA D O 1
ATOM 10174 N N . PRO D 1 141 ? 3.34456 59.05281 12.50935 1.000 31.94369 164 PRO D N 1
ATOM 10175 C CA . PRO D 1 141 ? 3.93777 59.94789 13.51873 1.000 35.19031 164 PRO D CA 1
ATOM 10176 C C . PRO D 1 141 ? 4.20766 61.35011 13.00542 1.000 34.91299 164 PRO D C 1
ATOM 10177 O O . PRO D 1 141 ? 3.92526 62.31978 13.71694 1.000 35.09156 164 PRO D O 1
ATOM 10181 N N . LYS D 1 142 ? 4.72392 61.49971 11.78883 1.000 32.49616 165 LYS D N 1
ATOM 10182 C CA . LYS D 1 142 ? 5.04835 62.83796 11.30973 1.000 34.15264 165 LYS D CA 1
ATOM 10183 C C . LYS D 1 142 ? 3.81544 63.61211 10.88256 1.000 34.35663 165 LYS D C 1
ATOM 10184 O O . LYS D 1 142 ? 3.85976 64.84701 10.84703 1.000 39.03763 165 LYS D O 1
ATOM 10188 N N . ALA D 1 143 ? 2.72330 62.92046 10.56315 1.000 30.54469 166 ALA D N 1
ATOM 10189 C CA . ALA D 1 143 ? 1.52199 63.57632 10.06635 1.000 34.17535 166 ALA D CA 1
ATOM 10190 C C . ALA D 1 143 ? 0.53256 63.91542 11.17446 1.000 33.25506 166 ALA D C 1
ATOM 10191 O O . ALA D 1 143 ? -0.10845 64.97031 11.12612 1.000 31.18062 166 ALA D O 1
ATOM 10193 N N . LEU D 1 144 ? 0.42032 63.06225 12.19372 1.000 29.99848 167 LEU D N 1
ATOM 10194 C CA . LEU D 1 144 ? -0.63538 63.19666 13.18154 1.000 29.78964 167 LEU D CA 1
ATOM 10195 C C . LEU D 1 144 ? -0.15712 63.50123 14.59567 1.000 35.24711 167 LEU D C 1
ATOM 10196 O O . LEU D 1 144 ? -0.96612 63.97599 15.40048 1.000 34.48575 167 LEU D O 1
ATOM 10201 N N . TRP D 1 145 ? 1.10833 63.23796 14.93094 1.000 29.42405 168 TRP D N 1
ATOM 10202 C CA . TRP D 1 145 ? 1.63398 63.55540 16.25712 1.000 29.08998 168 TRP D CA 1
ATOM 10203 C C . TRP D 1 145 ? 2.51163 64.80531 16.25122 1.000 34.91251 168 TRP D C 1
ATOM 10204 O O . TRP D 1 145 ? 2.24411 65.76006 16.98888 1.000 34.64481 168 TRP D O 1
ATOM 10215 N N . GLU D 1 146 ? 3.56695 64.80704 15.43902 1.000 33.22535 169 GLU D N 1
ATOM 10216 C CA . GLU D 1 146 ? 4.49147 65.93956 15.38804 1.000 37.20023 169 GLU D CA 1
ATOM 10217 C C . GLU D 1 146 ? 3.82726 67.30876 15.22301 1.000 36.18446 169 GLU D C 1
ATOM 10218 O O . GLU D 1 146 ? 4.24010 68.24514 15.92804 1.000 33.97146 169 GLU D O 1
ATOM 10224 N N . PRO D 1 147 ? 2.82442 67.50707 14.35674 1.000 36.93696 170 PRO D N 1
ATOM 10225 C CA . PRO D 1 147 ? 2.25749 68.85710 14.19651 1.000 36.35032 170 PRO D CA 1
ATOM 10226 C C . PRO D 1 147 ? 1.44553 69.35093 15.38460 1.000 36.19635 170 PRO D C 1
ATOM 10227 O O . PRO D 1 147 ? 1.07116 70.53040 15.39250 1.000 37.53258 170 PRO D O 1
ATOM 10231 N N . LEU D 1 148 ? 1.16406 68.51554 16.38013 1.000 31.60291 171 LEU D N 1
ATOM 10232 C CA . LEU D 1 148 ? 0.38110 68.97419 17.51912 1.000 36.28052 171 LEU D CA 1
ATOM 10233 C C . LEU D 1 148 ? 1.17786 69.97609 18.34876 1.000 36.26967 171 LEU D C 1
ATOM 10234 O O . LEU D 1 148 ? 2.39684 69.85180 18.50150 1.000 35.91092 171 LEU D O 1
ATOM 10239 N N . ASP D 1 149 ? 0.48621 70.98525 18.87949 1.000 38.48156 172 ASP D N 1
ATOM 10240 C CA . ASP D 1 149 ? 1.14441 71.91409 19.79103 1.000 37.34981 172 ASP D CA 1
ATOM 10241 C C . ASP D 1 149 ? 1.58765 71.17717 21.05518 1.000 34.58066 172 ASP D C 1
ATOM 10242 O O . ASP D 1 149 ? 1.12111 70.07918 21.36547 1.000 37.58735 172 ASP D O 1
ATOM 10247 N N . GLU D 1 150 ? 2.52819 71.78504 21.77532 1.000 34.77536 173 GLU D N 1
ATOM 10248 C CA . GLU D 1 150 ? 3.14881 71.10192 22.90907 1.000 40.12820 173 GLU D CA 1
ATOM 10249 C C . GLU D 1 150 ? 2.15503 70.86028 24.03505 1.000 35.32546 173 GLU D C 1
ATOM 10250 O O . GLU D 1 150 ? 2.18508 69.80406 24.67502 1.000 34.92657 173 GLU D O 1
ATOM 10256 N N . VAL D 1 151 ? 1.27903 71.82850 24.29888 1.000 32.19018 174 VAL D N 1
ATOM 10257 C CA . VAL D 1 151 ? 0.23793 71.63691 25.30163 1.000 36.60308 174 VAL D CA 1
ATOM 10258 C C . VAL D 1 151 ? -0.62163 70.42969 24.94955 1.000 33.82833 174 VAL D C 1
ATOM 10259 O O . VAL D 1 151 ? -0.93276 69.59385 25.80507 1.000 33.02868 174 VAL D O 1
ATOM 10263 N N . THR D 1 152 ? -1.01687 70.32184 23.67963 1.000 38.44928 175 THR D N 1
ATOM 10264 C CA . THR D 1 152 ? -1.84410 69.19349 23.26508 1.000 36.51288 175 THR D CA 1
ATOM 10265 C C . THR D 1 152 ? -1.07934 67.88617 23.38916 1.000 33.04607 175 THR D C 1
ATOM 10266 O O . THR D 1 152 ? -1.63393 66.88199 23.85309 1.000 30.56996 175 THR D O 1
ATOM 10270 N N . LYS D 1 153 ? 0.19993 67.88628 22.99251 1.000 34.09356 176 LYS D N 1
ATOM 10271 C CA . LYS D 1 153 ? 1.03081 66.68980 23.12572 1.000 34.11445 176 LYS D CA 1
ATOM 10272 C C . LYS D 1 153 ? 1.09805 66.23106 24.57356 1.000 34.19975 176 LYS D C 1
ATOM 10273 O O . LYS D 1 153 ? 0.88985 65.04935 24.87494 1.000 33.04505 176 LYS D O 1
ATOM 10279 N N . GLU D 1 154 ? 1.40313 67.15699 25.48554 1.000 34.36526 177 GLU D N 1
ATOM 10280 C CA . GLU D 1 154 ? 1.52568 66.79664 26.89484 1.000 37.36605 177 GLU D CA 1
ATOM 10281 C C . GLU D 1 154 ? 0.19973 66.27030 27.43967 1.000 34.63221 177 GLU D C 1
ATOM 10282 O O . GLU D 1 154 ? 0.17555 65.33109 28.24395 1.000 32.98326 177 GLU D O 1
ATOM 10285 N N . ARG D 1 155 ? -0.91551 66.85056 26.9913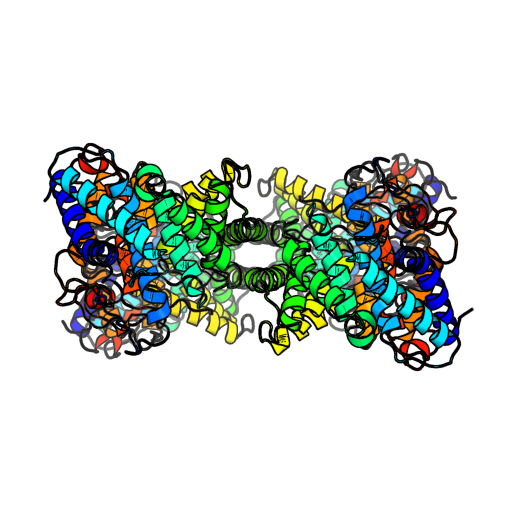5 1.000 36.08662 178 ARG D N 1
ATOM 10286 C CA . ARG D 1 155 ? -2.22913 66.37586 27.41295 1.000 35.21378 178 ARG D CA 1
ATOM 10287 C C . ARG D 1 155 ? -2.45444 64.92275 27.00483 1.000 32.77047 178 ARG D C 1
ATOM 10288 O O . ARG D 1 155 ? -2.91592 64.10941 27.81312 1.000 31.70923 178 ARG D O 1
ATOM 10296 N N . TYR D 1 156 ? -2.12851 64.56918 25.75827 1.000 28.29011 179 TYR D N 1
ATOM 10297 C CA . TYR D 1 156 ? -2.24663 63.16701 25.36043 1.000 28.63842 179 TYR D CA 1
ATOM 10298 C C . TYR D 1 156 ? -1.33946 62.26541 26.20740 1.000 32.25900 179 TYR D C 1
ATOM 10299 O O . TYR D 1 156 ? -1.73927 61.15312 26.57833 1.000 30.83540 179 TYR D O 1
ATOM 10308 N N . ILE D 1 157 ? -0.14674 62.75259 26.57813 1.000 24.25890 180 ILE D N 1
ATOM 10309 C CA . ILE D 1 157 ? 0.75835 61.96811 27.41956 1.000 30.86539 180 ILE D CA 1
ATOM 10310 C C . ILE D 1 157 ? 0.13709 61.73040 28.78843 1.000 33.91580 180 ILE D C 1
ATOM 10311 O O . ILE D 1 157 ? 0.12258 60.60059 29.30063 1.000 29.87472 180 ILE D O 1
ATOM 10316 N N . LYS D 1 158 ? -0.38555 62.79948 29.40308 1.000 33.53213 181 LYS D N 1
ATOM 10317 C CA . LYS D 1 158 ? -1.03167 62.67203 30.70398 1.000 31.84433 181 LYS D CA 1
ATOM 10318 C C . LYS D 1 158 ? -2.27623 61.79373 30.61907 1.000 32.88862 181 LYS D C 1
ATOM 10319 O O . LYS D 1 158 ? -2.52601 60.97521 31.51151 1.000 32.33844 181 LYS D O 1
ATOM 10321 N N . SER D 1 159 ? -3.07326 61.95468 29.55713 1.000 31.09647 182 SER D N 1
ATOM 10322 C CA . SER D 1 159 ? -4.24983 61.10836 29.37363 1.000 29.93662 182 SER D CA 1
ATOM 10323 C C . SER D 1 159 ? -3.86676 59.63189 29.35882 1.000 31.95248 182 SER D C 1
ATOM 10324 O O . SER D 1 159 ? -4.51514 58.79935 30.00677 1.000 30.83700 182 SER D O 1
ATOM 10327 N N . PHE D 1 160 ? -2.81174 59.28879 28.61272 1.000 33.06147 183 PHE D N 1
ATOM 10328 C CA . PHE D 1 160 ? -2.41620 57.89136 28.50415 1.000 32.88106 183 PHE D CA 1
ATOM 10329 C C . PHE D 1 160 ? -1.91450 57.35495 29.84146 1.000 31.37030 183 PHE D C 1
ATOM 10330 O O . PHE D 1 160 ? -2.17074 56.19470 30.17454 1.000 30.51771 183 PHE D O 1
ATOM 10338 N N . GLN D 1 161 ? -1.24801 58.19313 30.63707 1.000 28.53693 184 GLN D N 1
ATOM 10339 C CA . GLN D 1 161 ? -0.73667 57.74773 31.92886 1.000 33.93458 184 GLN D CA 1
ATOM 10340 C C . GLN D 1 161 ? -1.84542 57.60944 32.97569 1.000 31.16556 184 GLN D C 1
ATOM 10341 O O . GLN D 1 161 ? -1.71082 56.81296 33.91255 1.000 27.28716 184 GLN D O 1
ATOM 10347 N N . SER D 1 162 ? -2.93063 58.38218 32.84941 1.000 28.19941 185 SER D N 1
ATOM 10348 C CA . SER D 1 162 ? -4.05143 58.29077 33.78046 1.000 32.33617 185 SER D CA 1
ATOM 10349 C C . SER D 1 162 ? -4.84004 56.99567 33.63166 1.000 30.43125 185 SER D C 1
ATOM 10350 O O . SER D 1 162 ? -5.72917 56.73783 34.44752 1.000 33.52920 185 SER D O 1
ATOM 10353 N N . LEU D 1 163 ? -4.54341 56.18375 32.61730 1.000 28.65906 186 LEU D N 1
ATOM 10354 C CA . LEU D 1 163 ? -5.22613 54.90713 32.46392 1.000 29.78224 186 LEU D CA 1
ATOM 10355 C C . LEU D 1 163 ? -4.74174 53.86402 33.46274 1.000 29.78650 186 LEU D C 1
ATOM 10356 O O . LEU D 1 163 ? -5.41718 52.85102 33.64776 1.000 30.97727 186 LEU D O 1
ATOM 10361 N N . ARG D 1 164 ? -3.59606 54.08501 34.11425 1.000 24.76501 187 ARG D N 1
ATOM 10362 C CA . ARG D 1 164 ? -2.95857 53.03623 34.91023 1.000 29.89988 187 ARG D CA 1
ATOM 10363 C C . ARG D 1 164 ? -3.72180 52.66281 36.17534 1.000 34.91969 187 ARG D C 1
ATOM 10364 O O . ARG D 1 164 ? -3.31264 51.72376 36.87117 1.000 35.22940 187 ARG D O 1
ATOM 10372 N N . ASP D 1 165 ? -4.79557 53.36229 36.50532 1.000 29.67239 188 ASP D N 1
ATOM 10373 C CA . ASP D 1 165 ? -5.56532 52.99591 37.67802 1.000 30.37581 188 ASP D CA 1
ATOM 10374 C C . ASP D 1 165 ? -6.64546 51.97119 37.36680 1.000 35.74703 188 ASP D C 1
ATOM 10375 O O . ASP D 1 165 ? -7.27766 51.45935 38.29808 1.000 40.04208 188 ASP D O 1
ATOM 10380 N N . ARG D 1 166 ? -6.87047 51.65118 36.09429 1.000 31.85864 189 ARG D N 1
ATOM 10381 C CA . ARG D 1 166 ? -7.93300 50.73703 35.70420 1.000 31.91863 189 ARG D CA 1
ATOM 10382 C C . ARG D 1 166 ? -7.35677 49.56966 34.91064 1.000 33.71663 189 ARG D C 1
ATOM 10383 O O . ARG D 1 166 ? -6.19453 49.57146 34.50195 1.000 33.72038 189 ARG D O 1
ATOM 10391 N N . THR D 1 167 ? -8.17703 48.54652 34.71803 1.000 29.45664 190 THR D N 1
ATOM 10392 C CA . THR D 1 167 ? -7.80743 47.46780 33.81905 1.000 32.97481 190 THR D CA 1
ATOM 10393 C C . THR D 1 167 ? -9.07268 46.81447 33.28727 1.000 31.42185 190 THR D C 1
ATOM 10394 O O . THR D 1 167 ? -10.18567 47.11755 33.71393 1.000 33.62479 190 THR D O 1
ATOM 10398 N N . GLY D 1 168 ? -8.89456 45.93710 32.32585 1.000 36.47693 191 GLY D N 1
ATOM 10399 C CA . GLY D 1 168 ? -10.01830 45.21795 31.76269 1.000 31.39246 191 GLY D CA 1
ATOM 10400 C C . GLY D 1 168 ? -9.73946 43.73515 31.77243 1.000 34.29200 191 GLY D C 1
ATOM 10401 O O . GLY D 1 168 ? -9.12083 43.19258 32.69712 1.000 33.39566 191 GLY D O 1
ATOM 10402 N N . ALA D 1 169 ? -10.16331 43.08580 30.69647 1.000 26.75294 192 ALA D N 1
ATOM 10403 C CA . ALA D 1 169 ? -10.17767 41.63798 30.66635 1.000 27.12544 192 ALA D CA 1
ATOM 10404 C C . ALA D 1 169 ? -8.76587 41.08082 30.57618 1.000 26.25535 192 ALA D C 1
ATOM 10405 O O . ALA D 1 169 ? -7.84771 41.71664 30.05973 1.000 28.78067 192 ALA D O 1
ATOM 10407 N N . TYR D 1 170 ? -8.61219 39.86438 31.08143 1.000 30.11933 193 TYR D N 1
ATOM 10408 C CA . TYR D 1 170 ? -7.35362 39.13461 31.02984 1.000 28.00055 193 TYR D CA 1
ATOM 10409 C C . TYR D 1 170 ? -7.27469 38.43439 29.67550 1.000 29.01651 193 TYR D C 1
ATOM 10410 O O . TYR D 1 170 ? -7.48198 37.22616 29.54704 1.000 28.74644 193 TYR D O 1
ATOM 10419 N N . ASN D 1 171 ? -7.01708 39.23746 28.63963 1.000 28.06210 194 ASN D N 1
ATOM 10420 C CA . ASN D 1 171 ? -6.95516 38.71395 27.27932 1.000 26.08022 194 ASN D CA 1
ATOM 10421 C C . ASN D 1 171 ? -6.19240 39.66806 26.36212 1.000 27.61422 194 ASN D C 1
ATOM 10422 O O . ASN D 1 171 ? -5.17632 40.24203 26.77428 1.000 27.05257 194 ASN D O 1
ATOM 10427 N N . ASN D 1 172 ? -6.66196 39.84624 25.12131 1.000 24.00783 195 ASN D N 1
ATOM 10428 C CA . ASN D 1 172 ? -5.98063 40.74698 24.19466 1.000 25.88446 195 ASN D CA 1
ATOM 10429 C C . ASN D 1 172 ? -5.82126 42.15663 24.76315 1.000 24.81962 195 ASN D C 1
ATOM 10430 O O . ASN D 1 172 ? -4.91801 42.87950 24.33502 1.000 23.82373 195 ASN D O 1
ATOM 10435 N N . TRP D 1 173 ? -6.65986 42.54373 25.73200 1.000 25.32158 196 TRP D N 1
ATOM 10436 C CA . TRP D 1 173 ? -6.54905 43.84719 26.39315 1.000 28.34623 196 TRP D CA 1
ATOM 10437 C C . TRP D 1 173 ? -5.14437 44.14586 26.89795 1.000 28.15498 196 TRP D C 1
ATOM 10438 O O . TRP D 1 173 ? -4.76028 45.31832 26.98828 1.000 31.75442 196 TRP D O 1
ATOM 10449 N N . LEU D 1 174 ? -4.38313 43.11496 27.28562 1.000 29.34397 197 LEU D N 1
ATOM 10450 C CA . LEU D 1 174 ? -3.01925 43.36200 27.75254 1.000 30.97433 197 LEU D CA 1
ATOM 10451 C C . LEU D 1 174 ? -2.21749 44.10374 26.70059 1.000 28.59696 197 LEU D C 1
ATOM 10452 O O . LEU D 1 174 ? -1.33793 44.90260 27.04162 1.000 32.52342 197 LEU D O 1
ATOM 10457 N N . LEU D 1 175 ? -2.52828 43.87617 25.42072 1.000 26.52028 198 LEU D N 1
ATOM 10458 C CA . LEU D 1 175 ? -1.82318 44.57508 24.35235 1.000 24.59864 198 LEU D CA 1
ATOM 10459 C C . LEU D 1 175 ? -2.18795 46.04875 24.30473 1.000 26.52837 198 LEU D C 1
ATOM 10460 O O . LEU D 1 175 ? -1.34091 46.86944 23.95023 1.000 27.42545 198 LEU D O 1
ATOM 10465 N N . PHE D 1 176 ? -3.42642 46.41104 24.66336 1.000 26.95365 199 PHE D N 1
ATOM 10466 C CA . PHE D 1 176 ? -3.78290 47.82735 24.68170 1.000 29.10011 199 PHE D CA 1
ATOM 10467 C C . PHE D 1 176 ? -2.87445 48.59322 25.63848 1.000 28.61454 199 PHE D C 1
ATOM 10468 O O . PHE D 1 176 ? -2.23192 49.57372 25.25266 1.000 29.69480 199 PHE D O 1
ATOM 10476 N N . THR D 1 177 ? -2.78931 48.14366 26.88915 1.000 30.75840 200 THR D N 1
ATOM 10477 C CA . THR D 1 177 ? -1.96912 48.86995 27.84445 1.000 28.59058 200 THR D CA 1
ATOM 10478 C C . THR D 1 177 ? -0.48906 48.68901 27.53106 1.000 29.77719 200 THR D C 1
ATOM 10479 O O . THR D 1 177 ? 0.29419 49.63140 27.68037 1.000 25.95404 200 THR D O 1
ATOM 10483 N N . GLY D 1 178 ? -0.09342 47.49754 27.06237 1.000 28.96198 201 GLY D N 1
ATOM 10484 C CA . GLY D 1 178 ? 1.28458 47.30471 26.64230 1.000 28.86571 201 GLY D CA 1
ATOM 10485 C C . GLY D 1 178 ? 1.69389 48.24544 25.52024 1.000 29.54895 201 GLY D C 1
ATOM 10486 O O . GLY D 1 178 ? 2.77858 48.83215 25.55523 1.000 30.14831 201 GLY D O 1
ATOM 10487 N N . LEU D 1 179 ? 0.83209 48.40328 24.51291 1.000 30.10956 202 LEU D N 1
ATOM 10488 C CA . LEU D 1 179 ? 1.16384 49.25593 23.37479 1.000 29.17948 202 LEU D CA 1
ATOM 10489 C C . LEU D 1 179 ? 1.17219 50.72360 23.77125 1.000 30.62875 202 LEU D C 1
ATOM 10490 O O . LEU D 1 179 ? 2.02394 51.49121 23.30486 1.000 28.88679 202 LEU D O 1
ATOM 10495 N N . THR D 1 180 ? 0.21107 51.13811 24.60225 1.000 28.84438 203 THR D N 1
ATOM 10496 C CA . THR D 1 180 ? 0.17506 52.52239 25.07042 1.000 26.76237 203 THR D CA 1
ATOM 10497 C C . THR D 1 180 ? 1.45064 52.87069 25.83004 1.000 29.96814 203 THR D C 1
ATOM 10498 O O . THR D 1 180 ? 2.06538 53.92033 25.59729 1.000 28.58986 203 THR D O 1
ATOM 10502 N N . GLU D 1 181 ? 1.87381 51.98919 26.74315 1.000 27.98070 204 GLU D N 1
ATOM 10503 C CA . GLU D 1 181 ? 3.08497 52.26727 27.50361 1.000 27.74388 204 GLU D CA 1
ATOM 10504 C C . GLU D 1 181 ? 4.31965 52.23285 26.61646 1.000 27.54691 204 GLU D C 1
ATOM 10505 O O . GLU D 1 181 ? 5.26885 52.98044 26.86297 1.000 27.86863 204 GLU D O 1
ATOM 10511 N N . SER D 1 182 ? 4.31976 51.39259 25.57230 1.000 29.75072 205 SER D N 1
ATOM 10512 C CA . SER D 1 182 ? 5.43826 51.38396 24.63244 1.000 32.16102 205 SER D CA 1
ATOM 10513 C C . SER D 1 182 ? 5.49239 52.67510 23.82004 1.000 29.68393 205 SER D C 1
ATOM 10514 O O . SER D 1 182 ? 6.58005 53.12271 23.44433 1.000 30.87841 205 SER D O 1
ATOM 10517 N N . PHE D 1 183 ? 4.34139 53.30299 23.56889 1.000 28.27087 206 PHE D N 1
ATOM 10518 C CA . PHE D 1 183 ? 4.33911 54.62404 22.94526 1.000 30.09722 206 PHE D CA 1
ATOM 10519 C C . PHE D 1 183 ? 4.95958 55.66990 23.87180 1.000 32.95768 206 PHE D C 1
ATOM 10520 O O . PHE D 1 183 ? 5.83905 56.43674 23.45842 1.000 31.28971 206 PHE D O 1
ATOM 10528 N N . LEU D 1 184 ? 4.50604 55.71131 25.13280 1.000 30.52231 207 LEU D N 1
ATOM 10529 C CA . LEU D 1 184 ? 5.08616 56.61874 26.12190 1.000 33.86443 207 LEU D CA 1
ATOM 10530 C C . LEU D 1 184 ? 6.59501 56.41840 26.25088 1.000 32.00135 207 LEU D C 1
ATOM 10531 O O . LEU D 1 184 ? 7.35386 57.38755 26.36083 1.000 28.37658 207 LEU D O 1
ATOM 10536 N N . LEU D 1 185 ? 7.04474 55.16554 26.23568 1.000 32.10974 208 LEU D N 1
ATOM 10537 C CA . LEU D 1 185 ? 8.47499 54.88950 26.28589 1.000 31.61371 208 LEU D CA 1
ATOM 10538 C C . LEU D 1 185 ? 9.17913 55.48459 25.07010 1.000 32.57511 208 LEU D C 1
ATOM 10539 O O . LEU D 1 185 ? 10.19090 56.18300 25.19681 1.000 32.82530 208 LEU D O 1
ATOM 10544 N N . GLY D 1 186 ? 8.62366 55.26503 23.88358 1.000 30.88435 209 GLY D N 1
ATOM 10545 C CA . GLY D 1 186 ? 9.19101 55.87047 22.69288 1.000 36.32264 209 GLY D CA 1
ATOM 10546 C C . GLY D 1 186 ? 9.18566 57.38987 22.69169 1.000 38.74956 209 GLY D C 1
ATOM 10547 O O . GLY D 1 186 ? 9.99812 57.99587 21.99128 1.000 38.08438 209 GLY D O 1
ATOM 10548 N N . LYS D 1 187 ? 8.27463 58.02484 23.43335 1.000 33.14070 210 LYS D N 1
ATOM 10549 C CA . LYS D 1 187 ? 8.25876 59.47804 23.50322 1.000 30.73372 210 LYS D CA 1
ATOM 10550 C C . LYS D 1 187 ? 9.21573 60.00777 24.55638 1.000 37.06150 210 LYS D C 1
ATOM 10551 O O . LYS D 1 187 ? 9.29812 61.22503 24.74749 1.000 38.72056 210 LYS D O 1
ATOM 10557 N N . GLY D 1 188 ? 9.93116 59.12365 25.24552 1.000 39.42156 211 GLY D N 1
ATOM 10558 C CA . GLY D 1 188 ? 10.88175 59.55459 26.24329 1.000 37.80401 211 GLY D CA 1
ATOM 10559 C C . GLY D 1 188 ? 10.27461 60.04642 27.53671 1.000 36.97343 211 GLY D C 1
ATOM 10560 O O . GLY D 1 188 ? 10.96198 60.71810 28.29880 1.000 37.64333 211 GLY D O 1
ATOM 10561 N N . VAL D 1 189 ? 9.01608 59.72648 27.81953 1.000 31.26643 212 VAL D N 1
ATOM 10562 C CA . VAL D 1 189 ? 8.39168 60.11755 29.07318 1.000 28.77957 212 VAL D CA 1
ATOM 10563 C C . VAL D 1 189 ? 8.30073 58.90094 29.99077 1.000 33.40006 212 VAL D C 1
ATOM 10564 O O . VAL D 1 189 ? 8.62686 57.77794 29.60987 1.000 33.13046 212 VAL D O 1
ATOM 10568 N N . GLN D 1 190 ? 7.85806 59.13762 31.23164 1.000 26.90672 213 GLN D N 1
ATOM 10569 C CA . GLN D 1 190 ? 7.75539 58.07759 32.22520 1.000 31.97762 213 GLN D CA 1
ATOM 10570 C C . GLN D 1 190 ? 6.73948 57.01817 31.80235 1.000 34.52593 213 GLN D C 1
ATOM 10571 O O . GLN D 1 190 ? 5.58051 57.32933 31.49847 1.000 32.59687 213 GLN D O 1
ATOM 10577 N N . TYR D 1 191 ? 7.16795 55.75578 31.82654 1.000 30.22149 214 TYR D N 1
ATOM 10578 C CA . TYR D 1 191 ? 6.36017 54.64566 31.33830 1.000 32.12915 214 TYR D CA 1
ATOM 10579 C C . TYR D 1 191 ? 6.33302 53.53720 32.38322 1.000 31.12575 214 TYR D C 1
ATOM 10580 O O . TYR D 1 191 ? 7.19904 53.45692 33.25521 1.000 32.65366 214 TYR D O 1
ATOM 10589 N N . ASP D 1 192 ? 5.32026 52.67940 32.28291 1.000 31.39622 215 ASP D N 1
ATOM 10590 C CA . ASP D 1 192 ? 5.09253 51.59931 33.24353 1.000 31.08944 215 ASP D CA 1
ATOM 10591 C C . ASP D 1 192 ? 5.76813 50.33228 32.72160 1.000 34.31373 215 ASP D C 1
ATOM 10592 O O . ASP D 1 192 ? 5.24488 49.64904 31.83356 1.000 30.23421 215 ASP D O 1
ATOM 10597 N N . GLN D 1 193 ? 6.92610 50.01165 33.31137 1.000 31.01500 216 GLN D N 1
ATOM 10598 C CA . GLN D 1 193 ? 7.73033 48.87344 32.88781 1.000 31.24560 216 GLN D CA 1
ATOM 10599 C C . GLN D 1 193 ? 7.01755 47.55609 33.15541 1.000 32.71600 216 GLN D C 1
ATOM 10600 O O . GLN D 1 193 ? 7.10878 46.61651 32.35239 1.000 27.51174 216 GLN D O 1
ATOM 10606 N N . PHE D 1 194 ? 6.31724 47.46999 34.28904 1.000 33.00643 217 PHE D N 1
ATOM 10607 C CA . PHE D 1 194 ? 5.60546 46.24865 34.63821 1.000 33.48277 217 PHE D CA 1
ATOM 10608 C C . PHE D 1 194 ? 4.56709 45.90811 33.57871 1.000 33.30250 217 PHE D C 1
ATOM 10609 O O . PHE D 1 194 ? 4.44838 44.74845 33.16141 1.000 28.76637 217 PHE D O 1
ATOM 10617 N N . ARG D 1 195 ? 3.82643 46.91713 33.11255 1.000 31.44383 218 ARG D N 1
ATOM 10618 C CA . ARG D 1 195 ? 2.84669 46.69709 32.06043 1.000 29.52024 218 ARG D CA 1
ATOM 10619 C C . ARG D 1 195 ? 3.49788 46.13648 30.80504 1.000 28.65712 218 ARG D C 1
ATOM 10620 O O . ARG D 1 195 ? 2.96076 45.21705 30.17808 1.000 33.54723 218 ARG D O 1
ATOM 10628 N N . ILE D 1 196 ? 4.64767 46.67939 30.41090 1.000 26.24507 219 ILE D N 1
ATOM 10629 C CA . ILE D 1 196 ? 5.26961 46.20172 29.18521 1.000 33.52197 219 ILE D CA 1
ATOM 10630 C C . ILE D 1 196 ? 5.78121 44.77823 29.36090 1.000 35.04725 219 ILE D C 1
ATOM 10631 O O . ILE D 1 196 ? 5.63483 43.93908 28.46381 1.000 30.84772 219 ILE D O 1
ATOM 10636 N N . ARG D 1 197 ? 6.37902 44.47841 30.51683 1.000 32.77155 220 ARG D N 1
ATOM 10637 C CA . ARG D 1 197 ? 6.97480 43.15976 30.70633 1.000 32.38958 220 ARG D CA 1
ATOM 10638 C C . ARG D 1 197 ? 5.91640 42.06400 30.70180 1.000 31.57487 220 ARG D C 1
ATOM 10639 O O . ARG D 1 197 ? 6.08582 41.02981 30.04567 1.000 26.00394 220 ARG D O 1
ATOM 10647 N N . VAL D 1 198 ? 4.81486 42.26417 31.42702 1.000 31.37520 221 VAL D N 1
ATOM 10648 C CA . VAL D 1 198 ? 3.87711 41.15623 31.52910 1.000 30.03729 221 VAL D CA 1
ATOM 10649 C C . VAL D 1 198 ? 3.02357 41.05069 30.27068 1.000 26.38607 221 VAL D C 1
ATOM 10650 O O . VAL D 1 198 ? 2.66496 39.94350 29.86931 1.000 30.84294 221 VAL D O 1
ATOM 10654 N N . SER D 1 199 ? 2.70150 42.16668 29.61626 1.000 26.30946 222 SER D N 1
ATOM 10655 C CA . SER D 1 199 ? 1.91384 42.07941 28.38582 1.000 33.28872 222 SER D CA 1
ATOM 10656 C C . SER D 1 199 ? 2.68979 41.36764 27.28150 1.000 29.98819 222 SER D C 1
ATOM 10657 O O . SER D 1 199 ? 2.13878 40.51225 26.57864 1.000 30.06712 222 SER D O 1
ATOM 10660 N N . LYS D 1 200 ? 3.97122 41.69768 27.12060 1.000 29.50319 223 LYS D N 1
ATOM 10661 C CA . LYS D 1 200 ? 4.78193 41.02221 26.11437 1.000 32.49199 223 LYS D CA 1
ATOM 10662 C C . LYS D 1 200 ? 4.87008 39.52258 26.39721 1.000 32.80838 223 LYS D C 1
ATOM 10663 O O . LYS D 1 200 ? 4.63610 38.69509 25.50680 1.000 30.18785 223 LYS D O 1
ATOM 10669 N N . ASN D 1 201 ? 5.17862 39.15329 27.64185 1.000 29.60393 224 ASN D N 1
ATOM 10670 C CA . ASN D 1 201 ? 5.38415 37.74182 27.95857 1.000 32.04804 224 ASN D CA 1
ATOM 10671 C C . ASN D 1 201 ? 4.07300 36.96021 27.94427 1.000 31.98650 224 ASN D C 1
ATOM 10672 O O . ASN D 1 201 ? 4.02641 35.82838 27.44856 1.000 31.50287 224 ASN D O 1
ATOM 10677 N N . LYS D 1 202 ? 2.99728 37.54064 28.47826 1.000 30.76572 225 LYS D N 1
ATOM 10678 C CA . LYS D 1 202 ? 1.71506 36.84134 28.47529 1.000 34.23129 225 LYS D CA 1
ATOM 10679 C C . LYS D 1 202 ? 1.22521 36.58598 27.05946 1.000 30.70089 225 LYS D C 1
ATOM 10680 O O . LYS D 1 202 ? 0.73192 35.49927 26.74702 1.000 29.57497 225 LYS D O 1
ATOM 10686 N N . VAL D 1 203 ? 1.31599 37.59093 26.19500 1.000 32.78323 226 VAL D N 1
ATOM 10687 C CA . VAL D 1 203 ? 0.81392 37.39909 24.84383 1.000 34.48075 226 VAL D CA 1
ATOM 10688 C C . VAL D 1 203 ? 1.63639 36.34488 24.11063 1.000 33.72377 226 VAL D C 1
ATOM 10689 O O . VAL D 1 203 ? 1.08044 35.48556 23.40881 1.000 29.85505 226 VAL D O 1
ATOM 10693 N N . LYS D 1 204 ? 2.96389 36.37293 24.28125 1.000 30.62868 227 LYS D N 1
ATOM 10694 C CA . LYS D 1 204 ? 3.79767 35.31637 23.71841 1.000 31.03913 227 LYS D CA 1
ATOM 10695 C C . LYS D 1 204 ? 3.37046 33.94844 24.23989 1.000 27.51884 227 LYS D C 1
ATOM 10696 O O . LYS D 1 204 ? 3.32500 32.97690 23.48114 1.000 23.95580 227 LYS D O 1
ATOM 10702 N N . GLU D 1 205 ? 3.02818 33.86162 25.52914 1.000 27.60747 228 GLU D N 1
ATOM 10703 C CA . GLU D 1 205 ? 2.55751 32.60020 26.09544 1.000 28.70745 228 GLU D CA 1
ATOM 10704 C C . GLU D 1 205 ? 1.23340 32.14155 25.47675 1.000 31.88926 228 GLU D C 1
ATOM 10705 O O . GLU D 1 205 ? 0.95020 30.93684 25.44481 1.000 33.78169 228 GLU D O 1
ATOM 10711 N N . TRP D 1 206 ? 0.41356 33.06694 24.97031 1.000 29.45620 229 TRP D N 1
ATOM 10712 C CA . TRP D 1 206 ? -0.86727 32.67103 24.38870 1.000 28.29489 229 TRP D CA 1
ATOM 10713 C C . TRP D 1 206 ? -0.76651 32.21163 22.92935 1.000 28.60548 229 TRP D C 1
ATOM 10714 O O . TRP D 1 206 ? -1.77502 31.76326 22.37440 1.000 26.91105 229 TRP D O 1
ATOM 10725 N N . TYR D 1 207 ? 0.40489 32.28590 22.29095 1.000 28.21245 230 TYR D N 1
ATOM 10726 C CA . TYR D 1 207 ? 0.54381 31.71430 20.94640 1.000 29.07061 230 TYR D CA 1
ATOM 10727 C C . TYR D 1 207 ? 0.28305 30.20961 20.96218 1.000 28.38989 230 TYR D C 1
ATOM 10728 O O . TYR D 1 207 ? 0.87638 29.47777 21.75415 1.000 27.53329 230 TYR D O 1
ATOM 10737 N N . VAL D 1 208 ? -0.62087 29.74302 20.10232 1.000 27.38842 231 VAL D N 1
ATOM 10738 C CA . VAL D 1 208 ? -0.94600 28.32016 20.06074 1.000 28.95189 231 VAL D CA 1
ATOM 10739 C C . VAL D 1 208 ? -0.43757 27.62540 18.80484 1.000 29.17202 231 VAL D C 1
ATOM 10740 O O . VAL D 1 208 ? -0.22991 26.40187 18.84264 1.000 31.69290 231 VAL D O 1
ATOM 10744 N N . GLY D 1 209 ? -0.19457 28.34133 17.72226 1.000 29.47892 232 GLY D N 1
ATOM 10745 C CA . GLY D 1 209 ? 0.41366 27.75913 16.53959 1.000 29.53468 232 GLY D CA 1
ATOM 10746 C C . GLY D 1 209 ? -0.20790 28.25399 15.24688 1.000 29.35422 232 GLY D C 1
ATOM 10747 O O . GLY D 1 209 ? -1.31718 28.78775 15.21496 1.000 27.45949 232 GLY D O 1
ATOM 10748 N N . ASP D 1 210 ? 0.54003 28.07979 14.15335 1.000 29.09829 233 ASP D N 1
ATOM 10749 C CA . ASP D 1 210 ? 0.05213 28.32277 12.79536 1.000 25.64686 233 ASP D CA 1
ATOM 10750 C C . ASP D 1 210 ? -0.49562 29.73734 12.60198 1.000 26.38815 233 ASP D C 1
ATOM 10751 O O . ASP D 1 210 ? -1.43647 29.94803 11.83214 1.000 28.19542 233 ASP D O 1
ATOM 10756 N N . GLY D 1 211 ? 0.09641 30.71605 13.28077 1.000 30.66247 234 GLY D N 1
ATOM 10757 C CA . GLY D 1 211 ? -0.28269 32.10573 13.14398 1.000 28.50929 234 GLY D CA 1
ATOM 10758 C C . GLY D 1 211 ? -1.40857 32.57118 14.04235 1.000 30.03176 234 GLY D C 1
ATOM 10759 O O . GLY D 1 211 ? -1.95286 33.65536 13.81147 1.000 28.65462 234 GLY D O 1
ATOM 10760 N N . TRP D 1 212 ? -1.77137 31.80423 15.05934 1.000 28.07666 235 TRP D N 1
ATOM 10761 C CA . TRP D 1 212 ? -2.90376 32.13851 15.90704 1.000 27.69195 235 TRP D CA 1
ATOM 10762 C C . TRP D 1 212 ? -2.48122 32.20643 17.36520 1.000 30.44867 235 TRP D C 1
ATOM 10763 O O . TRP D 1 212 ? -1.71812 31.36020 17.83624 1.000 25.16538 235 TRP D O 1
ATOM 10774 N N . TYR D 1 213 ? -2.98380 33.22686 18.06082 1.000 29.91483 236 TYR D N 1
ATOM 10775 C CA . TYR D 1 213 ? -2.95410 33.33246 19.51047 1.000 25.18764 236 TYR D CA 1
ATOM 10776 C C . TYR D 1 213 ? -4.32994 33.00295 20.07707 1.000 29.69630 236 TYR D C 1
ATOM 10777 O O . TYR D 1 213 ? -5.35688 33.24323 19.43747 1.000 25.12662 236 TYR D O 1
ATOM 10786 N N . SER D 1 214 ? -4.34831 32.51107 21.30983 1.000 26.12042 237 SER D N 1
ATOM 10787 C CA . SER D 1 214 ? -5.59092 32.46646 22.06063 1.000 26.54332 237 SER D CA 1
ATOM 10788 C C . SER D 1 214 ? -5.89180 33.86006 22.61121 1.000 26.98322 237 SER D C 1
ATOM 10789 O O . SER D 1 214 ? -5.01142 34.52777 23.16117 1.000 23.30481 237 SER D O 1
ATOM 10792 N N . ASP D 1 215 ? -7.13162 34.30810 22.44181 1.000 26.02685 238 ASP D N 1
ATOM 10793 C CA . ASP D 1 215 ? -7.54344 35.56816 23.03975 1.000 28.21815 238 ASP D CA 1
ATOM 10794 C C . ASP D 1 215 ? -7.71906 35.39673 24.54705 1.000 28.49758 238 ASP D C 1
ATOM 10795 O O . ASP D 1 215 ? -8.82664 35.13590 25.02327 1.000 26.24799 238 ASP D O 1
ATOM 10800 N N . GLY D 1 216 ? -6.63966 35.53019 25.31155 1.000 25.83106 239 GLY D N 1
ATOM 10801 C CA . GLY D 1 216 ? -6.66376 35.12313 26.69775 1.000 24.19344 239 GLY D CA 1
ATOM 10802 C C . GLY D 1 216 ? -6.41032 33.63163 26.85129 1.000 26.34471 239 GLY D C 1
ATOM 10803 O O . GLY D 1 216 ? -5.97725 32.95609 25.90881 1.000 27.67250 239 GLY D O 1
ATOM 10804 N N . PRO D 1 217 ? -6.70771 33.08408 28.03605 1.000 20.52061 240 PRO D N 1
ATOM 10805 C CA . PRO D 1 217 ? -6.31314 31.69118 28.33296 1.000 24.09564 240 PRO D CA 1
ATOM 10806 C C . PRO D 1 217 ? -6.93977 30.62133 27.43435 1.000 30.54350 240 PRO D C 1
ATOM 10807 O O . PRO D 1 217 ? -6.32899 29.55686 27.25757 1.000 30.35948 240 PRO D O 1
ATOM 10811 N N . SER D 1 218 ? -8.11859 30.84527 26.85790 1.000 26.61682 241 SER D N 1
ATOM 10812 C CA . SER D 1 218 ? -8.77131 29.81967 26.05158 1.000 28.72760 241 SER D CA 1
ATOM 10813 C C . SER D 1 218 ? -8.86492 30.25382 24.59368 1.000 31.40837 241 SER D C 1
ATOM 10814 O O . SER D 1 218 ? -9.29789 31.37268 24.30378 1.000 29.27041 241 SER D O 1
ATOM 10817 N N . PHE D 1 219 ? -8.46589 29.36344 23.68122 1.000 28.45839 242 PHE D N 1
ATOM 10818 C CA . PHE D 1 219 ? -8.49806 29.68467 22.25988 1.000 27.17317 242 PHE D CA 1
ATOM 10819 C C . PHE D 1 219 ? -9.90087 30.09164 21.81536 1.000 30.41340 242 PHE D C 1
ATOM 10820 O O . PHE D 1 219 ? -10.89459 29.44143 22.15084 1.000 27.27021 242 PHE D O 1
ATOM 10828 N N . SER D 1 220 ? -9.96990 31.16900 21.04619 1.000 28.07840 243 SER D N 1
ATOM 10829 C CA . SER D 1 220 ? -11.22619 31.74082 20.58906 1.000 31.16774 243 SER D CA 1
ATOM 10830 C C . SER D 1 220 ? -11.16229 31.81153 19.07342 1.000 28.81571 243 SER D C 1
ATOM 10831 O O . SER D 1 220 ? -10.27551 32.47186 18.52054 1.000 28.93342 243 SER D O 1
ATOM 10834 N N . MET D 1 221 ? -12.06274 31.09633 18.40246 1.000 25.89127 244 MET D N 1
ATOM 10835 C CA . MET D 1 221 ? -12.07293 31.09364 16.94225 1.000 25.16446 244 MET D CA 1
ATOM 10836 C C . MET D 1 221 ? -12.92905 32.26863 16.50044 1.000 28.64448 244 MET D C 1
ATOM 10837 O O . MET D 1 221 ? -14.13607 32.14663 16.27472 1.000 24.80583 244 MET D O 1
ATOM 10842 N N . ASP D 1 222 ? -12.29259 33.43421 16.41719 1.000 27.16356 245 ASP D N 1
ATOM 10843 C CA . ASP D 1 222 ? -12.95601 34.66832 16.02010 1.000 30.12321 245 ASP D CA 1
ATOM 10844 C C . ASP D 1 222 ? -11.91970 35.56411 15.35459 1.000 27.63122 245 ASP D C 1
ATOM 10845 O O . ASP D 1 222 ? -10.79132 35.14009 15.08908 1.000 29.19503 245 ASP D O 1
ATOM 10850 N N . ASN D 1 223 ? -12.29212 36.81992 15.12426 1.000 25.21733 246 ASN D N 1
ATOM 10851 C CA . ASN D 1 223 ? -11.45549 37.75489 14.38854 1.000 26.06908 246 ASN D CA 1
ATOM 10852 C C . ASN D 1 223 ? -10.50255 38.54511 15.27255 1.000 26.95478 246 ASN D C 1
ATOM 10853 O O . ASN D 1 223 ? -9.79907 39.42229 14.75795 1.000 26.31237 246 ASN D O 1
ATOM 10858 N N . TYR D 1 224 ? -10.45938 38.26664 16.58338 1.000 26.38163 247 TYR D N 1
ATOM 10859 C CA . TYR D 1 224 ? -9.67764 39.12267 17.46921 1.000 29.28639 247 TYR D CA 1
ATOM 10860 C C . TYR D 1 224 ? -8.17291 39.02346 17.22161 1.000 26.80945 247 TYR D C 1
ATOM 10861 O O . TYR D 1 224 ? -7.44963 39.97146 17.54498 1.000 27.12066 247 TYR D O 1
ATOM 10870 N N . ASN D 1 225 ? -7.68909 37.93270 16.61850 1.000 25.83300 248 ASN D N 1
ATOM 10871 C CA . ASN D 1 225 ? -6.30508 37.92483 16.16340 1.000 25.59558 248 ASN D CA 1
ATOM 10872 C C . ASN D 1 225 ? -6.05087 39.04778 15.16255 1.000 25.48863 248 ASN D C 1
ATOM 10873 O O . ASN D 1 225 ? -4.97278 39.64987 15.15924 1.000 25.21904 248 ASN D O 1
ATOM 10878 N N . ALA D 1 226 ? -7.03429 39.36245 14.32079 1.000 23.12830 249 ALA D N 1
ATOM 10879 C CA . ALA D 1 226 ? -6.87810 40.49467 13.40646 1.000 23.08450 249 ALA D CA 1
ATOM 10880 C C . ALA D 1 226 ? -7.23913 41.82139 14.06254 1.000 29.63951 249 ALA D C 1
ATOM 10881 O O . ALA D 1 226 ? -6.57818 42.83410 13.80875 1.000 31.00652 249 ALA D O 1
ATOM 10883 N N . TYR D 1 227 ? -8.28871 41.83854 14.89025 1.000 23.78090 250 TYR D N 1
ATOM 10884 C CA . TYR D 1 227 ? -8.73355 43.08295 15.51537 1.000 29.23807 250 TYR D CA 1
ATOM 10885 C C . TYR D 1 227 ? -7.63579 43.74039 16.33836 1.000 28.59925 250 TYR D C 1
ATOM 10886 O O . TYR D 1 227 ? -7.52295 44.97439 16.36359 1.000 27.50914 250 TYR D O 1
ATOM 10895 N N . VAL D 1 228 ? -6.85064 42.93848 17.05273 1.000 27.38890 251 VAL D N 1
ATOM 10896 C CA . VAL D 1 228 ? -5.95881 43.45540 18.08372 1.000 27.62523 251 VAL D CA 1
ATOM 10897 C C . VAL D 1 228 ? -4.56746 42.85447 17.95268 1.000 31.42924 251 VAL D C 1
ATOM 10898 O O . VAL D 1 228 ? -3.56293 43.57225 17.82073 1.000 28.90891 251 VAL D O 1
ATOM 10902 N N . MET D 1 229 ? -4.50824 41.52585 17.98722 1.000 26.94942 252 MET D N 1
ATOM 10903 C CA . MET D 1 229 ? -3.33970 40.87270 18.56445 1.000 30.35432 252 MET D CA 1
ATOM 10904 C C . MET D 1 229 ? -2.11513 40.99065 17.67027 1.000 27.92803 252 MET D C 1
ATOM 10905 O O . MET D 1 229 ? -1.05326 41.41555 18.13253 1.000 30.16874 252 MET D O 1
ATOM 10910 N N . HIS D 1 230 ? -2.23651 40.63165 16.39287 1.000 27.49659 253 HIS D N 1
ATOM 10911 C CA . HIS D 1 230 ? -1.06920 40.68162 15.51129 1.000 29.13847 253 HIS D CA 1
ATOM 10912 C C . HIS D 1 230 ? -0.57518 42.10902 15.32207 1.000 28.02948 253 HIS D C 1
ATOM 10913 O O . HIS D 1 230 ? 0.56808 42.43341 15.67138 1.000 30.74269 253 HIS D O 1
ATOM 10920 N N . SER D 1 231 ? -1.43123 42.97935 14.78244 1.000 26.94075 254 SER D N 1
ATOM 10921 C CA . SER D 1 231 ? -1.02392 44.35410 14.51109 1.000 27.51229 254 SER D CA 1
ATOM 10922 C C . SER D 1 231 ? -0.41489 45.02394 15.73371 1.000 27.60008 254 SER D C 1
ATOM 10923 O O . SER D 1 231 ? 0.60345 45.70603 15.62070 1.000 28.81591 254 SER D O 1
ATOM 10926 N N . MET D 1 232 ? -1.01754 44.84069 16.91345 1.000 26.18178 255 MET D N 1
ATOM 10927 C CA . MET D 1 232 ? -0.53617 45.55439 18.09777 1.000 29.94107 255 MET D CA 1
ATOM 10928 C C . MET D 1 232 ? 0.64455 44.86155 18.77684 1.000 29.87499 255 MET D C 1
ATOM 10929 O O . MET D 1 232 ? 1.47605 45.54308 19.38927 1.000 27.50110 255 MET D O 1
ATOM 10934 N N . MET D 1 233 ? 0.73417 43.52875 18.71328 1.000 28.09448 256 MET D N 1
ATOM 10935 C CA . MET D 1 233 ? 1.96101 42.87213 19.16209 1.000 31.35491 256 MET D CA 1
ATOM 10936 C C . MET D 1 233 ? 3.16161 43.38323 18.36992 1.000 23.06235 256 MET D C 1
ATOM 10937 O O . MET D 1 233 ? 4.16843 43.80784 18.94703 1.000 26.65106 256 MET D O 1
ATOM 10942 N N . VAL D 1 234 ? 3.04245 43.38839 17.04405 1.000 25.18380 257 VAL D N 1
ATOM 10943 C CA . VAL D 1 234 ? 4.13068 43.81189 16.16253 1.000 27.34155 257 VAL D CA 1
ATOM 10944 C C . VAL D 1 234 ? 4.49106 45.27016 16.42032 1.000 29.08252 257 VAL D C 1
ATOM 10945 O O . VAL D 1 234 ? 5.65932 45.61739 16.61982 1.000 28.69991 257 VAL D O 1
ATOM 10949 N N . ALA D 1 235 ? 3.48536 46.14433 16.42516 1.000 29.51434 258 ALA D N 1
ATOM 10950 C CA . ALA D 1 235 ? 3.74072 47.55366 16.68124 1.000 32.65487 258 ALA D CA 1
ATOM 10951 C C . ALA D 1 235 ? 4.34417 47.76304 18.06889 1.000 30.70211 258 ALA D C 1
ATOM 10952 O O . ALA D 1 235 ? 5.21891 48.61699 18.24526 1.000 26.70175 258 ALA D O 1
ATOM 10954 N N . MET D 1 236 ? 3.92035 46.97555 19.06437 1.000 28.16811 259 MET D N 1
ATOM 10955 C CA . MET D 1 236 ? 4.50344 47.14362 20.39262 1.000 27.44216 259 MET D CA 1
ATOM 10956 C C . MET D 1 236 ? 5.96589 46.72334 20.40114 1.000 29.82402 259 MET D C 1
ATOM 10957 O O . MET D 1 236 ? 6.82027 47.42244 20.95859 1.000 29.02958 259 MET D O 1
ATOM 10962 N N . LEU D 1 237 ? 6.26667 45.55758 19.81803 1.000 29.34443 260 LEU D N 1
ATOM 10963 C CA . LEU D 1 237 ? 7.65249 45.10994 19.75344 1.000 30.95609 260 LEU D CA 1
ATOM 10964 C C . LEU D 1 237 ? 8.50586 46.07175 18.93776 1.000 31.20986 260 LEU D C 1
ATOM 10965 O O . LEU D 1 237 ? 9.68445 46.26652 19.24371 1.000 34.08778 260 LEU D O 1
ATOM 10970 N N . GLU D 1 238 ? 7.92590 46.69351 17.90797 1.000 30.22480 261 GLU D N 1
ATOM 10971 C CA . GLU D 1 238 ? 8.66917 47.68714 17.14585 1.000 30.79142 261 GLU D CA 1
ATOM 10972 C C . GLU D 1 238 ? 9.09325 48.85011 18.03198 1.000 33.15362 261 GLU D C 1
ATOM 10973 O O . GLU D 1 238 ? 10.22008 49.34295 17.91643 1.000 32.42867 261 GLU D O 1
ATOM 10979 N N . ASN D 1 239 ? 8.21822 49.28079 18.94767 1.000 28.68094 262 ASN D N 1
ATOM 10980 C CA . ASN D 1 239 ? 8.58106 50.37235 19.84739 1.000 33.99389 262 ASN D CA 1
ATOM 10981 C C . ASN D 1 239 ? 9.58881 49.93274 20.90074 1.000 37.99173 262 ASN D C 1
ATOM 10982 O O . ASN D 1 239 ? 10.41918 50.74430 21.33870 1.000 40.81554 262 ASN D O 1
ATOM 10987 N N . LEU D 1 240 ? 9.52225 48.66948 21.33281 1.000 32.48077 263 LEU D N 1
ATOM 10988 C CA . LEU D 1 240 ? 10.39573 48.20542 22.40382 1.000 36.79976 263 LEU D CA 1
ATOM 10989 C C . LEU D 1 240 ? 11.81243 47.92657 21.91312 1.000 35.41129 263 LEU D C 1
ATOM 10990 O O . LEU D 1 240 ? 12.77598 48.11035 22.66915 1.000 33.75686 263 LEU D O 1
ATOM 10995 N N . LEU D 1 241 ? 11.94930 47.48357 20.66255 1.000 35.33314 264 LEU D N 1
ATOM 10996 C CA . LEU D 1 241 ? 13.21871 47.12248 20.04108 1.000 36.95218 264 LEU D CA 1
ATOM 10997 C C . LEU D 1 241 ? 14.30475 48.17436 20.25168 1.000 37.99885 264 LEU D C 1
ATOM 10998 O O . LEU D 1 241 ? 15.34166 47.85149 20.83924 1.000 40.46987 264 LEU D O 1
ATOM 11003 N N . PRO D 1 242 ? 14.12676 49.42948 19.81800 1.000 38.51427 265 PRO D N 1
ATOM 11004 C CA . PRO D 1 242 ? 15.23782 50.38646 19.94161 1.000 42.34523 265 PRO D CA 1
ATOM 11005 C C . PRO D 1 242 ? 15.63140 50.67054 21.37753 1.000 42.73226 265 PRO D C 1
ATOM 11006 O O . PRO D 1 242 ? 16.74199 51.15516 21.61198 1.000 48.26710 265 PRO D O 1
ATOM 11010 N N . LYS D 1 243 ? 14.77337 50.37549 22.35007 1.000 42.96102 266 LYS D N 1
ATOM 11011 C CA . LYS D 1 243 ? 15.12542 50.53291 23.75275 1.000 36.87784 266 LYS D CA 1
ATOM 11012 C C . LYS D 1 243 ? 15.57698 49.22877 24.37675 1.000 36.76486 266 LYS D C 1
ATOM 11013 O O . LYS D 1 243 ? 15.71342 49.15789 25.59963 1.000 43.11141 266 LYS D O 1
ATOM 11019 N N . ARG D 1 244 ? 15.77061 48.18575 23.56875 1.000 38.70749 267 ARG D N 1
ATOM 11020 C CA . ARG D 1 244 ? 16.17316 46.85646 24.04528 1.000 41.85713 267 ARG D CA 1
ATOM 11021 C C . ARG D 1 244 ? 15.17632 46.27315 25.05518 1.000 40.13350 267 ARG D C 1
ATOM 11022 O O . ARG D 1 244 ? 15.54591 45.50190 25.94565 1.000 36.98986 267 ARG D O 1
ATOM 11030 N N . TRP D 1 245 ? 13.89815 46.62019 24.91897 1.000 38.26300 268 TRP D N 1
ATOM 11031 C CA . TRP D 1 245 ? 12.84219 45.96210 25.67425 1.000 38.59000 268 TRP D CA 1
ATOM 11032 C C . TRP D 1 245 ? 12.24616 44.78089 24.92068 1.000 37.60326 268 TRP D C 1
ATOM 11033 O O . TRP D 1 245 ? 11.37447 44.08565 25.46023 1.000 39.78557 268 TRP D O 1
ATOM 11044 N N . ALA D 1 246 ? 12.68714 44.55895 23.68558 1.000 36.15094 269 ALA D N 1
ATOM 11045 C CA . ALA D 1 246 ? 12.37476 43.35772 22.92709 1.000 38.49310 269 ALA D CA 1
ATOM 11046 C C . ALA D 1 246 ? 13.54678 43.08476 21.99301 1.000 38.75340 269 ALA D C 1
ATOM 11047 O O . ALA D 1 246 ? 14.33522 43.98126 21.68662 1.000 39.28938 269 ALA D O 1
ATOM 11049 N N . SER D 1 247 ? 13.67955 41.83549 21.56240 1.000 37.82192 270 SER D N 1
ATOM 11050 C CA . SER D 1 247 ? 14.77127 41.49488 20.66498 1.000 36.71821 270 SER D CA 1
ATOM 11051 C C . SER D 1 247 ? 14.30361 41.57431 19.21968 1.000 38.96018 270 SER D C 1
ATOM 11052 O O . SER D 1 247 ? 13.10536 41.56132 18.92455 1.000 38.67970 270 SER D O 1
ATOM 11055 N N . GLN D 1 248 ? 15.27264 41.66127 18.30901 1.000 35.35693 271 GLN D N 1
ATOM 11056 C CA . GLN D 1 248 ? 14.93420 41.56204 16.89845 1.000 41.02247 271 GLN D CA 1
ATOM 11057 C C . GLN D 1 248 ? 14.34691 40.19288 16.58634 1.000 38.30116 271 GLN D C 1
ATOM 11058 O O . GLN D 1 248 ? 13.51220 40.06102 15.68691 1.000 39.20939 271 GLN D O 1
ATOM 11064 N N . LYS D 1 249 ? 14.74975 39.17104 17.33975 1.000 36.08212 272 LYS D N 1
ATOM 11065 C CA . LYS D 1 249 ? 14.16547 37.84890 17.16791 1.000 38.25298 272 LYS D CA 1
ATOM 11066 C C . LYS D 1 249 ? 12.70000 37.83579 17.59192 1.000 41.24693 272 LYS D C 1
ATOM 11067 O O . LYS D 1 249 ? 11.85647 37.23338 16.91169 1.000 40.27172 272 LYS D O 1
ATOM 11071 N N . GLU D 1 250 ? 12.37832 38.49167 18.71364 1.000 34.10549 273 GLU D N 1
ATOM 11072 C CA . GLU D 1 250 ? 10.98956 38.57701 19.14829 1.000 33.58878 273 GLU D CA 1
ATOM 11073 C C . GLU D 1 250 ? 10.12971 39.31083 18.12629 1.000 36.15561 273 GLU D C 1
ATOM 11074 O O . GLU D 1 250 ? 9.00525 38.88493 17.83543 1.000 33.12233 273 GLU D O 1
ATOM 11080 N N . LEU D 1 251 ? 10.63844 40.41789 17.57230 1.000 32.76306 274 LEU D N 1
ATOM 11081 C CA . LEU D 1 251 ? 9.87106 41.15744 16.57637 1.000 31.73391 274 LEU D CA 1
ATOM 11082 C C . LEU D 1 251 ? 9.68244 40.33436 15.31070 1.000 33.25944 274 LEU D C 1
ATOM 11083 O O . LEU D 1 251 ? 8.57831 40.29025 14.75788 1.000 28.99481 274 LEU D O 1
ATOM 11088 N N . ASP D 1 252 ? 10.74201 39.65395 14.85701 1.000 31.85993 275 ASP D N 1
ATOM 11089 C CA . ASP D 1 252 ? 10.65592 38.83092 13.65109 1.000 32.66661 275 ASP D CA 1
ATOM 11090 C C . ASP D 1 252 ? 9.62965 37.71896 13.81085 1.000 33.27294 275 ASP D C 1
ATOM 11091 O O . ASP D 1 252 ? 8.84813 37.43800 12.89046 1.000 31.25053 275 ASP D O 1
ATOM 11096 N N . GLU D 1 253 ? 9.65907 37.04152 14.96066 1.000 30.38040 276 GLU D N 1
ATOM 11097 C CA . GLU D 1 253 ? 8.65884 36.02956 15.28756 1.000 29.42824 276 GLU D CA 1
ATOM 11098 C C . GLU D 1 253 ? 7.23789 36.58097 15.15440 1.000 29.94907 276 GLU D C 1
ATOM 11099 O O . GLU D 1 253 ? 6.38994 36.00066 14.46997 1.000 27.39838 276 GLU D O 1
ATOM 11105 N N . ALA D 1 254 ? 6.96349 37.71374 15.80119 1.000 34.41572 277 ALA D N 1
ATOM 11106 C CA . ALA D 1 254 ? 5.62292 38.28696 15.74163 1.000 29.29889 277 ALA D CA 1
ATOM 11107 C C . ALA D 1 254 ? 5.25617 38.67447 14.31880 1.000 29.62228 277 ALA D C 1
ATOM 11108 O O . ALA D 1 254 ? 4.13078 38.42390 13.86818 1.000 26.69144 277 ALA D O 1
ATOM 11110 N N . MET D 1 255 ? 6.20978 39.26509 13.59310 1.000 27.99901 278 MET D N 1
ATOM 11111 C CA . MET D 1 255 ? 5.99009 39.65422 12.20385 1.000 31.22825 278 MET D CA 1
ATOM 11112 C C . MET D 1 255 ? 5.64923 38.45587 11.32981 1.000 33.14230 278 MET D C 1
ATOM 11113 O O . MET D 1 255 ? 4.74418 38.53153 10.49008 1.000 31.23303 278 MET D O 1
ATOM 11118 N N . ASN D 1 256 ? 6.38785 37.35146 11.48571 1.000 28.27848 279 ASN D N 1
ATOM 11119 C CA . ASN D 1 256 ? 6.11207 36.16295 10.68577 1.000 31.07840 279 ASN D CA 1
ATOM 11120 C C . ASN D 1 256 ? 4.79158 35.51036 11.08235 1.000 30.01960 279 ASN D C 1
ATOM 11121 O O . ASN D 1 256 ? 4.10055 34.93435 10.23623 1.000 28.72354 279 ASN D O 1
ATOM 11126 N N . ARG D 1 257 ? 4.44190 35.56263 12.36596 1.000 29.26811 280 ARG D N 1
ATOM 11127 C CA . ARG D 1 257 ? 3.16095 35.02532 12.79430 1.000 30.07982 280 ARG D CA 1
ATOM 11128 C C . ARG D 1 257 ? 2.00713 35.82241 12.19154 1.000 30.71050 280 ARG D C 1
ATOM 11129 O O . ARG D 1 257 ? 1.00694 35.24049 11.75695 1.000 31.13901 280 ARG D O 1
ATOM 11137 N N . MET D 1 258 ? 2.14774 37.14840 12.11511 1.000 28.83302 281 MET D N 1
ATOM 11138 C CA . MET D 1 258 ? 1.12448 37.96832 11.47476 1.000 30.03765 281 MET D CA 1
ATOM 11139 C C . MET D 1 258 ? 1.04538 37.68006 9.97910 1.000 29.24284 281 MET D C 1
ATOM 11140 O O . MET D 1 258 ? -0.04642 37.51108 9.42609 1.000 30.70478 281 MET D O 1
ATOM 11145 N N . ILE D 1 259 ? 2.19555 37.63844 9.30488 1.000 28.06644 282 ILE D N 1
ATOM 11146 C CA . ILE D 1 259 ? 2.23552 37.22540 7.90340 1.000 31.09469 282 ILE D CA 1
ATOM 11147 C C . ILE D 1 259 ? 1.50608 35.89616 7.71458 1.000 31.46260 282 ILE D C 1
ATOM 11148 O O . ILE D 1 259 ? 0.65747 35.75480 6.82515 1.000 30.08926 282 ILE D O 1
ATOM 11153 N N . ARG D 1 260 ? 1.82725 34.89808 8.54483 1.000 27.84817 283 ARG D N 1
ATOM 11154 C CA . ARG D 1 260 ? 1.11205 33.62906 8.45232 1.000 30.88280 283 ARG D CA 1
ATOM 11155 C C . ARG D 1 260 ? -0.38322 33.84810 8.61585 1.000 29.44122 283 ARG D C 1
ATOM 11156 O O . ARG D 1 260 ? -1.18388 33.40775 7.78078 1.000 26.08933 283 ARG D O 1
ATOM 11164 N N . HIS D 1 261 ? -0.77444 34.56636 9.66928 1.000 27.58060 284 HIS D N 1
ATOM 11165 C CA . HIS D 1 261 ? -2.19625 34.77539 9.92352 1.000 31.93695 284 HIS D CA 1
ATOM 11166 C C . HIS D 1 261 ? -2.90523 35.39250 8.71987 1.000 31.18754 284 HIS D C 1
ATOM 11167 O O . HIS D 1 261 ? -4.06258 35.05105 8.43448 1.000 29.83812 284 HIS D O 1
ATOM 11174 N N . SER D 1 262 ? -2.22903 36.28981 7.99339 1.000 29.29022 285 SER D N 1
ATOM 11175 C CA . SER D 1 262 ? -2.87879 36.95187 6.87520 1.000 28.62466 285 SER D CA 1
ATOM 11176 C C . SER D 1 262 ? -3.20151 35.98210 5.75139 1.000 32.65360 285 SER D C 1
ATOM 11177 O O . SER D 1 262 ? -4.12121 36.24954 4.96297 1.000 31.38886 285 SER D O 1
ATOM 11180 N N . GLU D 1 263 ? -2.47482 34.86725 5.65943 1.000 25.86616 286 GLU D N 1
ATOM 11181 C CA . GLU D 1 263 ? -2.76531 33.90084 4.61363 1.000 27.66432 286 GLU D CA 1
ATOM 11182 C C . GLU D 1 263 ? -4.15880 33.33985 4.78633 1.000 28.99599 286 GLU D C 1
ATOM 11183 O O . GLU D 1 263 ? -4.93051 33.26939 3.83051 1.000 28.12710 286 GLU D O 1
ATOM 11189 N N . PHE D 1 264 ? -4.50839 32.95991 6.01383 1.000 29.17741 287 PHE D N 1
ATOM 11190 C CA . PHE D 1 264 ? -5.85268 32.46099 6.25561 1.000 30.81029 287 PHE D CA 1
ATOM 11191 C C . PHE D 1 264 ? -6.89354 33.52343 5.95072 1.000 29.89596 287 PHE D C 1
ATOM 11192 O O . PHE D 1 264 ? -7.92673 33.22828 5.34585 1.000 27.69781 287 PHE D O 1
ATOM 11200 N N . CYS D 1 265 ? -6.64021 34.76898 6.36201 1.000 28.98222 288 CYS D N 1
ATOM 11201 C CA . CYS D 1 265 ? -7.63734 35.81375 6.16259 1.000 29.47895 288 CYS D CA 1
ATOM 11202 C C . CYS D 1 265 ? -7.86042 36.09459 4.68075 1.000 30.05348 288 CYS D C 1
ATOM 11203 O O . CYS D 1 265 ? -8.99503 36.35408 4.25779 1.000 29.19657 288 CYS D O 1
ATOM 11206 N N . GLU D 1 266 ? -6.80032 36.01279 3.86511 1.000 29.88665 289 GLU D N 1
ATOM 11207 C CA . GLU D 1 266 ? -6.99017 36.19100 2.42752 1.000 29.34160 289 GLU D CA 1
ATOM 11208 C C . GLU D 1 266 ? -7.71079 34.98767 1.82401 1.000 29.03600 289 GLU D C 1
ATOM 11209 O O . GLU D 1 266 ? -8.57721 35.14810 0.95814 1.000 27.84984 289 GLU D O 1
ATOM 11215 N N . ARG D 1 267 ? -7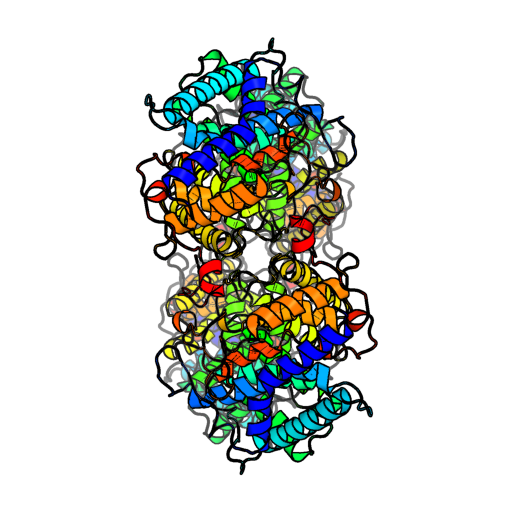.41871 33.78259 2.31812 1.000 26.93213 290 ARG D N 1
ATOM 11216 C CA . ARG D 1 267 ? -8.12269 32.59432 1.84588 1.000 26.70729 290 ARG D CA 1
ATOM 11217 C C . ARG D 1 267 ? -9.58823 32.54391 2.26445 1.000 30.63116 290 ARG D C 1
ATOM 11218 O O . ARG D 1 267 ? -10.34961 31.77510 1.67406 1.000 25.72309 290 ARG D O 1
ATOM 11226 N N . MET D 1 268 ? -10.01852 33.31565 3.26476 1.000 27.47704 291 MET D N 1
ATOM 11227 C CA . MET D 1 268 ? -11.42495 33.19721 3.64038 1.000 32.22914 291 MET D CA 1
ATOM 11228 C C . MET D 1 268 ? -12.34712 34.11228 2.84085 1.000 32.49107 291 MET D C 1
ATOM 11229 O O . MET D 1 268 ? -13.57219 33.99480 2.97395 1.000 35.52249 291 MET D O 1
ATOM 11234 N N . ILE D 1 269 ? -11.80417 35.00217 2.00990 1.000 30.31855 292 ILE D N 1
ATOM 11235 C CA . ILE D 1 269 ? -12.63798 35.78468 1.10304 1.000 33.42855 292 ILE D CA 1
ATOM 11236 C C . ILE D 1 269 ? -13.12548 34.86568 -0.01308 1.000 33.62175 292 ILE D C 1
ATOM 11237 O O . ILE D 1 269 ? -12.31851 34.25740 -0.72336 1.000 30.60641 292 ILE D O 1
ATOM 11242 N N . ALA D 1 270 ? -14.44920 34.77086 -0.17416 1.000 35.25972 293 ALA D N 1
ATOM 11243 C CA . ALA D 1 270 ? -15.10114 33.84477 -1.09216 1.000 32.61699 293 ALA D CA 1
ATOM 11244 C C . ALA D 1 270 ? -15.08546 34.36308 -2.52881 1.000 34.30307 293 ALA D C 1
ATOM 11245 O O . ALA D 1 270 ? -14.85874 35.55039 -2.76574 1.000 30.53633 293 ALA D O 1
ATOM 11247 N N . PRO D 1 271 ? -15.33697 33.48647 -3.51021 1.000 31.33471 294 PRO D N 1
ATOM 11248 C CA . PRO D 1 271 ? -15.35827 33.93963 -4.91328 1.000 36.34072 294 PRO D CA 1
ATOM 11249 C C . PRO D 1 271 ? -16.35339 35.05875 -5.19470 1.000 36.44212 294 PRO D C 1
ATOM 11250 O O . PRO D 1 271 ? -16.13920 35.83050 -6.13601 1.000 34.08864 294 PRO D O 1
ATOM 11254 N N . ASP D 1 272 ? -17.42407 35.17896 -4.41370 1.000 37.64211 295 ASP D N 1
ATOM 11255 C CA . ASP D 1 272 ? -18.36732 36.28552 -4.54299 1.000 39.08638 295 ASP D CA 1
ATOM 11256 C C . ASP D 1 272 ? -17.95671 37.53279 -3.73845 1.000 36.76294 295 ASP D C 1
ATOM 11257 O O . ASP D 1 272 ? -18.77273 38.44970 -3.57797 1.000 38.28389 295 ASP D O 1
ATOM 11262 N N . GLY D 1 273 ? -16.72403 37.59409 -3.23241 1.000 32.20051 296 GLY D N 1
ATOM 11263 C CA . GLY D 1 273 ? -16.29921 38.76443 -2.47791 1.000 32.39271 296 GLY D CA 1
ATOM 11264 C C . GLY D 1 273 ? -16.92188 38.92769 -1.10219 1.000 34.08659 296 GLY D C 1
ATOM 11265 O O . GLY D 1 273 ? -16.96637 40.04600 -0.58343 1.000 34.68275 296 GLY D O 1
ATOM 11266 N N . THR D 1 274 ? -17.41227 37.84452 -0.49987 1.000 31.48961 297 THR D N 1
ATOM 11267 C CA . THR D 1 274 ? -17.89088 37.80997 0.87411 1.000 30.57052 297 THR D CA 1
ATOM 11268 C C . THR D 1 274 ? -16.85474 37.10629 1.75708 1.000 32.78630 297 THR D C 1
ATOM 11269 O O . THR D 1 274 ? -15.80557 36.64534 1.29009 1.000 31.20841 297 THR D O 1
ATOM 11273 N N . TYR D 1 275 ? -17.16124 37.01498 3.04711 1.000 26.07554 298 TYR D N 1
ATOM 11274 C CA . TYR D 1 275 ? -16.32775 36.30364 4.00115 1.000 29.89623 298 TYR D CA 1
ATOM 11275 C C . TYR D 1 275 ? -17.20668 35.85782 5.16051 1.000 28.83726 298 TYR D C 1
ATOM 11276 O O . TYR D 1 275 ? -18.29887 36.40315 5.35119 1.000 29.26449 298 TYR D O 1
ATOM 11285 N N . PRO D 1 276 ? -16.80365 34.85413 5.92864 1.000 30.21388 299 PRO D N 1
ATOM 11286 C CA . PRO D 1 276 ? -17.72022 34.28714 6.92260 1.000 31.72100 299 PRO D CA 1
ATOM 11287 C C . PRO D 1 276 ? -17.99054 35.26206 8.04884 1.000 28.22787 299 PRO D C 1
ATOM 11288 O O . PRO D 1 276 ? -17.11179 36.02332 8.45711 1.000 35.24907 299 PRO D O 1
ATOM 11292 N N . ALA D 1 277 ? -19.21534 35.23604 8.54899 1.000 23.03523 300 ALA D N 1
ATOM 11293 C CA . ALA D 1 277 ? -19.53975 35.89722 9.80992 1.000 26.45348 300 ALA D CA 1
ATOM 11294 C C . ALA D 1 277 ? -19.38770 34.85746 10.91102 1.000 28.15097 300 ALA D C 1
ATOM 11295 O O . ALA D 1 277 ? -20.11907 33.86037 10.92968 1.000 25.66445 300 ALA D O 1
ATOM 11297 N N . PHE D 1 278 ? -18.41453 35.06479 11.80285 1.000 28.66933 301 PHE D N 1
ATOM 11298 C CA . PHE D 1 278 ? -18.17020 34.12379 12.89146 1.000 28.11573 301 PHE D CA 1
ATOM 11299 C C . PHE D 1 278 ? -17.46758 34.83915 14.03836 1.000 30.16248 301 PHE D C 1
ATOM 11300 O O . PHE D 1 278 ? -16.74369 35.81280 13.82540 1.000 26.93360 301 PHE D O 1
ATOM 11308 N N . GLY D 1 279 ? -17.67196 34.32956 15.25629 1.000 28.78036 302 GLY D N 1
ATOM 11309 C CA . GLY D 1 279 ? -17.00623 34.87484 16.42320 1.000 27.94235 302 GLY D CA 1
ATOM 11310 C C . GLY D 1 279 ? -17.64823 36.15053 16.93191 1.000 26.76114 302 GLY D C 1
ATOM 11311 O O . GLY D 1 279 ? -18.58143 36.70181 16.35103 1.000 26.21425 302 GLY D O 1
ATOM 11312 N N . ARG D 1 280 ? -17.12150 36.63738 18.04671 1.000 27.79143 303 ARG D N 1
ATOM 11313 C CA . ARG D 1 280 ? -17.72629 37.80013 18.68405 1.000 26.99417 303 ARG D CA 1
ATOM 11314 C C . ARG D 1 280 ? -17.29031 39.08990 17.98883 1.000 26.51131 303 ARG D C 1
ATOM 11315 O O . ARG D 1 280 ? -16.36809 39.11204 17.17116 1.000 25.89101 303 ARG D O 1
ATOM 11323 N N . SER D 1 281 ? -17.97001 40.18031 18.34076 1.000 26.03728 304 SER D N 1
ATOM 11324 C CA . SER D 1 281 ? -17.72579 41.48084 17.73029 1.000 29.04591 304 SER D CA 1
ATOM 11325 C C . SER D 1 281 ? -17.76378 41.38213 16.20766 1.000 30.39205 304 SER D C 1
ATOM 11326 O O . SER D 1 281 ? -16.93515 41.96699 15.50882 1.000 27.28626 304 SER D O 1
ATOM 11329 N N . VAL D 1 282 ? -18.73022 40.62146 15.68277 1.000 29.48527 305 VAL D N 1
ATOM 11330 C CA . VAL D 1 282 ? -18.82257 40.49149 14.23725 1.000 31.06776 305 VAL D CA 1
ATOM 11331 C C . VAL D 1 282 ? -19.12163 41.84417 13.60182 1.000 29.43691 305 VAL D C 1
ATOM 11332 O O . VAL D 1 282 ? -18.81630 42.05570 12.42417 1.000 31.19843 305 VAL D O 1
ATOM 11336 N N . THR D 1 283 ? -19.65231 42.78796 14.38616 1.000 31.85487 306 THR D N 1
ATOM 11337 C CA . THR D 1 283 ? -20.03876 44.12362 13.94378 1.000 27.87485 306 THR D CA 1
ATOM 11338 C C . THR D 1 283 ? -18.85543 44.97997 13.54211 1.000 31.47187 306 THR D C 1
ATOM 11339 O O . THR D 1 283 ? -19.05732 46.10281 13.06045 1.000 28.90764 306 THR D O 1
ATOM 11343 N N . TYR D 1 284 ? -17.63847 44.49849 13.77087 1.000 29.76054 307 TYR D N 1
ATOM 11344 C CA . TYR D 1 284 ? -16.44296 45.21285 13.35585 1.000 33.79787 307 TYR D CA 1
ATOM 11345 C C . TYR D 1 284 ? -16.18562 45.10579 11.85933 1.000 29.69314 307 TYR D C 1
ATOM 11346 O O . TYR D 1 284 ? -15.26084 45.75878 11.35954 1.000 25.60639 307 TYR D O 1
ATOM 11355 N N . ARG D 1 285 ? -16.96494 44.28582 11.15407 1.000 27.47959 308 ARG D N 1
ATOM 11356 C CA . ARG D 1 285 ? -16.96784 44.20106 9.69556 1.000 29.27348 308 ARG D CA 1
ATOM 11357 C C . ARG D 1 285 ? -15.53779 43.95162 9.21351 1.000 31.44707 308 ARG D C 1
ATOM 11358 O O . ARG D 1 285 ? -14.89266 43.01242 9.70457 1.000 27.56421 308 ARG D O 1
ATOM 11366 N N . THR D 1 286 ? -15.00523 44.75596 8.28619 1.000 24.85514 309 THR D N 1
ATOM 11367 C CA . THR D 1 286 ? -13.78565 44.38819 7.57306 1.000 28.65721 309 THR D CA 1
ATOM 11368 C C . THR D 1 286 ? -12.53177 44.54801 8.41384 1.000 27.29891 309 THR D C 1
ATOM 11369 O O . THR D 1 286 ? -11.44715 44.20315 7.93596 1.000 28.12627 309 THR D O 1
ATOM 11373 N N . ALA D 1 287 ? -12.64996 45.03415 9.65508 1.000 30.05246 310 ALA D N 1
ATOM 11374 C CA . ALA D 1 287 ? -11.52127 44.96632 10.57544 1.000 26.13433 310 ALA D CA 1
ATOM 11375 C C . ALA D 1 287 ? -11.02928 43.53884 10.74440 1.000 26.09484 310 ALA D C 1
ATOM 11376 O O . ALA D 1 287 ? -9.89758 43.33058 11.19296 1.000 25.55867 310 ALA D O 1
ATOM 11378 N N . ALA D 1 288 ? -11.85643 42.55597 10.38505 1.000 24.97529 311 ALA D N 1
ATOM 11379 C CA . ALA D 1 288 ? -11.42172 41.17007 10.30469 1.000 23.98494 311 ALA D CA 1
ATOM 11380 C C . ALA D 1 288 ? -10.21544 40.99533 9.39758 1.000 28.26904 311 ALA D C 1
ATOM 11381 O O . ALA D 1 288 ? -9.53938 39.96600 9.47369 1.000 27.05443 311 ALA D O 1
ATOM 11383 N N . PHE D 1 289 ? -9.94767 41.95543 8.51491 1.000 24.74817 312 PHE D N 1
ATOM 11384 C CA . PHE D 1 289 ? -8.83805 41.83671 7.58855 1.000 30.31889 312 PHE D CA 1
ATOM 11385 C C . PHE D 1 289 ? -7.65038 42.71338 7.97171 1.000 29.27011 312 PHE D C 1
ATOM 11386 O O . PHE D 1 289 ? -6.78282 42.95319 7.13101 1.000 25.43010 312 PHE D O 1
ATOM 11394 N N . GLN D 1 290 ? -7.56172 43.15021 9.23931 1.000 30.13945 313 GLN D N 1
ATOM 11395 C CA . GLN D 1 290 ? -6.49625 44.08354 9.60673 1.000 29.73978 313 GLN D CA 1
ATOM 11396 C C . GLN D 1 290 ? -5.12475 43.45421 9.44877 1.000 29.12407 313 GLN D C 1
ATOM 11397 O O . GLN D 1 290 ? -4.18589 44.12753 9.01617 1.000 31.07250 313 GLN D O 1
ATOM 11403 N N . SER D 1 291 ? -4.96938 42.17534 9.81668 1.000 27.77764 314 SER D N 1
ATOM 11404 C CA . SER D 1 291 ? -3.64745 41.57019 9.66472 1.000 29.82911 314 SER D CA 1
ATOM 11405 C C . SER D 1 291 ? -3.26556 41.49393 8.18764 1.000 32.01559 314 SER D C 1
ATOM 11406 O O . SER D 1 291 ? -2.12377 41.79598 7.81076 1.000 30.71729 314 SER D O 1
ATOM 11409 N N . LEU D 1 292 ? -4.22737 41.13664 7.33471 1.000 26.14579 315 LEU D N 1
ATOM 11410 C CA . LEU D 1 292 ? -4.00472 41.16332 5.89478 1.000 29.77061 315 LEU D CA 1
ATOM 11411 C C . LEU D 1 292 ? -3.64140 42.56993 5.41960 1.000 29.03937 315 LEU D C 1
ATOM 11412 O O . LEU D 1 292 ? -2.65790 42.75899 4.69552 1.000 30.95384 315 LEU D O 1
ATOM 11417 N N . ALA D 1 293 ? -4.42335 43.57014 5.83414 1.000 27.42635 316 ALA D N 1
ATOM 11418 C CA . ALA D 1 293 ? -4.15076 44.95541 5.46650 1.000 27.83584 316 ALA D CA 1
ATOM 11419 C C . ALA D 1 293 ? -2.78302 45.40408 5.94967 1.000 25.85263 316 ALA D C 1
ATOM 11420 O O . ALA D 1 293 ? -2.08337 46.12908 5.23803 1.000 25.44527 316 ALA D O 1
ATOM 11422 N N . ASP D 1 294 ? -2.40075 45.00579 7.17087 1.000 27.08552 317 ASP D N 1
ATOM 11423 C CA . ASP D 1 294 ? -1.13001 45.43652 7.75614 1.000 28.73644 317 ASP D CA 1
ATOM 11424 C C . ASP D 1 294 ? 0.04051 44.80916 7.01337 1.000 33.29720 317 ASP D C 1
ATOM 11425 O O . ASP D 1 294 ? 0.98716 45.50178 6.61848 1.000 30.70322 317 ASP D O 1
ATOM 11430 N N . VAL D 1 295 ? -0.01282 43.48715 6.81743 1.000 32.63966 318 VAL D N 1
ATOM 11431 C CA . VAL D 1 295 ? 1.02366 42.79645 6.05830 1.000 29.95995 318 VAL D CA 1
ATOM 11432 C C . VAL D 1 295 ? 1.15203 43.40622 4.66331 1.000 31.29282 318 VAL D C 1
ATOM 11433 O O . VAL D 1 295 ? 2.26233 43.67381 4.18482 1.000 31.83946 318 VAL D O 1
ATOM 11437 N N . ALA D 1 296 ? 0.02044 43.68022 4.00902 1.000 29.36722 319 ALA D N 1
ATOM 11438 C CA . ALA D 1 296 ? 0.05764 44.33360 2.70164 1.000 29.61930 319 ALA D CA 1
ATOM 11439 C C . ALA D 1 296 ? 0.74382 45.69629 2.77414 1.000 30.84369 319 ALA D C 1
ATOM 11440 O O . ALA D 1 296 ? 1.62220 46.00191 1.96244 1.000 31.67367 319 ALA D O 1
ATOM 11442 N N . LEU D 1 297 ? 0.36297 46.53283 3.74355 1.000 31.70004 320 LEU D N 1
ATOM 11443 C CA . LEU D 1 297 ? 0.98542 47.85130 3.83901 1.000 31.81944 320 LEU D CA 1
ATOM 11444 C C . LEU D 1 297 ? 2.48044 47.72811 4.07828 1.000 31.98438 320 LEU D C 1
ATOM 11445 O O . LEU D 1 297 ? 3.27529 48.47963 3.50491 1.000 30.05066 320 LEU D O 1
ATOM 11450 N N . ARG D 1 298 ? 2.88214 46.77153 4.90619 1.000 32.34975 321 ARG D N 1
ATOM 11451 C CA . ARG D 1 298 ? 4.29370 46.52190 5.14990 1.000 33.11393 321 ARG D CA 1
ATOM 11452 C C . ARG D 1 298 ? 4.99659 45.85047 3.97140 1.000 32.71376 321 ARG D C 1
ATOM 11453 O O . ARG D 1 298 ? 6.19984 45.59268 4.06955 1.000 37.83442 321 ARG D O 1
ATOM 11461 N N . LYS D 1 299 ? 4.28614 45.57238 2.88019 1.000 31.77332 322 LYS D N 1
ATOM 11462 C CA . LYS D 1 299 ? 4.84745 44.93059 1.69274 1.000 33.25930 322 LYS D CA 1
ATOM 11463 C C . LYS D 1 299 ? 5.53964 43.62264 2.06275 1.000 36.89160 322 LYS D C 1
ATOM 11464 O O . LYS D 1 299 ? 6.69584 43.37628 1.71949 1.000 36.98106 322 LYS D O 1
ATOM 11470 N N . LYS D 1 300 ? 4.81067 42.77768 2.78904 1.000 37.78791 323 LYS D N 1
ATOM 11471 C CA . LYS D 1 300 ? 5.35421 41.53247 3.31792 1.000 36.55738 323 LYS D CA 1
ATOM 11472 C C . LYS D 1 300 ? 4.44685 40.34365 3.01866 1.000 31.70171 323 LYS D C 1
ATOM 11473 O O . LYS D 1 300 ? 4.48940 39.34291 3.73840 1.000 30.75260 323 LYS D O 1
ATOM 11479 N N . LEU D 1 301 ? 3.62451 40.43528 1.98271 1.000 31.26023 324 LEU D N 1
ATOM 11480 C CA . LEU D 1 301 ? 2.81503 39.29458 1.58922 1.000 32.62104 324 LEU D CA 1
ATOM 11481 C C . LEU D 1 301 ? 3.72035 38.13000 1.18911 1.000 36.72267 324 LEU D C 1
ATOM 11482 O O . LEU D 1 301 ? 4.76633 38.34492 0.56772 1.000 38.70489 324 LEU D O 1
ATOM 11487 N N . PRO D 1 302 ? 3.36908 36.89427 1.53981 1.000 37.71362 325 PRO D N 1
ATOM 11488 C CA . PRO D 1 302 ? 4.18749 35.75485 1.11005 1.000 36.54038 325 PRO D CA 1
ATOM 11489 C C . PRO D 1 302 ? 4.15940 35.62033 -0.40633 1.000 44.43724 325 PRO D C 1
ATOM 11490 O O . PRO D 1 302 ? 3.24957 36.10712 -1.08433 1.000 40.62368 325 PRO D O 1
ATOM 11494 N N . SER D 1 303 ? 5.18685 34.95022 -0.93896 1.000 45.02490 326 SER D N 1
ATOM 11495 C CA . SER D 1 303 ? 5.50883 35.09991 -2.35717 1.000 47.99790 326 SER D CA 1
ATOM 11496 C C . SER D 1 303 ? 4.37302 34.63077 -3.25995 1.000 46.90698 326 SER D C 1
ATOM 11497 O O . SER D 1 303 ? 4.15384 35.20496 -4.33507 1.000 48.43759 326 SER D O 1
ATOM 11500 N N . HIS D 1 304 ? 3.64334 33.59331 -2.84431 1.000 40.63671 327 HIS D N 1
ATOM 11501 C CA . HIS D 1 304 ? 2.52727 33.04988 -3.61228 1.000 42.34318 327 HIS D CA 1
ATOM 11502 C C . HIS D 1 304 ? 1.23462 33.85111 -3.45581 1.000 38.42903 327 HIS D C 1
ATOM 11503 O O . HIS D 1 304 ? 0.23594 33.50873 -4.09565 1.000 41.07676 327 HIS D O 1
ATOM 11510 N N . VAL D 1 305 ? 1.21590 34.89475 -2.63088 1.000 36.21058 328 VAL D N 1
ATOM 11511 C CA . VAL D 1 305 ? 0.07553 35.80446 -2.52254 1.000 37.46712 328 VAL D CA 1
ATOM 11512 C C . VAL D 1 305 ? 0.49665 37.14487 -3.11834 1.000 38.89596 328 VAL D C 1
ATOM 11513 O O . VAL D 1 305 ? 1.30974 37.86457 -2.52500 1.000 41.31976 328 VAL D O 1
ATOM 11517 N N . SER D 1 306 ? -0.05036 37.49145 -4.30265 1.000 34.98297 329 SER D N 1
ATOM 11518 C CA . SER D 1 306 ? 0.39740 38.71913 -4.94591 1.000 35.95908 329 SER D CA 1
ATOM 11519 C C . SER D 1 306 ? -0.30210 39.94407 -4.35259 1.000 34.22668 329 SER D C 1
ATOM 11520 O O . SER D 1 306 ? -1.43535 39.85656 -3.87537 1.000 34.66386 329 SER D O 1
ATOM 11523 N N . PRO D 1 307 ? 0.36034 41.10093 -4.36889 1.000 38.68351 330 PRO D N 1
ATOM 11524 C CA . PRO D 1 307 ? -0.32193 42.33678 -3.95117 1.000 32.91140 330 PRO D CA 1
ATOM 11525 C C . PRO D 1 307 ? -1.62950 42.59625 -4.68532 1.000 34.94169 330 PRO D C 1
ATOM 11526 O O . PRO D 1 307 ? -2.61369 43.01180 -4.06451 1.000 31.64314 330 PRO D O 1
ATOM 11530 N N . ALA D 1 308 ? -1.67246 42.35082 -5.99521 1.000 34.90046 331 ALA D N 1
ATOM 11531 C CA . ALA D 1 308 ? -2.88261 42.64348 -6.75129 1.000 30.90297 331 ALA D CA 1
ATOM 11532 C C . ALA D 1 308 ? -4.04887 41.77499 -6.29716 1.000 36.38459 331 ALA D C 1
ATOM 11533 O O . ALA D 1 308 ? -5.19175 42.24429 -6.24735 1.000 34.73817 331 ALA D O 1
ATOM 11535 N N . GLN D 1 309 ? -3.78926 40.49888 -5.97306 1.000 32.57039 332 GLN D N 1
ATOM 11536 C CA . GLN D 1 309 ? -4.88927 39.64634 -5.53440 1.000 37.19142 332 GLN D CA 1
ATOM 11537 C C . GLN D 1 309 ? -5.42672 40.09958 -4.18242 1.000 34.75637 332 GLN D C 1
ATOM 11538 O O . GLN D 1 309 ? -6.62811 39.97195 -3.92357 1.000 35.81833 332 GLN D O 1
ATOM 11544 N N . VAL D 1 310 ? -4.57178 40.67385 -3.33616 1.000 30.58112 333 VAL D N 1
ATOM 11545 C CA . VAL D 1 310 ? -5.04866 41.25621 -2.08471 1.000 33.49494 333 VAL D CA 1
ATOM 11546 C C . VAL D 1 310 ? -5.85099 42.52297 -2.35931 1.000 30.15245 333 VAL D C 1
ATOM 11547 O O . VAL D 1 310 ? -6.94383 42.71592 -1.80974 1.000 29.01989 333 VAL D O 1
ATOM 11551 N N . ARG D 1 311 ? -5.32709 43.40278 -3.21682 1.000 30.16331 334 ARG D N 1
ATOM 11552 C CA . ARG D 1 311 ? -6.08667 44.59042 -3.59860 1.000 34.62333 334 ARG D CA 1
ATOM 11553 C C . ARG D 1 311 ? -7.48208 44.20648 -4.06479 1.000 33.55894 334 ARG D C 1
ATOM 11554 O O . ARG D 1 311 ? -8.48512 44.74537 -3.58704 1.000 31.87300 334 ARG D O 1
ATOM 11562 N N . CYS D 1 312 ? -7.55918 43.22188 -4.95772 1.000 34.21402 335 CYS D N 1
ATOM 11563 C CA . CYS D 1 312 ? -8.81461 42.90240 -5.62487 1.000 32.20011 335 CYS D CA 1
ATOM 11564 C C . CYS D 1 312 ? -9.78300 42.17657 -4.69756 1.000 32.17008 335 CYS D C 1
ATOM 11565 O O . CYS D 1 312 ? -10.98882 42.44393 -4.72887 1.000 31.76066 335 CYS D O 1
ATOM 11568 N N . ALA D 1 313 ? -9.28693 41.24668 -3.87647 1.000 31.34530 336 ALA D N 1
ATOM 11569 C CA . ALA D 1 313 ? -10.16832 40.58930 -2.91483 1.000 33.97375 336 ALA D CA 1
ATOM 11570 C C . ALA D 1 313 ? -10.74682 41.60327 -1.93245 1.000 30.07036 336 ALA D C 1
ATOM 11571 O O . ALA D 1 313 ? -11.95909 41.62261 -1.67567 1.000 27.06559 336 ALA D O 1
ATOM 11573 N N . LEU D 1 314 ? -9.89547 42.48447 -1.40383 1.000 31.25186 337 LEU D N 1
ATOM 11574 C CA . LEU D 1 314 ? -10.37708 43.49866 -0.47259 1.000 27.63946 337 LEU D CA 1
ATOM 11575 C C . LEU D 1 314 ? -11.23182 44.55843 -1.16390 1.000 30.58025 337 LEU D C 1
ATOM 11576 O O . LEU D 1 314 ? -12.08367 45.16989 -0.51363 1.000 33.02694 337 LEU D O 1
ATOM 11581 N N . THR D 1 315 ? -11.02234 44.81030 -2.46067 1.000 29.70859 338 THR D N 1
ATOM 11582 C CA . THR D 1 315 ? -11.91493 45.73285 -3.16355 1.000 32.29826 338 THR D CA 1
ATOM 11583 C C . THR D 1 315 ? -13.32253 45.16247 -3.21496 1.000 33.15509 338 THR D C 1
ATOM 11584 O O . THR D 1 315 ? -14.30544 45.88154 -3.00119 1.000 32.33131 338 THR D O 1
ATOM 11588 N N . ALA D 1 316 ? -13.43286 43.86096 -3.48352 1.000 33.33697 339 ALA D N 1
ATOM 11589 C CA . ALA D 1 316 ? -14.73988 43.22144 -3.53469 1.000 31.18488 339 ALA D CA 1
ATOM 11590 C C . ALA D 1 316 ? -15.42644 43.28356 -2.17591 1.000 30.72823 339 ALA D C 1
ATOM 11591 O O . ALA D 1 316 ? -16.59578 43.67428 -2.07612 1.000 31.83671 339 ALA D O 1
ATOM 11593 N N . VAL D 1 317 ? -14.71115 42.91031 -1.11450 1.000 30.67130 340 VAL D N 1
ATOM 11594 C CA . VAL D 1 317 ? -15.27788 43.01786 0.22789 1.000 32.94577 340 VAL D CA 1
ATOM 11595 C C . VAL D 1 317 ? -15.68261 44.45731 0.51042 1.000 29.52838 340 VAL D C 1
ATOM 11596 O O . VAL D 1 317 ? -16.78912 44.72665 0.99085 1.000 35.43483 340 VAL D O 1
ATOM 11600 N N . HIS D 1 318 ? -14.79715 45.40517 0.19759 1.000 32.77618 341 HIS D N 1
ATOM 11601 C CA . HIS D 1 318 ? -15.06903 46.80910 0.50200 1.000 33.03959 341 HIS D CA 1
ATOM 11602 C C . HIS D 1 318 ? -16.31930 47.30838 -0.20622 1.000 34.86857 341 HIS D C 1
ATOM 11603 O O . HIS D 1 318 ? -17.09024 48.09432 0.35968 1.000 32.78928 341 HIS D O 1
ATOM 11610 N N . ARG D 1 319 ? -16.52181 46.89104 -1.45723 1.000 34.10071 342 ARG D N 1
ATOM 11611 C CA . ARG D 1 319 ? -17.70729 47.33716 -2.17546 1.000 36.95869 342 ARG D CA 1
ATOM 11612 C C . ARG D 1 319 ? -18.95800 46.62556 -1.66298 1.000 35.75235 342 ARG D C 1
ATOM 11613 O O . ARG D 1 319 ? -20.02005 47.24660 -1.54186 1.000 39.39567 342 ARG D O 1
ATOM 11621 N N . ASN D 1 320 ? -18.84697 45.32743 -1.34204 1.000 34.03892 343 ASN D N 1
ATOM 11622 C CA . ASN D 1 320 ? -19.99075 44.58440 -0.81188 1.000 37.31222 343 ASN D CA 1
ATOM 11623 C C . ASN D 1 320 ? -20.43348 45.10514 0.55011 1.000 35.09938 343 ASN D C 1
ATOM 11624 O O . ASN D 1 320 ? -21.61431 45.00392 0.89302 1.000 34.82262 343 ASN D O 1
ATOM 11629 N N . MET D 1 321 ? -19.50527 45.63432 1.34666 1.000 37.09222 344 MET D N 1
ATOM 11630 C CA . MET D 1 321 ? -19.85599 46.12742 2.66806 1.000 33.39686 344 MET D CA 1
ATOM 11631 C C . MET D 1 321 ? -20.19063 47.61514 2.67790 1.000 31.58917 344 MET D C 1
ATOM 11632 O O . MET D 1 321 ? -21.09945 48.02731 3.40754 1.000 30.00800 344 MET D O 1
ATOM 11637 N N . TYR D 1 322 ? -19.49694 48.44142 1.87777 1.000 33.04668 345 TYR D N 1
ATOM 11638 C CA . TYR D 1 322 ? -19.55484 49.89232 2.06944 1.000 36.93769 345 TYR D CA 1
ATOM 11639 C C . TYR D 1 322 ? -20.10289 50.69707 0.89905 1.000 35.56147 345 TYR D C 1
ATOM 11640 O O . TYR D 1 322 ? -20.51916 51.84127 1.11307 1.000 32.72311 345 TYR D O 1
ATOM 11649 N N . GLU D 1 323 ? -20.12276 50.15424 -0.31457 1.000 34.83401 346 GLU D N 1
ATOM 11650 C CA . GLU D 1 323 ? -20.55038 50.96404 -1.45172 1.000 40.55049 346 GLU D CA 1
ATOM 11651 C C . GLU D 1 323 ? -22.03584 51.30237 -1.36176 1.000 34.58999 346 GLU D C 1
ATOM 11652 O O . GLU D 1 323 ? -22.41640 52.47523 -1.43365 1.000 31.78596 346 GLU D O 1
ATOM 11658 N N . GLY D 1 324 ? -22.89073 50.29631 -1.17324 1.000 35.65972 347 GLY D N 1
ATOM 11659 C CA . GLY D 1 324 ? -24.27982 50.56520 -0.84229 1.000 33.80884 347 GLY D CA 1
ATOM 11660 C C . GLY D 1 324 ? -24.43291 51.24103 0.51267 1.000 32.43116 347 GLY D C 1
ATOM 11661 O O . GLY D 1 324 ? -23.43607 51.60931 1.13744 1.000 32.77069 347 GLY D O 1
ATOM 11662 N N . ASN D 1 325 ? -25.66514 51.42213 0.99121 1.000 34.16903 348 ASN D N 1
ATOM 11663 C CA . ASN D 1 325 ? -25.89860 52.11150 2.25829 1.000 32.32211 348 ASN D CA 1
ATOM 11664 C C . ASN D 1 325 ? -26.49544 51.20153 3.32320 1.000 32.87031 348 ASN D C 1
ATOM 11665 O O . ASN D 1 325 ? -26.94682 51.69589 4.36670 1.000 31.29401 348 ASN D O 1
ATOM 11670 N N . GLN D 1 326 ? -26.49656 49.88418 3.08915 1.000 32.39446 349 GLN D N 1
ATOM 11671 C CA . GLN D 1 326 ? -27.11635 48.94203 4.01841 1.000 31.62187 349 GLN D CA 1
ATOM 11672 C C . GLN D 1 326 ? -26.51472 49.01576 5.41797 1.000 31.44595 349 GLN D C 1
ATOM 11673 O O . GLN D 1 326 ? -27.18823 48.67125 6.39575 1.000 30.38624 349 GLN D O 1
ATOM 11679 N N . ASN D 1 327 ? -25.25212 49.42629 5.54103 1.000 34.73744 350 ASN D N 1
ATOM 11680 C CA . ASN D 1 327 ? -24.58196 49.50628 6.83821 1.000 33.48506 350 ASN D CA 1
ATOM 11681 C C . ASN D 1 327 ? -24.54395 50.92722 7.39282 1.000 33.41157 350 ASN D C 1
ATOM 11682 O O . ASN D 1 327 ? -23.81710 51.18372 8.36370 1.000 32.11604 350 ASN D O 1
ATOM 11687 N N . PHE D 1 328 ? -25.31966 51.84747 6.80362 1.000 31.26010 351 PHE D N 1
ATOM 11688 C CA . PHE D 1 328 ? -25.27441 53.26803 7.12175 1.000 34.55803 351 PHE D CA 1
ATOM 11689 C C . PHE D 1 328 ? -26.67209 53.79298 7.41786 1.000 35.24114 351 PHE D C 1
ATOM 11690 O O . PHE D 1 328 ? -27.64445 53.38809 6.77367 1.000 31.14856 351 PHE D O 1
ATOM 11698 N N . ASP D 1 329 ? -26.76818 54.71494 8.38062 1.000 34.44282 352 ASP D N 1
ATOM 11699 C CA . ASP D 1 329 ? -28.04041 55.36108 8.66267 1.000 37.45005 352 ASP D CA 1
ATOM 11700 C C . ASP D 1 329 ? -28.21796 56.58050 7.74449 1.000 37.16307 352 ASP D C 1
ATOM 11701 O O . ASP D 1 329 ? -27.34798 56.90962 6.92696 1.000 31.49212 352 ASP D O 1
ATOM 11706 N N . LYS D 1 330 ? -29.35768 57.27164 7.88982 1.000 35.22033 353 LYS D N 1
ATOM 11707 C CA . LYS D 1 330 ? -29.69923 58.35036 6.96446 1.000 33.52901 353 LYS D CA 1
ATOM 11708 C C . LYS D 1 330 ? -28.67583 59.47878 6.97656 1.000 35.87597 353 LYS D C 1
ATOM 11709 O O . LYS D 1 330 ? -28.58627 60.22843 5.99696 1.000 38.98402 353 LYS D O 1
ATOM 11715 N N . ASP D 1 331 ? -27.89472 59.60653 8.04682 1.000 32.97450 354 ASP D N 1
ATOM 11716 C CA . ASP D 1 331 ? -26.92082 60.67765 8.19421 1.000 31.60077 354 ASP D CA 1
ATOM 11717 C C . ASP D 1 331 ? -25.49830 60.24933 7.85840 1.000 35.71118 354 ASP D C 1
ATOM 11718 O O . ASP D 1 331 ? -24.57214 61.04971 8.01424 1.000 35.82238 354 ASP D O 1
ATOM 11723 N N . GLY D 1 332 ? -25.30365 59.02466 7.37568 1.000 35.84945 355 GLY D N 1
ATOM 11724 C CA . GLY D 1 332 ? -23.98037 58.55968 7.01068 1.000 35.22568 355 GLY D CA 1
ATOM 11725 C C . GLY D 1 332 ? -23.16273 57.96931 8.13852 1.000 32.01040 355 GLY D C 1
ATOM 11726 O O . GLY D 1 332 ? -21.94173 57.86212 8.00104 1.000 32.30238 355 GLY D O 1
ATOM 11727 N N . TRP D 1 333 ? -23.78376 57.60213 9.25671 1.000 32.86853 356 TRP D N 1
ATOM 11728 C CA . TRP D 1 333 ? -23.06771 56.89471 10.30551 1.000 32.70413 356 TRP D CA 1
ATOM 11729 C C . TRP D 1 333 ? -23.24969 55.39277 10.12697 1.000 30.87883 356 TRP D C 1
ATOM 11730 O O . TRP D 1 333 ? -24.21348 54.92659 9.51777 1.000 33.47235 356 TRP D O 1
ATOM 11741 N N . LEU D 1 334 ? -22.30195 54.63611 10.66075 1.000 31.43286 357 LEU D N 1
ATOM 11742 C CA . LEU D 1 334 ? -22.40864 53.18716 10.63342 1.000 33.44255 357 LEU D CA 1
ATOM 11743 C C . LEU D 1 334 ? -23.48055 52.72032 11.61157 1.000 34.02003 357 LEU D C 1
ATOM 11744 O O . LEU D 1 334 ? -23.73961 53.35791 12.63647 1.000 35.85008 357 LEU D O 1
ATOM 11749 N N . VAL D 1 335 ? -24.10676 51.59263 11.29147 1.000 30.52398 358 VAL D N 1
ATOM 11750 C CA . VAL D 1 335 ? -25.15206 51.03772 12.13724 1.000 29.61281 358 VAL D CA 1
ATOM 11751 C C . VAL D 1 335 ? -24.69515 49.68840 12.67962 1.000 28.30687 358 VAL D C 1
ATOM 11752 O O . VAL D 1 335 ? -23.81872 49.02173 12.12187 1.000 29.38556 358 VAL D O 1
ATOM 11756 N N . LEU D 1 336 ? -25.30372 49.29928 13.79333 1.000 29.14206 359 LEU D N 1
ATOM 11757 C CA . LEU D 1 336 ? -25.10206 47.97053 14.34791 1.000 29.65804 359 LEU D CA 1
ATOM 11758 C C . LEU D 1 336 ? -25.49307 46.90449 13.33279 1.000 33.60239 359 LEU D C 1
ATOM 11759 O O . LEU D 1 336 ? -26.63424 46.87267 12.85927 1.000 29.85468 359 LEU D O 1
ATOM 11764 N N . GLY D 1 337 ? -24.55411 46.03135 13.00066 1.000 30.41853 360 GLY D N 1
ATOM 11765 C CA . GLY D 1 337 ? -24.85851 44.93353 12.11193 1.000 28.07844 360 GLY D CA 1
ATOM 11766 C C . GLY D 1 337 ? -23.61170 44.43000 11.40997 1.000 33.30403 360 GLY D C 1
ATOM 11767 O O . GLY D 1 337 ? -22.47939 44.75152 11.78369 1.000 29.76926 360 GLY D O 1
ATOM 11768 N N . PHE D 1 338 ? -23.85609 43.61163 10.38793 1.000 31.11873 361 PHE D N 1
ATOM 11769 C CA . PHE D 1 338 ? -22.77933 42.98553 9.62573 1.000 30.97208 361 PHE D CA 1
ATOM 11770 C C . PHE D 1 338 ? -22.84457 43.45417 8.17863 1.000 32.33420 361 PHE D C 1
ATOM 11771 O O . PHE D 1 338 ? -22.01045 44.26779 7.76824 1.000 31.99174 361 PHE D O 1
ATOM 11779 N N . ASN D 1 339 ? -23.81583 42.98417 7.39361 1.000 30.79125 362 ASN D N 1
ATOM 11780 C CA . ASN D 1 339 ? -24.15042 43.59854 6.10684 1.000 32.21414 362 ASN D CA 1
ATOM 11781 C C . ASN D 1 339 ? -25.64380 43.92171 6.14800 1.000 31.74577 362 ASN D C 1
ATOM 11782 O O . ASN D 1 339 ? -26.48946 43.15299 5.68130 1.000 30.52110 362 ASN D O 1
ATOM 11787 N N . GLY D 1 340 ? -25.96388 45.07686 6.71109 1.000 27.93692 363 GLY D N 1
ATOM 11788 C CA . GLY D 1 340 ? -27.32634 45.45432 6.97216 1.000 27.37244 363 GLY D CA 1
ATOM 11789 C C . GLY D 1 340 ? -27.48190 45.99842 8.37241 1.000 34.10102 363 GLY D C 1
ATOM 11790 O O . GLY D 1 340 ? -26.52689 46.12491 9.13819 1.000 32.44025 363 GLY D O 1
ATOM 11791 N N . HIS D 1 341 ? -28.72260 46.33468 8.70133 1.000 28.26180 364 HIS D N 1
ATOM 11792 C CA . HIS D 1 341 ? -29.06171 46.77976 10.04507 1.000 32.00753 364 HIS D CA 1
ATOM 11793 C C . HIS D 1 341 ? -29.43211 45.54448 10.84616 1.000 31.75256 364 HIS D C 1
ATOM 11794 O O . HIS D 1 341 ? -30.53845 45.02451 10.72568 1.000 35.43974 364 HIS D O 1
ATOM 11801 N N . GLN D 1 342 ? -28.49961 45.06121 11.65568 1.000 29.89629 365 GLN D N 1
ATOM 11802 C CA . GLN D 1 342 ? -28.63759 43.78039 12.34056 1.000 30.31714 365 GLN D CA 1
ATOM 11803 C C . GLN D 1 342 ? -28.21746 43.93423 13.79524 1.000 32.40162 365 GLN D C 1
ATOM 11804 O O . GLN D 1 342 ? -27.21781 43.35508 14.23570 1.000 32.31770 365 GLN D O 1
ATOM 11810 N N . PRO D 1 343 ? -28.96888 44.71317 14.57932 1.000 36.01828 366 PRO D N 1
ATOM 11811 C CA . PRO D 1 343 ? -28.59503 44.90999 15.98927 1.000 33.68030 366 PRO D CA 1
ATOM 11812 C C . PRO D 1 343 ? -28.61717 43.63854 16.80715 1.000 34.28178 366 PRO D C 1
ATOM 11813 O O . PRO D 1 343 ? -28.04209 43.62582 17.90422 1.000 33.48046 366 PRO D O 1
ATOM 11817 N N . GLU D 1 344 ? -29.25596 42.57339 16.31648 1.000 33.63369 367 GLU D N 1
ATOM 11818 C CA . GLU D 1 344 ? -29.30321 41.32758 17.07183 1.000 35.60688 367 GLU D CA 1
ATOM 11819 C C . GLU D 1 344 ? -27.93240 40.65813 17.17224 1.000 31.71574 367 GLU D C 1
ATOM 11820 O O . GLU D 1 344 ? -27.72681 39.83433 18.06447 1.000 34.08979 367 GLU D O 1
ATOM 11826 N N . CYS D 1 345 ? -26.98918 41.00441 16.29868 1.000 29.38593 368 CYS D N 1
ATOM 11827 C CA . CYS D 1 345 ? -25.64922 40.43546 16.35592 1.000 36.80186 368 CYS D CA 1
ATOM 11828 C C . CYS D 1 345 ? -24.66334 41.30760 17.12715 1.000 31.41208 368 CYS D C 1
ATOM 11829 O O . CYS D 1 345 ? -23.50451 40.91101 17.28112 1.000 29.54559 368 CYS D O 1
ATOM 11832 N N . ALA D 1 346 ? -25.08850 42.46882 17.62690 1.000 29.67430 369 ALA D N 1
ATOM 11833 C CA . ALA D 1 346 ? -24.17787 43.36440 18.32660 1.000 27.77691 369 ALA D CA 1
ATOM 11834 C C . ALA D 1 346 ? -24.02337 42.93154 19.77132 1.000 30.11300 369 ALA D C 1
ATOM 11835 O O . ALA D 1 346 ? -25.00573 42.58479 20.43669 1.000 32.10745 369 ALA D O 1
ATOM 11837 N N . ASP D 1 347 ? -22.78089 42.95499 20.25250 1.000 29.95462 370 ASP D N 1
ATOM 11838 C CA . ASP D 1 347 ? -22.50217 42.63147 21.64055 1.000 29.51926 370 ASP D CA 1
ATOM 11839 C C . ASP D 1 347 ? -23.02500 43.73222 22.55291 1.000 31.12069 370 ASP D C 1
ATOM 11840 O O . ASP D 1 347 ? -23.18708 44.88734 22.15100 1.000 27.36415 370 ASP D O 1
ATOM 11845 N N . GLY D 1 348 ? -23.28059 43.35644 23.80724 1.000 31.70972 371 GLY D N 1
ATOM 11846 C CA . GLY D 1 348 ? -23.72480 44.33650 24.77780 1.000 29.35835 371 GLY D CA 1
ATOM 11847 C C . GLY D 1 348 ? -22.75156 45.48536 24.95142 1.000 33.45539 371 GLY D C 1
ATOM 11848 O O . GLY D 1 348 ? -23.15757 46.58813 25.30858 1.000 33.92659 371 GLY D O 1
ATOM 11849 N N . TYR D 1 349 ? -21.46402 45.25590 24.69353 1.000 29.22206 372 TYR D N 1
ATOM 11850 C CA . TYR D 1 349 ? -20.47331 46.30851 24.88099 1.000 30.26691 372 TYR D CA 1
ATOM 11851 C C . TYR D 1 349 ? -20.32497 47.21530 23.66702 1.000 30.40931 372 TYR D C 1
ATOM 11852 O O . TYR D 1 349 ? -19.49956 48.13766 23.70102 1.000 29.64661 372 TYR D O 1
ATOM 11861 N N . THR D 1 350 ? -21.09198 46.98123 22.60296 1.000 27.80331 373 THR D N 1
ATOM 11862 C CA . THR D 1 350 ? -20.90585 47.67754 21.33970 1.000 24.71832 373 THR D CA 1
ATOM 11863 C C . THR D 1 350 ? -21.88461 48.83529 21.21531 1.000 30.61001 373 THR D C 1
ATOM 11864 O O . THR D 1 350 ? -23.05152 48.71741 21.60201 1.000 31.36680 373 THR D O 1
ATOM 11868 N N . SER D 1 351 ? -21.40256 49.94975 20.66044 1.000 27.88245 374 SER D N 1
ATOM 11869 C CA . SER D 1 351 ? -22.24583 51.07005 20.26745 1.000 29.22880 374 SER D CA 1
ATOM 11870 C C . SER D 1 351 ? -21.73772 51.61588 18.93673 1.000 29.76461 374 SER D C 1
ATOM 11871 O O . SER D 1 351 ? -20.79987 51.07559 18.34076 1.000 29.12413 374 SER D O 1
ATOM 11874 N N . THR D 1 352 ? -22.37739 52.69209 18.46375 1.000 29.09228 375 THR D N 1
ATOM 11875 C CA . THR D 1 352 ? -22.02991 53.27779 17.16988 1.000 29.29262 375 THR D CA 1
ATOM 11876 C C . THR D 1 352 ? -20.53165 53.51876 17.04441 1.000 30.77398 375 THR D C 1
ATOM 11877 O O . THR D 1 352 ? -19.90674 53.11527 16.05748 1.000 30.36608 375 THR D O 1
ATOM 11881 N N . GLY D 1 353 ? -19.94499 54.19238 18.03769 1.000 30.69022 376 GLY D N 1
ATOM 11882 C CA . GLY D 1 353 ? -18.52258 54.49007 17.98761 1.000 30.21191 376 GLY D CA 1
ATOM 11883 C C . GLY D 1 353 ? -17.65613 53.25916 17.79757 1.000 30.47007 376 GLY D C 1
ATOM 11884 O O . GLY D 1 353 ? -16.64520 53.30745 17.08488 1.000 25.85720 376 GLY D O 1
ATOM 11885 N N . SER D 1 354 ? -18.04963 52.13025 18.41785 1.000 28.62380 377 SER D N 1
ATOM 11886 C CA . SER D 1 354 ? -17.27049 50.89722 18.28777 1.000 31.25538 377 SER D CA 1
ATOM 11887 C C . SER D 1 354 ? -17.13409 50.46293 16.83771 1.000 28.60033 377 SER D C 1
ATOM 11888 O O . SER D 1 354 ? -16.15300 49.80445 16.47415 1.000 31.72039 377 SER D O 1
ATOM 11891 N N . LEU D 1 355 ? -18.11103 50.81138 16.00305 1.000 31.26483 378 LEU D N 1
ATOM 11892 C CA . LEU D 1 355 ? -18.18620 50.27644 14.65139 1.000 28.74505 378 LEU D CA 1
ATOM 11893 C C . LEU D 1 355 ? -17.06672 50.77397 13.76530 1.000 28.96612 378 LEU D C 1
ATOM 11894 O O . LEU D 1 355 ? -16.83766 50.19802 12.69624 1.000 30.76051 378 LEU D O 1
ATOM 11899 N N . TYR D 1 356 ? -16.36484 51.82244 14.16939 1.000 27.76670 379 TYR D N 1
ATOM 11900 C CA . TYR D 1 356 ? -15.38833 52.40344 13.26219 1.000 27.67106 379 TYR D CA 1
ATOM 11901 C C . TYR D 1 356 ? -14.09491 51.60164 13.18900 1.000 29.00751 379 TYR D C 1
ATOM 11902 O O . TYR D 1 356 ? -13.17687 52.00595 12.46606 1.000 28.68726 379 TYR D O 1
ATOM 11911 N N . MET D 1 357 ? -14.04427 50.42855 13.83490 1.000 28.66401 380 MET D N 1
ATOM 11912 C CA . MET D 1 357 ? -13.06792 49.40849 13.45452 1.000 29.63277 380 MET D CA 1
ATOM 11913 C C . MET D 1 357 ? -13.05675 49.15727 11.94904 1.000 27.53949 380 MET D C 1
ATOM 11914 O O . MET D 1 357 ? -12.04127 48.69442 11.41369 1.000 26.52358 380 MET D O 1
ATOM 11919 N N . ALA D 1 358 ? -14.16635 49.47061 11.26004 1.000 26.76031 381 ALA D N 1
ATOM 11920 C CA . ALA D 1 358 ? -14.31421 49.23418 9.82376 1.000 26.44016 381 ALA D CA 1
ATOM 11921 C C . ALA D 1 358 ? -13.22926 49.90326 8.99185 1.000 25.00160 381 ALA D C 1
ATOM 11922 O O . ALA D 1 358 ? -12.98282 49.47126 7.86329 1.000 30.81168 381 ALA D O 1
ATOM 11924 N N . THR D 1 359 ? -12.57043 50.93515 9.51790 1.000 23.87545 382 THR D N 1
ATOM 11925 C CA . THR D 1 359 ? -11.46718 51.55845 8.80410 1.000 29.97542 382 THR D CA 1
ATOM 11926 C C . THR D 1 359 ? -10.24787 50.64544 8.67739 1.000 30.16927 382 THR D C 1
ATOM 11927 O O . THR D 1 359 ? -9.43617 50.85078 7.76880 1.000 31.31934 382 THR D O 1
ATOM 11931 N N . LEU D 1 360 ? -10.09830 49.64564 9.55332 1.000 26.31598 383 LEU D N 1
ATOM 11932 C CA . LEU D 1 360 ? -8.80669 48.98318 9.72117 1.000 23.63289 383 LEU D CA 1
ATOM 11933 C C . LEU D 1 360 ? -8.42241 48.07512 8.56991 1.000 28.80812 383 LEU D C 1
ATOM 11934 O O . LEU D 1 360 ? -7.34919 47.46781 8.61972 1.000 33.15093 383 LEU D O 1
ATOM 11939 N N . SER D 1 361 ? -9.24486 47.93122 7.54748 1.000 31.17995 384 SER D N 1
ATOM 11940 C CA . SER D 1 361 ? -8.83867 47.17422 6.37451 1.000 28.89385 384 SER D CA 1
ATOM 11941 C C . SER D 1 361 ? -8.31818 48.07116 5.26383 1.000 28.97778 384 SER D C 1
ATOM 11942 O O . SER D 1 361 ? -7.89881 47.56260 4.22107 1.000 30.63054 384 SER D O 1
ATOM 11945 N N . PHE D 1 362 ? -8.33377 49.39101 5.46032 1.000 31.07571 385 PHE D N 1
ATOM 11946 C CA . PHE D 1 362 ? -7.88227 50.34548 4.45368 1.000 29.54461 385 PHE D CA 1
ATOM 11947 C C . PHE D 1 362 ? -6.42384 50.76114 4.64566 1.000 30.23656 385 PHE D C 1
ATOM 11948 O O . PHE D 1 362 ? -5.97088 51.73400 4.02410 1.000 26.30174 385 PHE D O 1
ATOM 11956 N N . LEU D 1 363 ? -5.68265 50.04234 5.48647 1.000 28.58408 386 LEU D N 1
ATOM 11957 C CA . LEU D 1 363 ? -4.26044 50.32202 5.66432 1.000 29.70546 386 LEU D CA 1
ATOM 11958 C C . LEU D 1 363 ? -3.46761 50.37025 4.35794 1.000 29.70678 386 LEU D C 1
ATOM 11959 O O . LEU D 1 363 ? -2.59145 51.24200 4.24650 1.000 28.39937 386 LEU D O 1
ATOM 11964 N N . PRO D 1 364 ? -3.68793 49.47364 3.34756 1.000 28.09999 387 PRO D N 1
ATOM 11965 C CA . PRO D 1 364 ? -2.93482 49.57775 2.07954 1.000 31.52192 387 PRO D CA 1
ATOM 11966 C C . PRO D 1 364 ? -2.94017 50.94540 1.39949 1.000 33.63885 387 PRO D C 1
ATOM 11967 O O . PRO D 1 364 ? -2.03167 51.24082 0.61233 1.000 33.54412 387 PRO D O 1
ATOM 11971 N N . LEU D 1 365 ? -3.95039 51.78114 1.67213 1.000 30.22637 388 LEU D N 1
ATOM 11972 C CA . LEU D 1 365 ? -3.94959 53.13784 1.14045 1.000 27.09127 388 LEU D CA 1
ATOM 11973 C C . LEU D 1 365 ? -2.71460 53.91574 1.57805 1.000 31.99697 388 LEU D C 1
ATOM 11974 O O . LEU D 1 365 ? -2.35113 54.90075 0.92840 1.000 35.59752 388 LEU D O 1
ATOM 11979 N N . GLY D 1 366 ? -2.05798 53.49696 2.66103 1.000 32.72662 389 GLY D N 1
ATOM 11980 C CA . GLY D 1 366 ? -0.77231 54.06595 3.04154 1.000 29.82560 389 GLY D CA 1
ATOM 11981 C C . GLY D 1 366 ? 0.35832 53.75301 2.08403 1.000 34.17900 389 GLY D C 1
ATOM 11982 O O . GLY D 1 366 ? 1.42053 54.37798 2.17845 1.000 36.50673 389 GLY D O 1
ATOM 11983 N N . LEU D 1 367 ? 0.16633 52.80215 1.19021 1.000 35.97935 390 LEU D N 1
ATOM 11984 C CA . LEU D 1 367 ? 1.09320 52.62100 0.08465 1.000 36.88035 390 LEU D CA 1
ATOM 11985 C C . LEU D 1 367 ? 0.78601 53.64955 -1.00115 1.000 38.06457 390 LEU D C 1
ATOM 11986 O O . LEU D 1 367 ? -0.38356 53.89468 -1.31106 1.000 36.57925 390 LEU D O 1
ATOM 11991 N N . PRO D 1 368 ? 1.80975 54.29017 -1.55836 1.000 40.50393 391 PRO D N 1
ATOM 11992 C CA . PRO D 1 368 ? 1.57815 55.33788 -2.56091 1.000 36.11643 391 PRO D CA 1
ATOM 11993 C C . PRO D 1 368 ? 0.85585 54.79430 -3.78011 1.000 34.11404 391 PRO D C 1
ATOM 11994 O O . PRO D 1 368 ? 0.76847 53.58700 -4.01485 1.000 32.69385 391 PRO D O 1
ATOM 11998 N N . ALA D 1 369 ? 0.34380 55.73019 -4.57847 1.000 39.26950 392 ALA D N 1
ATOM 11999 C CA . ALA D 1 369 ? -0.49613 55.38173 -5.71870 1.000 39.29872 392 ALA D CA 1
ATOM 12000 C C . ALA D 1 369 ? 0.27711 54.72365 -6.85676 1.000 37.12388 392 ALA D C 1
ATOM 12001 O O . ALA D 1 369 ? -0.35620 54.11672 -7.72761 1.000 33.00321 392 ALA D O 1
ATOM 12003 N N . ASP D 1 370 ? 1.61397 54.82448 -6.88744 1.000 30.47228 393 ASP D N 1
ATOM 12004 C CA . ASP D 1 370 ? 2.39072 54.07550 -7.87080 1.000 36.13109 393 ASP D CA 1
ATOM 12005 C C . ASP D 1 370 ? 3.00455 52.79877 -7.29765 1.000 34.63233 393 ASP D C 1
ATOM 12006 O O . ASP D 1 370 ? 3.74895 52.11420 -8.00385 1.000 33.15534 393 ASP D O 1
ATOM 12011 N N . ASP D 1 371 ? 2.68478 52.44398 -6.05423 1.000 33.86395 394 ASP D N 1
ATOM 12012 C CA . ASP D 1 371 ? 3.12244 51.15930 -5.53085 1.000 33.31782 394 ASP D CA 1
ATOM 12013 C C . ASP D 1 371 ? 2.48467 50.02559 -6.34205 1.000 31.82841 394 ASP D C 1
ATOM 12014 O O . ASP D 1 371 ? 1.36510 50.16563 -6.83718 1.000 31.90708 394 ASP D O 1
ATOM 12019 N N . PRO D 1 372 ? 3.19158 48.90220 -6.52236 1.000 29.99320 395 PRO D N 1
ATOM 12020 C CA . PRO D 1 372 ? 2.62511 47.79812 -7.32129 1.000 32.72328 395 PRO D CA 1
ATOM 12021 C C . PRO D 1 372 ? 1.33227 47.21531 -6.76185 1.000 32.13656 395 PRO D C 1
ATOM 12022 O O . PRO D 1 372 ? 0.53910 46.64733 -7.52410 1.000 31.21179 395 PRO D O 1
ATOM 12026 N N . PHE D 1 373 ? 1.10239 47.31614 -5.45174 1.000 32.31658 396 PHE D N 1
ATOM 12027 C CA . PHE D 1 373 ? -0.20214 46.95324 -4.90561 1.000 33.85020 396 PHE D CA 1
ATOM 12028 C C . PHE D 1 373 ? -1.32428 47.65718 -5.65774 1.000 36.44965 396 PHE D C 1
ATOM 12029 O O . PHE D 1 373 ? -2.41350 47.09645 -5.80906 1.000 32.37817 396 PHE D O 1
ATOM 12037 N N . TRP D 1 374 ? -1.07176 48.87858 -6.14894 1.000 34.76603 397 TRP D N 1
ATOM 12038 C CA . TRP D 1 374 ? -2.09714 49.69413 -6.78743 1.000 37.10985 397 TRP D CA 1
ATOM 12039 C C . TRP D 1 374 ? -1.95743 49.79285 -8.29976 1.000 36.84318 397 TRP D C 1
ATOM 12040 O O . TRP D 1 374 ? -2.87455 50.30523 -8.95566 1.000 39.40055 397 TRP D O 1
ATOM 12051 N N . THR D 1 375 ? -0.85627 49.31101 -8.87075 1.000 33.89223 398 THR D N 1
ATOM 12052 C CA . THR D 1 375 ? -0.62226 49.40370 -10.30711 1.000 33.83048 398 THR D CA 1
ATOM 12053 C C . THR D 1 375 ? -0.63990 48.05922 -11.01485 1.000 35.93531 398 THR D C 1
ATOM 12054 O O . THR D 1 375 ? -0.97481 48.01088 -12.20123 1.000 41.21683 398 THR D O 1
ATOM 12058 N N . ASP D 1 376 ? -0.30483 46.96909 -10.31858 1.000 35.06988 399 ASP D N 1
ATOM 12059 C CA . ASP D 1 376 ? -0.31901 45.65027 -10.93479 1.000 35.08374 399 ASP D CA 1
ATOM 12060 C C . ASP D 1 376 ? -1.70944 45.29757 -11.46294 1.000 41.58608 399 ASP D C 1
ATOM 12061 O O . ASP D 1 376 ? -2.73692 45.73771 -10.93344 1.000 38.61071 399 ASP D O 1
ATOM 12066 N N . ALA D 1 377 ? -1.72602 44.49615 -12.52878 1.000 38.39533 400 ALA D N 1
ATOM 12067 C CA . ALA D 1 377 ? -2.96010 44.10281 -13.18973 1.000 41.58961 400 ALA D CA 1
ATOM 12068 C C . ALA D 1 377 ? -3.86566 43.33413 -12.23321 1.000 40.38145 400 ALA D C 1
ATOM 12069 O O . ALA D 1 377 ? -3.40561 42.70498 -11.27966 1.000 37.91475 400 ALA D O 1
ATOM 12071 N N . TYR D 1 378 ? -5.17101 43.38099 -12.51723 1.000 39.49851 401 TYR D N 1
ATOM 12072 C CA . TYR D 1 378 ? -6.15160 42.62372 -11.74665 1.000 42.42947 401 TYR D CA 1
ATOM 12073 C C . TYR D 1 378 ? -5.70725 41.16848 -11.58924 1.000 42.60148 401 TYR D C 1
ATOM 12074 O O . TYR D 1 378 ? -5.06145 40.59170 -12.47041 1.000 42.51148 401 TYR D O 1
ATOM 12083 N N . ALA D 1 379 ? -6.05803 40.56851 -10.44949 1.000 38.25099 402 ALA D N 1
ATOM 12084 C CA . ALA D 1 379 ? -5.71968 39.17222 -10.20363 1.000 38.85988 402 ALA D CA 1
ATOM 12085 C C . ALA D 1 379 ? -6.76681 38.55484 -9.29135 1.000 37.54814 402 ALA D C 1
ATOM 12086 O O . ALA D 1 379 ? -7.15132 39.16348 -8.28838 1.000 32.78712 402 ALA D O 1
ATOM 12088 N N . ASP D 1 380 ? -7.21981 37.35453 -9.64895 1.000 36.41276 403 ASP D N 1
ATOM 12089 C CA . ASP D 1 380 ? -8.14425 36.60813 -8.80753 1.000 38.13141 403 ASP D CA 1
ATOM 12090 C C . ASP D 1 380 ? -7.45255 36.18751 -7.51119 1.000 37.42165 403 ASP D C 1
ATOM 12091 O O . ASP D 1 380 ? -6.26519 35.85188 -7.50098 1.000 34.66966 403 ASP D O 1
ATOM 12096 N N . TRP D 1 381 ? -8.19743 36.22322 -6.40986 1.000 34.32367 404 TRP D N 1
ATOM 12097 C CA . TRP D 1 381 ? -7.65912 35.78116 -5.13585 1.000 32.93864 404 TRP D CA 1
ATOM 12098 C C . TRP D 1 381 ? -7.81049 34.26660 -4.99868 1.000 34.35631 404 TRP D C 1
ATOM 12099 O O . TRP D 1 381 ? -8.36776 33.58201 -5.86626 1.000 31.99370 404 TRP D O 1
ATOM 12110 N N . THR D 1 382 ? -7.31405 33.74901 -3.87271 1.000 33.77175 405 THR D N 1
ATOM 12111 C CA . THR D 1 382 ? -7.06397 32.31853 -3.73183 1.000 30.52918 405 THR D CA 1
ATOM 12112 C C . THR D 1 382 ? -8.32558 31.49264 -3.96049 1.000 31.52872 405 THR D C 1
ATOM 12113 O O . THR D 1 382 ? -8.34408 30.59203 -4.80549 1.000 30.78900 405 THR D O 1
ATOM 12117 N N . SER D 1 383 ? -9.38943 31.76981 -3.20140 1.000 30.08418 406 SER D N 1
ATOM 12118 C CA . SER D 1 383 ? -10.59397 30.95389 -3.33517 1.000 34.23512 406 SER D CA 1
ATOM 12119 C C . SER D 1 383 ? -11.25366 31.15900 -4.69003 1.000 30.19309 406 SER D C 1
ATOM 12120 O O . SER D 1 383 ? -11.85175 30.22488 -5.23529 1.000 30.73416 406 SER D O 1
ATOM 12123 N N . LYS D 1 384 ? -11.14539 32.36512 -5.24890 1.000 34.86510 407 LYS D N 1
ATOM 12124 C CA . LYS D 1 384 ? -11.71814 32.61963 -6.56636 1.000 38.94100 407 LYS D CA 1
ATOM 12125 C C . LYS D 1 384 ? -11.02620 31.78447 -7.64011 1.000 37.07926 407 LYS D C 1
ATOM 12126 O O . LYS D 1 384 ? -11.68600 31.25923 -8.54249 1.000 38.73267 407 LYS D O 1
ATOM 12132 N N . LYS D 1 385 ? -9.70113 31.64209 -7.54519 1.000 34.56570 408 LYS D N 1
ATOM 12133 C CA . LYS D 1 385 ? -8.96695 30.72884 -8.41594 1.000 38.23771 408 LYS D CA 1
ATOM 12134 C C . LYS D 1 385 ? -9.32813 29.27437 -8.12640 1.000 39.29856 408 LYS D C 1
ATOM 12135 O O . LYS D 1 385 ? -9.58459 28.48773 -9.04819 1.000 40.19921 408 LYS D O 1
ATOM 12141 N N . ALA D 1 386 ? -9.33581 28.89671 -6.84602 1.000 35.40921 409 ALA D N 1
ATOM 12142 C CA . ALA D 1 386 ? -9.55781 27.50321 -6.48201 1.000 35.56871 409 ALA D CA 1
ATOM 12143 C C . ALA D 1 386 ? -10.89359 26.99667 -7.00754 1.000 36.70287 409 ALA D C 1
ATOM 12144 O O . ALA D 1 386 ? -10.97461 25.89135 -7.55429 1.000 35.39614 409 ALA D O 1
ATOM 12146 N N . TRP D 1 387 ? -11.94972 27.79876 -6.87086 1.000 34.23985 410 TRP D N 1
ATOM 12147 C CA . TRP D 1 387 ? -13.28485 27.32923 -7.20844 1.000 35.21735 410 TRP D CA 1
ATOM 12148 C C . TRP D 1 387 ? -13.57082 27.32655 -8.70626 1.000 35.81403 410 TRP D C 1
ATOM 12149 O O . TRP D 1 387 ? -14.56765 26.72229 -9.11874 1.000 35.49572 410 TRP D O 1
ATOM 12160 N N . LYS D 1 388 ? -12.71584 27.96535 -9.51732 1.000 37.81311 411 LYS D N 1
ATOM 12161 C CA . LYS D 1 388 ? -12.79218 27.96364 -10.97658 1.000 32.13715 411 LYS D CA 1
ATOM 12162 C C . LYS D 1 388 ? -11.98716 26.84415 -11.61069 1.000 37.60135 411 LYS D C 1
ATOM 12163 O O . LYS D 1 388 ? -12.10274 26.62703 -12.82245 1.000 42.56773 411 LYS D O 1
ATOM 12169 N N . GLY D 1 389 ? -11.15733 26.15317 -10.83433 1.000 36.67918 412 GLY D N 1
ATOM 12170 C CA . GLY D 1 389 ? -10.23340 25.18107 -11.36815 1.000 36.34536 412 GLY D CA 1
ATOM 12171 C C . GLY D 1 389 ? -8.87984 25.74322 -11.71733 1.000 34.39586 412 GLY D C 1
ATOM 12172 O O . GLY D 1 389 ? -8.10005 25.06285 -12.39269 1.000 37.39741 412 GLY D O 1
ATOM 12173 N N . GLY D 1 390 ? -8.58356 26.96607 -11.29302 1.000 35.43250 413 GLY D N 1
ATOM 12174 C CA . GLY D 1 390 ? -7.29614 27.56723 -11.53632 1.000 35.68092 413 GLY D CA 1
ATOM 12175 C C . GLY D 1 390 ? -6.25785 27.05439 -10.56305 1.000 38.88458 413 GLY D C 1
ATOM 12176 O O . GLY D 1 390 ? -6.50688 26.18209 -9.72793 1.000 37.23132 413 GLY D O 1
ATOM 12177 N N . HIS D 1 391 ? -5.06714 27.63614 -10.67167 1.000 34.90598 414 HIS D N 1
ATOM 12178 C CA . HIS D 1 391 ? -3.95414 27.22864 -9.83626 1.000 35.86629 414 HIS D CA 1
ATOM 12179 C C . HIS D 1 391 ? -4.27453 27.45384 -8.36517 1.000 38.58532 414 HIS D C 1
ATOM 12180 O O . HIS D 1 391 ? -4.69494 28.54587 -7.96702 1.000 37.86535 414 HIS D O 1
ATOM 12187 N N . LEU D 1 392 ? -4.08645 26.40476 -7.56102 1.000 38.62941 415 LEU D N 1
ATOM 12188 C CA . LEU D 1 392 ? -4.25640 26.46642 -6.11105 1.000 35.59639 415 LEU D CA 1
ATOM 12189 C C . LEU D 1 392 ? -2.93519 26.09937 -5.44281 1.000 31.93080 415 LEU D C 1
ATOM 12190 O O . LEU D 1 392 ? -2.52102 24.93688 -5.46539 1.000 36.52887 415 LEU D O 1
ATOM 12195 N N . HIS D 1 393 ? -2.28840 27.08533 -4.83286 1.000 36.24550 416 HIS D N 1
ATOM 12196 C CA . HIS D 1 393 ? -1.06531 26.84191 -4.08049 1.000 37.48123 416 HIS D CA 1
ATOM 12197 C C . HIS D 1 393 ? -1.33415 25.99017 -2.83126 1.000 36.54412 416 HIS D C 1
ATOM 12198 O O . HIS D 1 393 ? -2.32294 26.18225 -2.11877 1.000 32.71216 416 HIS D O 1
ATOM 12205 N N . LYS D 1 394 ? -0.42708 25.05483 -2.56176 1.000 36.66293 417 LYS D N 1
ATOM 12206 C CA . LYS D 1 394 ? -0.58961 24.12117 -1.45460 1.000 39.08921 417 LYS D CA 1
ATOM 12207 C C . LYS D 1 394 ? -0.36132 24.81591 -0.11986 1.000 36.38610 417 LYS D C 1
ATOM 12208 O O . LYS D 1 394 ? 0.67407 25.45145 0.09347 1.000 36.58353 417 LYS D O 1
ATOM 12214 N N . ASP D 1 395 ? -1.30852 24.66145 0.79362 1.000 32.66934 418 ASP D N 1
ATOM 12215 C CA . ASP D 1 395 ? -1.17035 25.20442 2.13453 1.000 34.44259 418 ASP D CA 1
ATOM 12216 C C . ASP D 1 395 ? -0.75024 24.10789 3.11176 1.000 30.78086 418 ASP D C 1
ATOM 12217 O O . ASP D 1 395 ? -0.98917 22.91871 2.89281 1.000 35.84826 418 ASP D O 1
ATOM 12222 N N . TYR D 1 396 ? -0.11843 24.53080 4.20272 1.000 31.03102 419 TYR D N 1
ATOM 12223 C CA . TYR D 1 396 ? 0.38047 23.61661 5.22205 1.000 32.30955 419 TYR D CA 1
ATOM 12224 C C . TYR D 1 396 ? 0.64535 24.41652 6.49438 1.000 31.20679 419 TYR D C 1
ATOM 12225 O O . TYR D 1 396 ? 1.23177 25.50151 6.43747 1.000 30.03184 419 TYR D O 1
ATOM 12234 N N . LYS D 1 397 ? 0.21256 23.88821 7.63576 1.000 28.56406 420 LYS D N 1
ATOM 12235 C CA . LYS D 1 397 ? 0.41144 24.61619 8.87971 1.000 26.90503 420 LYS D CA 1
ATOM 12236 C C . LYS D 1 397 ? 1.90584 24.74575 9.17561 1.000 30.05498 420 LYS D C 1
ATOM 12237 O O . LYS D 1 397 ? 2.70779 23.87116 8.83561 1.000 28.65238 420 LYS D O 1
ATOM 12243 N N . VAL D 1 398 ? 2.27887 25.87042 9.79284 1.000 26.32071 421 VAL D N 1
ATOM 12244 C CA . VAL D 1 398 ? 3.67056 26.18472 10.05842 1.000 28.58869 421 VAL D CA 1
ATOM 12245 C C . VAL D 1 398 ? 3.99593 25.84429 11.50693 1.000 30.14396 421 VAL D C 1
ATOM 12246 O O . VAL D 1 398 ? 3.11783 25.75480 12.37212 1.000 30.11031 421 VAL D O 1
ATOM 12250 N N . GLU D 1 399 ? 5.28793 25.64947 11.77930 1.000 29.66539 422 GLU D N 1
ATOM 12251 C CA . GLU D 1 399 ? 5.74559 25.29418 13.11814 1.000 36.81845 422 GLU D CA 1
ATOM 12252 C C . GLU D 1 399 ? 6.30004 26.48013 13.89945 1.000 34.83601 422 GLU D C 1
ATOM 12253 O O . GLU D 1 399 ? 6.62039 26.33223 15.08177 1.000 31.22714 422 GLU D O 1
ATOM 12259 N N . TYR D 1 400 ? 6.42749 27.64219 13.27495 1.000 31.55221 423 TYR D N 1
ATOM 12260 C CA . TYR D 1 400 ? 6.81958 28.83146 14.00297 1.000 30.74178 423 TYR D CA 1
ATOM 12261 C C . TYR D 1 400 ? 5.57475 29.60091 14.43827 1.000 29.62961 423 TYR D C 1
ATOM 12262 O O . TYR D 1 400 ? 5.70534 30.69116 14.98329 1.000 34.55509 423 TYR D O 1
#

Secondary structure (DSSP, 8-state):
---HHHHHHHHHHHHHHHHHHHHHHHHTT-HHHHS----SS---TTHHHHHHHHHHHHHHHHHHHHHTSPP-SSHHHHHHHHHHHHHHHHHHHHH-TTSTTPPP-SSSSTHHHHHHHHHHHHHHSIIIIITTS-HHHHHHHHHHHHGGGG----SSTHHHHHHHHHHHHHHHTS---HHHHHHHHHHHHHTEEETTEE-SSSS---STHIIIIIHHHHHHHHHHHTTTTSS-HHHHHHHHHHHHHHHHHHHHHS-TTS-----SS-GGGGGGGGHHHHHHHHTT---TTS-HHHHHHHHHHHHIIIIISSTTB-TTS-B-SSSSSS-GGG--TT--GGGGGGGGGG-GGGGS-TTSHHHHSPP---HHHHHHTT---PPP-----/----HHHHHHHHHHHHHHHHHHHHHHHHHT-HHHHS----SS---TTHHHHHHHHHHHHHHHHHHHHHHSPP-SSHHHHHHHHHHHHHHHHHHHHT-TTSTTPPP-SSSSHHHHHHHHHHHHHHH-IIIIITTS-HHHHHHHHHHHHGGGG----SSTHHHHHHHHHHHHHHTTS---HHHHHHHHHHHHHHEEETTEE-SSSS---STHIIIIIHHHHHHHHHHHTTTTSS-HHHHHHHHHHHHHHHHHHHHTS-TTS-----SS-GGGGGGGGHHHHHHHHTT---TTS-HHHHHHHHHHHHHHHHTSSTTB-TTS-B-SSSSSS-GGG--TT--GGGGGGGGGG-GGGGS-TTSHHHHS-----HHHHHHTT---PPP-----/--HHHHHHHHHHHHHHHHHHHHHHHHHT-HHHHS----SS---TTHHHHHHHHHHHHHHHHHHHHHTSPP-SSHHHHHHHHHHHHHHHHHHHHT-TTSTTPPPSSSSSTHHHHHHHHHHHHHHSIIIIITTS-HHHHHHHHHHHHGGGG----SSTHHHHHHHHHHHHHHTTS---HHHHHHHHHHHHHTEEETTEE-SSSS---STHIIIIIHHHHHHHHHHHGGGTSS-HHHHHHHHHHHHHHHHHHHHTS-TTS-----SS-GGGGGGGGHHHHHHHHTT---TTS-HHHHHHHHHHHHHHHHTSSTTB-TTS-B-SSSSSS-GGG--TT--TGGGGGGGGGGGGGGS-TTSHHHHS-----HHHHHHTT---PPP-----/---HHHHHHHHHHHHHHHHHHHHHHHHHT-HHHHS----SS---TTHHHHHHHHHHHHHHHHHHHHHTSPP--SHHHHHHHHHHHHHHHHHHHHH-TTSTTPPPSSSSSTHHHHHHHHHHHHHHSIIIIITTS-HHHHHHHHHHHHGGGG----SSTHHHHHHHHHHHHHHTTS---HHHHHHHHHHHHHTEEETTEE-SSSS---STHIIIIIHHHHHHHHHHHGGGTSS-HHHHHHHHHHHHHHHHHHHHTS-TTS-----SS-GGGGGGGGHHHHHHHHTT---TTS-HHHHHHHHHHHHIIIIISSTTB-TTS-B-SSSSS--GGGS-TT--GGGGGGGGGG-GGGGS-TTSHHHHSPP---HHHHHHHT---PPP-----

Organism: NCBI:txid997873

Sequence (1540 aa):
QTTGTQDRAIWVKLLWKISYPVIHNLAEGTLHQNMPIETRSGETAGYKDMTHLEAVGRTLAGVAPWLALPDDDTEEGKLRKQMREEVLKGLKNAVDPASPDLLNFTKHAQPIVDAAYLVHAFLRAPKALWEPLDEVTKERYIKSFQSLRDRTGAYNNWLLFTGLTESFLLGKGVQYDQFRIRVSKNKVKEWYVGDGWYSDGPSFSMDNYNAYVMHSMMVAMLENLLPKRWASQKELDEAMNRMIRHSEFCERMIAPDGTYPAFGRSVTYRTAAFQSLADVALRKKLPSHVSPAQVRCALTAVHRNMYEGNQNFDKDGWLVLGFNGHQPECADGYTSTGSLYMATLSFLPLGLPADDPFWTDAYADWTSKKAWKGGHLHKDYKVEYIQTTGTQDRAIWVKLLWKISYPVIHNLAEGTLHQNMPIETRSGETAGYKDMTHLEAVGRTLAGVAPWLALPDDDTEEGKLRKQMREEVLKGLKNAVDPASPDLLNFTKHAQPIVDAAYLVHAFLRAPKALWEPLDEVTKERYIKSFQSLRDRTGAYNNWLLFTGLTESFLLGKGVQYDQFRIRVSKNKVKEWYVGDGWYSDGPSFSMDNYNAYVMHSMMVAMLENLLPKRWASQKELDEAMNRMIRHSEFCERMIAPDGTYPAFGRSVTYRTAAFQSLADVALRKKLPSHVSPAQVRCALTAVHRNMYEGNQNFDKDGWLVLGFNGHQPECADGYTSTGSLYMATLSFLPLGLPADDPFWTDAYADWTSKKAWKGGHLHKDYKVEYTTGTQDRAIWVKLLWKISYPVIHNLAEGTLHQNMPIETRSGETAGYKDMTHLEAVGRTLAGVAPWLALPDDDTEEGKLRKQMREEVLKGLKNAVDPASPDLLNFTKHAQPIVDAAYLVHAFLRAPKALWEPLDEVTKERYIKSFQSLRDRTGAYNNWLLFTGLTESFLLGKGVQYDQFRIRVSKNKVKEWYVGDGWYSDGPSFSMDNYNAYVMHSMMVAMLENLLPKRWASQKELDEAMNRMIRHSEFCERMIAPDGTYPAFGRSVTYRTAAFQSLADVALRKKLPSHVSPAQVRCALTAVHRNMYEGNQNFDKDGWLVLGFNGHQPECADGYTSTGSLYMATLSFLPLGLPADDPFWTDAYADWTSKKAWKGGHLHKDYKVEYQTTGTQDRAIWVKLLWKISYPVIHNLAEGTLHQNMPIETRSGETAGYKDMTHLEAVGRTLAGVAPWLALPDDDTEEGKLRKQMREEVLKGLKNAVDPASPDLLNFTKHAQPIVDAAYLVHAFLRAPKALWEPLDEVTKERYIKSFQSLRDRTGAYNNWLLFTGLTESFLLGKGVQYDQFRIRVSKNKVKEWYVGDGWYSDGPSFSMDNYNAYVMHSMMVAMLENLLPKRWASQKELDEAMNRMIRHSEFCERMIAPDGTYPAFGRSVTYRTAAFQSLADVALRKKLPSHVSPAQVRCALTAVHRNMYEGNQNFDKDGWLVLGFNGHQPECADGYTSTGSLYMATLSFLPLGLPADDPFWTDAYADWTSKKAWKGGHLHKDYKVEY

Nearest PDB structures (foldseek):
  8oi4-assembly1_D  TM=9.784E-01  e=1.172E-38  organismal metagenomes
  8oi4-assembly1_B  TM=9.748E-01  e=3.759E-38  organismal metagenomes
  7a6r-assembly1_A  TM=4.278E-01  e=6.897E+00  Homo sapiens
  3efz-assembly1_A  TM=3.036E-01  e=3.591E+00  Cryptosporidium parvum Iowa II
  8oi4-assembly1_D  TM=9.783E-01  e=3.243E-38  organismal metagenomes

B-factor: mean 32.07, std 5.35, range [19.87, 76.76]

Solvent-accessible surface area: 47908 Å² total; per-residue (Å²): 178,47,74,4,105,93,2,11,63,23,0,13,98,2,0,46,53,0,0,53,21,2,5,65,16,6,1,87,12,34,0,66,143,70,9,41,38,48,9,124,85,50,115,60,76,28,40,121,60,29,0,9,3,2,0,2,0,6,0,3,0,0,0,0,4,0,0,48,18,104,78,75,83,79,152,32,1,53,64,9,125,76,0,44,61,24,3,37,105,0,0,106,28,1,8,41,90,92,16,105,0,80,12,34,12,98,62,75,34,26,1,9,10,0,0,0,3,2,0,4,0,1,48,34,1,52,164,14,0,14,93,69,10,68,110,93,2,31,89,85,1,12,102,19,1,42,47,12,38,46,22,15,10,43,26,15,2,47,4,0,5,15,0,0,4,3,0,2,0,10,42,73,71,42,78,39,1,38,4,3,0,76,0,0,26,34,8,0,65,76,10,34,32,1,2,0,4,2,3,5,0,92,27,0,1,5,2,8,14,0,0,1,1,0,1,0,1,1,0,6,0,1,64,26,0,39,89,96,209,36,10,57,92,174,26,18,62,62,3,20,61,26,0,23,14,3,1,18,16,3,1,10,4,0,8,30,56,0,11,4,7,0,3,1,18,1,6,0,13,1,0,0,0,0,1,0,0,0,3,0,1,36,68,121,95,28,26,122,68,10,40,54,4,6,0,0,5,0,0,8,25,0,0,85,52,0,0,74,36,105,68,0,16,43,190,86,22,8,3,3,0,0,0,14,5,108,0,48,32,1,0,3,50,78,1,0,0,0,2,0,0,2,0,0,0,0,1,0,0,0,14,9,58,62,112,13,66,3,1,76,60,85,52,29,27,7,10,0,55,63,0,22,133,33,26,110,1,73,69,12,90,29,27,128,115,209,69,45,77,3,98,95,1,8,63,36,0,11,83,9,0,49,58,0,0,50,25,1,3,63,18,4,2,95,12,34,0,69,138,69,9,40,36,43,8,123,82,54,111,62,79,30,40,60,63,30,0,8,2,3,0,2,0,6,0,3,0,0,0,0,6,1,2,50,24,108,77,70,86,79,81,32,0,130,65,11,40,74,0,45,103,27,2,36,109,0,1,102,24,1,8,36,92,92,14,104,0,80,10,32,9,96,89,75,32,28,1,6,10,0,0,0,4,1,0,4,0,2,44,33,0,57,175,13,0,8,101,68,10,59,110,82,0,22,98,83,0,20,78,19,1,41,44,10,41,56,26,20,10,44,26,20,2,48,4,0,6,15,0,0,4,2,0,3,0,25,57,69,71,49,83,42,1,35,2,2,0,74,1,0,24,22,7,0,70,74,12,33,35,1,3,0,3,2,3,6,0,95,26,0,0,5,1,8,15,0,0,1,1,0,1,0,1,2,0,6,0,0,64,28,0,44,114,46,112,41,6,53,96,96,24,16,63,61,3,20,64,29,0,29,14,3,1,15,16,2,1,9,0,0,5,31,56,0,11,4,7,0,2,1,17,1,10,0,12,2,0,0,0,0,1,0,0,0,3,0,3,36,61,132,85,30,23,117,74,10,41,46,4,4,0,0,5,0,0,9,25,0,0,102,50,0,0,91,34,105,65,0,17,46,197,101,24,10,2,5,0,0,0,14,4,107,0,46,33,1,0,1,51,88,1,0,0,0,2,0,0,0,0,0,0,0,0,0,0,0,13,9,59,58,113,13,61,2,0,77,59,84,72,30,31,7,9,1,49,56,0,22,135,31,24,110,1,74,71,11,89,31,26,129,114,106,74,3,94,106,7,8,51,25,0,8,150,14,0,47,57,0,0,51,24,2,4,67,18,5,4,95,11,35,0,68,139,68,7,44,39,42,11,128,78,56,110,64,76,26,40,78,42,31,0,10,4,3,0,0,0,7,0,3,0,0,0,0,4,0,2,50,20,107,76,73,94,76,124,36,1,116,62,9,99,92,0,36,89,28,2,32,107,0,0,107,26,0,9,37,88,91,16,108,0,78,10,34,10,97,114,62,36,30,2,8,10,0,0,0,4,1,0,4,0,2,47,36,0,55,178,13,0,8,100,68,7,65,114,78,1,24,114,82,0,22,147,18,1,32,42,9,40,50,26,16,10,41,25,18,2,47,4,0,5,14,0,0,3,2,0,2,0,9,41,71,68,49,82,42,1,36,2,2,0,76,2,0,28,27,9,0,70,74,12,35,34,2,3,0,4,1,4,6,0,95,28,0,1,4,1,8,14,0,0,1,1,0,1,0,1,1,0,5,0,1,66,24,0,42,82,92,210,37,8,54,93,172,26,16,63,62,3,20,63,25,0,21,14,3,1,17,17,2,1,9,3,0,8,30,54,0,9,4,9,0,2,2,16,1,11,0,10,1,0,0,0,0,2,0,0,0,3,0,2,36,68,124,99,29,23,122,66,10,39,47,3,5,0,0,4,0,0,11,24,0,0,110,53,0,0,95,34,107,63,0,18,45,194,89,26,9,2,8,0,0,0,13,5,105,1,44,33,1,0,2,53,83,1,0,0,0,2,0,0,1,0,0,0,0,0,0,0,0,14,12,60,56,113,10,65,3,0,74,58,86,95,30,31,8,11,1,52,62,0,22,134,33,23,109,2,71,72,12,91,32,27,129,113,182,36,76,4,103,91,1,8,63,29,0,9,107,4,0,46,54,0,0,46,25,1,5,64,17,6,4,96,14,34,0,66,139,73,8,41,38,44,11,123,75,56,110,60,71,27,43,105,48,32,0,8,3,2,0,2,0,6,0,4,0,0,0,0,4,0,2,48,19,103,79,70,114,84,138,30,0,108,63,11,102,75,0,34,74,26,2,37,108,0,0,109,25,0,10,43,94,90,18,105,0,76,10,34,11,99,51,72,29,30,2,7,9,0,0,0,4,0,0,3,0,3,45,38,0,61,132,13,0,9,100,71,10,59,123,89,2,23,84,84,0,18,56,19,1,46,47,9,40,50,21,17,10,44,28,18,2,48,5,0,5,15,0,0,3,2,0,2,0,9,42,77,66,52,81,42,1,40,3,3,0,73,0,0,26,29,7,0,68,75,11,34,34,2,3,0,4,2,4,4,0,92,28,0,0,5,1,9,15,0,0,0,0,0,0,0,1,2,0,5,0,0,59,26,0,48,75,87,206,39,9,51,93,126,25,12,66,63,3,20,66,28,0,27,14,3,1,17,19,4,1,10,4,0,7,30,54,1,10,4,9,0,4,2,17,1,10,0,11,1,0,0,0,0,2,0,1,0,4,0,2,37,66,126,88,28,24,120,74,9,42,48,4,5,0,0,5,0,0,9,25,0,0,94,53,0,0,81,34,101,68,0,19,44,198,91,25,9,2,7,0,0,0,13,5,110,0,46,34,1,0,2,51,89,0,0,0,0,2,0,0,1,0,0,0,0,0,0,0,0,13,10,55,60,116,14,64,3,2,76,61,85,56,30,32,7,13,1,48,64,0,24,138,31,28,110,2,75,67,14,89,30,28,131,108

InterPro domains:
  IPR016624 Uncharacterised conserved protein UCP014753 [PIRSF014753] (31-407)
  IPR016624 Uncharacterised conserved protein UCP014753 [PTHR35339] (37-404)
  IPR049349 DUF2264, N-terminal domain [PF10022] (45-404)

Radius of gyration: 36.65 Å; Cα contacts (8 Å, |Δi|>4): 3188; chains: 4; bounding box: 81×100×100 Å

Foldseek 3Di:
DDFLLVLLVLLLVQLCLAQVVLLQCLLVLCCLVDPDWDALVRDCPPSSQAQSLLQLLLSLLQCLLLLQDDADDDPSSVVSVVSLVSLLSSLQLCLPPPRNNPHDLQDDLNNLQSLLSNLSSCLSRVPRRPVPHDPVSNVSNLVSLVNSVVDADDQFLSLLSNLLSQLSCLLVPHDGDLVSNLVSLVQQVVQDPFLLDGARGPHRFPDLCSLLGRLSSSLSSLVSVDVVVSHHPVSNVVSLVSLLRVLVVVLVQQALQLDGDQDGAPSLLAPSSNLSVQVCLLVVNHPPVFDLQQSSQSVSSNSCQAGVDPQQADPVSFGERDHRHRDSVRHDRVDTSSNNSNNSSNSSNSSPDCPDCSSRPGHDHTQNSQVVVVHDHDDDDRDGD/DDDALLVLLVLLLVLLCLAQVVLLQCLLVLCNLPDPDWDALVRDCPPVSQALSLLQLLLSLLQCLLLLQDDADDDPVSVVSVVSLVSNLSSLQLCLDPPGNNPHDLQDDLRNLQSLLSNLSSCLSHVPSHPVVHDPVSNVSNLVSLVNNVVDADDQFLSLLSNLLSQLSCVLVVHDGDLVSVQCSLVQQVVQDDFLLDGARHPDRFPALVSLLGRLSSSLSSLVSCDVVPSHHPVSNVVSLVSLLRVLLVVLQQQALQLEGDQDGAPLLLECSSNLSVLVCLLVVNHDDPFDLQQSSRSVSSSSCQARVDCQQADPVSFGARDHRHRCSVRHDRVDTRSNNSNNSSNNSNSSPDCPDCSSRPGHDHTQNSCVVVVHDHDDDDIDGD/DFLLVLLVLLLVLLCLAQVLLLQCLLVLCLLPPPDWDALVPDCPPVSQALSLLQLLLSLLLCLLLLLDDADDDPVSVVSVVSLVSLLSSLLLCLVPPGNNPHDLQDDLRNLQSLLSNLSSCLNRVVRRPVVHDPVSNVSSLVSLVNNVVHADDQFLSLLSNLLSQLSCVLVVHDGDLVSVLVSLVQQVVQCPFLLDGARHPHRFPDLVSLLGRLVSSLSSQVSCDVVVSHHPVSNVVSLVSLLSVLLVVLVQQALQLEGDQDGAPSLLECSSNLSVLVCLLVVNHPPVFDLQQSSQSVSSSSCQARVDCQQADPVSFGEGDHRHRCSVRHDRVDIRSNNSNNSSNNNNSSPDCPPCSSGPGHDHTQNSQVVVVHDHDDDDRDGD/DDALLVLLVLLLVQLCLAQVVLLVCLLVLCNLPPPDWDALVRDCPPVSQALSLLQLLLSLLQCLLLLQDDADPPPVSVVSVVSLVSLLNSLLLCQDPPGSNPHDLQDDLNNLQSLLSNLSSCLNRVPRRPVVHDPVSNVSNLVSLVNSVVDADDQFLSLLSNLLSQLSCVLVVHDGDLVSVVCSLVQQVVQDDFQLDGARGPHRFPALVSLLGRLSSSLSSLVSCDVVVNHDPVSNVVSLVSLLRVLVVVLVQQALQLDGDQDGAPSLLEPSSNLSVLVCLLVVNHPPVFDLQQSSQSVSSSSCQAGVDCQQADPVSFGERDHRHRCSVRHDRSDTRSNNSNNSSNNNNSSPDCPPCSSRPGHDHTQNSQVVVVHDHDDDDIDGD